Protein 1WH6 (pdb70)

Sequence (101 aa):
GSSGSSGQYELYMYREVDTLELTRQVKEKLAKNGICQRIFGEKVLGLSQGSVSDMLSRPKPWSKLTQKGREPFIRMQLWLSDQLGQAVGQQPGASSGPSSGGSSGSSGQYELYMYREVDTLELTRQVKEKLAKNGICQRIFGEKVLGLSQGSVSDMLSRPKPWSKLTQKGREPFIRMQLWLSDQLGQAVGQQPGASSGPSSGGSSGSSGQYELYMYREVDTLELTRQVKEKLAKNGICQRIFGEKVLGLSQGSVSDMLSRPKPWSKLTQKGREPFIRMQLWLSDQLGQAVGQQPGASSGPSSGGSSGSSGQYELYMYREVDTLELTRQVKEKLAKNGICQRIFGEKVLGLSQGSVSDMLSRPKPWSKLTQKGREPFIRMQLWLSDQLGQAVGQQPGASSGPSSGGSSGSSGQYELYMYREVDTLELTRQVKEKLAKNGICQRIFGEKVLGLSQGSVSDMLSRPKPWSKLTQKGREPFIRMQLWLSDQLGQAVGQQPGASSGPSSGGSSGSSGQYELYMYREVDTLELTRQVKEKLAKNGICQRIFGEKVLGLSQGSVSDMLSRPKPWSKLTQKGREPFIRMQLWLSDQLGQAVGQQPGASSGPSSGGSSGSSGQYELYMYREVDTLELTRQVKEKLAKNGICQRIFGEKVLGLSQGSVSDMLSRPKPWSKLTQKGREPFIRMQLWLSDQLGQAVGQQPGASSGPSSGGSSGSSGQYELYMYREVDTLELTRQVKEKLAKNGICQRIFGEKVLGLSQGSVSDMLSRPKPWSKLTQKGREPFIRMQLWLSDQLGQAVGQQPGASSGPSSGGSSGSSGQYELYMYREVDTLELTRQVKEKLAKNGICQRIFGEKVLGLSQGSVSDMLSRPKPWSKLTQKGREPFIRMQLWLSDQLGQAVGQQPGASSGPSSGGSSGSSGQYELYMYREVDTLELTRQVKEKLAKNGICQRIFGEKVLGLSQGSVSDMLSRPKPWSKLTQKGREPFIRMQLWLSDQLGQAVGQQPGASSGPSSGGSSGSSGQYELYMYREVDTLELTRQVKEKLAKNGICQRIFGEKVLGLSQGSVSDMLSRPKPWSKLTQKGREPFIRMQLWLSDQLGQAVGQQPGASSGPSSGGSSGSSGQYELYMYREVDTLELTRQVKEKLAKNGICQRIFGEKVLGLSQGSVSDMLSRPKPWSKLTQKGREPFIRMQLWLSDQLGQAVGQQPGASSGPSSGGSSGSSGQYELYMYREVDTLELTRQVKEKLAKNGICQRIFGEKVLGLSQGSVSDMLSRPKPWSKLTQKGREPFIRMQLWLSDQLGQAVGQQPGASSGPSSGGSSGSSGQYELYMYREVDTLELTRQVKEKLAKNGICQRIFGEKVLGLSQGSVSDMLSRPKPWSKLTQKGREPFIRMQLWLSDQLGQAVGQQPGASSGPSSGGSSGSSGQYELYMYREVDTLELTRQVKEKLAKNGICQRIFGEKVLGLSQGSVSDMLSRPKPWSKLTQKGREPFIRMQLWLSDQLGQAVGQQPGASSGPSSGGSSGSSGQYELYMYREVDTLELTRQVKEKLAKNGICQRIFGEKVLGLSQGSVSDMLSRPKPWSKLTQKGREPFIRMQLWLSDQLGQAVGQQPGASSGPSSGGSSGSSGQYELYMYREVDTLELTRQVKEKLAKNGICQRIFGEKVLGLSQGSVSDMLSRPKPWSKLTQKGREPFIRMQLWLSDQLGQAVGQQPGASSGPSSGGSSGSSGQYELYMYREVDTLELTRQVKEKLAKNGICQRIFGEKVLGLSQGSVSDMLSRPKPWSKLTQKGREPFIRMQLWLSDQLGQAVGQQPGASSGPSSGGSSGSSGQYELYMYREVDTLELTRQVKEKLAKNGICQRIFGEKVLGLSQGSVSDMLSRPKPWSKLTQKGREPFIRMQLWLSDQLGQAVGQQPGASSGPSSGGSSGSSGQYELYMYREVDTLELTRQVKEKLAKNGICQRIFGEKVLGLSQGSVSDMLSRPKPWSKLTQKGREPFIRMQLWLSDQLGQAVGQQPGASSGPSSG

Secondary structure (DSSP, 8-state):
----SS--THHHHHS---HHHHHHHHHHHHHTTT--HHHHIIIII---HHHHHHHHHSPPPTTT--HHHHHHHHHHHHHHHHTT-S---------------

Foldseek 3Di:
DPVDDDPQVVVVVPPFDPQLVLLVLLVVVCVVVPHDVQVCCVPQLVDHSVVVVVCSVDNDGPVPQDPVSCSSVSSSNQCSAQVDDDDPDHGDPVDDDDPDD

Structure (mmCIF, N/CA/C/O backbone):
data_1WH6
#
_entry.id   1WH6
#
loop_
_atom_site.group_PDB
_atom_site.id
_atom_site.type_symbol
_atom_site.label_atom_id
_atom_site.label_alt_id
_atom_site.label_comp_id
_atom_site.label_asym_id
_atom_site.label_entity_id
_atom_site.label_seq_id
_atom_site.pdbx_PDB_ins_code
_atom_site.Cartn_x
_atom_site.Cartn_y
_atom_site.Cartn_z
_atom_site.occupancy
_atom_site.B_iso_or_equiv
_atom_site.auth_seq_id
_atom_site.auth_comp_id
_atom_site.auth_asym_id
_atom_site.auth_atom_id
_atom_site.pdbx_PDB_model_num
ATOM 1 N N . GLY A 1 1 ? 0.758 -18.078 -24.414 1.00 0.00 1 GLY A N 1
ATOM 2 C CA . GLY A 1 1 ? 2.106 -17.687 -23.990 1.00 0.00 1 GLY A CA 1
ATOM 3 C C . GLY A 1 1 ? 2.054 -16.547 -22.994 1.00 0.00 1 GLY A C 1
ATOM 4 O O . GLY A 1 1 ? 1.596 -16.745 -21.871 1.00 0.00 1 GLY A O 1
ATOM 8 N N . SER A 1 2 ? 2.546 -15.363 -23.357 1.00 0.00 2 SER A N 1
ATOM 9 C CA . SER A 1 2 ? 2.473 -14.168 -22.522 1.00 0.00 2 SER A CA 1
ATOM 10 C C . SER A 1 2 ? 1.006 -13.770 -22.307 1.00 0.00 2 SER A C 1
ATOM 11 O O . SER A 1 2 ? 0.295 -13.505 -23.279 1.00 0.00 2 SER A O 1
ATOM 19 N N . SER A 1 3 ? 0.553 -13.783 -21.052 1.00 0.00 3 SER A N 1
ATOM 20 C CA . SER A 1 3 ? -0.849 -13.760 -20.667 1.00 0.00 3 SER A CA 1
ATOM 21 C C . SER A 1 3 ? -1.002 -13.140 -19.271 1.00 0.00 3 SER A C 1
ATOM 22 O O . SER A 1 3 ? -1.105 -13.863 -18.277 1.00 0.00 3 SER A O 1
ATOM 30 N N . GLY A 1 4 ? -1.052 -11.811 -19.176 1.00 0.00 4 GLY A N 1
ATOM 31 C CA . GLY A 1 4 ? -1.372 -11.114 -17.934 1.00 0.00 4 GLY A CA 1
ATOM 32 C C . GLY A 1 4 ? -0.929 -9.664 -18.043 1.00 0.00 4 GLY A C 1
ATOM 33 O O . GLY A 1 4 ? -1.754 -8.763 -18.194 1.00 0.00 4 GLY A O 1
ATOM 37 N N . SER A 1 5 ? 0.388 -9.458 -18.025 1.00 0.00 5 SER A N 1
ATOM 38 C CA . SER A 1 5 ? 1.087 -8.255 -18.468 1.00 0.00 5 SER A CA 1
ATOM 39 C C . SER A 1 5 ? 0.977 -7.087 -17.483 1.00 0.00 5 SER A C 1
ATOM 40 O O . SER A 1 5 ? 2.003 -6.644 -16.953 1.00 0.00 5 SER A O 1
ATOM 48 N N . SER A 1 6 ? -0.236 -6.624 -17.170 1.00 0.00 6 SER A N 1
ATOM 49 C CA . SER A 1 6 ? -0.459 -5.655 -16.101 1.00 0.00 6 SER A CA 1
ATOM 50 C C . SER A 1 6 ? -0.006 -6.206 -14.739 1.00 0.00 6 SER A C 1
ATOM 51 O O . SER A 1 6 ? 0.285 -5.424 -13.829 1.00 0.00 6 SER A O 1
ATOM 59 N N . GLY A 1 7 ? 0.108 -7.536 -14.614 1.00 0.00 7 GLY A N 1
ATOM 60 C CA . GLY A 1 7 ? 0.655 -8.218 -13.454 1.00 0.00 7 GLY A CA 1
ATOM 61 C C . GLY A 1 7 ? -0.208 -7.943 -12.234 1.00 0.00 7 GLY A C 1
ATOM 62 O O . GLY A 1 7 ? 0.235 -7.250 -11.315 1.00 0.00 7 GLY A O 1
ATOM 66 N N . GLN A 1 8 ? -1.433 -8.479 -12.244 1.00 0.00 8 GLN A N 1
ATOM 67 C CA . GLN A 1 8 ? -2.337 -8.444 -11.101 1.00 0.00 8 GLN A CA 1
ATOM 68 C C . GLN A 1 8 ? -1.652 -9.061 -9.879 1.00 0.00 8 GLN A C 1
ATOM 69 O O . GLN A 1 8 ? -0.739 -9.885 -10.008 1.00 0.00 8 GLN A O 1
ATOM 83 N N . TYR A 1 9 ? -2.167 -8.722 -8.695 1.00 0.00 9 TYR A N 1
ATOM 84 C CA . TYR A 1 9 ? -1.562 -9.056 -7.410 1.00 0.00 9 TYR A CA 1
ATOM 85 C C . TYR A 1 9 ? -1.325 -10.540 -7.182 1.00 0.00 9 TYR A C 1
ATOM 86 O O . TYR A 1 9 ? -0.532 -10.888 -6.314 1.00 0.00 9 TYR A O 1
ATOM 104 N N . GLU A 1 10 ? -1.993 -11.417 -7.922 1.00 0.00 10 GLU A N 1
ATOM 105 C CA . GLU A 1 10 ? -1.821 -12.840 -7.870 1.00 0.00 10 GLU A CA 1
ATOM 106 C C . GLU A 1 10 ? -0.361 -13.255 -8.066 1.00 0.00 10 GLU A C 1
ATOM 107 O O . GLU A 1 10 ? 0.048 -14.258 -7.500 1.00 0.00 10 GLU A O 1
ATOM 119 N N . LEU A 1 11 ? 0.448 -12.494 -8.810 1.00 0.00 11 LEU A N 1
ATOM 120 C CA . LEU A 1 11 ? 1.892 -12.723 -8.901 1.00 0.00 11 LEU A CA 1
ATOM 121 C C . LEU A 1 11 ? 2.514 -12.612 -7.494 1.00 0.00 11 LEU A C 1
ATOM 122 O O . LEU A 1 11 ? 3.190 -13.527 -7.008 1.00 0.00 11 LEU A O 1
ATOM 138 N N . TYR A 1 12 ? 2.222 -11.490 -6.834 1.00 0.00 12 TYR A N 1
ATOM 139 C CA . TYR A 1 12 ? 2.732 -11.043 -5.539 1.00 0.00 12 TYR A CA 1
ATOM 140 C C . TYR A 1 12 ? 2.114 -11.821 -4.370 1.00 0.00 12 TYR A C 1
ATOM 141 O O . TYR A 1 12 ? 2.635 -11.784 -3.258 1.00 0.00 12 TYR A O 1
ATOM 159 N N . MET A 1 13 ? 1.026 -12.571 -4.584 1.00 0.00 13 MET A N 1
ATOM 160 C CA . MET A 1 13 ? 0.511 -13.469 -3.551 1.00 0.00 13 MET A CA 1
ATOM 161 C C . MET A 1 13 ? 1.595 -14.481 -3.166 1.00 0.00 13 MET A C 1
ATOM 162 O O . MET A 1 13 ? 1.692 -14.874 -2.001 1.00 0.00 13 MET A O 1
ATOM 176 N N . TYR A 1 14 ? 2.426 -14.894 -4.124 1.00 0.00 14 TYR A N 1
ATOM 177 C CA . TYR A 1 14 ? 3.462 -15.898 -3.928 1.00 0.00 14 TYR A CA 1
ATOM 178 C C . TYR A 1 14 ? 4.807 -15.221 -3.686 1.00 0.00 14 TYR A C 1
ATOM 179 O O . TYR A 1 14 ? 5.431 -15.469 -2.651 1.00 0.00 14 TYR A O 1
ATOM 197 N N . ARG A 1 15 ? 5.245 -14.395 -4.638 1.00 0.00 15 ARG A N 1
ATOM 198 C CA . ARG A 1 15 ? 6.615 -13.906 -4.773 1.00 0.00 15 ARG A CA 1
ATOM 199 C C . ARG A 1 15 ? 6.866 -12.717 -3.831 1.00 0.00 15 ARG A C 1
ATOM 200 O O . ARG A 1 15 ? 5.928 -12.030 -3.424 1.00 0.00 15 ARG A O 1
ATOM 221 N N . GLU A 1 16 ? 8.133 -12.433 -3.520 1.00 0.00 16 GLU A N 1
ATOM 222 C CA . GLU A 1 16 ? 8.562 -11.323 -2.665 1.00 0.00 16 GLU A CA 1
ATOM 223 C C . GLU A 1 16 ? 9.017 -10.112 -3.491 1.00 0.00 16 GLU A C 1
ATOM 224 O O . GLU A 1 16 ? 9.320 -10.205 -4.683 1.00 0.00 16 GLU A O 1
ATOM 236 N N . VAL A 1 17 ? 9.106 -8.964 -2.820 1.00 0.00 17 VAL A N 1
ATOM 237 C CA . VAL A 1 17 ? 9.461 -7.652 -3.352 1.00 0.00 17 VAL A CA 1
ATOM 238 C C . VAL A 1 17 ? 10.344 -6.956 -2.307 1.00 0.00 17 VAL A C 1
ATOM 239 O O . VAL A 1 17 ? 10.328 -7.353 -1.136 1.00 0.00 17 VAL A O 1
ATOM 252 N N . ASP A 1 18 ? 11.129 -5.951 -2.702 1.00 0.00 18 ASP A N 1
ATOM 253 C CA . ASP A 1 18 ? 11.877 -5.119 -1.770 1.00 0.00 18 ASP A CA 1
ATOM 254 C C . ASP A 1 18 ? 10.977 -3.964 -1.362 1.00 0.00 18 ASP A C 1
ATOM 255 O O . ASP A 1 18 ? 10.846 -2.996 -2.108 1.00 0.00 18 ASP A O 1
ATOM 264 N N . THR A 1 19 ? 10.323 -4.029 -0.198 1.00 0.00 19 THR A N 1
ATOM 265 C CA . THR A 1 19 ? 9.373 -2.988 0.201 1.00 0.00 19 THR A CA 1
ATOM 266 C C . THR A 1 19 ? 10.048 -1.611 0.351 1.00 0.00 19 THR A C 1
ATOM 267 O O . THR A 1 19 ? 9.395 -0.573 0.205 1.00 0.00 19 THR A O 1
ATOM 278 N N . LEU A 1 20 ? 11.361 -1.568 0.597 1.00 0.00 20 LEU A N 1
ATOM 279 C CA . LEU A 1 20 ? 12.093 -0.322 0.720 1.00 0.00 20 LEU A CA 1
ATOM 280 C C . LEU A 1 20 ? 12.324 0.313 -0.653 1.00 0.00 20 LEU A C 1
ATOM 281 O O . LEU A 1 20 ? 12.179 1.531 -0.752 1.00 0.00 20 LEU A O 1
ATOM 297 N N . GLU A 1 21 ? 12.653 -0.463 -1.693 1.00 0.00 21 GLU A N 1
ATOM 298 C CA . GLU A 1 21 ? 12.813 0.066 -3.051 1.00 0.00 21 GLU A CA 1
ATOM 299 C C . GLU A 1 21 ? 11.443 0.355 -3.666 1.00 0.00 21 GLU A C 1
ATOM 300 O O . GLU A 1 21 ? 11.283 1.331 -4.387 1.00 0.00 21 GLU A O 1
ATOM 312 N N . LEU A 1 22 ? 10.428 -0.452 -3.344 1.00 0.00 22 LEU A N 1
ATOM 313 C CA . LEU A 1 22 ? 9.053 -0.239 -3.783 1.00 0.00 22 LEU A CA 1
ATOM 314 C C . LEU A 1 22 ? 8.581 1.150 -3.364 1.00 0.00 22 LEU A C 1
ATOM 315 O O . LEU A 1 22 ? 8.147 1.944 -4.193 1.00 0.00 22 LEU A O 1
ATOM 331 N N . THR A 1 23 ? 8.633 1.439 -2.063 1.00 0.00 23 THR A N 1
ATOM 332 C CA . THR A 1 23 ? 8.199 2.728 -1.537 1.00 0.00 23 THR A CA 1
ATOM 333 C C . THR A 1 23 ? 9.009 3.846 -2.185 1.00 0.00 23 THR A C 1
ATOM 334 O O . THR A 1 23 ? 8.465 4.899 -2.493 1.00 0.00 23 THR A O 1
ATOM 345 N N . ARG A 1 24 ? 10.302 3.617 -2.402 1.00 0.00 24 ARG A N 1
ATOM 346 C CA . ARG A 1 24 ? 11.184 4.514 -3.164 1.00 0.00 24 ARG A CA 1
ATOM 347 C C . ARG A 1 24 ? 10.641 4.825 -4.557 1.00 0.00 24 ARG A C 1
ATOM 348 O O . ARG A 1 24 ? 10.359 5.995 -4.827 1.00 0.00 24 ARG A O 1
ATOM 369 N N . GLN A 1 25 ? 10.476 3.811 -5.408 1.00 0.00 25 GLN A N 1
ATOM 370 C CA . GLN A 1 25 ? 9.938 3.917 -6.762 1.00 0.00 25 GLN A CA 1
ATOM 371 C C . GLN A 1 25 ? 8.635 4.722 -6.739 1.00 0.00 25 GLN A C 1
ATOM 372 O O . GLN A 1 25 ? 8.478 5.667 -7.512 1.00 0.00 25 GLN A O 1
ATOM 386 N N . VAL A 1 26 ? 7.731 4.374 -5.819 1.00 0.00 26 VAL A N 1
ATOM 387 C CA . VAL A 1 26 ? 6.457 5.037 -5.628 1.00 0.00 26 VAL A CA 1
ATOM 388 C C . VAL A 1 26 ? 6.705 6.524 -5.319 1.00 0.00 26 VAL A C 1
ATOM 389 O O . VAL A 1 26 ? 6.184 7.383 -6.026 1.00 0.00 26 VAL A O 1
ATOM 402 N N . LYS A 1 27 ? 7.442 6.850 -4.248 1.00 0.00 27 LYS A N 1
ATOM 403 C CA . LYS A 1 27 ? 7.742 8.221 -3.837 1.00 0.00 27 LYS A CA 1
ATOM 404 C C . LYS A 1 27 ? 8.304 9.042 -4.999 1.00 0.00 27 LYS A C 1
ATOM 405 O O . LYS A 1 27 ? 7.875 10.180 -5.177 1.00 0.00 27 LYS A O 1
ATOM 424 N N . GLU A 1 28 ? 9.214 8.479 -5.792 1.00 0.00 28 GLU A N 1
ATOM 425 C CA . GLU A 1 28 ? 9.780 9.146 -6.958 1.00 0.00 28 GLU A CA 1
ATOM 426 C C . GLU A 1 28 ? 8.711 9.396 -8.018 1.00 0.00 28 GLU A C 1
ATOM 427 O O . GLU A 1 28 ? 8.554 10.538 -8.442 1.00 0.00 28 GLU A O 1
ATOM 439 N N . LYS A 1 29 ? 7.973 8.370 -8.455 1.00 0.00 29 LYS A N 1
ATOM 440 C CA . LYS A 1 29 ? 6.952 8.517 -9.496 1.00 0.00 29 LYS A CA 1
ATOM 441 C C . LYS A 1 29 ? 5.888 9.543 -9.102 1.00 0.00 29 LYS A C 1
ATOM 442 O O . LYS A 1 29 ? 5.390 10.280 -9.955 1.00 0.00 29 LYS A O 1
ATOM 461 N N . LEU A 1 30 ? 5.533 9.594 -7.815 1.00 0.00 30 LEU A N 1
ATOM 462 C CA . LEU A 1 30 ? 4.619 10.583 -7.260 1.00 0.00 30 LEU A CA 1
ATOM 463 C C . LEU A 1 30 ? 5.253 11.973 -7.334 1.00 0.00 30 LEU A C 1
ATOM 464 O O . LEU A 1 30 ? 4.622 12.901 -7.843 1.00 0.00 30 LEU A O 1
ATOM 480 N N . ALA A 1 31 ? 6.484 12.132 -6.835 1.00 0.00 31 ALA A N 1
ATOM 481 C CA . ALA A 1 31 ? 7.188 13.412 -6.802 1.00 0.00 31 ALA A CA 1
ATOM 482 C C . ALA A 1 31 ? 7.397 13.981 -8.208 1.00 0.00 31 ALA A C 1
ATOM 483 O O . ALA A 1 31 ? 7.173 15.170 -8.418 1.00 0.00 31 ALA A O 1
ATOM 490 N N . LYS A 1 32 ? 7.743 13.140 -9.189 1.00 0.00 32 LYS A N 1
ATOM 491 C CA . LYS A 1 32 ? 7.916 13.465 -10.605 1.00 0.00 32 LYS A CA 1
ATOM 492 C C . LYS A 1 32 ? 6.659 13.987 -11.287 1.00 0.00 32 LYS A C 1
ATOM 493 O O . LYS A 1 32 ? 6.689 14.392 -12.449 1.00 0.00 32 LYS A O 1
ATOM 512 N N . ASN A 1 33 ? 5.538 13.910 -10.594 1.00 0.00 33 ASN A N 1
ATOM 513 C CA . ASN A 1 33 ? 4.214 14.308 -11.056 1.00 0.00 33 ASN A CA 1
ATOM 514 C C . ASN A 1 33 ? 3.558 15.302 -10.095 1.00 0.00 33 ASN A C 1
ATOM 515 O O . ASN A 1 33 ? 2.424 15.707 -10.338 1.00 0.00 33 ASN A O 1
ATOM 526 N N . GLY A 1 34 ? 4.238 15.717 -9.021 1.00 0.00 34 GLY A N 1
ATOM 527 C CA . GLY A 1 34 ? 3.685 16.617 -8.017 1.00 0.00 34 GLY A CA 1
ATOM 528 C C . GLY A 1 34 ? 2.444 16.038 -7.343 1.00 0.00 34 GLY A C 1
ATOM 529 O O . GLY A 1 34 ? 1.495 16.773 -7.067 1.00 0.00 34 GLY A O 1
ATOM 533 N N . ILE A 1 35 ? 2.402 14.724 -7.123 1.00 0.00 35 ILE A N 1
ATOM 534 C CA . ILE A 1 35 ? 1.309 14.079 -6.415 1.00 0.00 35 ILE A CA 1
ATOM 535 C C . ILE A 1 35 ? 1.690 14.088 -4.938 1.00 0.00 35 ILE A C 1
ATOM 536 O O . ILE A 1 35 ? 2.731 13.546 -4.564 1.00 0.00 35 ILE A O 1
ATOM 552 N N . CYS A 1 36 ? 0.830 14.653 -4.089 1.00 0.00 36 CYS A N 1
ATOM 553 C CA . CYS A 1 36 ? 0.925 14.526 -2.639 1.00 0.00 36 CYS A CA 1
ATOM 554 C C . CYS A 1 36 ? 0.769 13.048 -2.286 1.00 0.00 36 CYS A C 1
ATOM 555 O O . CYS A 1 36 ? -0.305 12.474 -2.516 1.00 0.00 36 CYS A O 1
ATOM 563 N N . GLN A 1 37 ? 1.811 12.427 -1.733 1.00 0.00 37 GLN A N 1
ATOM 564 C CA . GLN A 1 37 ? 1.763 11.026 -1.338 1.00 0.00 37 GLN A CA 1
ATOM 565 C C . GLN A 1 37 ? 0.638 10.773 -0.326 1.00 0.00 37 GLN A C 1
ATOM 566 O O . GLN A 1 37 ? 0.112 9.664 -0.276 1.00 0.00 37 GLN A O 1
ATOM 580 N N . ARG A 1 38 ? 0.222 11.791 0.437 1.00 0.00 38 ARG A N 1
ATOM 581 C CA . ARG A 1 38 ? -0.919 11.708 1.341 1.00 0.00 38 ARG A CA 1
ATOM 582 C C . ARG A 1 38 ? -2.196 11.348 0.592 1.00 0.00 38 ARG A C 1
ATOM 583 O O . ARG A 1 38 ? -2.837 10.363 0.932 1.00 0.00 38 ARG A O 1
ATOM 604 N N . ILE A 1 39 ? -2.599 12.160 -0.387 1.00 0.00 39 ILE A N 1
ATOM 605 C CA . ILE A 1 39 ? -3.846 11.972 -1.134 1.00 0.00 39 ILE A CA 1
ATOM 606 C C . ILE A 1 39 ? -3.750 10.673 -1.946 1.00 0.00 39 ILE A C 1
ATOM 607 O O . ILE A 1 39 ? -4.740 9.950 -2.056 1.00 0.00 39 ILE A O 1
ATOM 623 N N . PHE A 1 40 ? -2.570 10.355 -2.492 1.00 0.00 40 PHE A N 1
ATOM 624 C CA . PHE A 1 40 ? -2.335 9.050 -3.098 1.00 0.00 40 PHE A CA 1
ATOM 625 C C . PHE A 1 40 ? -2.694 7.950 -2.094 1.00 0.00 40 PHE A C 1
ATOM 626 O O . PHE A 1 40 ? -3.465 7.052 -2.416 1.00 0.00 40 PHE A O 1
ATOM 643 N N . GLY A 1 41 ? -2.172 8.017 -0.871 1.00 0.00 41 GLY A N 1
ATOM 644 C CA . GLY A 1 41 ? -2.458 7.037 0.154 1.00 0.00 41 GLY A CA 1
ATOM 645 C C . GLY A 1 41 ? -3.936 6.958 0.493 1.00 0.00 41 GLY A C 1
ATOM 646 O O . GLY A 1 41 ? -4.479 5.868 0.597 1.00 0.00 41 GLY A O 1
ATOM 650 N N . GLU A 1 42 ? -4.598 8.096 0.634 1.00 0.00 42 GLU A N 1
ATOM 651 C CA . GLU A 1 42 ? -5.977 8.245 0.987 1.00 0.00 42 GLU A CA 1
ATOM 652 C C . GLU A 1 42 ? -6.916 7.623 -0.052 1.00 0.00 42 GLU A C 1
ATOM 653 O O . GLU A 1 42 ? -7.816 6.852 0.288 1.00 0.00 42 GLU A O 1
ATOM 665 N N . LYS A 1 43 ? -6.709 7.946 -1.329 1.00 0.00 43 LYS A N 1
ATOM 666 C CA . LYS A 1 43 ? -7.581 7.543 -2.423 1.00 0.00 43 LYS A CA 1
ATOM 667 C C . LYS A 1 43 ? -7.121 6.211 -3.007 1.00 0.00 43 LYS A C 1
ATOM 668 O O . LYS A 1 43 ? -7.868 5.231 -2.965 1.00 0.00 43 LYS A O 1
ATOM 687 N N . VAL A 1 44 ? -5.900 6.167 -3.545 1.00 0.00 44 VAL A N 1
ATOM 688 C CA . VAL A 1 44 ? -5.351 4.990 -4.213 1.00 0.00 44 VAL A CA 1
ATOM 689 C C . VAL A 1 44 ? -5.205 3.857 -3.201 1.00 0.00 44 VAL A C 1
ATOM 690 O O . VAL A 1 44 ? -5.801 2.800 -3.400 1.00 0.00 44 VAL A O 1
ATOM 703 N N . LEU A 1 45 ? -4.383 4.033 -2.159 1.00 0.00 45 LEU A N 1
ATOM 704 C CA . LEU A 1 45 ? -4.097 2.925 -1.243 1.00 0.00 45 LEU A CA 1
ATOM 705 C C . LEU A 1 45 ? -5.316 2.639 -0.371 1.00 0.00 45 LEU A C 1
ATOM 706 O O . LEU A 1 45 ? -5.625 1.476 -0.123 1.00 0.00 45 LEU A O 1
ATOM 722 N N . GLY A 1 46 ? -6.030 3.686 0.035 1.00 0.00 46 GLY A N 1
ATOM 723 C CA . GLY A 1 46 ? -7.209 3.636 0.878 1.00 0.00 46 GLY A CA 1
ATOM 724 C C . GLY A 1 46 ? -6.892 3.866 2.355 1.00 0.00 46 GLY A C 1
ATOM 725 O O . GLY A 1 46 ? -7.760 3.632 3.196 1.00 0.00 46 GLY A O 1
ATOM 729 N N . LEU A 1 47 ? -5.679 4.284 2.725 1.00 0.00 47 LEU A N 1
ATOM 730 C CA . LEU A 1 47 ? -5.217 4.322 4.113 1.00 0.00 47 LEU A CA 1
ATOM 731 C C . LEU A 1 47 ? -5.298 5.721 4.714 1.00 0.00 47 LEU A C 1
ATOM 732 O O . LEU A 1 47 ? -5.369 6.720 4.004 1.00 0.00 47 LEU A O 1
ATOM 748 N N . SER A 1 48 ? -5.235 5.780 6.046 1.00 0.00 48 SER A N 1
ATOM 749 C CA . SER A 1 48 ? -5.172 7.012 6.802 1.00 0.00 48 SER A CA 1
ATOM 750 C C . SER A 1 48 ? -3.901 7.780 6.441 1.00 0.00 48 SER A C 1
ATOM 751 O O . SER A 1 48 ? -2.853 7.200 6.134 1.00 0.00 48 SER A O 1
ATOM 759 N N . GLN A 1 49 ? -3.999 9.103 6.531 1.00 0.00 49 GLN A N 1
ATOM 760 C CA . GLN A 1 49 ? -2.961 10.042 6.125 1.00 0.00 49 GLN A CA 1
ATOM 761 C C . GLN A 1 49 ? -1.662 9.884 6.926 1.00 0.00 49 GLN A C 1
ATOM 762 O O . GLN A 1 49 ? -0.586 10.105 6.363 1.00 0.00 49 GLN A O 1
ATOM 776 N N . GLY A 1 50 ? -1.743 9.488 8.200 1.00 0.00 50 GLY A N 1
ATOM 777 C CA . GLY A 1 50 ? -0.581 9.219 9.028 1.00 0.00 50 GLY A CA 1
ATOM 778 C C . GLY A 1 50 ? -0.078 7.796 8.816 1.00 0.00 50 GLY A C 1
ATOM 779 O O . GLY A 1 50 ? 1.127 7.616 8.665 1.00 0.00 50 GLY A O 1
ATOM 783 N N . SER A 1 51 ? -0.970 6.805 8.713 1.00 0.00 51 SER A N 1
ATOM 784 C CA . SER A 1 51 ? -0.572 5.420 8.485 1.00 0.00 51 SER A CA 1
ATOM 785 C C . SER A 1 51 ? 0.292 5.292 7.229 1.00 0.00 51 SER A C 1
ATOM 786 O O . SER A 1 51 ? 1.342 4.653 7.277 1.00 0.00 51 SER A O 1
ATOM 794 N N . VAL A 1 52 ? -0.129 5.888 6.109 1.00 0.00 52 VAL A N 1
ATOM 795 C CA . VAL A 1 52 ? 0.622 5.857 4.868 1.00 0.00 52 VAL A CA 1
ATOM 796 C C . VAL A 1 52 ? 1.945 6.629 4.977 1.00 0.00 52 VAL A C 1
ATOM 797 O O . VAL A 1 52 ? 2.921 6.243 4.334 1.00 0.00 52 VAL A O 1
ATOM 810 N N . SER A 1 53 ? 1.992 7.696 5.784 1.00 0.00 53 SER A N 1
ATOM 811 C CA . SER A 1 53 ? 3.202 8.471 6.027 1.00 0.00 53 SER A CA 1
ATOM 812 C C . SER A 1 53 ? 4.224 7.553 6.691 1.00 0.00 53 SER A C 1
ATOM 813 O O . SER A 1 53 ? 5.331 7.392 6.176 1.00 0.00 53 SER A O 1
ATOM 821 N N . ASP A 1 54 ? 3.843 6.906 7.799 1.00 0.00 54 ASP A N 1
ATOM 822 C CA . ASP A 1 54 ? 4.704 5.948 8.486 1.00 0.00 54 ASP A CA 1
ATOM 823 C C . ASP A 1 54 ? 5.133 4.846 7.519 1.00 0.00 54 ASP A C 1
ATOM 824 O O . ASP A 1 54 ? 6.262 4.370 7.600 1.00 0.00 54 ASP A O 1
ATOM 833 N N . MET A 1 55 ? 4.251 4.418 6.613 1.00 0.00 55 MET A N 1
ATOM 834 C CA . MET A 1 55 ? 4.514 3.363 5.636 1.00 0.00 55 MET A CA 1
ATOM 835 C C . MET A 1 55 ? 5.664 3.756 4.722 1.00 0.00 55 MET A C 1
ATOM 836 O O . MET A 1 55 ? 6.689 3.081 4.683 1.00 0.00 55 MET A O 1
ATOM 850 N N . LEU A 1 56 ? 5.468 4.838 3.974 1.00 0.00 56 LEU A N 1
ATOM 851 C CA . LEU A 1 56 ? 6.438 5.326 2.995 1.00 0.00 56 LEU A CA 1
ATOM 852 C C . LEU A 1 56 ? 7.755 5.784 3.632 1.00 0.00 56 LEU A C 1
ATOM 853 O O . LEU A 1 56 ? 8.794 5.709 2.969 1.00 0.00 56 LEU A O 1
ATOM 869 N N . SER A 1 57 ? 7.740 6.266 4.879 1.00 0.00 57 SER A N 1
ATOM 870 C CA . SER A 1 57 ? 8.952 6.681 5.577 1.00 0.00 57 SER A CA 1
ATOM 871 C C . SER A 1 57 ? 9.723 5.471 6.120 1.00 0.00 57 SER A C 1
ATOM 872 O O . SER A 1 57 ? 10.932 5.362 5.907 1.00 0.00 57 SER A O 1
ATOM 880 N N . ARG A 1 58 ? 9.049 4.550 6.815 1.00 0.00 58 ARG A N 1
ATOM 881 C CA . ARG A 1 58 ? 9.679 3.442 7.534 1.00 0.00 58 ARG A CA 1
ATOM 882 C C . ARG A 1 58 ? 8.848 2.166 7.364 1.00 0.00 58 ARG A C 1
ATOM 883 O O . ARG A 1 58 ? 8.161 1.746 8.299 1.00 0.00 58 ARG A O 1
ATOM 904 N N . PRO A 1 59 ? 8.846 1.554 6.170 1.00 0.00 59 PRO A N 1
ATOM 905 C CA . PRO A 1 59 ? 8.060 0.355 5.913 1.00 0.00 59 PRO A CA 1
ATOM 906 C C . PRO A 1 59 ? 8.550 -0.826 6.766 1.00 0.00 59 PRO A C 1
ATOM 907 O O . PRO A 1 59 ? 9.592 -0.757 7.420 1.00 0.00 59 PRO A O 1
ATOM 918 N N . LYS A 1 60 ? 7.806 -1.937 6.754 1.00 0.00 60 LYS A N 1
ATOM 919 C CA . LYS A 1 60 ? 8.288 -3.222 7.268 1.00 0.00 60 LYS A CA 1
ATOM 920 C C . LYS A 1 60 ? 8.682 -4.102 6.069 1.00 0.00 60 LYS A C 1
ATOM 921 O O . LYS A 1 60 ? 8.196 -3.842 4.960 1.00 0.00 60 LYS A O 1
ATOM 940 N N . PRO A 1 61 ? 9.532 -5.129 6.249 1.00 0.00 61 PRO A N 1
ATOM 941 C CA . PRO A 1 61 ? 9.887 -6.051 5.172 1.00 0.00 61 PRO A CA 1
ATOM 942 C C . PRO A 1 61 ? 8.680 -6.908 4.779 1.00 0.00 61 PRO A C 1
ATOM 943 O O . PRO A 1 61 ? 7.790 -7.142 5.603 1.00 0.00 61 PRO A O 1
ATOM 954 N N . TRP A 1 62 ? 8.677 -7.467 3.565 1.00 0.00 62 TRP A N 1
ATOM 955 C CA . TRP A 1 62 ? 7.569 -8.295 3.072 1.00 0.00 62 TRP A CA 1
ATOM 956 C C . TRP A 1 62 ? 7.289 -9.482 3.999 1.00 0.00 62 TRP A C 1
ATOM 957 O O . TRP A 1 62 ? 6.140 -9.842 4.255 1.00 0.00 62 TRP A O 1
ATOM 978 N N . SER A 1 63 ? 8.350 -10.044 4.571 1.00 0.00 63 SER A N 1
ATOM 979 C CA . SER A 1 63 ? 8.337 -11.156 5.506 1.00 0.00 63 SER A CA 1
ATOM 980 C C . SER A 1 63 ? 7.580 -10.856 6.815 1.00 0.00 63 SER A C 1
ATOM 981 O O . SER A 1 63 ? 7.092 -11.770 7.488 1.00 0.00 63 SER A O 1
ATOM 989 N N . LYS A 1 64 ? 7.487 -9.586 7.206 1.00 0.00 64 LYS A N 1
ATOM 990 C CA . LYS A 1 64 ? 6.693 -9.165 8.361 1.00 0.00 64 LYS A CA 1
ATOM 991 C C . LYS A 1 64 ? 5.223 -8.999 8.009 1.00 0.00 64 LYS A C 1
ATOM 992 O O . LYS A 1 64 ? 4.372 -9.206 8.880 1.00 0.00 64 LYS A O 1
ATOM 1011 N N . LEU A 1 65 ? 4.935 -8.557 6.785 1.00 0.00 65 LEU A N 1
ATOM 1012 C CA . LEU A 1 65 ? 3.600 -8.161 6.386 1.00 0.00 65 LEU A CA 1
ATOM 1013 C C . LEU A 1 65 ? 2.768 -9.422 6.171 1.00 0.00 65 LEU A C 1
ATOM 1014 O O . LEU A 1 65 ? 3.150 -10.261 5.357 1.00 0.00 65 LEU A O 1
ATOM 1030 N N . THR A 1 66 ? 1.638 -9.568 6.860 1.00 0.00 66 THR A N 1
ATOM 1031 C CA . THR A 1 66 ? 0.665 -10.621 6.559 1.00 0.00 66 THR A CA 1
ATOM 1032 C C . THR A 1 66 ? -0.154 -10.215 5.328 1.00 0.00 66 THR A C 1
ATOM 1033 O O . THR A 1 66 ? -0.001 -9.098 4.836 1.00 0.00 66 THR A O 1
ATOM 1044 N N . GLN A 1 67 ? -1.077 -11.049 4.836 1.00 0.00 67 GLN A N 1
ATOM 1045 C CA . GLN A 1 67 ? -1.910 -10.703 3.683 1.00 0.00 67 GLN A CA 1
ATOM 1046 C C . GLN A 1 67 ? -2.625 -9.356 3.861 1.00 0.00 67 GLN A C 1
ATOM 1047 O O . GLN A 1 67 ? -2.591 -8.541 2.936 1.00 0.00 67 GLN A O 1
ATOM 1061 N N . LYS A 1 68 ? -3.218 -9.074 5.034 1.00 0.00 68 LYS A N 1
ATOM 1062 C CA . LYS A 1 68 ? -3.897 -7.781 5.238 1.00 0.00 68 LYS A CA 1
ATOM 1063 C C . LYS A 1 68 ? -2.894 -6.631 5.392 1.00 0.00 68 LYS A C 1
ATOM 1064 O O . LYS A 1 68 ? -3.245 -5.479 5.156 1.00 0.00 68 LYS A O 1
ATOM 1083 N N . GLY A 1 69 ? -1.643 -6.923 5.757 1.00 0.00 69 GLY A N 1
ATOM 1084 C CA . GLY A 1 69 ? -0.578 -5.932 5.824 1.00 0.00 69 GLY A CA 1
ATOM 1085 C C . GLY A 1 69 ? 0.048 -5.669 4.454 1.00 0.00 69 GLY A C 1
ATOM 1086 O O . GLY A 1 69 ? 0.564 -4.578 4.225 1.00 0.00 69 GLY A O 1
ATOM 1090 N N . ARG A 1 70 ? 0.029 -6.648 3.543 1.00 0.00 70 ARG A N 1
ATOM 1091 C CA . ARG A 1 70 ? 0.569 -6.532 2.190 1.00 0.00 70 ARG A CA 1
ATOM 1092 C C . ARG A 1 70 ? -0.382 -5.781 1.273 1.00 0.00 70 ARG A C 1
ATOM 1093 O O . ARG A 1 70 ? 0.093 -5.191 0.316 1.00 0.00 70 ARG A O 1
ATOM 1114 N N . GLU A 1 71 ? -1.689 -5.770 1.543 1.00 0.00 71 GLU A N 1
ATOM 1115 C CA . GLU A 1 71 ? -2.694 -5.096 0.724 1.00 0.00 71 GLU A CA 1
ATOM 1116 C C . GLU A 1 71 ? -2.285 -3.697 0.226 1.00 0.00 71 GLU A C 1
ATOM 1117 O O . GLU A 1 71 ? -2.356 -3.467 -0.982 1.00 0.00 71 GLU A O 1
ATOM 1129 N N . PRO A 1 72 ? -1.856 -2.752 1.080 1.00 0.00 72 PRO A N 1
ATOM 1130 C CA . PRO A 1 72 ? -1.458 -1.432 0.608 1.00 0.00 72 PRO A CA 1
ATOM 1131 C C . PRO A 1 72 ? -0.184 -1.507 -0.241 1.00 0.00 72 PRO A C 1
ATOM 1132 O O . PRO A 1 72 ? -0.094 -0.853 -1.275 1.00 0.00 72 PRO A O 1
ATOM 1143 N N . PHE A 1 73 ? 0.795 -2.327 0.146 1.00 0.00 73 PHE A N 1
ATOM 1144 C CA . PHE A 1 73 ? 2.029 -2.501 -0.619 1.00 0.00 73 PHE A CA 1
ATOM 1145 C C . PHE A 1 73 ? 1.754 -3.072 -2.013 1.00 0.00 73 PHE A C 1
ATOM 1146 O O . PHE A 1 73 ? 2.292 -2.559 -2.988 1.00 0.00 73 PHE A O 1
ATOM 1163 N N . ILE A 1 74 ? 0.852 -4.045 -2.124 1.00 0.00 74 ILE A N 1
ATOM 1164 C CA . ILE A 1 74 ? 0.376 -4.615 -3.373 1.00 0.00 74 ILE A CA 1
ATOM 1165 C C . ILE A 1 74 ? -0.184 -3.498 -4.248 1.00 0.00 74 ILE A C 1
ATOM 1166 O O . ILE A 1 74 ? 0.158 -3.409 -5.425 1.00 0.00 74 ILE A O 1
ATOM 1182 N N . ARG A 1 75 ? -1.081 -2.657 -3.723 1.00 0.00 75 ARG A N 1
ATOM 1183 C CA . ARG A 1 75 ? -1.656 -1.572 -4.488 1.00 0.00 75 ARG A CA 1
ATOM 1184 C C . ARG A 1 75 ? -0.580 -0.581 -4.922 1.00 0.00 75 ARG A C 1
ATOM 1185 O O . ARG A 1 75 ? -0.646 -0.078 -6.039 1.00 0.00 75 ARG A O 1
ATOM 1206 N N . MET A 1 76 ? 0.435 -0.350 -4.088 1.00 0.00 76 MET A N 1
ATOM 1207 C CA . MET A 1 76 ? 1.634 0.400 -4.434 1.00 0.00 76 MET A CA 1
ATOM 1208 C C . MET A 1 76 ? 2.346 -0.225 -5.648 1.00 0.00 76 MET A C 1
ATOM 1209 O O . MET A 1 76 ? 2.660 0.485 -6.602 1.00 0.00 76 MET A O 1
ATOM 1223 N N . GLN A 1 77 ? 2.605 -1.537 -5.613 1.00 0.00 77 GLN A N 1
ATOM 1224 C CA . GLN A 1 77 ? 3.303 -2.294 -6.655 1.00 0.00 77 GLN A CA 1
ATOM 1225 C C . GLN A 1 77 ? 2.552 -2.229 -7.974 1.00 0.00 77 GLN A C 1
ATOM 1226 O O . GLN A 1 77 ? 3.162 -2.089 -9.034 1.00 0.00 77 GLN A O 1
ATOM 1240 N N . LEU A 1 78 ? 1.232 -2.372 -7.912 1.00 0.00 78 LEU A N 1
ATOM 1241 C CA . LEU A 1 78 ? 0.383 -2.294 -9.080 1.00 0.00 78 LEU A CA 1
ATOM 1242 C C . LEU A 1 78 ? 0.452 -0.896 -9.628 1.00 0.00 78 LEU A C 1
ATOM 1243 O O . LEU A 1 78 ? 0.832 -0.739 -10.779 1.00 0.00 78 LEU A O 1
ATOM 1259 N N . TRP A 1 79 ? 0.155 0.113 -8.816 1.00 0.00 79 TRP A N 1
ATOM 1260 C CA . TRP A 1 79 ? 0.065 1.495 -9.247 1.00 0.00 79 TRP A CA 1
ATOM 1261 C C . TRP A 1 79 ? 1.283 1.962 -10.042 1.00 0.00 79 TRP A C 1
ATOM 1262 O O . TRP A 1 79 ? 1.125 2.759 -10.965 1.00 0.00 79 TRP A O 1
ATOM 1283 N N . LEU A 1 80 ? 2.466 1.433 -9.732 1.00 0.00 80 LEU A N 1
ATOM 1284 C CA . LEU A 1 80 ? 3.704 1.724 -10.440 1.00 0.00 80 LEU A CA 1
ATOM 1285 C C . LEU A 1 80 ? 3.553 1.491 -11.941 1.00 0.00 80 LEU A C 1
ATOM 1286 O O . LEU A 1 80 ? 3.877 2.376 -12.737 1.00 0.00 80 LEU A O 1
ATOM 1302 N N . SER A 1 81 ? 3.085 0.303 -12.319 1.00 0.00 81 SER A N 1
ATOM 1303 C CA . SER A 1 81 ? 2.943 -0.117 -13.702 1.00 0.00 81 SER A CA 1
ATOM 1304 C C . SER A 1 81 ? 1.509 0.131 -14.186 1.00 0.00 81 SER A C 1
ATOM 1305 O O . SER A 1 81 ? 1.284 0.780 -15.220 1.00 0.00 81 SER A O 1
ATOM 1313 N N . ASP A 1 82 ? 0.537 -0.392 -13.448 1.00 0.00 82 ASP A N 1
ATOM 1314 C CA . ASP A 1 82 ? -0.900 -0.445 -13.722 1.00 0.00 82 ASP A CA 1
ATOM 1315 C C . ASP A 1 82 ? -1.494 0.952 -13.838 1.00 0.00 82 ASP A C 1
ATOM 1316 O O . ASP A 1 82 ? -2.362 1.179 -14.679 1.00 0.00 82 ASP A O 1
ATOM 1325 N N . GLN A 1 83 ? -0.992 1.892 -13.030 1.00 0.00 83 GLN A N 1
ATOM 1326 C CA . GLN A 1 83 ? -1.493 3.247 -12.808 1.00 0.00 83 GLN A CA 1
ATOM 1327 C C . GLN A 1 83 ? -2.927 3.331 -12.268 1.00 0.00 83 GLN A C 1
ATOM 1328 O O . GLN A 1 83 ? -3.364 4.441 -11.949 1.00 0.00 83 GLN A O 1
ATOM 1342 N N . LEU A 1 84 ? -3.623 2.199 -12.113 1.00 0.00 84 LEU A N 1
ATOM 1343 C CA . LEU A 1 84 ? -5.034 2.052 -11.768 1.00 0.00 84 LEU A CA 1
ATOM 1344 C C . LEU A 1 84 ? -5.903 3.085 -12.471 1.00 0.00 84 LEU A C 1
ATOM 1345 O O . LEU A 1 84 ? -6.420 4.021 -11.846 1.00 0.00 84 LEU A O 1
ATOM 1361 N N . GLY A 1 85 ? -6.060 2.927 -13.778 1.00 0.00 85 GLY A N 1
ATOM 1362 C CA . GLY A 1 85 ? -6.756 3.893 -14.596 1.00 0.00 85 GLY A CA 1
ATOM 1363 C C . GLY A 1 85 ? -8.260 3.680 -14.562 1.00 0.00 85 GLY A C 1
ATOM 1364 O O . GLY A 1 85 ? -8.870 3.421 -15.601 1.00 0.00 85 GLY A O 1
ATOM 1368 N N . GLN A 1 86 ? -8.858 3.784 -13.371 1.00 0.00 86 GLN A N 1
ATOM 1369 C CA . GLN A 1 86 ? -10.274 4.036 -13.203 1.00 0.00 86 GLN A CA 1
ATOM 1370 C C . GLN A 1 86 ? -10.554 5.435 -13.749 1.00 0.00 86 GLN A C 1
ATOM 1371 O O . GLN A 1 86 ? -11.111 5.601 -14.830 1.00 0.00 86 GLN A O 1
ATOM 1385 N N . ALA A 1 87 ? -10.175 6.450 -12.975 1.00 0.00 87 ALA A N 1
ATOM 1386 C CA . ALA A 1 87 ? -10.711 7.786 -13.059 1.00 0.00 87 ALA A CA 1
ATOM 1387 C C . ALA A 1 87 ? -9.700 8.727 -12.422 1.00 0.00 87 ALA A C 1
ATOM 1388 O O . ALA A 1 87 ? -9.196 8.437 -11.331 1.00 0.00 87 ALA A O 1
ATOM 1395 N N . VAL A 1 88 ? -9.441 9.850 -13.079 1.00 0.00 88 VAL A N 1
ATOM 1396 C CA . VAL A 1 88 ? -8.689 10.975 -12.543 1.00 0.00 88 VAL A CA 1
ATOM 1397 C C . VAL A 1 88 ? -9.488 12.232 -12.896 1.00 0.00 88 VAL A C 1
ATOM 1398 O O . VAL A 1 88 ? -10.160 12.266 -13.929 1.00 0.00 88 VAL A O 1
ATOM 1411 N N . GLY A 1 89 ? -9.411 13.270 -12.065 1.00 0.00 89 GLY A N 1
ATOM 1412 C CA . GLY A 1 89 ? -9.938 14.584 -12.397 1.00 0.00 89 GLY A CA 1
ATOM 1413 C C . GLY A 1 89 ? -10.639 15.291 -11.247 1.00 0.00 89 GLY A C 1
ATOM 1414 O O . GLY A 1 89 ? -11.435 16.185 -11.528 1.00 0.00 89 GLY A O 1
ATOM 1418 N N . GLN A 1 90 ? -10.397 14.936 -9.982 1.00 0.00 90 GLN A N 1
ATOM 1419 C CA . GLN A 1 90 ? -11.076 15.573 -8.863 1.00 0.00 90 GLN A CA 1
ATOM 1420 C C . GLN A 1 90 ? -10.142 15.748 -7.669 1.00 0.00 90 GLN A C 1
ATOM 1421 O O . GLN A 1 90 ? -9.836 14.786 -6.962 1.00 0.00 90 GLN A O 1
ATOM 1435 N N . GLN A 1 91 ? -9.717 16.987 -7.419 1.00 0.00 91 GLN A N 1
ATOM 1436 C CA . GLN A 1 91 ? -9.086 17.372 -6.162 1.00 0.00 91 GLN A CA 1
ATOM 1437 C C . GLN A 1 91 ? -10.112 17.421 -5.019 1.00 0.00 91 GLN A C 1
ATOM 1438 O O . GLN A 1 91 ? -11.301 17.654 -5.283 1.00 0.00 91 GLN A O 1
ATOM 1452 N N . PRO A 1 92 ? -9.662 17.322 -3.754 1.00 0.00 92 PRO A N 1
ATOM 1453 C CA . PRO A 1 92 ? -10.470 17.615 -2.579 1.00 0.00 92 PRO A CA 1
ATOM 1454 C C . PRO A 1 92 ? -10.673 19.131 -2.418 1.00 0.00 92 PRO A C 1
ATOM 1455 O O . PRO A 1 92 ? -9.942 19.804 -1.681 1.00 0.00 92 PRO A O 1
ATOM 1466 N N . GLY A 1 93 ? -11.690 19.673 -3.091 1.00 0.00 93 GLY A N 1
ATOM 1467 C CA . GLY A 1 93 ? -12.249 20.976 -2.760 1.00 0.00 93 GLY A CA 1
ATOM 1468 C C . GLY A 1 93 ? -12.672 20.948 -1.293 1.00 0.00 93 GLY A C 1
ATOM 1469 O O . GLY A 1 93 ? -13.399 20.032 -0.893 1.00 0.00 93 GLY A O 1
ATOM 1473 N N . ALA A 1 94 ? -12.181 21.917 -0.523 1.00 0.00 94 ALA A N 1
ATOM 1474 C CA . ALA A 1 94 ? -12.149 22.085 0.930 1.00 0.00 94 ALA A CA 1
ATOM 1475 C C . ALA A 1 94 ? -10.789 22.677 1.301 1.00 0.00 94 ALA A C 1
ATOM 1476 O O . ALA A 1 94 ? -9.830 22.563 0.530 1.00 0.00 94 ALA A O 1
ATOM 1483 N N . SER A 1 95 ? -10.698 23.276 2.489 1.00 0.00 95 SER A N 1
ATOM 1484 C CA . SER A 1 95 ? -9.495 23.703 3.205 1.00 0.00 95 SER A CA 1
ATOM 1485 C C . SER A 1 95 ? -9.919 24.189 4.603 1.00 0.00 95 SER A C 1
ATOM 1486 O O . SER A 1 95 ? -11.110 24.299 4.895 1.00 0.00 95 SER A O 1
ATOM 1494 N N . SER A 1 96 ? -8.947 24.502 5.458 1.00 0.00 96 SER A N 1
ATOM 1495 C CA . SER A 1 96 ? -9.110 25.272 6.683 1.00 0.00 96 SER A CA 1
ATOM 1496 C C . SER A 1 96 ? -7.783 25.958 6.999 1.00 0.00 96 SER A C 1
ATOM 1497 O O . SER A 1 96 ? -6.710 25.436 6.668 1.00 0.00 96 SER A O 1
ATOM 1505 N N . GLY A 1 97 ? -7.856 27.088 7.695 1.00 0.00 97 GLY A N 1
ATOM 1506 C CA . GLY A 1 97 ? -6.750 27.703 8.406 1.00 0.00 97 GLY A CA 1
ATOM 1507 C C . GLY A 1 97 ? -7.107 27.748 9.894 1.00 0.00 97 GLY A C 1
ATOM 1508 O O . GLY A 1 97 ? -8.283 27.571 10.238 1.00 0.00 97 GLY A O 1
ATOM 1512 N N . PRO A 1 98 ? -6.118 27.972 10.774 1.00 0.00 98 PRO A N 1
ATOM 1513 C CA . PRO A 1 98 ? -6.362 28.125 12.199 1.00 0.00 98 PRO A CA 1
ATOM 1514 C C . PRO A 1 98 ? -7.092 29.446 12.466 1.00 0.00 98 PRO A C 1
ATOM 1515 O O . PRO A 1 98 ? -7.042 30.370 11.654 1.00 0.00 98 PRO A O 1
ATOM 1526 N N . SER A 1 99 ? -7.726 29.537 13.628 1.00 0.00 99 SER A N 1
ATOM 1527 C CA . SER A 1 99 ? -8.344 30.734 14.166 1.00 0.00 99 SER A CA 1
ATOM 1528 C C . SER A 1 99 ? -8.278 30.589 15.688 1.00 0.00 99 SER A C 1
ATOM 1529 O O . SER A 1 99 ? -8.206 29.470 16.214 1.00 0.00 99 SER A O 1
ATOM 1537 N N . SER A 1 100 ? -8.318 31.731 16.363 1.00 0.00 100 SER A N 1
ATOM 1538 C CA . SER A 1 100 ? -8.315 31.916 17.808 1.00 0.00 100 SER A CA 1
ATOM 1539 C C . SER A 1 100 ? -9.385 32.950 18.198 1.00 0.00 100 SER A C 1
ATOM 1540 O O . SER A 1 100 ? -9.331 33.521 19.289 1.00 0.00 100 SER A O 1
ATOM 1548 N N . GLY A 1 101 ? -10.310 33.254 17.281 1.00 0.00 101 GLY A N 1
ATOM 1549 C CA . GLY A 1 101 ? -10.599 34.628 16.914 1.00 0.00 101 GLY A CA 1
ATOM 1550 C C . GLY A 1 101 ? -9.812 34.935 15.641 1.00 0.00 101 GLY A C 1
ATOM 1551 O O . GLY A 1 101 ? -9.361 33.955 14.991 1.00 0.00 101 GLY A O 1
ATOM 1555 N N . GLY A 1 1 ? 15.799 -22.444 -13.789 1.00 0.00 1 GLY A N 2
ATOM 1556 C CA . GLY A 1 1 ? 14.996 -21.357 -13.223 1.00 0.00 1 GLY A CA 2
ATOM 1557 C C . GLY A 1 1 ? 14.588 -20.399 -14.321 1.00 0.00 1 GLY A C 2
ATOM 1558 O O . GLY A 1 1 ? 15.448 -19.770 -14.935 1.00 0.00 1 GLY A O 2
ATOM 1562 N N . SER A 1 2 ? 13.291 -20.305 -14.597 1.00 0.00 2 SER A N 2
ATOM 1563 C CA . SER A 1 2 ? 12.686 -19.334 -15.499 1.00 0.00 2 SER A CA 2
ATOM 1564 C C . SER A 1 2 ? 11.176 -19.448 -15.308 1.00 0.00 2 SER A C 2
ATOM 1565 O O . SER A 1 2 ? 10.677 -20.533 -14.992 1.00 0.00 2 SER A O 2
ATOM 1573 N N . SER A 1 3 ? 10.438 -18.357 -15.489 1.00 0.00 3 SER A N 2
ATOM 1574 C CA . SER A 1 3 ? 8.978 -18.335 -15.512 1.00 0.00 3 SER A CA 2
ATOM 1575 C C . SER A 1 3 ? 8.519 -16.956 -15.989 1.00 0.00 3 SER A C 2
ATOM 1576 O O . SER A 1 3 ? 9.311 -16.012 -16.035 1.00 0.00 3 SER A O 2
ATOM 1584 N N . GLY A 1 4 ? 7.238 -16.801 -16.301 1.00 0.00 4 GLY A N 2
ATOM 1585 C CA . GLY A 1 4 ? 6.637 -15.517 -16.604 1.00 0.00 4 GLY A CA 2
ATOM 1586 C C . GLY A 1 4 ? 5.195 -15.747 -17.028 1.00 0.00 4 GLY A C 2
ATOM 1587 O O . GLY A 1 4 ? 4.844 -16.858 -17.426 1.00 0.00 4 GLY A O 2
ATOM 1591 N N . SER A 1 5 ? 4.370 -14.708 -16.935 1.00 0.00 5 SER A N 2
ATOM 1592 C CA . SER A 1 5 ? 3.030 -14.687 -17.489 1.00 0.00 5 SER A CA 2
ATOM 1593 C C . SER A 1 5 ? 2.601 -13.222 -17.547 1.00 0.00 5 SER A C 2
ATOM 1594 O O . SER A 1 5 ? 2.628 -12.621 -18.624 1.00 0.00 5 SER A O 2
ATOM 1602 N N . SER A 1 6 ? 2.311 -12.629 -16.387 1.00 0.00 6 SER A N 2
ATOM 1603 C CA . SER A 1 6 ? 1.910 -11.241 -16.232 1.00 0.00 6 SER A CA 2
ATOM 1604 C C . SER A 1 6 ? 2.531 -10.703 -14.936 1.00 0.00 6 SER A C 2
ATOM 1605 O O . SER A 1 6 ? 3.643 -10.179 -14.953 1.00 0.00 6 SER A O 2
ATOM 1613 N N . GLY A 1 7 ? 1.867 -10.872 -13.791 1.00 0.00 7 GLY A N 2
ATOM 1614 C CA . GLY A 1 7 ? 2.293 -10.364 -12.497 1.00 0.00 7 GLY A CA 2
ATOM 1615 C C . GLY A 1 7 ? 1.050 -10.247 -11.632 1.00 0.00 7 GLY A C 2
ATOM 1616 O O . GLY A 1 7 ? 0.420 -11.266 -11.338 1.00 0.00 7 GLY A O 2
ATOM 1620 N N . GLN A 1 8 ? 0.638 -9.013 -11.338 1.00 0.00 8 GLN A N 2
ATOM 1621 C CA . GLN A 1 8 ? -0.492 -8.675 -10.477 1.00 0.00 8 GLN A CA 2
ATOM 1622 C C . GLN A 1 8 ? -0.320 -9.243 -9.062 1.00 0.00 8 GLN A C 2
ATOM 1623 O O . GLN A 1 8 ? 0.617 -9.975 -8.747 1.00 0.00 8 GLN A O 2
ATOM 1637 N N . TYR A 1 9 ? -1.267 -8.885 -8.194 1.00 0.00 9 TYR A N 2
ATOM 1638 C CA . TYR A 1 9 ? -1.316 -9.308 -6.805 1.00 0.00 9 TYR A CA 2
ATOM 1639 C C . TYR A 1 9 ? -1.255 -10.827 -6.660 1.00 0.00 9 TYR A C 2
ATOM 1640 O O . TYR A 1 9 ? -0.753 -11.297 -5.645 1.00 0.00 9 TYR A O 2
ATOM 1658 N N . GLU A 1 10 ? -1.730 -11.578 -7.655 1.00 0.00 10 GLU A N 2
ATOM 1659 C CA . GLU A 1 10 ? -1.697 -13.033 -7.701 1.00 0.00 10 GLU A CA 2
ATOM 1660 C C . GLU A 1 10 ? -0.252 -13.532 -7.621 1.00 0.00 10 GLU A C 2
ATOM 1661 O O . GLU A 1 10 ? 0.079 -14.269 -6.697 1.00 0.00 10 GLU A O 2
ATOM 1673 N N . LEU A 1 11 ? 0.632 -13.088 -8.524 1.00 0.00 11 LEU A N 2
ATOM 1674 C CA . LEU A 1 11 ? 2.047 -13.476 -8.522 1.00 0.00 11 LEU A CA 2
ATOM 1675 C C . LEU A 1 11 ? 2.662 -13.143 -7.165 1.00 0.00 11 LEU A C 2
ATOM 1676 O O . LEU A 1 11 ? 3.299 -13.980 -6.518 1.00 0.00 11 LEU A O 2
ATOM 1692 N N . TYR A 1 12 ? 2.428 -11.908 -6.724 1.00 0.00 12 TYR A N 2
ATOM 1693 C CA . TYR A 1 12 ? 2.997 -11.359 -5.503 1.00 0.00 12 TYR A CA 2
ATOM 1694 C C . TYR A 1 12 ? 2.363 -11.993 -4.265 1.00 0.00 12 TYR A C 2
ATOM 1695 O O . TYR A 1 12 ? 2.764 -11.677 -3.151 1.00 0.00 12 TYR A O 2
ATOM 1713 N N . MET A 1 13 ? 1.330 -12.831 -4.391 1.00 0.00 13 MET A N 2
ATOM 1714 C CA . MET A 1 13 ? 0.651 -13.392 -3.246 1.00 0.00 13 MET A CA 2
ATOM 1715 C C . MET A 1 13 ? 1.595 -14.328 -2.497 1.00 0.00 13 MET A C 2
ATOM 1716 O O . MET A 1 13 ? 1.625 -14.280 -1.267 1.00 0.00 13 MET A O 2
ATOM 1730 N N . TYR A 1 14 ? 2.412 -15.089 -3.231 1.00 0.00 14 TYR A N 2
ATOM 1731 C CA . TYR A 1 14 ? 3.274 -16.142 -2.699 1.00 0.00 14 TYR A CA 2
ATOM 1732 C C . TYR A 1 14 ? 4.721 -15.676 -2.580 1.00 0.00 14 TYR A C 2
ATOM 1733 O O . TYR A 1 14 ? 5.390 -16.020 -1.604 1.00 0.00 14 TYR A O 2
ATOM 1751 N N . ARG A 1 15 ? 5.217 -14.926 -3.572 1.00 0.00 15 ARG A N 2
ATOM 1752 C CA . ARG A 1 15 ? 6.613 -14.496 -3.636 1.00 0.00 15 ARG A CA 2
ATOM 1753 C C . ARG A 1 15 ? 6.759 -13.071 -3.108 1.00 0.00 15 ARG A C 2
ATOM 1754 O O . ARG A 1 15 ? 5.784 -12.321 -3.077 1.00 0.00 15 ARG A O 2
ATOM 1775 N N . GLU A 1 16 ? 7.974 -12.706 -2.701 1.00 0.00 16 GLU A N 2
ATOM 1776 C CA . GLU A 1 16 ? 8.269 -11.424 -2.078 1.00 0.00 16 GLU A CA 2
ATOM 1777 C C . GLU A 1 16 ? 8.582 -10.329 -3.088 1.00 0.00 16 GLU A C 2
ATOM 1778 O O . GLU A 1 16 ? 8.670 -10.563 -4.294 1.00 0.00 16 GLU A O 2
ATOM 1790 N N . VAL A 1 17 ? 8.752 -9.129 -2.542 1.00 0.00 17 VAL A N 2
ATOM 1791 C CA . VAL A 1 17 ? 9.228 -7.918 -3.174 1.00 0.00 17 VAL A CA 2
ATOM 1792 C C . VAL A 1 17 ? 10.030 -7.155 -2.104 1.00 0.00 17 VAL A C 2
ATOM 1793 O O . VAL A 1 17 ? 9.875 -7.414 -0.902 1.00 0.00 17 VAL A O 2
ATOM 1806 N N . ASP A 1 18 ? 10.874 -6.210 -2.513 1.00 0.00 18 ASP A N 2
ATOM 1807 C CA . ASP A 1 18 ? 11.652 -5.348 -1.629 1.00 0.00 18 ASP A CA 2
ATOM 1808 C C . ASP A 1 18 ? 10.832 -4.106 -1.309 1.00 0.00 18 ASP A C 2
ATOM 1809 O O . ASP A 1 18 ? 10.764 -3.173 -2.107 1.00 0.00 18 ASP A O 2
ATOM 1818 N N . THR A 1 19 ? 10.178 -4.078 -0.150 1.00 0.00 19 THR A N 2
ATOM 1819 C CA . THR A 1 19 ? 9.343 -2.961 0.277 1.00 0.00 19 THR A CA 2
ATOM 1820 C C . THR A 1 19 ? 10.120 -1.634 0.332 1.00 0.00 19 THR A C 2
ATOM 1821 O O . THR A 1 19 ? 9.527 -0.576 0.102 1.00 0.00 19 THR A O 2
ATOM 1832 N N . LEU A 1 20 ? 11.429 -1.647 0.612 1.00 0.00 20 LEU A N 2
ATOM 1833 C CA . LEU A 1 20 ? 12.227 -0.427 0.659 1.00 0.00 20 LEU A CA 2
ATOM 1834 C C . LEU A 1 20 ? 12.404 0.176 -0.731 1.00 0.00 20 LEU A C 2
ATOM 1835 O O . LEU A 1 20 ? 12.387 1.401 -0.853 1.00 0.00 20 LEU A O 2
ATOM 1851 N N . GLU A 1 21 ? 12.581 -0.661 -1.754 1.00 0.00 21 GLU A N 2
ATOM 1852 C CA . GLU A 1 21 ? 12.785 -0.228 -3.124 1.00 0.00 21 GLU A CA 2
ATOM 1853 C C . GLU A 1 21 ? 11.448 0.116 -3.779 1.00 0.00 21 GLU A C 2
ATOM 1854 O O . GLU A 1 21 ? 11.331 1.113 -4.489 1.00 0.00 21 GLU A O 2
ATOM 1866 N N . LEU A 1 22 ? 10.403 -0.650 -3.459 1.00 0.00 22 LEU A N 2
ATOM 1867 C CA . LEU A 1 22 ? 9.040 -0.332 -3.856 1.00 0.00 22 LEU A CA 2
ATOM 1868 C C . LEU A 1 22 ? 8.671 1.082 -3.402 1.00 0.00 22 LEU A C 2
ATOM 1869 O O . LEU A 1 22 ? 8.241 1.904 -4.205 1.00 0.00 22 LEU A O 2
ATOM 1885 N N . THR A 1 23 ? 8.791 1.366 -2.103 1.00 0.00 23 THR A N 2
ATOM 1886 C CA . THR A 1 23 ? 8.425 2.674 -1.567 1.00 0.00 23 THR A CA 2
ATOM 1887 C C . THR A 1 23 ? 9.264 3.761 -2.238 1.00 0.00 23 THR A C 2
ATOM 1888 O O . THR A 1 23 ? 8.717 4.778 -2.662 1.00 0.00 23 THR A O 2
ATOM 1899 N N . ARG A 1 24 ? 10.571 3.516 -2.367 1.00 0.00 24 ARG A N 2
ATOM 1900 C CA . ARG A 1 24 ? 11.519 4.362 -3.104 1.00 0.00 24 ARG A CA 2
ATOM 1901 C C . ARG A 1 24 ? 10.947 4.791 -4.457 1.00 0.00 24 ARG A C 2
ATOM 1902 O O . ARG A 1 24 ? 10.801 5.994 -4.690 1.00 0.00 24 ARG A O 2
ATOM 1923 N N . GLN A 1 25 ? 10.638 3.825 -5.325 1.00 0.00 25 GLN A N 2
ATOM 1924 C CA . GLN A 1 25 ? 10.034 4.014 -6.642 1.00 0.00 25 GLN A CA 2
ATOM 1925 C C . GLN A 1 25 ? 8.753 4.834 -6.550 1.00 0.00 25 GLN A C 2
ATOM 1926 O O . GLN A 1 25 ? 8.613 5.836 -7.248 1.00 0.00 25 GLN A O 2
ATOM 1940 N N . VAL A 1 26 ? 7.816 4.430 -5.695 1.00 0.00 26 VAL A N 2
ATOM 1941 C CA . VAL A 1 26 ? 6.521 5.086 -5.554 1.00 0.00 26 VAL A CA 2
ATOM 1942 C C . VAL A 1 26 ? 6.722 6.572 -5.244 1.00 0.00 26 VAL A C 2
ATOM 1943 O O . VAL A 1 26 ? 6.143 7.422 -5.916 1.00 0.00 26 VAL A O 2
ATOM 1956 N N . LYS A 1 27 ? 7.547 6.898 -4.244 1.00 0.00 27 LYS A N 2
ATOM 1957 C CA . LYS A 1 27 ? 7.795 8.275 -3.820 1.00 0.00 27 LYS A CA 2
ATOM 1958 C C . LYS A 1 27 ? 8.312 9.123 -4.988 1.00 0.00 27 LYS A C 2
ATOM 1959 O O . LYS A 1 27 ? 7.900 10.280 -5.110 1.00 0.00 27 LYS A O 2
ATOM 1978 N N . GLU A 1 28 ? 9.144 8.556 -5.864 1.00 0.00 28 GLU A N 2
ATOM 1979 C CA . GLU A 1 28 ? 9.673 9.253 -7.033 1.00 0.00 28 GLU A CA 2
ATOM 1980 C C . GLU A 1 28 ? 8.590 9.413 -8.096 1.00 0.00 28 GLU A C 2
ATOM 1981 O O . GLU A 1 28 ? 8.344 10.532 -8.525 1.00 0.00 28 GLU A O 2
ATOM 1993 N N . LYS A 1 29 ? 7.888 8.351 -8.511 1.00 0.00 29 LYS A N 2
ATOM 1994 C CA . LYS A 1 29 ? 6.844 8.472 -9.538 1.00 0.00 29 LYS A CA 2
ATOM 1995 C C . LYS A 1 29 ? 5.748 9.448 -9.104 1.00 0.00 29 LYS A C 2
ATOM 1996 O O . LYS A 1 29 ? 5.167 10.150 -9.936 1.00 0.00 29 LYS A O 2
ATOM 2015 N N . LEU A 1 30 ? 5.447 9.506 -7.806 1.00 0.00 30 LEU A N 2
ATOM 2016 C CA . LEU A 1 30 ? 4.559 10.507 -7.234 1.00 0.00 30 LEU A CA 2
ATOM 2017 C C . LEU A 1 30 ? 5.165 11.893 -7.421 1.00 0.00 30 LEU A C 2
ATOM 2018 O O . LEU A 1 30 ? 4.523 12.744 -8.038 1.00 0.00 30 LEU A O 2
ATOM 2034 N N . ALA A 1 31 ? 6.394 12.109 -6.936 1.00 0.00 31 ALA A N 2
ATOM 2035 C CA . ALA A 1 31 ? 7.108 13.378 -7.042 1.00 0.00 31 ALA A CA 2
ATOM 2036 C C . ALA A 1 31 ? 7.169 13.864 -8.493 1.00 0.00 31 ALA A C 2
ATOM 2037 O O . ALA A 1 31 ? 6.956 15.048 -8.747 1.00 0.00 31 ALA A O 2
ATOM 2044 N N . LYS A 1 32 ? 7.394 12.959 -9.447 1.00 0.00 32 LYS A N 2
ATOM 2045 C CA . LYS A 1 32 ? 7.492 13.247 -10.870 1.00 0.00 32 LYS A CA 2
ATOM 2046 C C . LYS A 1 32 ? 6.230 13.938 -11.393 1.00 0.00 32 LYS A C 2
ATOM 2047 O O . LYS A 1 32 ? 6.337 14.864 -12.188 1.00 0.00 32 LYS A O 2
ATOM 2066 N N . ASN A 1 33 ? 5.039 13.551 -10.922 1.00 0.00 33 ASN A N 2
ATOM 2067 C CA . ASN A 1 33 ? 3.784 14.235 -11.267 1.00 0.00 33 ASN A CA 2
ATOM 2068 C C . ASN A 1 33 ? 3.370 15.276 -10.213 1.00 0.00 33 ASN A C 2
ATOM 2069 O O . ASN A 1 33 ? 2.291 15.858 -10.320 1.00 0.00 33 ASN A O 2
ATOM 2080 N N . GLY A 1 34 ? 4.192 15.520 -9.190 1.00 0.00 34 GLY A N 2
ATOM 2081 C CA . GLY A 1 34 ? 3.883 16.422 -8.089 1.00 0.00 34 GLY A CA 2
ATOM 2082 C C . GLY A 1 34 ? 2.750 15.899 -7.201 1.00 0.00 34 GLY A C 2
ATOM 2083 O O . GLY A 1 34 ? 2.081 16.689 -6.534 1.00 0.00 34 GLY A O 2
ATOM 2087 N N . ILE A 1 35 ? 2.480 14.595 -7.215 1.00 0.00 35 ILE A N 2
ATOM 2088 C CA . ILE A 1 35 ? 1.361 14.002 -6.496 1.00 0.00 35 ILE A CA 2
ATOM 2089 C C . ILE A 1 35 ? 1.706 14.018 -5.011 1.00 0.00 35 ILE A C 2
ATOM 2090 O O . ILE A 1 35 ? 2.722 13.459 -4.592 1.00 0.00 35 ILE A O 2
ATOM 2106 N N . CYS A 1 36 ? 0.851 14.649 -4.210 1.00 0.00 36 CYS A N 2
ATOM 2107 C CA . CYS A 1 36 ? 0.972 14.630 -2.767 1.00 0.00 36 CYS A CA 2
ATOM 2108 C C . CYS A 1 36 ? 0.797 13.193 -2.268 1.00 0.00 36 CYS A C 2
ATOM 2109 O O . CYS A 1 36 ? -0.252 12.586 -2.497 1.00 0.00 36 CYS A O 2
ATOM 2117 N N . GLN A 1 37 ? 1.778 12.672 -1.532 1.00 0.00 37 GLN A N 2
ATOM 2118 C CA . GLN A 1 37 ? 1.734 11.350 -0.917 1.00 0.00 37 GLN A CA 2
ATOM 2119 C C . GLN A 1 37 ? 0.520 11.184 0.003 1.00 0.00 37 GLN A C 2
ATOM 2120 O O . GLN A 1 37 ? -0.054 10.095 0.045 1.00 0.00 37 GLN A O 2
ATOM 2134 N N . ARG A 1 38 ? 0.098 12.249 0.699 1.00 0.00 38 ARG A N 2
ATOM 2135 C CA . ARG A 1 38 ? -1.142 12.245 1.482 1.00 0.00 38 ARG A CA 2
ATOM 2136 C C . ARG A 1 38 ? -2.331 11.771 0.641 1.00 0.00 38 ARG A C 2
ATOM 2137 O O . ARG A 1 38 ? -3.047 10.857 1.038 1.00 0.00 38 ARG A O 2
ATOM 2158 N N . ILE A 1 39 ? -2.528 12.399 -0.514 1.00 0.00 39 ILE A N 2
ATOM 2159 C CA . ILE A 1 39 ? -3.661 12.183 -1.395 1.00 0.00 39 ILE A CA 2
ATOM 2160 C C . ILE A 1 39 ? -3.508 10.813 -2.043 1.00 0.00 39 ILE A C 2
ATOM 2161 O O . ILE A 1 39 ? -4.480 10.072 -2.080 1.00 0.00 39 ILE A O 2
ATOM 2177 N N . PHE A 1 40 ? -2.311 10.441 -2.506 1.00 0.00 40 PHE A N 2
ATOM 2178 C CA . PHE A 1 40 ? -2.066 9.092 -3.021 1.00 0.00 40 PHE A CA 2
ATOM 2179 C C . PHE A 1 40 ? -2.536 8.027 -2.030 1.00 0.00 40 PHE A C 2
ATOM 2180 O O . PHE A 1 40 ? -3.237 7.088 -2.401 1.00 0.00 40 PHE A O 2
ATOM 2197 N N . GLY A 1 41 ? -2.148 8.176 -0.765 1.00 0.00 41 GLY A N 2
ATOM 2198 C CA . GLY A 1 41 ? -2.551 7.263 0.291 1.00 0.00 41 GLY A CA 2
ATOM 2199 C C . GLY A 1 41 ? -4.063 7.164 0.388 1.00 0.00 41 GLY A C 2
ATOM 2200 O O . GLY A 1 41 ? -4.621 6.072 0.280 1.00 0.00 41 GLY A O 2
ATOM 2204 N N . GLU A 1 42 ? -4.715 8.309 0.539 1.00 0.00 42 GLU A N 2
ATOM 2205 C CA . GLU A 1 42 ? -6.158 8.421 0.661 1.00 0.00 42 GLU A CA 2
ATOM 2206 C C . GLU A 1 42 ? -6.880 7.818 -0.557 1.00 0.00 42 GLU A C 2
ATOM 2207 O O . GLU A 1 42 ? -7.834 7.050 -0.405 1.00 0.00 42 GLU A O 2
ATOM 2219 N N . LYS A 1 43 ? -6.449 8.163 -1.771 1.00 0.00 43 LYS A N 2
ATOM 2220 C CA . LYS A 1 43 ? -7.167 7.902 -3.017 1.00 0.00 43 LYS A CA 2
ATOM 2221 C C . LYS A 1 43 ? -6.867 6.520 -3.580 1.00 0.00 43 LYS A C 2
ATOM 2222 O O . LYS A 1 43 ? -7.786 5.915 -4.132 1.00 0.00 43 LYS A O 2
ATOM 2241 N N . VAL A 1 44 ? -5.625 6.043 -3.503 1.00 0.00 44 VAL A N 2
ATOM 2242 C CA . VAL A 1 44 ? -5.199 4.792 -4.137 1.00 0.00 44 VAL A CA 2
ATOM 2243 C C . VAL A 1 44 ? -5.115 3.671 -3.108 1.00 0.00 44 VAL A C 2
ATOM 2244 O O . VAL A 1 44 ? -5.661 2.585 -3.318 1.00 0.00 44 VAL A O 2
ATOM 2257 N N . LEU A 1 45 ? -4.371 3.907 -2.026 1.00 0.00 45 LEU A N 2
ATOM 2258 C CA . LEU A 1 45 ? -4.075 2.859 -1.057 1.00 0.00 45 LEU A CA 2
ATOM 2259 C C . LEU A 1 45 ? -5.277 2.626 -0.148 1.00 0.00 45 LEU A C 2
ATOM 2260 O O . LEU A 1 45 ? -5.495 1.496 0.289 1.00 0.00 45 LEU A O 2
ATOM 2276 N N . GLY A 1 46 ? -6.070 3.671 0.096 1.00 0.00 46 GLY A N 2
ATOM 2277 C CA . GLY A 1 46 ? -7.131 3.674 1.082 1.00 0.00 46 GLY A CA 2
ATOM 2278 C C . GLY A 1 46 ? -6.555 3.767 2.493 1.00 0.00 46 GLY A C 2
ATOM 2279 O O . GLY A 1 46 ? -7.105 3.149 3.408 1.00 0.00 46 GLY A O 2
ATOM 2283 N N . LEU A 1 47 ? -5.445 4.490 2.679 1.00 0.00 47 LEU A N 2
ATOM 2284 C CA . LEU A 1 47 ? -4.783 4.660 3.967 1.00 0.00 47 LEU A CA 2
ATOM 2285 C C . LEU A 1 47 ? -4.804 6.130 4.359 1.00 0.00 47 LEU A C 2
ATOM 2286 O O . LEU A 1 47 ? -4.611 7.003 3.513 1.00 0.00 47 LEU A O 2
ATOM 2302 N N . SER A 1 48 ? -4.952 6.375 5.658 1.00 0.00 48 SER A N 2
ATOM 2303 C CA . SER A 1 48 ? -4.907 7.680 6.278 1.00 0.00 48 SER A CA 2
ATOM 2304 C C . SER A 1 48 ? -3.572 8.375 6.026 1.00 0.00 48 SER A C 2
ATOM 2305 O O . SER A 1 48 ? -2.543 7.724 5.831 1.00 0.00 48 SER A O 2
ATOM 2313 N N . GLN A 1 49 ? -3.589 9.704 6.138 1.00 0.00 49 GLN A N 2
ATOM 2314 C CA . GLN A 1 49 ? -2.434 10.578 5.970 1.00 0.00 49 GLN A CA 2
ATOM 2315 C C . GLN A 1 49 ? -1.260 10.100 6.812 1.00 0.00 49 GLN A C 2
ATOM 2316 O O . GLN A 1 49 ? -0.152 9.977 6.293 1.00 0.00 49 GLN A O 2
ATOM 2330 N N . GLY A 1 50 ? -1.497 9.877 8.104 1.00 0.00 50 GLY A N 2
ATOM 2331 C CA . GLY A 1 50 ? -0.467 9.470 9.036 1.00 0.00 50 GLY A CA 2
ATOM 2332 C C . GLY A 1 50 ? 0.005 8.052 8.748 1.00 0.00 50 GLY A C 2
ATOM 2333 O O . GLY A 1 50 ? 1.208 7.835 8.624 1.00 0.00 50 GLY A O 2
ATOM 2337 N N . SER A 1 51 ? -0.924 7.104 8.586 1.00 0.00 51 SER A N 2
ATOM 2338 C CA . SER A 1 51 ? -0.589 5.708 8.339 1.00 0.00 51 SER A CA 2
ATOM 2339 C C . SER A 1 51 ? 0.274 5.572 7.084 1.00 0.00 51 SER A C 2
ATOM 2340 O O . SER A 1 51 ? 1.318 4.929 7.147 1.00 0.00 51 SER A O 2
ATOM 2348 N N . VAL A 1 52 ? -0.098 6.188 5.954 1.00 0.00 52 VAL A N 2
ATOM 2349 C CA . VAL A 1 52 ? 0.711 6.148 4.750 1.00 0.00 52 VAL A CA 2
ATOM 2350 C C . VAL A 1 52 ? 2.088 6.787 4.949 1.00 0.00 52 VAL A C 2
ATOM 2351 O O . VAL A 1 52 ? 3.050 6.358 4.309 1.00 0.00 52 VAL A O 2
ATOM 2364 N N . SER A 1 53 ? 2.177 7.811 5.797 1.00 0.00 53 SER A N 2
ATOM 2365 C CA . SER A 1 53 ? 3.419 8.474 6.142 1.00 0.00 53 SER A CA 2
ATOM 2366 C C . SER A 1 53 ? 4.318 7.451 6.808 1.00 0.00 53 SER A C 2
ATOM 2367 O O . SER A 1 53 ? 5.429 7.218 6.346 1.00 0.00 53 SER A O 2
ATOM 2375 N N . ASP A 1 54 ? 3.830 6.792 7.856 1.00 0.00 54 ASP A N 2
ATOM 2376 C CA . ASP A 1 54 ? 4.588 5.782 8.573 1.00 0.00 54 ASP A CA 2
ATOM 2377 C C . ASP A 1 54 ? 4.905 4.590 7.672 1.00 0.00 54 ASP A C 2
ATOM 2378 O O . ASP A 1 54 ? 5.952 3.972 7.846 1.00 0.00 54 ASP A O 2
ATOM 2387 N N . MET A 1 55 ? 4.061 4.260 6.694 1.00 0.00 55 MET A N 2
ATOM 2388 C CA . MET A 1 55 ? 4.331 3.255 5.686 1.00 0.00 55 MET A CA 2
ATOM 2389 C C . MET A 1 55 ? 5.542 3.642 4.839 1.00 0.00 55 MET A C 2
ATOM 2390 O O . MET A 1 55 ? 6.524 2.909 4.791 1.00 0.00 55 MET A O 2
ATOM 2404 N N . LEU A 1 56 ? 5.468 4.774 4.139 1.00 0.00 56 LEU A N 2
ATOM 2405 C CA . LEU A 1 56 ? 6.523 5.253 3.258 1.00 0.00 56 LEU A CA 2
ATOM 2406 C C . LEU A 1 56 ? 7.811 5.602 4.002 1.00 0.00 56 LEU A C 2
ATOM 2407 O O . LEU A 1 56 ? 8.888 5.360 3.462 1.00 0.00 56 LEU A O 2
ATOM 2423 N N . SER A 1 57 ? 7.728 6.170 5.203 1.00 0.00 57 SER A N 2
ATOM 2424 C CA . SER A 1 57 ? 8.879 6.564 6.009 1.00 0.00 57 SER A CA 2
ATOM 2425 C C . SER A 1 57 ? 9.502 5.368 6.737 1.00 0.00 57 SER A C 2
ATOM 2426 O O . SER A 1 57 ? 10.725 5.310 6.882 1.00 0.00 57 SER A O 2
ATOM 2434 N N . ARG A 1 58 ? 8.697 4.400 7.188 1.00 0.00 58 ARG A N 2
ATOM 2435 C CA . ARG A 1 58 ? 9.159 3.214 7.908 1.00 0.00 58 ARG A CA 2
ATOM 2436 C C . ARG A 1 58 ? 8.500 1.965 7.312 1.00 0.00 58 ARG A C 2
ATOM 2437 O O . ARG A 1 58 ? 7.671 1.340 7.985 1.00 0.00 58 ARG A O 2
ATOM 2458 N N . PRO A 1 59 ? 8.846 1.571 6.068 1.00 0.00 59 PRO A N 2
ATOM 2459 C CA . PRO A 1 59 ? 8.286 0.372 5.470 1.00 0.00 59 PRO A CA 2
ATOM 2460 C C . PRO A 1 59 ? 8.684 -0.848 6.288 1.00 0.00 59 PRO A C 2
ATOM 2461 O O . PRO A 1 59 ? 9.859 -1.025 6.629 1.00 0.00 59 PRO A O 2
ATOM 2472 N N . LYS A 1 60 ? 7.707 -1.704 6.575 1.00 0.00 60 LYS A N 2
ATOM 2473 C CA . LYS A 1 60 ? 7.945 -3.004 7.171 1.00 0.00 60 LYS A CA 2
ATOM 2474 C C . LYS A 1 60 ? 8.447 -3.970 6.095 1.00 0.00 60 LYS A C 2
ATOM 2475 O O . LYS A 1 60 ? 8.150 -3.778 4.911 1.00 0.00 60 LYS A O 2
ATOM 2494 N N . PRO A 1 61 ? 9.175 -5.023 6.486 1.00 0.00 61 PRO A N 2
ATOM 2495 C CA . PRO A 1 61 ? 9.636 -6.026 5.546 1.00 0.00 61 PRO A CA 2
ATOM 2496 C C . PRO A 1 61 ? 8.459 -6.893 5.100 1.00 0.00 61 PRO A C 2
ATOM 2497 O O . PRO A 1 61 ? 7.472 -7.076 5.820 1.00 0.00 61 PRO A O 2
ATOM 2508 N N . TRP A 1 62 ? 8.575 -7.497 3.924 1.00 0.00 62 TRP A N 2
ATOM 2509 C CA . TRP A 1 62 ? 7.578 -8.415 3.394 1.00 0.00 62 TRP A CA 2
ATOM 2510 C C . TRP A 1 62 ? 7.466 -9.679 4.262 1.00 0.00 62 TRP A C 2
ATOM 2511 O O . TRP A 1 62 ? 6.400 -10.293 4.350 1.00 0.00 62 TRP A O 2
ATOM 2532 N N . SER A 1 63 ? 8.540 -10.026 4.972 1.00 0.00 63 SER A N 2
ATOM 2533 C CA . SER A 1 63 ? 8.574 -11.068 5.991 1.00 0.00 63 SER A CA 2
ATOM 2534 C C . SER A 1 63 ? 7.831 -10.712 7.294 1.00 0.00 63 SER A C 2
ATOM 2535 O O . SER A 1 63 ? 7.649 -11.578 8.153 1.00 0.00 63 SER A O 2
ATOM 2543 N N . LYS A 1 64 ? 7.415 -9.459 7.487 1.00 0.00 64 LYS A N 2
ATOM 2544 C CA . LYS A 1 64 ? 6.541 -9.014 8.587 1.00 0.00 64 LYS A CA 2
ATOM 2545 C C . LYS A 1 64 ? 5.101 -8.886 8.128 1.00 0.00 64 LYS A C 2
ATOM 2546 O O . LYS A 1 64 ? 4.183 -9.182 8.884 1.00 0.00 64 LYS A O 2
ATOM 2565 N N . LEU A 1 65 ? 4.898 -8.373 6.917 1.00 0.00 65 LEU A N 2
ATOM 2566 C CA . LEU A 1 65 ? 3.568 -8.050 6.439 1.00 0.00 65 LEU A CA 2
ATOM 2567 C C . LEU A 1 65 ? 2.900 -9.376 6.100 1.00 0.00 65 LEU A C 2
ATOM 2568 O O . LEU A 1 65 ? 3.436 -10.147 5.306 1.00 0.00 65 LEU A O 2
ATOM 2584 N N . THR A 1 66 ? 1.749 -9.660 6.699 1.00 0.00 66 THR A N 2
ATOM 2585 C CA . THR A 1 66 ? 0.918 -10.825 6.396 1.00 0.00 66 THR A CA 2
ATOM 2586 C C . THR A 1 66 ? 0.005 -10.501 5.213 1.00 0.00 66 THR A C 2
ATOM 2587 O O . THR A 1 66 ? 0.135 -9.427 4.629 1.00 0.00 66 THR A O 2
ATOM 2598 N N . GLN A 1 67 ? -0.957 -11.365 4.863 1.00 0.00 67 GLN A N 2
ATOM 2599 C CA . GLN A 1 67 ? -1.940 -11.054 3.825 1.00 0.00 67 GLN A CA 2
ATOM 2600 C C . GLN A 1 67 ? -2.577 -9.673 4.030 1.00 0.00 67 GLN A C 2
ATOM 2601 O O . GLN A 1 67 ? -2.566 -8.848 3.111 1.00 0.00 67 GLN A O 2
ATOM 2615 N N . LYS A 1 68 ? -3.117 -9.395 5.225 1.00 0.00 68 LYS A N 2
ATOM 2616 C CA . LYS A 1 68 ? -3.792 -8.115 5.455 1.00 0.00 68 LYS A CA 2
ATOM 2617 C C . LYS A 1 68 ? -2.768 -6.977 5.490 1.00 0.00 68 LYS A C 2
ATOM 2618 O O . LYS A 1 68 ? -3.083 -5.853 5.103 1.00 0.00 68 LYS A O 2
ATOM 2637 N N . GLY A 1 69 ? -1.532 -7.257 5.912 1.00 0.00 69 GLY A N 2
ATOM 2638 C CA . GLY A 1 69 ? -0.444 -6.292 5.932 1.00 0.00 69 GLY A CA 2
ATOM 2639 C C . GLY A 1 69 ? 0.009 -5.896 4.531 1.00 0.00 69 GLY A C 2
ATOM 2640 O O . GLY A 1 69 ? 0.327 -4.732 4.295 1.00 0.00 69 GLY A O 2
ATOM 2644 N N . ARG A 1 70 ? 0.080 -6.851 3.604 1.00 0.00 70 ARG A N 2
ATOM 2645 C CA . ARG A 1 70 ? 0.613 -6.657 2.260 1.00 0.00 70 ARG A CA 2
ATOM 2646 C C . ARG A 1 70 ? -0.338 -5.844 1.389 1.00 0.00 70 ARG A C 2
ATOM 2647 O O . ARG A 1 70 ? 0.132 -5.189 0.467 1.00 0.00 70 ARG A O 2
ATOM 2668 N N . GLU A 1 71 ? -1.641 -5.837 1.681 1.00 0.00 71 GLU A N 2
ATOM 2669 C CA . GLU A 1 71 ? -2.683 -5.208 0.871 1.00 0.00 71 GLU A CA 2
ATOM 2670 C C . GLU A 1 71 ? -2.324 -3.837 0.263 1.00 0.00 71 GLU A C 2
ATOM 2671 O O . GLU A 1 71 ? -2.409 -3.708 -0.963 1.00 0.00 71 GLU A O 2
ATOM 2683 N N . PRO A 1 72 ? -1.947 -2.809 1.048 1.00 0.00 72 PRO A N 2
ATOM 2684 C CA . PRO A 1 72 ? -1.643 -1.492 0.502 1.00 0.00 72 PRO A CA 2
ATOM 2685 C C . PRO A 1 72 ? -0.348 -1.537 -0.310 1.00 0.00 72 PRO A C 2
ATOM 2686 O O . PRO A 1 72 ? -0.305 -1.024 -1.425 1.00 0.00 72 PRO A O 2
ATOM 2697 N N . PHE A 1 73 ? 0.687 -2.216 0.189 1.00 0.00 73 PHE A N 2
ATOM 2698 C CA . PHE A 1 73 ? 1.952 -2.372 -0.516 1.00 0.00 73 PHE A CA 2
ATOM 2699 C C . PHE A 1 73 ? 1.749 -3.023 -1.889 1.00 0.00 73 PHE A C 2
ATOM 2700 O O . PHE A 1 73 ? 2.422 -2.661 -2.847 1.00 0.00 73 PHE A O 2
ATOM 2717 N N . ILE A 1 74 ? 0.816 -3.962 -2.019 1.00 0.00 74 ILE A N 2
ATOM 2718 C CA . ILE A 1 74 ? 0.442 -4.571 -3.290 1.00 0.00 74 ILE A CA 2
ATOM 2719 C C . ILE A 1 74 ? -0.122 -3.516 -4.243 1.00 0.00 74 ILE A C 2
ATOM 2720 O O . ILE A 1 74 ? 0.313 -3.451 -5.392 1.00 0.00 74 ILE A O 2
ATOM 2736 N N . ARG A 1 75 ? -1.075 -2.686 -3.802 1.00 0.00 75 ARG A N 2
ATOM 2737 C CA . ARG A 1 75 ? -1.617 -1.636 -4.641 1.00 0.00 75 ARG A CA 2
ATOM 2738 C C . ARG A 1 75 ? -0.514 -0.662 -5.034 1.00 0.00 75 ARG A C 2
ATOM 2739 O O . ARG A 1 75 ? -0.496 -0.232 -6.183 1.00 0.00 75 ARG A O 2
ATOM 2760 N N . MET A 1 76 ? 0.432 -0.368 -4.136 1.00 0.00 76 MET A N 2
ATOM 2761 C CA . MET A 1 76 ? 1.628 0.401 -4.441 1.00 0.00 76 MET A CA 2
ATOM 2762 C C . MET A 1 76 ? 2.421 -0.209 -5.610 1.00 0.00 76 MET A C 2
ATOM 2763 O O . MET A 1 76 ? 2.843 0.537 -6.491 1.00 0.00 76 MET A O 2
ATOM 2777 N N . GLN A 1 77 ? 2.627 -1.536 -5.633 1.00 0.00 77 GLN A N 2
ATOM 2778 C CA . GLN A 1 77 ? 3.395 -2.201 -6.692 1.00 0.00 77 GLN A CA 2
ATOM 2779 C C . GLN A 1 77 ? 2.663 -2.065 -8.012 1.00 0.00 77 GLN A C 2
ATOM 2780 O O . GLN A 1 77 ? 3.265 -1.734 -9.031 1.00 0.00 77 GLN A O 2
ATOM 2794 N N . LEU A 1 78 ? 1.366 -2.366 -8.004 1.00 0.00 78 LEU A N 2
ATOM 2795 C CA . LEU A 1 78 ? 0.582 -2.339 -9.218 1.00 0.00 78 LEU A CA 2
ATOM 2796 C C . LEU A 1 78 ? 0.515 -0.934 -9.757 1.00 0.00 78 LEU A C 2
ATOM 2797 O O . LEU A 1 78 ? 0.862 -0.753 -10.915 1.00 0.00 78 LEU A O 2
ATOM 2813 N N . TRP A 1 79 ? 0.147 0.050 -8.937 1.00 0.00 79 TRP A N 2
ATOM 2814 C CA . TRP A 1 79 ? -0.011 1.438 -9.346 1.00 0.00 79 TRP A CA 2
ATOM 2815 C C . TRP A 1 79 ? 1.179 1.954 -10.157 1.00 0.00 79 TRP A C 2
ATOM 2816 O O . TRP A 1 79 ? 0.974 2.672 -11.135 1.00 0.00 79 TRP A O 2
ATOM 2837 N N . LEU A 1 80 ? 2.401 1.550 -9.791 1.00 0.00 80 LEU A N 2
ATOM 2838 C CA . LEU A 1 80 ? 3.629 1.988 -10.450 1.00 0.00 80 LEU A CA 2
ATOM 2839 C C . LEU A 1 80 ? 3.565 1.726 -11.957 1.00 0.00 80 LEU A C 2
ATOM 2840 O O . LEU A 1 80 ? 3.999 2.559 -12.754 1.00 0.00 80 LEU A O 2
ATOM 2856 N N . SER A 1 81 ? 3.013 0.583 -12.354 1.00 0.00 81 SER A N 2
ATOM 2857 C CA . SER A 1 81 ? 2.814 0.214 -13.745 1.00 0.00 81 SER A CA 2
ATOM 2858 C C . SER A 1 81 ? 1.387 0.603 -14.172 1.00 0.00 81 SER A C 2
ATOM 2859 O O . SER A 1 81 ? 1.182 1.402 -15.084 1.00 0.00 81 SER A O 2
ATOM 2867 N N . ASP A 1 82 ? 0.402 0.052 -13.469 1.00 0.00 82 ASP A N 2
ATOM 2868 C CA . ASP A 1 82 ? -1.001 -0.124 -13.821 1.00 0.00 82 ASP A CA 2
ATOM 2869 C C . ASP A 1 82 ? -1.851 1.136 -13.651 1.00 0.00 82 ASP A C 2
ATOM 2870 O O . ASP A 1 82 ? -2.933 1.219 -14.228 1.00 0.00 82 ASP A O 2
ATOM 2879 N N . GLN A 1 83 ? -1.378 2.112 -12.868 1.00 0.00 83 GLN A N 2
ATOM 2880 C CA . GLN A 1 83 ? -2.034 3.376 -12.517 1.00 0.00 83 GLN A CA 2
ATOM 2881 C C . GLN A 1 83 ? -3.447 3.295 -11.897 1.00 0.00 83 GLN A C 2
ATOM 2882 O O . GLN A 1 83 ? -3.929 4.334 -11.440 1.00 0.00 83 GLN A O 2
ATOM 2896 N N . LEU A 1 84 ? -4.065 2.112 -11.761 1.00 0.00 84 LEU A N 2
ATOM 2897 C CA . LEU A 1 84 ? -5.449 1.874 -11.364 1.00 0.00 84 LEU A CA 2
ATOM 2898 C C . LEU A 1 84 ? -6.457 2.619 -12.246 1.00 0.00 84 LEU A C 2
ATOM 2899 O O . LEU A 1 84 ? -6.797 3.769 -11.968 1.00 0.00 84 LEU A O 2
ATOM 2915 N N . GLY A 1 85 ? -6.969 1.913 -13.260 1.00 0.00 85 GLY A N 2
ATOM 2916 C CA . GLY A 1 85 ? -7.996 2.279 -14.237 1.00 0.00 85 GLY A CA 2
ATOM 2917 C C . GLY A 1 85 ? -8.630 3.656 -14.055 1.00 0.00 85 GLY A C 2
ATOM 2918 O O . GLY A 1 85 ? -8.298 4.591 -14.785 1.00 0.00 85 GLY A O 2
ATOM 2922 N N . GLN A 1 86 ? -9.580 3.790 -13.127 1.00 0.00 86 GLN A N 2
ATOM 2923 C CA . GLN A 1 86 ? -10.011 5.072 -12.604 1.00 0.00 86 GLN A CA 2
ATOM 2924 C C . GLN A 1 86 ? -10.445 4.927 -11.153 1.00 0.00 86 GLN A C 2
ATOM 2925 O O . GLN A 1 86 ? -9.933 5.635 -10.284 1.00 0.00 86 GLN A O 2
ATOM 2939 N N . ALA A 1 87 ? -11.382 4.020 -10.890 1.00 0.00 87 ALA A N 2
ATOM 2940 C CA . ALA A 1 87 ? -11.966 3.749 -9.592 1.00 0.00 87 ALA A CA 2
ATOM 2941 C C . ALA A 1 87 ? -12.782 2.468 -9.737 1.00 0.00 87 ALA A C 2
ATOM 2942 O O . ALA A 1 87 ? -13.373 2.235 -10.795 1.00 0.00 87 ALA A O 2
ATOM 2949 N N . VAL A 1 88 ? -12.836 1.640 -8.703 1.00 0.00 88 VAL A N 2
ATOM 2950 C CA . VAL A 1 88 ? -13.597 0.397 -8.719 1.00 0.00 88 VAL A CA 2
ATOM 2951 C C . VAL A 1 88 ? -13.931 0.025 -7.274 1.00 0.00 88 VAL A C 2
ATOM 2952 O O . VAL A 1 88 ? -13.306 0.534 -6.336 1.00 0.00 88 VAL A O 2
ATOM 2965 N N . GLY A 1 89 ? -14.895 -0.871 -7.081 1.00 0.00 89 GLY A N 2
ATOM 2966 C CA . GLY A 1 89 ? -15.361 -1.299 -5.777 1.00 0.00 89 GLY A CA 2
ATOM 2967 C C . GLY A 1 89 ? -16.599 -0.492 -5.442 1.00 0.00 89 GLY A C 2
ATOM 2968 O O . GLY A 1 89 ? -17.692 -0.866 -5.867 1.00 0.00 89 GLY A O 2
ATOM 2972 N N . GLN A 1 90 ? -16.445 0.611 -4.714 1.00 0.00 90 GLN A N 2
ATOM 2973 C CA . GLN A 1 90 ? -17.532 1.468 -4.268 1.00 0.00 90 GLN A CA 2
ATOM 2974 C C . GLN A 1 90 ? -17.151 2.920 -4.564 1.00 0.00 90 GLN A C 2
ATOM 2975 O O . GLN A 1 90 ? -16.102 3.394 -4.121 1.00 0.00 90 GLN A O 2
ATOM 2989 N N . GLN A 1 91 ? -18.000 3.634 -5.299 1.00 0.00 91 GLN A N 2
ATOM 2990 C CA . GLN A 1 91 ? -17.949 5.082 -5.468 1.00 0.00 91 GLN A CA 2
ATOM 2991 C C . GLN A 1 91 ? -19.398 5.586 -5.411 1.00 0.00 91 GLN A C 2
ATOM 2992 O O . GLN A 1 91 ? -20.292 4.855 -5.850 1.00 0.00 91 GLN A O 2
ATOM 3006 N N . PRO A 1 92 ? -19.689 6.782 -4.871 1.00 0.00 92 PRO A N 2
ATOM 3007 C CA . PRO A 1 92 ? -21.057 7.283 -4.791 1.00 0.00 92 PRO A CA 2
ATOM 3008 C C . PRO A 1 92 ? -21.522 8.039 -6.043 1.00 0.00 92 PRO A C 2
ATOM 3009 O O . PRO A 1 92 ? -22.724 8.269 -6.172 1.00 0.00 92 PRO A O 2
ATOM 3020 N N . GLY A 1 93 ? -20.615 8.447 -6.939 1.00 0.00 93 GLY A N 2
ATOM 3021 C CA . GLY A 1 93 ? -20.951 9.203 -8.149 1.00 0.00 93 GLY A CA 2
ATOM 3022 C C . GLY A 1 93 ? -21.660 10.526 -7.835 1.00 0.00 93 GLY A C 2
ATOM 3023 O O . GLY A 1 93 ? -22.413 11.044 -8.666 1.00 0.00 93 GLY A O 2
ATOM 3027 N N . ALA A 1 94 ? -21.491 11.035 -6.613 1.00 0.00 94 ALA A N 2
ATOM 3028 C CA . ALA A 1 94 ? -22.287 12.108 -6.049 1.00 0.00 94 ALA A CA 2
ATOM 3029 C C . ALA A 1 94 ? -21.767 13.460 -6.526 1.00 0.00 94 ALA A C 2
ATOM 3030 O O . ALA A 1 94 ? -20.562 13.626 -6.740 1.00 0.00 94 ALA A O 2
ATOM 3037 N N . SER A 1 95 ? -22.646 14.455 -6.627 1.00 0.00 95 SER A N 2
ATOM 3038 C CA . SER A 1 95 ? -22.252 15.838 -6.863 1.00 0.00 95 SER A CA 2
ATOM 3039 C C . SER A 1 95 ? -21.319 16.315 -5.735 1.00 0.00 95 SER A C 2
ATOM 3040 O O . SER A 1 95 ? -21.504 15.939 -4.569 1.00 0.00 95 SER A O 2
ATOM 3048 N N . SER A 1 96 ? -20.325 17.134 -6.075 1.00 0.00 96 SER A N 2
ATOM 3049 C CA . SER A 1 96 ? -19.414 17.810 -5.164 1.00 0.00 96 SER A CA 2
ATOM 3050 C C . SER A 1 96 ? -18.938 19.079 -5.866 1.00 0.00 96 SER A C 2
ATOM 3051 O O . SER A 1 96 ? -18.504 19.005 -7.015 1.00 0.00 96 SER A O 2
ATOM 3059 N N . GLY A 1 97 ? -19.002 20.222 -5.178 1.00 0.00 97 GLY A N 2
ATOM 3060 C CA . GLY A 1 97 ? -18.515 21.507 -5.665 1.00 0.00 97 GLY A CA 2
ATOM 3061 C C . GLY A 1 97 ? -19.435 22.137 -6.718 1.00 0.00 97 GLY A C 2
ATOM 3062 O O . GLY A 1 97 ? -20.350 21.477 -7.223 1.00 0.00 97 GLY A O 2
ATOM 3066 N N . PRO A 1 98 ? -19.225 23.425 -7.042 1.00 0.00 98 PRO A N 2
ATOM 3067 C CA . PRO A 1 98 ? -19.687 24.024 -8.287 1.00 0.00 98 PRO A CA 2
ATOM 3068 C C . PRO A 1 98 ? -18.637 23.907 -9.408 1.00 0.00 98 PRO A C 2
ATOM 3069 O O . PRO A 1 98 ? -19.003 23.984 -10.581 1.00 0.00 98 PRO A O 2
ATOM 3080 N N . SER A 1 99 ? -17.351 23.762 -9.054 1.00 0.00 99 SER A N 2
ATOM 3081 C CA . SER A 1 99 ? -16.188 23.892 -9.921 1.00 0.00 99 SER A CA 2
ATOM 3082 C C . SER A 1 99 ? -16.353 25.113 -10.837 1.00 0.00 99 SER A C 2
ATOM 3083 O O . SER A 1 99 ? -16.638 25.016 -12.033 1.00 0.00 99 SER A O 2
ATOM 3091 N N . SER A 1 100 ? -16.222 26.298 -10.248 1.00 0.00 100 SER A N 2
ATOM 3092 C CA . SER A 1 100 ? -16.066 27.561 -10.951 1.00 0.00 100 SER A CA 2
ATOM 3093 C C . SER A 1 100 ? -15.203 28.470 -10.078 1.00 0.00 100 SER A C 2
ATOM 3094 O O . SER A 1 100 ? -15.180 28.307 -8.850 1.00 0.00 100 SER A O 2
ATOM 3102 N N . GLY A 1 101 ? -14.521 29.423 -10.710 1.00 0.00 101 GLY A N 2
ATOM 3103 C CA . GLY A 1 101 ? -13.327 30.046 -10.165 1.00 0.00 101 GLY A CA 2
ATOM 3104 C C . GLY A 1 101 ? -12.115 29.299 -10.704 1.00 0.00 101 GLY A C 2
ATOM 3105 O O . GLY A 1 101 ? -11.032 29.488 -10.124 1.00 0.00 101 GLY A O 2
ATOM 3109 N N . GLY A 1 1 ? 6.537 -15.926 -27.566 1.00 0.00 1 GLY A N 3
ATOM 3110 C CA . GLY A 1 1 ? 6.723 -15.033 -26.420 1.00 0.00 1 GLY A CA 3
ATOM 3111 C C . GLY A 1 1 ? 6.192 -13.656 -26.758 1.00 0.00 1 GLY A C 3
ATOM 3112 O O . GLY A 1 1 ? 6.948 -12.760 -27.126 1.00 0.00 1 GLY A O 3
ATOM 3116 N N . SER A 1 2 ? 4.878 -13.488 -26.680 1.00 0.00 2 SER A N 3
ATOM 3117 C CA . SER A 1 2 ? 4.192 -12.216 -26.796 1.00 0.00 2 SER A CA 3
ATOM 3118 C C . SER A 1 2 ? 4.217 -11.581 -25.406 1.00 0.00 2 SER A C 3
ATOM 3119 O O . SER A 1 2 ? 3.940 -12.265 -24.417 1.00 0.00 2 SER A O 3
ATOM 3127 N N . SER A 1 3 ? 4.572 -10.303 -25.337 1.00 0.00 3 SER A N 3
ATOM 3128 C CA . SER A 1 3 ? 4.454 -9.488 -24.140 1.00 0.00 3 SER A CA 3
ATOM 3129 C C . SER A 1 3 ? 2.980 -9.071 -24.004 1.00 0.00 3 SER A C 3
ATOM 3130 O O . SER A 1 3 ? 2.217 -9.137 -24.972 1.00 0.00 3 SER A O 3
ATOM 3138 N N . GLY A 1 4 ? 2.561 -8.620 -22.825 1.00 0.00 4 GLY A N 3
ATOM 3139 C CA . GLY A 1 4 ? 1.201 -8.166 -22.565 1.00 0.00 4 GLY A CA 3
ATOM 3140 C C . GLY A 1 4 ? 0.956 -7.942 -21.077 1.00 0.00 4 GLY A C 3
ATOM 3141 O O . GLY A 1 4 ? 1.857 -8.140 -20.258 1.00 0.00 4 GLY A O 3
ATOM 3145 N N . SER A 1 5 ? -0.249 -7.502 -20.728 1.00 0.00 5 SER A N 3
ATOM 3146 C CA . SER A 1 5 ? -0.641 -7.218 -19.359 1.00 0.00 5 SER A CA 3
ATOM 3147 C C . SER A 1 5 ? -0.738 -8.529 -18.577 1.00 0.00 5 SER A C 3
ATOM 3148 O O . SER A 1 5 ? -1.639 -9.332 -18.829 1.00 0.00 5 SER A O 3
ATOM 3156 N N . SER A 1 6 ? 0.197 -8.770 -17.658 1.00 0.00 6 SER A N 3
ATOM 3157 C CA . SER A 1 6 ? 0.203 -9.930 -16.786 1.00 0.00 6 SER A CA 3
ATOM 3158 C C . SER A 1 6 ? 0.996 -9.556 -15.533 1.00 0.00 6 SER A C 3
ATOM 3159 O O . SER A 1 6 ? 2.231 -9.518 -15.573 1.00 0.00 6 SER A O 3
ATOM 3167 N N . GLY A 1 7 ? 0.315 -9.246 -14.430 1.00 0.00 7 GLY A N 3
ATOM 3168 C CA . GLY A 1 7 ? 0.971 -8.889 -13.180 1.00 0.00 7 GLY A CA 3
ATOM 3169 C C . GLY A 1 7 ? -0.017 -8.330 -12.169 1.00 0.00 7 GLY A C 3
ATOM 3170 O O . GLY A 1 7 ? 0.108 -7.174 -11.772 1.00 0.00 7 GLY A O 3
ATOM 3174 N N . GLN A 1 8 ? -1.018 -9.116 -11.776 1.00 0.00 8 GLN A N 3
ATOM 3175 C CA . GLN A 1 8 ? -2.040 -8.719 -10.812 1.00 0.00 8 GLN A CA 3
ATOM 3176 C C . GLN A 1 8 ? -1.673 -9.206 -9.406 1.00 0.00 8 GLN A C 3
ATOM 3177 O O . GLN A 1 8 ? -0.727 -9.973 -9.214 1.00 0.00 8 GLN A O 3
ATOM 3191 N N . TYR A 1 9 ? -2.442 -8.757 -8.409 1.00 0.00 9 TYR A N 3
ATOM 3192 C CA . TYR A 1 9 ? -2.176 -8.979 -6.990 1.00 0.00 9 TYR A CA 3
ATOM 3193 C C . TYR A 1 9 ? -2.002 -10.451 -6.642 1.00 0.00 9 TYR A C 3
ATOM 3194 O O . TYR A 1 9 ? -1.141 -10.782 -5.830 1.00 0.00 9 TYR A O 3
ATOM 3212 N N . GLU A 1 10 ? -2.809 -11.315 -7.257 1.00 0.00 10 GLU A N 3
ATOM 3213 C CA . GLU A 1 10 ? -2.784 -12.760 -7.081 1.00 0.00 10 GLU A CA 3
ATOM 3214 C C . GLU A 1 10 ? -1.370 -13.318 -7.236 1.00 0.00 10 GLU A C 3
ATOM 3215 O O . GLU A 1 10 ? -0.931 -14.086 -6.385 1.00 0.00 10 GLU A O 3
ATOM 3227 N N . LEU A 1 11 ? -0.681 -12.930 -8.312 1.00 0.00 11 LEU A N 3
ATOM 3228 C CA . LEU A 1 11 ? 0.628 -13.441 -8.708 1.00 0.00 11 LEU A CA 3
ATOM 3229 C C . LEU A 1 11 ? 1.693 -13.022 -7.692 1.00 0.00 11 LEU A C 3
ATOM 3230 O O . LEU A 1 11 ? 2.476 -13.851 -7.215 1.00 0.00 11 LEU A O 3
ATOM 3246 N N . TYR A 1 12 ? 1.709 -11.745 -7.309 1.00 0.00 12 TYR A N 3
ATOM 3247 C CA . TYR A 1 12 ? 2.676 -11.252 -6.327 1.00 0.00 12 TYR A CA 3
ATOM 3248 C C . TYR A 1 12 ? 2.384 -11.781 -4.920 1.00 0.00 12 TYR A C 3
ATOM 3249 O O . TYR A 1 12 ? 3.290 -11.833 -4.087 1.00 0.00 12 TYR A O 3
ATOM 3267 N N . MET A 1 13 ? 1.155 -12.231 -4.644 1.00 0.00 13 MET A N 3
ATOM 3268 C CA . MET A 1 13 ? 0.754 -12.751 -3.342 1.00 0.00 13 MET A CA 3
ATOM 3269 C C . MET A 1 13 ? 1.616 -13.935 -2.903 1.00 0.00 13 MET A C 3
ATOM 3270 O O . MET A 1 13 ? 1.761 -14.168 -1.699 1.00 0.00 13 MET A O 3
ATOM 3284 N N . TYR A 1 14 ? 2.152 -14.701 -3.854 1.00 0.00 14 TYR A N 3
ATOM 3285 C CA . TYR A 1 14 ? 2.932 -15.898 -3.573 1.00 0.00 14 TYR A CA 3
ATOM 3286 C C . TYR A 1 14 ? 4.404 -15.602 -3.325 1.00 0.00 14 TYR A C 3
ATOM 3287 O O . TYR A 1 14 ? 5.142 -16.509 -2.936 1.00 0.00 14 TYR A O 3
ATOM 3305 N N . ARG A 1 15 ? 4.863 -14.391 -3.624 1.00 0.00 15 ARG A N 3
ATOM 3306 C CA . ARG A 1 15 ? 6.265 -14.061 -3.757 1.00 0.00 15 ARG A CA 3
ATOM 3307 C C . ARG A 1 15 ? 6.637 -13.111 -2.626 1.00 0.00 15 ARG A C 3
ATOM 3308 O O . ARG A 1 15 ? 6.015 -13.145 -1.562 1.00 0.00 15 ARG A O 3
ATOM 3329 N N . GLU A 1 16 ? 7.684 -12.321 -2.814 1.00 0.00 16 GLU A N 3
ATOM 3330 C CA . GLU A 1 16 ? 8.001 -11.172 -1.995 1.00 0.00 16 GLU A CA 3
ATOM 3331 C C . GLU A 1 16 ? 8.381 -10.036 -2.936 1.00 0.00 16 GLU A C 3
ATOM 3332 O O . GLU A 1 16 ? 8.485 -10.229 -4.151 1.00 0.00 16 GLU A O 3
ATOM 3344 N N . VAL A 1 17 ? 8.539 -8.844 -2.386 1.00 0.00 17 VAL A N 3
ATOM 3345 C CA . VAL A 1 17 ? 8.850 -7.636 -3.120 1.00 0.00 17 VAL A CA 3
ATOM 3346 C C . VAL A 1 17 ? 9.750 -6.810 -2.213 1.00 0.00 17 VAL A C 3
ATOM 3347 O O . VAL A 1 17 ? 9.788 -7.016 -0.992 1.00 0.00 17 VAL A O 3
ATOM 3360 N N . ASP A 1 18 ? 10.480 -5.873 -2.797 1.00 0.00 18 ASP A N 3
ATOM 3361 C CA . ASP A 1 18 ? 11.432 -5.059 -2.080 1.00 0.00 18 ASP A CA 3
ATOM 3362 C C . ASP A 1 18 ? 10.693 -3.869 -1.504 1.00 0.00 18 ASP A C 3
ATOM 3363 O O . ASP A 1 18 ? 10.631 -2.820 -2.134 1.00 0.00 18 ASP A O 3
ATOM 3372 N N . THR A 1 19 ? 10.132 -3.986 -0.301 1.00 0.00 19 THR A N 3
ATOM 3373 C CA . THR A 1 19 ? 9.269 -2.943 0.252 1.00 0.00 19 THR A CA 3
ATOM 3374 C C . THR A 1 19 ? 10.020 -1.633 0.550 1.00 0.00 19 THR A C 3
ATOM 3375 O O . THR A 1 19 ? 9.379 -0.642 0.894 1.00 0.00 19 THR A O 3
ATOM 3386 N N . LEU A 1 20 ? 11.355 -1.613 0.438 1.00 0.00 20 LEU A N 3
ATOM 3387 C CA . LEU A 1 20 ? 12.206 -0.437 0.540 1.00 0.00 20 LEU A CA 3
ATOM 3388 C C . LEU A 1 20 ? 12.490 0.217 -0.818 1.00 0.00 20 LEU A C 3
ATOM 3389 O O . LEU A 1 20 ? 12.836 1.396 -0.847 1.00 0.00 20 LEU A O 3
ATOM 3405 N N . GLU A 1 21 ? 12.412 -0.521 -1.927 1.00 0.00 21 GLU A N 3
ATOM 3406 C CA . GLU A 1 21 ? 12.616 -0.026 -3.278 1.00 0.00 21 GLU A CA 3
ATOM 3407 C C . GLU A 1 21 ? 11.275 0.330 -3.901 1.00 0.00 21 GLU A C 3
ATOM 3408 O O . GLU A 1 21 ? 11.154 1.349 -4.572 1.00 0.00 21 GLU A O 3
ATOM 3420 N N . LEU A 1 22 ? 10.256 -0.485 -3.632 1.00 0.00 22 LEU A N 3
ATOM 3421 C CA . LEU A 1 22 ? 8.874 -0.259 -3.997 1.00 0.00 22 LEU A CA 3
ATOM 3422 C C . LEU A 1 22 ? 8.459 1.138 -3.566 1.00 0.00 22 LEU A C 3
ATOM 3423 O O . LEU A 1 22 ? 8.045 1.939 -4.396 1.00 0.00 22 LEU A O 3
ATOM 3439 N N . THR A 1 23 ? 8.576 1.444 -2.274 1.00 0.00 23 THR A N 3
ATOM 3440 C CA . THR A 1 23 ? 8.244 2.752 -1.743 1.00 0.00 23 THR A CA 3
ATOM 3441 C C . THR A 1 23 ? 9.079 3.794 -2.472 1.00 0.00 23 THR A C 3
ATOM 3442 O O . THR A 1 23 ? 8.519 4.793 -2.891 1.00 0.00 23 THR A O 3
ATOM 3453 N N . ARG A 1 24 ? 10.386 3.572 -2.643 1.00 0.00 24 ARG A N 3
ATOM 3454 C CA . ARG A 1 24 ? 11.284 4.481 -3.362 1.00 0.00 24 ARG A CA 3
ATOM 3455 C C . ARG A 1 24 ? 10.728 4.850 -4.729 1.00 0.00 24 ARG A C 3
ATOM 3456 O O . ARG A 1 24 ? 10.481 6.031 -4.954 1.00 0.00 24 ARG A O 3
ATOM 3477 N N . GLN A 1 25 ? 10.499 3.876 -5.609 1.00 0.00 25 GLN A N 3
ATOM 3478 C CA . GLN A 1 25 ? 9.942 4.124 -6.930 1.00 0.00 25 GLN A CA 3
ATOM 3479 C C . GLN A 1 25 ? 8.606 4.845 -6.809 1.00 0.00 25 GLN A C 3
ATOM 3480 O O . GLN A 1 25 ? 8.381 5.819 -7.517 1.00 0.00 25 GLN A O 3
ATOM 3494 N N . VAL A 1 26 ? 7.733 4.421 -5.895 1.00 0.00 26 VAL A N 3
ATOM 3495 C CA . VAL A 1 26 ? 6.452 5.073 -5.682 1.00 0.00 26 VAL A CA 3
ATOM 3496 C C . VAL A 1 26 ? 6.676 6.559 -5.333 1.00 0.00 26 VAL A C 3
ATOM 3497 O O . VAL A 1 26 ? 6.177 7.436 -6.029 1.00 0.00 26 VAL A O 3
ATOM 3510 N N . LYS A 1 27 ? 7.425 6.863 -4.272 1.00 0.00 27 LYS A N 3
ATOM 3511 C CA . LYS A 1 27 ? 7.705 8.200 -3.743 1.00 0.00 27 LYS A CA 3
ATOM 3512 C C . LYS A 1 27 ? 8.311 9.070 -4.836 1.00 0.00 27 LYS A C 3
ATOM 3513 O O . LYS A 1 27 ? 7.794 10.153 -5.109 1.00 0.00 27 LYS A O 3
ATOM 3532 N N . GLU A 1 28 ? 9.385 8.600 -5.464 1.00 0.00 28 GLU A N 3
ATOM 3533 C CA . GLU A 1 28 ? 10.133 9.339 -6.468 1.00 0.00 28 GLU A CA 3
ATOM 3534 C C . GLU A 1 28 ? 9.267 9.593 -7.703 1.00 0.00 28 GLU A C 3
ATOM 3535 O O . GLU A 1 28 ? 9.323 10.686 -8.266 1.00 0.00 28 GLU A O 3
ATOM 3547 N N . LYS A 1 29 ? 8.442 8.632 -8.131 1.00 0.00 29 LYS A N 3
ATOM 3548 C CA . LYS A 1 29 ? 7.575 8.795 -9.298 1.00 0.00 29 LYS A CA 3
ATOM 3549 C C . LYS A 1 29 ? 6.384 9.697 -8.984 1.00 0.00 29 LYS A C 3
ATOM 3550 O O . LYS A 1 29 ? 6.005 10.530 -9.804 1.00 0.00 29 LYS A O 3
ATOM 3569 N N . LEU A 1 30 ? 5.818 9.600 -7.780 1.00 0.00 30 LEU A N 3
ATOM 3570 C CA . LEU A 1 30 ? 4.792 10.525 -7.311 1.00 0.00 30 LEU A CA 3
ATOM 3571 C C . LEU A 1 30 ? 5.367 11.936 -7.310 1.00 0.00 30 LEU A C 3
ATOM 3572 O O . LEU A 1 30 ? 4.692 12.859 -7.753 1.00 0.00 30 LEU A O 3
ATOM 3588 N N . ALA A 1 31 ? 6.597 12.127 -6.820 1.00 0.00 31 ALA A N 3
ATOM 3589 C CA . ALA A 1 31 ? 7.284 13.413 -6.872 1.00 0.00 31 ALA A CA 3
ATOM 3590 C C . ALA A 1 31 ? 7.474 13.883 -8.315 1.00 0.00 31 ALA A C 3
ATOM 3591 O O . ALA A 1 31 ? 7.139 15.024 -8.627 1.00 0.00 31 ALA A O 3
ATOM 3598 N N . LYS A 1 32 ? 7.953 13.000 -9.197 1.00 0.00 32 LYS A N 3
ATOM 3599 C CA . LYS A 1 32 ? 8.146 13.260 -10.622 1.00 0.00 32 LYS A CA 3
ATOM 3600 C C . LYS A 1 32 ? 6.868 13.797 -11.272 1.00 0.00 32 LYS A C 3
ATOM 3601 O O . LYS A 1 32 ? 6.949 14.695 -12.107 1.00 0.00 32 LYS A O 3
ATOM 3620 N N . ASN A 1 33 ? 5.706 13.248 -10.905 1.00 0.00 33 ASN A N 3
ATOM 3621 C CA . ASN A 1 33 ? 4.421 13.626 -11.494 1.00 0.00 33 ASN A CA 3
ATOM 3622 C C . ASN A 1 33 ? 3.780 14.812 -10.763 1.00 0.00 33 ASN A C 3
ATOM 3623 O O . ASN A 1 33 ? 2.951 15.500 -11.354 1.00 0.00 33 ASN A O 3
ATOM 3634 N N . GLY A 1 34 ? 4.148 15.078 -9.505 1.00 0.00 34 GLY A N 3
ATOM 3635 C CA . GLY A 1 34 ? 3.626 16.185 -8.703 1.00 0.00 34 GLY A CA 3
ATOM 3636 C C . GLY A 1 34 ? 2.529 15.768 -7.716 1.00 0.00 34 GLY A C 3
ATOM 3637 O O . GLY A 1 34 ? 1.740 16.608 -7.282 1.00 0.00 34 GLY A O 3
ATOM 3641 N N . ILE A 1 35 ? 2.412 14.479 -7.384 1.00 0.00 35 ILE A N 3
ATOM 3642 C CA . ILE A 1 35 ? 1.303 13.948 -6.596 1.00 0.00 35 ILE A CA 3
ATOM 3643 C C . ILE A 1 35 ? 1.614 14.076 -5.103 1.00 0.00 35 ILE A C 3
ATOM 3644 O O . ILE A 1 35 ? 2.715 13.747 -4.638 1.00 0.00 35 ILE A O 3
ATOM 3660 N N . CYS A 1 36 ? 0.603 14.530 -4.362 1.00 0.00 36 CYS A N 3
ATOM 3661 C CA . CYS A 1 36 ? 0.534 14.622 -2.912 1.00 0.00 36 CYS A CA 3
ATOM 3662 C C . CYS A 1 36 ? 0.472 13.203 -2.334 1.00 0.00 36 CYS A C 3
ATOM 3663 O O . CYS A 1 36 ? -0.514 12.491 -2.546 1.00 0.00 36 CYS A O 3
ATOM 3671 N N . GLN A 1 37 ? 1.509 12.773 -1.619 1.00 0.00 37 GLN A N 3
ATOM 3672 C CA . GLN A 1 37 ? 1.634 11.395 -1.154 1.00 0.00 37 GLN A CA 3
ATOM 3673 C C . GLN A 1 37 ? 0.510 10.996 -0.183 1.00 0.00 37 GLN A C 3
ATOM 3674 O O . GLN A 1 37 ? 0.075 9.843 -0.220 1.00 0.00 37 GLN A O 3
ATOM 3688 N N . ARG A 1 38 ? -0.010 11.925 0.628 1.00 0.00 38 ARG A N 3
ATOM 3689 C CA . ARG A 1 38 ? -1.187 11.688 1.470 1.00 0.00 38 ARG A CA 3
ATOM 3690 C C . ARG A 1 38 ? -2.395 11.222 0.655 1.00 0.00 38 ARG A C 3
ATOM 3691 O O . ARG A 1 38 ? -3.033 10.229 0.996 1.00 0.00 38 ARG A O 3
ATOM 3712 N N . ILE A 1 39 ? -2.710 11.940 -0.421 1.00 0.00 39 ILE A N 3
ATOM 3713 C CA . ILE A 1 39 ? -3.927 11.743 -1.194 1.00 0.00 39 ILE A CA 3
ATOM 3714 C C . ILE A 1 39 ? -3.818 10.386 -1.879 1.00 0.00 39 ILE A C 3
ATOM 3715 O O . ILE A 1 39 ? -4.764 9.602 -1.852 1.00 0.00 39 ILE A O 3
ATOM 3731 N N . PHE A 1 40 ? -2.638 10.085 -2.428 1.00 0.00 40 PHE A N 3
ATOM 3732 C CA . PHE A 1 40 ? -2.338 8.765 -2.962 1.00 0.00 40 PHE A CA 3
ATOM 3733 C C . PHE A 1 40 ? -2.679 7.665 -1.942 1.00 0.00 40 PHE A C 3
ATOM 3734 O O . PHE A 1 40 ? -3.298 6.667 -2.299 1.00 0.00 40 PHE A O 3
ATOM 3751 N N . GLY A 1 41 ? -2.292 7.833 -0.673 1.00 0.00 41 GLY A N 3
ATOM 3752 C CA . GLY A 1 41 ? -2.646 6.886 0.375 1.00 0.00 41 GLY A CA 3
ATOM 3753 C C . GLY A 1 41 ? -4.157 6.754 0.510 1.00 0.00 41 GLY A C 3
ATOM 3754 O O . GLY A 1 41 ? -4.694 5.650 0.459 1.00 0.00 41 GLY A O 3
ATOM 3758 N N . GLU A 1 42 ? -4.833 7.886 0.659 1.00 0.00 42 GLU A N 3
ATOM 3759 C CA . GLU A 1 42 ? -6.256 7.974 0.944 1.00 0.00 42 GLU A CA 3
ATOM 3760 C C . GLU A 1 42 ? -7.140 7.511 -0.226 1.00 0.00 42 GLU A C 3
ATOM 3761 O O . GLU A 1 42 ? -8.302 7.173 0.016 1.00 0.00 42 GLU A O 3
ATOM 3773 N N . LYS A 1 43 ? -6.651 7.466 -1.474 1.00 0.00 43 LYS A N 3
ATOM 3774 C CA . LYS A 1 43 ? -7.451 7.069 -2.633 1.00 0.00 43 LYS A CA 3
ATOM 3775 C C . LYS A 1 43 ? -6.929 5.832 -3.363 1.00 0.00 43 LYS A C 3
ATOM 3776 O O . LYS A 1 43 ? -7.757 5.028 -3.792 1.00 0.00 43 LYS A O 3
ATOM 3795 N N . VAL A 1 44 ? -5.617 5.627 -3.494 1.00 0.00 44 VAL A N 3
ATOM 3796 C CA . VAL A 1 44 ? -5.098 4.377 -4.050 1.00 0.00 44 VAL A CA 3
ATOM 3797 C C . VAL A 1 44 ? -5.111 3.321 -2.949 1.00 0.00 44 VAL A C 3
ATOM 3798 O O . VAL A 1 44 ? -5.698 2.254 -3.137 1.00 0.00 44 VAL A O 3
ATOM 3811 N N . LEU A 1 45 ? -4.413 3.570 -1.832 1.00 0.00 45 LEU A N 3
ATOM 3812 C CA . LEU A 1 45 ? -4.067 2.491 -0.908 1.00 0.00 45 LEU A CA 3
ATOM 3813 C C . LEU A 1 45 ? -5.198 2.169 0.061 1.00 0.00 45 LEU A C 3
ATOM 3814 O O . LEU A 1 45 ? -5.282 1.020 0.486 1.00 0.00 45 LEU A O 3
ATOM 3830 N N . GLY A 1 46 ? -6.034 3.144 0.424 1.00 0.00 46 GLY A N 3
ATOM 3831 C CA . GLY A 1 46 ? -6.957 3.023 1.548 1.00 0.00 46 GLY A CA 3
ATOM 3832 C C . GLY A 1 46 ? -6.282 3.336 2.884 1.00 0.00 46 GLY A C 3
ATOM 3833 O O . GLY A 1 46 ? -6.759 2.895 3.930 1.00 0.00 46 GLY A O 3
ATOM 3837 N N . LEU A 1 47 ? -5.157 4.062 2.882 1.00 0.00 47 LEU A N 3
ATOM 3838 C CA . LEU A 1 47 ? -4.395 4.369 4.083 1.00 0.00 47 LEU A CA 3
ATOM 3839 C C . LEU A 1 47 ? -4.493 5.851 4.414 1.00 0.00 47 LEU A C 3
ATOM 3840 O O . LEU A 1 47 ? -4.104 6.698 3.607 1.00 0.00 47 LEU A O 3
ATOM 3856 N N . SER A 1 48 ? -4.936 6.127 5.641 1.00 0.00 48 SER A N 3
ATOM 3857 C CA . SER A 1 48 ? -4.946 7.417 6.307 1.00 0.00 48 SER A CA 3
ATOM 3858 C C . SER A 1 48 ? -3.583 8.099 6.255 1.00 0.00 48 SER A C 3
ATOM 3859 O O . SER A 1 48 ? -2.557 7.444 6.058 1.00 0.00 48 SER A O 3
ATOM 3867 N N . GLN A 1 49 ? -3.572 9.394 6.556 1.00 0.00 49 GLN A N 3
ATOM 3868 C CA . GLN A 1 49 ? -2.373 10.220 6.516 1.00 0.00 49 GLN A CA 3
ATOM 3869 C C . GLN A 1 49 ? -1.284 9.687 7.438 1.00 0.00 49 GLN A C 3
ATOM 3870 O O . GLN A 1 49 ? -0.144 9.525 6.995 1.00 0.00 49 GLN A O 3
ATOM 3884 N N . GLY A 1 50 ? -1.631 9.376 8.689 1.00 0.00 50 GLY A N 3
ATOM 3885 C CA . GLY A 1 50 ? -0.685 8.813 9.637 1.00 0.00 50 GLY A CA 3
ATOM 3886 C C . GLY A 1 50 ? -0.274 7.393 9.264 1.00 0.00 50 GLY A C 3
ATOM 3887 O O . GLY A 1 50 ? 0.808 6.962 9.655 1.00 0.00 50 GLY A O 3
ATOM 3891 N N . SER A 1 51 ? -1.099 6.662 8.511 1.00 0.00 51 SER A N 3
ATOM 3892 C CA . SER A 1 51 ? -0.744 5.353 7.996 1.00 0.00 51 SER A CA 3
ATOM 3893 C C . SER A 1 51 ? 0.295 5.521 6.891 1.00 0.00 51 SER A C 3
ATOM 3894 O O . SER A 1 51 ? 1.442 5.135 7.103 1.00 0.00 51 SER A O 3
ATOM 3902 N N . VAL A 1 52 ? -0.067 6.096 5.738 1.00 0.00 52 VAL A N 3
ATOM 3903 C CA . VAL A 1 52 ? 0.798 6.119 4.570 1.00 0.00 52 VAL A CA 3
ATOM 3904 C C . VAL A 1 52 ? 2.123 6.830 4.858 1.00 0.00 52 VAL A C 3
ATOM 3905 O O . VAL A 1 52 ? 3.162 6.354 4.408 1.00 0.00 52 VAL A O 3
ATOM 3918 N N . SER A 1 53 ? 2.115 7.914 5.638 1.00 0.00 53 SER A N 3
ATOM 3919 C CA . SER A 1 53 ? 3.324 8.664 5.936 1.00 0.00 53 SER A CA 3
ATOM 3920 C C . SER A 1 53 ? 4.317 7.804 6.718 1.00 0.00 53 SER A C 3
ATOM 3921 O O . SER A 1 53 ? 5.505 7.790 6.391 1.00 0.00 53 SER A O 3
ATOM 3929 N N . ASP A 1 54 ? 3.844 7.102 7.752 1.00 0.00 54 ASP A N 3
ATOM 3930 C CA . ASP A 1 54 ? 4.690 6.256 8.586 1.00 0.00 54 ASP A CA 3
ATOM 3931 C C . ASP A 1 54 ? 5.221 5.094 7.753 1.00 0.00 54 ASP A C 3
ATOM 3932 O O . ASP A 1 54 ? 6.390 4.733 7.883 1.00 0.00 54 ASP A O 3
ATOM 3941 N N . MET A 1 55 ? 4.385 4.575 6.845 1.00 0.00 55 MET A N 3
ATOM 3942 C CA . MET A 1 55 ? 4.708 3.539 5.883 1.00 0.00 55 MET A CA 3
ATOM 3943 C C . MET A 1 55 ? 5.868 3.964 4.989 1.00 0.00 55 MET A C 3
ATOM 3944 O O . MET A 1 55 ? 6.891 3.286 4.943 1.00 0.00 55 MET A O 3
ATOM 3958 N N . LEU A 1 56 ? 5.706 5.042 4.222 1.00 0.00 56 LEU A N 3
ATOM 3959 C CA . LEU A 1 56 ? 6.741 5.560 3.335 1.00 0.00 56 LEU A CA 3
ATOM 3960 C C . LEU A 1 56 ? 7.982 6.054 4.075 1.00 0.00 56 LEU A C 3
ATOM 3961 O O . LEU A 1 56 ? 9.047 6.116 3.447 1.00 0.00 56 LEU A O 3
ATOM 3977 N N . SER A 1 57 ? 7.883 6.426 5.351 1.00 0.00 57 SER A N 3
ATOM 3978 C CA . SER A 1 57 ? 9.043 6.824 6.138 1.00 0.00 57 SER A CA 3
ATOM 3979 C C . SER A 1 57 ? 9.828 5.574 6.551 1.00 0.00 57 SER A C 3
ATOM 3980 O O . SER A 1 57 ? 11.014 5.465 6.238 1.00 0.00 57 SER A O 3
ATOM 3988 N N . ARG A 1 58 ? 9.167 4.597 7.189 1.00 0.00 58 ARG A N 3
ATOM 3989 C CA . ARG A 1 58 ? 9.791 3.411 7.770 1.00 0.00 58 ARG A CA 3
ATOM 3990 C C . ARG A 1 58 ? 8.987 2.158 7.385 1.00 0.00 58 ARG A C 3
ATOM 3991 O O . ARG A 1 58 ? 8.288 1.593 8.236 1.00 0.00 58 ARG A O 3
ATOM 4012 N N . PRO A 1 59 ? 9.070 1.694 6.127 1.00 0.00 59 PRO A N 3
ATOM 4013 C CA . PRO A 1 59 ? 8.378 0.480 5.721 1.00 0.00 59 PRO A CA 3
ATOM 4014 C C . PRO A 1 59 ? 8.982 -0.724 6.441 1.00 0.00 59 PRO A C 3
ATOM 4015 O O . PRO A 1 59 ? 10.099 -0.663 6.967 1.00 0.00 59 PRO A O 3
ATOM 4026 N N . LYS A 1 60 ? 8.237 -1.827 6.468 1.00 0.00 60 LYS A N 3
ATOM 4027 C CA . LYS A 1 60 ? 8.658 -3.100 7.044 1.00 0.00 60 LYS A CA 3
ATOM 4028 C C . LYS A 1 60 ? 8.815 -4.131 5.927 1.00 0.00 60 LYS A C 3
ATOM 4029 O O . LYS A 1 60 ? 8.234 -3.931 4.853 1.00 0.00 60 LYS A O 3
ATOM 4048 N N . PRO A 1 61 ? 9.588 -5.208 6.139 1.00 0.00 61 PRO A N 3
ATOM 4049 C CA . PRO A 1 61 ? 9.826 -6.200 5.102 1.00 0.00 61 PRO A CA 3
ATOM 4050 C C . PRO A 1 61 ? 8.526 -6.959 4.839 1.00 0.00 61 PRO A C 3
ATOM 4051 O O . PRO A 1 61 ? 7.745 -7.196 5.764 1.00 0.00 61 PRO A O 3
ATOM 4062 N N . TRP A 1 62 ? 8.321 -7.393 3.598 1.00 0.00 62 TRP A N 3
ATOM 4063 C CA . TRP A 1 62 ? 7.181 -8.184 3.155 1.00 0.00 62 TRP A CA 3
ATOM 4064 C C . TRP A 1 62 ? 6.990 -9.413 4.045 1.00 0.00 62 TRP A C 3
ATOM 4065 O O . TRP A 1 62 ? 5.858 -9.765 4.386 1.00 0.00 62 TRP A O 3
ATOM 4086 N N . SER A 1 63 ? 8.087 -10.033 4.476 1.00 0.00 63 SER A N 3
ATOM 4087 C CA . SER A 1 63 ? 8.110 -11.190 5.355 1.00 0.00 63 SER A CA 3
ATOM 4088 C C . SER A 1 63 ? 7.418 -10.913 6.698 1.00 0.00 63 SER A C 3
ATOM 4089 O O . SER A 1 63 ? 6.694 -11.767 7.207 1.00 0.00 63 SER A O 3
ATOM 4097 N N . LYS A 1 64 ? 7.587 -9.713 7.267 1.00 0.00 64 LYS A N 3
ATOM 4098 C CA . LYS A 1 64 ? 6.929 -9.285 8.510 1.00 0.00 64 LYS A CA 3
ATOM 4099 C C . LYS A 1 64 ? 5.456 -8.932 8.302 1.00 0.00 64 LYS A C 3
ATOM 4100 O O . LYS A 1 64 ? 4.759 -8.718 9.296 1.00 0.00 64 LYS A O 3
ATOM 4119 N N . LEU A 1 65 ? 4.975 -8.785 7.067 1.00 0.00 65 LEU A N 3
ATOM 4120 C CA . LEU A 1 65 ? 3.587 -8.427 6.792 1.00 0.00 65 LEU A CA 3
ATOM 4121 C C . LEU A 1 65 ? 2.769 -9.710 6.655 1.00 0.00 65 LEU A C 3
ATOM 4122 O O . LEU A 1 65 ? 3.282 -10.720 6.178 1.00 0.00 65 LEU A O 3
ATOM 4138 N N . THR A 1 66 ? 1.491 -9.664 7.020 1.00 0.00 66 THR A N 3
ATOM 4139 C CA . THR A 1 66 ? 0.502 -10.687 6.670 1.00 0.00 66 THR A CA 3
ATOM 4140 C C . THR A 1 66 ? -0.105 -10.336 5.304 1.00 0.00 66 THR A C 3
ATOM 4141 O O . THR A 1 66 ? 0.179 -9.256 4.790 1.00 0.00 66 THR A O 3
ATOM 4152 N N . GLN A 1 67 ? -0.983 -11.160 4.720 1.00 0.00 67 GLN A N 3
ATOM 4153 C CA . GLN A 1 67 ? -1.733 -10.757 3.523 1.00 0.00 67 GLN A CA 3
ATOM 4154 C C . GLN A 1 67 ? -2.487 -9.441 3.784 1.00 0.00 67 GLN A C 3
ATOM 4155 O O . GLN A 1 67 ? -2.422 -8.524 2.963 1.00 0.00 67 GLN A O 3
ATOM 4169 N N . LYS A 1 68 ? -3.114 -9.298 4.959 1.00 0.00 68 LYS A N 3
ATOM 4170 C CA . LYS A 1 68 ? -3.781 -8.069 5.404 1.00 0.00 68 LYS A CA 3
ATOM 4171 C C . LYS A 1 68 ? -2.817 -6.881 5.416 1.00 0.00 68 LYS A C 3
ATOM 4172 O O . LYS A 1 68 ? -3.227 -5.767 5.098 1.00 0.00 68 LYS A O 3
ATOM 4191 N N . GLY A 1 69 ? -1.558 -7.096 5.801 1.00 0.00 69 GLY A N 3
ATOM 4192 C CA . GLY A 1 69 ? -0.543 -6.050 5.853 1.00 0.00 69 GLY A CA 3
ATOM 4193 C C . GLY A 1 69 ? 0.070 -5.752 4.483 1.00 0.00 69 GLY A C 3
ATOM 4194 O O . GLY A 1 69 ? 0.546 -4.643 4.254 1.00 0.00 69 GLY A O 3
ATOM 4198 N N . ARG A 1 70 ? 0.088 -6.731 3.572 1.00 0.00 70 ARG A N 3
ATOM 4199 C CA . ARG A 1 70 ? 0.622 -6.615 2.212 1.00 0.00 70 ARG A CA 3
ATOM 4200 C C . ARG A 1 70 ? -0.352 -5.880 1.304 1.00 0.00 70 ARG A C 3
ATOM 4201 O O . ARG A 1 70 ? 0.079 -5.228 0.361 1.00 0.00 70 ARG A O 3
ATOM 4222 N N . GLU A 1 71 ? -1.644 -5.950 1.601 1.00 0.00 71 GLU A N 3
ATOM 4223 C CA . GLU A 1 71 ? -2.750 -5.397 0.837 1.00 0.00 71 GLU A CA 3
ATOM 4224 C C . GLU A 1 71 ? -2.505 -3.961 0.309 1.00 0.00 71 GLU A C 3
ATOM 4225 O O . GLU A 1 71 ? -2.659 -3.744 -0.899 1.00 0.00 71 GLU A O 3
ATOM 4237 N N . PRO A 1 72 ? -2.067 -2.983 1.131 1.00 0.00 72 PRO A N 3
ATOM 4238 C CA . PRO A 1 72 ? -1.753 -1.634 0.651 1.00 0.00 72 PRO A CA 3
ATOM 4239 C C . PRO A 1 72 ? -0.457 -1.596 -0.172 1.00 0.00 72 PRO A C 3
ATOM 4240 O O . PRO A 1 72 ? -0.415 -0.941 -1.211 1.00 0.00 72 PRO A O 3
ATOM 4251 N N . PHE A 1 73 ? 0.602 -2.304 0.235 1.00 0.00 73 PHE A N 3
ATOM 4252 C CA . PHE A 1 73 ? 1.825 -2.446 -0.558 1.00 0.00 73 PHE A CA 3
ATOM 4253 C C . PHE A 1 73 ? 1.547 -3.030 -1.945 1.00 0.00 73 PHE A C 3
ATOM 4254 O O . PHE A 1 73 ? 2.229 -2.675 -2.896 1.00 0.00 73 PHE A O 3
ATOM 4271 N N . ILE A 1 74 ? 0.578 -3.929 -2.090 1.00 0.00 74 ILE A N 3
ATOM 4272 C CA . ILE A 1 74 ? 0.170 -4.481 -3.378 1.00 0.00 74 ILE A CA 3
ATOM 4273 C C . ILE A 1 74 ? -0.397 -3.361 -4.251 1.00 0.00 74 ILE A C 3
ATOM 4274 O O . ILE A 1 74 ? -0.004 -3.244 -5.408 1.00 0.00 74 ILE A O 3
ATOM 4290 N N . ARG A 1 75 ? -1.285 -2.518 -3.714 1.00 0.00 75 ARG A N 3
ATOM 4291 C CA . ARG A 1 75 ? -1.832 -1.385 -4.440 1.00 0.00 75 ARG A CA 3
ATOM 4292 C C . ARG A 1 75 ? -0.712 -0.419 -4.840 1.00 0.00 75 ARG A C 3
ATOM 4293 O O . ARG A 1 75 ? -0.714 0.094 -5.956 1.00 0.00 75 ARG A O 3
ATOM 4314 N N . MET A 1 76 ? 0.287 -0.233 -3.971 1.00 0.00 76 MET A N 3
ATOM 4315 C CA . MET A 1 76 ? 1.525 0.466 -4.284 1.00 0.00 76 MET A CA 3
ATOM 4316 C C . MET A 1 76 ? 2.248 -0.138 -5.496 1.00 0.00 76 MET A C 3
ATOM 4317 O O . MET A 1 76 ? 2.656 0.617 -6.376 1.00 0.00 76 MET A O 3
ATOM 4331 N N . GLN A 1 77 ? 2.429 -1.466 -5.542 1.00 0.00 77 GLN A N 3
ATOM 4332 C CA . GLN A 1 77 ? 3.119 -2.137 -6.647 1.00 0.00 77 GLN A CA 3
ATOM 4333 C C . GLN A 1 77 ? 2.362 -1.917 -7.941 1.00 0.00 77 GLN A C 3
ATOM 4334 O O . GLN A 1 77 ? 2.983 -1.599 -8.953 1.00 0.00 77 GLN A O 3
ATOM 4348 N N . LEU A 1 78 ? 1.045 -2.118 -7.911 1.00 0.00 78 LEU A N 3
ATOM 4349 C CA . LEU A 1 78 ? 0.227 -2.015 -9.102 1.00 0.00 78 LEU A CA 3
ATOM 4350 C C . LEU A 1 78 ? 0.321 -0.612 -9.655 1.00 0.00 78 LEU A C 3
ATOM 4351 O O . LEU A 1 78 ? 0.692 -0.480 -10.812 1.00 0.00 78 LEU A O 3
ATOM 4367 N N . TRP A 1 79 ? 0.086 0.429 -8.854 1.00 0.00 79 TRP A N 3
ATOM 4368 C CA . TRP A 1 79 ? 0.030 1.800 -9.360 1.00 0.00 79 TRP A CA 3
ATOM 4369 C C . TRP A 1 79 ? 1.244 2.218 -10.192 1.00 0.00 79 TRP A C 3
ATOM 4370 O O . TRP A 1 79 ? 1.105 3.037 -11.102 1.00 0.00 79 TRP A O 3
ATOM 4391 N N . LEU A 1 80 ? 2.420 1.672 -9.885 1.00 0.00 80 LEU A N 3
ATOM 4392 C CA . LEU A 1 80 ? 3.632 1.911 -10.666 1.00 0.00 80 LEU A CA 3
ATOM 4393 C C . LEU A 1 80 ? 3.373 1.556 -12.139 1.00 0.00 80 LEU A C 3
ATOM 4394 O O . LEU A 1 80 ? 3.477 2.435 -12.998 1.00 0.00 80 LEU A O 3
ATOM 4410 N N . SER A 1 81 ? 3.001 0.303 -12.424 1.00 0.00 81 SER A N 3
ATOM 4411 C CA . SER A 1 81 ? 2.858 -0.216 -13.781 1.00 0.00 81 SER A CA 3
ATOM 4412 C C . SER A 1 81 ? 1.429 -0.132 -14.327 1.00 0.00 81 SER A C 3
ATOM 4413 O O . SER A 1 81 ? 1.252 0.227 -15.492 1.00 0.00 81 SER A O 3
ATOM 4421 N N . ASP A 1 82 ? 0.421 -0.478 -13.523 1.00 0.00 82 ASP A N 3
ATOM 4422 C CA . ASP A 1 82 ? -1.012 -0.409 -13.837 1.00 0.00 82 ASP A CA 3
ATOM 4423 C C . ASP A 1 82 ? -1.347 1.001 -14.309 1.00 0.00 82 ASP A C 3
ATOM 4424 O O . ASP A 1 82 ? -1.985 1.169 -15.348 1.00 0.00 82 ASP A O 3
ATOM 4433 N N . GLN A 1 83 ? -0.853 1.974 -13.536 1.00 0.00 83 GLN A N 3
ATOM 4434 C CA . GLN A 1 83 ? -0.918 3.417 -13.536 1.00 0.00 83 GLN A CA 3
ATOM 4435 C C . GLN A 1 83 ? -1.947 3.937 -12.529 1.00 0.00 83 GLN A C 3
ATOM 4436 O O . GLN A 1 83 ? -1.696 5.007 -11.975 1.00 0.00 83 GLN A O 3
ATOM 4450 N N . LEU A 1 84 ? -3.007 3.171 -12.220 1.00 0.00 84 LEU A N 3
ATOM 4451 C CA . LEU A 1 84 ? -4.121 3.395 -11.279 1.00 0.00 84 LEU A CA 3
ATOM 4452 C C . LEU A 1 84 ? -4.764 4.784 -11.306 1.00 0.00 84 LEU A C 3
ATOM 4453 O O . LEU A 1 84 ? -5.921 4.928 -11.700 1.00 0.00 84 LEU A O 3
ATOM 4469 N N . GLY A 1 85 ? -4.004 5.774 -10.864 1.00 0.00 85 GLY A N 3
ATOM 4470 C CA . GLY A 1 85 ? -4.161 7.211 -11.044 1.00 0.00 85 GLY A CA 3
ATOM 4471 C C . GLY A 1 85 ? -5.605 7.687 -11.046 1.00 0.00 85 GLY A C 3
ATOM 4472 O O . GLY A 1 85 ? -6.186 7.877 -12.112 1.00 0.00 85 GLY A O 3
ATOM 4476 N N . GLN A 1 86 ? -6.184 7.931 -9.866 1.00 0.00 86 GLN A N 3
ATOM 4477 C CA . GLN A 1 86 ? -7.472 8.595 -9.774 1.00 0.00 86 GLN A CA 3
ATOM 4478 C C . GLN A 1 86 ? -7.444 9.931 -10.519 1.00 0.00 86 GLN A C 3
ATOM 4479 O O . GLN A 1 86 ? -8.403 10.242 -11.226 1.00 0.00 86 GLN A O 3
ATOM 4493 N N . ALA A 1 87 ? -6.414 10.744 -10.265 1.00 0.00 87 ALA A N 3
ATOM 4494 C CA . ALA A 1 87 ? -6.315 12.145 -10.630 1.00 0.00 87 ALA A CA 3
ATOM 4495 C C . ALA A 1 87 ? -4.907 12.641 -10.248 1.00 0.00 87 ALA A C 3
ATOM 4496 O O . ALA A 1 87 ? -4.031 11.832 -9.933 1.00 0.00 87 ALA A O 3
ATOM 4503 N N . VAL A 1 88 ? -4.736 13.967 -10.207 1.00 0.00 88 VAL A N 3
ATOM 4504 C CA . VAL A 1 88 ? -3.592 14.730 -9.702 1.00 0.00 88 VAL A CA 3
ATOM 4505 C C . VAL A 1 88 ? -2.413 14.699 -10.695 1.00 0.00 88 VAL A C 3
ATOM 4506 O O . VAL A 1 88 ? -2.179 13.718 -11.409 1.00 0.00 88 VAL A O 3
ATOM 4519 N N . GLY A 1 89 ? -1.674 15.811 -10.746 1.00 0.00 89 GLY A N 3
ATOM 4520 C CA . GLY A 1 89 ? -0.576 16.057 -11.665 1.00 0.00 89 GLY A CA 3
ATOM 4521 C C . GLY A 1 89 ? -0.214 17.540 -11.625 1.00 0.00 89 GLY A C 3
ATOM 4522 O O . GLY A 1 89 ? 0.579 17.964 -10.781 1.00 0.00 89 GLY A O 3
ATOM 4526 N N . GLN A 1 90 ? -0.835 18.352 -12.481 1.00 0.00 90 GLN A N 3
ATOM 4527 C CA . GLN A 1 90 ? -0.549 19.777 -12.614 1.00 0.00 90 GLN A CA 3
ATOM 4528 C C . GLN A 1 90 ? -1.091 20.578 -11.419 1.00 0.00 90 GLN A C 3
ATOM 4529 O O . GLN A 1 90 ? -2.227 21.052 -11.437 1.00 0.00 90 GLN A O 3
ATOM 4543 N N . GLN A 1 91 ? -0.283 20.758 -10.380 1.00 0.00 91 GLN A N 3
ATOM 4544 C CA . GLN A 1 91 ? -0.345 21.881 -9.447 1.00 0.00 91 GLN A CA 3
ATOM 4545 C C . GLN A 1 91 ? 1.111 22.222 -9.085 1.00 0.00 91 GLN A C 3
ATOM 4546 O O . GLN A 1 91 ? 1.961 21.323 -9.126 1.00 0.00 91 GLN A O 3
ATOM 4560 N N . PRO A 1 92 ? 1.434 23.479 -8.736 1.00 0.00 92 PRO A N 3
ATOM 4561 C CA . PRO A 1 92 ? 2.806 23.890 -8.466 1.00 0.00 92 PRO A CA 3
ATOM 4562 C C . PRO A 1 92 ? 3.262 23.385 -7.091 1.00 0.00 92 PRO A C 3
ATOM 4563 O O . PRO A 1 92 ? 2.679 23.745 -6.058 1.00 0.00 92 PRO A O 3
ATOM 4574 N N . GLY A 1 93 ? 4.301 22.548 -7.065 1.00 0.00 93 GLY A N 3
ATOM 4575 C CA . GLY A 1 93 ? 4.831 21.943 -5.853 1.00 0.00 93 GLY A CA 3
ATOM 4576 C C . GLY A 1 93 ? 6.225 21.396 -6.095 1.00 0.00 93 GLY A C 3
ATOM 4577 O O . GLY A 1 93 ? 6.389 20.179 -6.193 1.00 0.00 93 GLY A O 3
ATOM 4581 N N . ALA A 1 94 ? 7.214 22.279 -6.242 1.00 0.00 94 ALA A N 3
ATOM 4582 C CA . ALA A 1 94 ? 8.596 21.886 -6.474 1.00 0.00 94 ALA A CA 3
ATOM 4583 C C . ALA A 1 94 ? 9.093 21.016 -5.312 1.00 0.00 94 ALA A C 3
ATOM 4584 O O . ALA A 1 94 ? 8.886 21.358 -4.146 1.00 0.00 94 ALA A O 3
ATOM 4591 N N . SER A 1 95 ? 9.724 19.887 -5.636 1.00 0.00 95 SER A N 3
ATOM 4592 C CA . SER A 1 95 ? 10.063 18.827 -4.691 1.00 0.00 95 SER A CA 3
ATOM 4593 C C . SER A 1 95 ? 11.367 19.101 -3.921 1.00 0.00 95 SER A C 3
ATOM 4594 O O . SER A 1 95 ? 11.616 18.417 -2.928 1.00 0.00 95 SER A O 3
ATOM 4602 N N . SER A 1 96 ? 12.161 20.087 -4.365 1.00 0.00 96 SER A N 3
ATOM 4603 C CA . SER A 1 96 ? 13.324 20.690 -3.717 1.00 0.00 96 SER A CA 3
ATOM 4604 C C . SER A 1 96 ? 14.204 19.753 -2.880 1.00 0.00 96 SER A C 3
ATOM 4605 O O . SER A 1 96 ? 13.935 19.508 -1.703 1.00 0.00 96 SER A O 3
ATOM 4613 N N . GLY A 1 97 ? 15.335 19.310 -3.433 1.00 0.00 97 GLY A N 3
ATOM 4614 C CA . GLY A 1 97 ? 16.376 18.665 -2.646 1.00 0.00 97 GLY A CA 3
ATOM 4615 C C . GLY A 1 97 ? 17.715 18.560 -3.378 1.00 0.00 97 GLY A C 3
ATOM 4616 O O . GLY A 1 97 ? 17.810 19.005 -4.527 1.00 0.00 97 GLY A O 3
ATOM 4620 N N . PRO A 1 98 ? 18.738 17.996 -2.708 1.00 0.00 98 PRO A N 3
ATOM 4621 C CA . PRO A 1 98 ? 20.006 17.579 -3.305 1.00 0.00 98 PRO A CA 3
ATOM 4622 C C . PRO A 1 98 ? 19.847 16.270 -4.088 1.00 0.00 98 PRO A C 3
ATOM 4623 O O . PRO A 1 98 ? 18.807 15.608 -4.000 1.00 0.00 98 PRO A O 3
ATOM 4634 N N . SER A 1 99 ? 20.896 15.866 -4.810 1.00 0.00 99 SER A N 3
ATOM 4635 C CA . SER A 1 99 ? 20.908 14.713 -5.697 1.00 0.00 99 SER A CA 3
ATOM 4636 C C . SER A 1 99 ? 22.321 14.122 -5.694 1.00 0.00 99 SER A C 3
ATOM 4637 O O . SER A 1 99 ? 23.223 14.675 -6.327 1.00 0.00 99 SER A O 3
ATOM 4645 N N . SER A 1 100 ? 22.525 13.042 -4.944 1.00 0.00 100 SER A N 3
ATOM 4646 C CA . SER A 1 100 ? 23.816 12.384 -4.786 1.00 0.00 100 SER A CA 3
ATOM 4647 C C . SER A 1 100 ? 24.216 11.555 -6.015 1.00 0.00 100 SER A C 3
ATOM 4648 O O . SER A 1 100 ? 23.461 11.449 -6.984 1.00 0.00 100 SER A O 3
ATOM 4656 N N . GLY A 1 101 ? 25.411 10.963 -5.974 1.00 0.00 101 GLY A N 3
ATOM 4657 C CA . GLY A 1 101 ? 25.939 10.036 -6.961 1.00 0.00 101 GLY A CA 3
ATOM 4658 C C . GLY A 1 101 ? 26.302 8.752 -6.257 1.00 0.00 101 GLY A C 3
ATOM 4659 O O . GLY A 1 101 ? 25.920 7.673 -6.755 1.00 0.00 101 GLY A O 3
ATOM 4663 N N . GLY A 1 1 ? 0.977 -24.229 -16.614 1.00 0.00 1 GLY A N 4
ATOM 4664 C CA . GLY A 1 1 ? -0.369 -24.262 -16.025 1.00 0.00 1 GLY A CA 4
ATOM 4665 C C . GLY A 1 1 ? -1.418 -23.890 -17.054 1.00 0.00 1 GLY A C 4
ATOM 4666 O O . GLY A 1 1 ? -1.105 -23.694 -18.225 1.00 0.00 1 GLY A O 4
ATOM 4670 N N . SER A 1 2 ? -2.670 -23.734 -16.627 1.00 0.00 2 SER A N 4
ATOM 4671 C CA . SER A 1 2 ? -3.473 -22.662 -17.199 1.00 0.00 2 SER A CA 4
ATOM 4672 C C . SER A 1 2 ? -2.919 -21.345 -16.641 1.00 0.00 2 SER A C 4
ATOM 4673 O O . SER A 1 2 ? -2.360 -21.344 -15.542 1.00 0.00 2 SER A O 4
ATOM 4681 N N . SER A 1 3 ? -3.128 -20.240 -17.354 1.00 0.00 3 SER A N 4
ATOM 4682 C CA . SER A 1 3 ? -2.904 -18.888 -16.859 1.00 0.00 3 SER A CA 4
ATOM 4683 C C . SER A 1 3 ? -1.464 -18.638 -16.410 1.00 0.00 3 SER A C 4
ATOM 4684 O O . SER A 1 3 ? -1.144 -18.544 -15.222 1.00 0.00 3 SER A O 4
ATOM 4692 N N . GLY A 1 4 ? -0.605 -18.451 -17.405 1.00 0.00 4 GLY A N 4
ATOM 4693 C CA . GLY A 1 4 ? 0.743 -17.939 -17.247 1.00 0.00 4 GLY A CA 4
ATOM 4694 C C . GLY A 1 4 ? 0.831 -16.445 -17.547 1.00 0.00 4 GLY A C 4
ATOM 4695 O O . GLY A 1 4 ? 1.901 -15.978 -17.939 1.00 0.00 4 GLY A O 4
ATOM 4699 N N . SER A 1 5 ? -0.263 -15.685 -17.411 1.00 0.00 5 SER A N 4
ATOM 4700 C CA . SER A 1 5 ? -0.194 -14.232 -17.428 1.00 0.00 5 SER A CA 4
ATOM 4701 C C . SER A 1 5 ? 0.390 -13.821 -16.075 1.00 0.00 5 SER A C 4
ATOM 4702 O O . SER A 1 5 ? -0.348 -13.670 -15.101 1.00 0.00 5 SER A O 4
ATOM 4710 N N . SER A 1 6 ? 1.715 -13.705 -16.007 1.00 0.00 6 SER A N 4
ATOM 4711 C CA . SER A 1 6 ? 2.432 -13.233 -14.838 1.00 0.00 6 SER A CA 4
ATOM 4712 C C . SER A 1 6 ? 2.043 -11.775 -14.591 1.00 0.00 6 SER A C 4
ATOM 4713 O O . SER A 1 6 ? 2.553 -10.874 -15.266 1.00 0.00 6 SER A O 4
ATOM 4721 N N . GLY A 1 7 ? 1.095 -11.536 -13.689 1.00 0.00 7 GLY A N 4
ATOM 4722 C CA . GLY A 1 7 ? 0.451 -10.242 -13.549 1.00 0.00 7 GLY A CA 4
ATOM 4723 C C . GLY A 1 7 ? -0.641 -10.256 -12.482 1.00 0.00 7 GLY A C 4
ATOM 4724 O O . GLY A 1 7 ? -0.815 -11.246 -11.758 1.00 0.00 7 GLY A O 4
ATOM 4728 N N . GLN A 1 8 ? -1.337 -9.121 -12.381 1.00 0.00 8 GLN A N 4
ATOM 4729 C CA . GLN A 1 8 ? -2.136 -8.670 -11.250 1.00 0.00 8 GLN A CA 4
ATOM 4730 C C . GLN A 1 8 ? -1.418 -8.893 -9.909 1.00 0.00 8 GLN A C 4
ATOM 4731 O O . GLN A 1 8 ? -0.235 -9.235 -9.826 1.00 0.00 8 GLN A O 4
ATOM 4745 N N . TYR A 1 9 ? -2.141 -8.632 -8.823 1.00 0.00 9 TYR A N 4
ATOM 4746 C CA . TYR A 1 9 ? -1.704 -8.917 -7.467 1.00 0.00 9 TYR A CA 4
ATOM 4747 C C . TYR A 1 9 ? -1.348 -10.387 -7.278 1.00 0.00 9 TYR A C 4
ATOM 4748 O O . TYR A 1 9 ? -0.566 -10.702 -6.386 1.00 0.00 9 TYR A O 4
ATOM 4766 N N . GLU A 1 10 ? -1.897 -11.285 -8.100 1.00 0.00 10 GLU A N 4
ATOM 4767 C CA . GLU A 1 10 ? -1.701 -12.718 -7.976 1.00 0.00 10 GLU A CA 4
ATOM 4768 C C . GLU A 1 10 ? -0.224 -13.089 -8.114 1.00 0.00 10 GLU A C 4
ATOM 4769 O O . GLU A 1 10 ? 0.225 -14.002 -7.431 1.00 0.00 10 GLU A O 4
ATOM 4781 N N . LEU A 1 11 ? 0.562 -12.366 -8.921 1.00 0.00 11 LEU A N 4
ATOM 4782 C CA . LEU A 1 11 ? 2.007 -12.592 -9.029 1.00 0.00 11 LEU A CA 4
ATOM 4783 C C . LEU A 1 11 ? 2.643 -12.402 -7.647 1.00 0.00 11 LEU A C 4
ATOM 4784 O O . LEU A 1 11 ? 3.304 -13.298 -7.112 1.00 0.00 11 LEU A O 4
ATOM 4800 N N . TYR A 1 12 ? 2.377 -11.244 -7.044 1.00 0.00 12 TYR A N 4
ATOM 4801 C CA . TYR A 1 12 ? 2.908 -10.794 -5.760 1.00 0.00 12 TYR A CA 4
ATOM 4802 C C . TYR A 1 12 ? 2.234 -11.522 -4.592 1.00 0.00 12 TYR A C 4
ATOM 4803 O O . TYR A 1 12 ? 2.617 -11.340 -3.435 1.00 0.00 12 TYR A O 4
ATOM 4821 N N . MET A 1 13 ? 1.226 -12.358 -4.855 1.00 0.00 13 MET A N 4
ATOM 4822 C CA . MET A 1 13 ? 0.560 -13.147 -3.841 1.00 0.00 13 MET A CA 4
ATOM 4823 C C . MET A 1 13 ? 1.445 -14.298 -3.356 1.00 0.00 13 MET A C 4
ATOM 4824 O O . MET A 1 13 ? 1.128 -14.899 -2.325 1.00 0.00 13 MET A O 4
ATOM 4838 N N . TYR A 1 14 ? 2.567 -14.563 -4.034 1.00 0.00 14 TYR A N 4
ATOM 4839 C CA . TYR A 1 14 ? 3.558 -15.556 -3.635 1.00 0.00 14 TYR A CA 4
ATOM 4840 C C . TYR A 1 14 ? 4.921 -14.894 -3.518 1.00 0.00 14 TYR A C 4
ATOM 4841 O O . TYR A 1 14 ? 5.483 -14.859 -2.420 1.00 0.00 14 TYR A O 4
ATOM 4859 N N . ARG A 1 15 ? 5.409 -14.325 -4.626 1.00 0.00 15 ARG A N 4
ATOM 4860 C CA . ARG A 1 15 ? 6.690 -13.633 -4.714 1.00 0.00 15 ARG A CA 4
ATOM 4861 C C . ARG A 1 15 ? 6.801 -12.549 -3.647 1.00 0.00 15 ARG A C 4
ATOM 4862 O O . ARG A 1 15 ? 5.797 -11.949 -3.253 1.00 0.00 15 ARG A O 4
ATOM 4883 N N . GLU A 1 16 ? 8.026 -12.320 -3.188 1.00 0.00 16 GLU A N 4
ATOM 4884 C CA . GLU A 1 16 ? 8.377 -11.230 -2.297 1.00 0.00 16 GLU A CA 4
ATOM 4885 C C . GLU A 1 16 ? 8.533 -9.943 -3.105 1.00 0.00 16 GLU A C 4
ATOM 4886 O O . GLU A 1 16 ? 8.311 -9.901 -4.318 1.00 0.00 16 GLU A O 4
ATOM 4898 N N . VAL A 1 17 ? 8.886 -8.865 -2.414 1.00 0.00 17 VAL A N 4
ATOM 4899 C CA . VAL A 1 17 ? 9.346 -7.635 -3.021 1.00 0.00 17 VAL A CA 4
ATOM 4900 C C . VAL A 1 17 ? 10.302 -6.979 -2.022 1.00 0.00 17 VAL A C 4
ATOM 4901 O O . VAL A 1 17 ? 10.210 -7.205 -0.808 1.00 0.00 17 VAL A O 4
ATOM 4914 N N . ASP A 1 18 ? 11.235 -6.174 -2.520 1.00 0.00 18 ASP A N 4
ATOM 4915 C CA . ASP A 1 18 ? 12.107 -5.341 -1.708 1.00 0.00 18 ASP A CA 4
ATOM 4916 C C . ASP A 1 18 ? 11.313 -4.105 -1.328 1.00 0.00 18 ASP A C 4
ATOM 4917 O O . ASP A 1 18 ? 11.224 -3.149 -2.099 1.00 0.00 18 ASP A O 4
ATOM 4926 N N . THR A 1 19 ? 10.666 -4.134 -0.164 1.00 0.00 19 THR A N 4
ATOM 4927 C CA . THR A 1 19 ? 9.728 -3.095 0.220 1.00 0.00 19 THR A CA 4
ATOM 4928 C C . THR A 1 19 ? 10.402 -1.718 0.319 1.00 0.00 19 THR A C 4
ATOM 4929 O O . THR A 1 19 ? 9.748 -0.725 -0.011 1.00 0.00 19 THR A O 4
ATOM 4940 N N . LEU A 1 20 ? 11.684 -1.617 0.699 1.00 0.00 20 LEU A N 4
ATOM 4941 C CA . LEU A 1 20 ? 12.405 -0.357 0.613 1.00 0.00 20 LEU A CA 4
ATOM 4942 C C . LEU A 1 20 ? 12.299 0.227 -0.791 1.00 0.00 20 LEU A C 4
ATOM 4943 O O . LEU A 1 20 ? 11.796 1.340 -0.948 1.00 0.00 20 LEU A O 4
ATOM 4959 N N . GLU A 1 21 ? 12.752 -0.531 -1.787 1.00 0.00 21 GLU A N 4
ATOM 4960 C CA . GLU A 1 21 ? 12.838 -0.111 -3.177 1.00 0.00 21 GLU A CA 4
ATOM 4961 C C . GLU A 1 21 ? 11.451 0.104 -3.787 1.00 0.00 21 GLU A C 4
ATOM 4962 O O . GLU A 1 21 ? 11.267 1.035 -4.570 1.00 0.00 21 GLU A O 4
ATOM 4974 N N . LEU A 1 22 ? 10.450 -0.674 -3.363 1.00 0.00 22 LEU A N 4
ATOM 4975 C CA . LEU A 1 22 ? 9.053 -0.425 -3.700 1.00 0.00 22 LEU A CA 4
ATOM 4976 C C . LEU A 1 22 ? 8.661 0.982 -3.255 1.00 0.00 22 LEU A C 4
ATOM 4977 O O . LEU A 1 22 ? 8.268 1.785 -4.096 1.00 0.00 22 LEU A O 4
ATOM 4993 N N . THR A 1 23 ? 8.783 1.317 -1.962 1.00 0.00 23 THR A N 4
ATOM 4994 C CA . THR A 1 23 ? 8.417 2.669 -1.529 1.00 0.00 23 THR A CA 4
ATOM 4995 C C . THR A 1 23 ? 9.256 3.693 -2.301 1.00 0.00 23 THR A C 4
ATOM 4996 O O . THR A 1 23 ? 8.765 4.776 -2.593 1.00 0.00 23 THR A O 4
ATOM 5007 N N . ARG A 1 24 ? 10.521 3.377 -2.602 1.00 0.00 24 ARG A N 4
ATOM 5008 C CA . ARG A 1 24 ? 11.436 4.263 -3.322 1.00 0.00 24 ARG A CA 4
ATOM 5009 C C . ARG A 1 24 ? 10.867 4.676 -4.668 1.00 0.00 24 ARG A C 4
ATOM 5010 O O . ARG A 1 24 ? 10.667 5.875 -4.864 1.00 0.00 24 ARG A O 4
ATOM 5031 N N . GLN A 1 25 ? 10.582 3.711 -5.541 1.00 0.00 25 GLN A N 4
ATOM 5032 C CA . GLN A 1 25 ? 9.983 3.935 -6.849 1.00 0.00 25 GLN A CA 4
ATOM 5033 C C . GLN A 1 25 ? 8.666 4.685 -6.717 1.00 0.00 25 GLN A C 4
ATOM 5034 O O . GLN A 1 25 ? 8.419 5.624 -7.473 1.00 0.00 25 GLN A O 4
ATOM 5048 N N . VAL A 1 26 ? 7.839 4.292 -5.747 1.00 0.00 26 VAL A N 4
ATOM 5049 C CA . VAL A 1 26 ? 6.566 4.937 -5.478 1.00 0.00 26 VAL A CA 4
ATOM 5050 C C . VAL A 1 26 ? 6.807 6.427 -5.202 1.00 0.00 26 VAL A C 4
ATOM 5051 O O . VAL A 1 26 ? 6.274 7.277 -5.914 1.00 0.00 26 VAL A O 4
ATOM 5064 N N . LYS A 1 27 ? 7.622 6.758 -4.195 1.00 0.00 27 LYS A N 4
ATOM 5065 C CA . LYS A 1 27 ? 7.989 8.116 -3.826 1.00 0.00 27 LYS A CA 4
ATOM 5066 C C . LYS A 1 27 ? 8.506 8.884 -5.037 1.00 0.00 27 LYS A C 4
ATOM 5067 O O . LYS A 1 27 ? 8.005 9.974 -5.300 1.00 0.00 27 LYS A O 4
ATOM 5086 N N . GLU A 1 28 ? 9.461 8.333 -5.789 1.00 0.00 28 GLU A N 4
ATOM 5087 C CA . GLU A 1 28 ? 10.043 8.951 -6.950 1.00 0.00 28 GLU A CA 4
ATOM 5088 C C . GLU A 1 28 ? 8.980 9.359 -7.966 1.00 0.00 28 GLU A C 4
ATOM 5089 O O . GLU A 1 28 ? 8.914 10.528 -8.341 1.00 0.00 28 GLU A O 4
ATOM 5101 N N . LYS A 1 29 ? 8.149 8.409 -8.407 1.00 0.00 29 LYS A N 4
ATOM 5102 C CA . LYS A 1 29 ? 7.137 8.629 -9.436 1.00 0.00 29 LYS A CA 4
ATOM 5103 C C . LYS A 1 29 ? 6.055 9.588 -8.944 1.00 0.00 29 LYS A C 4
ATOM 5104 O O . LYS A 1 29 ? 5.581 10.436 -9.696 1.00 0.00 29 LYS A O 4
ATOM 5123 N N . LEU A 1 30 ? 5.670 9.489 -7.671 1.00 0.00 30 LEU A N 4
ATOM 5124 C CA . LEU A 1 30 ? 4.714 10.408 -7.074 1.00 0.00 30 LEU A CA 4
ATOM 5125 C C . LEU A 1 30 ? 5.268 11.831 -7.121 1.00 0.00 30 LEU A C 4
ATOM 5126 O O . LEU A 1 30 ? 4.570 12.730 -7.587 1.00 0.00 30 LEU A O 4
ATOM 5142 N N . ALA A 1 31 ? 6.503 12.037 -6.657 1.00 0.00 31 ALA A N 4
ATOM 5143 C CA . ALA A 1 31 ? 7.157 13.340 -6.642 1.00 0.00 31 ALA A CA 4
ATOM 5144 C C . ALA A 1 31 ? 7.453 13.849 -8.059 1.00 0.00 31 ALA A C 4
ATOM 5145 O O . ALA A 1 31 ? 7.417 15.056 -8.279 1.00 0.00 31 ALA A O 4
ATOM 5152 N N . LYS A 1 32 ? 7.712 12.955 -9.022 1.00 0.00 32 LYS A N 4
ATOM 5153 C CA . LYS A 1 32 ? 7.869 13.273 -10.442 1.00 0.00 32 LYS A CA 4
ATOM 5154 C C . LYS A 1 32 ? 6.618 13.979 -10.938 1.00 0.00 32 LYS A C 4
ATOM 5155 O O . LYS A 1 32 ? 6.702 15.058 -11.523 1.00 0.00 32 LYS A O 4
ATOM 5174 N N . ASN A 1 33 ? 5.457 13.374 -10.688 1.00 0.00 33 ASN A N 4
ATOM 5175 C CA . ASN A 1 33 ? 4.192 13.932 -11.144 1.00 0.00 33 ASN A CA 4
ATOM 5176 C C . ASN A 1 33 ? 3.811 15.133 -10.268 1.00 0.00 33 ASN A C 4
ATOM 5177 O O . ASN A 1 33 ? 3.229 16.093 -10.768 1.00 0.00 33 ASN A O 4
ATOM 5188 N N . GLY A 1 34 ? 4.265 15.163 -9.011 1.00 0.00 34 GLY A N 4
ATOM 5189 C CA . GLY A 1 34 ? 4.022 16.228 -8.043 1.00 0.00 34 GLY A CA 4
ATOM 5190 C C . GLY A 1 34 ? 2.890 15.901 -7.063 1.00 0.00 34 GLY A C 4
ATOM 5191 O O . GLY A 1 34 ? 2.436 16.795 -6.345 1.00 0.00 34 GLY A O 4
ATOM 5195 N N . ILE A 1 35 ? 2.423 14.649 -7.024 1.00 0.00 35 ILE A N 4
ATOM 5196 C CA . ILE A 1 35 ? 1.274 14.183 -6.251 1.00 0.00 35 ILE A CA 4
ATOM 5197 C C . ILE A 1 35 ? 1.622 14.201 -4.757 1.00 0.00 35 ILE A C 4
ATOM 5198 O O . ILE A 1 35 ? 2.635 13.615 -4.364 1.00 0.00 35 ILE A O 4
ATOM 5214 N N . CYS A 1 36 ? 0.764 14.791 -3.919 1.00 0.00 36 CYS A N 4
ATOM 5215 C CA . CYS A 1 36 ? 0.870 14.813 -2.457 1.00 0.00 36 CYS A CA 4
ATOM 5216 C C . CYS A 1 36 ? 0.605 13.418 -1.838 1.00 0.00 36 CYS A C 4
ATOM 5217 O O . CYS A 1 36 ? -0.483 12.865 -2.023 1.00 0.00 36 CYS A O 4
ATOM 5225 N N . GLN A 1 37 ? 1.558 12.864 -1.073 1.00 0.00 37 GLN A N 4
ATOM 5226 C CA . GLN A 1 37 ? 1.548 11.476 -0.570 1.00 0.00 37 GLN A CA 4
ATOM 5227 C C . GLN A 1 37 ? 0.322 11.138 0.274 1.00 0.00 37 GLN A C 4
ATOM 5228 O O . GLN A 1 37 ? -0.208 10.032 0.158 1.00 0.00 37 GLN A O 4
ATOM 5242 N N . ARG A 1 38 ? -0.148 12.079 1.091 1.00 0.00 38 ARG A N 4
ATOM 5243 C CA . ARG A 1 38 ? -1.377 11.928 1.863 1.00 0.00 38 ARG A CA 4
ATOM 5244 C C . ARG A 1 38 ? -2.544 11.527 0.973 1.00 0.00 38 ARG A C 4
ATOM 5245 O O . ARG A 1 38 ? -3.247 10.567 1.269 1.00 0.00 38 ARG A O 4
ATOM 5266 N N . ILE A 1 39 ? -2.730 12.260 -0.121 1.00 0.00 39 ILE A N 4
ATOM 5267 C CA . ILE A 1 39 ? -3.854 12.082 -1.016 1.00 0.00 39 ILE A CA 4
ATOM 5268 C C . ILE A 1 39 ? -3.706 10.751 -1.738 1.00 0.00 39 ILE A C 4
ATOM 5269 O O . ILE A 1 39 ? -4.692 10.037 -1.879 1.00 0.00 39 ILE A O 4
ATOM 5285 N N . PHE A 1 40 ? -2.498 10.423 -2.204 1.00 0.00 40 PHE A N 4
ATOM 5286 C CA . PHE A 1 40 ? -2.254 9.155 -2.871 1.00 0.00 40 PHE A CA 4
ATOM 5287 C C . PHE A 1 40 ? -2.752 8.004 -1.998 1.00 0.00 40 PHE A C 4
ATOM 5288 O O . PHE A 1 40 ? -3.501 7.147 -2.463 1.00 0.00 40 PHE A O 4
ATOM 5305 N N . GLY A 1 41 ? -2.362 8.017 -0.726 1.00 0.00 41 GLY A N 4
ATOM 5306 C CA . GLY A 1 41 ? -2.861 7.070 0.261 1.00 0.00 41 GLY A CA 4
ATOM 5307 C C . GLY A 1 41 ? -4.388 7.063 0.317 1.00 0.00 41 GLY A C 4
ATOM 5308 O O . GLY A 1 41 ? -5.008 6.025 0.097 1.00 0.00 41 GLY A O 4
ATOM 5312 N N . GLU A 1 42 ? -4.984 8.224 0.571 1.00 0.00 42 GLU A N 4
ATOM 5313 C CA . GLU A 1 42 ? -6.416 8.412 0.782 1.00 0.00 42 GLU A CA 4
ATOM 5314 C C . GLU A 1 42 ? -7.275 8.097 -0.457 1.00 0.00 42 GLU A C 4
ATOM 5315 O O . GLU A 1 42 ? -8.479 7.855 -0.328 1.00 0.00 42 GLU A O 4
ATOM 5327 N N . LYS A 1 43 ? -6.707 8.113 -1.666 1.00 0.00 43 LYS A N 4
ATOM 5328 C CA . LYS A 1 43 ? -7.424 7.898 -2.928 1.00 0.00 43 LYS A CA 4
ATOM 5329 C C . LYS A 1 43 ? -7.151 6.521 -3.524 1.00 0.00 43 LYS A C 4
ATOM 5330 O O . LYS A 1 43 ? -8.059 5.951 -4.127 1.00 0.00 43 LYS A O 4
ATOM 5349 N N . VAL A 1 44 ? -5.930 6.001 -3.394 1.00 0.00 44 VAL A N 4
ATOM 5350 C CA . VAL A 1 44 ? -5.503 4.790 -4.103 1.00 0.00 44 VAL A CA 4
ATOM 5351 C C . VAL A 1 44 ? -5.277 3.639 -3.125 1.00 0.00 44 VAL A C 4
ATOM 5352 O O . VAL A 1 44 ? -5.688 2.509 -3.397 1.00 0.00 44 VAL A O 4
ATOM 5365 N N . LEU A 1 45 ? -4.583 3.888 -2.010 1.00 0.00 45 LEU A N 4
ATOM 5366 C CA . LEU A 1 45 ? -4.261 2.829 -1.056 1.00 0.00 45 LEU A CA 4
ATOM 5367 C C . LEU A 1 45 ? -5.416 2.592 -0.079 1.00 0.00 45 LEU A C 4
ATOM 5368 O O . LEU A 1 45 ? -5.454 1.538 0.555 1.00 0.00 45 LEU A O 4
ATOM 5384 N N . GLY A 1 46 ? -6.350 3.540 0.045 1.00 0.00 46 GLY A N 4
ATOM 5385 C CA . GLY A 1 46 ? -7.421 3.508 1.028 1.00 0.00 46 GLY A CA 4
ATOM 5386 C C . GLY A 1 46 ? -6.855 3.491 2.446 1.00 0.00 46 GLY A C 4
ATOM 5387 O O . GLY A 1 46 ? -7.326 2.718 3.280 1.00 0.00 46 GLY A O 4
ATOM 5391 N N . LEU A 1 47 ? -5.824 4.300 2.719 1.00 0.00 47 LEU A N 4
ATOM 5392 C CA . LEU A 1 47 ? -5.182 4.398 4.027 1.00 0.00 47 LEU A CA 4
ATOM 5393 C C . LEU A 1 47 ? -5.204 5.846 4.498 1.00 0.00 47 LEU A C 4
ATOM 5394 O O . LEU A 1 47 ? -5.114 6.761 3.678 1.00 0.00 47 LEU A O 4
ATOM 5410 N N . SER A 1 48 ? -5.243 6.034 5.818 1.00 0.00 48 SER A N 4
ATOM 5411 C CA . SER A 1 48 ? -5.144 7.320 6.474 1.00 0.00 48 SER A CA 4
ATOM 5412 C C . SER A 1 48 ? -3.804 7.985 6.157 1.00 0.00 48 SER A C 4
ATOM 5413 O O . SER A 1 48 ? -2.779 7.317 5.997 1.00 0.00 48 SER A O 4
ATOM 5421 N N . GLN A 1 49 ? -3.812 9.315 6.138 1.00 0.00 49 GLN A N 4
ATOM 5422 C CA . GLN A 1 49 ? -2.671 10.160 5.827 1.00 0.00 49 GLN A CA 4
ATOM 5423 C C . GLN A 1 49 ? -1.462 9.799 6.685 1.00 0.00 49 GLN A C 4
ATOM 5424 O O . GLN A 1 49 ? -0.377 9.589 6.141 1.00 0.00 49 GLN A O 4
ATOM 5438 N N . GLY A 1 50 ? -1.625 9.802 8.009 1.00 0.00 50 GLY A N 4
ATOM 5439 C CA . GLY A 1 50 ? -0.554 9.608 8.975 1.00 0.00 50 GLY A CA 4
ATOM 5440 C C . GLY A 1 50 ? 0.011 8.198 8.877 1.00 0.00 50 GLY A C 4
ATOM 5441 O O . GLY A 1 50 ? 1.232 8.031 8.911 1.00 0.00 50 GLY A O 4
ATOM 5445 N N . SER A 1 51 ? -0.873 7.215 8.684 1.00 0.00 51 SER A N 4
ATOM 5446 C CA . SER A 1 51 ? -0.509 5.833 8.447 1.00 0.00 51 SER A CA 4
ATOM 5447 C C . SER A 1 51 ? 0.398 5.745 7.221 1.00 0.00 51 SER A C 4
ATOM 5448 O O . SER A 1 51 ? 1.554 5.351 7.353 1.00 0.00 51 SER A O 4
ATOM 5456 N N . VAL A 1 52 ? -0.082 6.146 6.039 1.00 0.00 52 VAL A N 4
ATOM 5457 C CA . VAL A 1 52 ? 0.686 6.072 4.803 1.00 0.00 52 VAL A CA 4
ATOM 5458 C C . VAL A 1 52 ? 1.979 6.907 4.882 1.00 0.00 52 VAL A C 4
ATOM 5459 O O . VAL A 1 52 ? 2.968 6.560 4.236 1.00 0.00 52 VAL A O 4
ATOM 5472 N N . SER A 1 53 ? 1.983 7.987 5.672 1.00 0.00 53 SER A N 4
ATOM 5473 C CA . SER A 1 53 ? 3.123 8.863 5.902 1.00 0.00 53 SER A CA 4
ATOM 5474 C C . SER A 1 53 ? 4.235 8.088 6.613 1.00 0.00 53 SER A C 4
ATOM 5475 O O . SER A 1 53 ? 5.370 8.079 6.127 1.00 0.00 53 SER A O 4
ATOM 5483 N N . ASP A 1 54 ? 3.901 7.433 7.736 1.00 0.00 54 ASP A N 4
ATOM 5484 C CA . ASP A 1 54 ? 4.807 6.532 8.454 1.00 0.00 54 ASP A CA 4
ATOM 5485 C C . ASP A 1 54 ? 5.285 5.429 7.523 1.00 0.00 54 ASP A C 4
ATOM 5486 O O . ASP A 1 54 ? 6.478 5.166 7.464 1.00 0.00 54 ASP A O 4
ATOM 5495 N N . MET A 1 55 ? 4.350 4.839 6.774 1.00 0.00 55 MET A N 4
ATOM 5496 C CA . MET A 1 55 ? 4.573 3.702 5.895 1.00 0.00 55 MET A CA 4
ATOM 5497 C C . MET A 1 55 ? 5.652 4.019 4.868 1.00 0.00 55 MET A C 4
ATOM 5498 O O . MET A 1 55 ? 6.745 3.459 4.930 1.00 0.00 55 MET A O 4
ATOM 5512 N N . LEU A 1 56 ? 5.362 4.952 3.955 1.00 0.00 56 LEU A N 4
ATOM 5513 C CA . LEU A 1 56 ? 6.306 5.368 2.919 1.00 0.00 56 LEU A CA 4
ATOM 5514 C C . LEU A 1 56 ? 7.612 5.919 3.495 1.00 0.00 56 LEU A C 4
ATOM 5515 O O . LEU A 1 56 ? 8.621 5.908 2.785 1.00 0.00 56 LEU A O 4
ATOM 5531 N N . SER A 1 57 ? 7.627 6.423 4.732 1.00 0.00 57 SER A N 4
ATOM 5532 C CA . SER A 1 57 ? 8.853 6.895 5.352 1.00 0.00 57 SER A CA 4
ATOM 5533 C C . SER A 1 57 ? 9.695 5.712 5.834 1.00 0.00 57 SER A C 4
ATOM 5534 O O . SER A 1 57 ? 10.885 5.644 5.519 1.00 0.00 57 SER A O 4
ATOM 5542 N N . ARG A 1 58 ? 9.105 4.799 6.605 1.00 0.00 58 ARG A N 4
ATOM 5543 C CA . ARG A 1 58 ? 9.785 3.750 7.354 1.00 0.00 58 ARG A CA 4
ATOM 5544 C C . ARG A 1 58 ? 9.037 2.431 7.137 1.00 0.00 58 ARG A C 4
ATOM 5545 O O . ARG A 1 58 ? 8.394 1.941 8.074 1.00 0.00 58 ARG A O 4
ATOM 5566 N N . PRO A 1 59 ? 9.101 1.833 5.934 1.00 0.00 59 PRO A N 4
ATOM 5567 C CA . PRO A 1 59 ? 8.396 0.590 5.651 1.00 0.00 59 PRO A CA 4
ATOM 5568 C C . PRO A 1 59 ? 9.007 -0.572 6.448 1.00 0.00 59 PRO A C 4
ATOM 5569 O O . PRO A 1 59 ? 10.104 -0.468 7.002 1.00 0.00 59 PRO A O 4
ATOM 5580 N N . LYS A 1 60 ? 8.291 -1.695 6.497 1.00 0.00 60 LYS A N 4
ATOM 5581 C CA . LYS A 1 60 ? 8.709 -2.976 7.068 1.00 0.00 60 LYS A CA 4
ATOM 5582 C C . LYS A 1 60 ? 9.112 -3.926 5.929 1.00 0.00 60 LYS A C 4
ATOM 5583 O O . LYS A 1 60 ? 8.690 -3.699 4.786 1.00 0.00 60 LYS A O 4
ATOM 5602 N N . PRO A 1 61 ? 9.861 -5.008 6.201 1.00 0.00 61 PRO A N 4
ATOM 5603 C CA . PRO A 1 61 ? 10.170 -6.004 5.180 1.00 0.00 61 PRO A CA 4
ATOM 5604 C C . PRO A 1 61 ? 8.889 -6.717 4.746 1.00 0.00 61 PRO A C 4
ATOM 5605 O O . PRO A 1 61 ? 7.951 -6.831 5.541 1.00 0.00 61 PRO A O 4
ATOM 5616 N N . TRP A 1 62 ? 8.866 -7.285 3.538 1.00 0.00 62 TRP A N 4
ATOM 5617 C CA . TRP A 1 62 ? 7.750 -8.120 3.090 1.00 0.00 62 TRP A CA 4
ATOM 5618 C C . TRP A 1 62 ? 7.537 -9.304 4.040 1.00 0.00 62 TRP A C 4
ATOM 5619 O O . TRP A 1 62 ? 6.406 -9.728 4.289 1.00 0.00 62 TRP A O 4
ATOM 5640 N N . SER A 1 63 ? 8.626 -9.772 4.650 1.00 0.00 63 SER A N 4
ATOM 5641 C CA . SER A 1 63 ? 8.665 -10.806 5.668 1.00 0.00 63 SER A CA 4
ATOM 5642 C C . SER A 1 63 ? 7.694 -10.498 6.814 1.00 0.00 63 SER A C 4
ATOM 5643 O O . SER A 1 63 ? 7.028 -11.393 7.335 1.00 0.00 63 SER A O 4
ATOM 5651 N N . LYS A 1 64 ? 7.609 -9.226 7.217 1.00 0.00 64 LYS A N 4
ATOM 5652 C CA . LYS A 1 64 ? 6.797 -8.794 8.349 1.00 0.00 64 LYS A CA 4
ATOM 5653 C C . LYS A 1 64 ? 5.329 -8.651 7.999 1.00 0.00 64 LYS A C 4
ATOM 5654 O O . LYS A 1 64 ? 4.487 -8.752 8.893 1.00 0.00 64 LYS A O 4
ATOM 5673 N N . LEU A 1 65 ? 5.018 -8.388 6.735 1.00 0.00 65 LEU A N 4
ATOM 5674 C CA . LEU A 1 65 ? 3.660 -8.122 6.306 1.00 0.00 65 LEU A CA 4
ATOM 5675 C C . LEU A 1 65 ? 2.932 -9.461 6.180 1.00 0.00 65 LEU A C 4
ATOM 5676 O O . LEU A 1 65 ? 3.424 -10.374 5.512 1.00 0.00 65 LEU A O 4
ATOM 5692 N N . THR A 1 66 ? 1.760 -9.580 6.799 1.00 0.00 66 THR A N 4
ATOM 5693 C CA . THR A 1 66 ? 0.773 -10.635 6.535 1.00 0.00 66 THR A CA 4
ATOM 5694 C C . THR A 1 66 ? 0.094 -10.353 5.183 1.00 0.00 66 THR A C 4
ATOM 5695 O O . THR A 1 66 ? 0.394 -9.321 4.589 1.00 0.00 66 THR A O 4
ATOM 5706 N N . GLN A 1 67 ? -0.872 -11.149 4.695 1.00 0.00 67 GLN A N 4
ATOM 5707 C CA . GLN A 1 67 ? -1.675 -10.695 3.549 1.00 0.00 67 GLN A CA 4
ATOM 5708 C C . GLN A 1 67 ? -2.344 -9.351 3.854 1.00 0.00 67 GLN A C 4
ATOM 5709 O O . GLN A 1 67 ? -2.278 -8.441 3.033 1.00 0.00 67 GLN A O 4
ATOM 5723 N N . LYS A 1 68 ? -2.959 -9.197 5.033 1.00 0.00 68 LYS A N 4
ATOM 5724 C CA . LYS A 1 68 ? -3.595 -7.943 5.432 1.00 0.00 68 LYS A CA 4
ATOM 5725 C C . LYS A 1 68 ? -2.596 -6.788 5.406 1.00 0.00 68 LYS A C 4
ATOM 5726 O O . LYS A 1 68 ? -2.967 -5.676 5.022 1.00 0.00 68 LYS A O 4
ATOM 5745 N N . GLY A 1 69 ? -1.343 -7.050 5.785 1.00 0.00 69 GLY A N 4
ATOM 5746 C CA . GLY A 1 69 ? -0.269 -6.075 5.742 1.00 0.00 69 GLY A CA 4
ATOM 5747 C C . GLY A 1 69 ? 0.261 -5.837 4.329 1.00 0.00 69 GLY A C 4
ATOM 5748 O O . GLY A 1 69 ? 0.701 -4.733 4.041 1.00 0.00 69 GLY A O 4
ATOM 5752 N N . ARG A 1 70 ? 0.257 -6.841 3.445 1.00 0.00 70 ARG A N 4
ATOM 5753 C CA . ARG A 1 70 ? 0.707 -6.740 2.054 1.00 0.00 70 ARG A CA 4
ATOM 5754 C C . ARG A 1 70 ? -0.326 -5.994 1.215 1.00 0.00 70 ARG A C 4
ATOM 5755 O O . ARG A 1 70 ? 0.049 -5.355 0.241 1.00 0.00 70 ARG A O 4
ATOM 5776 N N . GLU A 1 71 ? -1.597 -6.022 1.606 1.00 0.00 71 GLU A N 4
ATOM 5777 C CA . GLU A 1 71 ? -2.742 -5.478 0.890 1.00 0.00 71 GLU A CA 4
ATOM 5778 C C . GLU A 1 71 ? -2.529 -4.059 0.313 1.00 0.00 71 GLU A C 4
ATOM 5779 O O . GLU A 1 71 ? -2.750 -3.872 -0.885 1.00 0.00 71 GLU A O 4
ATOM 5791 N N . PRO A 1 72 ? -2.095 -3.040 1.085 1.00 0.00 72 PRO A N 4
ATOM 5792 C CA . PRO A 1 72 ? -1.853 -1.714 0.524 1.00 0.00 72 PRO A CA 4
ATOM 5793 C C . PRO A 1 72 ? -0.602 -1.721 -0.360 1.00 0.00 72 PRO A C 4
ATOM 5794 O O . PRO A 1 72 ? -0.599 -1.145 -1.445 1.00 0.00 72 PRO A O 4
ATOM 5805 N N . PHE A 1 73 ? 0.459 -2.411 0.058 1.00 0.00 73 PHE A N 4
ATOM 5806 C CA . PHE A 1 73 ? 1.704 -2.505 -0.692 1.00 0.00 73 PHE A CA 4
ATOM 5807 C C . PHE A 1 73 ? 1.505 -3.136 -2.066 1.00 0.00 73 PHE A C 4
ATOM 5808 O O . PHE A 1 73 ? 2.203 -2.778 -3.002 1.00 0.00 73 PHE A O 4
ATOM 5825 N N . ILE A 1 74 ? 0.564 -4.058 -2.213 1.00 0.00 74 ILE A N 4
ATOM 5826 C CA . ILE A 1 74 ? 0.184 -4.644 -3.488 1.00 0.00 74 ILE A CA 4
ATOM 5827 C C . ILE A 1 74 ? -0.374 -3.562 -4.404 1.00 0.00 74 ILE A C 4
ATOM 5828 O O . ILE A 1 74 ? 0.054 -3.476 -5.552 1.00 0.00 74 ILE A O 4
ATOM 5844 N N . ARG A 1 75 ? -1.312 -2.735 -3.931 1.00 0.00 75 ARG A N 4
ATOM 5845 C CA . ARG A 1 75 ? -1.826 -1.645 -4.729 1.00 0.00 75 ARG A CA 4
ATOM 5846 C C . ARG A 1 75 ? -0.700 -0.685 -5.096 1.00 0.00 75 ARG A C 4
ATOM 5847 O O . ARG A 1 75 ? -0.671 -0.212 -6.224 1.00 0.00 75 ARG A O 4
ATOM 5868 N N . MET A 1 76 ? 0.247 -0.448 -4.186 1.00 0.00 76 MET A N 4
ATOM 5869 C CA . MET A 1 76 ? 1.461 0.311 -4.448 1.00 0.00 76 MET A CA 4
ATOM 5870 C C . MET A 1 76 ? 2.262 -0.293 -5.621 1.00 0.00 76 MET A C 4
ATOM 5871 O O . MET A 1 76 ? 2.647 0.441 -6.530 1.00 0.00 76 MET A O 4
ATOM 5885 N N . GLN A 1 77 ? 2.502 -1.616 -5.615 1.00 0.00 77 GLN A N 4
ATOM 5886 C CA . GLN A 1 77 ? 3.222 -2.325 -6.677 1.00 0.00 77 GLN A CA 4
ATOM 5887 C C . GLN A 1 77 ? 2.494 -2.165 -8.002 1.00 0.00 77 GLN A C 4
ATOM 5888 O O . GLN A 1 77 ? 3.113 -1.827 -9.003 1.00 0.00 77 GLN A O 4
ATOM 5902 N N . LEU A 1 78 ? 1.187 -2.431 -8.012 1.00 0.00 78 LEU A N 4
ATOM 5903 C CA . LEU A 1 78 ? 0.394 -2.357 -9.226 1.00 0.00 78 LEU A CA 4
ATOM 5904 C C . LEU A 1 78 ? 0.427 -0.947 -9.762 1.00 0.00 78 LEU A C 4
ATOM 5905 O O . LEU A 1 78 ? 0.807 -0.771 -10.910 1.00 0.00 78 LEU A O 4
ATOM 5921 N N . TRP A 1 79 ? 0.105 0.055 -8.945 1.00 0.00 79 TRP A N 4
ATOM 5922 C CA . TRP A 1 79 ? 0.026 1.449 -9.351 1.00 0.00 79 TRP A CA 4
ATOM 5923 C C . TRP A 1 79 ? 1.253 1.914 -10.131 1.00 0.00 79 TRP A C 4
ATOM 5924 O O . TRP A 1 79 ? 1.106 2.734 -11.037 1.00 0.00 79 TRP A O 4
ATOM 5945 N N . LEU A 1 80 ? 2.438 1.391 -9.799 1.00 0.00 80 LEU A N 4
ATOM 5946 C CA . LEU A 1 80 ? 3.674 1.742 -10.483 1.00 0.00 80 LEU A CA 4
ATOM 5947 C C . LEU A 1 80 ? 3.561 1.499 -11.988 1.00 0.00 80 LEU A C 4
ATOM 5948 O O . LEU A 1 80 ? 4.037 2.349 -12.747 1.00 0.00 80 LEU A O 4
ATOM 5964 N N . SER A 1 81 ? 3.058 0.345 -12.433 1.00 0.00 81 SER A N 4
ATOM 5965 C CA . SER A 1 81 ? 2.788 0.067 -13.848 1.00 0.00 81 SER A CA 4
ATOM 5966 C C . SER A 1 81 ? 1.324 0.302 -14.250 1.00 0.00 81 SER A C 4
ATOM 5967 O O . SER A 1 81 ? 1.036 0.988 -15.226 1.00 0.00 81 SER A O 4
ATOM 5975 N N . ASP A 1 82 ? 0.403 -0.337 -13.528 1.00 0.00 82 ASP A N 4
ATOM 5976 C CA . ASP A 1 82 ? -1.025 -0.498 -13.817 1.00 0.00 82 ASP A CA 4
ATOM 5977 C C . ASP A 1 82 ? -1.772 0.830 -13.821 1.00 0.00 82 ASP A C 4
ATOM 5978 O O . ASP A 1 82 ? -2.829 0.945 -14.445 1.00 0.00 82 ASP A O 4
ATOM 5987 N N . GLN A 1 83 ? -1.237 1.821 -13.101 1.00 0.00 83 GLN A N 4
ATOM 5988 C CA . GLN A 1 83 ? -1.728 3.185 -12.974 1.00 0.00 83 GLN A CA 4
ATOM 5989 C C . GLN A 1 83 ? -3.212 3.313 -12.580 1.00 0.00 83 GLN A C 4
ATOM 5990 O O . GLN A 1 83 ? -3.748 4.423 -12.640 1.00 0.00 83 GLN A O 4
ATOM 6004 N N . LEU A 1 84 ? -3.863 2.217 -12.163 1.00 0.00 84 LEU A N 4
ATOM 6005 C CA . LEU A 1 84 ? -5.279 2.070 -11.825 1.00 0.00 84 LEU A CA 4
ATOM 6006 C C . LEU A 1 84 ? -6.159 2.924 -12.737 1.00 0.00 84 LEU A C 4
ATOM 6007 O O . LEU A 1 84 ? -6.711 3.957 -12.350 1.00 0.00 84 LEU A O 4
ATOM 6023 N N . GLY A 1 85 ? -6.242 2.481 -13.989 1.00 0.00 85 GLY A N 4
ATOM 6024 C CA . GLY A 1 85 ? -7.083 3.034 -15.030 1.00 0.00 85 GLY A CA 4
ATOM 6025 C C . GLY A 1 85 ? -8.090 1.958 -15.383 1.00 0.00 85 GLY A C 4
ATOM 6026 O O . GLY A 1 85 ? -7.740 0.989 -16.060 1.00 0.00 85 GLY A O 4
ATOM 6030 N N . GLN A 1 86 ? -9.296 2.057 -14.837 1.00 0.00 86 GLN A N 4
ATOM 6031 C CA . GLN A 1 86 ? -10.314 1.026 -14.906 1.00 0.00 86 GLN A CA 4
ATOM 6032 C C . GLN A 1 86 ? -11.677 1.670 -15.139 1.00 0.00 86 GLN A C 4
ATOM 6033 O O . GLN A 1 86 ? -12.218 1.621 -16.244 1.00 0.00 86 GLN A O 4
ATOM 6047 N N . ALA A 1 87 ? -12.239 2.273 -14.097 1.00 0.00 87 ALA A N 4
ATOM 6048 C CA . ALA A 1 87 ? -13.523 2.924 -14.058 1.00 0.00 87 ALA A CA 4
ATOM 6049 C C . ALA A 1 87 ? -13.496 3.824 -12.819 1.00 0.00 87 ALA A C 4
ATOM 6050 O O . ALA A 1 87 ? -12.518 3.860 -12.069 1.00 0.00 87 ALA A O 4
ATOM 6057 N N . VAL A 1 88 ? -14.569 4.564 -12.613 1.00 0.00 88 VAL A N 4
ATOM 6058 C CA . VAL A 1 88 ? -14.665 5.696 -11.711 1.00 0.00 88 VAL A CA 4
ATOM 6059 C C . VAL A 1 88 ? -15.994 5.559 -10.963 1.00 0.00 88 VAL A C 4
ATOM 6060 O O . VAL A 1 88 ? -16.916 4.885 -11.425 1.00 0.00 88 VAL A O 4
ATOM 6073 N N . GLY A 1 89 ? -16.089 6.166 -9.786 1.00 0.00 89 GLY A N 4
ATOM 6074 C CA . GLY A 1 89 ? -17.263 6.148 -8.928 1.00 0.00 89 GLY A CA 4
ATOM 6075 C C . GLY A 1 89 ? -17.086 5.141 -7.797 1.00 0.00 89 GLY A C 4
ATOM 6076 O O . GLY A 1 89 ? -16.568 5.506 -6.737 1.00 0.00 89 GLY A O 4
ATOM 6080 N N . GLN A 1 90 ? -17.527 3.893 -7.989 1.00 0.00 90 GLN A N 4
ATOM 6081 C CA . GLN A 1 90 ? -17.626 2.909 -6.912 1.00 0.00 90 GLN A CA 4
ATOM 6082 C C . GLN A 1 90 ? -17.521 1.470 -7.428 1.00 0.00 90 GLN A C 4
ATOM 6083 O O . GLN A 1 90 ? -17.363 1.235 -8.630 1.00 0.00 90 GLN A O 4
ATOM 6097 N N . GLN A 1 91 ? -17.558 0.505 -6.502 1.00 0.00 91 GLN A N 4
ATOM 6098 C CA . GLN A 1 91 ? -17.595 -0.931 -6.763 1.00 0.00 91 GLN A CA 4
ATOM 6099 C C . GLN A 1 91 ? -18.725 -1.523 -5.904 1.00 0.00 91 GLN A C 4
ATOM 6100 O O . GLN A 1 91 ? -18.490 -1.810 -4.727 1.00 0.00 91 GLN A O 4
ATOM 6114 N N . PRO A 1 92 ? -19.968 -1.624 -6.405 1.00 0.00 92 PRO A N 4
ATOM 6115 C CA . PRO A 1 92 ? -21.080 -2.182 -5.644 1.00 0.00 92 PRO A CA 4
ATOM 6116 C C . PRO A 1 92 ? -20.949 -3.711 -5.538 1.00 0.00 92 PRO A C 4
ATOM 6117 O O . PRO A 1 92 ? -21.527 -4.459 -6.331 1.00 0.00 92 PRO A O 4
ATOM 6128 N N . GLY A 1 93 ? -20.203 -4.183 -4.535 1.00 0.00 93 GLY A N 4
ATOM 6129 C CA . GLY A 1 93 ? -19.980 -5.605 -4.305 1.00 0.00 93 GLY A CA 4
ATOM 6130 C C . GLY A 1 93 ? -19.210 -6.223 -5.470 1.00 0.00 93 GLY A C 4
ATOM 6131 O O . GLY A 1 93 ? -18.347 -5.565 -6.061 1.00 0.00 93 GLY A O 4
ATOM 6135 N N . ALA A 1 94 ? -19.475 -7.499 -5.764 1.00 0.00 94 ALA A N 4
ATOM 6136 C CA . ALA A 1 94 ? -18.934 -8.213 -6.915 1.00 0.00 94 ALA A CA 4
ATOM 6137 C C . ALA A 1 94 ? -20.088 -8.987 -7.548 1.00 0.00 94 ALA A C 4
ATOM 6138 O O . ALA A 1 94 ? -20.451 -10.068 -7.074 1.00 0.00 94 ALA A O 4
ATOM 6145 N N . SER A 1 95 ? -20.754 -8.399 -8.535 1.00 0.00 95 SER A N 4
ATOM 6146 C CA . SER A 1 95 ? -21.865 -8.966 -9.290 1.00 0.00 95 SER A CA 4
ATOM 6147 C C . SER A 1 95 ? -22.059 -8.080 -10.519 1.00 0.00 95 SER A C 4
ATOM 6148 O O . SER A 1 95 ? -22.402 -6.908 -10.338 1.00 0.00 95 SER A O 4
ATOM 6156 N N . SER A 1 96 ? -21.818 -8.614 -11.725 1.00 0.00 96 SER A N 4
ATOM 6157 C CA . SER A 1 96 ? -21.874 -7.893 -12.996 1.00 0.00 96 SER A CA 4
ATOM 6158 C C . SER A 1 96 ? -21.260 -6.491 -12.883 1.00 0.00 96 SER A C 4
ATOM 6159 O O . SER A 1 96 ? -21.961 -5.474 -12.802 1.00 0.00 96 SER A O 4
ATOM 6167 N N . GLY A 1 97 ? -19.932 -6.449 -12.845 1.00 0.00 97 GLY A N 4
ATOM 6168 C CA . GLY A 1 97 ? -19.153 -5.226 -12.845 1.00 0.00 97 GLY A CA 4
ATOM 6169 C C . GLY A 1 97 ? -19.359 -4.432 -14.139 1.00 0.00 97 GLY A C 4
ATOM 6170 O O . GLY A 1 97 ? -19.945 -4.933 -15.107 1.00 0.00 97 GLY A O 4
ATOM 6174 N N . PRO A 1 98 ? -18.876 -3.183 -14.178 1.00 0.00 98 PRO A N 4
ATOM 6175 C CA . PRO A 1 98 ? -19.025 -2.312 -15.327 1.00 0.00 98 PRO A CA 4
ATOM 6176 C C . PRO A 1 98 ? -18.272 -2.896 -16.518 1.00 0.00 98 PRO A C 4
ATOM 6177 O O . PRO A 1 98 ? -17.050 -3.048 -16.466 1.00 0.00 98 PRO A O 4
ATOM 6188 N N . SER A 1 99 ? -19.002 -3.208 -17.590 1.00 0.00 99 SER A N 4
ATOM 6189 C CA . SER A 1 99 ? -18.494 -3.536 -18.920 1.00 0.00 99 SER A CA 4
ATOM 6190 C C . SER A 1 99 ? -17.850 -4.924 -19.030 1.00 0.00 99 SER A C 4
ATOM 6191 O O . SER A 1 99 ? -17.869 -5.510 -20.119 1.00 0.00 99 SER A O 4
ATOM 6199 N N . SER A 1 100 ? -17.294 -5.478 -17.955 1.00 0.00 100 SER A N 4
ATOM 6200 C CA . SER A 1 100 ? -16.584 -6.744 -17.946 1.00 0.00 100 SER A CA 4
ATOM 6201 C C . SER A 1 100 ? -17.256 -7.693 -16.963 1.00 0.00 100 SER A C 4
ATOM 6202 O O . SER A 1 100 ? -17.238 -7.458 -15.750 1.00 0.00 100 SER A O 4
ATOM 6210 N N . GLY A 1 101 ? -17.864 -8.754 -17.494 1.00 0.00 101 GLY A N 4
ATOM 6211 C CA . GLY A 1 101 ? -18.092 -9.972 -16.737 1.00 0.00 101 GLY A CA 4
ATOM 6212 C C . GLY A 1 101 ? -16.760 -10.519 -16.267 1.00 0.00 101 GLY A C 4
ATOM 6213 O O . GLY A 1 101 ? -16.742 -11.216 -15.236 1.00 0.00 101 GLY A O 4
ATOM 6217 N N . GLY A 1 1 ? -0.403 -19.746 -27.030 1.00 0.00 1 GLY A N 5
ATOM 6218 C CA . GLY A 1 1 ? -0.101 -20.392 -25.752 1.00 0.00 1 GLY A CA 5
ATOM 6219 C C . GLY A 1 1 ? 1.342 -20.098 -25.412 1.00 0.00 1 GLY A C 5
ATOM 6220 O O . GLY A 1 1 ? 2.237 -20.850 -25.799 1.00 0.00 1 GLY A O 5
ATOM 6224 N N . SER A 1 2 ? 1.589 -18.966 -24.759 1.00 0.00 2 SER A N 5
ATOM 6225 C CA . SER A 1 2 ? 2.934 -18.487 -24.496 1.00 0.00 2 SER A CA 5
ATOM 6226 C C . SER A 1 2 ? 3.542 -19.129 -23.249 1.00 0.00 2 SER A C 5
ATOM 6227 O O . SER A 1 2 ? 2.938 -19.989 -22.597 1.00 0.00 2 SER A O 5
ATOM 6235 N N . SER A 1 3 ? 4.764 -18.696 -22.931 1.00 0.00 3 SER A N 5
ATOM 6236 C CA . SER A 1 3 ? 5.509 -18.981 -21.717 1.00 0.00 3 SER A CA 5
ATOM 6237 C C . SER A 1 3 ? 4.856 -18.260 -20.524 1.00 0.00 3 SER A C 5
ATOM 6238 O O . SER A 1 3 ? 5.448 -17.381 -19.887 1.00 0.00 3 SER A O 5
ATOM 6246 N N . GLY A 1 4 ? 3.607 -18.629 -20.240 1.00 0.00 4 GLY A N 5
ATOM 6247 C CA . GLY A 1 4 ? 2.749 -18.057 -19.222 1.00 0.00 4 GLY A CA 5
ATOM 6248 C C . GLY A 1 4 ? 2.081 -16.768 -19.696 1.00 0.00 4 GLY A C 5
ATOM 6249 O O . GLY A 1 4 ? 2.639 -16.008 -20.495 1.00 0.00 4 GLY A O 5
ATOM 6253 N N . SER A 1 5 ? 0.913 -16.505 -19.116 1.00 0.00 5 SER A N 5
ATOM 6254 C CA . SER A 1 5 ? 0.306 -15.200 -18.949 1.00 0.00 5 SER A CA 5
ATOM 6255 C C . SER A 1 5 ? -0.614 -15.306 -17.739 1.00 0.00 5 SER A C 5
ATOM 6256 O O . SER A 1 5 ? -1.757 -15.772 -17.834 1.00 0.00 5 SER A O 5
ATOM 6264 N N . SER A 1 6 ? -0.094 -14.920 -16.582 1.00 0.00 6 SER A N 5
ATOM 6265 C CA . SER A 1 6 ? -0.892 -14.412 -15.486 1.00 0.00 6 SER A CA 5
ATOM 6266 C C . SER A 1 6 ? -0.042 -13.349 -14.791 1.00 0.00 6 SER A C 5
ATOM 6267 O O . SER A 1 6 ? 1.197 -13.351 -14.884 1.00 0.00 6 SER A O 5
ATOM 6275 N N . GLY A 1 7 ? -0.721 -12.433 -14.116 1.00 0.00 7 GLY A N 5
ATOM 6276 C CA . GLY A 1 7 ? -0.175 -11.229 -13.525 1.00 0.00 7 GLY A CA 5
ATOM 6277 C C . GLY A 1 7 ? -1.081 -10.866 -12.361 1.00 0.00 7 GLY A C 5
ATOM 6278 O O . GLY A 1 7 ? -1.418 -11.745 -11.565 1.00 0.00 7 GLY A O 5
ATOM 6282 N N . GLN A 1 8 ? -1.525 -9.605 -12.312 1.00 0.00 8 GLN A N 5
ATOM 6283 C CA . GLN A 1 8 ? -2.318 -9.060 -11.214 1.00 0.00 8 GLN A CA 5
ATOM 6284 C C . GLN A 1 8 ? -1.574 -9.315 -9.895 1.00 0.00 8 GLN A C 5
ATOM 6285 O O . GLN A 1 8 ? -0.370 -9.583 -9.887 1.00 0.00 8 GLN A O 5
ATOM 6299 N N . TYR A 1 9 ? -2.262 -9.169 -8.766 1.00 0.00 9 TYR A N 5
ATOM 6300 C CA . TYR A 1 9 ? -1.685 -9.428 -7.464 1.00 0.00 9 TYR A CA 5
ATOM 6301 C C . TYR A 1 9 ? -1.244 -10.879 -7.304 1.00 0.00 9 TYR A C 5
ATOM 6302 O O . TYR A 1 9 ? -0.314 -11.128 -6.543 1.00 0.00 9 TYR A O 5
ATOM 6320 N N . GLU A 1 10 ? -1.868 -11.828 -8.010 1.00 0.00 10 GLU A N 5
ATOM 6321 C CA . GLU A 1 10 ? -1.559 -13.249 -7.874 1.00 0.00 10 GLU A CA 5
ATOM 6322 C C . GLU A 1 10 ? -0.112 -13.572 -8.235 1.00 0.00 10 GLU A C 5
ATOM 6323 O O . GLU A 1 10 ? 0.473 -14.433 -7.585 1.00 0.00 10 GLU A O 5
ATOM 6335 N N . LEU A 1 11 ? 0.502 -12.848 -9.176 1.00 0.00 11 LEU A N 5
ATOM 6336 C CA . LEU A 1 11 ? 1.937 -12.944 -9.449 1.00 0.00 11 LEU A CA 5
ATOM 6337 C C . LEU A 1 11 ? 2.709 -12.823 -8.133 1.00 0.00 11 LEU A C 5
ATOM 6338 O O . LEU A 1 11 ? 3.528 -13.676 -7.775 1.00 0.00 11 LEU A O 5
ATOM 6354 N N . TYR A 1 12 ? 2.439 -11.737 -7.417 1.00 0.00 12 TYR A N 5
ATOM 6355 C CA . TYR A 1 12 ? 3.184 -11.334 -6.245 1.00 0.00 12 TYR A CA 5
ATOM 6356 C C . TYR A 1 12 ? 2.692 -12.044 -4.984 1.00 0.00 12 TYR A C 5
ATOM 6357 O O . TYR A 1 12 ? 3.392 -11.974 -3.975 1.00 0.00 12 TYR A O 5
ATOM 6375 N N . MET A 1 13 ? 1.520 -12.701 -4.988 1.00 0.00 13 MET A N 5
ATOM 6376 C CA . MET A 1 13 ? 0.938 -13.350 -3.805 1.00 0.00 13 MET A CA 5
ATOM 6377 C C . MET A 1 13 ? 1.967 -14.268 -3.158 1.00 0.00 13 MET A C 5
ATOM 6378 O O . MET A 1 13 ? 2.156 -14.238 -1.943 1.00 0.00 13 MET A O 5
ATOM 6392 N N . TYR A 1 14 ? 2.654 -15.049 -3.988 1.00 0.00 14 TYR A N 5
ATOM 6393 C CA . TYR A 1 14 ? 3.576 -16.079 -3.544 1.00 0.00 14 TYR A CA 5
ATOM 6394 C C . TYR A 1 14 ? 5.009 -15.543 -3.405 1.00 0.00 14 TYR A C 5
ATOM 6395 O O . TYR A 1 14 ? 5.865 -16.254 -2.879 1.00 0.00 14 TYR A O 5
ATOM 6413 N N . ARG A 1 15 ? 5.316 -14.351 -3.930 1.00 0.00 15 ARG A N 5
ATOM 6414 C CA . ARG A 1 15 ? 6.663 -13.848 -4.210 1.00 0.00 15 ARG A CA 5
ATOM 6415 C C . ARG A 1 15 ? 7.079 -12.855 -3.109 1.00 0.00 15 ARG A C 5
ATOM 6416 O O . ARG A 1 15 ? 6.311 -12.576 -2.185 1.00 0.00 15 ARG A O 5
ATOM 6437 N N . GLU A 1 16 ? 8.292 -12.310 -3.197 1.00 0.00 16 GLU A N 5
ATOM 6438 C CA . GLU A 1 16 ? 8.753 -11.186 -2.388 1.00 0.00 16 GLU A CA 5
ATOM 6439 C C . GLU A 1 16 ? 8.922 -9.938 -3.246 1.00 0.00 16 GLU A C 5
ATOM 6440 O O . GLU A 1 16 ? 8.862 -9.997 -4.476 1.00 0.00 16 GLU A O 5
ATOM 6452 N N . VAL A 1 17 ? 9.087 -8.795 -2.583 1.00 0.00 17 VAL A N 5
ATOM 6453 C CA . VAL A 1 17 ? 9.231 -7.491 -3.195 1.00 0.00 17 VAL A CA 5
ATOM 6454 C C . VAL A 1 17 ? 9.923 -6.606 -2.163 1.00 0.00 17 VAL A C 5
ATOM 6455 O O . VAL A 1 17 ? 9.619 -6.682 -0.966 1.00 0.00 17 VAL A O 5
ATOM 6468 N N . ASP A 1 18 ? 10.869 -5.782 -2.607 1.00 0.00 18 ASP A N 5
ATOM 6469 C CA . ASP A 1 18 ? 11.713 -5.018 -1.704 1.00 0.00 18 ASP A CA 5
ATOM 6470 C C . ASP A 1 18 ? 10.984 -3.771 -1.261 1.00 0.00 18 ASP A C 5
ATOM 6471 O O . ASP A 1 18 ? 10.963 -2.769 -1.968 1.00 0.00 18 ASP A O 5
ATOM 6480 N N . THR A 1 19 ? 10.373 -3.818 -0.081 1.00 0.00 19 THR A N 5
ATOM 6481 C CA . THR A 1 19 ? 9.531 -2.743 0.412 1.00 0.00 19 THR A CA 5
ATOM 6482 C C . THR A 1 19 ? 10.266 -1.392 0.474 1.00 0.00 19 THR A C 5
ATOM 6483 O O . THR A 1 19 ? 9.638 -0.345 0.286 1.00 0.00 19 THR A O 5
ATOM 6494 N N . LEU A 1 20 ? 11.585 -1.386 0.711 1.00 0.00 20 LEU A N 5
ATOM 6495 C CA . LEU A 1 20 ? 12.383 -0.170 0.710 1.00 0.00 20 LEU A CA 5
ATOM 6496 C C . LEU A 1 20 ? 12.353 0.460 -0.679 1.00 0.00 20 LEU A C 5
ATOM 6497 O O . LEU A 1 20 ? 11.960 1.622 -0.807 1.00 0.00 20 LEU A O 5
ATOM 6513 N N . GLU A 1 21 ? 12.744 -0.306 -1.698 1.00 0.00 21 GLU A N 5
ATOM 6514 C CA . GLU A 1 21 ? 12.754 0.119 -3.091 1.00 0.00 21 GLU A CA 5
ATOM 6515 C C . GLU A 1 21 ? 11.337 0.475 -3.549 1.00 0.00 21 GLU A C 5
ATOM 6516 O O . GLU A 1 21 ? 11.135 1.487 -4.214 1.00 0.00 21 GLU A O 5
ATOM 6528 N N . LEU A 1 22 ? 10.340 -0.316 -3.160 1.00 0.00 22 LEU A N 5
ATOM 6529 C CA . LEU A 1 22 ? 8.953 -0.085 -3.519 1.00 0.00 22 LEU A CA 5
ATOM 6530 C C . LEU A 1 22 ? 8.516 1.305 -3.058 1.00 0.00 22 LEU A C 5
ATOM 6531 O O . LEU A 1 22 ? 8.081 2.098 -3.884 1.00 0.00 22 LEU A O 5
ATOM 6547 N N . THR A 1 23 ? 8.653 1.642 -1.768 1.00 0.00 23 THR A N 5
ATOM 6548 C CA . THR A 1 23 ? 8.296 2.993 -1.309 1.00 0.00 23 THR A CA 5
ATOM 6549 C C . THR A 1 23 ? 9.103 4.047 -2.068 1.00 0.00 23 THR A C 5
ATOM 6550 O O . THR A 1 23 ? 8.574 5.105 -2.400 1.00 0.00 23 THR A O 5
ATOM 6561 N N . ARG A 1 24 ? 10.380 3.756 -2.331 1.00 0.00 24 ARG A N 5
ATOM 6562 C CA . ARG A 1 24 ? 11.292 4.633 -3.067 1.00 0.00 24 ARG A CA 5
ATOM 6563 C C . ARG A 1 24 ? 10.704 4.996 -4.430 1.00 0.00 24 ARG A C 5
ATOM 6564 O O . ARG A 1 24 ? 10.369 6.155 -4.649 1.00 0.00 24 ARG A O 5
ATOM 6585 N N . GLN A 1 25 ? 10.541 4.027 -5.329 1.00 0.00 25 GLN A N 5
ATOM 6586 C CA . GLN A 1 25 ? 10.042 4.284 -6.674 1.00 0.00 25 GLN A CA 5
ATOM 6587 C C . GLN A 1 25 ? 8.613 4.814 -6.651 1.00 0.00 25 GLN A C 5
ATOM 6588 O O . GLN A 1 25 ? 8.262 5.599 -7.528 1.00 0.00 25 GLN A O 5
ATOM 6602 N N . VAL A 1 26 ? 7.796 4.447 -5.656 1.00 0.00 26 VAL A N 5
ATOM 6603 C CA . VAL A 1 26 ? 6.477 5.047 -5.492 1.00 0.00 26 VAL A CA 5
ATOM 6604 C C . VAL A 1 26 ? 6.638 6.562 -5.317 1.00 0.00 26 VAL A C 5
ATOM 6605 O O . VAL A 1 26 ? 6.056 7.334 -6.083 1.00 0.00 26 VAL A O 5
ATOM 6618 N N . LYS A 1 27 ? 7.441 6.999 -4.337 1.00 0.00 27 LYS A N 5
ATOM 6619 C CA . LYS A 1 27 ? 7.692 8.418 -4.102 1.00 0.00 27 LYS A CA 5
ATOM 6620 C C . LYS A 1 27 ? 8.255 9.085 -5.351 1.00 0.00 27 LYS A C 5
ATOM 6621 O O . LYS A 1 27 ? 7.747 10.142 -5.705 1.00 0.00 27 LYS A O 5
ATOM 6640 N N . GLU A 1 28 ? 9.238 8.489 -6.027 1.00 0.00 28 GLU A N 5
ATOM 6641 C CA . GLU A 1 28 ? 9.811 9.043 -7.245 1.00 0.00 28 GLU A CA 5
ATOM 6642 C C . GLU A 1 28 ? 8.737 9.239 -8.324 1.00 0.00 28 GLU A C 5
ATOM 6643 O O . GLU A 1 28 ? 8.586 10.347 -8.829 1.00 0.00 28 GLU A O 5
ATOM 6655 N N . LYS A 1 29 ? 7.937 8.214 -8.650 1.00 0.00 29 LYS A N 5
ATOM 6656 C CA . LYS A 1 29 ? 6.858 8.332 -9.641 1.00 0.00 29 LYS A CA 5
ATOM 6657 C C . LYS A 1 29 ? 5.884 9.451 -9.274 1.00 0.00 29 LYS A C 5
ATOM 6658 O O . LYS A 1 29 ? 5.548 10.273 -10.129 1.00 0.00 29 LYS A O 5
ATOM 6677 N N . LEU A 1 30 ? 5.473 9.519 -8.003 1.00 0.00 30 LEU A N 5
ATOM 6678 C CA . LEU A 1 30 ? 4.596 10.566 -7.493 1.00 0.00 30 LEU A CA 5
ATOM 6679 C C . LEU A 1 30 ? 5.258 11.924 -7.705 1.00 0.00 30 LEU A C 5
ATOM 6680 O O . LEU A 1 30 ? 4.632 12.833 -8.235 1.00 0.00 30 LEU A O 5
ATOM 6696 N N . ALA A 1 31 ? 6.505 12.089 -7.266 1.00 0.00 31 ALA A N 5
ATOM 6697 C CA . ALA A 1 31 ? 7.276 13.323 -7.328 1.00 0.00 31 ALA A CA 5
ATOM 6698 C C . ALA A 1 31 ? 7.503 13.785 -8.766 1.00 0.00 31 ALA A C 5
ATOM 6699 O O . ALA A 1 31 ? 7.438 14.985 -9.036 1.00 0.00 31 ALA A O 5
ATOM 6706 N N . LYS A 1 32 ? 7.751 12.859 -9.694 1.00 0.00 32 LYS A N 5
ATOM 6707 C CA . LYS A 1 32 ? 7.889 13.128 -11.117 1.00 0.00 32 LYS A CA 5
ATOM 6708 C C . LYS A 1 32 ? 6.596 13.726 -11.665 1.00 0.00 32 LYS A C 5
ATOM 6709 O O . LYS A 1 32 ? 6.647 14.612 -12.515 1.00 0.00 32 LYS A O 5
ATOM 6728 N N . ASN A 1 33 ? 5.447 13.231 -11.201 1.00 0.00 33 ASN A N 5
ATOM 6729 C CA . ASN A 1 33 ? 4.139 13.683 -11.653 1.00 0.00 33 ASN A CA 5
ATOM 6730 C C . ASN A 1 33 ? 3.590 14.862 -10.852 1.00 0.00 33 ASN A C 5
ATOM 6731 O O . ASN A 1 33 ? 2.632 15.479 -11.314 1.00 0.00 33 ASN A O 5
ATOM 6742 N N . GLY A 1 34 ? 4.196 15.209 -9.713 1.00 0.00 34 GLY A N 5
ATOM 6743 C CA . GLY A 1 34 ? 3.773 16.295 -8.836 1.00 0.00 34 GLY A CA 5
ATOM 6744 C C . GLY A 1 34 ? 2.692 15.883 -7.830 1.00 0.00 34 GLY A C 5
ATOM 6745 O O . GLY A 1 34 ? 2.110 16.742 -7.170 1.00 0.00 34 GLY A O 5
ATOM 6749 N N . ILE A 1 35 ? 2.389 14.590 -7.713 1.00 0.00 35 ILE A N 5
ATOM 6750 C CA . ILE A 1 35 ? 1.278 14.069 -6.922 1.00 0.00 35 ILE A CA 5
ATOM 6751 C C . ILE A 1 35 ? 1.670 14.082 -5.440 1.00 0.00 35 ILE A C 5
ATOM 6752 O O . ILE A 1 35 ? 2.770 13.653 -5.078 1.00 0.00 35 ILE A O 5
ATOM 6768 N N . CYS A 1 36 ? 0.752 14.516 -4.576 1.00 0.00 36 CYS A N 5
ATOM 6769 C CA . CYS A 1 36 ? 0.913 14.475 -3.131 1.00 0.00 36 CYS A CA 5
ATOM 6770 C C . CYS A 1 36 ? 0.868 13.024 -2.655 1.00 0.00 36 CYS A C 5
ATOM 6771 O O . CYS A 1 36 ? -0.150 12.356 -2.866 1.00 0.00 36 CYS A O 5
ATOM 6779 N N . GLN A 1 37 ? 1.902 12.551 -1.948 1.00 0.00 37 GLN A N 5
ATOM 6780 C CA . GLN A 1 37 ? 1.868 11.239 -1.306 1.00 0.00 37 GLN A CA 5
ATOM 6781 C C . GLN A 1 37 ? 0.709 11.146 -0.309 1.00 0.00 37 GLN A C 5
ATOM 6782 O O . GLN A 1 37 ? 0.147 10.067 -0.140 1.00 0.00 37 GLN A O 5
ATOM 6796 N N . ARG A 1 38 ? 0.339 12.259 0.340 1.00 0.00 38 ARG A N 5
ATOM 6797 C CA . ARG A 1 38 ? -0.755 12.300 1.312 1.00 0.00 38 ARG A CA 5
ATOM 6798 C C . ARG A 1 38 ? -2.061 11.851 0.651 1.00 0.00 38 ARG A C 5
ATOM 6799 O O . ARG A 1 38 ? -2.694 10.887 1.078 1.00 0.00 38 ARG A O 5
ATOM 6820 N N . ILE A 1 39 ? -2.466 12.550 -0.408 1.00 0.00 39 ILE A N 5
ATOM 6821 C CA . ILE A 1 39 ? -3.709 12.294 -1.134 1.00 0.00 39 ILE A CA 5
ATOM 6822 C C . ILE A 1 39 ? -3.587 10.944 -1.837 1.00 0.00 39 ILE A C 5
ATOM 6823 O O . ILE A 1 39 ? -4.564 10.204 -1.876 1.00 0.00 39 ILE A O 5
ATOM 6839 N N . PHE A 1 40 ? -2.420 10.597 -2.385 1.00 0.00 40 PHE A N 5
ATOM 6840 C CA . PHE A 1 40 ? -2.189 9.272 -2.946 1.00 0.00 40 PHE A CA 5
ATOM 6841 C C . PHE A 1 40 ? -2.527 8.201 -1.903 1.00 0.00 40 PHE A C 5
ATOM 6842 O O . PHE A 1 40 ? -3.281 7.284 -2.201 1.00 0.00 40 PHE A O 5
ATOM 6859 N N . GLY A 1 41 ? -2.024 8.308 -0.674 1.00 0.00 41 GLY A N 5
ATOM 6860 C CA . GLY A 1 41 ? -2.298 7.323 0.354 1.00 0.00 41 GLY A CA 5
ATOM 6861 C C . GLY A 1 41 ? -3.788 7.205 0.649 1.00 0.00 41 GLY A C 5
ATOM 6862 O O . GLY A 1 41 ? -4.340 6.108 0.692 1.00 0.00 41 GLY A O 5
ATOM 6866 N N . GLU A 1 42 ? -4.430 8.350 0.830 1.00 0.00 42 GLU A N 5
ATOM 6867 C CA . GLU A 1 42 ? -5.822 8.463 1.227 1.00 0.00 42 GLU A CA 5
ATOM 6868 C C . GLU A 1 42 ? -6.743 7.962 0.103 1.00 0.00 42 GLU A C 5
ATOM 6869 O O . GLU A 1 42 ? -7.646 7.167 0.355 1.00 0.00 42 GLU A O 5
ATOM 6881 N N . LYS A 1 43 ? -6.541 8.388 -1.148 1.00 0.00 43 LYS A N 5
ATOM 6882 C CA . LYS A 1 43 ? -7.385 8.039 -2.289 1.00 0.00 43 LYS A CA 5
ATOM 6883 C C . LYS A 1 43 ? -6.975 6.736 -2.961 1.00 0.00 43 LYS A C 5
ATOM 6884 O O . LYS A 1 43 ? -7.835 5.917 -3.278 1.00 0.00 43 LYS A O 5
ATOM 6903 N N . VAL A 1 44 ? -5.698 6.581 -3.312 1.00 0.00 44 VAL A N 5
ATOM 6904 C CA . VAL A 1 44 ? -5.195 5.394 -4.001 1.00 0.00 44 VAL A CA 5
ATOM 6905 C C . VAL A 1 44 ? -5.125 4.272 -2.969 1.00 0.00 44 VAL A C 5
ATOM 6906 O O . VAL A 1 44 ? -5.898 3.319 -3.062 1.00 0.00 44 VAL A O 5
ATOM 6919 N N . LEU A 1 45 ? -4.195 4.340 -2.011 1.00 0.00 45 LEU A N 5
ATOM 6920 C CA . LEU A 1 45 ? -3.923 3.188 -1.145 1.00 0.00 45 LEU A CA 5
ATOM 6921 C C . LEU A 1 45 ? -5.103 2.868 -0.228 1.00 0.00 45 LEU A C 5
ATOM 6922 O O . LEU A 1 45 ? -5.190 1.730 0.236 1.00 0.00 45 LEU A O 5
ATOM 6938 N N . GLY A 1 46 ? -6.002 3.825 0.019 1.00 0.00 46 GLY A N 5
ATOM 6939 C CA . GLY A 1 46 ? -7.133 3.630 0.910 1.00 0.00 46 GLY A CA 5
ATOM 6940 C C . GLY A 1 46 ? -6.668 3.487 2.357 1.00 0.00 46 GLY A C 5
ATOM 6941 O O . GLY A 1 46 ? -7.283 2.754 3.132 1.00 0.00 46 GLY A O 5
ATOM 6945 N N . LEU A 1 47 ? -5.550 4.124 2.716 1.00 0.00 47 LEU A N 5
ATOM 6946 C CA . LEU A 1 47 ? -4.986 4.110 4.054 1.00 0.00 47 LEU A CA 5
ATOM 6947 C C . LEU A 1 47 ? -5.148 5.498 4.651 1.00 0.00 47 LEU A C 5
ATOM 6948 O O . LEU A 1 47 ? -4.882 6.496 3.977 1.00 0.00 47 LEU A O 5
ATOM 6964 N N . SER A 1 48 ? -5.523 5.545 5.931 1.00 0.00 48 SER A N 5
ATOM 6965 C CA . SER A 1 48 ? -5.524 6.772 6.695 1.00 0.00 48 SER A CA 5
ATOM 6966 C C . SER A 1 48 ? -4.116 7.355 6.752 1.00 0.00 48 SER A C 5
ATOM 6967 O O . SER A 1 48 ? -3.106 6.663 6.576 1.00 0.00 48 SER A O 5
ATOM 6975 N N . GLN A 1 49 ? -4.072 8.658 7.013 1.00 0.00 49 GLN A N 5
ATOM 6976 C CA . GLN A 1 49 ? -2.865 9.454 6.912 1.00 0.00 49 GLN A CA 5
ATOM 6977 C C . GLN A 1 49 ? -1.738 8.919 7.794 1.00 0.00 49 GLN A C 5
ATOM 6978 O O . GLN A 1 49 ? -0.630 8.719 7.297 1.00 0.00 49 GLN A O 5
ATOM 6992 N N . GLY A 1 50 ? -2.002 8.677 9.082 1.00 0.00 50 GLY A N 5
ATOM 6993 C CA . GLY A 1 50 ? -0.989 8.166 9.999 1.00 0.00 50 GLY A CA 5
ATOM 6994 C C . GLY A 1 50 ? -0.467 6.800 9.565 1.00 0.00 50 GLY A C 5
ATOM 6995 O O . GLY A 1 50 ? 0.711 6.504 9.772 1.00 0.00 50 GLY A O 5
ATOM 6999 N N . SER A 1 51 ? -1.315 5.985 8.940 1.00 0.00 51 SER A N 5
ATOM 7000 C CA . SER A 1 51 ? -0.958 4.675 8.440 1.00 0.00 51 SER A CA 5
ATOM 7001 C C . SER A 1 51 ? 0.045 4.852 7.301 1.00 0.00 51 SER A C 5
ATOM 7002 O O . SER A 1 51 ? 1.157 4.333 7.384 1.00 0.00 51 SER A O 5
ATOM 7010 N N . VAL A 1 52 ? -0.327 5.607 6.257 1.00 0.00 52 VAL A N 5
ATOM 7011 C CA . VAL A 1 52 ? 0.497 5.786 5.067 1.00 0.00 52 VAL A CA 5
ATOM 7012 C C . VAL A 1 52 ? 1.815 6.496 5.381 1.00 0.00 52 VAL A C 5
ATOM 7013 O O . VAL A 1 52 ? 2.822 6.237 4.712 1.00 0.00 52 VAL A O 5
ATOM 7026 N N . SER A 1 53 ? 1.809 7.393 6.368 1.00 0.00 53 SER A N 5
ATOM 7027 C CA . SER A 1 53 ? 2.959 8.210 6.682 1.00 0.00 53 SER A CA 5
ATOM 7028 C C . SER A 1 53 ? 4.103 7.308 7.133 1.00 0.00 53 SER A C 5
ATOM 7029 O O . SER A 1 53 ? 5.153 7.345 6.487 1.00 0.00 53 SER A O 5
ATOM 7037 N N . ASP A 1 54 ? 3.899 6.490 8.173 1.00 0.00 54 ASP A N 5
ATOM 7038 C CA . ASP A 1 54 ? 4.877 5.509 8.649 1.00 0.00 54 ASP A CA 5
ATOM 7039 C C . ASP A 1 54 ? 5.191 4.480 7.564 1.00 0.00 54 ASP A C 5
ATOM 7040 O O . ASP A 1 54 ? 6.355 4.110 7.423 1.00 0.00 54 ASP A O 5
ATOM 7049 N N . MET A 1 55 ? 4.211 4.099 6.737 1.00 0.00 55 MET A N 5
ATOM 7050 C CA . MET A 1 55 ? 4.391 3.188 5.606 1.00 0.00 55 MET A CA 5
ATOM 7051 C C . MET A 1 55 ? 5.499 3.672 4.660 1.00 0.00 55 MET A C 5
ATOM 7052 O O . MET A 1 55 ? 6.518 3.003 4.521 1.00 0.00 55 MET A O 5
ATOM 7066 N N . LEU A 1 56 ? 5.304 4.809 3.985 1.00 0.00 56 LEU A N 5
ATOM 7067 C CA . LEU A 1 56 ? 6.297 5.346 3.061 1.00 0.00 56 LEU A CA 5
ATOM 7068 C C . LEU A 1 56 ? 7.556 5.833 3.778 1.00 0.00 56 LEU A C 5
ATOM 7069 O O . LEU A 1 56 ? 8.620 5.869 3.161 1.00 0.00 56 LEU A O 5
ATOM 7085 N N . SER A 1 57 ? 7.465 6.259 5.038 1.00 0.00 57 SER A N 5
ATOM 7086 C CA . SER A 1 57 ? 8.604 6.766 5.784 1.00 0.00 57 SER A CA 5
ATOM 7087 C C . SER A 1 57 ? 9.553 5.625 6.157 1.00 0.00 57 SER A C 5
ATOM 7088 O O . SER A 1 57 ? 10.752 5.726 5.888 1.00 0.00 57 SER A O 5
ATOM 7096 N N . ARG A 1 58 ? 9.046 4.554 6.774 1.00 0.00 58 ARG A N 5
ATOM 7097 C CA . ARG A 1 58 ? 9.814 3.431 7.301 1.00 0.00 58 ARG A CA 5
ATOM 7098 C C . ARG A 1 58 ? 9.007 2.137 7.108 1.00 0.00 58 ARG A C 5
ATOM 7099 O O . ARG A 1 58 ? 8.484 1.606 8.096 1.00 0.00 58 ARG A O 5
ATOM 7120 N N . PRO A 1 59 ? 8.904 1.589 5.886 1.00 0.00 59 PRO A N 5
ATOM 7121 C CA . PRO A 1 59 ? 8.094 0.399 5.653 1.00 0.00 59 PRO A CA 5
ATOM 7122 C C . PRO A 1 59 ? 8.668 -0.791 6.414 1.00 0.00 59 PRO A C 5
ATOM 7123 O O . PRO A 1 59 ? 9.881 -0.852 6.644 1.00 0.00 59 PRO A O 5
ATOM 7134 N N . LYS A 1 60 ? 7.820 -1.760 6.761 1.00 0.00 60 LYS A N 5
ATOM 7135 C CA . LYS A 1 60 ? 8.281 -3.044 7.283 1.00 0.00 60 LYS A CA 5
ATOM 7136 C C . LYS A 1 60 ? 8.941 -3.872 6.174 1.00 0.00 60 LYS A C 5
ATOM 7137 O O . LYS A 1 60 ? 8.639 -3.642 5.002 1.00 0.00 60 LYS A O 5
ATOM 7156 N N . PRO A 1 61 ? 9.778 -4.869 6.510 1.00 0.00 61 PRO A N 5
ATOM 7157 C CA . PRO A 1 61 ? 10.260 -5.833 5.531 1.00 0.00 61 PRO A CA 5
ATOM 7158 C C . PRO A 1 61 ? 9.087 -6.709 5.089 1.00 0.00 61 PRO A C 5
ATOM 7159 O O . PRO A 1 61 ? 8.142 -6.926 5.855 1.00 0.00 61 PRO A O 5
ATOM 7170 N N . TRP A 1 62 ? 9.163 -7.255 3.874 1.00 0.00 62 TRP A N 5
ATOM 7171 C CA . TRP A 1 62 ? 8.088 -8.041 3.276 1.00 0.00 62 TRP A CA 5
ATOM 7172 C C . TRP A 1 62 ? 7.631 -9.167 4.199 1.00 0.00 62 TRP A C 5
ATOM 7173 O O . TRP A 1 62 ? 6.438 -9.347 4.451 1.00 0.00 62 TRP A O 5
ATOM 7194 N N . SER A 1 63 ? 8.588 -9.900 4.759 1.00 0.00 63 SER A N 5
ATOM 7195 C CA . SER A 1 63 ? 8.340 -11.050 5.612 1.00 0.00 63 SER A CA 5
ATOM 7196 C C . SER A 1 63 ? 7.640 -10.681 6.921 1.00 0.00 63 SER A C 5
ATOM 7197 O O . SER A 1 63 ? 6.928 -11.511 7.489 1.00 0.00 63 SER A O 5
ATOM 7205 N N . LYS A 1 64 ? 7.801 -9.450 7.413 1.00 0.00 64 LYS A N 5
ATOM 7206 C CA . LYS A 1 64 ? 7.064 -9.011 8.593 1.00 0.00 64 LYS A CA 5
ATOM 7207 C C . LYS A 1 64 ? 5.609 -8.723 8.266 1.00 0.00 64 LYS A C 5
ATOM 7208 O O . LYS A 1 64 ? 4.764 -8.946 9.134 1.00 0.00 64 LYS A O 5
ATOM 7227 N N . LEU A 1 65 ? 5.297 -8.285 7.049 1.00 0.00 65 LEU A N 5
ATOM 7228 C CA . LEU A 1 65 ? 3.923 -8.030 6.656 1.00 0.00 65 LEU A CA 5
ATOM 7229 C C . LEU A 1 65 ? 3.241 -9.379 6.433 1.00 0.00 65 LEU A C 5
ATOM 7230 O O . LEU A 1 65 ? 3.862 -10.348 5.981 1.00 0.00 65 LEU A O 5
ATOM 7246 N N . THR A 1 66 ? 1.952 -9.446 6.742 1.00 0.00 66 THR A N 5
ATOM 7247 C CA . THR A 1 66 ? 1.104 -10.599 6.451 1.00 0.00 66 THR A CA 5
ATOM 7248 C C . THR A 1 66 ? 0.332 -10.327 5.167 1.00 0.00 66 THR A C 5
ATOM 7249 O O . THR A 1 66 ? 0.361 -9.191 4.711 1.00 0.00 66 THR A O 5
ATOM 7260 N N . GLN A 1 67 ? -0.401 -11.287 4.594 1.00 0.00 67 GLN A N 5
ATOM 7261 C CA . GLN A 1 67 ? -1.257 -10.994 3.440 1.00 0.00 67 GLN A CA 5
ATOM 7262 C C . GLN A 1 67 ? -2.148 -9.775 3.707 1.00 0.00 67 GLN A C 5
ATOM 7263 O O . GLN A 1 67 ? -2.135 -8.823 2.927 1.00 0.00 67 GLN A O 5
ATOM 7277 N N . LYS A 1 68 ? -2.832 -9.738 4.853 1.00 0.00 68 LYS A N 5
ATOM 7278 C CA . LYS A 1 68 ? -3.638 -8.592 5.268 1.00 0.00 68 LYS A CA 5
ATOM 7279 C C . LYS A 1 68 ? -2.820 -7.299 5.309 1.00 0.00 68 LYS A C 5
ATOM 7280 O O . LYS A 1 68 ? -3.290 -6.270 4.836 1.00 0.00 68 LYS A O 5
ATOM 7299 N N . GLY A 1 69 ? -1.590 -7.331 5.830 1.00 0.00 69 GLY A N 5
ATOM 7300 C CA . GLY A 1 69 ? -0.702 -6.169 5.836 1.00 0.00 69 GLY A CA 5
ATOM 7301 C C . GLY A 1 69 ? -0.119 -5.813 4.468 1.00 0.00 69 GLY A C 5
ATOM 7302 O O . GLY A 1 69 ? 0.339 -4.693 4.270 1.00 0.00 69 GLY A O 5
ATOM 7306 N N . ARG A 1 70 ? -0.090 -6.751 3.521 1.00 0.00 70 ARG A N 5
ATOM 7307 C CA . ARG A 1 70 ? 0.484 -6.564 2.194 1.00 0.00 70 ARG A CA 5
ATOM 7308 C C . ARG A 1 70 ? -0.523 -5.938 1.247 1.00 0.00 70 ARG A C 5
ATOM 7309 O O . ARG A 1 70 ? -0.090 -5.292 0.303 1.00 0.00 70 ARG A O 5
ATOM 7330 N N . GLU A 1 71 ? -1.828 -6.073 1.493 1.00 0.00 71 GLU A N 5
ATOM 7331 C CA . GLU A 1 71 ? -2.875 -5.546 0.618 1.00 0.00 71 GLU A CA 5
ATOM 7332 C C . GLU A 1 71 ? -2.648 -4.093 0.156 1.00 0.00 71 GLU A C 5
ATOM 7333 O O . GLU A 1 71 ? -2.752 -3.869 -1.053 1.00 0.00 71 GLU A O 5
ATOM 7345 N N . PRO A 1 72 ? -2.328 -3.109 1.023 1.00 0.00 72 PRO A N 5
ATOM 7346 C CA . PRO A 1 72 ? -2.046 -1.756 0.555 1.00 0.00 72 PRO A CA 5
ATOM 7347 C C . PRO A 1 72 ? -0.746 -1.712 -0.262 1.00 0.00 72 PRO A C 5
ATOM 7348 O O . PRO A 1 72 ? -0.715 -1.119 -1.340 1.00 0.00 72 PRO A O 5
ATOM 7359 N N . PHE A 1 73 ? 0.319 -2.378 0.193 1.00 0.00 73 PHE A N 5
ATOM 7360 C CA . PHE A 1 73 ? 1.585 -2.435 -0.529 1.00 0.00 73 PHE A CA 5
ATOM 7361 C C . PHE A 1 73 ? 1.425 -3.061 -1.916 1.00 0.00 73 PHE A C 5
ATOM 7362 O O . PHE A 1 73 ? 2.157 -2.682 -2.820 1.00 0.00 73 PHE A O 5
ATOM 7379 N N . ILE A 1 74 ? 0.511 -4.011 -2.105 1.00 0.00 74 ILE A N 5
ATOM 7380 C CA . ILE A 1 74 ? 0.193 -4.626 -3.391 1.00 0.00 74 ILE A CA 5
ATOM 7381 C C . ILE A 1 74 ? -0.358 -3.562 -4.337 1.00 0.00 74 ILE A C 5
ATOM 7382 O O . ILE A 1 74 ? 0.077 -3.469 -5.483 1.00 0.00 74 ILE A O 5
ATOM 7398 N N . ARG A 1 75 ? -1.294 -2.727 -3.879 1.00 0.00 75 ARG A N 5
ATOM 7399 C CA . ARG A 1 75 ? -1.787 -1.639 -4.688 1.00 0.00 75 ARG A CA 5
ATOM 7400 C C . ARG A 1 75 ? -0.644 -0.676 -4.999 1.00 0.00 75 ARG A C 5
ATOM 7401 O O . ARG A 1 75 ? -0.543 -0.230 -6.135 1.00 0.00 75 ARG A O 5
ATOM 7422 N N . MET A 1 76 ? 0.254 -0.399 -4.042 1.00 0.00 76 MET A N 5
ATOM 7423 C CA . MET A 1 76 ? 1.457 0.394 -4.274 1.00 0.00 76 MET A CA 5
ATOM 7424 C C . MET A 1 76 ? 2.286 -0.171 -5.441 1.00 0.00 76 MET A C 5
ATOM 7425 O O . MET A 1 76 ? 2.796 0.603 -6.250 1.00 0.00 76 MET A O 5
ATOM 7439 N N . GLN A 1 77 ? 2.437 -1.500 -5.511 1.00 0.00 77 GLN A N 5
ATOM 7440 C CA . GLN A 1 77 ? 3.220 -2.197 -6.533 1.00 0.00 77 GLN A CA 5
ATOM 7441 C C . GLN A 1 77 ? 2.559 -2.102 -7.893 1.00 0.00 77 GLN A C 5
ATOM 7442 O O . GLN A 1 77 ? 3.250 -1.875 -8.884 1.00 0.00 77 GLN A O 5
ATOM 7456 N N . LEU A 1 78 ? 1.247 -2.323 -7.951 1.00 0.00 78 LEU A N 5
ATOM 7457 C CA . LEU A 1 78 ? 0.514 -2.269 -9.203 1.00 0.00 78 LEU A CA 5
ATOM 7458 C C . LEU A 1 78 ? 0.540 -0.848 -9.717 1.00 0.00 78 LEU A C 5
ATOM 7459 O O . LEU A 1 78 ? 0.924 -0.644 -10.863 1.00 0.00 78 LEU A O 5
ATOM 7475 N N . TRP A 1 79 ? 0.247 0.133 -8.861 1.00 0.00 79 TRP A N 5
ATOM 7476 C CA . TRP A 1 79 ? 0.194 1.541 -9.223 1.00 0.00 79 TRP A CA 5
ATOM 7477 C C . TRP A 1 79 ? 1.435 2.026 -9.969 1.00 0.00 79 TRP A C 5
ATOM 7478 O O . TRP A 1 79 ? 1.307 2.854 -10.870 1.00 0.00 79 TRP A O 5
ATOM 7499 N N . LEU A 1 80 ? 2.611 1.491 -9.634 1.00 0.00 80 LEU A N 5
ATOM 7500 C CA . LEU A 1 80 ? 3.855 1.834 -10.302 1.00 0.00 80 LEU A CA 5
ATOM 7501 C C . LEU A 1 80 ? 3.750 1.636 -11.817 1.00 0.00 80 LEU A C 5
ATOM 7502 O O . LEU A 1 80 ? 4.145 2.531 -12.558 1.00 0.00 80 LEU A O 5
ATOM 7518 N N . SER A 1 81 ? 3.240 0.496 -12.285 1.00 0.00 81 SER A N 5
ATOM 7519 C CA . SER A 1 81 ? 3.122 0.205 -13.711 1.00 0.00 81 SER A CA 5
ATOM 7520 C C . SER A 1 81 ? 1.720 0.563 -14.241 1.00 0.00 81 SER A C 5
ATOM 7521 O O . SER A 1 81 ? 1.580 0.962 -15.401 1.00 0.00 81 SER A O 5
ATOM 7529 N N . ASP A 1 82 ? 0.693 0.471 -13.394 1.00 0.00 82 ASP A N 5
ATOM 7530 C CA . ASP A 1 82 ? -0.729 0.495 -13.745 1.00 0.00 82 ASP A CA 5
ATOM 7531 C C . ASP A 1 82 ? -1.376 1.881 -13.634 1.00 0.00 82 ASP A C 5
ATOM 7532 O O . ASP A 1 82 ? -2.322 2.199 -14.351 1.00 0.00 82 ASP A O 5
ATOM 7541 N N . GLN A 1 83 ? -0.896 2.715 -12.707 1.00 0.00 83 GLN A N 5
ATOM 7542 C CA . GLN A 1 83 ? -1.455 4.006 -12.287 1.00 0.00 83 GLN A CA 5
ATOM 7543 C C . GLN A 1 83 ? -2.919 3.955 -11.782 1.00 0.00 83 GLN A C 5
ATOM 7544 O O . GLN A 1 83 ? -3.442 4.982 -11.335 1.00 0.00 83 GLN A O 5
ATOM 7558 N N . LEU A 1 84 ? -3.556 2.776 -11.751 1.00 0.00 84 LEU A N 5
ATOM 7559 C CA . LEU A 1 84 ? -4.942 2.504 -11.372 1.00 0.00 84 LEU A CA 5
ATOM 7560 C C . LEU A 1 84 ? -5.921 3.441 -12.050 1.00 0.00 84 LEU A C 5
ATOM 7561 O O . LEU A 1 84 ? -6.426 4.400 -11.459 1.00 0.00 84 LEU A O 5
ATOM 7577 N N . GLY A 1 85 ? -6.212 3.141 -13.308 1.00 0.00 85 GLY A N 5
ATOM 7578 C CA . GLY A 1 85 ? -7.086 3.898 -14.139 1.00 0.00 85 GLY A CA 5
ATOM 7579 C C . GLY A 1 85 ? -6.951 3.374 -15.556 1.00 0.00 85 GLY A C 5
ATOM 7580 O O . GLY A 1 85 ? -6.034 2.619 -15.877 1.00 0.00 85 GLY A O 5
ATOM 7584 N N . GLN A 1 86 ? -7.873 3.798 -16.395 1.00 0.00 86 GLN A N 5
ATOM 7585 C CA . GLN A 1 86 ? -7.940 3.440 -17.803 1.00 0.00 86 GLN A CA 5
ATOM 7586 C C . GLN A 1 86 ? -6.953 4.246 -18.649 1.00 0.00 86 GLN A C 5
ATOM 7587 O O . GLN A 1 86 ? -6.112 3.644 -19.318 1.00 0.00 86 GLN A O 5
ATOM 7601 N N . ALA A 1 87 ? -7.112 5.575 -18.726 1.00 0.00 87 ALA A N 5
ATOM 7602 C CA . ALA A 1 87 ? -6.317 6.438 -19.599 1.00 0.00 87 ALA A CA 5
ATOM 7603 C C . ALA A 1 87 ? -6.494 7.927 -19.256 1.00 0.00 87 ALA A C 5
ATOM 7604 O O . ALA A 1 87 ? -6.909 8.731 -20.099 1.00 0.00 87 ALA A O 5
ATOM 7611 N N . VAL A 1 88 ? -6.171 8.310 -18.025 1.00 0.00 88 VAL A N 5
ATOM 7612 C CA . VAL A 1 88 ? -5.931 9.704 -17.657 1.00 0.00 88 VAL A CA 5
ATOM 7613 C C . VAL A 1 88 ? -4.940 9.719 -16.489 1.00 0.00 88 VAL A C 5
ATOM 7614 O O . VAL A 1 88 ? -4.856 8.750 -15.727 1.00 0.00 88 VAL A O 5
ATOM 7627 N N . GLY A 1 89 ? -4.180 10.806 -16.345 1.00 0.00 89 GLY A N 5
ATOM 7628 C CA . GLY A 1 89 ? -3.204 10.977 -15.278 1.00 0.00 89 GLY A CA 5
ATOM 7629 C C . GLY A 1 89 ? -1.815 11.326 -15.798 1.00 0.00 89 GLY A C 5
ATOM 7630 O O . GLY A 1 89 ? -0.835 10.874 -15.201 1.00 0.00 89 GLY A O 5
ATOM 7634 N N . GLN A 1 90 ? -1.742 12.113 -16.877 1.00 0.00 90 GLN A N 5
ATOM 7635 C CA . GLN A 1 90 ? -0.574 12.759 -17.464 1.00 0.00 90 GLN A CA 5
ATOM 7636 C C . GLN A 1 90 ? 0.137 11.790 -18.415 1.00 0.00 90 GLN A C 5
ATOM 7637 O O . GLN A 1 90 ? 0.695 10.785 -17.968 1.00 0.00 90 GLN A O 5
ATOM 7651 N N . GLN A 1 91 ? 0.123 12.103 -19.717 1.00 0.00 91 GLN A N 5
ATOM 7652 C CA . GLN A 1 91 ? 0.536 11.267 -20.849 1.00 0.00 91 GLN A CA 5
ATOM 7653 C C . GLN A 1 91 ? -0.362 10.028 -21.037 1.00 0.00 91 GLN A C 5
ATOM 7654 O O . GLN A 1 91 ? -1.099 9.632 -20.133 1.00 0.00 91 GLN A O 5
ATOM 7668 N N . PRO A 1 92 ? -0.312 9.379 -22.218 1.00 0.00 92 PRO A N 5
ATOM 7669 C CA . PRO A 1 92 ? -0.987 8.105 -22.484 1.00 0.00 92 PRO A CA 5
ATOM 7670 C C . PRO A 1 92 ? -0.275 6.886 -21.852 1.00 0.00 92 PRO A C 5
ATOM 7671 O O . PRO A 1 92 ? -0.533 5.749 -22.262 1.00 0.00 92 PRO A O 5
ATOM 7682 N N . GLY A 1 93 ? 0.618 7.097 -20.879 1.00 0.00 93 GLY A N 5
ATOM 7683 C CA . GLY A 1 93 ? 1.356 6.038 -20.211 1.00 0.00 93 GLY A CA 5
ATOM 7684 C C . GLY A 1 93 ? 2.610 5.666 -20.989 1.00 0.00 93 GLY A C 5
ATOM 7685 O O . GLY A 1 93 ? 2.505 5.117 -22.089 1.00 0.00 93 GLY A O 5
ATOM 7689 N N . ALA A 1 94 ? 3.793 5.897 -20.410 1.00 0.00 94 ALA A N 5
ATOM 7690 C CA . ALA A 1 94 ? 5.058 5.368 -20.912 1.00 0.00 94 ALA A CA 5
ATOM 7691 C C . ALA A 1 94 ? 5.821 4.714 -19.759 1.00 0.00 94 ALA A C 5
ATOM 7692 O O . ALA A 1 94 ? 6.258 5.400 -18.831 1.00 0.00 94 ALA A O 5
ATOM 7699 N N . SER A 1 95 ? 5.992 3.392 -19.812 1.00 0.00 95 SER A N 5
ATOM 7700 C CA . SER A 1 95 ? 6.671 2.598 -18.793 1.00 0.00 95 SER A CA 5
ATOM 7701 C C . SER A 1 95 ? 7.498 1.510 -19.482 1.00 0.00 95 SER A C 5
ATOM 7702 O O . SER A 1 95 ? 7.350 0.322 -19.190 1.00 0.00 95 SER A O 5
ATOM 7710 N N . SER A 1 96 ? 8.373 1.899 -20.408 1.00 0.00 96 SER A N 5
ATOM 7711 C CA . SER A 1 96 ? 9.439 1.023 -20.879 1.00 0.00 96 SER A CA 5
ATOM 7712 C C . SER A 1 96 ? 10.517 0.899 -19.786 1.00 0.00 96 SER A C 5
ATOM 7713 O O . SER A 1 96 ? 10.541 1.683 -18.828 1.00 0.00 96 SER A O 5
ATOM 7721 N N . GLY A 1 97 ? 11.433 -0.053 -19.952 1.00 0.00 97 GLY A N 5
ATOM 7722 C CA . GLY A 1 97 ? 12.646 -0.208 -19.168 1.00 0.00 97 GLY A CA 5
ATOM 7723 C C . GLY A 1 97 ? 13.113 -1.668 -19.234 1.00 0.00 97 GLY A C 5
ATOM 7724 O O . GLY A 1 97 ? 12.266 -2.567 -19.245 1.00 0.00 97 GLY A O 5
ATOM 7728 N N . PRO A 1 98 ? 14.428 -1.942 -19.280 1.00 0.00 98 PRO A N 5
ATOM 7729 C CA . PRO A 1 98 ? 14.956 -3.294 -19.157 1.00 0.00 98 PRO A CA 5
ATOM 7730 C C . PRO A 1 98 ? 14.900 -3.740 -17.685 1.00 0.00 98 PRO A C 5
ATOM 7731 O O . PRO A 1 98 ? 15.492 -3.082 -16.819 1.00 0.00 98 PRO A O 5
ATOM 7742 N N . SER A 1 99 ? 14.226 -4.849 -17.384 1.00 0.00 99 SER A N 5
ATOM 7743 C CA . SER A 1 99 ? 14.064 -5.392 -16.037 1.00 0.00 99 SER A CA 5
ATOM 7744 C C . SER A 1 99 ? 14.504 -6.863 -15.970 1.00 0.00 99 SER A C 5
ATOM 7745 O O . SER A 1 99 ? 14.533 -7.559 -16.994 1.00 0.00 99 SER A O 5
ATOM 7753 N N . SER A 1 100 ? 14.826 -7.322 -14.760 1.00 0.00 100 SER A N 5
ATOM 7754 C CA . SER A 1 100 ? 15.319 -8.648 -14.397 1.00 0.00 100 SER A CA 5
ATOM 7755 C C . SER A 1 100 ? 14.153 -9.546 -13.936 1.00 0.00 100 SER A C 5
ATOM 7756 O O . SER A 1 100 ? 12.991 -9.255 -14.236 1.00 0.00 100 SER A O 5
ATOM 7764 N N . GLY A 1 101 ? 14.441 -10.656 -13.253 1.00 0.00 101 GLY A N 5
ATOM 7765 C CA . GLY A 1 101 ? 13.470 -11.410 -12.469 1.00 0.00 101 GLY A CA 5
ATOM 7766 C C . GLY A 1 101 ? 13.730 -11.116 -11.001 1.00 0.00 101 GLY A C 5
ATOM 7767 O O . GLY A 1 101 ? 12.751 -11.124 -10.222 1.00 0.00 101 GLY A O 5
ATOM 7771 N N . GLY A 1 1 ? 11.312 -17.685 -25.929 1.00 0.00 1 GLY A N 6
ATOM 7772 C CA . GLY A 1 1 ? 10.210 -18.651 -25.991 1.00 0.00 1 GLY A CA 6
ATOM 7773 C C . GLY A 1 1 ? 8.964 -18.038 -25.399 1.00 0.00 1 GLY A C 6
ATOM 7774 O O . GLY A 1 1 ? 8.178 -17.426 -26.126 1.00 0.00 1 GLY A O 6
ATOM 7778 N N . SER A 1 2 ? 8.804 -18.188 -24.082 1.00 0.00 2 SER A N 6
ATOM 7779 C CA . SER A 1 2 ? 7.754 -17.562 -23.284 1.00 0.00 2 SER A CA 6
ATOM 7780 C C . SER A 1 2 ? 6.349 -18.036 -23.689 1.00 0.00 2 SER A C 6
ATOM 7781 O O . SER A 1 2 ? 6.182 -18.800 -24.643 1.00 0.00 2 SER A O 6
ATOM 7789 N N . SER A 1 3 ? 5.324 -17.624 -22.943 1.00 0.00 3 SER A N 6
ATOM 7790 C CA . SER A 1 3 ? 3.941 -17.853 -23.326 1.00 0.00 3 SER A CA 6
ATOM 7791 C C . SER A 1 3 ? 3.083 -16.713 -22.786 1.00 0.00 3 SER A C 6
ATOM 7792 O O . SER A 1 3 ? 2.648 -15.887 -23.591 1.00 0.00 3 SER A O 6
ATOM 7800 N N . GLY A 1 4 ? 2.886 -16.617 -21.466 1.00 0.00 4 GLY A N 6
ATOM 7801 C CA . GLY A 1 4 ? 2.033 -15.607 -20.842 1.00 0.00 4 GLY A CA 6
ATOM 7802 C C . GLY A 1 4 ? 2.819 -14.630 -19.966 1.00 0.00 4 GLY A C 6
ATOM 7803 O O . GLY A 1 4 ? 4.024 -14.807 -19.728 1.00 0.00 4 GLY A O 6
ATOM 7807 N N . SER A 1 5 ? 2.122 -13.600 -19.478 1.00 0.00 5 SER A N 6
ATOM 7808 C CA . SER A 1 5 ? 2.619 -12.601 -18.537 1.00 0.00 5 SER A CA 6
ATOM 7809 C C . SER A 1 5 ? 1.430 -11.926 -17.843 1.00 0.00 5 SER A C 6
ATOM 7810 O O . SER A 1 5 ? 0.940 -10.897 -18.320 1.00 0.00 5 SER A O 6
ATOM 7818 N N . SER A 1 6 ? 0.930 -12.521 -16.760 1.00 0.00 6 SER A N 6
ATOM 7819 C CA . SER A 1 6 ? -0.143 -11.957 -15.948 1.00 0.00 6 SER A CA 6
ATOM 7820 C C . SER A 1 6 ? 0.368 -10.714 -15.206 1.00 0.00 6 SER A C 6
ATOM 7821 O O . SER A 1 6 ? 1.335 -10.797 -14.444 1.00 0.00 6 SER A O 6
ATOM 7829 N N . GLY A 1 7 ? -0.277 -9.568 -15.419 1.00 0.00 7 GLY A N 6
ATOM 7830 C CA . GLY A 1 7 ? 0.074 -8.276 -14.848 1.00 0.00 7 GLY A CA 6
ATOM 7831 C C . GLY A 1 7 ? -0.975 -7.883 -13.816 1.00 0.00 7 GLY A C 6
ATOM 7832 O O . GLY A 1 7 ? -1.657 -6.867 -13.984 1.00 0.00 7 GLY A O 6
ATOM 7836 N N . GLN A 1 8 ? -1.127 -8.716 -12.781 1.00 0.00 8 GLN A N 6
ATOM 7837 C CA . GLN A 1 8 ? -2.028 -8.552 -11.642 1.00 0.00 8 GLN A CA 6
ATOM 7838 C C . GLN A 1 8 ? -1.334 -9.025 -10.360 1.00 0.00 8 GLN A C 6
ATOM 7839 O O . GLN A 1 8 ? -0.282 -9.674 -10.431 1.00 0.00 8 GLN A O 6
ATOM 7853 N N . TYR A 1 9 ? -1.947 -8.740 -9.203 1.00 0.00 9 TYR A N 6
ATOM 7854 C CA . TYR A 1 9 ? -1.432 -9.033 -7.859 1.00 0.00 9 TYR A CA 6
ATOM 7855 C C . TYR A 1 9 ? -1.037 -10.496 -7.672 1.00 0.00 9 TYR A C 6
ATOM 7856 O O . TYR A 1 9 ? -0.201 -10.804 -6.824 1.00 0.00 9 TYR A O 6
ATOM 7874 N N . GLU A 1 10 ? -1.624 -11.405 -8.450 1.00 0.00 10 GLU A N 6
ATOM 7875 C CA . GLU A 1 10 ? -1.373 -12.838 -8.406 1.00 0.00 10 GLU A CA 6
ATOM 7876 C C . GLU A 1 10 ? 0.088 -13.180 -8.722 1.00 0.00 10 GLU A C 6
ATOM 7877 O O . GLU A 1 10 ? 0.526 -14.303 -8.479 1.00 0.00 10 GLU A O 6
ATOM 7889 N N . LEU A 1 11 ? 0.860 -12.242 -9.274 1.00 0.00 11 LEU A N 6
ATOM 7890 C CA . LEU A 1 11 ? 2.310 -12.368 -9.390 1.00 0.00 11 LEU A CA 6
ATOM 7891 C C . LEU A 1 11 ? 2.944 -12.308 -7.994 1.00 0.00 11 LEU A C 6
ATOM 7892 O O . LEU A 1 11 ? 3.733 -13.176 -7.617 1.00 0.00 11 LEU A O 6
ATOM 7908 N N . TYR A 1 12 ? 2.607 -11.275 -7.223 1.00 0.00 12 TYR A N 6
ATOM 7909 C CA . TYR A 1 12 ? 3.254 -10.926 -5.960 1.00 0.00 12 TYR A CA 6
ATOM 7910 C C . TYR A 1 12 ? 2.638 -11.652 -4.765 1.00 0.00 12 TYR A C 6
ATOM 7911 O O . TYR A 1 12 ? 3.155 -11.527 -3.663 1.00 0.00 12 TYR A O 6
ATOM 7929 N N . MET A 1 13 ? 1.569 -12.434 -4.951 1.00 0.00 13 MET A N 6
ATOM 7930 C CA . MET A 1 13 ? 0.959 -13.200 -3.865 1.00 0.00 13 MET A CA 6
ATOM 7931 C C . MET A 1 13 ? 1.970 -14.113 -3.166 1.00 0.00 13 MET A C 6
ATOM 7932 O O . MET A 1 13 ? 1.935 -14.230 -1.939 1.00 0.00 13 MET A O 6
ATOM 7946 N N . TYR A 1 14 ? 2.881 -14.721 -3.927 1.00 0.00 14 TYR A N 6
ATOM 7947 C CA . TYR A 1 14 ? 3.772 -15.781 -3.455 1.00 0.00 14 TYR A CA 6
ATOM 7948 C C . TYR A 1 14 ? 5.228 -15.300 -3.345 1.00 0.00 14 TYR A C 6
ATOM 7949 O O . TYR A 1 14 ? 5.968 -15.673 -2.430 1.00 0.00 14 TYR A O 6
ATOM 7967 N N . ARG A 1 15 ? 5.622 -14.442 -4.290 1.00 0.00 15 ARG A N 6
ATOM 7968 C CA . ARG A 1 15 ? 6.908 -13.756 -4.330 1.00 0.00 15 ARG A CA 6
ATOM 7969 C C . ARG A 1 15 ? 7.004 -12.778 -3.161 1.00 0.00 15 ARG A C 6
ATOM 7970 O O . ARG A 1 15 ? 5.978 -12.308 -2.667 1.00 0.00 15 ARG A O 6
ATOM 7991 N N . GLU A 1 16 ? 8.221 -12.404 -2.780 1.00 0.00 16 GLU A N 6
ATOM 7992 C CA . GLU A 1 16 ? 8.463 -11.170 -2.042 1.00 0.00 16 GLU A CA 6
ATOM 7993 C C . GLU A 1 16 ? 8.573 -9.985 -3.001 1.00 0.00 16 GLU A C 6
ATOM 7994 O O . GLU A 1 16 ? 8.582 -10.145 -4.222 1.00 0.00 16 GLU A O 6
ATOM 8006 N N . VAL A 1 17 ? 8.719 -8.791 -2.434 1.00 0.00 17 VAL A N 6
ATOM 8007 C CA . VAL A 1 17 ? 9.222 -7.604 -3.101 1.00 0.00 17 VAL A CA 6
ATOM 8008 C C . VAL A 1 17 ? 10.190 -6.941 -2.120 1.00 0.00 17 VAL A C 6
ATOM 8009 O O . VAL A 1 17 ? 10.072 -7.125 -0.903 1.00 0.00 17 VAL A O 6
ATOM 8022 N N . ASP A 1 18 ? 11.139 -6.157 -2.615 1.00 0.00 18 ASP A N 6
ATOM 8023 C CA . ASP A 1 18 ? 11.948 -5.270 -1.796 1.00 0.00 18 ASP A CA 6
ATOM 8024 C C . ASP A 1 18 ? 11.074 -4.102 -1.347 1.00 0.00 18 ASP A C 6
ATOM 8025 O O . ASP A 1 18 ? 10.913 -3.135 -2.084 1.00 0.00 18 ASP A O 6
ATOM 8034 N N . THR A 1 19 ? 10.442 -4.188 -0.171 1.00 0.00 19 THR A N 6
ATOM 8035 C CA . THR A 1 19 ? 9.459 -3.183 0.240 1.00 0.00 19 THR A CA 6
ATOM 8036 C C . THR A 1 19 ? 10.083 -1.793 0.442 1.00 0.00 19 THR A C 6
ATOM 8037 O O . THR A 1 19 ? 9.405 -0.779 0.269 1.00 0.00 19 THR A O 6
ATOM 8048 N N . LEU A 1 20 ? 11.368 -1.710 0.788 1.00 0.00 20 LEU A N 6
ATOM 8049 C CA . LEU A 1 20 ? 12.090 -0.467 0.943 1.00 0.00 20 LEU A CA 6
ATOM 8050 C C . LEU A 1 20 ? 12.168 0.228 -0.415 1.00 0.00 20 LEU A C 6
ATOM 8051 O O . LEU A 1 20 ? 11.831 1.411 -0.517 1.00 0.00 20 LEU A O 6
ATOM 8067 N N . GLU A 1 21 ? 12.563 -0.523 -1.440 1.00 0.00 21 GLU A N 6
ATOM 8068 C CA . GLU A 1 21 ? 12.688 -0.094 -2.824 1.00 0.00 21 GLU A CA 6
ATOM 8069 C C . GLU A 1 21 ? 11.323 0.263 -3.397 1.00 0.00 21 GLU A C 6
ATOM 8070 O O . GLU A 1 21 ? 11.173 1.290 -4.047 1.00 0.00 21 GLU A O 6
ATOM 8082 N N . LEU A 1 22 ? 10.300 -0.533 -3.089 1.00 0.00 22 LEU A N 6
ATOM 8083 C CA . LEU A 1 22 ? 8.929 -0.248 -3.477 1.00 0.00 22 LEU A CA 6
ATOM 8084 C C . LEU A 1 22 ? 8.552 1.169 -3.051 1.00 0.00 22 LEU A C 6
ATOM 8085 O O . LEU A 1 22 ? 8.182 1.979 -3.893 1.00 0.00 22 LEU A O 6
ATOM 8101 N N . THR A 1 23 ? 8.675 1.506 -1.764 1.00 0.00 23 THR A N 6
ATOM 8102 C CA . THR A 1 23 ? 8.324 2.858 -1.320 1.00 0.00 23 THR A CA 6
ATOM 8103 C C . THR A 1 23 ? 9.175 3.921 -2.029 1.00 0.00 23 THR A C 6
ATOM 8104 O O . THR A 1 23 ? 8.682 5.011 -2.301 1.00 0.00 23 THR A O 6
ATOM 8115 N N . ARG A 1 24 ? 10.448 3.616 -2.303 1.00 0.00 24 ARG A N 6
ATOM 8116 C CA . ARG A 1 24 ? 11.365 4.497 -3.039 1.00 0.00 24 ARG A CA 6
ATOM 8117 C C . ARG A 1 24 ? 10.812 4.845 -4.415 1.00 0.00 24 ARG A C 6
ATOM 8118 O O . ARG A 1 24 ? 10.568 6.025 -4.678 1.00 0.00 24 ARG A O 6
ATOM 8139 N N . GLN A 1 25 ? 10.562 3.839 -5.246 1.00 0.00 25 GLN A N 6
ATOM 8140 C CA . GLN A 1 25 ? 10.022 3.980 -6.593 1.00 0.00 25 GLN A CA 6
ATOM 8141 C C . GLN A 1 25 ? 8.699 4.743 -6.560 1.00 0.00 25 GLN A C 6
ATOM 8142 O O . GLN A 1 25 ? 8.451 5.620 -7.387 1.00 0.00 25 GLN A O 6
ATOM 8156 N N . VAL A 1 26 ? 7.842 4.412 -5.590 1.00 0.00 26 VAL A N 6
ATOM 8157 C CA . VAL A 1 26 ? 6.548 5.048 -5.388 1.00 0.00 26 VAL A CA 6
ATOM 8158 C C . VAL A 1 26 ? 6.761 6.542 -5.127 1.00 0.00 26 VAL A C 6
ATOM 8159 O O . VAL A 1 26 ? 6.233 7.361 -5.876 1.00 0.00 26 VAL A O 6
ATOM 8172 N N . LYS A 1 27 ? 7.531 6.924 -4.098 1.00 0.00 27 LYS A N 6
ATOM 8173 C CA . LYS A 1 27 ? 7.814 8.321 -3.793 1.00 0.00 27 LYS A CA 6
ATOM 8174 C C . LYS A 1 27 ? 8.389 9.053 -5.004 1.00 0.00 27 LYS A C 6
ATOM 8175 O O . LYS A 1 27 ? 7.959 10.179 -5.258 1.00 0.00 27 LYS A O 6
ATOM 8194 N N . GLU A 1 28 ? 9.307 8.439 -5.753 1.00 0.00 28 GLU A N 6
ATOM 8195 C CA . GLU A 1 28 ? 9.864 9.033 -6.964 1.00 0.00 28 GLU A CA 6
ATOM 8196 C C . GLU A 1 28 ? 8.754 9.328 -7.971 1.00 0.00 28 GLU A C 6
ATOM 8197 O O . GLU A 1 28 ? 8.577 10.478 -8.358 1.00 0.00 28 GLU A O 6
ATOM 8209 N N . LYS A 1 29 ? 7.982 8.322 -8.395 1.00 0.00 29 LYS A N 6
ATOM 8210 C CA . LYS A 1 29 ? 6.938 8.526 -9.397 1.00 0.00 29 LYS A CA 6
ATOM 8211 C C . LYS A 1 29 ? 5.868 9.518 -8.917 1.00 0.00 29 LYS A C 6
ATOM 8212 O O . LYS A 1 29 ? 5.345 10.296 -9.712 1.00 0.00 29 LYS A O 6
ATOM 8231 N N . LEU A 1 30 ? 5.548 9.523 -7.623 1.00 0.00 30 LEU A N 6
ATOM 8232 C CA . LEU A 1 30 ? 4.618 10.488 -7.046 1.00 0.00 30 LEU A CA 6
ATOM 8233 C C . LEU A 1 30 ? 5.191 11.896 -7.181 1.00 0.00 30 LEU A C 6
ATOM 8234 O O . LEU A 1 30 ? 4.460 12.800 -7.574 1.00 0.00 30 LEU A O 6
ATOM 8250 N N . ALA A 1 31 ? 6.472 12.091 -6.848 1.00 0.00 31 ALA A N 6
ATOM 8251 C CA . ALA A 1 31 ? 7.145 13.379 -6.983 1.00 0.00 31 ALA A CA 6
ATOM 8252 C C . ALA A 1 31 ? 7.134 13.824 -8.445 1.00 0.00 31 ALA A C 6
ATOM 8253 O O . ALA A 1 31 ? 6.723 14.947 -8.741 1.00 0.00 31 ALA A O 6
ATOM 8260 N N . LYS A 1 32 ? 7.540 12.920 -9.341 1.00 0.00 32 LYS A N 6
ATOM 8261 C CA . LYS A 1 32 ? 7.605 13.087 -10.790 1.00 0.00 32 LYS A CA 6
ATOM 8262 C C . LYS A 1 32 ? 6.298 13.668 -11.316 1.00 0.00 32 LYS A C 6
ATOM 8263 O O . LYS A 1 32 ? 6.309 14.682 -12.012 1.00 0.00 32 LYS A O 6
ATOM 8282 N N . ASN A 1 33 ? 5.168 13.045 -10.967 1.00 0.00 33 ASN A N 6
ATOM 8283 C CA . ASN A 1 33 ? 3.859 13.435 -11.483 1.00 0.00 33 ASN A CA 6
ATOM 8284 C C . ASN A 1 33 ? 3.165 14.487 -10.608 1.00 0.00 33 ASN A C 6
ATOM 8285 O O . ASN A 1 33 ? 1.989 14.788 -10.833 1.00 0.00 33 ASN A O 6
ATOM 8296 N N . GLY A 1 34 ? 3.859 15.064 -9.621 1.00 0.00 34 GLY A N 6
ATOM 8297 C CA . GLY A 1 34 ? 3.374 16.168 -8.800 1.00 0.00 34 GLY A CA 6
ATOM 8298 C C . GLY A 1 34 ? 2.231 15.783 -7.862 1.00 0.00 34 GLY A C 6
ATOM 8299 O O . GLY A 1 34 ? 1.339 16.601 -7.615 1.00 0.00 34 GLY A O 6
ATOM 8303 N N . ILE A 1 35 ? 2.239 14.547 -7.363 1.00 0.00 35 ILE A N 6
ATOM 8304 C CA . ILE A 1 35 ? 1.178 13.926 -6.585 1.00 0.00 35 ILE A CA 6
ATOM 8305 C C . ILE A 1 35 ? 1.578 14.002 -5.111 1.00 0.00 35 ILE A C 6
ATOM 8306 O O . ILE A 1 35 ? 2.583 13.412 -4.701 1.00 0.00 35 ILE A O 6
ATOM 8322 N N . CYS A 1 36 ? 0.793 14.716 -4.306 1.00 0.00 36 CYS A N 6
ATOM 8323 C CA . CYS A 1 36 ? 0.924 14.733 -2.857 1.00 0.00 36 CYS A CA 6
ATOM 8324 C C . CYS A 1 36 ? 0.679 13.328 -2.302 1.00 0.00 36 CYS A C 6
ATOM 8325 O O . CYS A 1 36 ? -0.447 12.827 -2.364 1.00 0.00 36 CYS A O 6
ATOM 8333 N N . GLN A 1 37 ? 1.714 12.703 -1.733 1.00 0.00 37 GLN A N 6
ATOM 8334 C CA . GLN A 1 37 ? 1.664 11.324 -1.248 1.00 0.00 37 GLN A CA 6
ATOM 8335 C C . GLN A 1 37 ? 0.544 11.103 -0.225 1.00 0.00 37 GLN A C 6
ATOM 8336 O O . GLN A 1 37 ? -0.022 10.021 -0.172 1.00 0.00 37 GLN A O 6
ATOM 8350 N N . ARG A 1 38 ? 0.203 12.103 0.594 1.00 0.00 38 ARG A N 6
ATOM 8351 C CA . ARG A 1 38 ? -0.927 12.047 1.526 1.00 0.00 38 ARG A CA 6
ATOM 8352 C C . ARG A 1 38 ? -2.222 11.670 0.799 1.00 0.00 38 ARG A C 6
ATOM 8353 O O . ARG A 1 38 ? -2.917 10.756 1.232 1.00 0.00 38 ARG A O 6
ATOM 8374 N N . ILE A 1 39 ? -2.537 12.333 -0.311 1.00 0.00 39 ILE A N 6
ATOM 8375 C CA . ILE A 1 39 ? -3.798 12.144 -1.011 1.00 0.00 39 ILE A CA 6
ATOM 8376 C C . ILE A 1 39 ? -3.730 10.810 -1.728 1.00 0.00 39 ILE A C 6
ATOM 8377 O O . ILE A 1 39 ? -4.651 10.009 -1.605 1.00 0.00 39 ILE A O 6
ATOM 8393 N N . PHE A 1 40 ? -2.633 10.546 -2.439 1.00 0.00 40 PHE A N 6
ATOM 8394 C CA . PHE A 1 40 ? -2.384 9.237 -3.027 1.00 0.00 40 PHE A CA 6
ATOM 8395 C C . PHE A 1 40 ? -2.647 8.139 -1.991 1.00 0.00 40 PHE A C 6
ATOM 8396 O O . PHE A 1 40 ? -3.378 7.189 -2.264 1.00 0.00 40 PHE A O 6
ATOM 8413 N N . GLY A 1 41 ? -2.109 8.298 -0.781 1.00 0.00 41 GLY A N 6
ATOM 8414 C CA . GLY A 1 41 ? -2.177 7.325 0.271 1.00 0.00 41 GLY A CA 6
ATOM 8415 C C . GLY A 1 41 ? -3.490 7.335 1.038 1.00 0.00 41 GLY A C 6
ATOM 8416 O O . GLY A 1 41 ? -3.740 6.395 1.782 1.00 0.00 41 GLY A O 6
ATOM 8420 N N . GLU A 1 42 ? -4.405 8.258 0.742 1.00 0.00 42 GLU A N 6
ATOM 8421 C CA . GLU A 1 42 ? -5.819 8.207 1.119 1.00 0.00 42 GLU A CA 6
ATOM 8422 C C . GLU A 1 42 ? -6.693 7.523 0.064 1.00 0.00 42 GLU A C 6
ATOM 8423 O O . GLU A 1 42 ? -7.636 6.816 0.417 1.00 0.00 42 GLU A O 6
ATOM 8435 N N . LYS A 1 43 ? -6.408 7.749 -1.220 1.00 0.00 43 LYS A N 6
ATOM 8436 C CA . LYS A 1 43 ? -7.251 7.332 -2.329 1.00 0.00 43 LYS A CA 6
ATOM 8437 C C . LYS A 1 43 ? -6.852 5.927 -2.793 1.00 0.00 43 LYS A C 6
ATOM 8438 O O . LYS A 1 43 ? -7.629 4.995 -2.593 1.00 0.00 43 LYS A O 6
ATOM 8457 N N . VAL A 1 44 ? -5.676 5.771 -3.402 1.00 0.00 44 VAL A N 6
ATOM 8458 C CA . VAL A 1 44 ? -5.220 4.554 -4.077 1.00 0.00 44 VAL A CA 6
ATOM 8459 C C . VAL A 1 44 ? -5.201 3.314 -3.158 1.00 0.00 44 VAL A C 6
ATOM 8460 O O . VAL A 1 44 ? -5.868 2.324 -3.436 1.00 0.00 44 VAL A O 6
ATOM 8473 N N . LEU A 1 45 ? -4.382 3.353 -2.109 1.00 0.00 45 LEU A N 6
ATOM 8474 C CA . LEU A 1 45 ? -4.180 2.366 -1.047 1.00 0.00 45 LEU A CA 6
ATOM 8475 C C . LEU A 1 45 ? -5.353 2.326 -0.048 1.00 0.00 45 LEU A C 6
ATOM 8476 O O . LEU A 1 45 ? -5.443 1.391 0.745 1.00 0.00 45 LEU A O 6
ATOM 8492 N N . GLY A 1 46 ? -6.196 3.361 -0.003 1.00 0.00 46 GLY A N 6
ATOM 8493 C CA . GLY A 1 46 ? -7.346 3.514 0.877 1.00 0.00 46 GLY A CA 6
ATOM 8494 C C . GLY A 1 46 ? -7.020 3.738 2.354 1.00 0.00 46 GLY A C 6
ATOM 8495 O O . GLY A 1 46 ? -7.917 3.621 3.187 1.00 0.00 46 GLY A O 6
ATOM 8499 N N . LEU A 1 47 ? -5.763 4.010 2.711 1.00 0.00 47 LEU A N 6
ATOM 8500 C CA . LEU A 1 47 ? -5.335 4.096 4.107 1.00 0.00 47 LEU A CA 6
ATOM 8501 C C . LEU A 1 47 ? -5.623 5.475 4.705 1.00 0.00 47 LEU A C 6
ATOM 8502 O O . LEU A 1 47 ? -5.845 6.446 3.982 1.00 0.00 47 LEU A O 6
ATOM 8518 N N . SER A 1 48 ? -5.570 5.596 6.030 1.00 0.00 48 SER A N 6
ATOM 8519 C CA . SER A 1 48 ? -5.437 6.886 6.686 1.00 0.00 48 SER A CA 6
ATOM 8520 C C . SER A 1 48 ? -4.007 7.403 6.509 1.00 0.00 48 SER A C 6
ATOM 8521 O O . SER A 1 48 ? -3.035 6.641 6.479 1.00 0.00 48 SER A O 6
ATOM 8529 N N . GLN A 1 49 ? -3.882 8.728 6.462 1.00 0.00 49 GLN A N 6
ATOM 8530 C CA . GLN A 1 49 ? -2.622 9.452 6.301 1.00 0.00 49 GLN A CA 6
ATOM 8531 C C . GLN A 1 49 ? -1.669 9.168 7.448 1.00 0.00 49 GLN A C 6
ATOM 8532 O O . GLN A 1 49 ? -0.454 9.204 7.245 1.00 0.00 49 GLN A O 6
ATOM 8546 N N . GLY A 1 50 ? -2.211 8.890 8.632 1.00 0.00 50 GLY A N 6
ATOM 8547 C CA . GLY A 1 50 ? -1.438 8.510 9.792 1.00 0.00 50 GLY A CA 6
ATOM 8548 C C . GLY A 1 50 ? -0.670 7.216 9.532 1.00 0.00 50 GLY A C 6
ATOM 8549 O O . GLY A 1 50 ? 0.483 7.114 9.948 1.00 0.00 50 GLY A O 6
ATOM 8553 N N . SER A 1 51 ? -1.267 6.250 8.830 1.00 0.00 51 SER A N 6
ATOM 8554 C CA . SER A 1 51 ? -0.584 5.026 8.444 1.00 0.00 51 SER A CA 6
ATOM 8555 C C . SER A 1 51 ? 0.387 5.342 7.308 1.00 0.00 51 SER A C 6
ATOM 8556 O O . SER A 1 51 ? 1.575 5.038 7.397 1.00 0.00 51 SER A O 6
ATOM 8564 N N . VAL A 1 52 ? -0.111 5.937 6.216 1.00 0.00 52 VAL A N 6
ATOM 8565 C CA . VAL A 1 52 ? 0.640 5.996 4.968 1.00 0.00 52 VAL A CA 6
ATOM 8566 C C . VAL A 1 52 ? 1.948 6.789 5.092 1.00 0.00 52 VAL A C 6
ATOM 8567 O O . VAL A 1 52 ? 2.889 6.533 4.334 1.00 0.00 52 VAL A O 6
ATOM 8580 N N . SER A 1 53 ? 1.982 7.782 5.987 1.00 0.00 53 SER A N 6
ATOM 8581 C CA . SER A 1 53 ? 3.139 8.643 6.161 1.00 0.00 53 SER A CA 6
ATOM 8582 C C . SER A 1 53 ? 4.310 7.808 6.683 1.00 0.00 53 SER A C 6
ATOM 8583 O O . SER A 1 53 ? 5.365 7.788 6.043 1.00 0.00 53 SER A O 6
ATOM 8591 N N . ASP A 1 54 ? 4.114 7.074 7.788 1.00 0.00 54 ASP A N 6
ATOM 8592 C CA . ASP A 1 54 ? 5.115 6.146 8.324 1.00 0.00 54 ASP A CA 6
ATOM 8593 C C . ASP A 1 54 ? 5.498 5.116 7.272 1.00 0.00 54 ASP A C 6
ATOM 8594 O O . ASP A 1 54 ? 6.674 4.816 7.110 1.00 0.00 54 ASP A O 6
ATOM 8603 N N . MET A 1 55 ? 4.512 4.620 6.528 1.00 0.00 55 MET A N 6
ATOM 8604 C CA . MET A 1 55 ? 4.659 3.578 5.525 1.00 0.00 55 MET A CA 6
ATOM 8605 C C . MET A 1 55 ? 5.714 3.941 4.493 1.00 0.00 55 MET A C 6
ATOM 8606 O O . MET A 1 55 ? 6.715 3.247 4.344 1.00 0.00 55 MET A O 6
ATOM 8620 N N . LEU A 1 56 ? 5.458 5.016 3.749 1.00 0.00 56 LEU A N 6
ATOM 8621 C CA . LEU A 1 56 ? 6.397 5.514 2.752 1.00 0.00 56 LEU A CA 6
ATOM 8622 C C . LEU A 1 56 ? 7.712 5.969 3.383 1.00 0.00 56 LEU A C 6
ATOM 8623 O O . LEU A 1 56 ? 8.749 5.823 2.739 1.00 0.00 56 LEU A O 6
ATOM 8639 N N . SER A 1 57 ? 7.695 6.521 4.599 1.00 0.00 57 SER A N 6
ATOM 8640 C CA . SER A 1 57 ? 8.904 6.972 5.276 1.00 0.00 57 SER A CA 6
ATOM 8641 C C . SER A 1 57 ? 9.819 5.779 5.590 1.00 0.00 57 SER A C 6
ATOM 8642 O O . SER A 1 57 ? 11.012 5.803 5.277 1.00 0.00 57 SER A O 6
ATOM 8650 N N . ARG A 1 58 ? 9.267 4.736 6.212 1.00 0.00 58 ARG A N 6
ATOM 8651 C CA . ARG A 1 58 ? 9.953 3.559 6.723 1.00 0.00 58 ARG A CA 6
ATOM 8652 C C . ARG A 1 58 ? 8.995 2.367 6.571 1.00 0.00 58 ARG A C 6
ATOM 8653 O O . ARG A 1 58 ? 8.233 2.081 7.503 1.00 0.00 58 ARG A O 6
ATOM 8674 N N . PRO A 1 59 ? 8.990 1.638 5.447 1.00 0.00 59 PRO A N 6
ATOM 8675 C CA . PRO A 1 59 ? 8.215 0.408 5.336 1.00 0.00 59 PRO A CA 6
ATOM 8676 C C . PRO A 1 59 ? 8.806 -0.678 6.245 1.00 0.00 59 PRO A C 6
ATOM 8677 O O . PRO A 1 59 ? 9.816 -0.473 6.926 1.00 0.00 59 PRO A O 6
ATOM 8688 N N . LYS A 1 60 ? 8.134 -1.829 6.295 1.00 0.00 60 LYS A N 6
ATOM 8689 C CA . LYS A 1 60 ? 8.553 -3.026 7.017 1.00 0.00 60 LYS A CA 6
ATOM 8690 C C . LYS A 1 60 ? 8.923 -4.078 5.970 1.00 0.00 60 LYS A C 6
ATOM 8691 O O . LYS A 1 60 ? 8.404 -4.002 4.849 1.00 0.00 60 LYS A O 6
ATOM 8710 N N . PRO A 1 61 ? 9.779 -5.061 6.286 1.00 0.00 61 PRO A N 6
ATOM 8711 C CA . PRO A 1 61 ? 10.168 -6.080 5.316 1.00 0.00 61 PRO A CA 6
ATOM 8712 C C . PRO A 1 61 ? 8.960 -6.946 4.954 1.00 0.00 61 PRO A C 6
ATOM 8713 O O . PRO A 1 61 ? 8.088 -7.174 5.795 1.00 0.00 61 PRO A O 6
ATOM 8724 N N . TRP A 1 62 ? 8.922 -7.471 3.726 1.00 0.00 62 TRP A N 6
ATOM 8725 C CA . TRP A 1 62 ? 7.744 -8.153 3.194 1.00 0.00 62 TRP A CA 6
ATOM 8726 C C . TRP A 1 62 ? 7.286 -9.309 4.080 1.00 0.00 62 TRP A C 6
ATOM 8727 O O . TRP A 1 62 ? 6.086 -9.468 4.319 1.00 0.00 62 TRP A O 6
ATOM 8748 N N . SER A 1 63 ? 8.225 -10.089 4.625 1.00 0.00 63 SER A N 6
ATOM 8749 C CA . SER A 1 63 ? 7.858 -11.225 5.459 1.00 0.00 63 SER A CA 6
ATOM 8750 C C . SER A 1 63 ? 7.034 -10.785 6.667 1.00 0.00 63 SER A C 6
ATOM 8751 O O . SER A 1 63 ? 6.069 -11.447 7.037 1.00 0.00 63 SER A O 6
ATOM 8759 N N . LYS A 1 64 ? 7.401 -9.647 7.265 1.00 0.00 64 LYS A N 6
ATOM 8760 C CA . LYS A 1 64 ? 6.816 -9.173 8.520 1.00 0.00 64 LYS A CA 6
ATOM 8761 C C . LYS A 1 64 ? 5.375 -8.705 8.305 1.00 0.00 64 LYS A C 6
ATOM 8762 O O . LYS A 1 64 ? 4.616 -8.600 9.269 1.00 0.00 64 LYS A O 6
ATOM 8781 N N . LEU A 1 65 ? 4.985 -8.402 7.065 1.00 0.00 65 LEU A N 6
ATOM 8782 C CA . LEU A 1 65 ? 3.631 -8.023 6.689 1.00 0.00 65 LEU A CA 6
ATOM 8783 C C . LEU A 1 65 ? 2.839 -9.300 6.426 1.00 0.00 65 LEU A C 6
ATOM 8784 O O . LEU A 1 65 ? 3.296 -10.152 5.663 1.00 0.00 65 LEU A O 6
ATOM 8800 N N . THR A 1 66 ? 1.657 -9.456 7.010 1.00 0.00 66 THR A N 6
ATOM 8801 C CA . THR A 1 66 ? 0.713 -10.514 6.635 1.00 0.00 66 THR A CA 6
ATOM 8802 C C . THR A 1 66 ? 0.050 -10.172 5.293 1.00 0.00 66 THR A C 6
ATOM 8803 O O . THR A 1 66 ? 0.240 -9.067 4.791 1.00 0.00 66 THR A O 6
ATOM 8814 N N . GLN A 1 67 ? -0.783 -11.053 4.728 1.00 0.00 67 GLN A N 6
ATOM 8815 C CA . GLN A 1 67 ? -1.582 -10.748 3.535 1.00 0.00 67 GLN A CA 6
ATOM 8816 C C . GLN A 1 67 ? -2.394 -9.465 3.732 1.00 0.00 67 GLN A C 6
ATOM 8817 O O . GLN A 1 67 ? -2.416 -8.610 2.851 1.00 0.00 67 GLN A O 6
ATOM 8831 N N . LYS A 1 68 ? -3.021 -9.298 4.903 1.00 0.00 68 LYS A N 6
ATOM 8832 C CA . LYS A 1 68 ? -3.712 -8.063 5.272 1.00 0.00 68 LYS A CA 6
ATOM 8833 C C . LYS A 1 68 ? -2.746 -6.881 5.200 1.00 0.00 68 LYS A C 6
ATOM 8834 O O . LYS A 1 68 ? -3.027 -5.893 4.529 1.00 0.00 68 LYS A O 6
ATOM 8853 N N . GLY A 1 69 ? -1.583 -7.012 5.845 1.00 0.00 69 GLY A N 6
ATOM 8854 C CA . GLY A 1 69 ? -0.500 -6.043 5.762 1.00 0.00 69 GLY A CA 6
ATOM 8855 C C . GLY A 1 69 ? -0.159 -5.679 4.312 1.00 0.00 69 GLY A C 6
ATOM 8856 O O . GLY A 1 69 ? 0.085 -4.512 4.013 1.00 0.00 69 GLY A O 6
ATOM 8860 N N . ARG A 1 70 ? -0.100 -6.668 3.419 1.00 0.00 70 ARG A N 6
ATOM 8861 C CA . ARG A 1 70 ? 0.399 -6.552 2.051 1.00 0.00 70 ARG A CA 6
ATOM 8862 C C . ARG A 1 70 ? -0.625 -5.968 1.089 1.00 0.00 70 ARG A C 6
ATOM 8863 O O . ARG A 1 70 ? -0.197 -5.381 0.103 1.00 0.00 70 ARG A O 6
ATOM 8884 N N . GLU A 1 71 ? -1.932 -6.080 1.335 1.00 0.00 71 GLU A N 6
ATOM 8885 C CA . GLU A 1 71 ? -2.995 -5.592 0.468 1.00 0.00 71 GLU A CA 6
ATOM 8886 C C . GLU A 1 71 ? -2.759 -4.164 -0.069 1.00 0.00 71 GLU A C 6
ATOM 8887 O O . GLU A 1 71 ? -2.792 -3.988 -1.295 1.00 0.00 71 GLU A O 6
ATOM 8899 N N . PRO A 1 72 ? -2.459 -3.155 0.780 1.00 0.00 72 PRO A N 6
ATOM 8900 C CA . PRO A 1 72 ? -2.097 -1.825 0.303 1.00 0.00 72 PRO A CA 6
ATOM 8901 C C . PRO A 1 72 ? -0.747 -1.834 -0.435 1.00 0.00 72 PRO A C 6
ATOM 8902 O O . PRO A 1 72 ? -0.649 -1.258 -1.515 1.00 0.00 72 PRO A O 6
ATOM 8913 N N . PHE A 1 73 ? 0.297 -2.502 0.073 1.00 0.00 73 PHE A N 6
ATOM 8914 C CA . PHE A 1 73 ? 1.594 -2.560 -0.609 1.00 0.00 73 PHE A CA 6
ATOM 8915 C C . PHE A 1 73 ? 1.481 -3.151 -2.016 1.00 0.00 73 PHE A C 6
ATOM 8916 O O . PHE A 1 73 ? 2.265 -2.791 -2.885 1.00 0.00 73 PHE A O 6
ATOM 8933 N N . ILE A 1 74 ? 0.553 -4.067 -2.262 1.00 0.00 74 ILE A N 6
ATOM 8934 C CA . ILE A 1 74 ? 0.291 -4.638 -3.575 1.00 0.00 74 ILE A CA 6
ATOM 8935 C C . ILE A 1 74 ? -0.262 -3.547 -4.487 1.00 0.00 74 ILE A C 6
ATOM 8936 O O . ILE A 1 74 ? 0.262 -3.373 -5.584 1.00 0.00 74 ILE A O 6
ATOM 8952 N N . ARG A 1 75 ? -1.250 -2.764 -4.041 1.00 0.00 75 ARG A N 6
ATOM 8953 C CA . ARG A 1 75 ? -1.753 -1.633 -4.797 1.00 0.00 75 ARG A CA 6
ATOM 8954 C C . ARG A 1 75 ? -0.620 -0.638 -5.059 1.00 0.00 75 ARG A C 6
ATOM 8955 O O . ARG A 1 75 ? -0.534 -0.127 -6.172 1.00 0.00 75 ARG A O 6
ATOM 8976 N N . MET A 1 76 ? 0.302 -0.427 -4.107 1.00 0.00 76 MET A N 6
ATOM 8977 C CA . MET A 1 76 ? 1.515 0.347 -4.333 1.00 0.00 76 MET A CA 6
ATOM 8978 C C . MET A 1 76 ? 2.338 -0.194 -5.520 1.00 0.00 76 MET A C 6
ATOM 8979 O O . MET A 1 76 ? 2.716 0.589 -6.395 1.00 0.00 76 MET A O 6
ATOM 8993 N N . GLN A 1 77 ? 2.614 -1.507 -5.544 1.00 0.00 77 GLN A N 6
ATOM 8994 C CA . GLN A 1 77 ? 3.427 -2.179 -6.566 1.00 0.00 77 GLN A CA 6
ATOM 8995 C C . GLN A 1 77 ? 2.781 -2.081 -7.938 1.00 0.00 77 GLN A C 6
ATOM 8996 O O . GLN A 1 77 ? 3.478 -1.867 -8.931 1.00 0.00 77 GLN A O 6
ATOM 9010 N N . LEU A 1 78 ? 1.465 -2.280 -7.990 1.00 0.00 78 LEU A N 6
ATOM 9011 C CA . LEU A 1 78 ? 0.678 -2.200 -9.205 1.00 0.00 78 LEU A CA 6
ATOM 9012 C C . LEU A 1 78 ? 0.723 -0.800 -9.737 1.00 0.00 78 LEU A C 6
ATOM 9013 O O . LEU A 1 78 ? 1.196 -0.630 -10.853 1.00 0.00 78 LEU A O 6
ATOM 9029 N N . TRP A 1 79 ? 0.287 0.181 -8.948 1.00 0.00 79 TRP A N 6
ATOM 9030 C CA . TRP A 1 79 ? 0.149 1.571 -9.349 1.00 0.00 79 TRP A CA 6
ATOM 9031 C C . TRP A 1 79 ? 1.395 2.101 -10.077 1.00 0.00 79 TRP A C 6
ATOM 9032 O O . TRP A 1 79 ? 1.280 2.957 -10.954 1.00 0.00 79 TRP A O 6
ATOM 9053 N N . LEU A 1 80 ? 2.584 1.590 -9.743 1.00 0.00 80 LEU A N 6
ATOM 9054 C CA . LEU A 1 80 ? 3.833 1.921 -10.425 1.00 0.00 80 LEU A CA 6
ATOM 9055 C C . LEU A 1 80 ? 3.730 1.713 -11.939 1.00 0.00 80 LEU A C 6
ATOM 9056 O O . LEU A 1 80 ? 4.210 2.569 -12.681 1.00 0.00 80 LEU A O 6
ATOM 9072 N N . SER A 1 81 ? 3.214 0.572 -12.409 1.00 0.00 81 SER A N 6
ATOM 9073 C CA . SER A 1 81 ? 2.918 0.352 -13.826 1.00 0.00 81 SER A CA 6
ATOM 9074 C C . SER A 1 81 ? 1.446 0.614 -14.181 1.00 0.00 81 SER A C 6
ATOM 9075 O O . SER A 1 81 ? 1.146 1.274 -15.177 1.00 0.00 81 SER A O 6
ATOM 9083 N N . ASP A 1 82 ? 0.534 0.045 -13.398 1.00 0.00 82 ASP A N 6
ATOM 9084 C CA . ASP A 1 82 ? -0.905 -0.041 -13.644 1.00 0.00 82 ASP A CA 6
ATOM 9085 C C . ASP A 1 82 ? -1.594 1.312 -13.524 1.00 0.00 82 ASP A C 6
ATOM 9086 O O . ASP A 1 82 ? -2.650 1.510 -14.119 1.00 0.00 82 ASP A O 6
ATOM 9095 N N . GLN A 1 83 ? -1.006 2.241 -12.761 1.00 0.00 83 GLN A N 6
ATOM 9096 C CA . GLN A 1 83 ? -1.460 3.613 -12.512 1.00 0.00 83 GLN A CA 6
ATOM 9097 C C . GLN A 1 83 ? -2.833 3.721 -11.826 1.00 0.00 83 GLN A C 6
ATOM 9098 O O . GLN A 1 83 ? -3.155 4.800 -11.325 1.00 0.00 83 GLN A O 6
ATOM 9112 N N . LEU A 1 84 ? -3.584 2.618 -11.699 1.00 0.00 84 LEU A N 6
ATOM 9113 C CA . LEU A 1 84 ? -4.989 2.558 -11.331 1.00 0.00 84 LEU A CA 6
ATOM 9114 C C . LEU A 1 84 ? -5.788 3.596 -12.101 1.00 0.00 84 LEU A C 6
ATOM 9115 O O . LEU A 1 84 ? -6.195 4.631 -11.563 1.00 0.00 84 LEU A O 6
ATOM 9131 N N . GLY A 1 85 ? -6.010 3.310 -13.381 1.00 0.00 85 GLY A N 6
ATOM 9132 C CA . GLY A 1 85 ? -6.792 4.163 -14.250 1.00 0.00 85 GLY A CA 6
ATOM 9133 C C . GLY A 1 85 ? -8.275 3.927 -14.017 1.00 0.00 85 GLY A C 6
ATOM 9134 O O . GLY A 1 85 ? -8.951 3.345 -14.861 1.00 0.00 85 GLY A O 6
ATOM 9138 N N . GLN A 1 86 ? -8.764 4.368 -12.855 1.00 0.00 86 GLN A N 6
ATOM 9139 C CA . GLN A 1 86 ? -10.114 4.112 -12.370 1.00 0.00 86 GLN A CA 6
ATOM 9140 C C . GLN A 1 86 ? -11.172 4.474 -13.405 1.00 0.00 86 GLN A C 6
ATOM 9141 O O . GLN A 1 86 ? -12.176 3.766 -13.489 1.00 0.00 86 GLN A O 6
ATOM 9155 N N . ALA A 1 87 ? -10.983 5.554 -14.166 1.00 0.00 87 ALA A N 6
ATOM 9156 C CA . ALA A 1 87 ? -11.890 5.989 -15.217 1.00 0.00 87 ALA A CA 6
ATOM 9157 C C . ALA A 1 87 ? -11.200 7.101 -16.003 1.00 0.00 87 ALA A C 6
ATOM 9158 O O . ALA A 1 87 ? -11.034 8.204 -15.477 1.00 0.00 87 ALA A O 6
ATOM 9165 N N . VAL A 1 88 ? -10.717 6.824 -17.213 1.00 0.00 88 VAL A N 6
ATOM 9166 C CA . VAL A 1 88 ? -9.962 7.776 -18.021 1.00 0.00 88 VAL A CA 6
ATOM 9167 C C . VAL A 1 88 ? -10.091 7.362 -19.495 1.00 0.00 88 VAL A C 6
ATOM 9168 O O . VAL A 1 88 ? -10.363 6.197 -19.790 1.00 0.00 88 VAL A O 6
ATOM 9181 N N . GLY A 1 89 ? -9.878 8.287 -20.432 1.00 0.00 89 GLY A N 6
ATOM 9182 C CA . GLY A 1 89 ? -9.821 7.957 -21.852 1.00 0.00 89 GLY A CA 6
ATOM 9183 C C . GLY A 1 89 ? -8.452 7.379 -22.201 1.00 0.00 89 GLY A C 6
ATOM 9184 O O . GLY A 1 89 ? -8.351 6.341 -22.853 1.00 0.00 89 GLY A O 6
ATOM 9188 N N . GLN A 1 90 ? -7.382 8.042 -21.755 1.00 0.00 90 GLN A N 6
ATOM 9189 C CA . GLN A 1 90 ? -6.002 7.604 -21.928 1.00 0.00 90 GLN A CA 6
ATOM 9190 C C . GLN A 1 90 ? -5.682 6.497 -20.922 1.00 0.00 90 GLN A C 6
ATOM 9191 O O . GLN A 1 90 ? -5.319 6.761 -19.777 1.00 0.00 90 GLN A O 6
ATOM 9205 N N . GLN A 1 91 ? -5.831 5.255 -21.365 1.00 0.00 91 GLN A N 6
ATOM 9206 C CA . GLN A 1 91 ? -5.579 4.003 -20.655 1.00 0.00 91 GLN A CA 6
ATOM 9207 C C . GLN A 1 91 ? -5.157 2.957 -21.699 1.00 0.00 91 GLN A C 6
ATOM 9208 O O . GLN A 1 91 ? -5.219 3.252 -22.896 1.00 0.00 91 GLN A O 6
ATOM 9222 N N . PRO A 1 92 ? -4.721 1.751 -21.304 1.00 0.00 92 PRO A N 6
ATOM 9223 C CA . PRO A 1 92 ? -4.718 0.592 -22.192 1.00 0.00 92 PRO A CA 6
ATOM 9224 C C . PRO A 1 92 ? -6.151 0.138 -22.527 1.00 0.00 92 PRO A C 6
ATOM 9225 O O . PRO A 1 92 ? -7.144 0.672 -22.011 1.00 0.00 92 PRO A O 6
ATOM 9236 N N . GLY A 1 93 ? -6.278 -0.879 -23.378 1.00 0.00 93 GLY A N 6
ATOM 9237 C CA . GLY A 1 93 ? -7.538 -1.517 -23.705 1.00 0.00 93 GLY A CA 6
ATOM 9238 C C . GLY A 1 93 ? -7.318 -2.601 -24.745 1.00 0.00 93 GLY A C 6
ATOM 9239 O O . GLY A 1 93 ? -7.346 -2.288 -25.938 1.00 0.00 93 GLY A O 6
ATOM 9243 N N . ALA A 1 94 ? -7.102 -3.835 -24.293 1.00 0.00 94 ALA A N 6
ATOM 9244 C CA . ALA A 1 94 ? -6.847 -5.032 -25.076 1.00 0.00 94 ALA A CA 6
ATOM 9245 C C . ALA A 1 94 ? -8.048 -5.971 -24.940 1.00 0.00 94 ALA A C 6
ATOM 9246 O O . ALA A 1 94 ? -8.193 -6.678 -23.935 1.00 0.00 94 ALA A O 6
ATOM 9253 N N . SER A 1 95 ? -8.940 -5.973 -25.925 1.00 0.00 95 SER A N 6
ATOM 9254 C CA . SER A 1 95 ? -10.146 -6.801 -25.919 1.00 0.00 95 SER A CA 6
ATOM 9255 C C . SER A 1 95 ? -9.892 -8.125 -26.668 1.00 0.00 95 SER A C 6
ATOM 9256 O O . SER A 1 95 ? -9.037 -8.165 -27.557 1.00 0.00 95 SER A O 6
ATOM 9264 N N . SER A 1 96 ? -10.607 -9.201 -26.318 1.00 0.00 96 SER A N 6
ATOM 9265 C CA . SER A 1 96 ? -10.467 -10.533 -26.914 1.00 0.00 96 SER A CA 6
ATOM 9266 C C . SER A 1 96 ? -11.811 -11.271 -26.949 1.00 0.00 96 SER A C 6
ATOM 9267 O O . SER A 1 96 ? -12.760 -10.894 -26.256 1.00 0.00 96 SER A O 6
ATOM 9275 N N . GLY A 1 97 ? -11.907 -12.345 -27.738 1.00 0.00 97 GLY A N 6
ATOM 9276 C CA . GLY A 1 97 ? -13.030 -13.273 -27.698 1.00 0.00 97 GLY A CA 6
ATOM 9277 C C . GLY A 1 97 ? -12.887 -14.241 -26.523 1.00 0.00 97 GLY A C 6
ATOM 9278 O O . GLY A 1 97 ? -11.799 -14.340 -25.947 1.00 0.00 97 GLY A O 6
ATOM 9282 N N . PRO A 1 98 ? -13.946 -14.998 -26.190 1.00 0.00 98 PRO A N 6
ATOM 9283 C CA . PRO A 1 98 ? -13.848 -16.111 -25.256 1.00 0.00 98 PRO A CA 6
ATOM 9284 C C . PRO A 1 98 ? -13.026 -17.252 -25.873 1.00 0.00 98 PRO A C 6
ATOM 9285 O O . PRO A 1 98 ? -12.612 -17.189 -27.039 1.00 0.00 98 PRO A O 6
ATOM 9296 N N . SER A 1 99 ? -12.807 -18.317 -25.105 1.00 0.00 99 SER A N 6
ATOM 9297 C CA . SER A 1 99 ? -12.201 -19.550 -25.587 1.00 0.00 99 SER A CA 6
ATOM 9298 C C . SER A 1 99 ? -12.704 -20.716 -24.732 1.00 0.00 99 SER A C 6
ATOM 9299 O O . SER A 1 99 ? -13.276 -20.485 -23.663 1.00 0.00 99 SER A O 6
ATOM 9307 N N . SER A 1 100 ? -12.444 -21.952 -25.166 1.00 0.00 100 SER A N 6
ATOM 9308 C CA . SER A 1 100 ? -12.854 -23.174 -24.467 1.00 0.00 100 SER A CA 6
ATOM 9309 C C . SER A 1 100 ? -14.369 -23.201 -24.149 1.00 0.00 100 SER A C 6
ATOM 9310 O O . SER A 1 100 ? -15.151 -22.474 -24.765 1.00 0.00 100 SER A O 6
ATOM 9318 N N . GLY A 1 101 ? -14.803 -24.067 -23.231 1.00 0.00 101 GLY A N 6
ATOM 9319 C CA . GLY A 1 101 ? -16.153 -24.217 -22.707 1.00 0.00 101 GLY A CA 6
ATOM 9320 C C . GLY A 1 101 ? -16.029 -24.669 -21.259 1.00 0.00 101 GLY A C 6
ATOM 9321 O O . GLY A 1 101 ? -15.020 -25.341 -20.952 1.00 0.00 101 GLY A O 6
ATOM 9325 N N . GLY A 1 1 ? 16.196 -6.559 -13.537 1.00 0.00 1 GLY A N 7
ATOM 9326 C CA . GLY A 1 1 ? 15.407 -6.596 -12.298 1.00 0.00 1 GLY A CA 7
ATOM 9327 C C . GLY A 1 1 ? 14.090 -5.850 -12.430 1.00 0.00 1 GLY A C 7
ATOM 9328 O O . GLY A 1 1 ? 13.072 -6.448 -12.787 1.00 0.00 1 GLY A O 7
ATOM 9332 N N . SER A 1 2 ? 14.076 -4.565 -12.098 1.00 0.00 2 SER A N 7
ATOM 9333 C CA . SER A 1 2 ? 12.862 -3.800 -11.862 1.00 0.00 2 SER A CA 7
ATOM 9334 C C . SER A 1 2 ? 12.541 -2.984 -13.113 1.00 0.00 2 SER A C 7
ATOM 9335 O O . SER A 1 2 ? 13.005 -1.853 -13.269 1.00 0.00 2 SER A O 7
ATOM 9343 N N . SER A 1 3 ? 11.840 -3.605 -14.062 1.00 0.00 3 SER A N 7
ATOM 9344 C CA . SER A 1 3 ? 11.235 -2.987 -15.235 1.00 0.00 3 SER A CA 7
ATOM 9345 C C . SER A 1 3 ? 10.227 -3.977 -15.828 1.00 0.00 3 SER A C 7
ATOM 9346 O O . SER A 1 3 ? 10.305 -5.182 -15.562 1.00 0.00 3 SER A O 7
ATOM 9354 N N . GLY A 1 4 ? 9.297 -3.454 -16.634 1.00 0.00 4 GLY A N 7
ATOM 9355 C CA . GLY A 1 4 ? 8.185 -4.156 -17.256 1.00 0.00 4 GLY A CA 7
ATOM 9356 C C . GLY A 1 4 ? 7.480 -5.047 -16.247 1.00 0.00 4 GLY A C 7
ATOM 9357 O O . GLY A 1 4 ? 6.910 -4.535 -15.275 1.00 0.00 4 GLY A O 7
ATOM 9361 N N . SER A 1 5 ? 7.596 -6.360 -16.461 1.00 0.00 5 SER A N 7
ATOM 9362 C CA . SER A 1 5 ? 6.961 -7.421 -15.693 1.00 0.00 5 SER A CA 7
ATOM 9363 C C . SER A 1 5 ? 5.442 -7.438 -15.930 1.00 0.00 5 SER A C 7
ATOM 9364 O O . SER A 1 5 ? 4.834 -6.450 -16.349 1.00 0.00 5 SER A O 7
ATOM 9372 N N . SER A 1 6 ? 4.828 -8.578 -15.636 1.00 0.00 6 SER A N 7
ATOM 9373 C CA . SER A 1 6 ? 3.390 -8.775 -15.556 1.00 0.00 6 SER A CA 7
ATOM 9374 C C . SER A 1 6 ? 3.161 -9.748 -14.396 1.00 0.00 6 SER A C 7
ATOM 9375 O O . SER A 1 6 ? 4.053 -10.531 -14.059 1.00 0.00 6 SER A O 7
ATOM 9383 N N . GLY A 1 7 ? 1.981 -9.725 -13.793 1.00 0.00 7 GLY A N 7
ATOM 9384 C CA . GLY A 1 7 ? 1.653 -10.561 -12.650 1.00 0.00 7 GLY A CA 7
ATOM 9385 C C . GLY A 1 7 ? 0.226 -10.243 -12.245 1.00 0.00 7 GLY A C 7
ATOM 9386 O O . GLY A 1 7 ? -0.581 -9.861 -13.098 1.00 0.00 7 GLY A O 7
ATOM 9390 N N . GLN A 1 8 ? -0.088 -10.387 -10.960 1.00 0.00 8 GLN A N 7
ATOM 9391 C CA . GLN A 1 8 ? -1.180 -9.668 -10.330 1.00 0.00 8 GLN A CA 7
ATOM 9392 C C . GLN A 1 8 ? -0.988 -9.702 -8.818 1.00 0.00 8 GLN A C 7
ATOM 9393 O O . GLN A 1 8 ? -0.022 -10.281 -8.312 1.00 0.00 8 GLN A O 7
ATOM 9407 N N . TYR A 1 9 ? -1.951 -9.118 -8.104 1.00 0.00 9 TYR A N 7
ATOM 9408 C CA . TYR A 1 9 ? -2.100 -9.202 -6.658 1.00 0.00 9 TYR A CA 7
ATOM 9409 C C . TYR A 1 9 ? -1.893 -10.630 -6.148 1.00 0.00 9 TYR A C 7
ATOM 9410 O O . TYR A 1 9 ? -1.232 -10.810 -5.132 1.00 0.00 9 TYR A O 7
ATOM 9428 N N . GLU A 1 10 ? -2.422 -11.629 -6.861 1.00 0.00 10 GLU A N 7
ATOM 9429 C CA . GLU A 1 10 ? -2.292 -13.050 -6.546 1.00 0.00 10 GLU A CA 7
ATOM 9430 C C . GLU A 1 10 ? -0.836 -13.484 -6.576 1.00 0.00 10 GLU A C 7
ATOM 9431 O O . GLU A 1 10 ? -0.334 -13.999 -5.583 1.00 0.00 10 GLU A O 7
ATOM 9443 N N . LEU A 1 11 ? -0.152 -13.236 -7.693 1.00 0.00 11 LEU A N 7
ATOM 9444 C CA . LEU A 1 11 ? 1.260 -13.552 -7.852 1.00 0.00 11 LEU A CA 7
ATOM 9445 C C . LEU A 1 11 ? 2.064 -12.943 -6.697 1.00 0.00 11 LEU A C 7
ATOM 9446 O O . LEU A 1 11 ? 2.871 -13.632 -6.072 1.00 0.00 11 LEU A O 7
ATOM 9462 N N . TYR A 1 12 ? 1.809 -11.679 -6.352 1.00 0.00 12 TYR A N 7
ATOM 9463 C CA . TYR A 1 12 ? 2.468 -11.043 -5.214 1.00 0.00 12 TYR A CA 7
ATOM 9464 C C . TYR A 1 12 ? 2.115 -11.738 -3.895 1.00 0.00 12 TYR A C 7
ATOM 9465 O O . TYR A 1 12 ? 3.006 -11.932 -3.068 1.00 0.00 12 TYR A O 7
ATOM 9483 N N . MET A 1 13 ? 0.856 -12.147 -3.704 1.00 0.00 13 MET A N 7
ATOM 9484 C CA . MET A 1 13 ? 0.333 -12.829 -2.523 1.00 0.00 13 MET A CA 7
ATOM 9485 C C . MET A 1 13 ? 1.133 -14.079 -2.148 1.00 0.00 13 MET A C 7
ATOM 9486 O O . MET A 1 13 ? 1.079 -14.483 -0.984 1.00 0.00 13 MET A O 7
ATOM 9500 N N . TYR A 1 14 ? 1.801 -14.719 -3.112 1.00 0.00 14 TYR A N 7
ATOM 9501 C CA . TYR A 1 14 ? 2.523 -15.972 -2.910 1.00 0.00 14 TYR A CA 7
ATOM 9502 C C . TYR A 1 14 ? 3.999 -15.769 -2.590 1.00 0.00 14 TYR A C 7
ATOM 9503 O O . TYR A 1 14 ? 4.644 -16.695 -2.092 1.00 0.00 14 TYR A O 7
ATOM 9521 N N . ARG A 1 15 ? 4.553 -14.606 -2.931 1.00 0.00 15 ARG A N 7
ATOM 9522 C CA . ARG A 1 15 ? 5.991 -14.408 -3.065 1.00 0.00 15 ARG A CA 7
ATOM 9523 C C . ARG A 1 15 ? 6.415 -13.248 -2.178 1.00 0.00 15 ARG A C 7
ATOM 9524 O O . ARG A 1 15 ? 5.777 -13.022 -1.154 1.00 0.00 15 ARG A O 7
ATOM 9545 N N . GLU A 1 16 ? 7.523 -12.576 -2.476 1.00 0.00 16 GLU A N 7
ATOM 9546 C CA . GLU A 1 16 ? 8.017 -11.442 -1.707 1.00 0.00 16 GLU A CA 7
ATOM 9547 C C . GLU A 1 16 ? 8.361 -10.313 -2.661 1.00 0.00 16 GLU A C 7
ATOM 9548 O O . GLU A 1 16 ? 8.363 -10.496 -3.881 1.00 0.00 16 GLU A O 7
ATOM 9560 N N . VAL A 1 17 ? 8.643 -9.145 -2.104 1.00 0.00 17 VAL A N 7
ATOM 9561 C CA . VAL A 1 17 ? 9.080 -7.968 -2.836 1.00 0.00 17 VAL A CA 7
ATOM 9562 C C . VAL A 1 17 ? 10.063 -7.199 -1.946 1.00 0.00 17 VAL A C 7
ATOM 9563 O O . VAL A 1 17 ? 10.059 -7.370 -0.721 1.00 0.00 17 VAL A O 7
ATOM 9576 N N . ASP A 1 18 ? 10.894 -6.345 -2.542 1.00 0.00 18 ASP A N 7
ATOM 9577 C CA . ASP A 1 18 ? 11.687 -5.349 -1.830 1.00 0.00 18 ASP A CA 7
ATOM 9578 C C . ASP A 1 18 ? 10.740 -4.245 -1.402 1.00 0.00 18 ASP A C 7
ATOM 9579 O O . ASP A 1 18 ? 10.491 -3.326 -2.180 1.00 0.00 18 ASP A O 7
ATOM 9588 N N . THR A 1 19 ? 10.214 -4.286 -0.178 1.00 0.00 19 THR A N 7
ATOM 9589 C CA . THR A 1 19 ? 9.325 -3.222 0.277 1.00 0.00 19 THR A CA 7
ATOM 9590 C C . THR A 1 19 ? 10.045 -1.860 0.316 1.00 0.00 19 THR A C 7
ATOM 9591 O O . THR A 1 19 ? 9.378 -0.826 0.305 1.00 0.00 19 THR A O 7
ATOM 9602 N N . LEU A 1 20 ? 11.385 -1.832 0.321 1.00 0.00 20 LEU A N 7
ATOM 9603 C CA . LEU A 1 20 ? 12.188 -0.623 0.407 1.00 0.00 20 LEU A CA 7
ATOM 9604 C C . LEU A 1 20 ? 12.484 -0.023 -0.960 1.00 0.00 20 LEU A C 7
ATOM 9605 O O . LEU A 1 20 ? 12.365 1.190 -1.109 1.00 0.00 20 LEU A O 7
ATOM 9621 N N . GLU A 1 21 ? 12.858 -0.837 -1.952 1.00 0.00 21 GLU A N 7
ATOM 9622 C CA . GLU A 1 21 ? 12.948 -0.337 -3.321 1.00 0.00 21 GLU A CA 7
ATOM 9623 C C . GLU A 1 21 ? 11.552 0.107 -3.757 1.00 0.00 21 GLU A C 7
ATOM 9624 O O . GLU A 1 21 ? 11.406 1.130 -4.422 1.00 0.00 21 GLU A O 7
ATOM 9636 N N . LEU A 1 22 ? 10.519 -0.633 -3.346 1.00 0.00 22 LEU A N 7
ATOM 9637 C CA . LEU A 1 22 ? 9.141 -0.292 -3.620 1.00 0.00 22 LEU A CA 7
ATOM 9638 C C . LEU A 1 22 ? 8.809 1.106 -3.100 1.00 0.00 22 LEU A C 7
ATOM 9639 O O . LEU A 1 22 ? 8.350 1.918 -3.894 1.00 0.00 22 LEU A O 7
ATOM 9655 N N . THR A 1 23 ? 9.038 1.443 -1.820 1.00 0.00 23 THR A N 7
ATOM 9656 C CA . THR A 1 23 ? 8.766 2.810 -1.372 1.00 0.00 23 THR A CA 7
ATOM 9657 C C . THR A 1 23 ? 9.603 3.795 -2.190 1.00 0.00 23 THR A C 7
ATOM 9658 O O . THR A 1 23 ? 9.093 4.841 -2.575 1.00 0.00 23 THR A O 7
ATOM 9669 N N . ARG A 1 24 ? 10.872 3.475 -2.449 1.00 0.00 24 ARG A N 7
ATOM 9670 C CA . ARG A 1 24 ? 11.786 4.278 -3.280 1.00 0.00 24 ARG A CA 7
ATOM 9671 C C . ARG A 1 24 ? 11.128 4.678 -4.606 1.00 0.00 24 ARG A C 7
ATOM 9672 O O . ARG A 1 24 ? 10.958 5.873 -4.856 1.00 0.00 24 ARG A O 7
ATOM 9693 N N . GLN A 1 25 ? 10.743 3.693 -5.420 1.00 0.00 25 GLN A N 7
ATOM 9694 C CA . GLN A 1 25 ? 10.147 3.860 -6.743 1.00 0.00 25 GLN A CA 7
ATOM 9695 C C . GLN A 1 25 ? 8.860 4.681 -6.652 1.00 0.00 25 GLN A C 7
ATOM 9696 O O . GLN A 1 25 ? 8.597 5.523 -7.512 1.00 0.00 25 GLN A O 7
ATOM 9710 N N . VAL A 1 26 ? 8.057 4.431 -5.618 1.00 0.00 26 VAL A N 7
ATOM 9711 C CA . VAL A 1 26 ? 6.786 5.091 -5.356 1.00 0.00 26 VAL A CA 7
ATOM 9712 C C . VAL A 1 26 ? 7.039 6.577 -5.088 1.00 0.00 26 VAL A C 7
ATOM 9713 O O . VAL A 1 26 ? 6.466 7.425 -5.774 1.00 0.00 26 VAL A O 7
ATOM 9726 N N . LYS A 1 27 ? 7.919 6.901 -4.131 1.00 0.00 27 LYS A N 7
ATOM 9727 C CA . LYS A 1 27 ? 8.285 8.267 -3.775 1.00 0.00 27 LYS A CA 7
ATOM 9728 C C . LYS A 1 27 ? 8.746 9.044 -5.005 1.00 0.00 27 LYS A C 7
ATOM 9729 O O . LYS A 1 27 ? 8.347 10.203 -5.154 1.00 0.00 27 LYS A O 7
ATOM 9748 N N . GLU A 1 28 ? 9.522 8.410 -5.889 1.00 0.00 28 GLU A N 7
ATOM 9749 C CA . GLU A 1 28 ? 9.947 9.015 -7.148 1.00 0.00 28 GLU A CA 7
ATOM 9750 C C . GLU A 1 28 ? 8.745 9.281 -8.053 1.00 0.00 28 GLU A C 7
ATOM 9751 O O . GLU A 1 28 ? 8.533 10.427 -8.432 1.00 0.00 28 GLU A O 7
ATOM 9763 N N . LYS A 1 29 ? 7.927 8.273 -8.383 1.00 0.00 29 LYS A N 7
ATOM 9764 C CA . LYS A 1 29 ? 6.806 8.458 -9.313 1.00 0.00 29 LYS A CA 7
ATOM 9765 C C . LYS A 1 29 ? 5.807 9.507 -8.822 1.00 0.00 29 LYS A C 7
ATOM 9766 O O . LYS A 1 29 ? 5.156 10.162 -9.635 1.00 0.00 29 LYS A O 7
ATOM 9785 N N . LEU A 1 30 ? 5.647 9.652 -7.507 1.00 0.00 30 LEU A N 7
ATOM 9786 C CA . LEU A 1 30 ? 4.868 10.723 -6.908 1.00 0.00 30 LEU A CA 7
ATOM 9787 C C . LEU A 1 30 ? 5.549 12.056 -7.200 1.00 0.00 30 LEU A C 7
ATOM 9788 O O . LEU A 1 30 ? 4.928 12.920 -7.817 1.00 0.00 30 LEU A O 7
ATOM 9804 N N . ALA A 1 31 ? 6.817 12.214 -6.802 1.00 0.00 31 ALA A N 7
ATOM 9805 C CA . ALA A 1 31 ? 7.611 13.427 -6.998 1.00 0.00 31 ALA A CA 7
ATOM 9806 C C . ALA A 1 31 ? 7.748 13.824 -8.477 1.00 0.00 31 ALA A C 7
ATOM 9807 O O . ALA A 1 31 ? 7.859 15.008 -8.800 1.00 0.00 31 ALA A O 7
ATOM 9814 N N . LYS A 1 32 ? 7.661 12.856 -9.395 1.00 0.00 32 LYS A N 7
ATOM 9815 C CA . LYS A 1 32 ? 7.696 13.051 -10.841 1.00 0.00 32 LYS A CA 7
ATOM 9816 C C . LYS A 1 32 ? 6.697 14.117 -11.277 1.00 0.00 32 LYS A C 7
ATOM 9817 O O . LYS A 1 32 ? 6.988 14.857 -12.218 1.00 0.00 32 LYS A O 7
ATOM 9836 N N . ASN A 1 33 ? 5.535 14.168 -10.620 1.00 0.00 33 ASN A N 7
ATOM 9837 C CA . ASN A 1 33 ? 4.437 15.093 -10.875 1.00 0.00 33 ASN A CA 7
ATOM 9838 C C . ASN A 1 33 ? 4.029 15.837 -9.593 1.00 0.00 33 ASN A C 7
ATOM 9839 O O . ASN A 1 33 ? 2.959 16.441 -9.553 1.00 0.00 33 ASN A O 7
ATOM 9850 N N . GLY A 1 34 ? 4.836 15.748 -8.528 1.00 0.00 34 GLY A N 7
ATOM 9851 C CA . GLY A 1 34 ? 4.530 16.204 -7.176 1.00 0.00 34 GLY A CA 7
ATOM 9852 C C . GLY A 1 34 ? 3.101 15.864 -6.755 1.00 0.00 34 GLY A C 7
ATOM 9853 O O . GLY A 1 34 ? 2.323 16.770 -6.455 1.00 0.00 34 GLY A O 7
ATOM 9857 N N . ILE A 1 35 ? 2.714 14.589 -6.790 1.00 0.00 35 ILE A N 7
ATOM 9858 C CA . ILE A 1 35 ? 1.377 14.158 -6.379 1.00 0.00 35 ILE A CA 7
ATOM 9859 C C . ILE A 1 35 ? 1.285 14.233 -4.849 1.00 0.00 35 ILE A C 7
ATOM 9860 O O . ILE A 1 35 ? 2.225 13.857 -4.145 1.00 0.00 35 ILE A O 7
ATOM 9876 N N . CYS A 1 36 ? 0.128 14.674 -4.340 1.00 0.00 36 CYS A N 7
ATOM 9877 C CA . CYS A 1 36 ? -0.177 14.676 -2.915 1.00 0.00 36 CYS A CA 7
ATOM 9878 C C . CYS A 1 36 ? -0.187 13.243 -2.376 1.00 0.00 36 CYS A C 7
ATOM 9879 O O . CYS A 1 36 ? -1.155 12.509 -2.595 1.00 0.00 36 CYS A O 7
ATOM 9887 N N . GLN A 1 37 ? 0.846 12.879 -1.611 1.00 0.00 37 GLN A N 7
ATOM 9888 C CA . GLN A 1 37 ? 0.955 11.618 -0.882 1.00 0.00 37 GLN A CA 7
ATOM 9889 C C . GLN A 1 37 ? -0.323 11.333 -0.087 1.00 0.00 37 GLN A C 7
ATOM 9890 O O . GLN A 1 37 ? -0.791 10.199 -0.085 1.00 0.00 37 GLN A O 7
ATOM 9904 N N . ARG A 1 38 ? -0.911 12.347 0.563 1.00 0.00 38 ARG A N 7
ATOM 9905 C CA . ARG A 1 38 ? -2.128 12.176 1.355 1.00 0.00 38 ARG A CA 7
ATOM 9906 C C . ARG A 1 38 ? -3.294 11.667 0.513 1.00 0.00 38 ARG A C 7
ATOM 9907 O O . ARG A 1 38 ? -4.044 10.816 0.980 1.00 0.00 38 ARG 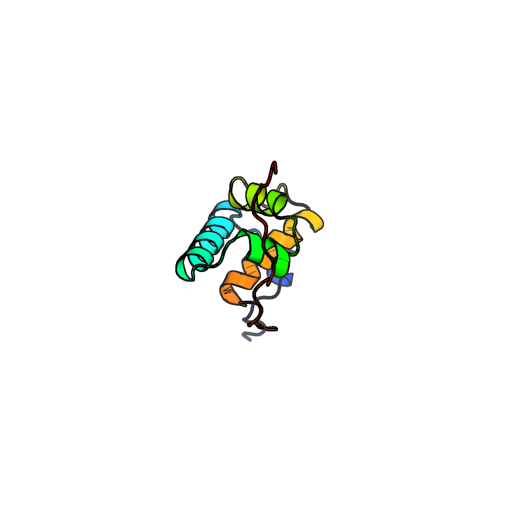A O 7
ATOM 9928 N N . ILE A 1 39 ? -3.516 12.231 -0.676 1.00 0.00 39 ILE A N 7
ATOM 9929 C CA . ILE A 1 39 ? -4.667 11.874 -1.501 1.00 0.00 39 ILE A CA 7
ATOM 9930 C C . ILE A 1 39 ? -4.414 10.504 -2.100 1.00 0.00 39 ILE A C 7
ATOM 9931 O O . ILE A 1 39 ? -5.314 9.667 -2.032 1.00 0.00 39 ILE A O 7
ATOM 9947 N N . PHE A 1 40 ? -3.205 10.280 -2.631 1.00 0.00 40 PHE A N 7
ATOM 9948 C CA . PHE A 1 40 ? -2.778 8.963 -3.069 1.00 0.00 40 PHE A CA 7
ATOM 9949 C C . PHE A 1 40 ? -3.147 7.971 -1.975 1.00 0.00 40 PHE A C 7
ATOM 9950 O O . PHE A 1 40 ? -3.925 7.053 -2.233 1.00 0.00 40 PHE A O 7
ATOM 9967 N N . GLY A 1 41 ? -2.611 8.153 -0.767 1.00 0.00 41 GLY A N 7
ATOM 9968 C CA . GLY A 1 41 ? -2.782 7.266 0.374 1.00 0.00 41 GLY A CA 7
ATOM 9969 C C . GLY A 1 41 ? -4.235 7.044 0.753 1.00 0.00 41 GLY A C 7
ATOM 9970 O O . GLY A 1 41 ? -4.629 5.907 1.004 1.00 0.00 41 GLY A O 7
ATOM 9974 N N . GLU A 1 42 ? -5.041 8.107 0.772 1.00 0.00 42 GLU A N 7
ATOM 9975 C CA . GLU A 1 42 ? -6.471 8.028 1.026 1.00 0.00 42 GLU A CA 7
ATOM 9976 C C . GLU A 1 42 ? -7.148 7.062 0.053 1.00 0.00 42 GLU A C 7
ATOM 9977 O O . GLU A 1 42 ? -8.029 6.301 0.451 1.00 0.00 42 GLU A O 7
ATOM 9989 N N . LYS A 1 43 ? -6.800 7.140 -1.231 1.00 0.00 43 LYS A N 7
ATOM 9990 C CA . LYS A 1 43 ? -7.644 6.631 -2.300 1.00 0.00 43 LYS A CA 7
ATOM 9991 C C . LYS A 1 43 ? -7.147 5.302 -2.833 1.00 0.00 43 LYS A C 7
ATOM 9992 O O . LYS A 1 43 ? -7.955 4.377 -2.944 1.00 0.00 43 LYS A O 7
ATOM 10011 N N . VAL A 1 44 ? -5.864 5.191 -3.160 1.00 0.00 44 VAL A N 7
ATOM 10012 C CA . VAL A 1 44 ? -5.294 3.943 -3.651 1.00 0.00 44 VAL A CA 7
ATOM 10013 C C . VAL A 1 44 ? -5.090 2.990 -2.463 1.00 0.00 44 VAL A C 7
ATOM 10014 O O . VAL A 1 44 ? -5.841 2.023 -2.335 1.00 0.00 44 VAL A O 7
ATOM 10027 N N . LEU A 1 45 ? -4.104 3.230 -1.589 1.00 0.00 45 LEU A N 7
ATOM 10028 C CA . LEU A 1 45 ? -3.752 2.314 -0.500 1.00 0.00 45 LEU A CA 7
ATOM 10029 C C . LEU A 1 45 ? -4.844 2.255 0.578 1.00 0.00 45 LEU A C 7
ATOM 10030 O O . LEU A 1 45 ? -4.906 1.266 1.309 1.00 0.00 45 LEU A O 7
ATOM 10046 N N . GLY A 1 46 ? -5.711 3.267 0.675 1.00 0.00 46 GLY A N 7
ATOM 10047 C CA . GLY A 1 46 ? -6.886 3.246 1.538 1.00 0.00 46 GLY A CA 7
ATOM 10048 C C . GLY A 1 46 ? -6.557 3.498 3.010 1.00 0.00 46 GLY A C 7
ATOM 10049 O O . GLY A 1 46 ? -7.115 2.824 3.882 1.00 0.00 46 GLY A O 7
ATOM 10053 N N . LEU A 1 47 ? -5.653 4.433 3.319 1.00 0.00 47 LEU A N 7
ATOM 10054 C CA . LEU A 1 47 ? -5.105 4.650 4.662 1.00 0.00 47 LEU A CA 7
ATOM 10055 C C . LEU A 1 47 ? -5.092 6.138 5.019 1.00 0.00 47 LEU A C 7
ATOM 10056 O O . LEU A 1 47 ? -5.033 6.984 4.125 1.00 0.00 47 LEU A O 7
ATOM 10072 N N . SER A 1 48 ? -5.057 6.463 6.316 1.00 0.00 48 SER A N 7
ATOM 10073 C CA . SER A 1 48 ? -4.848 7.814 6.827 1.00 0.00 48 SER A CA 7
ATOM 10074 C C . SER A 1 48 ? -3.466 8.364 6.452 1.00 0.00 48 SER A C 7
ATOM 10075 O O . SER A 1 48 ? -2.535 7.636 6.087 1.00 0.00 48 SER A O 7
ATOM 10083 N N . GLN A 1 49 ? -3.349 9.685 6.578 1.00 0.00 49 GLN A N 7
ATOM 10084 C CA . GLN A 1 49 ? -2.215 10.503 6.167 1.00 0.00 49 GLN A CA 7
ATOM 10085 C C . GLN A 1 49 ? -0.933 9.989 6.817 1.00 0.00 49 GLN A C 7
ATOM 10086 O O . GLN A 1 49 ? 0.014 9.635 6.115 1.00 0.00 49 GLN A O 7
ATOM 10100 N N . GLY A 1 50 ? -0.893 9.940 8.148 1.00 0.00 50 GLY A N 7
ATOM 10101 C CA . GLY A 1 50 ? 0.312 9.605 8.884 1.00 0.00 50 GLY A CA 7
ATOM 10102 C C . GLY A 1 50 ? 0.637 8.119 8.796 1.00 0.00 50 GLY A C 7
ATOM 10103 O O . GLY A 1 50 ? 1.814 7.771 8.800 1.00 0.00 50 GLY A O 7
ATOM 10107 N N . SER A 1 51 ? -0.375 7.254 8.655 1.00 0.00 51 SER A N 7
ATOM 10108 C CA . SER A 1 51 ? -0.190 5.832 8.402 1.00 0.00 51 SER A CA 7
ATOM 10109 C C . SER A 1 51 ? 0.659 5.637 7.151 1.00 0.00 51 SER A C 7
ATOM 10110 O O . SER A 1 51 ? 1.701 4.983 7.206 1.00 0.00 51 SER A O 7
ATOM 10118 N N . VAL A 1 52 ? 0.211 6.199 6.028 1.00 0.00 52 VAL A N 7
ATOM 10119 C CA . VAL A 1 52 ? 0.872 6.066 4.749 1.00 0.00 52 VAL A CA 7
ATOM 10120 C C . VAL A 1 52 ? 2.227 6.789 4.757 1.00 0.00 52 VAL A C 7
ATOM 10121 O O . VAL A 1 52 ? 3.173 6.308 4.128 1.00 0.00 52 VAL A O 7
ATOM 10134 N N . SER A 1 53 ? 2.334 7.905 5.491 1.00 0.00 53 SER A N 7
ATOM 10135 C CA . SER A 1 53 ? 3.565 8.660 5.642 1.00 0.00 53 SER A CA 7
ATOM 10136 C C . SER A 1 53 ? 4.621 7.769 6.282 1.00 0.00 53 SER A C 7
ATOM 10137 O O . SER A 1 53 ? 5.678 7.551 5.691 1.00 0.00 53 SER A O 7
ATOM 10145 N N . ASP A 1 54 ? 4.321 7.183 7.444 1.00 0.00 54 ASP A N 7
ATOM 10146 C CA . ASP A 1 54 ? 5.277 6.335 8.146 1.00 0.00 54 ASP A CA 7
ATOM 10147 C C . ASP A 1 54 ? 5.609 5.069 7.358 1.00 0.00 54 ASP A C 7
ATOM 10148 O O . ASP A 1 54 ? 6.676 4.492 7.543 1.00 0.00 54 ASP A O 7
ATOM 10157 N N . MET A 1 55 ? 4.724 4.654 6.449 1.00 0.00 55 MET A N 7
ATOM 10158 C CA . MET A 1 55 ? 4.972 3.575 5.508 1.00 0.00 55 MET A CA 7
ATOM 10159 C C . MET A 1 55 ? 6.079 3.951 4.535 1.00 0.00 55 MET A C 7
ATOM 10160 O O . MET A 1 55 ? 7.100 3.273 4.510 1.00 0.00 55 MET A O 7
ATOM 10174 N N . LEU A 1 56 ? 5.889 5.006 3.739 1.00 0.00 56 LEU A N 7
ATOM 10175 C CA . LEU A 1 56 ? 6.917 5.485 2.811 1.00 0.00 56 LEU A CA 7
ATOM 10176 C C . LEU A 1 56 ? 8.237 5.815 3.520 1.00 0.00 56 LEU A C 7
ATOM 10177 O O . LEU A 1 56 ? 9.306 5.511 2.979 1.00 0.00 56 LEU A O 7
ATOM 10193 N N . SER A 1 57 ? 8.178 6.415 4.711 1.00 0.00 57 SER A N 7
ATOM 10194 C CA . SER A 1 57 ? 9.354 6.741 5.506 1.00 0.00 57 SER A CA 7
ATOM 10195 C C . SER A 1 57 ? 10.103 5.480 5.949 1.00 0.00 57 SER A C 7
ATOM 10196 O O . SER A 1 57 ? 11.304 5.361 5.701 1.00 0.00 57 SER A O 7
ATOM 10204 N N . ARG A 1 58 ? 9.414 4.533 6.598 1.00 0.00 58 ARG A N 7
ATOM 10205 C CA . ARG A 1 58 ? 10.039 3.402 7.281 1.00 0.00 58 ARG A CA 7
ATOM 10206 C C . ARG A 1 58 ? 9.148 2.160 7.137 1.00 0.00 58 ARG A C 7
ATOM 10207 O O . ARG A 1 58 ? 8.485 1.761 8.095 1.00 0.00 58 ARG A O 7
ATOM 10228 N N . PRO A 1 59 ? 9.124 1.499 5.971 1.00 0.00 59 PRO A N 7
ATOM 10229 C CA . PRO A 1 59 ? 8.276 0.330 5.765 1.00 0.00 59 PRO A CA 7
ATOM 10230 C C . PRO A 1 59 ? 8.774 -0.864 6.587 1.00 0.00 59 PRO A C 7
ATOM 10231 O O . PRO A 1 59 ? 9.875 -0.834 7.148 1.00 0.00 59 PRO A O 7
ATOM 10242 N N . LYS A 1 60 ? 7.957 -1.920 6.648 1.00 0.00 60 LYS A N 7
ATOM 10243 C CA . LYS A 1 60 ? 8.275 -3.199 7.279 1.00 0.00 60 LYS A CA 7
ATOM 10244 C C . LYS A 1 60 ? 8.759 -4.179 6.205 1.00 0.00 60 LYS A C 7
ATOM 10245 O O . LYS A 1 60 ? 8.456 -3.955 5.025 1.00 0.00 60 LYS A O 7
ATOM 10264 N N . PRO A 1 61 ? 9.419 -5.289 6.581 1.00 0.00 61 PRO A N 7
ATOM 10265 C CA . PRO A 1 61 ? 9.704 -6.360 5.635 1.00 0.00 61 PRO A CA 7
ATOM 10266 C C . PRO A 1 61 ? 8.391 -7.037 5.239 1.00 0.00 61 PRO A C 7
ATOM 10267 O O . PRO A 1 61 ? 7.467 -7.106 6.055 1.00 0.00 61 PRO A O 7
ATOM 10278 N N . TRP A 1 62 ? 8.329 -7.618 4.037 1.00 0.00 62 TRP A N 7
ATOM 10279 C CA . TRP A 1 62 ? 7.147 -8.343 3.570 1.00 0.00 62 TRP A CA 7
ATOM 10280 C C . TRP A 1 62 ? 6.767 -9.476 4.533 1.00 0.00 62 TRP A C 7
ATOM 10281 O O . TRP A 1 62 ? 5.582 -9.748 4.747 1.00 0.00 62 TRP A O 7
ATOM 10302 N N . SER A 1 63 ? 7.766 -10.078 5.179 1.00 0.00 63 SER A N 7
ATOM 10303 C CA . SER A 1 63 ? 7.634 -11.058 6.240 1.00 0.00 63 SER A CA 7
ATOM 10304 C C . SER A 1 63 ? 6.713 -10.574 7.364 1.00 0.00 63 SER A C 7
ATOM 10305 O O . SER A 1 63 ? 5.858 -11.331 7.821 1.00 0.00 63 SER A O 7
ATOM 10313 N N . LYS A 1 64 ? 6.885 -9.332 7.830 1.00 0.00 64 LYS A N 7
ATOM 10314 C CA . LYS A 1 64 ? 6.135 -8.784 8.959 1.00 0.00 64 LYS A CA 7
ATOM 10315 C C . LYS A 1 64 ? 4.717 -8.381 8.567 1.00 0.00 64 LYS A C 7
ATOM 10316 O O . LYS A 1 64 ? 3.919 -8.050 9.448 1.00 0.00 64 LYS A O 7
ATOM 10335 N N . LEU A 1 65 ? 4.407 -8.363 7.271 1.00 0.00 65 LEU A N 7
ATOM 10336 C CA . LEU A 1 65 ? 3.088 -8.025 6.778 1.00 0.00 65 LEU A CA 7
ATOM 10337 C C . LEU A 1 65 ? 2.292 -9.324 6.666 1.00 0.00 65 LEU A C 7
ATOM 10338 O O . LEU A 1 65 ? 2.724 -10.291 6.035 1.00 0.00 65 LEU A O 7
ATOM 10354 N N . THR A 1 66 ? 1.100 -9.346 7.245 1.00 0.00 66 THR A N 7
ATOM 10355 C CA . THR A 1 66 ? 0.059 -10.320 6.936 1.00 0.00 66 THR A CA 7
ATOM 10356 C C . THR A 1 66 ? -0.413 -10.092 5.490 1.00 0.00 66 THR A C 7
ATOM 10357 O O . THR A 1 66 ? -0.096 -9.053 4.914 1.00 0.00 66 THR A O 7
ATOM 10368 N N . GLN A 1 67 ? -1.233 -10.972 4.897 1.00 0.00 67 GLN A N 7
ATOM 10369 C CA . GLN A 1 67 ? -1.913 -10.626 3.637 1.00 0.00 67 GLN A CA 7
ATOM 10370 C C . GLN A 1 67 ? -2.695 -9.312 3.795 1.00 0.00 67 GLN A C 7
ATOM 10371 O O . GLN A 1 67 ? -2.626 -8.433 2.939 1.00 0.00 67 GLN A O 7
ATOM 10385 N N . LYS A 1 68 ? -3.377 -9.139 4.929 1.00 0.00 68 LYS A N 7
ATOM 10386 C CA . LYS A 1 68 ? -4.127 -7.928 5.246 1.00 0.00 68 LYS A CA 7
ATOM 10387 C C . LYS A 1 68 ? -3.220 -6.693 5.284 1.00 0.00 68 LYS A C 7
ATOM 10388 O O . LYS A 1 68 ? -3.629 -5.621 4.846 1.00 0.00 68 LYS A O 7
ATOM 10407 N N . GLY A 1 69 ? -1.979 -6.831 5.755 1.00 0.00 69 GLY A N 7
ATOM 10408 C CA . GLY A 1 69 ? -0.984 -5.769 5.745 1.00 0.00 69 GLY A CA 7
ATOM 10409 C C . GLY A 1 69 ? -0.281 -5.628 4.392 1.00 0.00 69 GLY A C 7
ATOM 10410 O O . GLY A 1 69 ? 0.301 -4.576 4.132 1.00 0.00 69 GLY A O 7
ATOM 10414 N N . ARG A 1 70 ? -0.304 -6.648 3.528 1.00 0.00 70 ARG A N 7
ATOM 10415 C CA . ARG A 1 70 ? 0.235 -6.602 2.169 1.00 0.00 70 ARG A CA 7
ATOM 10416 C C . ARG A 1 70 ? -0.748 -5.932 1.220 1.00 0.00 70 ARG A C 7
ATOM 10417 O O . ARG A 1 70 ? -0.277 -5.352 0.250 1.00 0.00 70 ARG A O 7
ATOM 10438 N N . GLU A 1 71 ? -2.059 -5.954 1.493 1.00 0.00 71 GLU A N 7
ATOM 10439 C CA . GLU A 1 71 ? -3.081 -5.313 0.658 1.00 0.00 71 GLU A CA 7
ATOM 10440 C C . GLU A 1 71 ? -2.702 -3.899 0.205 1.00 0.00 71 GLU A C 7
ATOM 10441 O O . GLU A 1 71 ? -2.803 -3.624 -0.991 1.00 0.00 71 GLU A O 7
ATOM 10453 N N . PRO A 1 72 ? -2.287 -2.979 1.095 1.00 0.00 72 PRO A N 7
ATOM 10454 C CA . PRO A 1 72 ? -1.833 -1.678 0.647 1.00 0.00 72 PRO A CA 7
ATOM 10455 C C . PRO A 1 72 ? -0.552 -1.855 -0.189 1.00 0.00 72 PRO A C 7
ATOM 10456 O O . PRO A 1 72 ? -0.546 -1.495 -1.362 1.00 0.00 72 PRO A O 7
ATOM 10467 N N . PHE A 1 73 ? 0.507 -2.485 0.323 1.00 0.00 73 PHE A N 7
ATOM 10468 C CA . PHE A 1 73 ? 1.769 -2.630 -0.409 1.00 0.00 73 PHE A CA 7
ATOM 10469 C C . PHE A 1 73 ? 1.616 -3.223 -1.819 1.00 0.00 73 PHE A C 7
ATOM 10470 O O . PHE A 1 73 ? 2.393 -2.886 -2.705 1.00 0.00 73 PHE A O 7
ATOM 10487 N N . ILE A 1 74 ? 0.653 -4.109 -2.057 1.00 0.00 74 ILE A N 7
ATOM 10488 C CA . ILE A 1 74 ? 0.312 -4.659 -3.370 1.00 0.00 74 ILE A CA 7
ATOM 10489 C C . ILE A 1 74 ? -0.129 -3.536 -4.291 1.00 0.00 74 ILE A C 7
ATOM 10490 O O . ILE A 1 74 ? 0.366 -3.431 -5.406 1.00 0.00 74 ILE A O 7
ATOM 10506 N N . ARG A 1 75 ? -1.052 -2.692 -3.848 1.00 0.00 75 ARG A N 7
ATOM 10507 C CA . ARG A 1 75 ? -1.507 -1.557 -4.614 1.00 0.00 75 ARG A CA 7
ATOM 10508 C C . ARG A 1 75 ? -0.360 -0.596 -4.884 1.00 0.00 75 ARG A C 7
ATOM 10509 O O . ARG A 1 75 ? -0.303 -0.045 -5.980 1.00 0.00 75 ARG A O 7
ATOM 10530 N N . MET A 1 76 ? 0.589 -0.447 -3.947 1.00 0.00 76 MET A N 7
ATOM 10531 C CA . MET A 1 76 ? 1.809 0.303 -4.206 1.00 0.00 76 MET A CA 7
ATOM 10532 C C . MET A 1 76 ? 2.561 -0.262 -5.425 1.00 0.00 76 MET A C 7
ATOM 10533 O O . MET A 1 76 ? 2.963 0.505 -6.305 1.00 0.00 76 MET A O 7
ATOM 10547 N N . GLN A 1 77 ? 2.729 -1.594 -5.479 1.00 0.00 77 GLN A N 7
ATOM 10548 C CA . GLN A 1 77 ? 3.418 -2.302 -6.564 1.0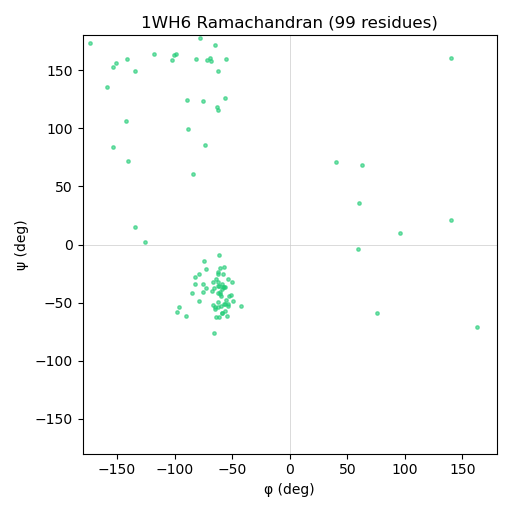0 0.00 77 GLN A CA 7
ATOM 10549 C C . GLN A 1 77 ? 2.665 -2.139 -7.875 1.00 0.00 77 GLN A C 7
ATOM 10550 O O . GLN A 1 77 ? 3.282 -1.918 -8.913 1.00 0.00 77 GLN A O 7
ATOM 10564 N N . LEU A 1 78 ? 1.343 -2.286 -7.848 1.00 0.00 78 LEU A N 7
ATOM 10565 C CA . LEU A 1 78 ? 0.520 -2.232 -9.041 1.00 0.00 78 LEU A CA 7
ATOM 10566 C C . LEU A 1 78 ? 0.539 -0.829 -9.595 1.00 0.00 78 LEU A C 7
ATOM 10567 O O . LEU A 1 78 ? 1.016 -0.672 -10.715 1.00 0.00 78 LEU A O 7
ATOM 10583 N N . TRP A 1 79 ? 0.106 0.171 -8.822 1.00 0.00 79 TRP A N 7
ATOM 10584 C CA . TRP A 1 79 ? 0.013 1.574 -9.216 1.00 0.00 79 TRP A CA 7
ATOM 10585 C C . TRP A 1 79 ? 1.256 2.061 -9.967 1.00 0.00 79 TRP A C 7
ATOM 10586 O O . TRP A 1 79 ? 1.115 2.856 -10.893 1.00 0.00 79 TRP A O 7
ATOM 10607 N N . LEU A 1 80 ? 2.446 1.558 -9.615 1.00 0.00 80 LEU A N 7
ATOM 10608 C CA . LEU A 1 80 ? 3.700 1.878 -10.289 1.00 0.00 80 LEU A CA 7
ATOM 10609 C C . LEU A 1 80 ? 3.604 1.667 -11.800 1.00 0.00 80 LEU A C 7
ATOM 10610 O O . LEU A 1 80 ? 3.987 2.576 -12.537 1.00 0.00 80 LEU A O 7
ATOM 10626 N N . SER A 1 81 ? 3.159 0.492 -12.270 1.00 0.00 81 SER A N 7
ATOM 10627 C CA . SER A 1 81 ? 2.940 0.280 -13.706 1.00 0.00 81 SER A CA 7
ATOM 10628 C C . SER A 1 81 ? 1.482 0.483 -14.150 1.00 0.00 81 SER A C 7
ATOM 10629 O O . SER A 1 81 ? 1.238 0.733 -15.329 1.00 0.00 81 SER A O 7
ATOM 10637 N N . ASP A 1 82 ? 0.520 0.337 -13.239 1.00 0.00 82 ASP A N 7
ATOM 10638 C CA . ASP A 1 82 ? -0.905 0.193 -13.542 1.00 0.00 82 ASP A CA 7
ATOM 10639 C C . ASP A 1 82 ? -1.585 1.560 -13.668 1.00 0.00 82 ASP A C 7
ATOM 10640 O O . ASP A 1 82 ? -2.374 1.781 -14.592 1.00 0.00 82 ASP A O 7
ATOM 10649 N N . GLN A 1 83 ? -1.246 2.475 -12.754 1.00 0.00 83 GLN A N 7
ATOM 10650 C CA . GLN A 1 83 ? -1.817 3.799 -12.503 1.00 0.00 83 GLN A CA 7
ATOM 10651 C C . GLN A 1 83 ? -3.312 3.831 -12.126 1.00 0.00 83 GLN A C 7
ATOM 10652 O O . GLN A 1 83 ? -3.804 4.914 -11.817 1.00 0.00 83 GLN A O 7
ATOM 10666 N N . LEU A 1 84 ? -4.009 2.688 -12.025 1.00 0.00 84 LEU A N 7
ATOM 10667 C CA . LEU A 1 84 ? -5.416 2.552 -11.627 1.00 0.00 84 LEU A CA 7
ATOM 10668 C C . LEU A 1 84 ? -6.342 3.508 -12.372 1.00 0.00 84 LEU A C 7
ATOM 10669 O O . LEU A 1 84 ? -6.684 4.581 -11.873 1.00 0.00 84 LEU A O 7
ATOM 10685 N N . GLY A 1 85 ? -6.778 3.114 -13.564 1.00 0.00 85 GLY A N 7
ATOM 10686 C CA . GLY A 1 85 ? -7.210 4.076 -14.560 1.00 0.00 85 GLY A CA 7
ATOM 10687 C C . GLY A 1 85 ? -8.470 4.898 -14.261 1.00 0.00 85 GLY A C 7
ATOM 10688 O O . GLY A 1 85 ? -8.699 5.908 -14.931 1.00 0.00 85 GLY A O 7
ATOM 10692 N N . GLN A 1 86 ? -9.278 4.523 -13.266 1.00 0.00 86 GLN A N 7
ATOM 10693 C CA . GLN A 1 86 ? -10.258 5.372 -12.631 1.00 0.00 86 GLN A CA 7
ATOM 10694 C C . GLN A 1 86 ? -10.072 5.167 -11.133 1.00 0.00 86 GLN A C 7
ATOM 10695 O O . GLN A 1 86 ? -9.341 5.918 -10.481 1.00 0.00 86 GLN A O 7
ATOM 10709 N N . ALA A 1 87 ? -10.683 4.095 -10.639 1.00 0.00 87 ALA A N 7
ATOM 10710 C CA . ALA A 1 87 ? -10.735 3.588 -9.291 1.00 0.00 87 ALA A CA 7
ATOM 10711 C C . ALA A 1 87 ? -11.121 2.116 -9.446 1.00 0.00 87 ALA A C 7
ATOM 10712 O O . ALA A 1 87 ? -11.767 1.749 -10.441 1.00 0.00 87 ALA A O 7
ATOM 10719 N N . VAL A 1 88 ? -10.736 1.275 -8.494 1.00 0.00 88 VAL A N 7
ATOM 10720 C CA . VAL A 1 88 ? -10.885 -0.178 -8.584 1.00 0.00 88 VAL A CA 7
ATOM 10721 C C . VAL A 1 88 ? -11.183 -0.674 -7.162 1.00 0.00 88 VAL A C 7
ATOM 10722 O O . VAL A 1 88 ? -10.399 -1.421 -6.579 1.00 0.00 88 VAL A O 7
ATOM 10735 N N . GLY A 1 89 ? -12.275 -0.188 -6.569 1.00 0.00 89 GLY A N 7
ATOM 10736 C CA . GLY A 1 89 ? -12.561 -0.393 -5.153 1.00 0.00 89 GLY A CA 7
ATOM 10737 C C . GLY A 1 89 ? -12.376 0.907 -4.391 1.00 0.00 89 GLY A C 7
ATOM 10738 O O . GLY A 1 89 ? -11.236 1.279 -4.103 1.00 0.00 89 GLY A O 7
ATOM 10742 N N . GLN A 1 90 ? -13.449 1.642 -4.103 1.00 0.00 90 GLN A N 7
ATOM 10743 C CA . GLN A 1 90 ? -13.373 2.937 -3.426 1.00 0.00 90 GLN A CA 7
ATOM 10744 C C . GLN A 1 90 ? -14.560 3.109 -2.483 1.00 0.00 90 GLN A C 7
ATOM 10745 O O . GLN A 1 90 ? -15.628 2.547 -2.738 1.00 0.00 90 GLN A O 7
ATOM 10759 N N . GLN A 1 91 ? -14.385 3.897 -1.419 1.00 0.00 91 GLN A N 7
ATOM 10760 C CA . GLN A 1 91 ? -15.426 4.272 -0.466 1.00 0.00 91 GLN A CA 7
ATOM 10761 C C . GLN A 1 91 ? -15.238 5.738 -0.036 1.00 0.00 91 GLN A C 7
ATOM 10762 O O . GLN A 1 91 ? -14.100 6.226 -0.004 1.00 0.00 91 GLN A O 7
ATOM 10776 N N . PRO A 1 92 ? -16.322 6.437 0.342 1.00 0.00 92 PRO A N 7
ATOM 10777 C CA . PRO A 1 92 ? -16.276 7.807 0.828 1.00 0.00 92 PRO A CA 7
ATOM 10778 C C . PRO A 1 92 ? -15.796 7.878 2.283 1.00 0.00 92 PRO A C 7
ATOM 10779 O O . PRO A 1 92 ? -15.931 6.917 3.049 1.00 0.00 92 PRO A O 7
ATOM 10790 N N . GLY A 1 93 ? -15.313 9.056 2.671 1.00 0.00 93 GLY A N 7
ATOM 10791 C CA . GLY A 1 93 ? -14.908 9.422 4.016 1.00 0.00 93 GLY A CA 7
ATOM 10792 C C . GLY A 1 93 ? -15.161 10.916 4.200 1.00 0.00 93 GLY A C 7
ATOM 10793 O O . GLY A 1 93 ? -16.260 11.388 3.891 1.00 0.00 93 GLY A O 7
ATOM 10797 N N . ALA A 1 94 ? -14.186 11.648 4.740 1.00 0.00 94 ALA A N 7
ATOM 10798 C CA . ALA A 1 94 ? -14.063 13.106 4.758 1.00 0.00 94 ALA A CA 7
ATOM 10799 C C . ALA A 1 94 ? -12.614 13.406 5.146 1.00 0.00 94 ALA A C 7
ATOM 10800 O O . ALA A 1 94 ? -12.163 12.883 6.170 1.00 0.00 94 ALA A O 7
ATOM 10807 N N . SER A 1 95 ? -11.870 14.175 4.343 1.00 0.00 95 SER A N 7
ATOM 10808 C CA . SER A 1 95 ? -10.425 14.267 4.541 1.00 0.00 95 SER A CA 7
ATOM 10809 C C . SER A 1 95 ? -10.052 15.031 5.817 1.00 0.00 95 SER A C 7
ATOM 10810 O O . SER A 1 95 ? -9.175 14.573 6.555 1.00 0.00 95 SER A O 7
ATOM 10818 N N . SER A 1 96 ? -10.713 16.161 6.086 1.00 0.00 96 SER A N 7
ATOM 10819 C CA . SER A 1 96 ? -10.407 17.088 7.173 1.00 0.00 96 SER A CA 7
ATOM 10820 C C . SER A 1 96 ? -8.925 17.522 7.174 1.00 0.00 96 SER A C 7
ATOM 10821 O O . SER A 1 96 ? -8.131 17.181 6.287 1.00 0.00 96 SER A O 7
ATOM 10829 N N . GLY A 1 97 ? -8.524 18.303 8.174 1.00 0.00 97 GLY A N 7
ATOM 10830 C CA . GLY A 1 97 ? -7.151 18.753 8.363 1.00 0.00 97 GLY A CA 7
ATOM 10831 C C . GLY A 1 97 ? -6.762 18.648 9.833 1.00 0.00 97 GLY A C 7
ATOM 10832 O O . GLY A 1 97 ? -7.648 18.610 10.690 1.00 0.00 97 GLY A O 7
ATOM 10836 N N . PRO A 1 98 ? -5.462 18.624 10.162 1.00 0.00 98 PRO A N 7
ATOM 10837 C CA . PRO A 1 98 ? -5.004 18.897 11.510 1.00 0.00 98 PRO A CA 7
ATOM 10838 C C . PRO A 1 98 ? -5.319 20.353 11.840 1.00 0.00 98 PRO A C 7
ATOM 10839 O O . PRO A 1 98 ? -4.682 21.265 11.302 1.00 0.00 98 PRO A O 7
ATOM 10850 N N . SER A 1 99 ? -6.286 20.568 12.724 1.00 0.00 99 SER A N 7
ATOM 10851 C CA . SER A 1 99 ? -6.628 21.867 13.272 1.00 0.00 99 SER A CA 7
ATOM 10852 C C . SER A 1 99 ? -6.671 21.675 14.786 1.00 0.00 99 SER A C 7
ATOM 10853 O O . SER A 1 99 ? -7.701 21.290 15.337 1.00 0.00 99 SER A O 7
ATOM 10861 N N . SER A 1 100 ? -5.517 21.856 15.432 1.00 0.00 100 SER A N 7
ATOM 10862 C CA . SER A 1 100 ? -5.221 21.452 16.800 1.00 0.00 100 SER A CA 7
ATOM 10863 C C . SER A 1 100 ? -5.255 19.920 16.958 1.00 0.00 100 SER A C 7
ATOM 10864 O O . SER A 1 100 ? -5.372 19.155 15.992 1.00 0.00 100 SER A O 7
ATOM 10872 N N . GLY A 1 101 ? -5.061 19.449 18.183 1.00 0.00 101 GLY A N 7
ATOM 10873 C CA . GLY A 1 101 ? -5.049 18.052 18.579 1.00 0.00 101 GLY A CA 7
ATOM 10874 C C . GLY A 1 101 ? -4.771 18.041 20.059 1.00 0.00 101 GLY A C 7
ATOM 10875 O O . GLY A 1 101 ? -5.576 18.644 20.802 1.00 0.00 101 GLY A O 7
ATOM 10879 N N . GLY A 1 1 ? 9.065 -24.194 -21.060 1.00 0.00 1 GLY A N 8
ATOM 10880 C CA . GLY A 1 1 ? 8.665 -23.425 -19.879 1.00 0.00 1 GLY A CA 8
ATOM 10881 C C . GLY A 1 1 ? 8.224 -22.063 -20.357 1.00 0.00 1 GLY A C 8
ATOM 10882 O O . GLY A 1 1 ? 7.337 -22.010 -21.207 1.00 0.00 1 GLY A O 8
ATOM 10886 N N . SER A 1 2 ? 8.892 -20.999 -19.906 1.00 0.00 2 SER A N 8
ATOM 10887 C CA . SER A 1 2 ? 8.714 -19.648 -20.427 1.00 0.00 2 SER A CA 8
ATOM 10888 C C . SER A 1 2 ? 7.253 -19.205 -20.291 1.00 0.00 2 SER A C 8
ATOM 10889 O O . SER A 1 2 ? 6.622 -18.772 -21.258 1.00 0.00 2 SER A O 8
ATOM 10897 N N . SER A 1 3 ? 6.716 -19.330 -19.073 1.00 0.00 3 SER A N 8
ATOM 10898 C CA . SER A 1 3 ? 5.383 -18.871 -18.714 1.00 0.00 3 SER A CA 8
ATOM 10899 C C . SER A 1 3 ? 5.255 -17.391 -19.065 1.00 0.00 3 SER A C 8
ATOM 10900 O O . SER A 1 3 ? 6.170 -16.606 -18.799 1.00 0.00 3 SER A O 8
ATOM 10908 N N . GLY A 1 4 ? 4.109 -16.996 -19.614 1.00 0.00 4 GLY A N 8
ATOM 10909 C CA . GLY A 1 4 ? 3.745 -15.597 -19.734 1.00 0.00 4 GLY A CA 8
ATOM 10910 C C . GLY A 1 4 ? 3.576 -14.960 -18.351 1.00 0.00 4 GLY A C 8
ATOM 10911 O O . GLY A 1 4 ? 3.561 -15.662 -17.329 1.00 0.00 4 GLY A O 8
ATOM 10915 N N . SER A 1 5 ? 3.449 -13.635 -18.316 1.00 0.00 5 SER A N 8
ATOM 10916 C CA . SER A 1 5 ? 3.429 -12.828 -17.106 1.00 0.00 5 SER A CA 8
ATOM 10917 C C . SER A 1 5 ? 2.490 -11.643 -17.351 1.00 0.00 5 SER A C 8
ATOM 10918 O O . SER A 1 5 ? 2.726 -10.858 -18.279 1.00 0.00 5 SER A O 8
ATOM 10926 N N . SER A 1 6 ? 1.421 -11.540 -16.560 1.00 0.00 6 SER A N 8
ATOM 10927 C CA . SER A 1 6 ? 0.418 -10.487 -16.675 1.00 0.00 6 SER A CA 8
ATOM 10928 C C . SER A 1 6 ? 0.875 -9.221 -15.947 1.00 0.00 6 SER A C 8
ATOM 10929 O O . SER A 1 6 ? 1.117 -8.202 -16.597 1.00 0.00 6 SER A O 8
ATOM 10937 N N . GLY A 1 7 ? 0.962 -9.281 -14.616 1.00 0.00 7 GLY A N 8
ATOM 10938 C CA . GLY A 1 7 ? 1.119 -8.133 -13.739 1.00 0.00 7 GLY A CA 8
ATOM 10939 C C . GLY A 1 7 ? -0.182 -7.925 -12.977 1.00 0.00 7 GLY A C 8
ATOM 10940 O O . GLY A 1 7 ? -0.905 -6.970 -13.252 1.00 0.00 7 GLY A O 8
ATOM 10944 N N . GLN A 1 8 ? -0.521 -8.842 -12.070 1.00 0.00 8 GLN A N 8
ATOM 10945 C CA . GLN A 1 8 ? -1.588 -8.674 -11.089 1.00 0.00 8 GLN A CA 8
ATOM 10946 C C . GLN A 1 8 ? -1.031 -9.013 -9.705 1.00 0.00 8 GLN A C 8
ATOM 10947 O O . GLN A 1 8 ? 0.056 -9.582 -9.576 1.00 0.00 8 GLN A O 8
ATOM 10961 N N . TYR A 1 9 ? -1.823 -8.697 -8.676 1.00 0.00 9 TYR A N 8
ATOM 10962 C CA . TYR A 1 9 ? -1.546 -8.950 -7.267 1.00 0.00 9 TYR A CA 8
ATOM 10963 C C . TYR A 1 9 ? -1.097 -10.382 -6.996 1.00 0.00 9 TYR A C 8
ATOM 10964 O O . TYR A 1 9 ? -0.296 -10.607 -6.091 1.00 0.00 9 TYR A O 8
ATOM 10982 N N . GLU A 1 10 ? -1.628 -11.349 -7.745 1.00 0.00 10 GLU A N 8
ATOM 10983 C CA . GLU A 1 10 ? -1.476 -12.750 -7.393 1.00 0.00 10 GLU A CA 8
ATOM 10984 C C . GLU A 1 10 ? -0.032 -13.229 -7.534 1.00 0.00 10 GLU A C 8
ATOM 10985 O O . GLU A 1 10 ? 0.380 -14.120 -6.798 1.00 0.00 10 GLU A O 8
ATOM 10997 N N . LEU A 1 11 ? 0.776 -12.605 -8.397 1.00 0.00 11 LEU A N 8
ATOM 10998 C CA . LEU A 1 11 ? 2.212 -12.883 -8.472 1.00 0.00 11 LEU A CA 8
ATOM 10999 C C . LEU A 1 11 ? 2.821 -12.712 -7.075 1.00 0.00 11 LEU A C 8
ATOM 11000 O O . LEU A 1 11 ? 3.533 -13.582 -6.561 1.00 0.00 11 LEU A O 8
ATOM 11016 N N . TYR A 1 12 ? 2.452 -11.604 -6.432 1.00 0.00 12 TYR A N 8
ATOM 11017 C CA . TYR A 1 12 ? 2.940 -11.151 -5.142 1.00 0.00 12 TYR A CA 8
ATOM 11018 C C . TYR A 1 12 ? 2.242 -11.874 -3.983 1.00 0.00 12 TYR A C 8
ATOM 11019 O O . TYR A 1 12 ? 2.569 -11.626 -2.826 1.00 0.00 12 TYR A O 8
ATOM 11037 N N . MET A 1 13 ? 1.282 -12.764 -4.242 1.00 0.00 13 MET A N 8
ATOM 11038 C CA . MET A 1 13 ? 0.675 -13.578 -3.189 1.00 0.00 13 MET A CA 8
ATOM 11039 C C . MET A 1 13 ? 1.603 -14.700 -2.727 1.00 0.00 13 MET A C 8
ATOM 11040 O O . MET A 1 13 ? 1.363 -15.273 -1.664 1.00 0.00 13 MET A O 8
ATOM 11054 N N . TYR A 1 14 ? 2.658 -15.012 -3.486 1.00 0.00 14 TYR A N 8
ATOM 11055 C CA . TYR A 1 14 ? 3.517 -16.160 -3.204 1.00 0.00 14 TYR A CA 8
ATOM 11056 C C . TYR A 1 14 ? 5.000 -15.794 -3.215 1.00 0.00 14 TYR A C 8
ATOM 11057 O O . TYR A 1 14 ? 5.817 -16.459 -2.568 1.00 0.00 14 TYR A O 8
ATOM 11075 N N . ARG A 1 15 ? 5.369 -14.763 -3.974 1.00 0.00 15 ARG A N 8
ATOM 11076 C CA . ARG A 1 15 ? 6.734 -14.265 -4.077 1.00 0.00 15 ARG A CA 8
ATOM 11077 C C . ARG A 1 15 ? 7.002 -13.273 -2.939 1.00 0.00 15 ARG A C 8
ATOM 11078 O O . ARG A 1 15 ? 6.192 -13.161 -2.020 1.00 0.00 15 ARG A O 8
ATOM 11099 N N . GLU A 1 16 ? 8.126 -12.562 -2.990 1.00 0.00 16 GLU A N 8
ATOM 11100 C CA . GLU A 1 16 ? 8.432 -11.433 -2.125 1.00 0.00 16 GLU A CA 8
ATOM 11101 C C . GLU A 1 16 ? 8.907 -10.273 -3.005 1.00 0.00 16 GLU A C 8
ATOM 11102 O O . GLU A 1 16 ? 9.294 -10.466 -4.165 1.00 0.00 16 GLU A O 8
ATOM 11114 N N . VAL A 1 17 ? 8.884 -9.074 -2.431 1.00 0.00 17 VAL A N 8
ATOM 11115 C CA . VAL A 1 17 ? 9.257 -7.801 -3.025 1.00 0.00 17 VAL A CA 8
ATOM 11116 C C . VAL A 1 17 ? 10.034 -7.031 -1.953 1.00 0.00 17 VAL A C 8
ATOM 11117 O O . VAL A 1 17 ? 9.890 -7.301 -0.755 1.00 0.00 17 VAL A O 8
ATOM 11130 N N . ASP A 1 18 ? 10.882 -6.089 -2.357 1.00 0.00 18 ASP A N 8
ATOM 11131 C CA . ASP A 1 18 ? 11.667 -5.276 -1.434 1.00 0.00 18 ASP A CA 8
ATOM 11132 C C . ASP A 1 18 ? 10.853 -4.041 -1.096 1.00 0.00 18 ASP A C 8
ATOM 11133 O O . ASP A 1 18 ? 10.794 -3.101 -1.888 1.00 0.00 18 ASP A O 8
ATOM 11142 N N . THR A 1 19 ? 10.181 -4.040 0.056 1.00 0.00 19 THR A N 8
ATOM 11143 C CA . THR A 1 19 ? 9.273 -2.951 0.401 1.00 0.00 19 THR A CA 8
ATOM 11144 C C . THR A 1 19 ? 9.981 -1.592 0.489 1.00 0.00 19 THR A C 8
ATOM 11145 O O . THR A 1 19 ? 9.347 -0.584 0.184 1.00 0.00 19 THR A O 8
ATOM 11156 N N . LEU A 1 20 ? 11.272 -1.531 0.853 1.00 0.00 20 LEU A N 8
ATOM 11157 C CA . LEU A 1 20 ? 12.022 -0.285 0.776 1.00 0.00 20 LEU A CA 8
ATOM 11158 C C . LEU A 1 20 ? 12.022 0.238 -0.653 1.00 0.00 20 LEU A C 8
ATOM 11159 O O . LEU A 1 20 ? 11.536 1.341 -0.899 1.00 0.00 20 LEU A O 8
ATOM 11175 N N . GLU A 1 21 ? 12.553 -0.554 -1.583 1.00 0.00 21 GLU A N 8
ATOM 11176 C CA . GLU A 1 21 ? 12.727 -0.173 -2.978 1.00 0.00 21 GLU A CA 8
ATOM 11177 C C . GLU A 1 21 ? 11.386 0.165 -3.630 1.00 0.00 21 GLU A C 8
ATOM 11178 O O . GLU A 1 21 ? 11.292 1.114 -4.403 1.00 0.00 21 GLU A O 8
ATOM 11190 N N . LEU A 1 22 ? 10.335 -0.569 -3.263 1.00 0.00 22 LEU A N 8
ATOM 11191 C CA . LEU A 1 22 ? 8.964 -0.259 -3.629 1.00 0.00 22 LEU A CA 8
ATOM 11192 C C . LEU A 1 22 ? 8.594 1.158 -3.190 1.00 0.00 22 LEU A C 8
ATOM 11193 O O . LEU A 1 22 ? 8.242 1.974 -4.036 1.00 0.00 22 LEU A O 8
ATOM 11209 N N . THR A 1 23 ? 8.643 1.471 -1.889 1.00 0.00 23 THR A N 8
ATOM 11210 C CA . THR A 1 23 ? 8.261 2.809 -1.429 1.00 0.00 23 THR A CA 8
ATOM 11211 C C . THR A 1 23 ? 9.127 3.878 -2.108 1.00 0.00 23 THR A C 8
ATOM 11212 O O . THR A 1 23 ? 8.631 4.948 -2.443 1.00 0.00 23 THR A O 8
ATOM 11223 N N . ARG A 1 24 ? 10.411 3.585 -2.316 1.00 0.00 24 ARG A N 8
ATOM 11224 C CA . ARG A 1 24 ? 11.375 4.416 -3.049 1.00 0.00 24 ARG A CA 8
ATOM 11225 C C . ARG A 1 24 ? 10.870 4.761 -4.456 1.00 0.00 24 ARG A C 8
ATOM 11226 O O . ARG A 1 24 ? 10.684 5.945 -4.746 1.00 0.00 24 ARG A O 8
ATOM 11247 N N . GLN A 1 25 ? 10.617 3.759 -5.302 1.00 0.00 25 GLN A N 8
ATOM 11248 C CA . GLN A 1 25 ? 10.063 3.905 -6.650 1.00 0.00 25 GLN A CA 8
ATOM 11249 C C . GLN A 1 25 ? 8.753 4.693 -6.624 1.00 0.00 25 GLN A C 8
ATOM 11250 O O . GLN A 1 25 ? 8.545 5.584 -7.446 1.00 0.00 25 GLN A O 8
ATOM 11264 N N . VAL A 1 26 ? 7.875 4.380 -5.674 1.00 0.00 26 VAL A N 8
ATOM 11265 C CA . VAL A 1 26 ? 6.600 5.052 -5.476 1.00 0.00 26 VAL A CA 8
ATOM 11266 C C . VAL A 1 26 ? 6.833 6.548 -5.223 1.00 0.00 26 VAL A C 8
ATOM 11267 O O . VAL A 1 26 ? 6.293 7.374 -5.958 1.00 0.00 26 VAL A O 8
ATOM 11280 N N . LYS A 1 27 ? 7.629 6.923 -4.211 1.00 0.00 27 LYS A N 8
ATOM 11281 C CA . LYS A 1 27 ? 7.925 8.316 -3.889 1.00 0.00 27 LYS A CA 8
ATOM 11282 C C . LYS A 1 27 ? 8.513 9.047 -5.093 1.00 0.00 27 LYS A C 8
ATOM 11283 O O . LYS A 1 27 ? 8.076 10.159 -5.373 1.00 0.00 27 LYS A O 8
ATOM 11302 N N . GLU A 1 28 ? 9.450 8.431 -5.814 1.00 0.00 28 GLU A N 8
ATOM 11303 C CA . GLU A 1 28 ? 10.041 9.006 -7.017 1.00 0.00 28 GLU A CA 8
ATOM 11304 C C . GLU A 1 28 ? 8.965 9.301 -8.063 1.00 0.00 28 GLU A C 8
ATOM 11305 O O . GLU A 1 28 ? 8.872 10.431 -8.540 1.00 0.00 28 GLU A O 8
ATOM 11317 N N . LYS A 1 29 ? 8.134 8.319 -8.422 1.00 0.00 29 LYS A N 8
ATOM 11318 C CA . LYS A 1 29 ? 7.136 8.498 -9.476 1.00 0.00 29 LYS A CA 8
ATOM 11319 C C . LYS A 1 29 ? 6.081 9.525 -9.064 1.00 0.00 29 LYS A C 8
ATOM 11320 O O . LYS A 1 29 ? 5.682 10.355 -9.877 1.00 0.00 29 LYS A O 8
ATOM 11339 N N . LEU A 1 30 ? 5.679 9.528 -7.791 1.00 0.00 30 LEU A N 8
ATOM 11340 C CA . LEU A 1 30 ? 4.796 10.542 -7.220 1.00 0.00 30 LEU A CA 8
ATOM 11341 C C . LEU A 1 30 ? 5.412 11.924 -7.385 1.00 0.00 30 LEU A C 8
ATOM 11342 O O . LEU A 1 30 ? 4.747 12.835 -7.877 1.00 0.00 30 LEU A O 8
ATOM 11358 N N . ALA A 1 31 ? 6.675 12.083 -6.980 1.00 0.00 31 ALA A N 8
ATOM 11359 C CA . ALA A 1 31 ? 7.415 13.325 -7.110 1.00 0.00 31 ALA A CA 8
ATOM 11360 C C . ALA A 1 31 ? 7.606 13.710 -8.578 1.00 0.00 31 ALA A C 8
ATOM 11361 O O . ALA A 1 31 ? 7.733 14.903 -8.854 1.00 0.00 31 ALA A O 8
ATOM 11368 N N . LYS A 1 32 ? 7.604 12.753 -9.515 1.00 0.00 32 LYS A N 8
ATOM 11369 C CA . LYS A 1 32 ? 7.705 13.022 -10.950 1.00 0.00 32 LYS A CA 8
ATOM 11370 C C . LYS A 1 32 ? 6.425 13.634 -11.520 1.00 0.00 32 LYS A C 8
ATOM 11371 O O . LYS A 1 32 ? 6.443 14.189 -12.613 1.00 0.00 32 LYS A O 8
ATOM 11390 N N . ASN A 1 33 ? 5.308 13.487 -10.811 1.00 0.00 33 ASN A N 8
ATOM 11391 C CA . ASN A 1 33 ? 3.985 13.931 -11.223 1.00 0.00 33 ASN A CA 8
ATOM 11392 C C . ASN A 1 33 ? 3.397 14.954 -10.247 1.00 0.00 33 ASN A C 8
ATOM 11393 O O . ASN A 1 33 ? 2.240 15.343 -10.403 1.00 0.00 33 ASN A O 8
ATOM 11404 N N . GLY A 1 34 ? 4.146 15.403 -9.235 1.00 0.00 34 GLY A N 8
ATOM 11405 C CA . GLY A 1 34 ? 3.670 16.395 -8.277 1.00 0.00 34 GLY A CA 8
ATOM 11406 C C . GLY A 1 34 ? 2.438 15.904 -7.511 1.00 0.00 34 GLY A C 8
ATOM 11407 O O . GLY A 1 34 ? 1.523 16.688 -7.226 1.00 0.00 34 GLY A O 8
ATOM 11411 N N . ILE A 1 35 ? 2.370 14.604 -7.220 1.00 0.00 35 ILE A N 8
ATOM 11412 C CA . ILE A 1 35 ? 1.227 13.958 -6.588 1.00 0.00 35 ILE A CA 8
ATOM 11413 C C . ILE A 1 35 ? 1.455 13.997 -5.073 1.00 0.00 35 ILE A C 8
ATOM 11414 O O . ILE A 1 35 ? 2.444 13.463 -4.571 1.00 0.00 35 ILE A O 8
ATOM 11430 N N . CYS A 1 36 ? 0.533 14.629 -4.339 1.00 0.00 36 CYS A N 8
ATOM 11431 C CA . CYS A 1 36 ? 0.558 14.700 -2.880 1.00 0.00 36 CYS A CA 8
ATOM 11432 C C . CYS A 1 36 ? 0.490 13.281 -2.303 1.00 0.00 36 CYS A C 8
ATOM 11433 O O . CYS A 1 36 ? -0.488 12.572 -2.568 1.00 0.00 36 CYS A O 8
ATOM 11441 N N . GLN A 1 37 ? 1.481 12.893 -1.491 1.00 0.00 37 GLN A N 8
ATOM 11442 C CA . GLN A 1 37 ? 1.556 11.561 -0.892 1.00 0.00 37 GLN A CA 8
ATOM 11443 C C . GLN A 1 37 ? 0.314 11.266 -0.049 1.00 0.00 37 GLN A C 8
ATOM 11444 O O . GLN A 1 37 ? -0.307 10.220 -0.213 1.00 0.00 37 GLN A O 8
ATOM 11458 N N . ARG A 1 38 ? -0.090 12.218 0.801 1.00 0.00 38 ARG A N 8
ATOM 11459 C CA . ARG A 1 38 ? -1.307 12.137 1.616 1.00 0.00 38 ARG A CA 8
ATOM 11460 C C . ARG A 1 38 ? -2.499 11.586 0.831 1.00 0.00 38 ARG A C 8
ATOM 11461 O O . ARG A 1 38 ? -3.131 10.621 1.236 1.00 0.00 38 ARG A O 8
ATOM 11482 N N . ILE A 1 39 ? -2.815 12.227 -0.287 1.00 0.00 39 ILE A N 8
ATOM 11483 C CA . ILE A 1 39 ? -4.026 11.968 -1.040 1.00 0.00 39 ILE A CA 8
ATOM 11484 C C . ILE A 1 39 ? -3.856 10.690 -1.852 1.00 0.00 39 ILE A C 8
ATOM 11485 O O . ILE A 1 39 ? -4.830 9.973 -2.033 1.00 0.00 39 ILE A O 8
ATOM 11501 N N . PHE A 1 40 ? -2.648 10.400 -2.345 1.00 0.00 40 PHE A N 8
ATOM 11502 C CA . PHE A 1 40 ? -2.393 9.088 -2.946 1.00 0.00 40 PHE A CA 8
ATOM 11503 C C . PHE A 1 40 ? -2.786 7.992 -1.961 1.00 0.00 40 PHE A C 8
ATOM 11504 O O . PHE A 1 40 ? -3.528 7.084 -2.311 1.00 0.00 40 PHE A O 8
ATOM 11521 N N . GLY A 1 41 ? -2.279 8.077 -0.736 1.00 0.00 41 GLY A N 8
ATOM 11522 C CA . GLY A 1 41 ? -2.566 7.104 0.300 1.00 0.00 41 GLY A CA 8
ATOM 11523 C C . GLY A 1 41 ? -4.062 6.947 0.534 1.00 0.00 41 GLY A C 8
ATOM 11524 O O . GLY A 1 41 ? -4.578 5.835 0.442 1.00 0.00 41 GLY A O 8
ATOM 11528 N N . GLU A 1 42 ? -4.753 8.057 0.778 1.00 0.00 42 GLU A N 8
ATOM 11529 C CA . GLU A 1 42 ? -6.192 8.113 0.973 1.00 0.00 42 GLU A CA 8
ATOM 11530 C C . GLU A 1 42 ? -6.930 7.440 -0.192 1.00 0.00 42 GLU A C 8
ATOM 11531 O O . GLU A 1 42 ? -7.652 6.462 0.004 1.00 0.00 42 GLU A O 8
ATOM 11543 N N . LYS A 1 43 ? -6.740 7.960 -1.407 1.00 0.00 43 LYS A N 8
ATOM 11544 C CA . LYS A 1 43 ? -7.533 7.603 -2.579 1.00 0.00 43 LYS A CA 8
ATOM 11545 C C . LYS A 1 43 ? -7.175 6.217 -3.106 1.00 0.00 43 LYS A C 8
ATOM 11546 O O . LYS A 1 43 ? -8.071 5.474 -3.502 1.00 0.00 43 LYS A O 8
ATOM 11565 N N . VAL A 1 44 ? -5.883 5.893 -3.190 1.00 0.00 44 VAL A N 8
ATOM 11566 C CA . VAL A 1 44 ? -5.386 4.758 -3.963 1.00 0.00 44 VAL A CA 8
ATOM 11567 C C . VAL A 1 44 ? -5.067 3.561 -3.070 1.00 0.00 44 VAL A C 8
ATOM 11568 O O . VAL A 1 44 ? -5.141 2.421 -3.541 1.00 0.00 44 VAL A O 8
ATOM 11581 N N . LEU A 1 45 ? -4.703 3.801 -1.805 1.00 0.00 45 LEU A N 8
ATOM 11582 C CA . LEU A 1 45 ? -4.383 2.736 -0.859 1.00 0.00 45 LEU A CA 8
ATOM 11583 C C . LEU A 1 45 ? -5.510 2.558 0.162 1.00 0.00 45 LEU A C 8
ATOM 11584 O O . LEU A 1 45 ? -5.550 1.532 0.837 1.00 0.00 45 LEU A O 8
ATOM 11600 N N . GLY A 1 46 ? -6.414 3.534 0.296 1.00 0.00 46 GLY A N 8
ATOM 11601 C CA . GLY A 1 46 ? -7.488 3.546 1.276 1.00 0.00 46 GLY A CA 8
ATOM 11602 C C . GLY A 1 46 ? -7.021 3.964 2.673 1.00 0.00 46 GLY A C 8
ATOM 11603 O O . GLY A 1 46 ? -7.853 4.059 3.582 1.00 0.00 46 GLY A O 8
ATOM 11607 N N . LEU A 1 47 ? -5.725 4.213 2.873 1.00 0.00 47 LEU A N 8
ATOM 11608 C CA . LEU A 1 47 ? -5.127 4.367 4.196 1.00 0.00 47 LEU A CA 8
ATOM 11609 C C . LEU A 1 47 ? -5.271 5.801 4.703 1.00 0.00 47 LEU A C 8
ATOM 11610 O O . LEU A 1 47 ? -5.369 6.734 3.907 1.00 0.00 47 LEU A O 8
ATOM 11626 N N . SER A 1 48 ? -5.211 5.985 6.026 1.00 0.00 48 SER A N 8
ATOM 11627 C CA . SER A 1 48 ? -5.213 7.304 6.640 1.00 0.00 48 SER A CA 8
ATOM 11628 C C . SER A 1 48 ? -3.856 7.984 6.417 1.00 0.00 48 SER A C 8
ATOM 11629 O O . SER A 1 48 ? -2.867 7.359 6.007 1.00 0.00 48 SER A O 8
ATOM 11637 N N . GLN A 1 49 ? -3.819 9.293 6.656 1.00 0.00 49 GLN A N 8
ATOM 11638 C CA . GLN A 1 49 ? -2.707 10.144 6.260 1.00 0.00 49 GLN A CA 8
ATOM 11639 C C . GLN A 1 49 ? -1.452 9.917 7.108 1.00 0.00 49 GLN A C 8
ATOM 11640 O O . GLN A 1 49 ? -0.342 10.167 6.627 1.00 0.00 49 GLN A O 8
ATOM 11654 N N . GLY A 1 50 ? -1.601 9.465 8.354 1.00 0.00 50 GLY A N 8
ATOM 11655 C CA . GLY A 1 50 ? -0.480 9.128 9.214 1.00 0.00 50 GLY A CA 8
ATOM 11656 C C . GLY A 1 50 ? 0.075 7.785 8.768 1.00 0.00 50 GLY A C 8
ATOM 11657 O O . GLY A 1 50 ? 1.271 7.681 8.511 1.00 0.00 50 GLY A O 8
ATOM 11661 N N . SER A 1 51 ? -0.802 6.785 8.610 1.00 0.00 51 SER A N 8
ATOM 11662 C CA . SER A 1 51 ? -0.484 5.423 8.194 1.00 0.00 51 SER A CA 8
ATOM 11663 C C . SER A 1 51 ? 0.492 5.418 7.021 1.00 0.00 51 SER A C 8
ATOM 11664 O O . SER A 1 51 ? 1.590 4.887 7.148 1.00 0.00 51 SER A O 8
ATOM 11672 N N . VAL A 1 52 ? 0.097 5.986 5.879 1.00 0.00 52 VAL A N 8
ATOM 11673 C CA . VAL A 1 52 ? 0.885 5.953 4.658 1.00 0.00 52 VAL A CA 8
ATOM 11674 C C . VAL A 1 52 ? 2.202 6.717 4.809 1.00 0.00 52 VAL A C 8
ATOM 11675 O O . VAL A 1 52 ? 3.182 6.352 4.165 1.00 0.00 52 VAL A O 8
ATOM 11688 N N . SER A 1 53 ? 2.247 7.756 5.646 1.00 0.00 53 SER A N 8
ATOM 11689 C CA . SER A 1 53 ? 3.464 8.509 5.880 1.00 0.00 53 SER A CA 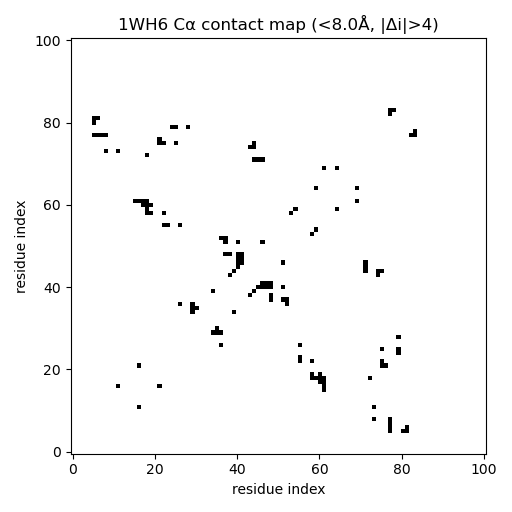8
ATOM 11690 C C . SER A 1 53 ? 4.448 7.617 6.628 1.00 0.00 53 SER A C 8
ATOM 11691 O O . SER A 1 53 ? 5.576 7.443 6.176 1.00 0.00 53 SER A O 8
ATOM 11699 N N . ASP A 1 54 ? 4.003 7.014 7.734 1.00 0.00 54 ASP A N 8
ATOM 11700 C CA . ASP A 1 54 ? 4.790 6.075 8.530 1.00 0.00 54 ASP A CA 8
ATOM 11701 C C . ASP A 1 54 ? 5.302 4.937 7.642 1.00 0.00 54 ASP A C 8
ATOM 11702 O O . ASP A 1 54 ? 6.463 4.544 7.743 1.00 0.00 54 ASP A O 8
ATOM 11711 N N . MET A 1 55 ? 4.467 4.488 6.703 1.00 0.00 55 MET A N 8
ATOM 11712 C CA . MET A 1 55 ? 4.765 3.510 5.675 1.00 0.00 55 MET A CA 8
ATOM 11713 C C . MET A 1 55 ? 5.913 3.930 4.765 1.00 0.00 55 MET A C 8
ATOM 11714 O O . MET A 1 55 ? 6.950 3.275 4.754 1.00 0.00 55 MET A O 8
ATOM 11728 N N . LEU A 1 56 ? 5.706 4.963 3.944 1.00 0.00 56 LEU A N 8
ATOM 11729 C CA . LEU A 1 56 ? 6.680 5.399 2.952 1.00 0.00 56 LEU A CA 8
ATOM 11730 C C . LEU A 1 56 ? 7.959 5.919 3.608 1.00 0.00 56 LEU A C 8
ATOM 11731 O O . LEU A 1 56 ? 9.023 5.838 2.998 1.00 0.00 56 LEU A O 8
ATOM 11747 N N . SER A 1 57 ? 7.873 6.445 4.829 1.00 0.00 57 SER A N 8
ATOM 11748 C CA . SER A 1 57 ? 9.018 6.904 5.584 1.00 0.00 57 SER A CA 8
ATOM 11749 C C . SER A 1 57 ? 9.780 5.708 6.166 1.00 0.00 57 SER A C 8
ATOM 11750 O O . SER A 1 57 ? 10.997 5.635 5.996 1.00 0.00 57 SER A O 8
ATOM 11758 N N . ARG A 1 58 ? 9.122 4.771 6.856 1.00 0.00 58 ARG A N 8
ATOM 11759 C CA . ARG A 1 58 ? 9.777 3.653 7.541 1.00 0.00 58 ARG A CA 8
ATOM 11760 C C . ARG A 1 58 ? 8.979 2.373 7.275 1.00 0.00 58 ARG A C 8
ATOM 11761 O O . ARG A 1 58 ? 8.228 1.927 8.151 1.00 0.00 58 ARG A O 8
ATOM 11782 N N . PRO A 1 59 ? 9.123 1.770 6.077 1.00 0.00 59 PRO A N 8
ATOM 11783 C CA . PRO A 1 59 ? 8.382 0.565 5.725 1.00 0.00 59 PRO A CA 8
ATOM 11784 C C . PRO A 1 59 ? 8.776 -0.615 6.625 1.00 0.00 59 PRO A C 8
ATOM 11785 O O . PRO A 1 59 ? 9.823 -0.606 7.284 1.00 0.00 59 PRO A O 8
ATOM 11796 N N . LYS A 1 60 ? 7.940 -1.659 6.611 1.00 0.00 60 LYS A N 8
ATOM 11797 C CA . LYS A 1 60 ? 8.209 -2.933 7.275 1.00 0.00 60 LYS A CA 8
ATOM 11798 C C . LYS A 1 60 ? 8.618 -3.962 6.223 1.00 0.00 60 LYS A C 8
ATOM 11799 O O . LYS A 1 60 ? 8.142 -3.857 5.085 1.00 0.00 60 LYS A O 8
ATOM 11818 N N . PRO A 1 61 ? 9.414 -4.978 6.596 1.00 0.00 61 PRO A N 8
ATOM 11819 C CA . PRO A 1 61 ? 9.797 -6.039 5.684 1.00 0.00 61 PRO A CA 8
ATOM 11820 C C . PRO A 1 61 ? 8.565 -6.837 5.249 1.00 0.00 61 PRO A C 8
ATOM 11821 O O . PRO A 1 61 ? 7.644 -7.049 6.041 1.00 0.00 61 PRO A O 8
ATOM 11832 N N . TRP A 1 62 ? 8.573 -7.359 4.022 1.00 0.00 62 TRP A N 8
ATOM 11833 C CA . TRP A 1 62 ? 7.552 -8.261 3.497 1.00 0.00 62 TRP A CA 8
ATOM 11834 C C . TRP A 1 62 ? 7.329 -9.459 4.420 1.00 0.00 62 TRP A C 8
ATOM 11835 O O . TRP A 1 62 ? 6.198 -9.911 4.587 1.00 0.00 62 TRP A O 8
ATOM 11856 N N . SER A 1 63 ? 8.395 -9.932 5.064 1.00 0.00 63 SER A N 8
ATOM 11857 C CA . SER A 1 63 ? 8.358 -10.974 6.076 1.00 0.00 63 SER A CA 8
ATOM 11858 C C . SER A 1 63 ? 7.420 -10.596 7.241 1.00 0.00 63 SER A C 8
ATOM 11859 O O . SER A 1 63 ? 6.608 -11.414 7.677 1.00 0.00 63 SER A O 8
ATOM 11867 N N . LYS A 1 64 ? 7.500 -9.354 7.739 1.00 0.00 64 LYS A N 8
ATOM 11868 C CA . LYS A 1 64 ? 6.695 -8.857 8.860 1.00 0.00 64 LYS A CA 8
ATOM 11869 C C . LYS A 1 64 ? 5.266 -8.516 8.448 1.00 0.00 64 LYS A C 8
ATOM 11870 O O . LYS A 1 64 ? 4.380 -8.493 9.310 1.00 0.00 64 LYS A O 8
ATOM 11889 N N . LEU A 1 65 ? 5.021 -8.190 7.181 1.00 0.00 65 LEU A N 8
ATOM 11890 C CA . LEU A 1 65 ? 3.675 -7.938 6.683 1.00 0.00 65 LEU A CA 8
ATOM 11891 C C . LEU A 1 65 ? 3.024 -9.297 6.449 1.00 0.00 65 LEU A C 8
ATOM 11892 O O . LEU A 1 65 ? 3.611 -10.157 5.794 1.00 0.00 65 LEU A O 8
ATOM 11908 N N . THR A 1 66 ? 1.816 -9.517 6.954 1.00 0.00 66 THR A N 8
ATOM 11909 C CA . THR A 1 66 ? 1.012 -10.667 6.547 1.00 0.00 66 THR A CA 8
ATOM 11910 C C . THR A 1 66 ? 0.194 -10.303 5.308 1.00 0.00 66 THR A C 8
ATOM 11911 O O . THR A 1 66 ? 0.273 -9.161 4.855 1.00 0.00 66 THR A O 8
ATOM 11922 N N . GLN A 1 67 ? -0.616 -11.227 4.778 1.00 0.00 67 GLN A N 8
ATOM 11923 C CA . GLN A 1 67 ? -1.512 -10.968 3.650 1.00 0.00 67 GLN A CA 8
ATOM 11924 C C . GLN A 1 67 ? -2.299 -9.672 3.872 1.00 0.00 67 GLN A C 8
ATOM 11925 O O . GLN A 1 67 ? -2.229 -8.785 3.026 1.00 0.00 67 GLN A O 8
ATOM 11939 N N . LYS A 1 68 ? -2.920 -9.517 5.053 1.00 0.00 68 LYS A N 8
ATOM 11940 C CA . LYS A 1 68 ? -3.652 -8.308 5.445 1.00 0.00 68 LYS A CA 8
ATOM 11941 C C . LYS A 1 68 ? -2.802 -7.057 5.224 1.00 0.00 68 LYS A C 8
ATOM 11942 O O . LYS A 1 68 ? -3.216 -6.123 4.544 1.00 0.00 68 LYS A O 8
ATOM 11961 N N . GLY A 1 69 ? -1.591 -7.046 5.783 1.00 0.00 69 GLY A N 8
ATOM 11962 C CA . GLY A 1 69 ? -0.717 -5.891 5.710 1.00 0.00 69 GLY A CA 8
ATOM 11963 C C . GLY A 1 69 ? -0.171 -5.637 4.308 1.00 0.00 69 GLY A C 8
ATOM 11964 O O . GLY A 1 69 ? 0.201 -4.509 4.001 1.00 0.00 69 GLY A O 8
ATOM 11968 N N . ARG A 1 70 ? -0.072 -6.661 3.459 1.00 0.00 70 ARG A N 8
ATOM 11969 C CA . ARG A 1 70 ? 0.490 -6.532 2.120 1.00 0.00 70 ARG A CA 8
ATOM 11970 C C . ARG A 1 70 ? -0.490 -5.882 1.159 1.00 0.00 70 ARG A C 8
ATOM 11971 O O . ARG A 1 70 ? -0.023 -5.295 0.192 1.00 0.00 70 ARG A O 8
ATOM 11992 N N . GLU A 1 71 ? -1.799 -5.947 1.395 1.00 0.00 71 GLU A N 8
ATOM 11993 C CA . GLU A 1 71 ? -2.815 -5.465 0.458 1.00 0.00 71 GLU A CA 8
ATOM 11994 C C . GLU A 1 71 ? -2.555 -4.029 -0.048 1.00 0.00 71 GLU A C 8
ATOM 11995 O O . GLU A 1 71 ? -2.537 -3.829 -1.267 1.00 0.00 71 GLU A O 8
ATOM 12007 N N . PRO A 1 72 ? -2.277 -3.031 0.812 1.00 0.00 72 PRO A N 8
ATOM 12008 C CA . PRO A 1 72 ? -1.940 -1.689 0.346 1.00 0.00 72 PRO A CA 8
ATOM 12009 C C . PRO A 1 72 ? -0.562 -1.641 -0.332 1.00 0.00 72 PRO A C 8
ATOM 12010 O O . PRO A 1 72 ? -0.407 -0.981 -1.355 1.00 0.00 72 PRO A O 8
ATOM 12021 N N . PHE A 1 73 ? 0.458 -2.349 0.164 1.00 0.00 73 PHE A N 8
ATOM 12022 C CA . PHE A 1 73 ? 1.735 -2.452 -0.545 1.00 0.00 73 PHE A CA 8
ATOM 12023 C C . PHE A 1 73 ? 1.571 -3.058 -1.946 1.00 0.00 73 PHE A C 8
ATOM 12024 O O . PHE A 1 73 ? 2.315 -2.690 -2.847 1.00 0.00 73 PHE A O 8
ATOM 12041 N N . ILE A 1 74 ? 0.630 -3.977 -2.156 1.00 0.00 74 ILE A N 8
ATOM 12042 C CA . ILE A 1 74 ? 0.317 -4.558 -3.459 1.00 0.00 74 ILE A CA 8
ATOM 12043 C C . ILE A 1 74 ? -0.265 -3.478 -4.361 1.00 0.00 74 ILE A C 8
ATOM 12044 O O . ILE A 1 74 ? 0.176 -3.334 -5.496 1.00 0.00 74 ILE A O 8
ATOM 12060 N N . ARG A 1 75 ? -1.206 -2.675 -3.870 1.00 0.00 75 ARG A N 8
ATOM 12061 C CA . ARG A 1 75 ? -1.741 -1.553 -4.618 1.00 0.00 75 ARG A CA 8
ATOM 12062 C C . ARG A 1 75 ? -0.638 -0.581 -5.009 1.00 0.00 75 ARG A C 8
ATOM 12063 O O . ARG A 1 75 ? -0.623 -0.106 -6.143 1.00 0.00 75 ARG A O 8
ATOM 12084 N N . MET A 1 76 ? 0.307 -0.330 -4.104 1.00 0.00 76 MET A N 8
ATOM 12085 C CA . MET A 1 76 ? 1.508 0.432 -4.385 1.00 0.00 76 MET A CA 8
ATOM 12086 C C . MET A 1 76 ? 2.294 -0.165 -5.565 1.00 0.00 76 MET A C 8
ATOM 12087 O O . MET A 1 76 ? 2.688 0.576 -6.462 1.00 0.00 76 MET A O 8
ATOM 12101 N N . GLN A 1 77 ? 2.528 -1.484 -5.570 1.00 0.00 77 GLN A N 8
ATOM 12102 C CA . GLN A 1 77 ? 3.287 -2.179 -6.613 1.00 0.00 77 GLN A CA 8
ATOM 12103 C C . GLN A 1 77 ? 2.571 -2.082 -7.947 1.00 0.00 77 GLN A C 8
ATOM 12104 O O . GLN A 1 77 ? 3.212 -1.886 -8.977 1.00 0.00 77 GLN A O 8
ATOM 12118 N N . LEU A 1 78 ? 1.247 -2.236 -7.925 1.00 0.00 78 LEU A N 8
ATOM 12119 C CA . LEU A 1 78 ? 0.447 -2.183 -9.126 1.00 0.00 78 LEU A CA 8
ATOM 12120 C C . LEU A 1 78 ? 0.509 -0.795 -9.699 1.00 0.00 78 LEU A C 8
ATOM 12121 O O . LEU A 1 78 ? 0.982 -0.673 -10.823 1.00 0.00 78 LEU A O 8
ATOM 12137 N N . TRP A 1 79 ? 0.093 0.227 -8.948 1.00 0.00 79 TRP A N 8
ATOM 12138 C CA . TRP A 1 79 ? 0.017 1.614 -9.395 1.00 0.00 79 TRP A CA 8
ATOM 12139 C C . TRP A 1 79 ? 1.272 2.078 -10.137 1.00 0.00 79 TRP A C 8
ATOM 12140 O O . TRP A 1 79 ? 1.163 2.849 -11.091 1.00 0.00 79 TRP A O 8
ATOM 12161 N N . LEU A 1 80 ? 2.442 1.580 -9.731 1.00 0.00 80 LEU A N 8
ATOM 12162 C CA . LEU A 1 80 ? 3.731 1.876 -10.334 1.00 0.00 80 LEU A CA 8
ATOM 12163 C C . LEU A 1 80 ? 3.698 1.658 -11.847 1.00 0.00 80 LEU A C 8
ATOM 12164 O O . LEU A 1 80 ? 4.188 2.514 -12.588 1.00 0.00 80 LEU A O 8
ATOM 12180 N N . SER A 1 81 ? 3.124 0.538 -12.299 1.00 0.00 81 SER A N 8
ATOM 12181 C CA . SER A 1 81 ? 2.873 0.262 -13.711 1.00 0.00 81 SER A CA 8
ATOM 12182 C C . SER A 1 81 ? 1.442 0.638 -14.140 1.00 0.00 81 SER A C 8
ATOM 12183 O O . SER A 1 81 ? 1.259 1.244 -15.195 1.00 0.00 81 SER A O 8
ATOM 12191 N N . ASP A 1 82 ? 0.448 0.233 -13.346 1.00 0.00 82 ASP A N 8
ATOM 12192 C CA . ASP A 1 82 ? -1.004 0.198 -13.583 1.00 0.00 82 ASP A CA 8
ATOM 12193 C C . ASP A 1 82 ? -1.613 1.587 -13.771 1.00 0.00 82 ASP A C 8
ATOM 12194 O O . ASP A 1 82 ? -2.617 1.735 -14.463 1.00 0.00 82 ASP A O 8
ATOM 12203 N N . GLN A 1 83 ? -1.018 2.616 -13.147 1.00 0.00 83 GLN A N 8
ATOM 12204 C CA . GLN A 1 83 ? -1.571 3.956 -12.971 1.00 0.00 83 GLN A CA 8
ATOM 12205 C C . GLN A 1 83 ? -2.892 4.002 -12.175 1.00 0.00 83 GLN A C 8
ATOM 12206 O O . GLN A 1 83 ? -3.225 5.072 -11.657 1.00 0.00 83 GLN A O 8
ATOM 12220 N N . LEU A 1 84 ? -3.610 2.882 -12.011 1.00 0.00 84 LEU A N 8
ATOM 12221 C CA . LEU A 1 84 ? -5.029 2.809 -11.687 1.00 0.00 84 LEU A CA 8
ATOM 12222 C C . LEU A 1 84 ? -5.833 3.891 -12.398 1.00 0.00 84 LEU A C 8
ATOM 12223 O O . LEU A 1 84 ? -6.408 4.787 -11.778 1.00 0.00 84 LEU A O 8
ATOM 12239 N N . GLY A 1 85 ? -5.896 3.774 -13.720 1.00 0.00 85 GLY A N 8
ATOM 12240 C CA . GLY A 1 85 ? -6.699 4.668 -14.539 1.00 0.00 85 GLY A CA 8
ATOM 12241 C C . GLY A 1 85 ? -8.163 4.238 -14.616 1.00 0.00 85 GLY A C 8
ATOM 12242 O O . GLY A 1 85 ? -9.010 5.053 -14.987 1.00 0.00 85 GLY A O 8
ATOM 12246 N N . GLN A 1 86 ? -8.479 2.976 -14.298 1.00 0.00 86 GLN A N 8
ATOM 12247 C CA . GLN A 1 86 ? -9.842 2.469 -14.368 1.00 0.00 86 GLN A CA 8
ATOM 12248 C C . GLN A 1 86 ? -10.665 2.977 -13.187 1.00 0.00 86 GLN A C 8
ATOM 12249 O O . GLN A 1 86 ? -11.623 3.725 -13.356 1.00 0.00 86 GLN A O 8
ATOM 12263 N N . ALA A 1 87 ? -10.330 2.486 -12.002 1.00 0.00 87 ALA A N 8
ATOM 12264 C CA . ALA A 1 87 ? -11.058 2.603 -10.767 1.00 0.00 87 ALA A CA 8
ATOM 12265 C C . ALA A 1 87 ? -10.064 2.226 -9.673 1.00 0.00 87 ALA A C 8
ATOM 12266 O O . ALA A 1 87 ? -8.963 1.754 -9.965 1.00 0.00 87 ALA A O 8
ATOM 12273 N N . VAL A 1 88 ? -10.456 2.390 -8.414 1.00 0.00 88 VAL A N 8
ATOM 12274 C CA . VAL A 1 88 ? -9.658 1.923 -7.280 1.00 0.00 88 VAL A CA 8
ATOM 12275 C C . VAL A 1 88 ? -10.519 1.391 -6.130 1.00 0.00 88 VAL A C 8
ATOM 12276 O O . VAL A 1 88 ? -10.004 1.045 -5.068 1.00 0.00 88 VAL A O 8
ATOM 12289 N N . GLY A 1 89 ? -11.830 1.266 -6.342 1.00 0.00 89 GLY A N 8
ATOM 12290 C CA . GLY A 1 89 ? -12.740 0.707 -5.347 1.00 0.00 89 GLY A CA 8
ATOM 12291 C C . GLY A 1 89 ? -12.678 1.496 -4.040 1.00 0.00 89 GLY A C 8
ATOM 12292 O O . GLY A 1 89 ? -12.384 0.950 -2.972 1.00 0.00 89 GLY A O 8
ATOM 12296 N N . GLN A 1 90 ? -12.888 2.809 -4.151 1.00 0.00 90 GLN A N 8
ATOM 12297 C CA . GLN A 1 90 ? -12.785 3.761 -3.059 1.00 0.00 90 GLN A CA 8
ATOM 12298 C C . GLN A 1 90 ? -13.761 4.900 -3.395 1.00 0.00 90 GLN A C 8
ATOM 12299 O O . GLN A 1 90 ? -13.573 5.597 -4.399 1.00 0.00 90 GLN A O 8
ATOM 12313 N N . GLN A 1 91 ? -14.868 5.011 -2.657 1.00 0.00 91 GLN A N 8
ATOM 12314 C CA . GLN A 1 91 ? -15.952 5.938 -2.972 1.00 0.00 91 GLN A CA 8
ATOM 12315 C C . GLN A 1 91 ? -15.527 7.370 -2.624 1.00 0.00 91 GLN A C 8
ATOM 12316 O O . GLN A 1 91 ? -14.970 7.570 -1.537 1.00 0.00 91 GLN A O 8
ATOM 12330 N N . PRO A 1 92 ? -15.795 8.372 -3.482 1.00 0.00 92 PRO A N 8
ATOM 12331 C CA . PRO A 1 92 ? -15.597 9.766 -3.115 1.00 0.00 92 PRO A CA 8
ATOM 12332 C C . PRO A 1 92 ? -16.615 10.147 -2.032 1.00 0.00 92 PRO A C 8
ATOM 12333 O O . PRO A 1 92 ? -17.798 9.808 -2.124 1.00 0.00 92 PRO A O 8
ATOM 12344 N N . GLY A 1 93 ? -16.149 10.835 -0.994 1.00 0.00 93 GLY A N 8
ATOM 12345 C CA . GLY A 1 93 ? -16.899 11.204 0.197 1.00 0.00 93 GLY A CA 8
ATOM 12346 C C . GLY A 1 93 ? -15.892 11.428 1.323 1.00 0.00 93 GLY A C 8
ATOM 12347 O O . GLY A 1 93 ? -14.697 11.486 1.034 1.00 0.00 93 GLY A O 8
ATOM 12351 N N . ALA A 1 94 ? -16.360 11.527 2.572 1.00 0.00 94 ALA A N 8
ATOM 12352 C CA . ALA A 1 94 ? -15.575 11.761 3.787 1.00 0.00 94 ALA A CA 8
ATOM 12353 C C . ALA A 1 94 ? -14.870 13.121 3.753 1.00 0.00 94 ALA A C 8
ATOM 12354 O O . ALA A 1 94 ? -13.892 13.300 3.033 1.00 0.00 94 ALA A O 8
ATOM 12361 N N . SER A 1 95 ? -15.365 14.094 4.518 1.00 0.00 95 SER A N 8
ATOM 12362 C CA . SER A 1 95 ? -14.636 15.332 4.747 1.00 0.00 95 SER A CA 8
ATOM 12363 C C . SER A 1 95 ? -15.018 15.890 6.112 1.00 0.00 95 SER A C 8
ATOM 12364 O O . SER A 1 95 ? -16.191 16.170 6.362 1.00 0.00 95 SER A O 8
ATOM 12372 N N . SER A 1 96 ? -14.023 16.106 6.964 1.00 0.00 96 SER A N 8
ATOM 12373 C CA . SER A 1 96 ? -14.128 16.823 8.225 1.00 0.00 96 SER A CA 8
ATOM 12374 C C . SER A 1 96 ? -13.308 18.114 8.205 1.00 0.00 96 SER A C 8
ATOM 12375 O O . SER A 1 96 ? -13.732 19.103 8.812 1.00 0.00 96 SER A O 8
ATOM 12383 N N . GLY A 1 97 ? -12.153 18.109 7.530 1.00 0.00 97 GLY A N 8
ATOM 12384 C CA . GLY A 1 97 ? -11.168 19.185 7.586 1.00 0.00 97 GLY A CA 8
ATOM 12385 C C . GLY A 1 97 ? -10.746 19.506 9.028 1.00 0.00 97 GLY A C 8
ATOM 12386 O O . GLY A 1 97 ? -10.943 20.644 9.459 1.00 0.00 97 GLY A O 8
ATOM 12390 N N . PRO A 1 98 ? -10.201 18.541 9.795 1.00 0.00 98 PRO A N 8
ATOM 12391 C CA . PRO A 1 98 ? -9.894 18.728 11.210 1.00 0.00 98 PRO A CA 8
ATOM 12392 C C . PRO A 1 98 ? -8.727 19.705 11.400 1.00 0.00 98 PRO A C 8
ATOM 12393 O O . PRO A 1 98 ? -7.738 19.637 10.662 1.00 0.00 98 PRO A O 8
ATOM 12404 N N . SER A 1 99 ? -8.798 20.542 12.437 1.00 0.00 99 SER A N 8
ATOM 12405 C CA . SER A 1 99 ? -7.748 21.468 12.844 1.00 0.00 99 SER A CA 8
ATOM 12406 C C . SER A 1 99 ? -7.908 21.862 14.314 1.00 0.00 99 SER A C 8
ATOM 12407 O O . SER A 1 99 ? -9.022 21.848 14.843 1.00 0.00 99 SER A O 8
ATOM 12415 N N . SER A 1 100 ? -6.812 22.321 14.924 1.00 0.00 100 SER A N 8
ATOM 12416 C CA . SER A 1 100 ? -6.791 23.037 16.193 1.00 0.00 100 SER A CA 8
ATOM 12417 C C . SER A 1 100 ? -5.900 24.278 16.006 1.00 0.00 100 SER A C 8
ATOM 12418 O O . SER A 1 100 ? -6.321 25.229 15.346 1.00 0.00 100 SER A O 8
ATOM 12426 N N . GLY A 1 101 ? -4.670 24.269 16.520 1.00 0.00 101 GLY A N 8
ATOM 12427 C CA . GLY A 1 101 ? -3.694 25.347 16.509 1.00 0.00 101 GLY A CA 8
ATOM 12428 C C . GLY A 1 101 ? -2.566 24.934 17.437 1.00 0.00 101 GLY A C 8
ATOM 12429 O O . GLY A 1 101 ? -2.613 23.799 17.954 1.00 0.00 101 GLY A O 8
ATOM 12433 N N . GLY A 1 1 ? 7.246 -19.344 -25.672 1.00 0.00 1 GLY A N 9
ATOM 12434 C CA . GLY A 1 1 ? 6.995 -18.046 -25.048 1.00 0.00 1 GLY A CA 9
ATOM 12435 C C . GLY A 1 1 ? 5.538 -17.971 -24.653 1.00 0.00 1 GLY A C 9
ATOM 12436 O O . GLY A 1 1 ? 4.704 -17.642 -25.491 1.00 0.00 1 GLY A O 9
ATOM 12440 N N . SER A 1 2 ? 5.220 -18.284 -23.402 1.00 0.00 2 SER A N 9
ATOM 12441 C CA . SER A 1 2 ? 3.887 -18.244 -22.831 1.00 0.00 2 SER A CA 9
ATOM 12442 C C . SER A 1 2 ? 4.066 -17.564 -21.472 1.00 0.00 2 SER A C 9
ATOM 12443 O O . SER A 1 2 ? 4.268 -18.233 -20.460 1.00 0.00 2 SER A O 9
ATOM 12451 N N . SER A 1 3 ? 4.062 -16.228 -21.502 1.00 0.00 3 SER A N 9
ATOM 12452 C CA . SER A 1 3 ? 4.395 -15.299 -20.428 1.00 0.00 3 SER A CA 9
ATOM 12453 C C . SER A 1 3 ? 5.719 -15.631 -19.724 1.00 0.00 3 SER A C 9
ATOM 12454 O O . SER A 1 3 ? 5.802 -16.524 -18.883 1.00 0.00 3 SER A O 9
ATOM 12462 N N . GLY A 1 4 ? 6.772 -14.878 -20.051 1.00 0.00 4 GLY A N 9
ATOM 12463 C CA . GLY A 1 4 ? 8.076 -15.019 -19.421 1.00 0.00 4 GLY A CA 9
ATOM 12464 C C . GLY A 1 4 ? 8.035 -14.734 -17.920 1.00 0.00 4 GLY A C 9
ATOM 12465 O O . GLY A 1 4 ? 8.811 -15.314 -17.164 1.00 0.00 4 GLY A O 9
ATOM 12469 N N . SER A 1 5 ? 7.133 -13.856 -17.485 1.00 0.00 5 SER A N 9
ATOM 12470 C CA . SER A 1 5 ? 6.761 -13.662 -16.092 1.00 0.00 5 SER A CA 9
ATOM 12471 C C . SER A 1 5 ? 5.470 -12.850 -16.099 1.00 0.00 5 SER A C 9
ATOM 12472 O O . SER A 1 5 ? 5.446 -11.765 -16.693 1.00 0.00 5 SER A O 9
ATOM 12480 N N . SER A 1 6 ? 4.396 -13.362 -15.509 1.00 0.00 6 SER A N 9
ATOM 12481 C CA . SER A 1 6 ? 3.177 -12.602 -15.260 1.00 0.00 6 SER A CA 9
ATOM 12482 C C . SER A 1 6 ? 3.414 -11.528 -14.183 1.00 0.00 6 SER A C 9
ATOM 12483 O O . SER A 1 6 ? 4.520 -11.414 -13.640 1.00 0.00 6 SER A O 9
ATOM 12491 N N . GLY A 1 7 ? 2.393 -10.735 -13.842 1.00 0.00 7 GLY A N 9
ATOM 12492 C CA . GLY A 1 7 ? 2.506 -9.723 -12.798 1.00 0.00 7 GLY A CA 9
ATOM 12493 C C . GLY A 1 7 ? 1.152 -9.179 -12.364 1.00 0.00 7 GLY A C 9
ATOM 12494 O O . GLY A 1 7 ? 0.744 -8.111 -12.828 1.00 0.00 7 GLY A O 9
ATOM 12498 N N . GLN A 1 8 ? 0.471 -9.881 -11.460 1.00 0.00 8 GLN A N 9
ATOM 12499 C CA . GLN A 1 8 ? -0.754 -9.447 -10.790 1.00 0.00 8 GLN A CA 9
ATOM 12500 C C . GLN A 1 8 ? -0.602 -9.711 -9.292 1.00 0.00 8 GLN A C 9
ATOM 12501 O O . GLN A 1 8 ? 0.299 -10.442 -8.879 1.00 0.00 8 GLN A O 9
ATOM 12515 N N . TYR A 1 9 ? -1.513 -9.167 -8.479 1.00 0.00 9 TYR A N 9
ATOM 12516 C CA . TYR A 1 9 ? -1.494 -9.333 -7.026 1.00 0.00 9 TYR A CA 9
ATOM 12517 C C . TYR A 1 9 ? -1.467 -10.796 -6.599 1.00 0.00 9 TYR A C 9
ATOM 12518 O O . TYR A 1 9 ? -0.864 -11.107 -5.581 1.00 0.00 9 TYR A O 9
ATOM 12536 N N . GLU A 1 10 ? -2.103 -11.691 -7.351 1.00 0.00 10 GLU A N 9
ATOM 12537 C CA . GLU A 1 10 ? -2.152 -13.119 -7.055 1.00 0.00 10 GLU A CA 9
ATOM 12538 C C . GLU A 1 10 ? -0.774 -13.790 -7.144 1.00 0.00 10 GLU A C 9
ATOM 12539 O O . GLU A 1 10 ? -0.531 -14.801 -6.489 1.00 0.00 10 GLU A O 9
ATOM 12551 N N . LEU A 1 11 ? 0.158 -13.225 -7.911 1.00 0.00 11 LEU A N 9
ATOM 12552 C CA . LEU A 1 11 ? 1.560 -13.634 -7.893 1.00 0.00 11 LEU A CA 9
ATOM 12553 C C . LEU A 1 11 ? 2.129 -13.244 -6.526 1.00 0.00 11 LEU A C 9
ATOM 12554 O O . LEU A 1 11 ? 2.577 -14.080 -5.736 1.00 0.00 11 LEU A O 9
ATOM 12570 N N . TYR A 1 12 ? 2.052 -11.947 -6.229 1.00 0.00 12 TYR A N 9
ATOM 12571 C CA . TYR A 1 12 ? 2.639 -11.326 -5.049 1.00 0.00 12 TYR A CA 9
ATOM 12572 C C . TYR A 1 12 ? 1.951 -11.818 -3.770 1.00 0.00 12 TYR A C 9
ATOM 12573 O O . TYR A 1 12 ? 2.445 -11.579 -2.675 1.00 0.00 12 TYR A O 9
ATOM 12591 N N . MET A 1 13 ? 0.807 -12.500 -3.861 1.00 0.00 13 MET A N 9
ATOM 12592 C CA . MET A 1 13 ? 0.039 -13.011 -2.747 1.00 0.00 13 MET A CA 9
ATOM 12593 C C . MET A 1 13 ? 0.836 -14.003 -1.908 1.00 0.00 13 MET A C 9
ATOM 12594 O O . MET A 1 13 ? 0.572 -14.129 -0.710 1.00 0.00 13 MET A O 9
ATOM 12608 N N . TYR A 1 14 ? 1.816 -14.667 -2.523 1.00 0.00 14 TYR A N 9
ATOM 12609 C CA . TYR A 1 14 ? 2.625 -15.695 -1.888 1.00 0.00 14 TYR A CA 9
ATOM 12610 C C . TYR A 1 14 ? 4.103 -15.324 -1.922 1.00 0.00 14 TYR A C 9
ATOM 12611 O O . TYR A 1 14 ? 4.820 -15.601 -0.963 1.00 0.00 14 TYR A O 9
ATOM 12629 N N . ARG A 1 15 ? 4.549 -14.726 -3.034 1.00 0.00 15 ARG A N 9
ATOM 12630 C CA . ARG A 1 15 ? 5.932 -14.331 -3.269 1.00 0.00 15 ARG A CA 9
ATOM 12631 C C . ARG A 1 15 ? 6.294 -13.116 -2.396 1.00 0.00 15 ARG A C 9
ATOM 12632 O O . ARG A 1 15 ? 5.542 -12.729 -1.501 1.00 0.00 15 ARG A O 9
ATOM 12653 N N . GLU A 1 16 ? 7.451 -12.509 -2.646 1.00 0.00 16 GLU A N 9
ATOM 12654 C CA . GLU A 1 16 ? 8.023 -11.391 -1.913 1.00 0.00 16 GLU A CA 9
ATOM 12655 C C . GLU A 1 16 ? 8.396 -10.287 -2.888 1.00 0.00 16 GLU A C 9
ATOM 12656 O O . GLU A 1 16 ? 8.546 -10.532 -4.085 1.00 0.00 16 GLU A O 9
ATOM 12668 N N . VAL A 1 17 ? 8.616 -9.101 -2.327 1.00 0.00 17 VAL A N 9
ATOM 12669 C CA . VAL A 1 17 ? 9.058 -7.888 -2.985 1.00 0.00 17 VAL A CA 9
ATOM 12670 C C . VAL A 1 17 ? 9.953 -7.153 -1.976 1.00 0.00 17 VAL A C 9
ATOM 12671 O O . VAL A 1 17 ? 9.808 -7.345 -0.761 1.00 0.00 17 VAL A O 9
ATOM 12684 N N . ASP A 1 18 ? 10.870 -6.310 -2.445 1.00 0.00 18 ASP A N 9
ATOM 12685 C CA . ASP A 1 18 ? 11.644 -5.414 -1.593 1.00 0.00 18 ASP A CA 9
ATOM 12686 C C . ASP A 1 18 ? 10.732 -4.265 -1.185 1.00 0.00 18 ASP A C 9
ATOM 12687 O O . ASP A 1 18 ? 10.535 -3.334 -1.967 1.00 0.00 18 ASP A O 9
ATOM 12696 N N . THR A 1 19 ? 10.149 -4.297 0.014 1.00 0.00 19 THR A N 9
ATOM 12697 C CA . THR A 1 19 ? 9.291 -3.201 0.444 1.00 0.00 19 THR A CA 9
ATOM 12698 C C . THR A 1 19 ? 10.065 -1.877 0.522 1.00 0.00 19 THR A C 9
ATOM 12699 O O . THR A 1 19 ? 9.471 -0.828 0.275 1.00 0.00 19 THR A O 9
ATOM 12710 N N . LEU A 1 20 ? 11.376 -1.885 0.794 1.00 0.00 20 LEU A N 9
ATOM 12711 C CA . LEU A 1 20 ? 12.178 -0.676 0.742 1.00 0.00 20 LEU A CA 9
ATOM 12712 C C . LEU A 1 20 ? 12.189 -0.082 -0.664 1.00 0.00 20 LEU A C 9
ATOM 12713 O O . LEU A 1 20 ? 11.774 1.065 -0.836 1.00 0.00 20 LEU A O 9
ATOM 12729 N N . GLU A 1 21 ? 12.676 -0.835 -1.649 1.00 0.00 21 GLU A N 9
ATOM 12730 C CA . GLU A 1 21 ? 12.853 -0.372 -3.014 1.00 0.00 21 GLU A CA 9
ATOM 12731 C C . GLU A 1 21 ? 11.506 -0.017 -3.641 1.00 0.00 21 GLU A C 9
ATOM 12732 O O . GLU A 1 21 ? 11.420 0.982 -4.355 1.00 0.00 21 GLU A O 9
ATOM 12744 N N . LEU A 1 22 ? 10.445 -0.749 -3.289 1.00 0.00 22 LEU A N 9
ATOM 12745 C CA . LEU A 1 22 ? 9.072 -0.405 -3.627 1.00 0.00 22 LEU A CA 9
ATOM 12746 C C . LEU A 1 22 ? 8.766 1.026 -3.197 1.00 0.00 22 LEU A C 9
ATOM 12747 O O . LEU A 1 22 ? 8.433 1.852 -4.043 1.00 0.00 22 LEU A O 9
ATOM 12763 N N . THR A 1 23 ? 8.863 1.341 -1.897 1.00 0.00 23 THR A N 9
ATOM 12764 C CA . THR A 1 23 ? 8.526 2.691 -1.443 1.00 0.00 23 THR A CA 9
ATOM 12765 C C . THR A 1 23 ? 9.400 3.719 -2.157 1.00 0.00 23 THR A C 9
ATOM 12766 O O . THR A 1 23 ? 8.921 4.795 -2.487 1.00 0.00 23 THR A O 9
ATOM 12777 N N . ARG A 1 24 ? 10.681 3.412 -2.374 1.00 0.00 24 ARG A N 9
ATOM 12778 C CA . ARG A 1 24 ? 11.619 4.288 -3.087 1.00 0.00 24 ARG A CA 9
ATOM 12779 C C . ARG A 1 24 ? 11.109 4.635 -4.486 1.00 0.00 24 ARG A C 9
ATOM 12780 O O . ARG A 1 24 ? 10.996 5.820 -4.802 1.00 0.00 24 ARG A O 9
ATOM 12801 N N . GLN A 1 25 ? 10.751 3.640 -5.298 1.00 0.00 25 GLN A N 9
ATOM 12802 C CA . GLN A 1 25 ? 10.179 3.875 -6.622 1.00 0.00 25 GLN A CA 9
ATOM 12803 C C . GLN A 1 25 ? 8.879 4.678 -6.527 1.00 0.00 25 GLN A C 9
ATOM 12804 O O . GLN A 1 25 ? 8.658 5.571 -7.350 1.00 0.00 25 GLN A O 9
ATOM 12818 N N . VAL A 1 26 ? 8.029 4.371 -5.544 1.00 0.00 26 VAL A N 9
ATOM 12819 C CA . VAL A 1 26 ? 6.743 5.030 -5.352 1.00 0.00 26 VAL A CA 9
ATOM 12820 C C . VAL A 1 26 ? 6.962 6.510 -5.017 1.00 0.00 26 VAL A C 9
ATOM 12821 O O . VAL A 1 26 ? 6.372 7.367 -5.671 1.00 0.00 26 VAL A O 9
ATOM 12834 N N . LYS A 1 27 ? 7.806 6.830 -4.023 1.00 0.00 27 LYS A N 9
ATOM 12835 C CA . LYS A 1 27 ? 8.143 8.193 -3.626 1.00 0.00 27 LYS A CA 9
ATOM 12836 C C . LYS A 1 27 ? 8.566 9.000 -4.842 1.00 0.00 27 LYS A C 9
ATOM 12837 O O . LYS A 1 27 ? 8.054 10.107 -5.013 1.00 0.00 27 LYS A O 9
ATOM 12856 N N . GLU A 1 28 ? 9.427 8.429 -5.685 1.00 0.00 28 GLU A N 9
ATOM 12857 C CA . GLU A 1 28 ? 9.829 9.015 -6.953 1.00 0.00 28 GLU A CA 9
ATOM 12858 C C . GLU A 1 28 ? 8.609 9.322 -7.822 1.00 0.00 28 GLU A C 9
ATOM 12859 O O . GLU A 1 28 ? 8.358 10.488 -8.111 1.00 0.00 28 GLU A O 9
ATOM 12871 N N . LYS A 1 29 ? 7.830 8.313 -8.233 1.00 0.00 29 LYS A N 9
ATOM 12872 C CA . LYS A 1 29 ? 6.720 8.519 -9.172 1.00 0.00 29 LYS A CA 9
ATOM 12873 C C . LYS A 1 29 ? 5.695 9.518 -8.627 1.00 0.00 29 LYS A C 9
ATOM 12874 O O . LYS A 1 29 ? 5.125 10.297 -9.392 1.00 0.00 29 LYS A O 9
ATOM 12893 N N . LEU A 1 30 ? 5.449 9.520 -7.315 1.00 0.00 30 LEU A N 9
ATOM 12894 C CA . LEU A 1 30 ? 4.583 10.503 -6.678 1.00 0.00 30 LEU A CA 9
ATOM 12895 C C . LEU A 1 30 ? 5.188 11.892 -6.840 1.00 0.00 30 LEU A C 9
ATOM 12896 O O . LEU A 1 30 ? 4.534 12.760 -7.415 1.00 0.00 30 LEU A O 9
ATOM 12912 N N . ALA A 1 31 ? 6.419 12.098 -6.361 1.00 0.00 31 ALA A N 9
ATOM 12913 C CA . ALA A 1 31 ? 7.096 13.390 -6.367 1.00 0.00 31 ALA A CA 9
ATOM 12914 C C . ALA A 1 31 ? 7.236 13.946 -7.780 1.00 0.00 31 ALA A C 9
ATOM 12915 O O . ALA A 1 31 ? 7.039 15.141 -7.976 1.00 0.00 31 ALA A O 9
ATOM 12922 N N . LYS A 1 32 ? 7.520 13.091 -8.764 1.00 0.00 32 LYS A N 9
ATOM 12923 C CA . LYS A 1 32 ? 7.633 13.431 -10.178 1.00 0.00 32 LYS A CA 9
ATOM 12924 C C . LYS A 1 32 ? 6.445 14.281 -10.617 1.00 0.00 32 LYS A C 9
ATOM 12925 O O . LYS A 1 32 ? 6.625 15.376 -11.148 1.00 0.00 32 LYS A O 9
ATOM 12944 N N . ASN A 1 33 ? 5.233 13.794 -10.347 1.00 0.00 33 ASN A N 9
ATOM 12945 C CA . ASN A 1 33 ? 3.987 14.469 -10.697 1.00 0.00 33 ASN A CA 9
ATOM 12946 C C . ASN A 1 33 ? 3.457 15.307 -9.529 1.00 0.00 33 ASN A C 9
ATOM 12947 O O . ASN A 1 33 ? 2.331 15.794 -9.582 1.00 0.00 33 ASN A O 9
ATOM 12958 N N . GLY A 1 34 ? 4.257 15.536 -8.483 1.00 0.00 34 GLY A N 9
ATOM 12959 C CA . GLY A 1 34 ? 3.916 16.392 -7.354 1.00 0.00 34 GLY A CA 9
ATOM 12960 C C . GLY A 1 34 ? 2.757 15.853 -6.521 1.00 0.00 34 GLY A C 9
ATOM 12961 O O . GLY A 1 34 ? 2.112 16.624 -5.810 1.00 0.00 34 GLY A O 9
ATOM 12965 N N . ILE A 1 35 ? 2.449 14.558 -6.624 1.00 0.00 35 ILE A N 9
ATOM 12966 C CA . ILE A 1 35 ? 1.296 13.967 -5.967 1.00 0.00 35 ILE A CA 9
ATOM 12967 C C . ILE A 1 35 ? 1.552 13.988 -4.463 1.00 0.00 35 ILE A C 9
ATOM 12968 O O . ILE A 1 35 ? 2.536 13.436 -3.957 1.00 0.00 35 ILE A O 9
ATOM 12984 N N . CYS A 1 36 ? 0.624 14.614 -3.750 1.00 0.00 36 CYS A N 9
ATOM 12985 C CA . CYS A 1 36 ? 0.522 14.593 -2.310 1.00 0.00 36 CYS A CA 9
ATOM 12986 C C . CYS A 1 36 ? 0.320 13.139 -1.880 1.00 0.00 36 CYS A C 9
ATOM 12987 O O . CYS A 1 36 ? -0.732 12.555 -2.162 1.00 0.00 36 CYS A O 9
ATOM 12995 N N . GLN A 1 37 ? 1.332 12.549 -1.234 1.00 0.00 37 GLN A N 9
ATOM 12996 C CA . GLN A 1 37 ? 1.338 11.153 -0.790 1.00 0.00 37 GLN A CA 9
ATOM 12997 C C . GLN A 1 37 ? 0.035 10.796 -0.065 1.00 0.00 37 GLN A C 9
ATOM 12998 O O . GLN A 1 37 ? -0.500 9.714 -0.288 1.00 0.00 37 GLN A O 9
ATOM 13012 N N . ARG A 1 38 ? -0.505 11.727 0.728 1.00 0.00 38 ARG A N 9
ATOM 13013 C CA . ARG A 1 38 ? -1.765 11.597 1.447 1.00 0.00 38 ARG A CA 9
ATOM 13014 C C . ARG A 1 38 ? -2.901 11.130 0.557 1.00 0.00 38 ARG A C 9
ATOM 13015 O O . ARG A 1 38 ? -3.654 10.244 0.935 1.00 0.00 38 ARG A O 9
ATOM 13036 N N . ILE A 1 39 ? -3.095 11.768 -0.593 1.00 0.00 39 ILE A N 9
ATOM 13037 C CA . ILE A 1 39 ? -4.268 11.488 -1.408 1.00 0.00 39 ILE A CA 9
ATOM 13038 C C . ILE A 1 39 ? -4.047 10.177 -2.151 1.00 0.00 39 ILE A C 9
ATOM 13039 O O . ILE A 1 39 ? -4.993 9.417 -2.322 1.00 0.00 39 ILE A O 9
ATOM 13055 N N . PHE A 1 40 ? -2.819 9.882 -2.582 1.00 0.00 40 PHE A N 9
ATOM 13056 C CA . PHE A 1 40 ? -2.509 8.570 -3.130 1.00 0.00 40 PHE A CA 9
ATOM 13057 C C . PHE A 1 40 ? -2.889 7.497 -2.111 1.00 0.00 40 PHE A C 9
ATOM 13058 O O . PHE A 1 40 ? -3.583 6.534 -2.433 1.00 0.00 40 PHE A O 9
ATOM 13075 N N . GLY A 1 41 ? -2.460 7.702 -0.869 1.00 0.00 41 GLY A N 9
ATOM 13076 C CA . GLY A 1 41 ? -2.817 6.865 0.255 1.00 0.00 41 GLY A CA 9
ATOM 13077 C C . GLY A 1 41 ? -4.326 6.756 0.446 1.00 0.00 41 GLY A C 9
ATOM 13078 O O . GLY A 1 41 ? -4.817 5.644 0.605 1.00 0.00 41 GLY A O 9
ATOM 13082 N N . GLU A 1 42 ? -5.068 7.863 0.417 1.00 0.00 42 GLU A N 9
ATOM 13083 C CA . GLU A 1 42 ? -6.495 7.882 0.681 1.00 0.00 42 GLU A CA 9
ATOM 13084 C C . GLU A 1 42 ? -7.244 7.136 -0.423 1.00 0.00 42 GLU A C 9
ATOM 13085 O O . GLU A 1 42 ? -7.969 6.177 -0.159 1.00 0.00 42 GLU A O 9
ATOM 13097 N N . LYS A 1 43 ? -7.036 7.572 -1.664 1.00 0.00 43 LYS A N 9
ATOM 13098 C CA . LYS A 1 43 ? -7.678 7.074 -2.875 1.00 0.00 43 LYS A CA 9
ATOM 13099 C C . LYS A 1 43 ? -7.334 5.607 -3.082 1.00 0.00 43 LYS A C 9
ATOM 13100 O O . LYS A 1 43 ? -8.236 4.797 -3.292 1.00 0.00 43 LYS A O 9
ATOM 13119 N N . VAL A 1 44 ? -6.045 5.283 -3.148 1.00 0.00 44 VAL A N 9
ATOM 13120 C CA . VAL A 1 44 ? -5.597 4.014 -3.694 1.00 0.00 44 VAL A CA 9
ATOM 13121 C C . VAL A 1 44 ? -5.399 3.024 -2.552 1.00 0.00 44 VAL A C 9
ATOM 13122 O O . VAL A 1 44 ? -5.925 1.914 -2.628 1.00 0.00 44 VAL A O 9
ATOM 13135 N N . LEU A 1 45 ? -4.614 3.380 -1.528 1.00 0.00 45 LEU A N 9
ATOM 13136 C CA . LEU A 1 45 ? -4.216 2.407 -0.507 1.00 0.00 45 LEU A CA 9
ATOM 13137 C C . LEU A 1 45 ? -5.289 2.263 0.588 1.00 0.00 45 LEU A C 9
ATOM 13138 O O . LEU A 1 45 ? -5.275 1.275 1.331 1.00 0.00 45 LEU A O 9
ATOM 13154 N N . GLY A 1 46 ? -6.203 3.233 0.697 1.00 0.00 46 GLY A N 9
ATOM 13155 C CA . GLY A 1 46 ? -7.282 3.274 1.670 1.00 0.00 46 GLY A CA 9
ATOM 13156 C C . GLY A 1 46 ? -6.847 3.784 3.048 1.00 0.00 46 GLY A C 9
ATOM 13157 O O . GLY A 1 46 ? -7.508 3.439 4.031 1.00 0.00 46 GLY A O 9
ATOM 13161 N N . LEU A 1 47 ? -5.751 4.549 3.169 1.00 0.00 47 LEU A N 9
ATOM 13162 C CA . LEU A 1 47 ? -5.107 4.863 4.455 1.00 0.00 47 LEU A CA 9
ATOM 13163 C C . LEU A 1 47 ? -4.978 6.372 4.712 1.00 0.00 47 LEU A C 9
ATOM 13164 O O . LEU A 1 47 ? -4.929 7.171 3.773 1.00 0.00 47 LEU A O 9
ATOM 13180 N N . SER A 1 48 ? -4.832 6.749 5.988 1.00 0.00 48 SER A N 9
ATOM 13181 C CA . SER A 1 48 ? -4.565 8.111 6.438 1.00 0.00 48 SER A CA 9
ATOM 13182 C C . SER A 1 48 ? -3.148 8.570 6.084 1.00 0.00 48 SER A C 9
ATOM 13183 O O . SER A 1 48 ? -2.280 7.762 5.733 1.00 0.00 48 SER A O 9
ATOM 13191 N N . GLN A 1 49 ? -2.926 9.885 6.201 1.00 0.00 49 GLN A N 9
ATOM 13192 C CA . GLN A 1 49 ? -1.662 10.558 5.910 1.00 0.00 49 GLN A CA 9
ATOM 13193 C C . GLN A 1 49 ? -0.539 9.871 6.666 1.00 0.00 49 GLN A C 9
ATOM 13194 O O . GLN A 1 49 ? 0.392 9.393 6.024 1.00 0.00 49 GLN A O 9
ATOM 13208 N N . GLY A 1 50 ? -0.645 9.829 7.999 1.00 0.00 50 GLY A N 9
ATOM 13209 C CA . GLY A 1 50 ? 0.406 9.373 8.889 1.00 0.00 50 GLY A CA 9
ATOM 13210 C C . GLY A 1 50 ? 0.828 7.975 8.503 1.00 0.00 50 GLY A C 9
ATOM 13211 O O . GLY A 1 50 ? 1.996 7.752 8.192 1.00 0.00 50 GLY A O 9
ATOM 13215 N N . SER A 1 51 ? -0.145 7.066 8.439 1.00 0.00 51 SER A N 9
ATOM 13216 C CA . SER A 1 51 ? 0.070 5.685 8.063 1.00 0.00 51 SER A CA 9
ATOM 13217 C C . SER A 1 51 ? 0.888 5.586 6.778 1.00 0.00 51 SER A C 9
ATOM 13218 O O . SER A 1 51 ? 1.931 4.929 6.786 1.00 0.00 51 SER A O 9
ATOM 13226 N N . VAL A 1 52 ? 0.440 6.218 5.690 1.00 0.00 52 VAL A N 9
ATOM 13227 C CA . VAL A 1 52 ? 1.092 6.100 4.392 1.00 0.00 52 VAL A CA 9
ATOM 13228 C C . VAL A 1 52 ? 2.444 6.822 4.357 1.00 0.00 52 VAL A C 9
ATOM 13229 O O . VAL A 1 52 ? 3.377 6.333 3.714 1.00 0.00 52 VAL A O 9
ATOM 13242 N N . SER A 1 53 ? 2.565 7.964 5.031 1.00 0.00 53 SER A N 9
ATOM 13243 C CA . SER A 1 53 ? 3.770 8.768 5.064 1.00 0.00 53 SER A CA 9
ATOM 13244 C C . SER A 1 53 ? 4.863 7.959 5.754 1.00 0.00 53 SER A C 9
ATOM 13245 O O . SER A 1 53 ? 5.980 7.867 5.236 1.00 0.00 53 SER A O 9
ATOM 13253 N N . ASP A 1 54 ? 4.538 7.330 6.885 1.00 0.00 54 ASP A N 9
ATOM 13254 C CA . ASP A 1 54 ? 5.450 6.464 7.621 1.00 0.00 54 ASP A CA 9
ATOM 13255 C C . ASP A 1 54 ? 5.711 5.172 6.862 1.00 0.00 54 ASP A C 9
ATOM 13256 O O . ASP A 1 54 ? 6.800 4.623 6.984 1.00 0.00 54 ASP A O 9
ATOM 13265 N N . MET A 1 55 ? 4.754 4.695 6.058 1.00 0.00 55 MET A N 9
ATOM 13266 C CA . MET A 1 55 ? 4.951 3.552 5.172 1.00 0.00 55 MET A CA 9
ATOM 13267 C C . MET A 1 55 ? 6.095 3.864 4.230 1.00 0.00 55 MET A C 9
ATOM 13268 O O . MET A 1 55 ? 7.073 3.131 4.174 1.00 0.00 55 MET A O 9
ATOM 13282 N N . LEU A 1 56 ? 5.957 4.965 3.498 1.00 0.00 56 LEU A N 9
ATOM 13283 C CA . LEU A 1 56 ? 6.944 5.394 2.523 1.00 0.00 56 LEU A CA 9
ATOM 13284 C C . LEU A 1 56 ? 8.273 5.761 3.185 1.00 0.00 56 LEU A C 9
ATOM 13285 O O . LEU A 1 56 ? 9.325 5.491 2.612 1.00 0.00 56 LEU A O 9
ATOM 13301 N N . SER A 1 57 ? 8.257 6.375 4.368 1.00 0.00 57 SER A N 9
ATOM 13302 C CA . SER A 1 57 ? 9.470 6.744 5.087 1.00 0.00 57 SER A CA 9
ATOM 13303 C C . SER A 1 57 ? 10.207 5.489 5.578 1.00 0.00 57 SER A C 9
ATOM 13304 O O . SER A 1 57 ? 11.430 5.407 5.459 1.00 0.00 57 SER A O 9
ATOM 13312 N N . ARG A 1 58 ? 9.499 4.513 6.149 1.00 0.00 58 ARG A N 9
ATOM 13313 C CA . ARG A 1 58 ? 10.088 3.409 6.904 1.00 0.00 58 ARG A CA 9
ATOM 13314 C C . ARG A 1 58 ? 9.159 2.193 6.808 1.00 0.00 58 ARG A C 9
ATOM 13315 O O . ARG A 1 58 ? 8.441 1.900 7.769 1.00 0.00 58 ARG A O 9
ATOM 13336 N N . PRO A 1 59 ? 9.128 1.474 5.673 1.00 0.00 59 PRO A N 9
ATOM 13337 C CA . PRO A 1 59 ? 8.245 0.326 5.511 1.00 0.00 59 PRO A CA 9
ATOM 13338 C C . PRO A 1 59 ? 8.757 -0.865 6.326 1.00 0.00 59 PRO A C 9
ATOM 13339 O O . PRO A 1 59 ? 9.960 -0.993 6.565 1.00 0.00 59 PRO A O 9
ATOM 13350 N N . LYS A 1 60 ? 7.861 -1.781 6.714 1.00 0.00 60 LYS A N 9
ATOM 13351 C CA . LYS A 1 60 ? 8.271 -3.048 7.319 1.00 0.00 60 LYS A CA 9
ATOM 13352 C C . LYS A 1 60 ? 8.675 -4.040 6.225 1.00 0.00 60 LYS A C 9
ATOM 13353 O O . LYS A 1 60 ? 8.194 -3.914 5.094 1.00 0.00 60 LYS A O 9
ATOM 13372 N N . PRO A 1 61 ? 9.508 -5.042 6.552 1.00 0.00 61 PRO A N 9
ATOM 13373 C CA . PRO A 1 61 ? 9.899 -6.083 5.611 1.00 0.00 61 PRO A CA 9
ATOM 13374 C C . PRO A 1 61 ? 8.700 -6.970 5.291 1.00 0.00 61 PRO A C 9
ATOM 13375 O O . PRO A 1 61 ? 7.830 -7.178 6.143 1.00 0.00 61 PRO A O 9
ATOM 13386 N N . TRP A 1 62 ? 8.667 -7.543 4.087 1.00 0.00 62 TRP A N 9
ATOM 13387 C CA . TRP A 1 62 ? 7.496 -8.256 3.585 1.00 0.00 62 TRP A CA 9
ATOM 13388 C C . TRP A 1 62 ? 7.082 -9.433 4.474 1.00 0.00 62 TRP A C 9
ATOM 13389 O O . TRP A 1 62 ? 5.885 -9.644 4.680 1.00 0.00 62 TRP A O 9
ATOM 13410 N N . SER A 1 63 ? 8.039 -10.165 5.056 1.00 0.00 63 SER A N 9
ATOM 13411 C CA . SER A 1 63 ? 7.758 -11.277 5.964 1.00 0.00 63 SER A CA 9
ATOM 13412 C C . SER A 1 63 ? 6.946 -10.822 7.182 1.00 0.00 63 SER A C 9
ATOM 13413 O O . SER A 1 63 ? 6.060 -11.541 7.657 1.00 0.00 63 SER A O 9
ATOM 13421 N N . LYS A 1 64 ? 7.255 -9.634 7.715 1.00 0.00 64 LYS A N 9
ATOM 13422 C CA . LYS A 1 64 ? 6.632 -9.091 8.918 1.00 0.00 64 LYS A CA 9
ATOM 13423 C C . LYS A 1 64 ? 5.208 -8.634 8.621 1.00 0.00 64 LYS A C 9
ATOM 13424 O O . LYS A 1 64 ? 4.375 -8.661 9.528 1.00 0.00 64 LYS A O 9
ATOM 13443 N N . LEU A 1 65 ? 4.912 -8.258 7.376 1.00 0.00 65 LEU A N 9
ATOM 13444 C CA . LEU A 1 65 ? 3.549 -8.015 6.926 1.00 0.00 65 LEU A CA 9
ATOM 13445 C C . LEU A 1 65 ? 2.851 -9.362 6.728 1.00 0.00 65 LEU A C 9
ATOM 13446 O O . LEU A 1 65 ? 3.503 -10.373 6.470 1.00 0.00 65 LEU A O 9
ATOM 13462 N N . THR A 1 66 ? 1.522 -9.373 6.778 1.00 0.00 66 THR A N 9
ATOM 13463 C CA . THR A 1 66 ? 0.686 -10.478 6.305 1.00 0.00 66 THR A CA 9
ATOM 13464 C C . THR A 1 66 ? -0.136 -9.997 5.108 1.00 0.00 66 THR A C 9
ATOM 13465 O O . THR A 1 66 ? -0.097 -8.804 4.815 1.00 0.00 66 THR A O 9
ATOM 13476 N N . GLN A 1 67 ? -0.943 -10.854 4.471 1.00 0.00 67 GLN A N 9
ATOM 13477 C CA . GLN A 1 67 ? -1.886 -10.459 3.415 1.00 0.00 67 GLN A CA 9
ATOM 13478 C C . GLN A 1 67 ? -2.627 -9.150 3.745 1.00 0.00 67 GLN A C 9
ATOM 13479 O O . GLN A 1 67 ? -2.593 -8.211 2.948 1.00 0.00 67 GLN A O 9
ATOM 13493 N N . LYS A 1 68 ? -3.257 -9.043 4.923 1.00 0.00 68 LYS A N 9
ATOM 13494 C CA . LYS A 1 68 ? -4.019 -7.838 5.280 1.00 0.00 68 LYS A CA 9
ATOM 13495 C C . LYS A 1 68 ? -3.113 -6.615 5.426 1.00 0.00 68 LYS A C 9
ATOM 13496 O O . LYS A 1 68 ? -3.526 -5.498 5.124 1.00 0.00 68 LYS A O 9
ATOM 13515 N N . GLY A 1 69 ? -1.878 -6.813 5.882 1.00 0.00 69 GLY A N 9
ATOM 13516 C CA . GLY A 1 69 ? -0.874 -5.762 5.974 1.00 0.00 69 GLY A CA 9
ATOM 13517 C C . GLY A 1 69 ? -0.272 -5.397 4.618 1.00 0.00 69 GLY A C 9
ATOM 13518 O O . GLY A 1 69 ? 0.289 -4.308 4.479 1.00 0.00 69 GLY A O 9
ATOM 13522 N N . ARG A 1 70 ? -0.358 -6.287 3.625 1.00 0.00 70 ARG A N 9
ATOM 13523 C CA . ARG A 1 70 ? 0.248 -6.130 2.308 1.00 0.00 70 ARG A CA 9
ATOM 13524 C C . ARG A 1 70 ? -0.689 -5.446 1.330 1.00 0.00 70 ARG A C 9
ATOM 13525 O O . ARG A 1 70 ? -0.165 -4.846 0.406 1.00 0.00 70 ARG A O 9
ATOM 13546 N N . GLU A 1 71 ? -2.007 -5.443 1.545 1.00 0.00 71 GLU A N 9
ATOM 13547 C CA . GLU A 1 71 ? -2.989 -4.707 0.743 1.00 0.00 71 GLU A CA 9
ATOM 13548 C C . GLU A 1 71 ? -2.476 -3.343 0.244 1.00 0.00 71 GLU A C 9
ATOM 13549 O O . GLU A 1 71 ? -2.433 -3.138 -0.972 1.00 0.00 71 GLU A O 9
ATOM 13561 N N . PRO A 1 72 ? -2.048 -2.414 1.124 1.00 0.00 72 PRO A N 9
ATOM 13562 C CA . PRO A 1 72 ? -1.596 -1.103 0.679 1.00 0.00 72 PRO A CA 9
ATOM 13563 C C . PRO A 1 72 ? -0.348 -1.235 -0.199 1.00 0.00 72 PRO A C 9
ATOM 13564 O O . PRO A 1 72 ? -0.272 -0.629 -1.264 1.00 0.00 72 PRO A O 9
ATOM 13575 N N . PHE A 1 73 ? 0.613 -2.067 0.203 1.00 0.00 73 PHE A N 9
ATOM 13576 C CA . PHE A 1 73 ? 1.838 -2.298 -0.545 1.00 0.00 73 PHE A CA 9
ATOM 13577 C C . PHE A 1 73 ? 1.591 -2.935 -1.912 1.00 0.00 73 PHE A C 9
ATOM 13578 O O . PHE A 1 73 ? 2.328 -2.634 -2.843 1.00 0.00 73 PHE A O 9
ATOM 13595 N N . ILE A 1 74 ? 0.611 -3.824 -2.050 1.00 0.00 74 ILE A N 9
ATOM 13596 C CA . ILE A 1 74 ? 0.270 -4.491 -3.303 1.00 0.00 74 ILE A CA 9
ATOM 13597 C C . ILE A 1 74 ? -0.252 -3.444 -4.272 1.00 0.00 74 ILE A C 9
ATOM 13598 O O . ILE A 1 74 ? 0.187 -3.388 -5.418 1.00 0.00 74 ILE A O 9
ATOM 13614 N N . ARG A 1 75 ? -1.186 -2.605 -3.820 1.00 0.00 75 ARG A N 9
ATOM 13615 C CA . ARG A 1 75 ? -1.712 -1.547 -4.645 1.00 0.00 75 ARG A CA 9
ATOM 13616 C C . ARG A 1 75 ? -0.599 -0.570 -4.996 1.00 0.00 75 ARG A C 9
ATOM 13617 O O . ARG A 1 75 ? -0.564 -0.123 -6.134 1.00 0.00 75 ARG A O 9
ATOM 13638 N N . MET A 1 76 ? 0.350 -0.312 -4.091 1.00 0.00 76 MET A N 9
ATOM 13639 C CA . MET A 1 76 ? 1.573 0.420 -4.382 1.00 0.00 76 MET A CA 9
ATOM 13640 C C . MET A 1 76 ? 2.357 -0.197 -5.555 1.00 0.00 76 MET A C 9
ATOM 13641 O O . MET A 1 76 ? 2.747 0.532 -6.465 1.00 0.00 76 MET A O 9
ATOM 13655 N N . GLN A 1 77 ? 2.602 -1.515 -5.533 1.00 0.00 77 GLN A N 9
ATOM 13656 C CA . GLN A 1 77 ? 3.360 -2.227 -6.568 1.00 0.00 77 GLN A CA 9
ATOM 13657 C C . GLN A 1 77 ? 2.665 -2.107 -7.911 1.00 0.00 77 GLN A C 9
ATOM 13658 O O . GLN A 1 77 ? 3.305 -1.822 -8.920 1.00 0.00 77 GLN A O 9
ATOM 13672 N N . LEU A 1 78 ? 1.358 -2.359 -7.927 1.00 0.00 78 LEU A N 9
ATOM 13673 C CA . LEU A 1 78 ? 0.585 -2.318 -9.150 1.00 0.00 78 LEU A CA 9
ATOM 13674 C C . LEU A 1 78 ? 0.587 -0.903 -9.674 1.00 0.00 78 LEU A C 9
ATOM 13675 O O . LEU A 1 78 ? 1.064 -0.700 -10.783 1.00 0.00 78 LEU A O 9
ATOM 13691 N N . TRP A 1 79 ? 0.145 0.066 -8.874 1.00 0.00 79 TRP A N 9
ATOM 13692 C CA . TRP A 1 79 ? 0.027 1.469 -9.243 1.00 0.00 79 TRP A CA 9
ATOM 13693 C C . TRP A 1 79 ? 1.272 2.007 -9.949 1.00 0.00 79 TRP A C 9
ATOM 13694 O O . TRP A 1 79 ? 1.135 2.817 -10.864 1.00 0.00 79 TRP A O 9
ATOM 13715 N N . LEU A 1 80 ? 2.464 1.537 -9.568 1.00 0.00 80 LEU A N 9
ATOM 13716 C CA . LEU A 1 80 ? 3.715 1.937 -10.203 1.00 0.00 80 LEU A CA 9
ATOM 13717 C C . LEU A 1 80 ? 3.635 1.748 -11.721 1.00 0.00 80 LEU A C 9
ATOM 13718 O O . LEU A 1 80 ? 4.038 2.650 -12.454 1.00 0.00 80 LEU A O 9
ATOM 13734 N N . SER A 1 81 ? 3.153 0.598 -12.197 1.00 0.00 81 SER A N 9
ATOM 13735 C CA . SER A 1 81 ? 3.001 0.320 -13.623 1.00 0.00 81 SER A CA 9
ATOM 13736 C C . SER A 1 81 ? 1.580 0.607 -14.138 1.00 0.00 81 SER A C 9
ATOM 13737 O O . SER A 1 81 ? 1.387 1.112 -15.245 1.00 0.00 81 SER A O 9
ATOM 13745 N N . ASP A 1 82 ? 0.584 0.209 -13.351 1.00 0.00 82 ASP A N 9
ATOM 13746 C CA . ASP A 1 82 ? -0.839 0.090 -13.668 1.00 0.00 82 ASP A CA 9
ATOM 13747 C C . ASP A 1 82 ? -1.558 1.437 -13.602 1.00 0.00 82 ASP A C 9
ATOM 13748 O O . ASP A 1 82 ? -2.568 1.633 -14.277 1.00 0.00 82 ASP A O 9
ATOM 13757 N N . GLN A 1 83 ? -1.062 2.340 -12.746 1.00 0.00 83 GLN A N 9
ATOM 13758 C CA . GLN A 1 83 ? -1.681 3.580 -12.269 1.00 0.00 83 GLN A CA 9
ATOM 13759 C C . GLN A 1 83 ? -3.136 3.443 -11.780 1.00 0.00 83 GLN A C 9
ATOM 13760 O O . GLN A 1 83 ? -3.719 4.452 -11.381 1.00 0.00 83 GLN A O 9
ATOM 13774 N N . LEU A 1 84 ? -3.692 2.225 -11.702 1.00 0.00 84 LEU A N 9
ATOM 13775 C CA . LEU A 1 84 ? -5.085 1.868 -11.555 1.00 0.00 84 LEU A CA 9
ATOM 13776 C C . LEU A 1 84 ? -5.911 2.415 -12.702 1.00 0.00 84 LEU A C 9
ATOM 13777 O O . LEU A 1 84 ? -5.728 3.534 -13.184 1.00 0.00 84 LEU A O 9
ATOM 13793 N N . GLY A 1 85 ? -6.898 1.625 -13.095 1.00 0.00 85 GLY A N 9
ATOM 13794 C CA . GLY A 1 85 ? -7.937 2.010 -14.037 1.00 0.00 85 GLY A CA 9
ATOM 13795 C C . GLY A 1 85 ? -8.937 2.984 -13.408 1.00 0.00 85 GLY A C 9
ATOM 13796 O O . GLY A 1 85 ? -10.127 2.911 -13.709 1.00 0.00 85 GLY A O 9
ATOM 13800 N N . GLN A 1 86 ? -8.484 3.858 -12.503 1.00 0.00 86 GLN A N 9
ATOM 13801 C CA . GLN A 1 86 ? -9.307 4.723 -11.674 1.00 0.00 86 GLN A CA 9
ATOM 13802 C C . GLN A 1 86 ? -10.227 5.562 -12.562 1.00 0.00 86 GLN A C 9
ATOM 13803 O O . GLN A 1 86 ? -11.455 5.458 -12.468 1.00 0.00 86 GLN A O 9
ATOM 13817 N N . ALA A 1 87 ? -9.630 6.382 -13.426 1.00 0.00 87 ALA A N 9
ATOM 13818 C CA . ALA A 1 87 ? -10.298 7.338 -14.284 1.00 0.00 87 ALA A CA 9
ATOM 13819 C C . ALA A 1 87 ? -9.304 7.769 -15.357 1.00 0.00 87 ALA A C 9
ATOM 13820 O O . ALA A 1 87 ? -8.289 8.384 -15.026 1.00 0.00 87 ALA A O 9
ATOM 13827 N N . VAL A 1 88 ? -9.578 7.436 -16.616 1.00 0.00 88 VAL A N 9
ATOM 13828 C CA . VAL A 1 88 ? -8.762 7.814 -17.761 1.00 0.00 88 VAL A CA 9
ATOM 13829 C C . VAL A 1 88 ? -9.698 8.358 -18.843 1.00 0.00 88 VAL A C 9
ATOM 13830 O O . VAL A 1 88 ? -10.543 7.631 -19.383 1.00 0.00 88 VAL A O 9
ATOM 13843 N N . GLY A 1 89 ? -9.569 9.651 -19.134 1.00 0.00 89 GLY A N 9
ATOM 13844 C CA . GLY A 1 89 ? -10.331 10.342 -20.157 1.00 0.00 89 GLY A CA 9
ATOM 13845 C C . GLY A 1 89 ? -9.463 10.510 -21.392 1.00 0.00 89 GLY A C 9
ATOM 13846 O O . GLY A 1 89 ? -8.747 11.504 -21.505 1.00 0.00 89 GLY A O 9
ATOM 13850 N N . GLN A 1 90 ? -9.469 9.513 -22.278 1.00 0.00 90 GLN A N 9
ATOM 13851 C CA . GLN A 1 90 ? -8.846 9.575 -23.598 1.00 0.00 90 GLN A CA 9
ATOM 13852 C C . GLN A 1 90 ? -9.746 8.794 -24.567 1.00 0.00 90 GLN A C 9
ATOM 13853 O O . GLN A 1 90 ? -9.300 7.882 -25.262 1.00 0.00 90 GLN A O 9
ATOM 13867 N N . GLN A 1 91 ? -11.044 9.105 -24.547 1.00 0.00 91 GLN A N 9
ATOM 13868 C CA . GLN A 1 91 ? -12.102 8.335 -25.193 1.00 0.00 91 GLN A CA 9
ATOM 13869 C C . GLN A 1 91 ? -13.179 9.273 -25.765 1.00 0.00 91 GLN A C 9
ATOM 13870 O O . GLN A 1 91 ? -13.307 10.406 -25.289 1.00 0.00 91 GLN A O 9
ATOM 13884 N N . PRO A 1 92 ? -13.951 8.840 -26.782 1.00 0.00 92 PRO A N 9
ATOM 13885 C CA . PRO A 1 92 ? -14.946 9.654 -27.481 1.00 0.00 92 PRO A CA 9
ATOM 13886 C C . PRO A 1 92 ? -16.253 9.789 -26.675 1.00 0.00 92 PRO A C 9
ATOM 13887 O O . PRO A 1 92 ? -17.317 9.311 -27.089 1.00 0.00 92 PRO A O 9
ATOM 13898 N N . GLY A 1 93 ? -16.187 10.475 -25.535 1.00 0.00 93 GLY A N 9
ATOM 13899 C CA . GLY A 1 93 ? -17.326 10.831 -24.698 1.00 0.00 93 GLY A CA 9
ATOM 13900 C C . GLY A 1 93 ? -18.012 12.098 -25.199 1.00 0.00 93 GLY A C 9
ATOM 13901 O O . GLY A 1 93 ? -17.819 12.511 -26.346 1.00 0.00 93 GLY A O 9
ATOM 13905 N N . ALA A 1 94 ? -18.802 12.740 -24.340 1.00 0.00 94 ALA A N 9
ATOM 13906 C CA . ALA A 1 94 ? -19.271 14.113 -24.505 1.00 0.00 94 ALA A CA 9
ATOM 13907 C C . ALA A 1 94 ? -19.044 14.844 -23.180 1.00 0.00 94 ALA A C 9
ATOM 13908 O O . ALA A 1 94 ? -18.834 14.195 -22.153 1.00 0.00 94 ALA A O 9
ATOM 13915 N N . SER A 1 95 ? -19.043 16.174 -23.180 1.00 0.00 95 SER A N 9
ATOM 13916 C CA . SER A 1 95 ? -18.982 16.949 -21.947 1.00 0.00 95 SER A CA 9
ATOM 13917 C C . SER A 1 95 ? -20.341 16.881 -21.254 1.00 0.00 95 SER A C 9
ATOM 13918 O O . SER A 1 95 ? -21.341 17.289 -21.848 1.00 0.00 95 SER A O 9
ATOM 13926 N N . SER A 1 96 ? -20.376 16.393 -20.012 1.00 0.00 96 SER A N 9
ATOM 13927 C CA . SER A 1 96 ? -21.497 16.666 -19.123 1.00 0.00 96 SER A CA 9
ATOM 13928 C C . SER A 1 96 ? -21.552 18.180 -18.878 1.00 0.00 96 SER A C 9
ATOM 13929 O O . SER A 1 96 ? -20.530 18.867 -18.962 1.00 0.00 96 SER A O 9
ATOM 13937 N N . GLY A 1 97 ? -22.729 18.698 -18.523 1.00 0.00 97 GLY A N 9
ATOM 13938 C CA . GLY A 1 97 ? -22.852 20.087 -18.107 1.00 0.00 97 GLY A CA 9
ATOM 13939 C C . GLY A 1 97 ? -22.253 20.276 -16.707 1.00 0.00 97 GLY A C 9
ATOM 13940 O O . GLY A 1 97 ? -22.332 19.343 -15.895 1.00 0.00 97 GLY A O 9
ATOM 13944 N N . PRO A 1 98 ? -21.682 21.455 -16.402 1.00 0.00 98 PRO A N 9
ATOM 13945 C CA . PRO A 1 98 ? -21.374 21.891 -15.044 1.00 0.00 98 PRO A CA 9
ATOM 13946 C C . PRO A 1 98 ? -22.633 22.454 -14.356 1.00 0.00 98 PRO A C 9
ATOM 13947 O O . PRO A 1 98 ? -23.699 22.544 -14.969 1.00 0.00 98 PRO A O 9
ATOM 13958 N N . SER A 1 99 ? -22.496 22.901 -13.107 1.00 0.00 99 SER A N 9
ATOM 13959 C CA . SER A 1 99 ? -23.431 23.786 -12.427 1.00 0.00 99 SER A CA 9
ATOM 13960 C C . SER A 1 99 ? -22.645 24.881 -11.696 1.00 0.00 99 SER A C 9
ATOM 13961 O O . SER A 1 99 ? -21.423 24.775 -11.525 1.00 0.00 99 SER A O 9
ATOM 13969 N N . SER A 1 100 ? -23.338 25.922 -11.246 1.00 0.00 100 SER A N 9
ATOM 13970 C CA . SER A 1 100 ? -22.803 27.041 -10.488 1.00 0.00 100 SER A CA 9
ATOM 13971 C C . SER A 1 100 ? -23.918 27.556 -9.564 1.00 0.00 100 SER A C 9
ATOM 13972 O O . SER A 1 100 ? -24.914 26.855 -9.352 1.00 0.00 100 SER A O 9
ATOM 13980 N N . GLY A 1 101 ? -23.745 28.752 -9.005 1.00 0.00 101 GLY A N 9
ATOM 13981 C CA . GLY A 1 101 ? -24.860 29.649 -8.750 1.00 0.00 101 GLY A CA 9
ATOM 13982 C C . GLY A 1 101 ? -24.791 30.743 -9.804 1.00 0.00 101 GLY A C 9
ATOM 13983 O O . GLY A 1 101 ? -24.194 30.469 -10.874 1.00 0.00 101 GLY A O 9
ATOM 13987 N N . GLY A 1 1 ? 1.980 -16.390 -31.520 1.00 0.00 1 GLY A N 10
ATOM 13988 C CA . GLY A 1 1 ? 1.827 -14.937 -31.371 1.00 0.00 1 GLY A CA 10
ATOM 13989 C C . GLY A 1 1 ? 2.916 -14.381 -30.472 1.00 0.00 1 GLY A C 10
ATOM 13990 O O . GLY A 1 1 ? 3.870 -15.091 -30.145 1.00 0.00 1 GLY A O 10
ATOM 13994 N N . SER A 1 2 ? 2.813 -13.114 -30.061 1.00 0.00 2 SER A N 10
ATOM 13995 C CA . SER A 1 2 ? 3.811 -12.523 -29.184 1.00 0.00 2 SER A CA 10
ATOM 13996 C C . SER A 1 2 ? 3.661 -13.098 -27.779 1.00 0.00 2 SER A C 10
ATOM 13997 O O . SER A 1 2 ? 2.544 -13.329 -27.307 1.00 0.00 2 SER A O 10
ATOM 14005 N N . SER A 1 3 ? 4.787 -13.349 -27.120 1.00 0.00 3 SER A N 10
ATOM 14006 C CA . SER A 1 3 ? 4.862 -13.784 -25.737 1.00 0.00 3 SER A CA 10
ATOM 14007 C C . SER A 1 3 ? 4.470 -12.606 -24.840 1.00 0.00 3 SER A C 10
ATOM 14008 O O . SER A 1 3 ? 5.092 -11.543 -24.908 1.00 0.00 3 SER A O 10
ATOM 14016 N N . GLY A 1 4 ? 3.415 -12.771 -24.038 1.00 0.00 4 GLY A N 10
ATOM 14017 C CA . GLY A 1 4 ? 2.993 -11.763 -23.071 1.00 0.00 4 GLY A CA 10
ATOM 14018 C C . GLY A 1 4 ? 3.926 -11.737 -21.862 1.00 0.00 4 GLY A C 10
ATOM 14019 O O . GLY A 1 4 ? 4.841 -12.561 -21.774 1.00 0.00 4 GLY A O 10
ATOM 14023 N N . SER A 1 5 ? 3.718 -10.799 -20.934 1.00 0.00 5 SER A N 10
ATOM 14024 C CA . SER A 1 5 ? 4.338 -10.765 -19.606 1.00 0.00 5 SER A CA 10
ATOM 14025 C C . SER A 1 5 ? 3.558 -9.808 -18.701 1.00 0.00 5 SER A C 10
ATOM 14026 O O . SER A 1 5 ? 4.057 -8.750 -18.306 1.00 0.00 5 SER A O 10
ATOM 14034 N N . SER A 1 6 ? 2.333 -10.183 -18.348 1.00 0.00 6 SER A N 10
ATOM 14035 C CA . SER A 1 6 ? 1.518 -9.497 -17.352 1.00 0.00 6 SER A CA 10
ATOM 14036 C C . SER A 1 6 ? 1.928 -9.914 -15.936 1.00 0.00 6 SER A C 10
ATOM 14037 O O . SER A 1 6 ? 3.023 -10.456 -15.729 1.00 0.00 6 SER A O 10
ATOM 14045 N N . GLY A 1 7 ? 1.127 -9.582 -14.927 1.00 0.00 7 GLY A N 10
ATOM 14046 C CA . GLY A 1 7 ? 1.515 -9.698 -13.537 1.00 0.00 7 GLY A CA 10
ATOM 14047 C C . GLY A 1 7 ? 0.566 -8.834 -12.737 1.00 0.00 7 GLY A C 10
ATOM 14048 O O . GLY A 1 7 ? 0.659 -7.609 -12.771 1.00 0.00 7 GLY A O 10
ATOM 14052 N N . GLN A 1 8 ? -0.384 -9.467 -12.064 1.00 0.00 8 GLN A N 10
ATOM 14053 C CA . GLN A 1 8 ? -1.354 -8.818 -11.202 1.00 0.00 8 GLN A CA 10
ATOM 14054 C C . GLN A 1 8 ? -1.037 -9.245 -9.764 1.00 0.00 8 GLN A C 10
ATOM 14055 O O . GLN A 1 8 ? -0.099 -10.011 -9.529 1.00 0.00 8 GLN A O 10
ATOM 14069 N N . TYR A 1 9 ? -1.794 -8.750 -8.780 1.00 0.00 9 TYR A N 10
ATOM 14070 C CA . TYR A 1 9 ? -1.539 -9.049 -7.369 1.00 0.00 9 TYR A CA 10
ATOM 14071 C C . TYR A 1 9 ? -1.503 -10.554 -7.100 1.00 0.00 9 TYR A C 10
ATOM 14072 O O . TYR A 1 9 ? -0.732 -11.005 -6.262 1.00 0.00 9 TYR A O 10
ATOM 14090 N N . GLU A 1 10 ? -2.298 -11.326 -7.836 1.00 0.00 10 GLU A N 10
ATOM 14091 C CA . GLU A 1 10 ? -2.373 -12.779 -7.778 1.00 0.00 10 GLU A CA 10
ATOM 14092 C C . GLU A 1 10 ? -1.051 -13.483 -8.121 1.00 0.00 10 GLU A C 10
ATOM 14093 O O . GLU A 1 10 ? -0.820 -14.590 -7.636 1.00 0.00 10 GLU A O 10
ATOM 14105 N N . LEU A 1 11 ? -0.172 -12.847 -8.902 1.00 0.00 11 LEU A N 10
ATOM 14106 C CA . LEU A 1 11 ? 1.199 -13.297 -9.158 1.00 0.00 11 LEU A CA 10
ATOM 14107 C C . LEU A 1 11 ? 1.996 -13.147 -7.862 1.00 0.00 11 LEU A C 10
ATOM 14108 O O . LEU A 1 11 ? 2.556 -14.107 -7.325 1.00 0.00 11 LEU A O 10
ATOM 14124 N N . TYR A 1 12 ? 2.015 -11.918 -7.347 1.00 0.00 12 TYR A N 10
ATOM 14125 C CA . TYR A 1 12 ? 2.759 -11.491 -6.168 1.00 0.00 12 TYR A CA 10
ATOM 14126 C C . TYR A 1 12 ? 2.105 -11.953 -4.861 1.00 0.00 12 TYR A C 10
ATOM 14127 O O . TYR A 1 12 ? 2.535 -11.563 -3.773 1.00 0.00 12 TYR A O 10
ATOM 14145 N N . MET A 1 13 ? 1.047 -12.761 -4.931 1.00 0.00 13 MET A N 10
ATOM 14146 C CA . MET A 1 13 ? 0.334 -13.301 -3.796 1.00 0.00 13 MET A CA 10
ATOM 14147 C C . MET A 1 13 ? 1.256 -14.186 -2.950 1.00 0.00 13 MET A C 10
ATOM 14148 O O . MET A 1 13 ? 0.992 -14.361 -1.758 1.00 0.00 13 MET A O 10
ATOM 14162 N N . TYR A 1 14 ? 2.340 -14.698 -3.542 1.00 0.00 14 TYR A N 10
ATOM 14163 C CA . TYR A 1 14 ? 3.327 -15.579 -2.924 1.00 0.00 14 TYR A CA 10
ATOM 14164 C C . TYR A 1 14 ? 4.698 -14.897 -2.938 1.00 0.00 14 TYR A C 10
ATOM 14165 O O . TYR A 1 14 ? 5.321 -14.753 -1.883 1.00 0.00 14 TYR A O 10
ATOM 14183 N N . ARG A 1 15 ? 5.151 -14.461 -4.122 1.00 0.00 15 ARG A N 10
ATOM 14184 C CA . ARG A 1 15 ? 6.467 -13.869 -4.354 1.00 0.00 15 ARG A CA 10
ATOM 14185 C C . ARG A 1 15 ? 6.688 -12.663 -3.433 1.00 0.00 15 ARG A C 10
ATOM 14186 O O . ARG A 1 15 ? 5.771 -11.885 -3.173 1.00 0.00 15 ARG A O 10
ATOM 14207 N N . GLU A 1 16 ? 7.923 -12.500 -2.968 1.00 0.00 16 GLU A N 10
ATOM 14208 C CA . GLU A 1 16 ? 8.347 -11.348 -2.176 1.00 0.00 16 GLU A CA 10
ATOM 14209 C C . GLU A 1 16 ? 8.550 -10.095 -3.027 1.00 0.00 16 GLU A C 10
ATOM 14210 O O . GLU A 1 16 ? 8.667 -10.156 -4.254 1.00 0.00 16 GLU A O 10
ATOM 14222 N N . VAL A 1 17 ? 8.687 -8.961 -2.345 1.00 0.00 17 VAL A N 10
ATOM 14223 C CA . VAL A 1 17 ? 9.060 -7.684 -2.918 1.00 0.00 17 VAL A CA 10
ATOM 14224 C C . VAL A 1 17 ? 9.944 -6.971 -1.890 1.00 0.00 17 VAL A C 10
ATOM 14225 O O . VAL A 1 17 ? 9.857 -7.225 -0.682 1.00 0.00 17 VAL A O 10
ATOM 14238 N N . ASP A 1 18 ? 10.809 -6.081 -2.362 1.00 0.00 18 ASP A N 10
ATOM 14239 C CA . ASP A 1 18 ? 11.636 -5.225 -1.525 1.00 0.00 18 ASP A CA 10
ATOM 14240 C C . ASP A 1 18 ? 10.796 -4.017 -1.168 1.00 0.00 18 ASP A C 10
ATOM 14241 O O . ASP A 1 18 ? 10.678 -3.091 -1.969 1.00 0.00 18 ASP A O 10
ATOM 14250 N N . THR A 1 19 ? 10.168 -4.020 0.008 1.00 0.00 19 THR A N 10
ATOM 14251 C CA . THR A 1 19 ? 9.209 -2.975 0.349 1.00 0.00 19 THR A CA 10
ATOM 14252 C C . THR A 1 19 ? 9.869 -1.582 0.390 1.00 0.00 19 THR A C 10
ATOM 14253 O O . THR A 1 19 ? 9.185 -0.577 0.191 1.00 0.00 19 THR A O 10
ATOM 14264 N N . LEU A 1 20 ? 11.192 -1.510 0.590 1.00 0.00 20 LEU A N 10
ATOM 14265 C CA . LEU A 1 20 ? 11.984 -0.290 0.513 1.00 0.00 20 LEU A CA 10
ATOM 14266 C C . LEU A 1 20 ? 12.144 0.182 -0.929 1.00 0.00 20 LEU A C 10
ATOM 14267 O O . LEU A 1 20 ? 11.921 1.357 -1.199 1.00 0.00 20 LEU A O 10
ATOM 14283 N N . GLU A 1 21 ? 12.541 -0.693 -1.852 1.00 0.00 21 GLU A N 10
ATOM 14284 C CA . GLU A 1 21 ? 12.694 -0.323 -3.258 1.00 0.00 21 GLU A CA 10
ATOM 14285 C C . GLU A 1 21 ? 11.333 0.059 -3.847 1.00 0.00 21 GLU A C 10
ATOM 14286 O O . GLU A 1 21 ? 11.224 0.971 -4.668 1.00 0.00 21 GLU A O 10
ATOM 14298 N N . LEU A 1 22 ? 10.278 -0.610 -3.382 1.00 0.00 22 LEU A N 10
ATOM 14299 C CA . LEU A 1 22 ? 8.909 -0.299 -3.728 1.00 0.00 22 LEU A CA 10
ATOM 14300 C C . LEU A 1 22 ? 8.552 1.127 -3.303 1.00 0.00 22 LEU A C 10
ATOM 14301 O O . LEU A 1 22 ? 8.093 1.893 -4.147 1.00 0.00 22 LEU A O 10
ATOM 14317 N N . THR A 1 23 ? 8.737 1.521 -2.031 1.00 0.00 23 THR A N 10
ATOM 14318 C CA . THR A 1 23 ? 8.441 2.901 -1.650 1.00 0.00 23 THR A CA 10
ATOM 14319 C C . THR A 1 23 ? 9.331 3.848 -2.439 1.00 0.00 23 THR A C 10
ATOM 14320 O O . THR A 1 23 ? 8.854 4.865 -2.926 1.00 0.00 23 THR A O 10
ATOM 14331 N N . ARG A 1 24 ? 10.613 3.529 -2.577 1.00 0.00 24 ARG A N 10
ATOM 14332 C CA . ARG A 1 24 ? 11.579 4.349 -3.318 1.00 0.00 24 ARG A CA 10
ATOM 14333 C C . ARG A 1 24 ? 11.110 4.688 -4.727 1.00 0.00 24 ARG A C 10
ATOM 14334 O O . ARG A 1 24 ? 11.095 5.871 -5.087 1.00 0.00 24 ARG A O 10
ATOM 14355 N N . GLN A 1 25 ? 10.731 3.684 -5.516 1.00 0.00 25 GLN A N 10
ATOM 14356 C CA . GLN A 1 25 ? 10.188 3.901 -6.853 1.00 0.00 25 GLN A CA 10
ATOM 14357 C C . GLN A 1 25 ? 8.945 4.780 -6.766 1.00 0.00 25 GLN A C 10
ATOM 14358 O O . GLN A 1 25 ? 8.862 5.787 -7.471 1.00 0.00 25 GLN A O 10
ATOM 14372 N N . VAL A 1 26 ? 8.013 4.424 -5.879 1.00 0.00 26 VAL A N 10
ATOM 14373 C CA . VAL A 1 26 ? 6.775 5.153 -5.657 1.00 0.00 26 VAL A CA 10
ATOM 14374 C C . VAL A 1 26 ? 7.064 6.645 -5.395 1.00 0.00 26 VAL A C 10
ATOM 14375 O O . VAL A 1 26 ? 6.515 7.511 -6.073 1.00 0.00 26 VAL A O 10
ATOM 14388 N N . LYS A 1 27 ? 7.925 6.959 -4.423 1.00 0.00 27 LYS A N 10
ATOM 14389 C CA . LYS A 1 27 ? 8.231 8.304 -3.933 1.00 0.00 27 LYS A CA 10
ATOM 14390 C C . LYS A 1 27 ? 8.776 9.187 -5.046 1.00 0.00 27 LYS A C 10
ATOM 14391 O O . LYS A 1 27 ? 8.344 10.339 -5.139 1.00 0.00 27 LYS A O 10
ATOM 14410 N N . GLU A 1 28 ? 9.664 8.659 -5.894 1.00 0.00 28 GLU A N 10
ATOM 14411 C CA . GLU A 1 28 ? 10.129 9.386 -7.069 1.00 0.00 28 GLU A CA 10
ATOM 14412 C C . GLU A 1 28 ? 8.985 9.625 -8.046 1.00 0.00 28 GLU A C 10
ATOM 14413 O O . GLU A 1 28 ? 8.759 10.769 -8.430 1.00 0.00 28 GLU A O 10
ATOM 14425 N N . LYS A 1 29 ? 8.281 8.566 -8.467 1.00 0.00 29 LYS A N 10
ATOM 14426 C CA . LYS A 1 29 ? 7.247 8.660 -9.497 1.00 0.00 29 LYS A CA 10
ATOM 14427 C C . LYS A 1 29 ? 6.199 9.700 -9.112 1.00 0.00 29 LYS A C 10
ATOM 14428 O O . LYS A 1 29 ? 5.770 10.491 -9.951 1.00 0.00 29 LYS A O 10
ATOM 14447 N N . LEU A 1 30 ? 5.831 9.725 -7.833 1.00 0.00 30 LEU A N 10
ATOM 14448 C CA . LEU A 1 30 ? 4.891 10.685 -7.293 1.00 0.00 30 LEU A CA 10
ATOM 14449 C C . LEU A 1 30 ? 5.434 12.095 -7.446 1.00 0.00 30 LEU A C 10
ATOM 14450 O O . LEU A 1 30 ? 4.742 12.947 -7.994 1.00 0.00 30 LEU A O 10
ATOM 14466 N N . ALA A 1 31 ? 6.645 12.341 -6.933 1.00 0.00 31 ALA A N 10
ATOM 14467 C CA . ALA A 1 31 ? 7.254 13.662 -6.896 1.00 0.00 31 ALA A CA 10
ATOM 14468 C C . ALA A 1 31 ? 7.474 14.200 -8.312 1.00 0.00 31 ALA A C 10
ATOM 14469 O O . ALA A 1 31 ? 7.289 15.396 -8.542 1.00 0.00 31 ALA A O 10
ATOM 14476 N N . LYS A 1 32 ? 7.795 13.328 -9.276 1.00 0.00 32 LYS A N 10
ATOM 14477 C CA . LYS A 1 32 ? 7.871 13.654 -10.699 1.00 0.00 32 LYS A CA 10
ATOM 14478 C C . LYS A 1 32 ? 6.579 14.350 -11.131 1.00 0.00 32 LYS A C 10
ATOM 14479 O O . LYS A 1 32 ? 6.603 15.419 -11.742 1.00 0.00 32 LYS A O 10
ATOM 14498 N N . ASN A 1 33 ? 5.444 13.754 -10.783 1.00 0.00 33 ASN A N 10
ATOM 14499 C CA . ASN A 1 33 ? 4.114 14.227 -11.127 1.00 0.00 33 ASN A CA 10
ATOM 14500 C C . ASN A 1 33 ? 3.582 15.235 -10.099 1.00 0.00 33 ASN A C 10
ATOM 14501 O O . ASN A 1 33 ? 2.419 15.622 -10.183 1.00 0.00 33 ASN A O 10
ATOM 14512 N N . GLY A 1 34 ? 4.370 15.642 -9.097 1.00 0.00 34 GLY A N 10
ATOM 14513 C CA . GLY A 1 34 ? 3.921 16.559 -8.053 1.00 0.00 34 GLY A CA 10
ATOM 14514 C C . GLY A 1 34 ? 2.749 16.016 -7.220 1.00 0.00 34 GLY A C 10
ATOM 14515 O O . GLY A 1 34 ? 1.975 16.805 -6.674 1.00 0.00 34 GLY A O 10
ATOM 14519 N N . ILE A 1 35 ? 2.557 14.695 -7.146 1.00 0.00 35 ILE A N 10
ATOM 14520 C CA . ILE A 1 35 ? 1.455 14.103 -6.395 1.00 0.00 35 ILE A CA 10
ATOM 14521 C C . ILE A 1 35 ? 1.780 14.177 -4.903 1.00 0.00 35 ILE A C 10
ATOM 14522 O O . ILE A 1 35 ? 2.831 13.700 -4.463 1.00 0.00 35 ILE A O 10
ATOM 14538 N N . CYS A 1 36 ? 0.834 14.693 -4.118 1.00 0.00 36 CYS A N 10
ATOM 14539 C CA . CYS A 1 36 ? 0.844 14.564 -2.672 1.00 0.00 36 CYS A CA 10
ATOM 14540 C C . CYS A 1 36 ? 0.588 13.101 -2.295 1.00 0.00 36 CYS A C 10
ATOM 14541 O O . CYS A 1 36 ? -0.510 12.579 -2.512 1.00 0.00 36 CYS A O 10
ATOM 14549 N N . GLN A 1 37 ? 1.589 12.457 -1.688 1.00 0.00 37 GLN A N 10
ATOM 14550 C CA . GLN A 1 37 ? 1.566 11.067 -1.216 1.00 0.00 37 GLN A CA 10
ATOM 14551 C C . GLN A 1 37 ? 0.326 10.798 -0.361 1.00 0.00 37 GLN A C 10
ATOM 14552 O O . GLN A 1 37 ? -0.326 9.764 -0.476 1.00 0.00 37 GLN A O 10
ATOM 14566 N N . ARG A 1 38 ? -0.018 11.788 0.461 1.00 0.00 38 ARG A N 10
ATOM 14567 C CA . ARG A 1 38 ? -1.177 11.829 1.335 1.00 0.00 38 ARG A CA 10
ATOM 14568 C C . ARG A 1 38 ? -2.455 11.391 0.607 1.00 0.00 38 ARG A C 10
ATOM 14569 O O . ARG A 1 38 ? -3.197 10.551 1.105 1.00 0.00 38 ARG A O 10
ATOM 14590 N N . ILE A 1 39 ? -2.724 11.973 -0.561 1.00 0.00 39 ILE A N 10
ATOM 14591 C CA . ILE A 1 39 ? -3.949 11.752 -1.321 1.00 0.00 39 ILE A CA 10
ATOM 14592 C C . ILE A 1 39 ? -3.878 10.391 -2.015 1.00 0.00 39 ILE A C 10
ATOM 14593 O O . ILE A 1 39 ? -4.890 9.693 -2.062 1.00 0.00 39 ILE A O 10
ATOM 14609 N N . PHE A 1 40 ? -2.712 9.999 -2.545 1.00 0.00 40 PHE A N 10
ATOM 14610 C CA . PHE A 1 40 ? -2.531 8.659 -3.101 1.00 0.00 40 PHE A CA 10
ATOM 14611 C C . PHE A 1 40 ? -2.944 7.622 -2.065 1.00 0.00 40 PHE A C 10
ATOM 14612 O O . PHE A 1 40 ? -3.722 6.716 -2.358 1.00 0.00 40 PHE A O 10
ATOM 14629 N N . GLY A 1 41 ? -2.412 7.764 -0.855 1.00 0.00 41 GLY A N 10
ATOM 14630 C CA . GLY A 1 41 ? -2.776 6.925 0.262 1.00 0.00 41 GLY A CA 10
ATOM 14631 C C . GLY A 1 41 ? -4.286 6.904 0.466 1.00 0.00 41 GLY A C 10
ATOM 14632 O O . GLY A 1 41 ? -4.879 5.834 0.533 1.00 0.00 41 GLY A O 10
ATOM 14636 N N . GLU A 1 42 ? -4.920 8.073 0.500 1.00 0.00 42 GLU A N 10
ATOM 14637 C CA . GLU A 1 42 ? -6.342 8.197 0.778 1.00 0.00 42 GLU A CA 10
ATOM 14638 C C . GLU A 1 42 ? -7.264 7.668 -0.327 1.00 0.00 42 GLU A C 10
ATOM 14639 O O . GLU A 1 42 ? -8.441 7.428 -0.042 1.00 0.00 42 GLU A O 10
ATOM 14651 N N . LYS A 1 43 ? -6.800 7.506 -1.573 1.00 0.00 43 LYS A N 10
ATOM 14652 C CA . LYS A 1 43 ? -7.683 7.187 -2.699 1.00 0.00 43 LYS A CA 10
ATOM 14653 C C . LYS A 1 43 ? -7.272 5.982 -3.526 1.00 0.00 43 LYS A C 10
ATOM 14654 O O . LYS A 1 43 ? -8.140 5.335 -4.105 1.00 0.00 43 LYS A O 10
ATOM 14673 N N . VAL A 1 44 ? -5.989 5.648 -3.581 1.00 0.00 44 VAL A N 10
ATOM 14674 C CA . VAL A 1 44 ? -5.559 4.339 -4.051 1.00 0.00 44 VAL A CA 10
ATOM 14675 C C . VAL A 1 44 ? -5.564 3.412 -2.845 1.00 0.00 44 VAL A C 10
ATOM 14676 O O . VAL A 1 44 ? -6.329 2.448 -2.798 1.00 0.00 44 VAL A O 10
ATOM 14689 N N . LEU A 1 45 ? -4.683 3.667 -1.876 1.00 0.00 45 LEU A N 10
ATOM 14690 C CA . LEU A 1 45 ? -4.421 2.693 -0.823 1.00 0.00 45 LEU A CA 10
ATOM 14691 C C . LEU A 1 45 ? -5.629 2.554 0.104 1.00 0.00 45 LEU A C 10
ATOM 14692 O O . LEU A 1 45 ? -5.831 1.477 0.662 1.00 0.00 45 LEU A O 10
ATOM 14708 N N . GLY A 1 46 ? -6.444 3.605 0.216 1.00 0.00 46 GLY A N 10
ATOM 14709 C CA . GLY A 1 46 ? -7.625 3.699 1.058 1.00 0.00 46 GLY A CA 10
ATOM 14710 C C . GLY A 1 46 ? -7.288 4.009 2.517 1.00 0.00 46 GLY A C 10
ATOM 14711 O O . GLY A 1 46 ? -8.212 4.097 3.326 1.00 0.00 46 GLY A O 10
ATOM 14715 N N . LEU A 1 47 ? -6.001 4.156 2.856 1.00 0.00 47 LEU A N 10
ATOM 14716 C CA . LEU A 1 47 ? -5.514 4.348 4.218 1.00 0.00 47 LEU A CA 10
ATOM 14717 C C . LEU A 1 47 ? -5.490 5.830 4.575 1.00 0.00 47 LEU A C 10
ATOM 14718 O O . LEU A 1 47 ? -5.358 6.695 3.703 1.00 0.00 47 LEU A O 10
ATOM 14734 N N . SER A 1 48 ? -5.511 6.106 5.874 1.00 0.00 48 SER A N 10
ATOM 14735 C CA . SER A 1 48 ? -5.298 7.423 6.431 1.00 0.00 48 SER A CA 10
ATOM 14736 C C . SER A 1 48 ? -3.856 7.869 6.225 1.00 0.00 48 SER A C 10
ATOM 14737 O O . SER A 1 48 ? -2.933 7.052 6.156 1.00 0.00 48 SER A O 10
ATOM 14745 N N . GLN A 1 49 ? -3.689 9.192 6.221 1.00 0.00 49 GLN A N 10
ATOM 14746 C CA . GLN A 1 49 ? -2.425 9.884 6.029 1.00 0.00 49 GLN A CA 10
ATOM 14747 C C . GLN A 1 49 ? -1.330 9.304 6.917 1.00 0.00 49 GLN A C 10
ATOM 14748 O O . GLN A 1 49 ? -0.250 9.007 6.419 1.00 0.00 49 GLN A O 10
ATOM 14762 N N . GLY A 1 50 ? -1.585 9.187 8.220 1.00 0.00 50 GLY A N 10
ATOM 14763 C CA . GLY A 1 50 ? -0.570 8.817 9.189 1.00 0.00 50 GLY A CA 10
ATOM 14764 C C . GLY A 1 50 ? 0.018 7.450 8.882 1.00 0.00 50 GLY A C 10
ATOM 14765 O O . GLY A 1 50 ? 1.232 7.312 8.732 1.00 0.00 50 GLY A O 10
ATOM 14769 N N . SER A 1 51 ? -0.851 6.451 8.738 1.00 0.00 51 SER A N 10
ATOM 14770 C CA . SER A 1 51 ? -0.470 5.084 8.446 1.00 0.00 51 SER A CA 10
ATOM 14771 C C . SER A 1 51 ? 0.377 5.016 7.167 1.00 0.00 51 SER A C 10
ATOM 14772 O O . SER A 1 51 ? 1.423 4.366 7.149 1.00 0.00 51 SER A O 10
ATOM 14780 N N . VAL A 1 52 ? -0.052 5.686 6.095 1.00 0.00 52 VAL A N 10
ATOM 14781 C CA . VAL A 1 52 ? 0.656 5.715 4.818 1.00 0.00 52 VAL A CA 10
ATOM 14782 C C . VAL A 1 52 ? 1.983 6.473 4.927 1.00 0.00 52 VAL A C 10
ATOM 14783 O O . VAL A 1 52 ? 2.944 6.120 4.237 1.00 0.00 52 VAL A O 10
ATOM 14796 N N . SER A 1 53 ? 2.040 7.516 5.751 1.00 0.00 53 SER A N 10
ATOM 14797 C CA . SER A 1 53 ? 3.205 8.352 5.941 1.00 0.00 53 SER A CA 10
ATOM 14798 C C . SER A 1 53 ? 4.279 7.543 6.656 1.00 0.00 53 SER A C 10
ATOM 14799 O O . SER A 1 53 ? 5.419 7.517 6.191 1.00 0.00 53 SER A O 10
ATOM 14807 N N . ASP A 1 54 ? 3.917 6.856 7.743 1.00 0.00 54 ASP A N 10
ATOM 14808 C CA . ASP A 1 54 ? 4.783 5.901 8.427 1.00 0.00 54 ASP A CA 10
ATOM 14809 C C . ASP A 1 54 ? 5.338 4.918 7.403 1.00 0.00 54 ASP A C 10
ATOM 14810 O O . ASP A 1 54 ? 6.539 4.671 7.365 1.00 0.00 54 ASP A O 10
ATOM 14819 N N . MET A 1 55 ? 4.474 4.413 6.521 1.00 0.00 55 MET A N 10
ATOM 14820 C CA . MET A 1 55 ? 4.847 3.447 5.498 1.00 0.00 55 MET A CA 10
ATOM 14821 C C . MET A 1 55 ? 5.950 3.974 4.583 1.00 0.00 55 MET A C 10
ATOM 14822 O O . MET A 1 55 ? 7.013 3.368 4.510 1.00 0.00 55 MET A O 10
ATOM 14836 N N . LEU A 1 56 ? 5.721 5.087 3.890 1.00 0.00 56 LEU A N 10
ATOM 14837 C CA . LEU A 1 56 ? 6.732 5.682 3.012 1.00 0.00 56 LEU A CA 10
ATOM 14838 C C . LEU A 1 56 ? 8.011 6.145 3.697 1.00 0.00 56 LEU A C 10
ATOM 14839 O O . LEU A 1 56 ? 9.024 6.276 3.008 1.00 0.00 56 LEU A O 10
ATOM 14855 N N . SER A 1 57 ? 7.978 6.471 4.985 1.00 0.00 57 SER A N 10
ATOM 14856 C CA . SER A 1 57 ? 9.192 6.809 5.710 1.00 0.00 57 SER A CA 10
ATOM 14857 C C . SER A 1 57 ? 9.967 5.525 6.025 1.00 0.00 57 SER A C 10
ATOM 14858 O O . SER A 1 57 ? 11.157 5.425 5.726 1.00 0.00 57 SER A O 10
ATOM 14866 N N . ARG A 1 58 ? 9.300 4.534 6.620 1.00 0.00 58 ARG A N 10
ATOM 14867 C CA . ARG A 1 58 ? 9.910 3.387 7.281 1.00 0.00 58 ARG A CA 10
ATOM 14868 C C . ARG A 1 58 ? 9.065 2.139 6.995 1.00 0.00 58 ARG A C 10
ATOM 14869 O O . ARG A 1 58 ? 8.368 1.640 7.885 1.00 0.00 58 ARG A O 10
ATOM 14890 N N . PRO A 1 59 ? 9.084 1.634 5.749 1.00 0.00 59 PRO A N 10
ATOM 14891 C CA . PRO A 1 59 ? 8.259 0.504 5.351 1.00 0.00 59 PRO A CA 10
ATOM 14892 C C . PRO A 1 59 ? 8.732 -0.751 6.074 1.00 0.00 59 PRO A C 10
ATOM 14893 O O . PRO A 1 59 ? 9.924 -0.913 6.334 1.00 0.00 59 PRO A O 10
ATOM 14904 N N . LYS A 1 60 ? 7.808 -1.670 6.352 1.00 0.00 60 LYS A N 10
ATOM 14905 C CA . LYS A 1 60 ? 8.083 -2.901 7.069 1.00 0.00 60 LYS A CA 10
ATOM 14906 C C . LYS A 1 60 ? 8.336 -4.005 6.038 1.00 0.00 60 LYS A C 10
ATOM 14907 O O . LYS A 1 60 ? 7.796 -3.920 4.931 1.00 0.00 60 LYS A O 10
ATOM 14926 N N . PRO A 1 61 ? 9.149 -5.021 6.355 1.00 0.00 61 PRO A N 10
ATOM 14927 C CA . PRO A 1 61 ? 9.573 -6.017 5.381 1.00 0.00 61 PRO A CA 10
ATOM 14928 C C . PRO A 1 61 ? 8.437 -6.986 5.063 1.00 0.00 61 PRO A C 10
ATOM 14929 O O . PRO A 1 61 ? 7.556 -7.219 5.897 1.00 0.00 61 PRO A O 10
ATOM 14940 N N . TRP A 1 62 ? 8.496 -7.611 3.886 1.00 0.00 62 TRP A N 10
ATOM 14941 C CA . TRP A 1 62 ? 7.456 -8.498 3.378 1.00 0.00 62 TRP A CA 10
ATOM 14942 C C . TRP A 1 62 ? 7.125 -9.624 4.353 1.00 0.00 62 TRP A C 10
ATOM 14943 O O . TRP A 1 62 ? 5.958 -9.956 4.561 1.00 0.00 62 TRP A O 10
ATOM 14964 N N . SER A 1 63 ? 8.147 -10.181 4.997 1.00 0.00 63 SER A N 10
ATOM 14965 C CA . SER A 1 63 ? 8.023 -11.256 5.964 1.00 0.00 63 SER A CA 10
ATOM 14966 C C . SER A 1 63 ? 7.153 -10.877 7.166 1.00 0.00 63 SER A C 10
ATOM 14967 O O . SER A 1 63 ? 6.467 -11.740 7.713 1.00 0.00 63 SER A O 10
ATOM 14975 N N . LYS A 1 64 ? 7.172 -9.611 7.591 1.00 0.00 64 LYS A N 10
ATOM 14976 C CA . LYS A 1 64 ? 6.389 -9.127 8.731 1.00 0.00 64 LYS A CA 10
ATOM 14977 C C . LYS A 1 64 ? 4.973 -8.761 8.321 1.00 0.00 64 LYS A C 10
ATOM 14978 O O . LYS A 1 64 ? 4.085 -8.698 9.177 1.00 0.00 64 LYS A O 10
ATOM 14997 N N . LEU A 1 65 ? 4.754 -8.458 7.045 1.00 0.00 65 LEU A N 10
ATOM 14998 C CA . LEU A 1 65 ? 3.434 -8.142 6.549 1.00 0.00 65 LEU A CA 10
ATOM 14999 C C . LEU A 1 65 ? 2.728 -9.473 6.338 1.00 0.00 65 LEU A C 10
ATOM 15000 O O . LEU A 1 65 ? 3.187 -10.302 5.555 1.00 0.00 65 LEU A O 10
ATOM 15016 N N . THR A 1 66 ? 1.586 -9.659 6.983 1.00 0.00 66 THR A N 10
ATOM 15017 C CA . THR A 1 66 ? 0.674 -10.756 6.687 1.00 0.00 66 THR A CA 10
ATOM 15018 C C . THR A 1 66 ? -0.130 -10.409 5.430 1.00 0.00 66 THR A C 10
ATOM 15019 O O . THR A 1 66 ? 0.048 -9.323 4.882 1.00 0.00 66 THR A O 10
ATOM 15030 N N . GLN A 1 67 ? -1.065 -11.258 4.994 1.00 0.00 67 GLN A N 10
ATOM 15031 C CA . GLN A 1 67 ? -1.998 -10.934 3.912 1.00 0.00 67 GLN A CA 10
ATOM 15032 C C . GLN A 1 67 ? -2.613 -9.541 4.126 1.00 0.00 67 GLN A C 10
ATOM 15033 O O . GLN A 1 67 ? -2.479 -8.670 3.265 1.00 0.00 67 GLN A O 10
ATOM 15047 N N . LYS A 1 68 ? -3.214 -9.287 5.297 1.00 0.00 68 LYS A N 10
ATOM 15048 C CA . LYS A 1 68 ? -3.819 -7.980 5.574 1.00 0.00 68 LYS A CA 10
ATOM 15049 C C . LYS A 1 68 ? -2.786 -6.878 5.819 1.00 0.00 68 LYS A C 10
ATOM 15050 O O . LYS A 1 68 ? -3.122 -5.696 5.763 1.00 0.00 68 LYS A O 10
ATOM 15069 N N . GLY A 1 69 ? -1.521 -7.224 6.058 1.00 0.00 69 GLY A N 10
ATOM 15070 C CA . GLY A 1 69 ? -0.423 -6.269 6.043 1.00 0.00 69 GLY A CA 10
ATOM 15071 C C . GLY A 1 69 ? -0.058 -5.862 4.615 1.00 0.00 69 GLY A C 10
ATOM 15072 O O . GLY A 1 69 ? 0.336 -4.719 4.391 1.00 0.00 69 GLY A O 10
ATOM 15076 N N . ARG A 1 70 ? -0.152 -6.790 3.658 1.00 0.00 70 ARG A N 10
ATOM 15077 C CA . ARG A 1 70 ? 0.309 -6.628 2.280 1.00 0.00 70 ARG A CA 10
ATOM 15078 C C . ARG A 1 70 ? -0.705 -5.904 1.410 1.00 0.00 70 ARG A C 10
ATOM 15079 O O . ARG A 1 70 ? -0.293 -5.316 0.417 1.00 0.00 70 ARG A O 10
ATOM 15100 N N . GLU A 1 71 ? -1.989 -5.903 1.775 1.00 0.00 71 GLU A N 10
ATOM 15101 C CA . GLU A 1 71 ? -3.059 -5.254 1.026 1.00 0.00 71 GLU A CA 10
ATOM 15102 C C . GLU A 1 71 ? -2.682 -3.860 0.489 1.00 0.00 71 GLU A C 10
ATOM 15103 O O . GLU A 1 71 ? -2.798 -3.645 -0.721 1.00 0.00 71 GLU A O 10
ATOM 15115 N N . PRO A 1 72 ? -2.233 -2.897 1.317 1.00 0.00 72 PRO A N 10
ATOM 15116 C CA . PRO A 1 72 ? -1.859 -1.587 0.805 1.00 0.00 72 PRO A CA 10
ATOM 15117 C C . PRO A 1 72 ? -0.635 -1.711 -0.118 1.00 0.00 72 PRO A C 10
ATOM 15118 O O . PRO A 1 72 ? -0.685 -1.257 -1.262 1.00 0.00 72 PRO A O 10
ATOM 15129 N N . PHE A 1 73 ? 0.428 -2.387 0.332 1.00 0.00 73 PHE A N 10
ATOM 15130 C CA . PHE A 1 73 ? 1.666 -2.568 -0.420 1.00 0.00 73 PHE A CA 10
ATOM 15131 C C . PHE A 1 73 ? 1.444 -3.134 -1.824 1.00 0.00 73 PHE A C 10
ATOM 15132 O O . PHE A 1 73 ? 2.176 -2.781 -2.744 1.00 0.00 73 PHE A O 10
ATOM 15149 N N . ILE A 1 74 ? 0.466 -4.015 -2.001 1.00 0.00 74 ILE A N 10
ATOM 15150 C CA . ILE A 1 74 ? 0.075 -4.579 -3.287 1.00 0.00 74 ILE A CA 10
ATOM 15151 C C . ILE A 1 74 ? -0.374 -3.469 -4.235 1.00 0.00 74 ILE A C 10
ATOM 15152 O O . ILE A 1 74 ? 0.077 -3.406 -5.379 1.00 0.00 74 ILE A O 10
ATOM 15168 N N . ARG A 1 75 ? -1.252 -2.581 -3.774 1.00 0.00 75 ARG A N 10
ATOM 15169 C CA . ARG A 1 75 ? -1.708 -1.455 -4.554 1.00 0.00 75 ARG A CA 10
ATOM 15170 C C . ARG A 1 75 ? -0.544 -0.513 -4.857 1.00 0.00 75 ARG A C 10
ATOM 15171 O O . ARG A 1 75 ? -0.518 0.037 -5.956 1.00 0.00 75 ARG A O 10
ATOM 15192 N N . MET A 1 76 ? 0.434 -0.343 -3.947 1.00 0.00 76 MET A N 10
ATOM 15193 C CA . MET A 1 76 ? 1.666 0.362 -4.275 1.00 0.00 76 MET A CA 10
ATOM 15194 C C . MET A 1 76 ? 2.378 -0.262 -5.484 1.00 0.00 76 MET A C 10
ATOM 15195 O O . MET A 1 76 ? 2.789 0.479 -6.376 1.00 0.00 76 MET A O 10
ATOM 15209 N N . GLN A 1 77 ? 2.535 -1.592 -5.520 1.00 0.00 77 GLN A N 10
ATOM 15210 C CA . GLN A 1 77 ? 3.258 -2.285 -6.592 1.00 0.00 77 GLN A CA 10
ATOM 15211 C C . GLN A 1 77 ? 2.577 -2.076 -7.930 1.00 0.00 77 GLN A C 10
ATOM 15212 O O . GLN A 1 77 ? 3.245 -1.774 -8.915 1.00 0.00 77 GLN A O 10
ATOM 15226 N N . LEU A 1 78 ? 1.263 -2.283 -7.978 1.00 0.00 78 LEU A N 10
ATOM 15227 C CA . LEU A 1 78 ? 0.503 -2.149 -9.207 1.00 0.00 78 LEU A CA 10
ATOM 15228 C C . LEU A 1 78 ? 0.601 -0.725 -9.691 1.00 0.00 78 LEU A C 10
ATOM 15229 O O . LEU A 1 78 ? 1.140 -0.521 -10.773 1.00 0.00 78 LEU A O 10
ATOM 15245 N N . TRP A 1 79 ? 0.133 0.245 -8.901 1.00 0.00 79 TRP A N 10
ATOM 15246 C CA . TRP A 1 79 ? 0.044 1.647 -9.287 1.00 0.00 79 TRP A CA 10
ATOM 15247 C C . TRP A 1 79 ? 1.314 2.180 -9.965 1.00 0.00 79 TRP A C 10
ATOM 15248 O O . TRP A 1 79 ? 1.227 3.082 -10.800 1.00 0.00 79 TRP A O 10
ATOM 15269 N N . LEU A 1 80 ? 2.488 1.651 -9.614 1.00 0.00 80 LEU A N 10
ATOM 15270 C CA . LEU A 1 80 ? 3.742 1.996 -10.275 1.00 0.00 80 LEU A CA 10
ATOM 15271 C C . LEU A 1 80 ? 3.641 1.841 -11.797 1.00 0.00 80 LEU A C 10
ATOM 15272 O O . LEU A 1 80 ? 4.029 2.771 -12.512 1.00 0.00 80 LEU A O 10
ATOM 15288 N N . SER A 1 81 ? 3.151 0.702 -12.302 1.00 0.00 81 SER A N 10
ATOM 15289 C CA . SER A 1 81 ? 2.902 0.543 -13.734 1.00 0.00 81 SER A CA 10
ATOM 15290 C C . SER A 1 81 ? 1.430 0.840 -14.047 1.00 0.00 81 SER A C 10
ATOM 15291 O O . SER A 1 81 ? 1.134 1.751 -14.825 1.00 0.00 81 SER A O 10
ATOM 15299 N N . ASP A 1 82 ? 0.517 0.110 -13.405 1.00 0.00 82 ASP A N 10
ATOM 15300 C CA . ASP A 1 82 ? -0.944 0.098 -13.560 1.00 0.00 82 ASP A CA 10
ATOM 15301 C C . ASP A 1 82 ? -1.559 1.493 -13.484 1.00 0.00 82 ASP A C 10
ATOM 15302 O O . ASP A 1 82 ? -2.475 1.806 -14.242 1.00 0.00 82 ASP A O 10
ATOM 15311 N N . GLN A 1 83 ? -1.021 2.362 -12.625 1.00 0.00 83 GLN A N 10
ATOM 15312 C CA . GLN A 1 83 ? -1.390 3.752 -12.463 1.00 0.00 83 GLN A CA 10
ATOM 15313 C C . GLN A 1 83 ? -2.844 4.017 -12.065 1.00 0.00 83 GLN A C 10
ATOM 15314 O O . GLN A 1 83 ? -3.205 5.189 -11.930 1.00 0.00 83 GLN A O 10
ATOM 15328 N N . LEU A 1 84 ? -3.655 2.986 -11.806 1.00 0.00 84 LEU A N 10
ATOM 15329 C CA . LEU A 1 84 ? -5.089 3.057 -11.555 1.00 0.00 84 LEU A CA 10
ATOM 15330 C C . LEU A 1 84 ? -5.765 4.038 -12.506 1.00 0.00 84 LEU A C 10
ATOM 15331 O O . LEU A 1 84 ? -6.126 5.162 -12.133 1.00 0.00 84 LEU A O 10
ATOM 15347 N N . GLY A 1 85 ? -5.934 3.624 -13.760 1.00 0.00 85 GLY A N 10
ATOM 15348 C CA . GLY A 1 85 ? -6.778 4.334 -14.707 1.00 0.00 85 GLY A CA 10
ATOM 15349 C C . GLY A 1 85 ? -8.232 3.988 -14.410 1.00 0.00 85 GLY A C 10
ATOM 15350 O O . GLY A 1 85 ? -8.866 3.306 -15.215 1.00 0.00 85 GLY A O 10
ATOM 15354 N N . GLN A 1 86 ? -8.716 4.403 -13.237 1.00 0.00 86 GLN A N 10
ATOM 15355 C CA . GLN A 1 86 ? -10.047 4.120 -12.723 1.00 0.00 86 GLN A CA 10
ATOM 15356 C C . GLN A 1 86 ? -11.023 5.174 -13.242 1.00 0.00 86 GLN A C 10
ATOM 15357 O O . GLN A 1 86 ? -11.951 4.846 -13.987 1.00 0.00 86 GLN A O 10
ATOM 15371 N N . ALA A 1 87 ? -10.843 6.429 -12.820 1.00 0.00 87 ALA A N 10
ATOM 15372 C CA . ALA A 1 87 ? -11.685 7.555 -13.178 1.00 0.00 87 ALA A CA 10
ATOM 15373 C C . ALA A 1 87 ? -10.968 8.846 -12.792 1.00 0.00 87 ALA A C 10
ATOM 15374 O O . ALA A 1 87 ? -10.242 8.878 -11.801 1.00 0.00 87 ALA A O 10
ATOM 15381 N N . VAL A 1 88 ? -11.241 9.935 -13.505 1.00 0.00 88 VAL A N 10
ATOM 15382 C CA . VAL A 1 88 ? -10.629 11.247 -13.292 1.00 0.00 88 VAL A CA 10
ATOM 15383 C C . VAL A 1 88 ? -11.359 12.086 -12.230 1.00 0.00 88 VAL A C 10
ATOM 15384 O O . VAL A 1 88 ? -11.134 13.294 -12.120 1.00 0.00 88 VAL A O 10
ATOM 15397 N N . GLY A 1 89 ? -12.259 11.479 -11.463 1.00 0.00 89 GLY A N 10
ATOM 15398 C CA . GLY A 1 89 ? -12.954 12.082 -10.351 1.00 0.00 89 GLY A CA 10
ATOM 15399 C C . GLY A 1 89 ? -13.171 11.029 -9.275 1.00 0.00 89 GLY A C 10
ATOM 15400 O O . GLY A 1 89 ? -12.832 9.854 -9.448 1.00 0.00 89 GLY A O 10
ATOM 15404 N N . GLN A 1 90 ? -13.740 11.509 -8.177 1.00 0.00 90 GLN A N 10
ATOM 15405 C CA . GLN A 1 90 ? -14.045 10.934 -6.865 1.00 0.00 90 GLN A CA 10
ATOM 15406 C C . GLN A 1 90 ? -14.016 12.085 -5.848 1.00 0.00 90 GLN A C 10
ATOM 15407 O O . GLN A 1 90 ? -12.953 12.540 -5.414 1.00 0.00 90 GLN A O 10
ATOM 15421 N N . GLN A 1 91 ? -15.198 12.614 -5.524 1.00 0.00 91 GLN A N 10
ATOM 15422 C CA . GLN A 1 91 ? -15.391 13.859 -4.782 1.00 0.00 91 GLN A CA 10
ATOM 15423 C C . GLN A 1 91 ? -15.903 13.563 -3.363 1.00 0.00 91 GLN A C 10
ATOM 15424 O O . GLN A 1 91 ? -16.485 12.494 -3.138 1.00 0.00 91 GLN A O 10
ATOM 15438 N N . PRO A 1 92 ? -15.718 14.491 -2.404 1.00 0.00 92 PRO A N 10
ATOM 15439 C CA . PRO A 1 92 ? -16.210 14.320 -1.045 1.00 0.00 92 PRO A CA 10
ATOM 15440 C C . PRO A 1 92 ? -17.728 14.512 -1.002 1.00 0.00 92 PRO A C 10
ATOM 15441 O O . PRO A 1 92 ? -18.309 15.169 -1.871 1.00 0.00 92 PRO A O 10
ATOM 15452 N N . GLY A 1 93 ? -18.355 13.979 0.046 1.00 0.00 93 GLY A N 10
ATOM 15453 C CA . GLY A 1 93 ? -19.781 14.130 0.300 1.00 0.00 93 GLY A CA 10
ATOM 15454 C C . GLY A 1 93 ? -20.048 15.303 1.229 1.00 0.00 93 GLY A C 10
ATOM 15455 O O . GLY A 1 93 ? -19.192 16.183 1.400 1.00 0.00 93 GLY A O 10
ATOM 15459 N N . ALA A 1 94 ? -21.214 15.283 1.872 1.00 0.00 94 ALA A N 10
ATOM 15460 C CA . ALA A 1 94 ? -21.552 16.181 2.964 1.00 0.00 94 ALA A CA 10
ATOM 15461 C C . ALA A 1 94 ? -22.379 15.435 4.012 1.00 0.00 94 ALA A C 10
ATOM 15462 O O . ALA A 1 94 ? -23.031 14.428 3.708 1.00 0.00 94 ALA A O 10
ATOM 15469 N N . SER A 1 95 ? -22.379 15.956 5.234 1.00 0.00 95 SER A N 10
ATOM 15470 C CA . SER A 1 95 ? -23.236 15.543 6.333 1.00 0.00 95 SER A CA 10
ATOM 15471 C C . SER A 1 95 ? -24.496 16.419 6.360 1.00 0.00 95 SER A C 10
ATOM 15472 O O . SER A 1 95 ? -24.675 17.308 5.518 1.00 0.00 95 SER A O 10
ATOM 15480 N N . SER A 1 96 ? -25.379 16.165 7.326 1.00 0.00 96 SER A N 10
ATOM 15481 C CA . SER A 1 96 ? -26.549 16.973 7.617 1.00 0.00 96 SER A CA 10
ATOM 15482 C C . SER A 1 96 ? -26.626 17.175 9.135 1.00 0.00 96 SER A C 10
ATOM 15483 O O . SER A 1 96 ? -25.835 16.599 9.889 1.00 0.00 96 SER A O 10
ATOM 15491 N N . GLY A 1 97 ? -27.574 18.003 9.574 1.00 0.00 97 GLY A N 10
ATOM 15492 C CA . GLY A 1 97 ? -27.828 18.324 10.967 1.00 0.00 97 GLY A CA 10
ATOM 15493 C C . GLY A 1 97 ? -29.152 17.686 11.381 1.00 0.00 97 GLY A C 10
ATOM 15494 O O . GLY A 1 97 ? -30.183 18.113 10.860 1.00 0.00 97 GLY A O 10
ATOM 15498 N N . PRO A 1 98 ? -29.158 16.653 12.242 1.00 0.00 98 PRO A N 10
ATOM 15499 C CA . PRO A 1 98 ? -30.371 16.221 12.923 1.00 0.00 98 PRO A CA 10
ATOM 15500 C C . PRO A 1 98 ? -30.743 17.228 14.028 1.00 0.00 98 PRO A C 10
ATOM 15501 O O . PRO A 1 98 ? -30.002 18.181 14.285 1.00 0.00 98 PRO A O 10
ATOM 15512 N N . SER A 1 99 ? -31.857 16.959 14.718 1.00 0.00 99 SER A N 10
ATOM 15513 C CA . SER A 1 99 ? -32.362 17.756 15.836 1.00 0.00 99 SER A CA 10
ATOM 15514 C C . SER A 1 99 ? -32.741 19.182 15.394 1.00 0.00 99 SER A C 10
ATOM 15515 O O . SER A 1 99 ? -32.874 19.464 14.200 1.00 0.00 99 SER A O 10
ATOM 15523 N N . SER A 1 100 ? -33.052 20.070 16.337 1.00 0.00 100 SER A N 10
ATOM 15524 C CA . SER A 1 100 ? -33.267 21.498 16.103 1.00 0.00 100 SER A CA 10
ATOM 15525 C C . SER A 1 100 ? -32.904 22.262 17.380 1.00 0.00 100 SER A C 10
ATOM 15526 O O . SER A 1 100 ? -32.081 23.174 17.345 1.00 0.00 100 SER A O 10
ATOM 15534 N N . GLY A 1 101 ? -33.470 21.841 18.510 1.00 0.00 101 GLY A N 10
ATOM 15535 C CA . GLY A 1 101 ? -32.680 21.535 19.688 1.00 0.00 101 GLY A CA 10
ATOM 15536 C C . GLY A 1 101 ? -32.542 20.019 19.672 1.00 0.00 101 GLY A C 10
ATOM 15537 O O . GLY A 1 101 ? -31.510 19.510 20.130 1.00 0.00 101 GLY A O 10
ATOM 15541 N N . GLY A 1 1 ? 17.561 -8.143 -20.269 1.00 0.00 1 GLY A N 11
ATOM 15542 C CA . GLY A 1 1 ? 16.799 -7.730 -19.083 1.00 0.00 1 GLY A CA 11
ATOM 15543 C C . GLY A 1 1 ? 15.630 -8.670 -18.867 1.00 0.00 1 GLY A C 11
ATOM 15544 O O . GLY A 1 1 ? 15.022 -9.105 -19.845 1.00 0.00 1 GLY A O 11
ATOM 15548 N N . SER A 1 2 ? 15.233 -8.923 -17.616 1.00 0.00 2 SER A N 11
ATOM 15549 C CA . SER A 1 2 ? 13.891 -9.435 -17.354 1.00 0.00 2 SER A CA 11
ATOM 15550 C C . SER A 1 2 ? 12.893 -8.357 -17.781 1.00 0.00 2 SER A C 11
ATOM 15551 O O . SER A 1 2 ? 13.176 -7.166 -17.618 1.00 0.00 2 SER A O 11
ATOM 15559 N N . SER A 1 3 ? 11.743 -8.751 -18.314 1.00 0.00 3 SER A N 11
ATOM 15560 C CA . SER A 1 3 ? 10.707 -7.831 -18.751 1.00 0.00 3 SER A CA 11
ATOM 15561 C C . SER A 1 3 ? 9.364 -8.528 -18.601 1.00 0.00 3 SER A C 11
ATOM 15562 O O . SER A 1 3 ? 9.248 -9.728 -18.867 1.00 0.00 3 SER A O 11
ATOM 15570 N N . GLY A 1 4 ? 8.343 -7.766 -18.227 1.00 0.00 4 GLY A N 11
ATOM 15571 C CA . GLY A 1 4 ? 7.009 -8.255 -17.944 1.00 0.00 4 GLY A CA 11
ATOM 15572 C C . GLY A 1 4 ? 6.007 -7.121 -18.113 1.00 0.00 4 GLY A C 11
ATOM 15573 O O . GLY A 1 4 ? 6.329 -6.077 -18.699 1.00 0.00 4 GLY A O 11
ATOM 15577 N N . SER A 1 5 ? 4.775 -7.374 -17.690 1.00 0.00 5 SER A N 11
ATOM 15578 C CA . SER A 1 5 ? 3.620 -6.518 -17.909 1.00 0.00 5 SER A CA 11
ATOM 15579 C C . SER A 1 5 ? 2.441 -6.989 -17.057 1.00 0.00 5 SER A C 11
ATOM 15580 O O . SER A 1 5 ? 1.748 -6.169 -16.457 1.00 0.00 5 SER A O 11
ATOM 15588 N N . SER A 1 6 ? 2.187 -8.303 -17.047 1.00 0.00 6 SER A N 11
ATOM 15589 C CA . SER A 1 6 ? 1.149 -8.930 -16.252 1.00 0.00 6 SER A CA 11
ATOM 15590 C C . SER A 1 6 ? 1.521 -8.843 -14.772 1.00 0.00 6 SER A C 11
ATOM 15591 O O . SER A 1 6 ? 2.504 -9.456 -14.339 1.00 0.00 6 SER A O 11
ATOM 15599 N N . GLY A 1 7 ? 0.737 -8.093 -14.006 1.00 0.00 7 GLY A N 11
ATOM 15600 C CA . GLY A 1 7 ? 0.754 -8.080 -12.559 1.00 0.00 7 GLY A CA 11
ATOM 15601 C C . GLY A 1 7 ? -0.649 -8.363 -12.049 1.00 0.00 7 GLY A C 11
ATOM 15602 O O . GLY A 1 7 ? -1.624 -8.290 -12.793 1.00 0.00 7 GLY A O 11
ATOM 15606 N N . GLN A 1 8 ? -0.772 -8.688 -10.768 1.00 0.00 8 GLN A N 11
ATOM 15607 C CA . GLN A 1 8 ? -2.029 -8.701 -10.034 1.00 0.00 8 GLN A CA 11
ATOM 15608 C C . GLN A 1 8 ? -1.668 -8.835 -8.563 1.00 0.00 8 GLN A C 11
ATOM 15609 O O . GLN A 1 8 ? -0.581 -9.299 -8.216 1.00 0.00 8 GLN A O 11
ATOM 15623 N N . TYR A 1 9 ? -2.625 -8.519 -7.701 1.00 0.00 9 TYR A N 11
ATOM 15624 C CA . TYR A 1 9 ? -2.528 -8.751 -6.273 1.00 0.00 9 TYR A CA 11
ATOM 15625 C C . TYR A 1 9 ? -2.227 -10.223 -5.987 1.00 0.00 9 TYR A C 11
ATOM 15626 O O . TYR A 1 9 ? -1.336 -10.521 -5.197 1.00 0.00 9 TYR A O 11
ATOM 15644 N N . GLU A 1 10 ? -2.924 -11.138 -6.661 1.00 0.00 10 GLU A N 11
ATOM 15645 C CA . GLU A 1 10 ? -2.739 -12.574 -6.509 1.00 0.00 10 GLU A CA 11
ATOM 15646 C C . GLU A 1 10 ? -1.333 -12.977 -6.953 1.00 0.00 10 GLU A C 11
ATOM 15647 O O . GLU A 1 10 ? -0.667 -13.744 -6.274 1.00 0.00 10 GLU A O 11
ATOM 15659 N N . LEU A 1 11 ? -0.831 -12.402 -8.048 1.00 0.00 11 LEU A N 11
ATOM 15660 C CA . LEU A 1 11 ? 0.491 -12.706 -8.589 1.00 0.00 11 LEU A CA 11
ATOM 15661 C C . LEU A 1 11 ? 1.585 -12.277 -7.594 1.00 0.00 11 LEU A C 11
ATOM 15662 O O . LEU A 1 11 ? 2.685 -12.838 -7.586 1.00 0.00 11 LEU A O 11
ATOM 15678 N N . TYR A 1 12 ? 1.277 -11.339 -6.694 1.00 0.00 12 TYR A N 11
ATOM 15679 C CA . TYR A 1 12 ? 2.146 -10.899 -5.609 1.00 0.00 12 TYR A CA 11
ATOM 15680 C C . TYR A 1 12 ? 1.782 -11.557 -4.272 1.00 0.00 12 TYR A C 11
ATOM 15681 O O . TYR A 1 12 ? 2.425 -11.286 -3.262 1.00 0.00 12 TYR A O 11
ATOM 15699 N N . MET A 1 13 ? 0.798 -12.457 -4.212 1.00 0.00 13 MET A N 11
ATOM 15700 C CA . MET A 1 13 ? 0.490 -13.212 -3.015 1.00 0.00 13 MET A CA 11
ATOM 15701 C C . MET A 1 13 ? 1.501 -14.321 -2.722 1.00 0.00 13 MET A C 11
ATOM 15702 O O . MET A 1 13 ? 1.466 -14.880 -1.623 1.00 0.00 13 MET A O 11
ATOM 15716 N N . TYR A 1 14 ? 2.363 -14.660 -3.682 1.00 0.00 14 TYR A N 11
ATOM 15717 C CA . TYR A 1 14 ? 3.239 -15.824 -3.621 1.00 0.00 14 TYR A CA 11
ATOM 15718 C C . TYR A 1 14 ? 4.679 -15.352 -3.406 1.00 0.00 14 TYR A C 11
ATOM 15719 O O . TYR A 1 14 ? 5.266 -15.532 -2.339 1.00 0.00 14 TYR A O 11
ATOM 15737 N N . ARG A 1 15 ? 5.236 -14.705 -4.429 1.00 0.00 15 ARG A N 11
ATOM 15738 C CA . ARG A 1 15 ? 6.570 -14.111 -4.489 1.00 0.00 15 ARG A CA 11
ATOM 15739 C C . ARG A 1 15 ? 6.729 -13.000 -3.443 1.00 0.00 15 ARG A C 11
ATOM 15740 O O . ARG A 1 15 ? 5.751 -12.593 -2.810 1.00 0.00 15 ARG A O 11
ATOM 15761 N N . GLU A 1 16 ? 7.939 -12.472 -3.301 1.00 0.00 16 GLU A N 11
ATOM 15762 C CA . GLU A 1 16 ? 8.235 -11.312 -2.476 1.00 0.00 16 GLU A CA 11
ATOM 15763 C C . GLU A 1 16 ? 8.646 -10.130 -3.349 1.00 0.00 16 GLU A C 11
ATOM 15764 O O . GLU A 1 16 ? 8.790 -10.252 -4.568 1.00 0.00 16 GLU A O 11
ATOM 15776 N N . VAL A 1 17 ? 8.784 -8.973 -2.710 1.00 0.00 17 VAL A N 11
ATOM 15777 C CA . VAL A 1 17 ? 9.226 -7.713 -3.275 1.00 0.00 17 VAL A CA 11
ATOM 15778 C C . VAL A 1 17 ? 10.029 -7.018 -2.172 1.00 0.00 17 VAL A C 11
ATOM 15779 O O . VAL A 1 17 ? 9.745 -7.228 -0.983 1.00 0.00 17 VAL A O 11
ATOM 15792 N N . ASP A 1 18 ? 10.991 -6.168 -2.540 1.00 0.00 18 ASP A N 11
ATOM 15793 C CA . ASP A 1 18 ? 11.677 -5.356 -1.549 1.00 0.00 18 ASP A CA 11
ATOM 15794 C C . ASP A 1 18 ? 10.808 -4.158 -1.185 1.00 0.00 18 ASP A C 11
ATOM 15795 O O . ASP A 1 18 ? 10.753 -3.180 -1.926 1.00 0.00 18 ASP A O 11
ATOM 15804 N N . THR A 1 19 ? 10.115 -4.209 -0.050 1.00 0.00 19 THR A N 11
ATOM 15805 C CA . THR A 1 19 ? 9.257 -3.109 0.374 1.00 0.00 19 THR A CA 11
ATOM 15806 C C . THR A 1 19 ? 10.010 -1.786 0.565 1.00 0.00 19 THR A C 11
ATOM 15807 O O . THR A 1 19 ? 9.378 -0.736 0.479 1.00 0.00 19 THR A O 11
ATOM 15818 N N . LEU A 1 20 ? 11.328 -1.788 0.805 1.00 0.00 20 LEU A N 11
ATOM 15819 C CA . LEU A 1 20 ? 12.100 -0.557 0.889 1.00 0.00 20 LEU A CA 11
ATOM 15820 C C . LEU A 1 20 ? 12.100 0.094 -0.487 1.00 0.00 20 LEU A C 11
ATOM 15821 O O . LEU A 1 20 ? 11.557 1.188 -0.643 1.00 0.00 20 LEU A O 11
ATOM 15837 N N . GLU A 1 21 ? 12.693 -0.595 -1.459 1.00 0.00 21 GLU A N 11
ATOM 15838 C CA . GLU A 1 21 ? 12.854 -0.161 -2.839 1.00 0.00 21 GLU A CA 11
ATOM 15839 C C . GLU A 1 21 ? 11.485 0.187 -3.444 1.00 0.00 21 GLU A C 11
ATOM 15840 O O . GLU A 1 21 ? 11.342 1.180 -4.145 1.00 0.00 21 GLU A O 11
ATOM 15852 N N . LEU A 1 22 ? 10.443 -0.577 -3.113 1.00 0.00 22 LEU A N 11
ATOM 15853 C CA . LEU A 1 22 ? 9.081 -0.288 -3.533 1.00 0.00 22 LEU A CA 11
ATOM 15854 C C . LEU A 1 22 ? 8.674 1.123 -3.106 1.00 0.00 22 LEU A C 11
ATOM 15855 O O . LEU A 1 22 ? 8.253 1.908 -3.949 1.00 0.00 22 LEU A O 11
ATOM 15871 N N . THR A 1 23 ? 8.768 1.471 -1.816 1.00 0.00 23 THR A N 11
ATOM 15872 C CA . THR A 1 23 ? 8.391 2.820 -1.380 1.00 0.00 23 THR A CA 11
ATOM 15873 C C . THR A 1 23 ? 9.255 3.865 -2.074 1.00 0.00 23 THR A C 11
ATOM 15874 O O . THR A 1 23 ? 8.765 4.934 -2.422 1.00 0.00 23 THR A O 11
ATOM 15885 N N . ARG A 1 24 ? 10.529 3.548 -2.291 1.00 0.00 24 ARG A N 11
ATOM 15886 C CA . ARG A 1 24 ? 11.496 4.385 -2.997 1.00 0.00 24 ARG A CA 11
ATOM 15887 C C . ARG A 1 24 ? 10.979 4.742 -4.397 1.00 0.00 24 ARG A C 11
ATOM 15888 O O . ARG A 1 24 ? 10.733 5.932 -4.635 1.00 0.00 24 ARG A O 11
ATOM 15909 N N . GLN A 1 25 ? 10.738 3.737 -5.246 1.00 0.00 25 GLN A N 11
ATOM 15910 C CA . GLN A 1 25 ? 10.188 3.865 -6.596 1.00 0.00 25 GLN A CA 11
ATOM 15911 C C . GLN A 1 25 ? 8.914 4.691 -6.572 1.00 0.00 25 GLN A C 11
ATOM 15912 O O . GLN A 1 25 ? 8.762 5.645 -7.336 1.00 0.00 25 GLN A O 11
ATOM 15926 N N . VAL A 1 26 ? 7.996 4.315 -5.680 1.00 0.00 26 VAL A N 11
ATOM 15927 C CA . VAL A 1 26 ? 6.681 4.917 -5.574 1.00 0.00 26 VAL A CA 11
ATOM 15928 C C . VAL A 1 26 ? 6.853 6.414 -5.322 1.00 0.00 26 VAL A C 11
ATOM 15929 O O . VAL A 1 26 ? 6.335 7.231 -6.080 1.00 0.00 26 VAL A O 11
ATOM 15942 N N . LYS A 1 27 ? 7.601 6.790 -4.279 1.00 0.00 27 LYS A N 11
ATOM 15943 C CA . LYS A 1 27 ? 7.850 8.179 -3.933 1.00 0.00 27 LYS A CA 11
ATOM 15944 C C . LYS A 1 27 ? 8.488 8.943 -5.090 1.00 0.00 27 LYS A C 11
ATOM 15945 O O . LYS A 1 27 ? 8.201 10.131 -5.242 1.00 0.00 27 LYS A O 11
ATOM 15964 N N . GLU A 1 28 ? 9.370 8.332 -5.883 1.00 0.00 28 GLU A N 11
ATOM 15965 C CA . GLU A 1 28 ? 9.950 9.022 -7.032 1.00 0.00 28 GLU A CA 11
ATOM 15966 C C . GLU A 1 28 ? 8.886 9.254 -8.104 1.00 0.00 28 GLU A C 11
ATOM 15967 O O . GLU A 1 28 ? 8.692 10.400 -8.506 1.00 0.00 28 GLU A O 11
ATOM 15979 N N . LYS A 1 29 ? 8.143 8.223 -8.526 1.00 0.00 29 LYS A N 11
ATOM 15980 C CA . LYS A 1 29 ? 7.059 8.388 -9.503 1.00 0.00 29 LYS A CA 11
ATOM 15981 C C . LYS A 1 29 ? 6.031 9.435 -9.048 1.00 0.00 29 LYS A C 11
ATOM 15982 O O . LYS A 1 29 ? 5.542 10.221 -9.859 1.00 0.00 29 LYS A O 11
ATOM 16001 N N . LEU A 1 30 ? 5.703 9.451 -7.753 1.00 0.00 30 LEU A N 11
ATOM 16002 C CA . LEU A 1 30 ? 4.771 10.406 -7.163 1.00 0.00 30 LEU A CA 11
ATOM 16003 C C . LEU A 1 30 ? 5.292 11.827 -7.350 1.00 0.00 30 LEU A C 11
ATOM 16004 O O . LEU A 1 30 ? 4.557 12.668 -7.868 1.00 0.00 30 LEU A O 11
ATOM 16020 N N . ALA A 1 31 ? 6.545 12.083 -6.959 1.00 0.00 31 ALA A N 11
ATOM 16021 C CA . ALA A 1 31 ? 7.179 13.388 -7.107 1.00 0.00 31 ALA A CA 11
ATOM 16022 C C . ALA A 1 31 ? 7.243 13.794 -8.580 1.00 0.00 31 ALA A C 11
ATOM 16023 O O . ALA A 1 31 ? 6.941 14.930 -8.931 1.00 0.00 31 ALA A O 11
ATOM 16030 N N . LYS A 1 32 ? 7.559 12.852 -9.471 1.00 0.00 32 LYS A N 11
ATOM 16031 C CA . LYS A 1 32 ? 7.632 13.089 -10.910 1.00 0.00 32 LYS A CA 11
ATOM 16032 C C . LYS A 1 32 ? 6.306 13.596 -11.489 1.00 0.00 32 LYS A C 11
ATOM 16033 O O . LYS A 1 32 ? 6.312 14.225 -12.548 1.00 0.00 32 LYS A O 11
ATOM 16052 N N . ASN A 1 33 ? 5.176 13.320 -10.833 1.00 0.00 33 ASN A N 11
ATOM 16053 C CA . ASN A 1 33 ? 3.835 13.792 -11.199 1.00 0.00 33 ASN A CA 11
ATOM 16054 C C . ASN A 1 33 ? 3.291 14.849 -10.217 1.00 0.00 33 ASN A C 11
ATOM 16055 O O . ASN A 1 33 ? 2.119 15.217 -10.314 1.00 0.00 33 ASN A O 11
ATOM 16066 N N . GLY A 1 34 ? 4.084 15.353 -9.264 1.00 0.00 34 GLY A N 11
ATOM 16067 C CA . GLY A 1 34 ? 3.660 16.406 -8.341 1.00 0.00 34 GLY A CA 11
ATOM 16068 C C . GLY A 1 34 ? 2.588 15.945 -7.345 1.00 0.00 34 GLY A C 11
ATOM 16069 O O . GLY A 1 34 ? 1.751 16.749 -6.925 1.00 0.00 34 GLY A O 11
ATOM 16073 N N . ILE A 1 35 ? 2.499 14.645 -7.058 1.00 0.00 35 ILE A N 11
ATOM 16074 C CA . ILE A 1 35 ? 1.372 14.056 -6.339 1.00 0.00 35 ILE A CA 11
ATOM 16075 C C . ILE A 1 35 ? 1.616 14.180 -4.835 1.00 0.00 35 ILE A C 11
ATOM 16076 O O . ILE A 1 35 ? 2.722 13.949 -4.342 1.00 0.00 35 ILE A O 11
ATOM 16092 N N . CYS A 1 36 ? 0.554 14.461 -4.085 1.00 0.00 36 CYS A N 11
ATOM 16093 C CA . CYS A 1 36 ? 0.554 14.665 -2.644 1.00 0.00 36 CYS A CA 11
ATOM 16094 C C . CYS A 1 36 ? 0.375 13.320 -1.930 1.00 0.00 36 CYS A C 11
ATOM 16095 O O . CYS A 1 36 ? -0.605 12.612 -2.191 1.00 0.00 36 CYS A O 11
ATOM 16103 N N . GLN A 1 37 ? 1.302 12.950 -1.038 1.00 0.00 37 GLN A N 11
ATOM 16104 C CA . GLN A 1 37 ? 1.352 11.617 -0.429 1.00 0.00 37 GLN A CA 11
ATOM 16105 C C . GLN A 1 37 ? 0.106 11.300 0.397 1.00 0.00 37 GLN A C 11
ATOM 16106 O O . GLN A 1 37 ? -0.263 10.129 0.492 1.00 0.00 37 GLN A O 11
ATOM 16120 N N . ARG A 1 38 ? -0.574 12.300 0.971 1.00 0.00 38 ARG A N 11
ATOM 16121 C CA . ARG A 1 38 ? -1.834 12.064 1.665 1.00 0.00 38 ARG A CA 11
ATOM 16122 C C . ARG A 1 38 ? -2.847 11.505 0.686 1.00 0.00 38 ARG A C 11
ATOM 16123 O O . ARG A 1 38 ? -3.338 10.406 0.889 1.00 0.00 38 ARG A O 11
ATOM 16144 N N . ILE A 1 39 ? -3.193 12.283 -0.338 1.00 0.00 39 ILE A N 11
ATOM 16145 C CA . ILE A 1 39 ? -4.272 11.960 -1.262 1.00 0.00 39 ILE A CA 11
ATOM 16146 C C . ILE A 1 39 ? -3.939 10.644 -1.968 1.00 0.00 39 ILE A C 11
ATOM 16147 O O . ILE A 1 39 ? -4.837 9.838 -2.197 1.00 0.00 39 ILE A O 11
ATOM 16163 N N . PHE A 1 40 ? -2.665 10.412 -2.289 1.00 0.00 40 PHE A N 11
ATOM 16164 C CA . PHE A 1 40 ? -2.228 9.143 -2.833 1.00 0.00 40 PHE A CA 11
ATOM 16165 C C . PHE A 1 40 ? -2.610 8.004 -1.880 1.00 0.00 40 PHE A C 11
ATOM 16166 O O . PHE A 1 40 ? -3.280 7.058 -2.293 1.00 0.00 40 PHE A O 11
ATOM 16183 N N . GLY A 1 41 ? -2.178 8.080 -0.617 1.00 0.00 41 GLY A N 11
ATOM 16184 C CA . GLY A 1 41 ? -2.506 7.070 0.377 1.00 0.00 41 GLY A CA 11
ATOM 16185 C C . GLY A 1 41 ? -4.007 6.857 0.502 1.00 0.00 41 GLY A C 11
ATOM 16186 O O . GLY A 1 41 ? -4.478 5.727 0.477 1.00 0.00 41 GLY A O 11
ATOM 16190 N N . GLU A 1 42 ? -4.755 7.946 0.579 1.00 0.00 42 GLU A N 11
ATOM 16191 C CA . GLU A 1 42 ? -6.159 8.021 0.798 1.00 0.00 42 GLU A CA 11
ATOM 16192 C C . GLU A 1 42 ? -6.920 7.338 -0.339 1.00 0.00 42 GLU A C 11
ATOM 16193 O O . GLU A 1 42 ? -7.577 6.323 -0.118 1.00 0.00 42 GLU A O 11
ATOM 16205 N N . LYS A 1 43 ? -6.835 7.871 -1.560 1.00 0.00 43 LYS A N 11
ATOM 16206 C CA . LYS A 1 43 ? -7.665 7.409 -2.666 1.00 0.00 43 LYS A CA 11
ATOM 16207 C C . LYS A 1 43 ? -7.078 6.181 -3.352 1.00 0.00 43 LYS A C 11
ATOM 16208 O O . LYS A 1 43 ? -7.845 5.328 -3.806 1.00 0.00 43 LYS A O 11
ATOM 16227 N N . VAL A 1 44 ? -5.753 6.079 -3.482 1.00 0.00 44 VAL A N 11
ATOM 16228 C CA . VAL A 1 44 ? -5.134 4.949 -4.172 1.00 0.00 44 VAL A CA 11
ATOM 16229 C C . VAL A 1 44 ? -4.989 3.782 -3.192 1.00 0.00 44 VAL A C 11
ATOM 16230 O O . VAL A 1 44 ? -5.506 2.695 -3.454 1.00 0.00 44 VAL A O 11
ATOM 16243 N N . LEU A 1 45 ? -4.272 3.972 -2.078 1.00 0.00 45 LEU A N 11
ATOM 16244 C CA . LEU A 1 45 ? -3.913 2.848 -1.211 1.00 0.00 45 LEU A CA 11
ATOM 16245 C C . LEU A 1 45 ? -5.069 2.439 -0.296 1.00 0.00 45 LEU A C 11
ATOM 16246 O O . LEU A 1 45 ? -5.193 1.253 0.013 1.00 0.00 45 LEU A O 11
ATOM 16262 N N . GLY A 1 46 ? -5.921 3.384 0.106 1.00 0.00 46 GLY A N 11
ATOM 16263 C CA . GLY A 1 46 ? -7.001 3.178 1.061 1.00 0.00 46 GLY A CA 11
ATOM 16264 C C . GLY A 1 46 ? -6.554 3.406 2.509 1.00 0.00 46 GLY A C 11
ATOM 16265 O O . GLY A 1 46 ? -7.104 2.784 3.422 1.00 0.00 46 GLY A O 11
ATOM 16269 N N . LEU A 1 47 ? -5.546 4.254 2.747 1.00 0.00 47 LEU A N 11
ATOM 16270 C CA . LEU A 1 47 ? -4.938 4.471 4.060 1.00 0.00 47 LEU A CA 11
ATOM 16271 C C . LEU A 1 47 ? -4.948 5.946 4.434 1.00 0.00 47 LEU A C 11
ATOM 16272 O O . LEU A 1 47 ? -4.900 6.819 3.572 1.00 0.00 47 LEU A O 11
ATOM 16288 N N . SER A 1 48 ? -4.940 6.218 5.738 1.00 0.00 48 SER A N 11
ATOM 16289 C CA . SER A 1 48 ? -4.907 7.567 6.267 1.00 0.00 48 SER A CA 11
ATOM 16290 C C . SER A 1 48 ? -3.524 8.200 6.099 1.00 0.00 48 SER A C 11
ATOM 16291 O O . SER A 1 48 ? -2.517 7.497 5.962 1.00 0.00 48 SER A O 11
ATOM 16299 N N . GLN A 1 49 ? -3.502 9.532 6.170 1.00 0.00 49 GLN A N 11
ATOM 16300 C CA . GLN A 1 49 ? -2.349 10.407 6.028 1.00 0.00 49 GLN A CA 11
ATOM 16301 C C . GLN A 1 49 ? -1.120 9.826 6.716 1.00 0.00 49 GLN A C 11
ATOM 16302 O O . GLN A 1 49 ? -0.117 9.585 6.044 1.00 0.00 49 GLN A O 11
ATOM 16316 N N . GLY A 1 50 ? -1.179 9.640 8.032 1.00 0.00 50 GLY A N 11
ATOM 16317 C CA . GLY A 1 50 ? -0.026 9.326 8.850 1.00 0.00 50 GLY A CA 11
ATOM 16318 C C . GLY A 1 50 ? 0.293 7.842 8.863 1.00 0.00 50 GLY A C 11
ATOM 16319 O O . GLY A 1 50 ? 1.460 7.485 9.038 1.00 0.00 50 GLY A O 11
ATOM 16323 N N . SER A 1 51 ? -0.705 6.984 8.633 1.00 0.00 51 SER A N 11
ATOM 16324 C CA . SER A 1 51 ? -0.492 5.564 8.408 1.00 0.00 51 SER A CA 11
ATOM 16325 C C . SER A 1 51 ? 0.450 5.406 7.213 1.00 0.00 51 SER A C 11
ATOM 16326 O O . SER A 1 51 ? 1.509 4.796 7.335 1.00 0.00 51 SER A O 11
ATOM 16334 N N . VAL A 1 52 ? 0.078 5.977 6.064 1.00 0.00 52 VAL A N 11
ATOM 16335 C CA . VAL A 1 52 ? 0.866 5.905 4.849 1.00 0.00 52 VAL A CA 11
ATOM 16336 C C . VAL A 1 52 ? 2.191 6.659 4.998 1.00 0.00 52 VAL A C 11
ATOM 16337 O O . VAL A 1 52 ? 3.191 6.202 4.454 1.00 0.00 52 VAL A O 11
ATOM 16350 N N . SER A 1 53 ? 2.214 7.774 5.738 1.00 0.00 53 SER A N 11
ATOM 16351 C CA . SER A 1 53 ? 3.408 8.578 5.960 1.00 0.00 53 SER A CA 11
ATOM 16352 C C . SER A 1 53 ? 4.485 7.724 6.620 1.00 0.00 53 SER A C 11
ATOM 16353 O O . SER A 1 53 ? 5.635 7.703 6.171 1.00 0.00 53 SER A O 11
ATOM 16361 N N . ASP A 1 54 ? 4.105 6.987 7.670 1.00 0.00 54 ASP A N 11
ATOM 16362 C CA . ASP A 1 54 ? 5.013 6.070 8.340 1.00 0.00 54 ASP A CA 11
ATOM 16363 C C . ASP A 1 54 ? 5.487 5.005 7.369 1.00 0.00 54 ASP A C 11
ATOM 16364 O O . ASP A 1 54 ? 6.682 4.745 7.271 1.00 0.00 54 ASP A O 11
ATOM 16373 N N . MET A 1 55 ? 4.548 4.449 6.608 1.00 0.00 55 MET A N 11
ATOM 16374 C CA . MET A 1 55 ? 4.763 3.349 5.680 1.00 0.00 55 MET A CA 11
ATOM 16375 C C . MET A 1 55 ? 5.804 3.695 4.620 1.00 0.00 55 MET A C 11
ATOM 16376 O O . MET A 1 55 ? 6.814 3.008 4.506 1.00 0.00 55 MET A O 11
ATOM 16390 N N . LEU A 1 56 ? 5.555 4.745 3.837 1.00 0.00 56 LEU A N 11
ATOM 16391 C CA . LEU A 1 56 ? 6.475 5.222 2.814 1.00 0.00 56 LEU A CA 11
ATOM 16392 C C . LEU A 1 56 ? 7.836 5.611 3.383 1.00 0.00 56 LEU A C 11
ATOM 16393 O O . LEU A 1 56 ? 8.836 5.420 2.700 1.00 0.00 56 LEU A O 11
ATOM 16409 N N . SER A 1 57 ? 7.883 6.186 4.590 1.00 0.00 57 SER A N 11
ATOM 16410 C CA . SER A 1 57 ? 9.150 6.567 5.190 1.00 0.00 57 SER A CA 11
ATOM 16411 C C . SER A 1 57 ? 9.933 5.314 5.590 1.00 0.00 57 SER A C 11
ATOM 16412 O O . SER A 1 57 ? 11.063 5.110 5.142 1.00 0.00 57 SER A O 11
ATOM 16420 N N . ARG A 1 58 ? 9.310 4.439 6.377 1.00 0.00 58 ARG A N 11
ATOM 16421 C CA . ARG A 1 58 ? 9.910 3.283 7.021 1.00 0.00 58 ARG A CA 11
ATOM 16422 C C . ARG A 1 58 ? 8.957 2.091 6.863 1.00 0.00 58 ARG A C 11
ATOM 16423 O O . ARG A 1 58 ? 8.182 1.768 7.770 1.00 0.00 58 ARG A O 11
ATOM 16444 N N . PRO A 1 59 ? 8.983 1.402 5.719 1.00 0.00 59 PRO A N 11
ATOM 16445 C CA . PRO A 1 59 ? 8.116 0.258 5.532 1.00 0.00 59 PRO A CA 11
ATOM 16446 C C . PRO A 1 59 ? 8.540 -0.885 6.448 1.00 0.00 59 PRO A C 11
ATOM 16447 O O . PRO A 1 59 ? 9.674 -0.933 6.926 1.00 0.00 59 PRO A O 11
ATOM 16458 N N . LYS A 1 60 ? 7.638 -1.834 6.680 1.00 0.00 60 LYS A N 11
ATOM 16459 C CA . LYS A 1 60 ? 8.006 -3.129 7.228 1.00 0.00 60 LYS A CA 11
ATOM 16460 C C . LYS A 1 60 ? 8.668 -3.952 6.126 1.00 0.00 60 LYS A C 11
ATOM 16461 O O . LYS A 1 60 ? 8.377 -3.707 4.951 1.00 0.00 60 LYS A O 11
ATOM 16480 N N . PRO A 1 61 ? 9.484 -4.961 6.473 1.00 0.00 61 PRO A N 11
ATOM 16481 C CA . PRO A 1 61 ? 9.850 -6.004 5.536 1.00 0.00 61 PRO A CA 11
ATOM 16482 C C . PRO A 1 61 ? 8.596 -6.721 5.034 1.00 0.00 61 PRO A C 11
ATOM 16483 O O . PRO A 1 61 ? 7.591 -6.819 5.746 1.00 0.00 61 PRO A O 11
ATOM 16494 N N . TRP A 1 62 ? 8.689 -7.316 3.849 1.00 0.00 62 TRP A N 11
ATOM 16495 C CA . TRP A 1 62 ? 7.601 -8.078 3.263 1.00 0.00 62 TRP A CA 11
ATOM 16496 C C . TRP A 1 62 ? 7.291 -9.314 4.107 1.00 0.00 62 TRP A C 11
ATOM 16497 O O . TRP A 1 62 ? 6.125 -9.584 4.406 1.00 0.00 62 TRP A O 11
ATOM 16518 N N . SER A 1 63 ? 8.319 -10.058 4.531 1.00 0.00 63 SER A N 11
ATOM 16519 C CA . SER A 1 63 ? 8.138 -11.252 5.343 1.00 0.00 63 SER A CA 11
ATOM 16520 C C . SER A 1 63 ? 7.428 -10.941 6.664 1.00 0.00 63 SER A C 11
ATOM 16521 O O . SER A 1 63 ? 6.676 -11.787 7.146 1.00 0.00 63 SER A O 11
ATOM 16529 N N . LYS A 1 64 ? 7.606 -9.745 7.233 1.00 0.00 64 LYS A N 11
ATOM 16530 C CA . LYS A 1 64 ? 6.913 -9.322 8.438 1.00 0.00 64 LYS A CA 11
ATOM 16531 C C . LYS A 1 64 ? 5.401 -9.236 8.265 1.00 0.00 64 LYS A C 11
ATOM 16532 O O . LYS A 1 64 ? 4.659 -9.501 9.215 1.00 0.00 64 LYS A O 11
ATOM 16551 N N . LEU A 1 65 ? 4.953 -8.767 7.104 1.00 0.00 65 LEU A N 11
ATOM 16552 C CA . LEU A 1 65 ? 3.563 -8.411 6.875 1.00 0.00 65 LEU A CA 11
ATOM 16553 C C . LEU A 1 65 ? 2.802 -9.675 6.495 1.00 0.00 65 LEU A C 11
ATOM 16554 O O . LEU A 1 65 ? 3.330 -10.481 5.728 1.00 0.00 65 LEU A O 11
ATOM 16570 N N . THR A 1 66 ? 1.562 -9.833 6.957 1.00 0.00 66 THR A N 11
ATOM 16571 C CA . THR A 1 66 ? 0.661 -10.837 6.388 1.00 0.00 66 THR A CA 11
ATOM 16572 C C . THR A 1 66 ? -0.052 -10.249 5.168 1.00 0.00 66 THR A C 11
ATOM 16573 O O . THR A 1 66 ? 0.067 -9.050 4.923 1.00 0.00 66 THR A O 11
ATOM 16584 N N . GLN A 1 67 ? -0.861 -11.030 4.443 1.00 0.00 67 GLN A N 11
ATOM 16585 C CA . GLN A 1 67 ? -1.631 -10.541 3.297 1.00 0.00 67 GLN A CA 11
ATOM 16586 C C . GLN A 1 67 ? -2.432 -9.272 3.641 1.00 0.00 67 GLN A C 11
ATOM 16587 O O . GLN A 1 67 ? -2.355 -8.284 2.912 1.00 0.00 67 GLN A O 11
ATOM 16601 N N . LYS A 1 68 ? -3.121 -9.237 4.788 1.00 0.00 68 LYS A N 11
ATOM 16602 C CA . LYS A 1 68 ? -3.885 -8.066 5.237 1.00 0.00 68 LYS A CA 11
ATOM 16603 C C . LYS A 1 68 ? -2.998 -6.831 5.427 1.00 0.00 68 LYS A C 11
ATOM 16604 O O . LYS A 1 68 ? -3.442 -5.706 5.219 1.00 0.00 68 LYS A O 11
ATOM 16623 N N . GLY A 1 69 ? -1.744 -7.024 5.831 1.00 0.00 69 GLY A N 11
ATOM 16624 C CA . GLY A 1 69 ? -0.769 -5.952 5.968 1.00 0.00 69 GLY A CA 11
ATOM 16625 C C . GLY A 1 69 ? -0.133 -5.563 4.632 1.00 0.00 69 GLY A C 11
ATOM 16626 O O . GLY A 1 69 ? 0.363 -4.443 4.509 1.00 0.00 69 GLY A O 11
ATOM 16630 N N . ARG A 1 70 ? -0.120 -6.469 3.646 1.00 0.00 70 ARG A N 11
ATOM 16631 C CA . ARG A 1 70 ? 0.503 -6.289 2.332 1.00 0.00 70 ARG A CA 11
ATOM 16632 C C . ARG A 1 70 ? -0.427 -5.608 1.335 1.00 0.00 70 ARG A C 11
ATOM 16633 O O . ARG A 1 70 ? 0.080 -5.061 0.361 1.00 0.00 70 ARG A O 11
ATOM 16654 N N . GLU A 1 71 ? -1.746 -5.605 1.555 1.00 0.00 71 GLU A N 11
ATOM 16655 C CA . GLU A 1 71 ? -2.731 -4.956 0.684 1.00 0.00 71 GLU A CA 11
ATOM 16656 C C . GLU A 1 71 ? -2.278 -3.587 0.150 1.00 0.00 71 GLU A C 11
ATOM 16657 O O . GLU A 1 71 ? -2.275 -3.403 -1.068 1.00 0.00 71 GLU A O 11
ATOM 16669 N N . PRO A 1 72 ? -1.900 -2.612 0.999 1.00 0.00 72 PRO A N 11
ATOM 16670 C CA . PRO A 1 72 ? -1.500 -1.305 0.504 1.00 0.00 72 PRO A CA 11
ATOM 16671 C C . PRO A 1 72 ? -0.240 -1.441 -0.361 1.00 0.00 72 PRO A C 11
ATOM 16672 O O . PRO A 1 72 ? -0.224 -0.957 -1.487 1.00 0.00 72 PRO A O 11
ATOM 16683 N N . PHE A 1 73 ? 0.774 -2.189 0.072 1.00 0.00 73 PHE A N 11
ATOM 16684 C CA . PHE A 1 73 ? 1.992 -2.378 -0.707 1.00 0.00 73 PHE A CA 11
ATOM 16685 C C . PHE A 1 73 ? 1.724 -3.039 -2.058 1.00 0.00 73 PHE A C 11
ATOM 16686 O O . PHE A 1 73 ? 2.429 -2.764 -3.019 1.00 0.00 73 PHE A O 11
ATOM 16703 N N . ILE A 1 74 ? 0.736 -3.918 -2.165 1.00 0.00 74 ILE A N 11
ATOM 16704 C CA . ILE A 1 74 ? 0.343 -4.542 -3.420 1.00 0.00 74 ILE A CA 11
ATOM 16705 C C . ILE A 1 74 ? -0.245 -3.486 -4.354 1.00 0.00 74 ILE A C 11
ATOM 16706 O O . ILE A 1 74 ? 0.169 -3.402 -5.509 1.00 0.00 74 ILE A O 11
ATOM 16722 N N . ARG A 1 75 ? -1.153 -2.637 -3.871 1.00 0.00 75 ARG A N 11
ATOM 16723 C CA . ARG A 1 75 ? -1.666 -1.528 -4.652 1.00 0.00 75 ARG A CA 11
ATOM 16724 C C . ARG A 1 75 ? -0.541 -0.574 -5.022 1.00 0.00 75 ARG A C 11
ATOM 16725 O O . ARG A 1 75 ? -0.597 0.023 -6.093 1.00 0.00 75 ARG A O 11
ATOM 16746 N N . MET A 1 76 ? 0.475 -0.416 -4.174 1.00 0.00 76 MET A N 11
ATOM 16747 C CA . MET A 1 76 ? 1.665 0.366 -4.460 1.00 0.00 76 MET A CA 11
ATOM 16748 C C . MET A 1 76 ? 2.428 -0.240 -5.647 1.00 0.00 76 MET A C 11
ATOM 16749 O O . MET A 1 76 ? 2.768 0.487 -6.578 1.00 0.00 76 MET A O 11
ATOM 16763 N N . GLN A 1 77 ? 2.667 -1.561 -5.632 1.00 0.00 77 GLN A N 11
ATOM 16764 C CA . GLN A 1 77 ? 3.359 -2.284 -6.702 1.00 0.00 77 GLN A CA 11
ATOM 16765 C C . GLN A 1 77 ? 2.621 -2.123 -8.017 1.00 0.00 77 GLN A C 11
ATOM 16766 O O . GLN A 1 77 ? 3.255 -1.898 -9.039 1.00 0.00 77 GLN A O 11
ATOM 16780 N N . LEU A 1 78 ? 1.300 -2.292 -8.001 1.00 0.00 78 LEU A N 11
ATOM 16781 C CA . LEU A 1 78 ? 0.495 -2.203 -9.204 1.00 0.00 78 LEU A CA 11
ATOM 16782 C C . LEU A 1 78 ? 0.474 -0.786 -9.699 1.00 0.00 78 LEU A C 11
ATOM 16783 O O . LEU A 1 78 ? 0.815 -0.581 -10.854 1.00 0.00 78 LEU A O 11
ATOM 16799 N N . TRP A 1 79 ? 0.125 0.185 -8.861 1.00 0.00 79 TRP A N 11
ATOM 16800 C CA . TRP A 1 79 ? -0.040 1.561 -9.295 1.00 0.00 79 TRP A CA 11
ATOM 16801 C C . TRP A 1 79 ? 1.182 2.076 -10.059 1.00 0.00 79 TRP A C 11
ATOM 16802 O O . TRP A 1 79 ? 1.010 2.853 -10.999 1.00 0.00 79 TRP A O 11
ATOM 16823 N N . LEU A 1 80 ? 2.385 1.621 -9.669 1.00 0.00 80 LEU A N 11
ATOM 16824 C CA . LEU A 1 80 ? 3.652 1.976 -10.299 1.00 0.00 80 LEU A CA 11
ATOM 16825 C C . LEU A 1 80 ? 3.536 1.876 -11.817 1.00 0.00 80 LEU A C 11
ATOM 16826 O O . LEU A 1 80 ? 3.849 2.867 -12.481 1.00 0.00 80 LEU A O 11
ATOM 16842 N N . SER A 1 81 ? 3.127 0.718 -12.363 1.00 0.00 81 SER A N 11
ATOM 16843 C CA . SER A 1 81 ? 2.910 0.598 -13.808 1.00 0.00 81 SER A CA 11
ATOM 16844 C C . SER A 1 81 ? 1.434 0.778 -14.207 1.00 0.00 81 SER A C 11
ATOM 16845 O O . SER A 1 81 ? 1.131 1.473 -15.176 1.00 0.00 81 SER A O 11
ATOM 16853 N N . ASP A 1 82 ? 0.514 0.155 -13.471 1.00 0.00 82 ASP A N 11
ATOM 16854 C CA . ASP A 1 82 ? -0.907 -0.067 -13.788 1.00 0.00 82 ASP A CA 11
ATOM 16855 C C . ASP A 1 82 ? -1.737 1.218 -13.739 1.00 0.00 82 ASP A C 11
ATOM 16856 O O . ASP A 1 82 ? -2.827 1.271 -14.297 1.00 0.00 82 ASP A O 11
ATOM 16865 N N . GLN A 1 83 ? -1.227 2.268 -13.081 1.00 0.00 83 GLN A N 11
ATOM 16866 C CA . GLN A 1 83 ? -1.740 3.643 -13.102 1.00 0.00 83 GLN A CA 11
ATOM 16867 C C . GLN A 1 83 ? -3.266 3.741 -12.897 1.00 0.00 83 GLN A C 11
ATOM 16868 O O . GLN A 1 83 ? -3.942 4.563 -13.517 1.00 0.00 83 GLN A O 11
ATOM 16882 N N . LEU A 1 84 ? -3.816 2.901 -12.016 1.00 0.00 84 LEU A N 11
ATOM 16883 C CA . LEU A 1 84 ? -5.196 2.903 -11.516 1.00 0.00 84 LEU A CA 11
ATOM 16884 C C . LEU A 1 84 ? -5.672 4.319 -11.188 1.00 0.00 84 LEU A C 11
ATOM 16885 O O . LEU A 1 84 ? -6.433 4.954 -11.926 1.00 0.00 84 LEU A O 11
ATOM 16901 N N . GLY A 1 85 ? -5.226 4.779 -10.031 1.00 0.00 85 GLY A N 11
ATOM 16902 C CA . GLY A 1 85 ? -5.494 6.085 -9.458 1.00 0.00 85 GLY A CA 11
ATOM 16903 C C . GLY A 1 85 ? -6.798 6.114 -8.665 1.00 0.00 85 GLY A C 11
ATOM 16904 O O . GLY A 1 85 ? -6.764 6.374 -7.463 1.00 0.00 85 GLY A O 1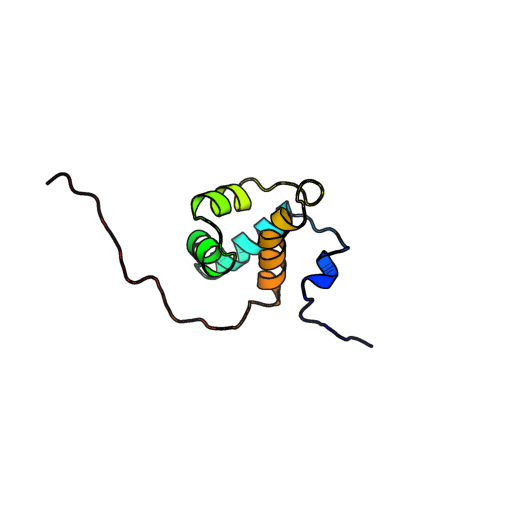1
ATOM 16908 N N . GLN A 1 86 ? -7.950 5.930 -9.308 1.00 0.00 86 GLN A N 11
ATOM 16909 C CA . GLN A 1 86 ? -9.262 6.092 -8.688 1.00 0.00 86 GLN A CA 11
ATOM 16910 C C . GLN A 1 86 ? -10.244 5.111 -9.317 1.00 0.00 86 GLN A C 11
ATOM 16911 O O . GLN A 1 86 ? -10.799 4.260 -8.623 1.00 0.00 86 GLN A O 11
ATOM 16925 N N . ALA A 1 87 ? -10.490 5.288 -10.613 1.00 0.00 87 ALA A N 11
ATOM 16926 C CA . ALA A 1 87 ? -11.424 4.578 -11.457 1.00 0.00 87 ALA A CA 11
ATOM 16927 C C . ALA A 1 87 ? -11.273 5.202 -12.847 1.00 0.00 87 ALA A C 11
ATOM 16928 O O . ALA A 1 87 ? -10.539 6.178 -13.042 1.00 0.00 87 ALA A O 11
ATOM 16935 N N . VAL A 1 88 ? -12.043 4.710 -13.806 1.00 0.00 88 VAL A N 11
ATOM 16936 C CA . VAL A 1 88 ? -12.235 5.290 -15.134 1.00 0.00 88 VAL A CA 11
ATOM 16937 C C . VAL A 1 88 ? -13.030 6.615 -15.091 1.00 0.00 88 VAL A C 11
ATOM 16938 O O . VAL A 1 88 ? -13.469 7.133 -16.119 1.00 0.00 88 VAL A O 11
ATOM 16951 N N . GLY A 1 89 ? -13.218 7.209 -13.916 1.00 0.00 89 GLY A N 11
ATOM 16952 C CA . GLY A 1 89 ? -13.807 8.521 -13.721 1.00 0.00 89 GLY A CA 11
ATOM 16953 C C . GLY A 1 89 ? -13.075 9.192 -12.569 1.00 0.00 89 GLY A C 11
ATOM 16954 O O . GLY A 1 89 ? -12.927 8.609 -11.491 1.00 0.00 89 GLY A O 11
ATOM 16958 N N . GLN A 1 90 ? -12.575 10.399 -12.809 1.00 0.00 90 GLN A N 11
ATOM 16959 C CA . GLN A 1 90 ? -11.887 11.260 -11.855 1.00 0.00 90 GLN A CA 11
ATOM 16960 C C . GLN A 1 90 ? -11.895 12.686 -12.418 1.00 0.00 90 GLN A C 11
ATOM 16961 O O . GLN A 1 90 ? -12.331 12.894 -13.552 1.00 0.00 90 GLN A O 11
ATOM 16975 N N . GLN A 1 91 ? -11.446 13.675 -11.648 1.00 0.00 91 GLN A N 11
ATOM 16976 C CA . GLN A 1 91 ? -11.301 15.058 -12.102 1.00 0.00 91 GLN A CA 11
ATOM 16977 C C . GLN A 1 91 ? -9.845 15.249 -12.551 1.00 0.00 91 GLN A C 11
ATOM 16978 O O . GLN A 1 91 ? -8.986 15.438 -11.684 1.00 0.00 91 GLN A O 11
ATOM 16992 N N . PRO A 1 92 ? -9.523 15.134 -13.851 1.00 0.00 92 PRO A N 11
ATOM 16993 C CA . PRO A 1 92 ? -8.141 15.011 -14.288 1.00 0.00 92 PRO A CA 11
ATOM 16994 C C . PRO A 1 92 ? -7.319 16.281 -14.067 1.00 0.00 92 PRO A C 11
ATOM 16995 O O . PRO A 1 92 ? -7.848 17.395 -13.957 1.00 0.00 92 PRO A O 11
ATOM 17006 N N . GLY A 1 93 ? -6.000 16.083 -14.068 1.00 0.00 93 GLY A N 11
ATOM 17007 C CA . GLY A 1 93 ? -4.981 17.088 -13.830 1.00 0.00 93 GLY A CA 11
ATOM 17008 C C . GLY A 1 93 ? -4.958 17.508 -12.367 1.00 0.00 93 GLY A C 11
ATOM 17009 O O . GLY A 1 93 ? -5.888 18.167 -11.899 1.00 0.00 93 GLY A O 11
ATOM 17013 N N . ALA A 1 94 ? -3.921 17.093 -11.633 1.00 0.00 94 ALA A N 11
ATOM 17014 C CA . ALA A 1 94 ? -3.663 17.570 -10.280 1.00 0.00 94 ALA A CA 11
ATOM 17015 C C . ALA A 1 94 ? -2.674 18.748 -10.333 1.00 0.00 94 ALA A C 11
ATOM 17016 O O . ALA A 1 94 ? -2.207 19.134 -11.410 1.00 0.00 94 ALA A O 11
ATOM 17023 N N . SER A 1 95 ? -2.394 19.350 -9.174 1.00 0.00 95 SER A N 11
ATOM 17024 C CA . SER A 1 95 ? -1.619 20.580 -9.056 1.00 0.00 95 SER A CA 11
ATOM 17025 C C . SER A 1 95 ? -0.130 20.279 -9.290 1.00 0.00 95 SER A C 11
ATOM 17026 O O . SER A 1 95 ? 0.536 19.723 -8.411 1.00 0.00 95 SER A O 11
ATOM 17034 N N . SER A 1 96 ? 0.373 20.607 -10.481 1.00 0.00 96 SER A N 11
ATOM 17035 C CA . SER A 1 96 ? 1.730 20.296 -10.907 1.00 0.00 96 SER A CA 11
ATOM 17036 C C . SER A 1 96 ? 2.789 21.005 -10.046 1.00 0.00 96 SER A C 11
ATOM 17037 O O . SER A 1 96 ? 2.499 22.003 -9.374 1.00 0.00 96 SER A O 11
ATOM 17045 N N . GLY A 1 97 ? 4.036 20.536 -10.124 1.00 0.00 97 GLY A N 11
ATOM 17046 C CA . GLY A 1 97 ? 5.194 21.177 -9.512 1.00 0.00 97 GLY A CA 11
ATOM 17047 C C . GLY A 1 97 ? 6.456 20.327 -9.681 1.00 0.00 97 GLY A C 11
ATOM 17048 O O . GLY A 1 97 ? 7.008 19.875 -8.677 1.00 0.00 97 GLY A O 11
ATOM 17052 N N . PRO A 1 98 ? 6.915 20.068 -10.919 1.00 0.00 98 PRO A N 11
ATOM 17053 C CA . PRO A 1 98 ? 8.030 19.160 -11.178 1.00 0.00 98 PRO A CA 11
ATOM 17054 C C . PRO A 1 98 ? 9.361 19.746 -10.687 1.00 0.00 98 PRO A C 11
ATOM 17055 O O . PRO A 1 98 ? 9.490 20.963 -10.510 1.00 0.00 98 PRO A O 11
ATOM 17066 N N . SER A 1 99 ? 10.371 18.895 -10.512 1.00 0.00 99 SER A N 11
ATOM 17067 C CA . SER A 1 99 ? 11.687 19.272 -10.005 1.00 0.00 99 SER A CA 11
ATOM 17068 C C . SER A 1 99 ? 12.781 18.384 -10.619 1.00 0.00 99 SER A C 11
ATOM 17069 O O . SER A 1 99 ? 12.479 17.349 -11.227 1.00 0.00 99 SER A O 11
ATOM 17077 N N . SER A 1 100 ? 14.045 18.753 -10.425 1.00 0.00 100 SER A N 11
ATOM 17078 C CA . SER A 1 100 ? 15.253 18.021 -10.796 1.00 0.00 100 SER A CA 11
ATOM 17079 C C . SER A 1 100 ? 16.269 18.165 -9.655 1.00 0.00 100 SER A C 11
ATOM 17080 O O . SER A 1 100 ? 15.986 18.850 -8.663 1.00 0.00 100 SER A O 11
ATOM 17088 N N . GLY A 1 101 ? 17.437 17.523 -9.781 1.00 0.00 101 GLY A N 11
ATOM 17089 C CA . GLY A 1 101 ? 18.490 17.529 -8.779 1.00 0.00 101 GLY A CA 11
ATOM 17090 C C . GLY A 1 101 ? 17.964 17.008 -7.460 1.00 0.00 101 GLY A C 11
ATOM 17091 O O . GLY A 1 101 ? 17.546 15.830 -7.439 1.00 0.00 101 GLY A O 11
ATOM 17095 N N . GLY A 1 1 ? 6.810 3.561 -22.371 1.00 0.00 1 GLY A N 12
ATOM 17096 C CA . GLY A 1 1 ? 6.893 2.108 -22.178 1.00 0.00 1 GLY A CA 12
ATOM 17097 C C . GLY A 1 1 ? 6.059 1.649 -20.998 1.00 0.00 1 GLY A C 12
ATOM 17098 O O . GLY A 1 1 ? 6.177 2.194 -19.897 1.00 0.00 1 GLY A O 12
ATOM 17102 N N . SER A 1 2 ? 5.244 0.624 -21.218 1.00 0.00 2 SER A N 12
ATOM 17103 C CA . SER A 1 2 ? 4.635 -0.200 -20.184 1.00 0.00 2 SER A CA 12
ATOM 17104 C C . SER A 1 2 ? 5.373 -1.542 -20.177 1.00 0.00 2 SER A C 12
ATOM 17105 O O . SER A 1 2 ? 6.124 -1.825 -21.113 1.00 0.00 2 SER A O 12
ATOM 17113 N N . SER A 1 3 ? 5.169 -2.363 -19.145 1.00 0.00 3 SER A N 12
ATOM 17114 C CA . SER A 1 3 ? 5.651 -3.737 -19.160 1.00 0.00 3 SER A CA 12
ATOM 17115 C C . SER A 1 3 ? 4.737 -4.537 -20.091 1.00 0.00 3 SER A C 12
ATOM 17116 O O . SER A 1 3 ? 5.234 -5.182 -21.015 1.00 0.00 3 SER A O 12
ATOM 17124 N N . GLY A 1 4 ? 3.416 -4.465 -19.891 1.00 0.00 4 GLY A N 12
ATOM 17125 C CA . GLY A 1 4 ? 2.452 -5.322 -20.569 1.00 0.00 4 GLY A CA 12
ATOM 17126 C C . GLY A 1 4 ? 2.127 -6.533 -19.701 1.00 0.00 4 GLY A C 12
ATOM 17127 O O . GLY A 1 4 ? 2.210 -6.446 -18.470 1.00 0.00 4 GLY A O 12
ATOM 17131 N N . SER A 1 5 ? 1.757 -7.635 -20.358 1.00 0.00 5 SER A N 12
ATOM 17132 C CA . SER A 1 5 ? 1.479 -8.949 -19.790 1.00 0.00 5 SER A CA 12
ATOM 17133 C C . SER A 1 5 ? 0.230 -8.966 -18.898 1.00 0.00 5 SER A C 12
ATOM 17134 O O . SER A 1 5 ? -0.466 -7.960 -18.720 1.00 0.00 5 SER A O 12
ATOM 17142 N N . SER A 1 6 ? -0.125 -10.159 -18.422 1.00 0.00 6 SER A N 12
ATOM 17143 C CA . SER A 1 6 ? -1.224 -10.419 -17.506 1.00 0.00 6 SER A CA 12
ATOM 17144 C C . SER A 1 6 ? -0.671 -10.791 -16.136 1.00 0.00 6 SER A C 12
ATOM 17145 O O . SER A 1 6 ? 0.543 -10.932 -15.959 1.00 0.00 6 SER A O 12
ATOM 17153 N N . GLY A 1 7 ? -1.555 -10.956 -15.164 1.00 0.00 7 GLY A N 12
ATOM 17154 C CA . GLY A 1 7 ? -1.220 -11.226 -13.784 1.00 0.00 7 GLY A CA 12
ATOM 17155 C C . GLY A 1 7 ? -2.287 -10.571 -12.919 1.00 0.00 7 GLY A C 12
ATOM 17156 O O . GLY A 1 7 ? -3.164 -9.866 -13.433 1.00 0.00 7 GLY A O 12
ATOM 17160 N N . GLN A 1 8 ? -2.199 -10.761 -11.610 1.00 0.00 8 GLN A N 12
ATOM 17161 C CA . GLN A 1 8 ? -2.790 -9.872 -10.628 1.00 0.00 8 GLN A CA 12
ATOM 17162 C C . GLN A 1 8 ? -2.050 -10.055 -9.301 1.00 0.00 8 GLN A C 12
ATOM 17163 O O . GLN A 1 8 ? -1.067 -10.793 -9.213 1.00 0.00 8 GLN A O 12
ATOM 17177 N N . TYR A 1 9 ? -2.545 -9.378 -8.265 1.00 0.00 9 TYR A N 12
ATOM 17178 C CA . TYR A 1 9 ? -2.071 -9.416 -6.887 1.00 0.00 9 TYR A CA 12
ATOM 17179 C C . TYR A 1 9 ? -1.862 -10.831 -6.343 1.00 0.00 9 TYR A C 12
ATOM 17180 O O . TYR A 1 9 ? -1.014 -11.019 -5.479 1.00 0.00 9 TYR A O 12
ATOM 17198 N N . GLU A 1 10 ? -2.615 -11.810 -6.843 1.00 0.00 10 GLU A N 12
ATOM 17199 C CA . GLU A 1 10 ? -2.488 -13.232 -6.540 1.00 0.00 10 GLU A CA 12
ATOM 17200 C C . GLU A 1 10 ? -1.038 -13.709 -6.696 1.00 0.00 10 GLU A C 12
ATOM 17201 O O . GLU A 1 10 ? -0.503 -14.347 -5.795 1.00 0.00 10 GLU A O 12
ATOM 17213 N N . LEU A 1 11 ? -0.370 -13.343 -7.791 1.00 0.00 11 LEU A N 12
ATOM 17214 C CA . LEU A 1 11 ? 1.018 -13.708 -8.064 1.00 0.00 11 LEU A CA 12
ATOM 17215 C C . LEU A 1 11 ? 1.930 -13.175 -6.959 1.00 0.00 11 LEU A C 12
ATOM 17216 O O . LEU A 1 11 ? 2.773 -13.880 -6.399 1.00 0.00 11 LEU A O 12
ATOM 17232 N N . TYR A 1 12 ? 1.714 -11.910 -6.609 1.00 0.00 12 TYR A N 12
ATOM 17233 C CA . TYR A 1 12 ? 2.447 -11.203 -5.578 1.00 0.00 12 TYR A CA 12
ATOM 17234 C C . TYR A 1 12 ? 2.154 -11.776 -4.186 1.00 0.00 12 TYR A C 12
ATOM 17235 O O . TYR A 1 12 ? 2.894 -11.455 -3.256 1.00 0.00 12 TYR A O 12
ATOM 17253 N N . MET A 1 13 ? 1.124 -12.615 -3.994 1.00 0.00 13 MET A N 12
ATOM 17254 C CA . MET A 1 13 ? 0.930 -13.339 -2.737 1.00 0.00 13 MET A CA 12
ATOM 17255 C C . MET A 1 13 ? 2.029 -14.374 -2.563 1.00 0.00 13 MET A C 12
ATOM 17256 O O . MET A 1 13 ? 2.632 -14.462 -1.492 1.00 0.00 13 MET A O 12
ATOM 17270 N N . TYR A 1 14 ? 2.299 -15.138 -3.622 1.00 0.00 14 TYR A N 12
ATOM 17271 C CA . TYR A 1 14 ? 3.325 -16.167 -3.627 1.00 0.00 14 TYR A CA 12
ATOM 17272 C C . TYR A 1 14 ? 4.683 -15.493 -3.423 1.00 0.00 14 TYR A C 12
ATOM 17273 O O . TYR A 1 14 ? 5.448 -15.868 -2.535 1.00 0.00 14 TYR A O 12
ATOM 17291 N N . ARG A 1 15 ? 4.977 -14.500 -4.268 1.00 0.00 15 ARG A N 12
ATOM 17292 C CA . ARG A 1 15 ? 6.301 -13.907 -4.417 1.00 0.00 15 ARG A CA 12
ATOM 17293 C C . ARG A 1 15 ? 6.691 -13.015 -3.220 1.00 0.00 15 ARG A C 12
ATOM 17294 O O . ARG A 1 15 ? 5.913 -12.802 -2.285 1.00 0.00 15 ARG A O 12
ATOM 17315 N N . GLU A 1 16 ? 7.913 -12.484 -3.269 1.00 0.00 16 GLU A N 12
ATOM 17316 C CA . GLU A 1 16 ? 8.441 -11.412 -2.431 1.00 0.00 16 GLU A CA 12
ATOM 17317 C C . GLU A 1 16 ? 8.819 -10.247 -3.338 1.00 0.00 16 GLU A C 12
ATOM 17318 O O . GLU A 1 16 ? 8.960 -10.424 -4.552 1.00 0.00 16 GLU A O 12
ATOM 17330 N N . VAL A 1 17 ? 9.000 -9.070 -2.742 1.00 0.00 17 VAL A N 12
ATOM 17331 C CA . VAL A 1 17 ? 9.265 -7.812 -3.415 1.00 0.00 17 VAL A CA 12
ATOM 17332 C C . VAL A 1 17 ? 10.044 -6.933 -2.437 1.00 0.00 17 VAL A C 12
ATOM 17333 O O . VAL A 1 17 ? 9.830 -7.020 -1.222 1.00 0.00 17 VAL A O 12
ATOM 17346 N N . ASP A 1 18 ? 10.958 -6.100 -2.943 1.00 0.00 18 ASP A N 12
ATOM 17347 C CA . ASP A 1 18 ? 11.849 -5.344 -2.076 1.00 0.00 18 ASP A CA 12
ATOM 17348 C C . ASP A 1 18 ? 11.155 -4.097 -1.530 1.00 0.00 18 ASP A C 12
ATOM 17349 O O . ASP A 1 18 ? 11.097 -3.074 -2.219 1.00 0.00 18 ASP A O 12
ATOM 17358 N N . THR A 1 19 ? 10.575 -4.174 -0.325 1.00 0.00 19 THR A N 12
ATOM 17359 C CA . THR A 1 19 ? 9.635 -3.154 0.138 1.00 0.00 19 THR A CA 12
ATOM 17360 C C . THR A 1 19 ? 10.296 -1.770 0.270 1.00 0.00 19 THR A C 12
ATOM 17361 O O . THR A 1 19 ? 9.629 -0.750 0.080 1.00 0.00 19 THR A O 12
ATOM 17372 N N . LEU A 1 20 ? 11.601 -1.693 0.548 1.00 0.00 20 LEU A N 12
ATOM 17373 C CA . LEU A 1 20 ? 12.295 -0.429 0.705 1.00 0.00 20 LEU A CA 12
ATOM 17374 C C . LEU A 1 20 ? 12.397 0.274 -0.641 1.00 0.00 20 LEU A C 12
ATOM 17375 O O . LEU A 1 20 ? 11.950 1.416 -0.753 1.00 0.00 20 LEU A O 12
ATOM 17391 N N . GLU A 1 21 ? 12.965 -0.393 -1.644 1.00 0.00 21 GLU A N 12
ATOM 17392 C CA . GLU A 1 21 ? 13.090 0.126 -3.002 1.00 0.00 21 GLU A CA 12
ATOM 17393 C C . GLU A 1 21 ? 11.699 0.419 -3.580 1.00 0.00 21 GLU A C 12
ATOM 17394 O O . GLU A 1 21 ? 11.523 1.409 -4.279 1.00 0.00 21 GLU A O 12
ATOM 17406 N N . LEU A 1 22 ? 10.692 -0.394 -3.235 1.00 0.00 22 LEU A N 12
ATOM 17407 C CA . LEU A 1 22 ? 9.305 -0.164 -3.618 1.00 0.00 22 LEU A CA 12
ATOM 17408 C C . LEU A 1 22 ? 8.837 1.197 -3.106 1.00 0.00 22 LEU A C 12
ATOM 17409 O O . LEU A 1 22 ? 8.370 2.000 -3.907 1.00 0.00 22 LEU A O 12
ATOM 17425 N N . THR A 1 23 ? 8.971 1.497 -1.805 1.00 0.00 23 THR A N 12
ATOM 17426 C CA . THR A 1 23 ? 8.599 2.838 -1.316 1.00 0.00 23 THR A CA 12
ATOM 17427 C C . THR A 1 23 ? 9.351 3.907 -2.102 1.00 0.00 23 THR A C 12
ATOM 17428 O O . THR A 1 23 ? 8.756 4.901 -2.508 1.00 0.00 23 THR A O 12
ATOM 17439 N N . ARG A 1 24 ? 10.644 3.680 -2.338 1.00 0.00 24 ARG A N 12
ATOM 17440 C CA . ARG A 1 24 ? 11.512 4.551 -3.119 1.00 0.00 24 ARG A CA 12
ATOM 17441 C C . ARG A 1 24 ? 10.892 4.881 -4.480 1.00 0.00 24 ARG A C 12
ATOM 17442 O O . ARG A 1 24 ? 10.632 6.056 -4.748 1.00 0.00 24 ARG A O 12
ATOM 17463 N N . GLN A 1 25 ? 10.624 3.870 -5.304 1.00 0.00 25 GLN A N 12
ATOM 17464 C CA . GLN A 1 25 ? 10.073 4.006 -6.647 1.00 0.00 25 GLN A CA 12
ATOM 17465 C C . GLN A 1 25 ? 8.723 4.698 -6.621 1.00 0.00 25 GLN A C 12
ATOM 17466 O O . GLN A 1 25 ? 8.457 5.537 -7.485 1.00 0.00 25 GLN A O 12
ATOM 17480 N N . VAL A 1 26 ? 7.880 4.354 -5.647 1.00 0.00 26 VAL A N 12
ATOM 17481 C CA . VAL A 1 26 ? 6.566 4.949 -5.472 1.00 0.00 26 VAL A CA 12
ATOM 17482 C C . VAL A 1 26 ? 6.754 6.448 -5.213 1.00 0.00 26 VAL A C 12
ATOM 17483 O O . VAL A 1 26 ? 6.224 7.284 -5.939 1.00 0.00 26 VAL A O 12
ATOM 17496 N N . LYS A 1 27 ? 7.544 6.796 -4.195 1.00 0.00 27 LYS A N 12
ATOM 17497 C CA . LYS A 1 27 ? 7.844 8.164 -3.793 1.00 0.00 27 LYS A CA 12
ATOM 17498 C C . LYS A 1 27 ? 8.414 8.968 -4.955 1.00 0.00 27 LYS A C 12
ATOM 17499 O O . LYS A 1 27 ? 8.065 10.142 -5.076 1.00 0.00 27 LYS A O 12
ATOM 17518 N N . GLU A 1 28 ? 9.273 8.379 -5.790 1.00 0.00 28 GLU A N 12
ATOM 17519 C CA . GLU A 1 28 ? 9.763 9.043 -6.992 1.00 0.00 28 GLU A CA 12
ATOM 17520 C C . GLU A 1 28 ? 8.607 9.295 -7.954 1.00 0.00 28 GLU A C 12
ATOM 17521 O O . GLU A 1 28 ? 8.304 10.451 -8.230 1.00 0.00 28 GLU A O 12
ATOM 17533 N N . LYS A 1 29 ? 7.945 8.248 -8.459 1.00 0.00 29 LYS A N 12
ATOM 17534 C CA . LYS A 1 29 ? 6.929 8.392 -9.506 1.00 0.00 29 LYS A CA 12
ATOM 17535 C C . LYS A 1 29 ? 5.786 9.324 -9.082 1.00 0.00 29 LYS A C 12
ATOM 17536 O O . LYS A 1 29 ? 5.257 10.058 -9.912 1.00 0.00 29 LYS A O 12
ATOM 17555 N N . LEU A 1 30 ? 5.442 9.339 -7.791 1.00 0.00 30 LEU A N 12
ATOM 17556 C CA . LEU A 1 30 ? 4.471 10.267 -7.227 1.00 0.00 30 LEU A CA 12
ATOM 17557 C C . LEU A 1 30 ? 4.992 11.694 -7.326 1.00 0.00 30 LEU A C 12
ATOM 17558 O O . LEU A 1 30 ? 4.339 12.539 -7.937 1.00 0.00 30 LEU A O 12
ATOM 17574 N N . ALA A 1 31 ? 6.147 11.976 -6.714 1.00 0.00 31 ALA A N 12
ATOM 17575 C CA . ALA A 1 31 ? 6.706 13.322 -6.658 1.00 0.00 31 ALA A CA 12
ATOM 17576 C C . ALA A 1 31 ? 6.998 13.863 -8.061 1.00 0.00 31 ALA A C 12
ATOM 17577 O O . ALA A 1 31 ? 6.808 15.046 -8.309 1.00 0.00 31 ALA A O 12
ATOM 17584 N N . LYS A 1 32 ? 7.383 12.996 -8.999 1.00 0.00 32 LYS A N 12
ATOM 17585 C CA . LYS A 1 32 ? 7.615 13.298 -10.410 1.00 0.00 32 LYS A CA 12
ATOM 17586 C C . LYS A 1 32 ? 6.409 13.940 -11.089 1.00 0.00 32 LYS A C 12
ATOM 17587 O O . LYS A 1 32 ? 6.564 14.638 -12.090 1.00 0.00 32 LYS A O 12
ATOM 17606 N N . ASN A 1 33 ? 5.216 13.641 -10.587 1.00 0.00 33 ASN A N 12
ATOM 17607 C CA . ASN A 1 33 ? 3.932 14.148 -11.062 1.00 0.00 33 ASN A CA 12
ATOM 17608 C C . ASN A 1 33 ? 3.278 15.074 -10.020 1.00 0.00 33 ASN A C 12
ATOM 17609 O O . ASN A 1 33 ? 2.104 15.432 -10.169 1.00 0.00 33 ASN A O 12
ATOM 17620 N N . GLY A 1 34 ? 4.001 15.452 -8.957 1.00 0.00 34 GLY A N 12
ATOM 17621 C CA . GLY A 1 34 ? 3.545 16.333 -7.886 1.00 0.00 34 GLY A CA 12
ATOM 17622 C C . GLY A 1 34 ? 2.479 15.711 -6.979 1.00 0.00 34 GLY A C 12
ATOM 17623 O O . GLY A 1 34 ? 1.774 16.445 -6.281 1.00 0.00 34 GLY A O 12
ATOM 17627 N N . ILE A 1 35 ? 2.311 14.388 -7.015 1.00 0.00 35 ILE A N 12
ATOM 17628 C CA . ILE A 1 35 ? 1.209 13.681 -6.377 1.00 0.00 35 ILE A CA 12
ATOM 17629 C C . ILE A 1 35 ? 1.448 13.646 -4.868 1.00 0.00 35 ILE A C 12
ATOM 17630 O O . ILE A 1 35 ? 2.344 12.949 -4.390 1.00 0.00 35 ILE A O 12
ATOM 17646 N N . CYS A 1 36 ? 0.611 14.367 -4.123 1.00 0.00 36 CYS A N 12
ATOM 17647 C CA . CYS A 1 36 ? 0.687 14.496 -2.679 1.00 0.00 36 CYS A CA 12
ATOM 17648 C C . CYS A 1 36 ? 0.543 13.124 -2.015 1.00 0.00 36 CYS A C 12
ATOM 17649 O O . CYS A 1 36 ? -0.557 12.576 -1.942 1.00 0.00 36 CYS A O 12
ATOM 17657 N N . GLN A 1 37 ? 1.650 12.579 -1.501 1.00 0.00 37 GLN A N 12
ATOM 17658 C CA . GLN A 1 37 ? 1.765 11.204 -1.012 1.00 0.00 37 GLN A CA 12
ATOM 17659 C C . GLN A 1 37 ? 0.701 10.853 0.037 1.00 0.00 37 GLN A C 12
ATOM 17660 O O . GLN A 1 37 ? 0.234 9.713 0.075 1.00 0.00 37 GLN A O 12
ATOM 17674 N N . ARG A 1 38 ? 0.316 11.802 0.899 1.00 0.00 38 ARG A N 12
ATOM 17675 C CA . ARG A 1 38 ? -0.703 11.572 1.921 1.00 0.00 38 ARG A CA 12
ATOM 17676 C C . ARG A 1 38 ? -2.039 11.214 1.266 1.00 0.00 38 ARG A C 12
ATOM 17677 O O . ARG A 1 38 ? -2.695 10.252 1.658 1.00 0.00 38 ARG A O 12
ATOM 17698 N N . ILE A 1 39 ? -2.450 12.011 0.282 1.00 0.00 39 ILE A N 12
ATOM 17699 C CA . ILE A 1 39 ? -3.715 11.851 -0.419 1.00 0.00 39 ILE A CA 12
ATOM 17700 C C . ILE A 1 39 ? -3.605 10.666 -1.377 1.00 0.00 39 ILE A C 12
ATOM 17701 O O . ILE A 1 39 ? -4.594 9.966 -1.575 1.00 0.00 39 ILE A O 12
ATOM 17717 N N . PHE A 1 40 ? -2.431 10.399 -1.955 1.00 0.00 40 PHE A N 12
ATOM 17718 C CA . PHE A 1 40 ? -2.207 9.196 -2.747 1.00 0.00 40 PHE A CA 12
ATOM 17719 C C . PHE A 1 40 ? -2.647 7.981 -1.945 1.00 0.00 40 PHE A C 12
ATOM 17720 O O . PHE A 1 40 ? -3.472 7.196 -2.396 1.00 0.00 40 PHE A O 12
ATOM 17737 N N . GLY A 1 41 ? -2.138 7.851 -0.726 1.00 0.00 41 GLY A N 12
ATOM 17738 C CA . GLY A 1 41 ? -2.557 6.753 0.131 1.00 0.00 41 GLY A CA 12
ATOM 17739 C C . GLY A 1 41 ? -4.047 6.771 0.473 1.00 0.00 41 GLY A C 12
ATOM 17740 O O . GLY A 1 41 ? -4.626 5.712 0.692 1.00 0.00 41 GLY A O 12
ATOM 17744 N N . GLU A 1 42 ? -4.679 7.943 0.539 1.00 0.00 42 GLU A N 12
ATOM 17745 C CA . GLU A 1 42 ? -6.046 8.091 1.009 1.00 0.00 42 GLU A CA 12
ATOM 17746 C C . GLU A 1 42 ? -7.028 7.631 -0.072 1.00 0.00 42 GLU A C 12
ATOM 17747 O O . GLU A 1 42 ? -7.986 6.902 0.186 1.00 0.00 42 GLU A O 12
ATOM 17759 N N . LYS A 1 43 ? -6.730 8.040 -1.299 1.00 0.00 43 LYS A N 12
ATOM 17760 C CA . LYS A 1 43 ? -7.520 7.823 -2.509 1.00 0.00 43 LYS A CA 12
ATOM 17761 C C . LYS A 1 43 ? -7.097 6.608 -3.352 1.00 0.00 43 LYS A C 12
ATOM 17762 O O . LYS A 1 43 ? -7.956 6.072 -4.055 1.00 0.00 43 LYS A O 12
ATOM 17781 N N . VAL A 1 44 ? -5.840 6.159 -3.332 1.00 0.00 44 VAL A N 12
ATOM 17782 C CA . VAL A 1 44 ? -5.396 4.944 -4.037 1.00 0.00 44 VAL A CA 12
ATOM 17783 C C . VAL A 1 44 ? -5.398 3.782 -3.056 1.00 0.00 44 VAL A C 12
ATOM 17784 O O . VAL A 1 44 ? -6.068 2.778 -3.295 1.00 0.00 44 VAL A O 12
ATOM 17797 N N . LEU A 1 45 ? -4.579 3.890 -2.003 1.00 0.00 45 LEU A N 12
ATOM 17798 C CA . LEU A 1 45 ? -4.218 2.756 -1.156 1.00 0.00 45 LEU A CA 12
ATOM 17799 C C . LEU A 1 45 ? -5.273 2.491 -0.082 1.00 0.00 45 LEU A C 12
ATOM 17800 O O . LEU A 1 45 ? -5.244 1.421 0.521 1.00 0.00 45 LEU A O 12
ATOM 17816 N N . GLY A 1 46 ? -6.192 3.428 0.153 1.00 0.00 46 GLY A N 12
ATOM 17817 C CA . GLY A 1 46 ? -7.252 3.328 1.141 1.00 0.00 46 GLY A CA 12
ATOM 17818 C C . GLY A 1 46 ? -6.745 3.219 2.578 1.00 0.00 46 GLY A C 12
ATOM 17819 O O . GLY A 1 46 ? -7.401 2.580 3.406 1.00 0.00 46 GLY A O 12
ATOM 17823 N N . LEU A 1 47 ? -5.587 3.816 2.872 1.00 0.00 47 LEU A N 12
ATOM 17824 C CA . LEU A 1 47 ? -5.019 3.852 4.212 1.00 0.00 47 LEU A CA 12
ATOM 17825 C C . LEU A 1 47 ? -5.227 5.219 4.838 1.00 0.00 47 LEU A C 12
ATOM 17826 O O . LEU A 1 47 ? -5.370 6.225 4.135 1.00 0.00 47 LEU A O 12
ATOM 17842 N N . SER A 1 48 ? -5.169 5.238 6.171 1.00 0.00 48 SER A N 12
ATOM 17843 C CA . SER A 1 48 ? -5.178 6.449 6.963 1.00 0.00 48 SER A CA 12
ATOM 17844 C C . SER A 1 48 ? -4.044 7.356 6.509 1.00 0.00 48 SER A C 12
ATOM 17845 O O . SER A 1 48 ? -2.924 6.908 6.254 1.00 0.00 48 SER A O 12
ATOM 17853 N N . GLN A 1 49 ? -4.362 8.640 6.443 1.00 0.00 49 GLN A N 12
ATOM 17854 C CA . GLN A 1 49 ? -3.544 9.702 5.887 1.00 0.00 49 GLN A CA 12
ATOM 17855 C C . GLN A 1 49 ? -2.139 9.725 6.503 1.00 0.00 49 GLN A C 12
ATOM 17856 O O . GLN A 1 49 ? -1.159 9.933 5.788 1.00 0.00 49 GLN A O 12
ATOM 17870 N N . GLY A 1 50 ? -2.018 9.463 7.806 1.00 0.00 50 GLY A N 12
ATOM 17871 C CA . GLY A 1 50 ? -0.731 9.367 8.480 1.00 0.00 50 GLY A CA 12
ATOM 17872 C C . GLY A 1 50 ? -0.103 7.983 8.361 1.00 0.00 50 GLY A C 12
ATOM 17873 O O . GLY A 1 50 ? 1.123 7.877 8.336 1.00 0.00 50 GLY A O 12
ATOM 17877 N N . SER A 1 51 ? -0.909 6.923 8.234 1.00 0.00 51 SER A N 12
ATOM 17878 C CA . SER A 1 51 ? -0.399 5.573 8.078 1.00 0.00 51 SER A CA 12
ATOM 17879 C C . SER A 1 51 ? 0.480 5.488 6.849 1.00 0.00 51 SER A C 12
ATOM 17880 O O . SER A 1 51 ? 1.606 5.024 6.994 1.00 0.00 51 SER A O 12
ATOM 17888 N N . VAL A 1 52 ? 0.017 5.912 5.672 1.00 0.00 52 VAL A N 12
ATOM 17889 C CA . VAL A 1 52 ? 0.830 5.865 4.467 1.00 0.00 52 VAL A CA 12
ATOM 17890 C C . VAL A 1 52 ? 2.051 6.779 4.586 1.00 0.00 52 VAL A C 12
ATOM 17891 O O . VAL A 1 52 ? 3.100 6.461 4.031 1.00 0.00 52 VAL A O 12
ATOM 17904 N N . SER A 1 53 ? 1.917 7.890 5.313 1.00 0.00 53 SER A N 12
ATOM 17905 C CA . SER A 1 53 ? 2.977 8.850 5.553 1.00 0.00 53 SER A CA 12
ATOM 17906 C C . SER A 1 53 ? 4.136 8.151 6.264 1.00 0.00 53 SER A C 12
ATOM 17907 O O . SER A 1 53 ? 5.288 8.292 5.847 1.00 0.00 53 SER A O 12
ATOM 17915 N N . ASP A 1 54 ? 3.822 7.372 7.301 1.00 0.00 54 ASP A N 12
ATOM 17916 C CA . ASP A 1 54 ? 4.792 6.530 7.979 1.00 0.00 54 ASP A CA 12
ATOM 17917 C C . ASP A 1 54 ? 5.224 5.396 7.058 1.00 0.00 54 ASP A C 12
ATOM 17918 O O . ASP A 1 54 ? 6.404 5.093 7.006 1.00 0.00 54 ASP A O 12
ATOM 17927 N N . MET A 1 55 ? 4.307 4.776 6.315 1.00 0.00 55 MET A N 12
ATOM 17928 C CA . MET A 1 55 ? 4.568 3.580 5.519 1.00 0.00 55 MET A CA 12
ATOM 17929 C C . MET A 1 55 ? 5.647 3.837 4.473 1.00 0.00 55 MET A C 12
ATOM 17930 O O . MET A 1 55 ? 6.612 3.086 4.377 1.00 0.00 55 MET A O 12
ATOM 17944 N N . LEU A 1 56 ? 5.484 4.905 3.697 1.00 0.00 56 LEU A N 12
ATOM 17945 C CA . LEU A 1 56 ? 6.441 5.362 2.705 1.00 0.00 56 LEU A CA 12
ATOM 17946 C C . LEU A 1 56 ? 7.776 5.805 3.306 1.00 0.00 56 LEU A C 12
ATOM 17947 O O . LEU A 1 56 ? 8.796 5.686 2.628 1.00 0.00 56 LEU A O 12
ATOM 17963 N N . SER A 1 57 ? 7.799 6.338 4.529 1.00 0.00 57 SER A N 12
ATOM 17964 C CA . SER A 1 57 ? 9.042 6.792 5.141 1.00 0.00 57 SER A CA 12
ATOM 17965 C C . SER A 1 57 ? 9.778 5.673 5.882 1.00 0.00 57 SER A C 12
ATOM 17966 O O . SER A 1 57 ? 11.009 5.657 5.859 1.00 0.00 57 SER A O 12
ATOM 17974 N N . ARG A 1 58 ? 9.053 4.752 6.524 1.00 0.00 58 ARG A N 12
ATOM 17975 C CA . ARG A 1 58 ? 9.568 3.682 7.369 1.00 0.00 58 ARG A CA 12
ATOM 17976 C C . ARG A 1 58 ? 8.798 2.369 7.109 1.00 0.00 58 ARG A C 12
ATOM 17977 O O . ARG A 1 58 ? 8.109 1.868 8.009 1.00 0.00 58 ARG A O 12
ATOM 17998 N N . PRO A 1 59 ? 8.925 1.772 5.908 1.00 0.00 59 PRO A N 12
ATOM 17999 C CA . PRO A 1 59 ? 8.212 0.550 5.527 1.00 0.00 59 PRO A CA 12
ATOM 18000 C C . PRO A 1 59 ? 8.625 -0.649 6.389 1.00 0.00 59 PRO A C 12
ATOM 18001 O O . PRO A 1 59 ? 9.649 -0.618 7.079 1.00 0.00 59 PRO A O 12
ATOM 18012 N N . LYS A 1 60 ? 7.833 -1.726 6.352 1.00 0.00 60 LYS A N 12
ATOM 18013 C CA . LYS A 1 60 ? 8.106 -2.970 7.067 1.00 0.00 60 LYS A CA 12
ATOM 18014 C C . LYS A 1 60 ? 8.616 -4.039 6.101 1.00 0.00 60 LYS A C 12
ATOM 18015 O O . LYS A 1 60 ? 8.393 -3.930 4.889 1.00 0.00 60 LYS A O 12
ATOM 18034 N N . PRO A 1 61 ? 9.286 -5.080 6.621 1.00 0.00 61 PRO A N 12
ATOM 18035 C CA . PRO A 1 61 ? 9.808 -6.157 5.802 1.00 0.00 61 PRO A CA 12
ATOM 18036 C C . PRO A 1 61 ? 8.664 -7.062 5.342 1.00 0.00 61 PRO A C 12
ATOM 18037 O O . PRO A 1 61 ? 7.649 -7.196 6.039 1.00 0.00 61 PRO A O 12
ATOM 18048 N N . TRP A 1 62 ? 8.830 -7.702 4.182 1.00 0.00 62 TRP A N 12
ATOM 18049 C CA . TRP A 1 62 ? 7.761 -8.469 3.552 1.00 0.00 62 TRP A CA 12
ATOM 18050 C C . TRP A 1 62 ? 7.263 -9.579 4.473 1.00 0.00 62 TRP A C 12
ATOM 18051 O O . TRP A 1 62 ? 6.056 -9.768 4.598 1.00 0.00 62 TRP A O 12
ATOM 18072 N N . SER A 1 63 ? 8.163 -10.284 5.163 1.00 0.00 63 SER A N 12
ATOM 18073 C CA . SER A 1 63 ? 7.791 -11.405 6.015 1.00 0.00 63 SER A CA 12
ATOM 18074 C C . SER A 1 63 ? 6.980 -10.954 7.243 1.00 0.00 63 SER A C 12
ATOM 18075 O O . SER A 1 63 ? 6.255 -11.765 7.817 1.00 0.00 63 SER A O 12
ATOM 18083 N N . LYS A 1 64 ? 7.078 -9.694 7.693 1.00 0.00 64 LYS A N 12
ATOM 18084 C CA . LYS A 1 64 ? 6.264 -9.216 8.819 1.00 0.00 64 LYS A CA 12
ATOM 18085 C C . LYS A 1 64 ? 4.835 -8.946 8.379 1.00 0.00 64 LYS A C 12
ATOM 18086 O O . LYS A 1 64 ? 3.900 -9.190 9.146 1.00 0.00 64 LYS A O 12
ATOM 18105 N N . LEU A 1 65 ? 4.671 -8.402 7.178 1.00 0.00 65 LEU A N 12
ATOM 18106 C CA . LEU A 1 65 ? 3.376 -8.065 6.621 1.00 0.00 65 LEU A CA 12
ATOM 18107 C C . LEU A 1 65 ? 2.735 -9.375 6.198 1.00 0.00 65 LEU A C 12
ATOM 18108 O O . LEU A 1 65 ? 3.326 -10.101 5.409 1.00 0.00 65 LEU A O 12
ATOM 18124 N N . THR A 1 66 ? 1.530 -9.669 6.672 1.00 0.00 66 THR A N 12
ATOM 18125 C CA . THR A 1 66 ? 0.706 -10.712 6.066 1.00 0.00 66 THR A CA 12
ATOM 18126 C C . THR A 1 66 ? -0.281 -10.086 5.088 1.00 0.00 66 THR A C 12
ATOM 18127 O O . THR A 1 66 ? -0.262 -8.872 4.908 1.00 0.00 66 THR A O 12
ATOM 18138 N N . GLN A 1 67 ? -1.160 -10.904 4.512 1.00 0.00 67 GLN A N 12
ATOM 18139 C CA . GLN A 1 67 ? -2.180 -10.578 3.515 1.00 0.00 67 GLN A CA 12
ATOM 18140 C C . GLN A 1 67 ? -2.740 -9.153 3.656 1.00 0.00 67 GLN A C 12
ATOM 18141 O O . GLN A 1 67 ? -2.385 -8.298 2.847 1.00 0.00 67 GLN A O 12
ATOM 18155 N N . LYS A 1 68 ? -3.496 -8.830 4.716 1.00 0.00 68 LYS A N 12
ATOM 18156 C CA . LYS A 1 68 ? -4.060 -7.493 4.898 1.00 0.00 68 LYS A CA 12
ATOM 18157 C C . LYS A 1 68 ? -2.982 -6.423 5.049 1.00 0.00 68 LYS A C 12
ATOM 18158 O O . LYS A 1 68 ? -3.151 -5.318 4.544 1.00 0.00 68 LYS A O 12
ATOM 18177 N N . GLY A 1 69 ? -1.852 -6.743 5.684 1.00 0.00 69 GLY A N 12
ATOM 18178 C CA . GLY A 1 69 ? -0.756 -5.794 5.805 1.00 0.00 69 GLY A CA 12
ATOM 18179 C C . GLY A 1 69 ? -0.099 -5.505 4.454 1.00 0.00 69 GLY A C 12
ATOM 18180 O O . GLY A 1 69 ? 0.433 -4.407 4.274 1.00 0.00 69 GLY A O 12
ATOM 18184 N N . ARG A 1 70 ? -0.110 -6.473 3.528 1.00 0.00 70 ARG A N 12
ATOM 18185 C CA . ARG A 1 70 ? 0.434 -6.376 2.182 1.00 0.00 70 ARG A CA 12
ATOM 18186 C C . ARG A 1 70 ? -0.566 -5.774 1.210 1.00 0.00 70 ARG A C 12
ATOM 18187 O O . ARG A 1 70 ? -0.108 -5.150 0.270 1.00 0.00 70 ARG A O 12
ATOM 18208 N N . GLU A 1 71 ? -1.881 -5.882 1.409 1.00 0.00 71 GLU A N 12
ATOM 18209 C CA . GLU A 1 71 ? -2.902 -5.321 0.525 1.00 0.00 71 GLU A CA 12
ATOM 18210 C C . GLU A 1 71 ? -2.584 -3.884 0.054 1.00 0.00 71 GLU A C 12
ATOM 18211 O O . GLU A 1 71 ? -2.613 -3.636 -1.153 1.00 0.00 71 GLU A O 12
ATOM 18223 N N . PRO A 1 72 ? -2.230 -2.929 0.934 1.00 0.00 72 PRO A N 12
ATOM 18224 C CA . PRO A 1 72 ? -1.801 -1.607 0.492 1.00 0.00 72 PRO A CA 12
ATOM 18225 C C . PRO A 1 72 ? -0.476 -1.650 -0.283 1.00 0.00 72 PRO A C 12
ATOM 18226 O O . PRO A 1 72 ? -0.380 -1.029 -1.335 1.00 0.00 72 PRO A O 12
ATOM 18237 N N . PHE A 1 73 ? 0.538 -2.385 0.183 1.00 0.00 73 PHE A N 12
ATOM 18238 C CA . PHE A 1 73 ? 1.812 -2.521 -0.524 1.00 0.00 73 PHE A CA 12
ATOM 18239 C C . PHE A 1 73 ? 1.618 -3.099 -1.932 1.00 0.00 73 PHE A C 12
ATOM 18240 O O . PHE A 1 73 ? 2.290 -2.672 -2.860 1.00 0.00 73 PHE A O 12
ATOM 18257 N N . ILE A 1 74 ? 0.696 -4.037 -2.105 1.00 0.00 74 ILE A N 12
ATOM 18258 C CA . ILE A 1 74 ? 0.333 -4.663 -3.365 1.00 0.00 74 ILE A CA 12
ATOM 18259 C C . ILE A 1 74 ? -0.256 -3.615 -4.303 1.00 0.00 74 ILE A C 12
ATOM 18260 O O . ILE A 1 74 ? 0.143 -3.532 -5.464 1.00 0.00 74 ILE A O 12
ATOM 18276 N N . ARG A 1 75 ? -1.190 -2.785 -3.827 1.00 0.00 75 ARG A N 12
ATOM 18277 C CA . ARG A 1 75 ? -1.706 -1.693 -4.622 1.00 0.00 75 ARG A CA 12
ATOM 18278 C C . ARG A 1 75 ? -0.572 -0.732 -4.969 1.00 0.00 75 ARG A C 12
ATOM 18279 O O . ARG A 1 75 ? -0.530 -0.286 -6.108 1.00 0.00 75 ARG A O 12
ATOM 18300 N N . MET A 1 76 ? 0.376 -0.472 -4.061 1.00 0.00 76 MET A N 12
ATOM 18301 C CA . MET A 1 76 ? 1.597 0.274 -4.345 1.00 0.00 76 MET A CA 12
ATOM 18302 C C . MET A 1 76 ? 2.377 -0.344 -5.524 1.00 0.00 76 MET A C 12
ATOM 18303 O O . MET A 1 76 ? 2.815 0.384 -6.414 1.00 0.00 76 MET A O 12
ATOM 18317 N N . GLN A 1 77 ? 2.556 -1.671 -5.530 1.00 0.00 77 GLN A N 12
ATOM 18318 C CA . GLN A 1 77 ? 3.344 -2.412 -6.522 1.00 0.00 77 GLN A CA 12
ATOM 18319 C C . GLN A 1 77 ? 2.693 -2.372 -7.894 1.00 0.00 77 GLN A C 12
ATOM 18320 O O . GLN A 1 77 ? 3.385 -2.193 -8.895 1.00 0.00 77 GLN A O 12
ATOM 18334 N N . LEU A 1 78 ? 1.376 -2.564 -7.946 1.00 0.00 78 LEU A N 12
ATOM 18335 C CA . LEU A 1 78 ? 0.623 -2.519 -9.189 1.00 0.00 78 LEU A CA 12
ATOM 18336 C C . LEU A 1 78 ? 0.582 -1.096 -9.705 1.00 0.00 78 LEU A C 12
ATOM 18337 O O . LEU A 1 78 ? 0.974 -0.882 -10.847 1.00 0.00 78 LEU A O 12
ATOM 18353 N N . TRP A 1 79 ? 0.198 -0.124 -8.874 1.00 0.00 79 TRP A N 12
ATOM 18354 C CA . TRP A 1 79 ? 0.123 1.291 -9.226 1.00 0.00 79 TRP A CA 12
ATOM 18355 C C . TRP A 1 79 ? 1.375 1.787 -9.950 1.00 0.00 79 TRP A C 12
ATOM 18356 O O . TRP A 1 79 ? 1.258 2.613 -10.855 1.00 0.00 79 TRP A O 12
ATOM 18377 N N . LEU A 1 80 ? 2.554 1.267 -9.601 1.00 0.00 80 LEU A N 12
ATOM 18378 C CA . LEU A 1 80 ? 3.817 1.636 -10.230 1.00 0.00 80 LEU A CA 12
ATOM 18379 C C . LEU A 1 80 ? 3.796 1.479 -11.752 1.00 0.00 80 LEU A C 12
ATOM 18380 O O . LEU A 1 80 ? 4.427 2.295 -12.429 1.00 0.00 80 LEU A O 12
ATOM 18396 N N . SER A 1 81 ? 3.192 0.411 -12.291 1.00 0.00 81 SER A N 12
ATOM 18397 C CA . SER A 1 81 ? 2.917 0.301 -13.727 1.00 0.00 81 SER A CA 12
ATOM 18398 C C . SER A 1 81 ? 1.482 0.690 -14.116 1.00 0.00 81 SER A C 12
ATOM 18399 O O . SER A 1 81 ? 1.259 1.356 -15.126 1.00 0.00 81 SER A O 12
ATOM 18407 N N . ASP A 1 82 ? 0.504 0.195 -13.354 1.00 0.00 82 ASP A N 12
ATOM 18408 C CA . ASP A 1 82 ? -0.936 0.225 -13.627 1.00 0.00 82 ASP A CA 12
ATOM 18409 C C . ASP A 1 82 ? -1.460 1.662 -13.632 1.00 0.00 82 ASP A C 12
ATOM 18410 O O . ASP A 1 82 ? -2.339 2.006 -14.423 1.00 0.00 82 ASP A O 12
ATOM 18419 N N . GLN A 1 83 ? -0.918 2.507 -12.750 1.00 0.00 83 GLN A N 12
ATOM 18420 C CA . GLN A 1 83 ? -1.446 3.781 -12.273 1.00 0.00 83 GLN A CA 12
ATOM 18421 C C . GLN A 1 83 ? -2.826 3.674 -11.609 1.00 0.00 83 GLN A C 12
ATOM 18422 O O . GLN A 1 83 ? -3.188 4.603 -10.890 1.00 0.00 83 GLN A O 12
ATOM 18436 N N . LEU A 1 84 ? -3.562 2.560 -11.765 1.00 0.00 84 LEU A N 12
ATOM 18437 C CA . LEU A 1 84 ? -4.997 2.423 -11.570 1.00 0.00 84 LEU A CA 12
ATOM 18438 C C . LEU A 1 84 ? -5.737 3.509 -12.340 1.00 0.00 84 LEU A C 12
ATOM 18439 O O . LEU A 1 84 ? -5.713 4.683 -11.970 1.00 0.00 84 LEU A O 12
ATOM 18455 N N . GLY A 1 85 ? -6.380 3.117 -13.437 1.00 0.00 85 GLY A N 12
ATOM 18456 C CA . GLY A 1 85 ? -7.033 4.053 -14.341 1.00 0.00 85 GLY A CA 12
ATOM 18457 C C . GLY A 1 85 ? -7.976 5.024 -13.633 1.00 0.00 85 GLY A C 12
ATOM 18458 O O . GLY A 1 85 ? -8.036 6.198 -13.994 1.00 0.00 85 GLY A O 12
ATOM 18462 N N . GLN A 1 86 ? -8.673 4.559 -12.597 1.00 0.00 86 GLN A N 12
ATOM 18463 C CA . GLN A 1 86 ? -9.454 5.385 -11.707 1.00 0.00 86 GLN A CA 12
ATOM 18464 C C . GLN A 1 86 ? -9.130 4.958 -10.275 1.00 0.00 86 GLN A C 12
ATOM 18465 O O . GLN A 1 86 ? -8.349 5.623 -9.586 1.00 0.00 86 GLN A O 12
ATOM 18479 N N . ALA A 1 87 ? -9.703 3.840 -9.831 1.00 0.00 87 ALA A N 12
ATOM 18480 C CA . ALA A 1 87 ? -9.621 3.302 -8.494 1.00 0.00 87 ALA A CA 12
ATOM 18481 C C . ALA A 1 87 ? -10.013 1.829 -8.531 1.00 0.00 87 ALA A C 12
ATOM 18482 O O . ALA A 1 87 ? -10.777 1.406 -9.408 1.00 0.00 87 ALA A O 12
ATOM 18489 N N . VAL A 1 88 ? -9.511 1.076 -7.557 1.00 0.00 88 VAL A N 12
ATOM 18490 C CA . VAL A 1 88 ? -9.911 -0.270 -7.162 1.00 0.00 88 VAL A CA 12
ATOM 18491 C C . VAL A 1 88 ? -9.582 -0.350 -5.659 1.00 0.00 88 VAL A C 12
ATOM 18492 O O . VAL A 1 88 ? -8.424 -0.144 -5.289 1.00 0.00 88 VAL A O 12
ATOM 18505 N N . GLY A 1 89 ? -10.567 -0.642 -4.800 1.00 0.00 89 GLY A N 12
ATOM 18506 C CA . GLY A 1 89 ? -10.336 -0.928 -3.383 1.00 0.00 89 GLY A CA 12
ATOM 18507 C C . GLY A 1 89 ? -10.375 0.286 -2.453 1.00 0.00 89 GLY A C 12
ATOM 18508 O O . GLY A 1 89 ? -9.610 0.328 -1.487 1.00 0.00 89 GLY A O 12
ATOM 18512 N N . GLN A 1 90 ? -11.260 1.253 -2.716 1.00 0.00 90 GLN A N 12
ATOM 18513 C CA . GLN A 1 90 ? -11.552 2.364 -1.805 1.00 0.00 90 GLN A CA 12
ATOM 18514 C C . GLN A 1 90 ? -12.601 1.961 -0.757 1.00 0.00 90 GLN A C 12
ATOM 18515 O O . GLN A 1 90 ? -13.465 1.116 -1.031 1.00 0.00 90 GLN A O 12
ATOM 18529 N N . GLN A 1 91 ? -12.602 2.665 0.377 1.00 0.00 91 GLN A N 12
ATOM 18530 C CA . GLN A 1 91 ? -13.649 2.714 1.401 1.00 0.00 91 GLN A CA 12
ATOM 18531 C C . GLN A 1 91 ? -14.049 4.182 1.635 1.00 0.00 91 GLN A C 12
ATOM 18532 O O . GLN A 1 91 ? -13.284 5.077 1.271 1.00 0.00 91 GLN A O 12
ATOM 18546 N N . PRO A 1 92 ? -15.221 4.473 2.226 1.00 0.00 92 PRO A N 12
ATOM 18547 C CA . PRO A 1 92 ? -15.563 5.824 2.657 1.00 0.00 92 PRO A CA 12
ATOM 18548 C C . PRO A 1 92 ? -14.826 6.178 3.958 1.00 0.00 92 PRO A C 12
ATOM 18549 O O . PRO A 1 92 ? -14.211 5.312 4.582 1.00 0.00 92 PRO A O 12
ATOM 18560 N N . GLY A 1 93 ? -14.923 7.435 4.391 1.00 0.00 93 GLY A N 12
ATOM 18561 C CA . GLY A 1 93 ? -14.317 7.944 5.617 1.00 0.00 93 GLY A CA 12
ATOM 18562 C C . GLY A 1 93 ? -13.241 8.985 5.308 1.00 0.00 93 GLY A C 12
ATOM 18563 O O . GLY A 1 93 ? -13.082 9.387 4.151 1.00 0.00 93 GLY A O 12
ATOM 18567 N N . ALA A 1 94 ? -12.521 9.405 6.354 1.00 0.00 94 ALA A N 12
ATOM 18568 C CA . ALA A 1 94 ? -11.491 10.443 6.370 1.00 0.00 94 ALA A CA 12
ATOM 18569 C C . ALA A 1 94 ? -11.961 11.761 5.750 1.00 0.00 94 ALA A C 12
ATOM 18570 O O . ALA A 1 94 ? -11.658 12.076 4.594 1.00 0.00 94 ALA A O 12
ATOM 18577 N N . SER A 1 95 ? -12.680 12.549 6.556 1.00 0.00 95 SER A N 12
ATOM 18578 C CA . SER A 1 95 ? -13.060 13.908 6.200 1.00 0.00 95 SER A CA 12
ATOM 18579 C C . SER A 1 95 ? -11.827 14.734 5.837 1.00 0.00 95 SER A C 12
ATOM 18580 O O . SER A 1 95 ? -10.730 14.507 6.361 1.00 0.00 95 SER A O 12
ATOM 18588 N N . SER A 1 96 ? -12.032 15.773 5.038 1.00 0.00 96 SER A N 12
ATOM 18589 C CA . SER A 1 96 ? -11.082 16.861 4.942 1.00 0.00 96 SER A CA 12
ATOM 18590 C C . SER A 1 96 ? -10.943 17.548 6.304 1.00 0.00 96 SER A C 12
ATOM 18591 O O . SER A 1 96 ? -11.856 17.492 7.134 1.00 0.00 96 SER A O 12
ATOM 18599 N N . GLY A 1 97 ? -9.822 18.228 6.521 1.00 0.00 97 GLY A N 12
ATOM 18600 C CA . GLY A 1 97 ? -9.511 18.939 7.748 1.00 0.00 97 GLY A CA 12
ATOM 18601 C C . GLY A 1 97 ? -8.112 19.545 7.628 1.00 0.00 97 GLY A C 12
ATOM 18602 O O . GLY A 1 97 ? -7.397 19.230 6.667 1.00 0.00 97 GLY A O 12
ATOM 18606 N N . PRO A 1 98 ? -7.695 20.385 8.586 1.00 0.00 98 PRO A N 12
ATOM 18607 C CA . PRO A 1 98 ? -6.511 21.220 8.440 1.00 0.00 98 PRO A CA 12
ATOM 18608 C C . PRO A 1 98 ? -5.216 20.422 8.546 1.00 0.00 98 PRO A C 12
ATOM 18609 O O . PRO A 1 98 ? -5.179 19.329 9.130 1.00 0.00 98 PRO A O 12
ATOM 18620 N N . SER A 1 99 ? -4.128 20.994 8.039 1.00 0.00 99 SER A N 12
ATOM 18621 C CA . SER A 1 99 ? -2.776 20.526 8.271 1.00 0.00 99 SER A CA 12
ATOM 18622 C C . SER A 1 99 ? -1.825 21.714 8.111 1.00 0.00 99 SER A C 12
ATOM 18623 O O . SER A 1 99 ? -2.207 22.744 7.555 1.00 0.00 99 SER A O 12
ATOM 18631 N N . SER A 1 100 ? -0.584 21.578 8.581 1.00 0.00 100 SER A N 12
ATOM 18632 C CA . SER A 1 100 ? 0.462 22.598 8.581 1.00 0.00 100 SER A CA 12
ATOM 18633 C C . SER A 1 100 ? 0.166 23.755 9.540 1.00 0.00 100 SER A C 12
ATOM 18634 O O . SER A 1 100 ? 1.093 24.231 10.194 1.00 0.00 100 SER A O 12
ATOM 18642 N N . GLY A 1 101 ? -1.069 24.240 9.644 1.00 0.00 101 GLY A N 12
ATOM 18643 C CA . GLY A 1 101 ? -1.347 25.583 10.123 1.00 0.00 101 GLY A CA 12
ATOM 18644 C C . GLY A 1 101 ? -1.199 26.460 8.903 1.00 0.00 101 GLY A C 12
ATOM 18645 O O . GLY A 1 101 ? -2.001 26.271 7.966 1.00 0.00 101 GLY A O 12
ATOM 18649 N N . GLY A 1 1 ? 12.293 -16.862 -20.412 1.00 0.00 1 GLY A N 13
ATOM 18650 C CA . GLY A 1 1 ? 12.073 -15.756 -19.467 1.00 0.00 1 GLY A CA 13
ATOM 18651 C C . GLY A 1 1 ? 10.599 -15.636 -19.115 1.00 0.00 1 GLY A C 13
ATOM 18652 O O . GLY A 1 1 ? 9.854 -16.598 -19.273 1.00 0.00 1 GLY A O 13
ATOM 18656 N N . SER A 1 2 ? 10.159 -14.470 -18.628 1.00 0.00 2 SER A N 13
ATOM 18657 C CA . SER A 1 2 ? 8.750 -14.214 -18.332 1.00 0.00 2 SER A CA 13
ATOM 18658 C C . SER A 1 2 ? 7.937 -14.354 -19.622 1.00 0.00 2 SER A C 13
ATOM 18659 O O . SER A 1 2 ? 8.223 -13.667 -20.607 1.00 0.00 2 SER A O 13
ATOM 18667 N N . SER A 1 3 ? 6.965 -15.258 -19.636 1.00 0.00 3 SER A N 13
ATOM 18668 C CA . SER A 1 3 ? 6.322 -15.816 -20.813 1.00 0.00 3 SER A CA 13
ATOM 18669 C C . SER A 1 3 ? 4.818 -15.823 -20.541 1.00 0.00 3 SER A C 13
ATOM 18670 O O . SER A 1 3 ? 4.198 -16.871 -20.348 1.00 0.00 3 SER A O 13
ATOM 18678 N N . GLY A 1 4 ? 4.238 -14.628 -20.482 1.00 0.00 4 GLY A N 13
ATOM 18679 C CA . GLY A 1 4 ? 2.839 -14.378 -20.191 1.00 0.00 4 GLY A CA 13
ATOM 18680 C C . GLY A 1 4 ? 2.535 -12.907 -20.454 1.00 0.00 4 GLY A C 13
ATOM 18681 O O . GLY A 1 4 ? 3.428 -12.151 -20.850 1.00 0.00 4 GLY A O 13
ATOM 18685 N N . SER A 1 5 ? 1.286 -12.493 -20.241 1.00 0.00 5 SER A N 13
ATOM 18686 C CA . SER A 1 5 ? 0.811 -11.165 -20.591 1.00 0.00 5 SER A CA 13
ATOM 18687 C C . SER A 1 5 ? 0.100 -10.572 -19.376 1.00 0.00 5 SER A C 13
ATOM 18688 O O . SER A 1 5 ? -0.985 -11.020 -19.007 1.00 0.00 5 SER A O 13
ATOM 18696 N N . SER A 1 6 ? 0.727 -9.570 -18.759 1.00 0.00 6 SER A N 13
ATOM 18697 C CA . SER A 1 6 ? 0.278 -8.870 -17.563 1.00 0.00 6 SER A CA 13
ATOM 18698 C C . SER A 1 6 ? 0.072 -9.837 -16.388 1.00 0.00 6 SER A C 13
ATOM 18699 O O . SER A 1 6 ? 0.652 -10.931 -16.364 1.00 0.00 6 SER A O 13
ATOM 18707 N N . GLY A 1 7 ? -0.669 -9.405 -15.371 1.00 0.00 7 GLY A N 13
ATOM 18708 C CA . GLY A 1 7 ? -0.940 -10.148 -14.156 1.00 0.00 7 GLY A CA 13
ATOM 18709 C C . GLY A 1 7 ? -1.996 -9.442 -13.317 1.00 0.00 7 GLY A C 13
ATOM 18710 O O . GLY A 1 7 ? -2.569 -8.432 -13.740 1.00 0.00 7 GLY A O 13
ATOM 18714 N N . GLN A 1 8 ? -2.244 -9.975 -12.123 1.00 0.00 8 GLN A N 13
ATOM 18715 C CA . GLN A 1 8 ? -2.993 -9.336 -11.055 1.00 0.00 8 GLN A CA 13
ATOM 18716 C C . GLN A 1 8 ? -2.407 -9.810 -9.726 1.00 0.00 8 GLN A C 13
ATOM 18717 O O . GLN A 1 8 ? -1.567 -10.715 -9.692 1.00 0.00 8 GLN A O 13
ATOM 18731 N N . TYR A 1 9 ? -2.897 -9.238 -8.626 1.00 0.00 9 TYR A N 13
ATOM 18732 C CA . TYR A 1 9 ? -2.383 -9.484 -7.288 1.00 0.00 9 TYR A CA 13
ATOM 18733 C C . TYR A 1 9 ? -2.398 -10.948 -6.876 1.00 0.00 9 TYR A C 13
ATOM 18734 O O . TYR A 1 9 ? -1.564 -11.361 -6.073 1.00 0.00 9 TYR A O 13
ATOM 18752 N N . GLU A 1 10 ? -3.315 -11.744 -7.417 1.00 0.00 10 GLU A N 13
ATOM 18753 C CA . GLU A 1 10 ? -3.436 -13.146 -7.111 1.00 0.00 10 GLU A CA 13
ATOM 18754 C C . GLU A 1 10 ? -2.173 -13.919 -7.502 1.00 0.00 10 GLU A C 13
ATOM 18755 O O . GLU A 1 10 ? -1.758 -14.838 -6.793 1.00 0.00 10 GLU A O 13
ATOM 18767 N N . LEU A 1 11 ? -1.530 -13.543 -8.610 1.00 0.00 11 LEU A N 13
ATOM 18768 C CA . LEU A 1 11 ? -0.262 -14.134 -9.029 1.00 0.00 11 LEU A CA 13
ATOM 18769 C C . LEU A 1 11 ? 0.859 -13.708 -8.076 1.00 0.00 11 LEU A C 13
ATOM 18770 O O . LEU A 1 11 ? 1.858 -14.408 -7.905 1.00 0.00 11 LEU A O 13
ATOM 18786 N N . TYR A 1 12 ? 0.690 -12.573 -7.403 1.00 0.00 12 TYR A N 13
ATOM 18787 C CA . TYR A 1 12 ? 1.689 -11.967 -6.538 1.00 0.00 12 TYR A CA 13
ATOM 18788 C C . TYR A 1 12 ? 1.477 -12.396 -5.082 1.00 0.00 12 TYR A C 13
ATOM 18789 O O . TYR A 1 12 ? 2.198 -11.918 -4.207 1.00 0.00 12 TYR A O 13
ATOM 18807 N N . MET A 1 13 ? 0.534 -13.300 -4.788 1.00 0.00 13 MET A N 13
ATOM 18808 C CA . MET A 1 13 ? 0.196 -13.765 -3.436 1.00 0.00 13 MET A CA 13
ATOM 18809 C C . MET A 1 13 ? 1.320 -14.520 -2.721 1.00 0.00 13 MET A C 13
ATOM 18810 O O . MET A 1 13 ? 1.159 -14.852 -1.545 1.00 0.00 13 MET A O 13
ATOM 18824 N N . TYR A 1 14 ? 2.450 -14.768 -3.379 1.00 0.00 14 TYR A N 13
ATOM 18825 C CA . TYR A 1 14 ? 3.581 -15.508 -2.871 1.00 0.00 14 TYR A CA 13
ATOM 18826 C C . TYR A 1 14 ? 4.784 -14.571 -3.067 1.00 0.00 14 TYR A C 13
ATOM 18827 O O . TYR A 1 14 ? 4.689 -13.377 -2.772 1.00 0.00 14 TYR A O 13
ATOM 18845 N N . ARG A 1 15 ? 5.891 -15.077 -3.610 1.00 0.00 15 ARG A N 13
ATOM 18846 C CA . ARG A 1 15 ? 7.161 -14.390 -3.863 1.00 0.00 15 ARG A CA 13
ATOM 18847 C C . ARG A 1 15 ? 7.565 -13.489 -2.684 1.00 0.00 15 ARG A C 13
ATOM 18848 O O . ARG A 1 15 ? 7.218 -13.778 -1.533 1.00 0.00 15 ARG A O 13
ATOM 18869 N N . GLU A 1 16 ? 8.347 -12.457 -2.968 1.00 0.00 16 GLU A N 13
ATOM 18870 C CA . GLU A 1 16 ? 8.690 -11.316 -2.144 1.00 0.00 16 GLU A CA 13
ATOM 18871 C C . GLU A 1 16 ? 8.567 -10.094 -3.053 1.00 0.00 16 GLU A C 13
ATOM 18872 O O . GLU A 1 16 ? 8.328 -10.229 -4.260 1.00 0.00 16 GLU A O 13
ATOM 18884 N N . VAL A 1 17 ? 8.721 -8.915 -2.465 1.00 0.00 17 VAL A N 13
ATOM 18885 C CA . VAL A 1 17 ? 8.950 -7.670 -3.165 1.00 0.00 17 VAL A CA 13
ATOM 18886 C C . VAL A 1 17 ? 9.802 -6.813 -2.231 1.00 0.00 17 VAL A C 13
ATOM 18887 O O . VAL A 1 17 ? 9.764 -6.983 -1.006 1.00 0.00 17 VAL A O 13
ATOM 18900 N N . ASP A 1 18 ? 10.572 -5.885 -2.787 1.00 0.00 18 ASP A N 13
ATOM 18901 C CA . ASP A 1 18 ? 11.542 -5.128 -2.024 1.00 0.00 18 ASP A CA 13
ATOM 18902 C C . ASP A 1 18 ? 10.841 -3.923 -1.430 1.00 0.00 18 ASP A C 13
ATOM 18903 O O . ASP A 1 18 ? 10.849 -2.842 -2.007 1.00 0.00 18 ASP A O 13
ATOM 18912 N N . THR A 1 19 ? 10.259 -4.081 -0.242 1.00 0.00 19 THR A N 13
ATOM 18913 C CA . THR A 1 19 ? 9.372 -3.075 0.336 1.00 0.00 19 THR A CA 13
ATOM 18914 C C . THR A 1 19 ? 10.055 -1.719 0.546 1.00 0.00 19 THR A C 13
ATOM 18915 O O . THR A 1 19 ? 9.372 -0.701 0.561 1.00 0.00 19 THR A O 13
ATOM 18926 N N . LEU A 1 20 ? 11.383 -1.683 0.699 1.00 0.00 20 LEU A N 13
ATOM 18927 C CA . LEU A 1 20 ? 12.154 -0.461 0.886 1.00 0.00 20 LEU A CA 13
ATOM 18928 C C . LEU A 1 20 ? 12.402 0.269 -0.432 1.00 0.00 20 LEU A C 13
ATOM 18929 O O . LEU A 1 20 ? 12.583 1.488 -0.419 1.00 0.00 20 LEU A O 13
ATOM 18945 N N . GLU A 1 21 ? 12.443 -0.465 -1.543 1.00 0.00 21 GLU A N 13
ATOM 18946 C CA . GLU A 1 21 ? 12.657 0.067 -2.877 1.00 0.00 21 GLU A CA 13
ATOM 18947 C C . GLU A 1 21 ? 11.314 0.436 -3.501 1.00 0.00 21 GLU A C 13
ATOM 18948 O O . GLU A 1 21 ? 11.190 1.495 -4.106 1.00 0.00 21 GLU A O 13
ATOM 18960 N N . LEU A 1 22 ? 10.295 -0.399 -3.301 1.00 0.00 22 LEU A N 13
ATOM 18961 C CA . LEU A 1 22 ? 8.924 -0.162 -3.709 1.00 0.00 22 LEU A CA 13
ATOM 18962 C C . LEU A 1 22 ? 8.479 1.233 -3.274 1.00 0.00 22 LEU A C 13
ATOM 18963 O O . LEU A 1 22 ? 8.027 2.028 -4.095 1.00 0.00 22 LEU A O 13
ATOM 18979 N N . THR A 1 23 ? 8.603 1.549 -1.984 1.00 0.00 23 THR A N 13
ATOM 18980 C CA . THR A 1 23 ? 8.218 2.854 -1.469 1.00 0.00 23 THR A CA 13
ATOM 18981 C C . THR A 1 23 ? 9.020 3.947 -2.172 1.00 0.00 23 THR A C 13
ATOM 18982 O O . THR A 1 23 ? 8.441 4.923 -2.637 1.00 0.00 23 THR A O 13
ATOM 18993 N N . ARG A 1 24 ? 10.341 3.788 -2.266 1.00 0.00 24 ARG A N 13
ATOM 18994 C CA . ARG A 1 24 ? 11.263 4.695 -2.962 1.00 0.00 24 ARG A CA 13
ATOM 18995 C C . ARG A 1 24 ? 10.767 5.012 -4.375 1.00 0.00 24 ARG A C 13
ATOM 18996 O O . ARG A 1 24 ? 10.684 6.185 -4.750 1.00 0.00 24 ARG A O 13
ATOM 19017 N N . GLN A 1 25 ? 10.446 3.981 -5.153 1.00 0.00 25 GLN A N 13
ATOM 19018 C CA . GLN A 1 25 ? 9.947 4.078 -6.514 1.00 0.00 25 GLN A CA 13
ATOM 19019 C C . GLN A 1 25 ? 8.644 4.865 -6.559 1.00 0.00 25 GLN A C 13
ATOM 19020 O O . GLN A 1 25 ? 8.525 5.801 -7.355 1.00 0.00 25 GLN A O 13
ATOM 19034 N N . VAL A 1 26 ? 7.690 4.507 -5.698 1.00 0.00 26 VAL A N 13
ATOM 19035 C CA . VAL A 1 26 ? 6.406 5.178 -5.552 1.00 0.00 26 VAL A CA 13
ATOM 19036 C C . VAL A 1 26 ? 6.648 6.663 -5.258 1.00 0.00 26 VAL A C 13
ATOM 19037 O O . VAL A 1 26 ? 6.130 7.528 -5.960 1.00 0.00 26 VAL A O 13
ATOM 19050 N N . LYS A 1 27 ? 7.449 6.978 -4.238 1.00 0.00 27 LYS A N 13
ATOM 19051 C CA . LYS A 1 27 ? 7.716 8.335 -3.768 1.00 0.00 27 LYS A CA 13
ATOM 19052 C C . LYS A 1 27 ? 8.277 9.189 -4.904 1.00 0.00 27 LYS A C 13
ATOM 19053 O O . LYS A 1 27 ? 7.799 10.313 -5.088 1.00 0.00 27 LYS A O 13
ATOM 19072 N N . GLU A 1 28 ? 9.249 8.682 -5.667 1.00 0.00 28 GLU A N 13
ATOM 19073 C CA . GLU A 1 28 ? 9.771 9.345 -6.855 1.00 0.00 28 GLU A CA 13
ATOM 19074 C C . GLU A 1 28 ? 8.686 9.537 -7.921 1.00 0.00 28 GLU A C 13
ATOM 19075 O O . GLU A 1 28 ? 8.493 10.661 -8.376 1.00 0.00 28 GLU A O 13
ATOM 19087 N N . LYS A 1 29 ? 7.972 8.482 -8.338 1.00 0.00 29 LYS A N 13
ATOM 19088 C CA . LYS A 1 29 ? 6.956 8.604 -9.393 1.00 0.00 29 LYS A CA 13
ATOM 19089 C C . LYS A 1 29 ? 5.891 9.638 -9.014 1.00 0.00 29 LYS A C 13
ATOM 19090 O O . LYS A 1 29 ? 5.469 10.427 -9.858 1.00 0.00 29 LYS A O 13
ATOM 19109 N N . LEU A 1 30 ? 5.464 9.647 -7.752 1.00 0.00 30 LEU A N 13
ATOM 19110 C CA . LEU A 1 30 ? 4.482 10.595 -7.243 1.00 0.00 30 LEU A CA 13
ATOM 19111 C C . LEU A 1 30 ? 5.022 12.016 -7.331 1.00 0.00 30 LEU A C 13
ATOM 19112 O O . LEU A 1 30 ? 4.318 12.891 -7.823 1.00 0.00 30 LEU A O 13
ATOM 19128 N N . ALA A 1 31 ? 6.259 12.248 -6.884 1.00 0.0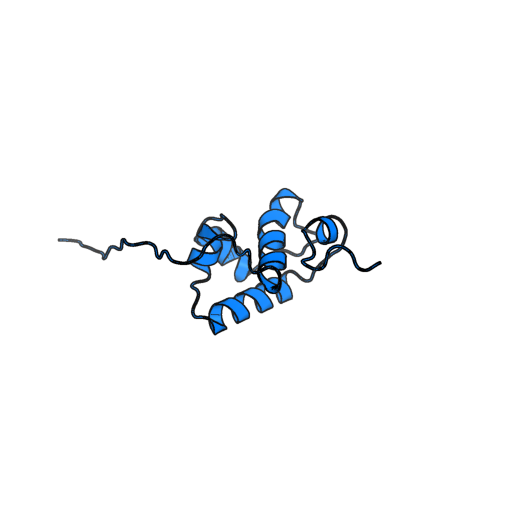0 31 ALA A N 13
ATOM 19129 C CA . ALA A 1 31 ? 6.904 13.552 -7.007 1.00 0.00 31 ALA A CA 13
ATOM 19130 C C . ALA A 1 31 ? 6.957 13.993 -8.472 1.00 0.00 31 ALA A C 13
ATOM 19131 O O . ALA A 1 31 ? 6.513 15.092 -8.792 1.00 0.00 31 ALA A O 13
ATOM 19138 N N . LYS A 1 32 ? 7.423 13.119 -9.373 1.00 0.00 32 LYS A N 13
ATOM 19139 C CA . LYS A 1 32 ? 7.493 13.372 -10.810 1.00 0.00 32 LYS A CA 13
ATOM 19140 C C . LYS A 1 32 ? 6.151 13.859 -11.358 1.00 0.00 32 LYS A C 13
ATOM 19141 O O . LYS A 1 32 ? 6.118 14.802 -12.150 1.00 0.00 32 LYS A O 13
ATOM 19160 N N . ASN A 1 33 ? 5.057 13.200 -10.975 1.00 0.00 33 ASN A N 13
ATOM 19161 C CA . ASN A 1 33 ? 3.710 13.494 -11.468 1.00 0.00 33 ASN A CA 13
ATOM 19162 C C . ASN A 1 33 ? 3.037 14.625 -10.672 1.00 0.00 33 ASN A C 13
ATOM 19163 O O . ASN A 1 33 ? 1.872 14.924 -10.928 1.00 0.00 33 ASN A O 13
ATOM 19174 N N . GLY A 1 34 ? 3.734 15.259 -9.720 1.00 0.00 34 GLY A N 13
ATOM 19175 C CA . GLY A 1 34 ? 3.201 16.317 -8.875 1.00 0.00 34 GLY A CA 13
ATOM 19176 C C . GLY A 1 34 ? 2.045 15.796 -8.029 1.00 0.00 34 GLY A C 13
ATOM 19177 O O . GLY A 1 34 ? 0.896 16.198 -8.227 1.00 0.00 34 GLY A O 13
ATOM 19181 N N . ILE A 1 35 ? 2.332 14.859 -7.120 1.00 0.00 35 ILE A N 13
ATOM 19182 C CA . ILE A 1 35 ? 1.346 14.209 -6.269 1.00 0.00 35 ILE A CA 13
ATOM 19183 C C . ILE A 1 35 ? 1.871 14.212 -4.833 1.00 0.00 35 ILE A C 13
ATOM 19184 O O . ILE A 1 35 ? 2.943 13.669 -4.544 1.00 0.00 35 ILE A O 13
ATOM 19200 N N . CYS A 1 36 ? 1.096 14.794 -3.919 1.00 0.00 36 CYS A N 13
ATOM 19201 C CA . CYS A 1 36 ? 1.306 14.681 -2.480 1.00 0.00 36 CYS A CA 13
ATOM 19202 C C . CYS A 1 36 ? 1.057 13.226 -2.051 1.00 0.00 36 CYS A C 13
ATOM 19203 O O . CYS A 1 36 ? -0.054 12.715 -2.221 1.00 0.00 36 CYS A O 13
ATOM 19211 N N . GLN A 1 37 ? 2.054 12.552 -1.467 1.00 0.00 37 GLN A N 13
ATOM 19212 C CA . GLN A 1 37 ? 1.959 11.141 -1.073 1.00 0.00 37 GLN A CA 13
ATOM 19213 C C . GLN A 1 37 ? 0.776 10.888 -0.123 1.00 0.00 37 GLN A C 13
ATOM 19214 O O . GLN A 1 37 ? 0.076 9.887 -0.257 1.00 0.00 37 GLN A O 13
ATOM 19228 N N . ARG A 1 38 ? 0.517 11.820 0.797 1.00 0.00 38 ARG A N 13
ATOM 19229 C CA . ARG A 1 38 ? -0.638 11.823 1.702 1.00 0.00 38 ARG A CA 13
ATOM 19230 C C . ARG A 1 38 ? -1.982 11.644 1.004 1.00 0.00 38 ARG A C 13
ATOM 19231 O O . ARG A 1 38 ? -2.912 11.115 1.607 1.00 0.00 38 ARG A O 13
ATOM 19252 N N . ILE A 1 39 ? -2.126 12.167 -0.210 1.00 0.00 39 ILE A N 13
ATOM 19253 C CA . ILE A 1 39 ? -3.362 12.085 -0.978 1.00 0.00 39 ILE A CA 13
ATOM 19254 C C . ILE A 1 39 ? -3.358 10.763 -1.730 1.00 0.00 39 ILE A C 13
ATOM 19255 O O . ILE A 1 39 ? -4.380 10.088 -1.773 1.00 0.00 39 ILE A O 13
ATOM 19271 N N . PHE A 1 40 ? -2.217 10.378 -2.309 1.00 0.00 40 PHE A N 13
ATOM 19272 C CA . PHE A 1 40 ? -2.072 9.083 -2.960 1.00 0.00 40 PHE A CA 13
ATOM 19273 C C . PHE A 1 40 ? -2.526 7.961 -2.021 1.00 0.00 40 PHE A C 13
ATOM 19274 O O . PHE A 1 40 ? -3.334 7.132 -2.424 1.00 0.00 40 PHE A O 13
ATOM 19291 N N . GLY A 1 41 ? -2.065 7.952 -0.768 1.00 0.00 41 GLY A N 13
ATOM 19292 C CA . GLY A 1 41 ? -2.501 6.965 0.208 1.00 0.00 41 GLY A CA 13
ATOM 19293 C C . GLY A 1 41 ? -4.004 7.024 0.429 1.00 0.00 41 GLY A C 13
ATOM 19294 O O . GLY A 1 41 ? -4.684 6.009 0.310 1.00 0.00 41 GLY A O 13
ATOM 19298 N N . GLU A 1 42 ? -4.515 8.224 0.699 1.00 0.00 42 GLU A N 13
ATOM 19299 C CA . GLU A 1 42 ? -5.911 8.491 1.011 1.00 0.00 42 GLU A CA 13
ATOM 19300 C C . GLU A 1 42 ? -6.844 8.136 -0.151 1.00 0.00 42 GLU A C 13
ATOM 19301 O O . GLU A 1 42 ? -8.039 7.958 0.082 1.00 0.00 42 GLU A O 13
ATOM 19313 N N . LYS A 1 43 ? -6.344 8.024 -1.386 1.00 0.00 43 LYS A N 13
ATOM 19314 C CA . LYS A 1 43 ? -7.131 7.717 -2.578 1.00 0.00 43 LYS A CA 13
ATOM 19315 C C . LYS A 1 43 ? -6.823 6.325 -3.113 1.00 0.00 43 LYS A C 13
ATOM 19316 O O . LYS A 1 43 ? -7.682 5.447 -3.065 1.00 0.00 43 LYS A O 13
ATOM 19335 N N . VAL A 1 44 ? -5.610 6.111 -3.609 1.00 0.00 44 VAL A N 13
ATOM 19336 C CA . VAL A 1 44 ? -5.202 4.912 -4.331 1.00 0.00 44 VAL A CA 13
ATOM 19337 C C . VAL A 1 44 ? -5.150 3.687 -3.409 1.00 0.00 44 VAL A C 13
ATOM 19338 O O . VAL A 1 44 ? -5.380 2.565 -3.869 1.00 0.00 44 VAL A O 13
ATOM 19351 N N . LEU A 1 45 ? -4.817 3.888 -2.126 1.00 0.00 45 LEU A N 13
ATOM 19352 C CA . LEU A 1 45 ? -4.678 2.799 -1.156 1.00 0.00 45 LEU A CA 13
ATOM 19353 C C . LEU A 1 45 ? -5.844 2.803 -0.154 1.00 0.00 45 LEU A C 13
ATOM 19354 O O . LEU A 1 45 ? -6.074 1.805 0.533 1.00 0.00 45 LEU A O 13
ATOM 19370 N N . GLY A 1 46 ? -6.553 3.929 -0.024 1.00 0.00 46 GLY A N 13
ATOM 19371 C CA . GLY A 1 46 ? -7.519 4.191 1.034 1.00 0.00 46 GLY A CA 13
ATOM 19372 C C . GLY A 1 46 ? -6.916 4.082 2.439 1.00 0.00 46 GLY A C 13
ATOM 19373 O O . GLY A 1 46 ? -7.652 3.814 3.395 1.00 0.00 46 GLY A O 13
ATOM 19377 N N . LEU A 1 47 ? -5.596 4.252 2.593 1.00 0.00 47 LEU A N 13
ATOM 19378 C CA . LEU A 1 47 ? -4.970 4.343 3.903 1.00 0.00 47 LEU A CA 13
ATOM 19379 C C . LEU A 1 47 ? -5.093 5.774 4.410 1.00 0.00 47 LEU A C 13
ATOM 19380 O O . LEU A 1 47 ? -4.833 6.713 3.653 1.00 0.00 47 LEU A O 13
ATOM 19396 N N . SER A 1 48 ? -5.399 5.941 5.698 1.00 0.00 48 SER A N 13
ATOM 19397 C CA . SER A 1 48 ? -5.330 7.217 6.382 1.00 0.00 48 SER A CA 13
ATOM 19398 C C . SER A 1 48 ? -3.947 7.847 6.207 1.00 0.00 48 SER A C 13
ATOM 19399 O O . SER A 1 48 ? -2.952 7.158 5.959 1.00 0.00 48 SER A O 13
ATOM 19407 N N . GLN A 1 49 ? -3.892 9.163 6.386 1.00 0.00 49 GLN A N 13
ATOM 19408 C CA . GLN A 1 49 ? -2.698 9.957 6.130 1.00 0.00 49 GLN A CA 13
ATOM 19409 C C . GLN A 1 49 ? -1.519 9.465 6.969 1.00 0.00 49 GLN A C 13
ATOM 19410 O O . GLN A 1 49 ? -0.434 9.277 6.427 1.00 0.00 49 GLN A O 13
ATOM 19424 N N . GLY A 1 50 ? -1.711 9.258 8.275 1.00 0.00 50 GLY A N 13
ATOM 19425 C CA . GLY A 1 50 ? -0.670 8.761 9.165 1.00 0.00 50 GLY A CA 13
ATOM 19426 C C . GLY A 1 50 ? -0.176 7.384 8.731 1.00 0.00 50 GLY A C 13
ATOM 19427 O O . GLY A 1 50 ? 1.029 7.136 8.713 1.00 0.00 50 GLY A O 13
ATOM 19431 N N . SER A 1 51 ? -1.104 6.507 8.340 1.00 0.00 51 SER A N 13
ATOM 19432 C CA . SER A 1 51 ? -0.803 5.153 7.920 1.00 0.00 51 SER A CA 13
ATOM 19433 C C . SER A 1 51 ? 0.141 5.146 6.717 1.00 0.00 51 SER A C 13
ATOM 19434 O O . SER A 1 51 ? 1.207 4.535 6.810 1.00 0.00 51 SER A O 13
ATOM 19442 N N . VAL A 1 52 ? -0.212 5.795 5.597 1.00 0.00 52 VAL A N 13
ATOM 19443 C CA . VAL A 1 52 ? 0.661 5.831 4.432 1.00 0.00 52 VAL A CA 13
ATOM 19444 C C . VAL A 1 52 ? 1.986 6.530 4.740 1.00 0.00 52 VAL A C 13
ATOM 19445 O O . VAL A 1 52 ? 3.017 6.144 4.185 1.00 0.00 52 VAL A O 13
ATOM 19458 N N . SER A 1 53 ? 1.957 7.550 5.604 1.00 0.00 53 SER A N 13
ATOM 19459 C CA . SER A 1 53 ? 3.117 8.347 5.942 1.00 0.00 53 SER A CA 13
ATOM 19460 C C . SER A 1 53 ? 4.202 7.433 6.487 1.00 0.00 53 SER A C 13
ATOM 19461 O O . SER A 1 53 ? 5.300 7.413 5.927 1.00 0.00 53 SER A O 13
ATOM 19469 N N . ASP A 1 54 ? 3.904 6.674 7.545 1.00 0.00 54 ASP A N 13
ATOM 19470 C CA . ASP A 1 54 ? 4.902 5.822 8.174 1.00 0.00 54 ASP A CA 13
ATOM 19471 C C . ASP A 1 54 ? 5.266 4.638 7.294 1.00 0.00 54 ASP A C 13
ATOM 19472 O O . ASP A 1 54 ? 6.424 4.236 7.303 1.00 0.00 54 ASP A O 13
ATOM 19481 N N . MET A 1 55 ? 4.343 4.138 6.464 1.00 0.00 55 MET A N 13
ATOM 19482 C CA . MET A 1 55 ? 4.637 3.164 5.429 1.00 0.00 55 MET A CA 13
ATOM 19483 C C . MET A 1 55 ? 5.788 3.644 4.555 1.00 0.00 55 MET A C 13
ATOM 19484 O O . MET A 1 55 ? 6.832 3.001 4.473 1.00 0.00 55 MET A O 13
ATOM 19498 N N . LEU A 1 56 ? 5.597 4.793 3.912 1.00 0.00 56 LEU A N 13
ATOM 19499 C CA . LEU A 1 56 ? 6.572 5.407 3.033 1.00 0.00 56 LEU A CA 13
ATOM 19500 C C . LEU A 1 56 ? 7.782 5.976 3.783 1.00 0.00 56 LEU A C 13
ATOM 19501 O O . LEU A 1 56 ? 8.784 6.271 3.129 1.00 0.00 56 LEU A O 13
ATOM 19517 N N . SER A 1 57 ? 7.723 6.154 5.105 1.00 0.00 57 SER A N 13
ATOM 19518 C CA . SER A 1 57 ? 8.843 6.650 5.896 1.00 0.00 57 SER A CA 13
ATOM 19519 C C . SER A 1 57 ? 9.745 5.473 6.278 1.00 0.00 57 SER A C 13
ATOM 19520 O O . SER A 1 57 ? 10.943 5.487 5.990 1.00 0.00 57 SER A O 13
ATOM 19528 N N . ARG A 1 58 ? 9.164 4.440 6.892 1.00 0.00 58 ARG A N 13
ATOM 19529 C CA . ARG A 1 58 ? 9.847 3.334 7.547 1.00 0.00 58 ARG A CA 13
ATOM 19530 C C . ARG A 1 58 ? 9.011 2.067 7.337 1.00 0.00 58 ARG A C 13
ATOM 19531 O O . ARG A 1 58 ? 8.287 1.654 8.255 1.00 0.00 58 ARG A O 13
ATOM 19552 N N . PRO A 1 59 ? 9.043 1.461 6.139 1.00 0.00 59 PRO A N 13
ATOM 19553 C CA . PRO A 1 59 ? 8.272 0.263 5.854 1.00 0.00 59 PRO A CA 13
ATOM 19554 C C . PRO A 1 59 ? 8.831 -0.936 6.633 1.00 0.00 59 PRO A C 13
ATOM 19555 O O . PRO A 1 59 ? 9.976 -0.930 7.091 1.00 0.00 59 PRO A O 13
ATOM 19566 N N . LYS A 1 60 ? 8.027 -1.991 6.771 1.00 0.00 60 LYS A N 13
ATOM 19567 C CA . LYS A 1 60 ? 8.464 -3.277 7.312 1.00 0.00 60 LYS A CA 13
ATOM 19568 C C . LYS A 1 60 ? 9.151 -4.095 6.211 1.00 0.00 60 LYS A C 13
ATOM 19569 O O . LYS A 1 60 ? 8.886 -3.853 5.029 1.00 0.00 60 LYS A O 13
ATOM 19588 N N . PRO A 1 61 ? 9.935 -5.132 6.564 1.00 0.00 61 PRO A N 13
ATOM 19589 C CA . PRO A 1 61 ? 10.301 -6.156 5.596 1.00 0.00 61 PRO A CA 13
ATOM 19590 C C . PRO A 1 61 ? 9.040 -6.917 5.184 1.00 0.00 61 PRO A C 13
ATOM 19591 O O . PRO A 1 61 ? 8.113 -7.069 5.987 1.00 0.00 61 PRO A O 13
ATOM 19602 N N . TRP A 1 62 ? 9.038 -7.462 3.969 1.00 0.00 62 TRP A N 13
ATOM 19603 C CA . TRP A 1 62 ? 7.934 -8.220 3.398 1.00 0.00 62 TRP A CA 13
ATOM 19604 C C . TRP A 1 62 ? 7.481 -9.340 4.334 1.00 0.00 62 TRP A C 13
ATOM 19605 O O . TRP A 1 62 ? 6.285 -9.511 4.573 1.00 0.00 62 TRP A O 13
ATOM 19626 N N . SER A 1 63 ? 8.432 -10.067 4.926 1.00 0.00 63 SER A N 13
ATOM 19627 C CA . SER A 1 63 ? 8.177 -11.162 5.853 1.00 0.00 63 SER A CA 13
ATOM 19628 C C . SER A 1 63 ? 7.315 -10.739 7.049 1.00 0.00 63 SER A C 13
ATOM 19629 O O . SER A 1 63 ? 6.508 -11.522 7.554 1.00 0.00 63 SER A O 13
ATOM 19637 N N . LYS A 1 64 ? 7.497 -9.502 7.523 1.00 0.00 64 LYS A N 13
ATOM 19638 C CA . LYS A 1 64 ? 6.817 -8.962 8.700 1.00 0.00 64 LYS A CA 13
ATOM 19639 C C . LYS A 1 64 ? 5.482 -8.310 8.336 1.00 0.00 64 LYS A C 13
ATOM 19640 O O . LYS A 1 64 ? 4.766 -7.855 9.234 1.00 0.00 64 LYS A O 13
ATOM 19659 N N . LEU A 1 65 ? 5.130 -8.245 7.052 1.00 0.00 65 LEU A N 13
ATOM 19660 C CA . LEU A 1 65 ? 3.763 -8.012 6.615 1.00 0.00 65 LEU A CA 13
ATOM 19661 C C . LEU A 1 65 ? 3.123 -9.388 6.434 1.00 0.00 65 LEU A C 13
ATOM 19662 O O . LEU A 1 65 ? 3.783 -10.327 5.994 1.00 0.00 65 LEU A O 13
ATOM 19678 N N . THR A 1 66 ? 1.824 -9.492 6.685 1.00 0.00 66 THR A N 13
ATOM 19679 C CA . THR A 1 66 ? 0.976 -10.611 6.266 1.00 0.00 66 THR A CA 13
ATOM 19680 C C . THR A 1 66 ? 0.017 -10.079 5.208 1.00 0.00 66 THR A C 13
ATOM 19681 O O . THR A 1 66 ? 0.020 -8.872 4.982 1.00 0.00 66 THR A O 13
ATOM 19692 N N . GLN A 1 67 ? -0.829 -10.908 4.588 1.00 0.00 67 GLN A N 13
ATOM 19693 C CA . GLN A 1 67 ? -1.722 -10.455 3.521 1.00 0.00 67 GLN A CA 13
ATOM 19694 C C . GLN A 1 67 ? -2.510 -9.194 3.909 1.00 0.00 67 GLN A C 13
ATOM 19695 O O . GLN A 1 67 ? -2.610 -8.270 3.102 1.00 0.00 67 GLN A O 13
ATOM 19709 N N . LYS A 1 68 ? -2.964 -9.079 5.167 1.00 0.00 68 LYS A N 13
ATOM 19710 C CA . LYS A 1 68 ? -3.733 -7.901 5.590 1.00 0.00 68 LYS A CA 13
ATOM 19711 C C . LYS A 1 68 ? -2.914 -6.608 5.514 1.00 0.00 68 LYS A C 13
ATOM 19712 O O . LYS A 1 68 ? -3.475 -5.542 5.256 1.00 0.00 68 LYS A O 13
ATOM 19731 N N . GLY A 1 69 ? -1.606 -6.697 5.740 1.00 0.00 69 GLY A N 13
ATOM 19732 C CA . GLY A 1 69 ? -0.665 -5.591 5.621 1.00 0.00 69 GLY A CA 13
ATOM 19733 C C . GLY A 1 69 ? -0.006 -5.517 4.246 1.00 0.00 69 GLY A C 13
ATOM 19734 O O . GLY A 1 69 ? 0.572 -4.487 3.920 1.00 0.00 69 GLY A O 13
ATOM 19738 N N . ARG A 1 70 ? -0.058 -6.572 3.427 1.00 0.00 70 ARG A N 13
ATOM 19739 C CA . ARG A 1 70 ? 0.501 -6.562 2.078 1.00 0.00 70 ARG A CA 13
ATOM 19740 C C . ARG A 1 70 ? -0.464 -5.918 1.101 1.00 0.00 70 ARG A C 13
ATOM 19741 O O . ARG A 1 70 ? 0.011 -5.301 0.161 1.00 0.00 70 ARG A O 13
ATOM 19762 N N . GLU A 1 71 ? -1.776 -5.986 1.325 1.00 0.00 71 GLU A N 13
ATOM 19763 C CA . GLU A 1 71 ? -2.807 -5.370 0.491 1.00 0.00 71 GLU A CA 13
ATOM 19764 C C . GLU A 1 71 ? -2.452 -3.943 0.016 1.00 0.00 71 GLU A C 13
ATOM 19765 O O . GLU A 1 71 ? -2.386 -3.712 -1.196 1.00 0.00 71 GLU A O 13
ATOM 19777 N N . PRO A 1 72 ? -2.136 -2.978 0.902 1.00 0.00 72 PRO A N 13
ATOM 19778 C CA . PRO A 1 72 ? -1.817 -1.629 0.452 1.00 0.00 72 PRO A CA 13
ATOM 19779 C C . PRO A 1 72 ? -0.447 -1.552 -0.243 1.00 0.00 72 PRO A C 13
ATOM 19780 O O . PRO A 1 72 ? -0.262 -0.724 -1.134 1.00 0.00 72 PRO A O 13
ATOM 19791 N N . PHE A 1 73 ? 0.513 -2.418 0.105 1.00 0.00 73 PHE A N 13
ATOM 19792 C CA . PHE A 1 73 ? 1.782 -2.536 -0.611 1.00 0.00 73 PHE A CA 13
ATOM 19793 C C . PHE A 1 73 ? 1.567 -3.107 -2.017 1.00 0.00 73 PHE A C 13
ATOM 19794 O O . PHE A 1 73 ? 2.264 -2.713 -2.944 1.00 0.00 73 PHE A O 13
ATOM 19811 N N . ILE A 1 74 ? 0.624 -4.026 -2.201 1.00 0.00 74 ILE A N 13
ATOM 19812 C CA . ILE A 1 74 ? 0.260 -4.620 -3.482 1.00 0.00 74 ILE A CA 13
ATOM 19813 C C . ILE A 1 74 ? -0.322 -3.541 -4.384 1.00 0.00 74 ILE A C 13
ATOM 19814 O O . ILE A 1 74 ? 0.089 -3.436 -5.537 1.00 0.00 74 ILE A O 13
ATOM 19830 N N . ARG A 1 75 ? -1.225 -2.703 -3.872 1.00 0.00 75 ARG A N 13
ATOM 19831 C CA . ARG A 1 75 ? -1.721 -1.559 -4.610 1.00 0.00 75 ARG A CA 13
ATOM 19832 C C . ARG A 1 75 ? -0.581 -0.621 -4.980 1.00 0.00 75 ARG A C 13
ATOM 19833 O O . ARG A 1 75 ? -0.518 -0.181 -6.124 1.00 0.00 75 ARG A O 13
ATOM 19854 N N . MET A 1 76 ? 0.347 -0.366 -4.054 1.00 0.00 76 MET A N 13
ATOM 19855 C CA . MET A 1 76 ? 1.559 0.394 -4.327 1.00 0.00 76 MET A CA 13
ATOM 19856 C C . MET A 1 76 ? 2.332 -0.174 -5.531 1.00 0.00 76 MET A C 13
ATOM 19857 O O . MET A 1 76 ? 2.736 0.600 -6.396 1.00 0.00 76 MET A O 13
ATOM 19871 N N . GLN A 1 77 ? 2.528 -1.498 -5.598 1.00 0.00 77 GLN A N 13
ATOM 19872 C CA . GLN A 1 77 ? 3.251 -2.150 -6.691 1.00 0.00 77 GLN A CA 13
ATOM 19873 C C . GLN A 1 77 ? 2.480 -2.010 -7.995 1.00 0.00 77 GLN A C 13
ATOM 19874 O O . GLN A 1 77 ? 3.039 -1.596 -9.005 1.00 0.00 77 GLN A O 13
ATOM 19888 N N . LEU A 1 78 ? 1.202 -2.393 -7.986 1.00 0.00 78 LEU A N 13
ATOM 19889 C CA . LEU A 1 78 ? 0.393 -2.402 -9.191 1.00 0.00 78 LEU A CA 13
ATOM 19890 C C . LEU A 1 78 ? 0.337 -1.002 -9.769 1.00 0.00 78 LEU A C 13
ATOM 19891 O O . LEU A 1 78 ? 0.530 -0.847 -10.969 1.00 0.00 78 LEU A O 13
ATOM 19907 N N . TRP A 1 79 ? 0.173 0.022 -8.936 1.00 0.00 79 TRP A N 13
ATOM 19908 C CA . TRP A 1 79 ? 0.173 1.401 -9.380 1.00 0.00 79 TRP A CA 13
ATOM 19909 C C . TRP A 1 79 ? 1.475 1.808 -10.066 1.00 0.00 79 TRP A C 13
ATOM 19910 O O . TRP A 1 79 ? 1.430 2.608 -10.996 1.00 0.00 79 TRP A O 13
ATOM 19931 N N . LEU A 1 80 ? 2.628 1.271 -9.667 1.00 0.00 80 LEU A N 13
ATOM 19932 C CA . LEU A 1 80 ? 3.886 1.649 -10.317 1.00 0.00 80 LEU A CA 13
ATOM 19933 C C . LEU A 1 80 ? 3.860 1.313 -11.803 1.00 0.00 80 LEU A C 13
ATOM 19934 O O . LEU A 1 80 ? 4.393 2.088 -12.599 1.00 0.00 80 LEU A O 13
ATOM 19950 N N . SER A 1 81 ? 3.251 0.185 -12.166 1.00 0.00 81 SER A N 13
ATOM 19951 C CA . SER A 1 81 ? 3.220 -0.305 -13.531 1.00 0.00 81 SER A CA 13
ATOM 19952 C C . SER A 1 81 ? 1.936 0.140 -14.245 1.00 0.00 81 SER A C 13
ATOM 19953 O O . SER A 1 81 ? 1.990 0.603 -15.389 1.00 0.00 81 SER A O 13
ATOM 19961 N N . ASP A 1 82 ? 0.789 0.017 -13.571 1.00 0.00 82 ASP A N 13
ATOM 19962 C CA . ASP A 1 82 ? -0.568 0.169 -14.097 1.00 0.00 82 ASP A CA 13
ATOM 19963 C C . ASP A 1 82 ? -1.090 1.599 -13.979 1.00 0.00 82 ASP A C 13
ATOM 19964 O O . ASP A 1 82 ? -1.966 1.987 -14.751 1.00 0.00 82 ASP A O 13
ATOM 19973 N N . GLN A 1 83 ? -0.585 2.356 -12.999 1.00 0.00 83 GLN A N 13
ATOM 19974 C CA . GLN A 1 83 ? -1.136 3.585 -12.427 1.00 0.00 83 GLN A CA 13
ATOM 19975 C C . GLN A 1 83 ? -2.576 3.493 -11.914 1.00 0.00 83 GLN A C 13
ATOM 19976 O O . GLN A 1 83 ? -3.065 4.478 -11.364 1.00 0.00 83 GLN A O 13
ATOM 19990 N N . LEU A 1 84 ? -3.228 2.325 -11.960 1.00 0.00 84 LEU A N 13
ATOM 19991 C CA . LEU A 1 84 ? -4.651 2.131 -11.834 1.00 0.00 84 LEU A CA 13
ATOM 19992 C C . LEU A 1 84 ? -5.408 2.908 -12.907 1.00 0.00 84 LEU A C 13
ATOM 19993 O O . LEU A 1 84 ? -5.011 3.974 -13.380 1.00 0.00 84 LEU A O 13
ATOM 20009 N N . GLY A 1 85 ? -6.509 2.306 -13.326 1.00 0.00 85 GLY A N 13
ATOM 20010 C CA . GLY A 1 85 ? -7.476 2.899 -14.227 1.00 0.00 85 GLY A CA 13
ATOM 20011 C C . GLY A 1 85 ? -8.319 3.907 -13.458 1.00 0.00 85 GLY A C 13
ATOM 20012 O O . GLY A 1 85 ? -7.798 4.798 -12.780 1.00 0.00 85 GLY A O 13
ATOM 20016 N N . GLN A 1 86 ? -9.640 3.767 -13.541 1.00 0.00 86 GLN A N 13
ATOM 20017 C CA . GLN A 1 86 ? -10.560 4.503 -12.711 1.00 0.00 86 GLN A CA 13
ATOM 20018 C C . GLN A 1 86 ? -10.622 3.828 -11.343 1.00 0.00 86 GLN A C 13
ATOM 20019 O O . GLN A 1 86 ? -9.958 4.281 -10.409 1.00 0.00 86 GLN A O 13
ATOM 20033 N N . ALA A 1 87 ? -11.408 2.763 -11.191 1.00 0.00 87 ALA A N 13
ATOM 20034 C CA . ALA A 1 87 ? -11.827 2.279 -9.893 1.00 0.00 87 ALA A CA 13
ATOM 20035 C C . ALA A 1 87 ? -11.874 0.759 -9.915 1.00 0.00 87 ALA A C 13
ATOM 20036 O O . ALA A 1 87 ? -12.617 0.174 -10.704 1.00 0.00 87 ALA A O 13
ATOM 20043 N N . VAL A 1 88 ? -11.104 0.122 -9.040 1.00 0.00 88 VAL A N 13
ATOM 20044 C CA . VAL A 1 88 ? -11.242 -1.295 -8.748 1.00 0.00 88 VAL A CA 13
ATOM 20045 C C . VAL A 1 88 ? -11.132 -1.478 -7.230 1.00 0.00 88 VAL A C 13
ATOM 20046 O O . VAL A 1 88 ? -10.376 -0.765 -6.557 1.00 0.00 88 VAL A O 13
ATOM 20059 N N . GLY A 1 89 ? -11.887 -2.425 -6.679 1.00 0.00 89 GLY A N 13
ATOM 20060 C CA . GLY A 1 89 ? -11.961 -2.699 -5.256 1.00 0.00 89 GLY A CA 13
ATOM 20061 C C . GLY A 1 89 ? -12.990 -1.783 -4.618 1.00 0.00 89 GLY A C 13
ATOM 20062 O O . GLY A 1 89 ? -14.170 -2.130 -4.579 1.00 0.00 89 GLY A O 13
ATOM 20066 N N . GLN A 1 90 ? -12.574 -0.620 -4.122 1.00 0.00 90 GLN A N 13
ATOM 20067 C CA . GLN A 1 90 ? -13.452 0.318 -3.436 1.00 0.00 90 GLN A CA 13
ATOM 20068 C C . GLN A 1 90 ? -12.893 1.724 -3.657 1.00 0.00 90 GLN A C 13
ATOM 20069 O O . GLN A 1 90 ? -11.690 1.933 -3.472 1.00 0.00 90 GLN A O 13
ATOM 20083 N N . GLN A 1 91 ? -13.743 2.684 -4.023 1.00 0.00 91 GLN A N 13
ATOM 20084 C CA . GLN A 1 91 ? -13.456 4.109 -3.889 1.00 0.00 91 GLN A CA 13
ATOM 20085 C C . GLN A 1 91 ? -14.613 4.739 -3.104 1.00 0.00 91 GLN A C 13
ATOM 20086 O O . GLN A 1 91 ? -15.773 4.452 -3.417 1.00 0.00 91 GLN A O 13
ATOM 20100 N N . PRO A 1 92 ? -14.363 5.583 -2.092 1.00 0.00 92 PRO A N 13
ATOM 20101 C CA . PRO A 1 92 ? -15.422 6.374 -1.497 1.00 0.00 92 PRO A CA 13
ATOM 20102 C C . PRO A 1 92 ? -15.859 7.457 -2.486 1.00 0.00 92 PRO A C 13
ATOM 20103 O O . PRO A 1 92 ? -15.130 7.786 -3.428 1.00 0.00 92 PRO A O 13
ATOM 20114 N N . GLY A 1 93 ? -17.010 8.073 -2.243 1.00 0.00 93 GLY A N 13
ATOM 20115 C CA . GLY A 1 93 ? -17.496 9.167 -3.067 1.00 0.00 93 GLY A CA 13
ATOM 20116 C C . GLY A 1 93 ? -18.865 9.580 -2.577 1.00 0.00 93 GLY A C 13
ATOM 20117 O O . GLY A 1 93 ? -19.863 9.290 -3.241 1.00 0.00 93 GLY A O 13
ATOM 20121 N N . ALA A 1 94 ? -18.913 10.205 -1.400 1.00 0.00 94 ALA A N 13
ATOM 20122 C CA . ALA A 1 94 ? -20.127 10.745 -0.809 1.00 0.00 94 ALA A CA 13
ATOM 20123 C C . ALA A 1 94 ? -19.726 11.943 0.054 1.00 0.00 94 ALA A C 13
ATOM 20124 O O . ALA A 1 94 ? -19.166 11.734 1.133 1.00 0.00 94 ALA A O 13
ATOM 20131 N N . SER A 1 95 ? -19.995 13.159 -0.432 1.00 0.00 95 SER A N 13
ATOM 20132 C CA . SER A 1 95 ? -19.618 14.476 0.091 1.00 0.00 95 SER A CA 13
ATOM 20133 C C . SER A 1 95 ? -18.149 14.580 0.511 1.00 0.00 95 SER A C 13
ATOM 20134 O O . SER A 1 95 ? -17.747 14.117 1.582 1.00 0.00 95 SER A O 13
ATOM 20142 N N . SER A 1 96 ? -17.310 15.176 -0.330 1.00 0.00 96 SER A N 13
ATOM 20143 C CA . SER A 1 96 ? -15.904 15.405 -0.039 1.00 0.00 96 SER A CA 13
ATOM 20144 C C . SER A 1 96 ? -15.448 16.651 -0.788 1.00 0.00 96 SER A C 13
ATOM 20145 O O . SER A 1 96 ? -15.152 16.586 -1.980 1.00 0.00 96 SER A O 13
ATOM 20153 N N . GLY A 1 97 ? -15.427 17.792 -0.103 1.00 0.00 97 GLY A N 13
ATOM 20154 C CA . GLY A 1 97 ? -14.985 19.051 -0.674 1.00 0.00 97 GLY A CA 13
ATOM 20155 C C . GLY A 1 97 ? -15.449 20.210 0.188 1.00 0.00 97 GLY A C 13
ATOM 20156 O O . GLY A 1 97 ? -16.503 20.771 -0.115 1.00 0.00 97 GLY A O 13
ATOM 20160 N N . PRO A 1 98 ? -14.737 20.565 1.270 1.00 0.00 98 PRO A N 13
ATOM 20161 C CA . PRO A 1 98 ? -15.034 21.777 2.013 1.00 0.00 98 PRO A CA 13
ATOM 20162 C C . PRO A 1 98 ? -14.656 22.978 1.144 1.00 0.00 98 PRO A C 13
ATOM 20163 O O . PRO A 1 98 ? -13.589 22.982 0.522 1.00 0.00 98 PRO A O 13
ATOM 20174 N N . SER A 1 99 ? -15.517 23.990 1.094 1.00 0.00 99 SER A N 13
ATOM 20175 C CA . SER A 1 99 ? -15.211 25.285 0.516 1.00 0.00 99 SER A CA 13
ATOM 20176 C C . SER A 1 99 ? -16.045 26.336 1.251 1.00 0.00 99 SER A C 13
ATOM 20177 O O . SER A 1 99 ? -17.068 25.995 1.854 1.00 0.00 99 SER A O 13
ATOM 20185 N N . SER A 1 100 ? -15.612 27.597 1.193 1.00 0.00 100 SER A N 13
ATOM 20186 C CA . SER A 1 100 ? -16.153 28.705 1.974 1.00 0.00 100 SER A CA 13
ATOM 20187 C C . SER A 1 100 ? -16.157 28.420 3.489 1.00 0.00 100 SER A C 13
ATOM 20188 O O . SER A 1 100 ? -15.695 27.366 3.956 1.00 0.00 100 SER A O 13
ATOM 20196 N N . GLY A 1 101 ? -16.631 29.403 4.257 1.00 0.00 101 GLY A N 13
ATOM 20197 C CA . GLY A 1 101 ? -16.127 29.652 5.599 1.00 0.00 101 GLY A CA 13
ATOM 20198 C C . GLY A 1 101 ? -14.636 29.925 5.495 1.00 0.00 101 GLY A C 13
ATOM 20199 O O . GLY A 1 101 ? -13.907 29.387 6.352 1.00 0.00 101 GLY A O 13
ATOM 20203 N N . GLY A 1 1 ? -0.654 -15.454 -25.820 1.00 0.00 1 GLY A N 14
ATOM 20204 C CA . GLY A 1 1 ? -1.974 -14.872 -26.064 1.00 0.00 1 GLY A CA 14
ATOM 20205 C C . GLY A 1 1 ? -1.847 -13.644 -26.941 1.00 0.00 1 GLY A C 14
ATOM 20206 O O . GLY A 1 1 ? -1.821 -13.773 -28.162 1.00 0.00 1 GLY A O 14
ATOM 20210 N N . SER A 1 2 ? -1.758 -12.458 -26.338 1.00 0.00 2 SER A N 14
ATOM 20211 C CA . SER A 1 2 ? -1.605 -11.195 -27.045 1.00 0.00 2 SER A CA 14
ATOM 20212 C C . SER A 1 2 ? -0.588 -10.370 -26.259 1.00 0.00 2 SER A C 14
ATOM 20213 O O . SER A 1 2 ? 0.614 -10.507 -26.494 1.00 0.00 2 SER A O 14
ATOM 20221 N N . SER A 1 3 ? -1.037 -9.614 -25.257 1.00 0.00 3 SER A N 14
ATOM 20222 C CA . SER A 1 3 ? -0.182 -8.992 -24.263 1.00 0.00 3 SER A CA 14
ATOM 20223 C C . SER A 1 3 ? 0.638 -10.051 -23.523 1.00 0.00 3 SER A C 14
ATOM 20224 O O . SER A 1 3 ? 0.195 -11.195 -23.391 1.00 0.00 3 SER A O 14
ATOM 20232 N N . GLY A 1 4 ? 1.777 -9.650 -22.958 1.00 0.00 4 GLY A N 14
ATOM 20233 C CA . GLY A 1 4 ? 2.531 -10.381 -21.953 1.00 0.00 4 GLY A CA 14
ATOM 20234 C C . GLY A 1 4 ? 1.824 -10.209 -20.614 1.00 0.00 4 GLY A C 14
ATOM 20235 O O . GLY A 1 4 ? 2.332 -9.550 -19.701 1.00 0.00 4 GLY A O 14
ATOM 20239 N N . SER A 1 5 ? 0.608 -10.741 -20.532 1.00 0.00 5 SER A N 14
ATOM 20240 C CA . SER A 1 5 ? -0.210 -10.814 -19.339 1.00 0.00 5 SER A CA 14
ATOM 20241 C C . SER A 1 5 ? 0.450 -11.821 -18.395 1.00 0.00 5 SER A C 14
ATOM 20242 O O . SER A 1 5 ? 0.328 -13.031 -18.593 1.00 0.00 5 SER A O 14
ATOM 20250 N N . SER A 1 6 ? 1.233 -11.331 -17.436 1.00 0.00 6 SER A N 14
ATOM 20251 C CA . SER A 1 6 ? 1.966 -12.127 -16.471 1.00 0.00 6 SER A CA 14
ATOM 20252 C C . SER A 1 6 ? 2.257 -11.192 -15.305 1.00 0.00 6 SER A C 14
ATOM 20253 O O . SER A 1 6 ? 3.067 -10.278 -15.465 1.00 0.00 6 SER A O 14
ATOM 20261 N N . GLY A 1 7 ? 1.626 -11.385 -14.149 1.00 0.00 7 GLY A N 14
ATOM 20262 C CA . GLY A 1 7 ? 1.899 -10.585 -12.971 1.00 0.00 7 GLY A CA 14
ATOM 20263 C C . GLY A 1 7 ? 0.635 -10.358 -12.175 1.00 0.00 7 GLY A C 14
ATOM 20264 O O . GLY A 1 7 ? 0.038 -11.315 -11.679 1.00 0.00 7 GLY A O 14
ATOM 20268 N N . GLN A 1 8 ? 0.247 -9.085 -12.077 1.00 0.00 8 GLN A N 14
ATOM 20269 C CA . GLN A 1 8 ? -0.769 -8.586 -11.164 1.00 0.00 8 GLN A CA 14
ATOM 20270 C C . GLN A 1 8 ? -0.496 -9.042 -9.720 1.00 0.00 8 GLN A C 14
ATOM 20271 O O . GLN A 1 8 ? 0.558 -9.586 -9.392 1.00 0.00 8 GLN A O 14
ATOM 20285 N N . TYR A 1 9 ? -1.430 -8.736 -8.822 1.00 0.00 9 TYR A N 14
ATOM 20286 C CA . TYR A 1 9 ? -1.311 -9.008 -7.397 1.00 0.00 9 TYR A CA 14
ATOM 20287 C C . TYR A 1 9 ? -1.111 -10.497 -7.113 1.00 0.00 9 TYR A C 14
ATOM 20288 O O . TYR A 1 9 ? -0.461 -10.822 -6.126 1.00 0.00 9 TYR A O 14
ATOM 20306 N N . GLU A 1 10 ? -1.637 -11.385 -7.963 1.00 0.00 10 GLU A N 14
ATOM 20307 C CA . GLU A 1 10 ? -1.512 -12.832 -7.833 1.00 0.00 10 GLU A CA 14
ATOM 20308 C C . GLU A 1 10 ? -0.041 -13.238 -7.726 1.00 0.00 10 GLU A C 14
ATOM 20309 O O . GLU A 1 10 ? 0.347 -13.818 -6.714 1.00 0.00 10 GLU A O 14
ATOM 20321 N N . LEU A 1 11 ? 0.777 -12.884 -8.726 1.00 0.00 11 LEU A N 14
ATOM 20322 C CA . LEU A 1 11 ? 2.210 -13.193 -8.779 1.00 0.00 11 LEU A CA 14
ATOM 20323 C C . LEU A 1 11 ? 2.881 -12.815 -7.460 1.00 0.00 11 LEU A C 14
ATOM 20324 O O . LEU A 1 11 ? 3.610 -13.605 -6.852 1.00 0.00 11 LEU A O 14
ATOM 20340 N N . TYR A 1 12 ? 2.612 -11.589 -7.019 1.00 0.00 12 TYR A N 14
ATOM 20341 C CA . TYR A 1 12 ? 3.278 -10.983 -5.883 1.00 0.00 12 TYR A CA 14
ATOM 20342 C C . TYR A 1 12 ? 2.751 -11.538 -4.554 1.00 0.00 12 TYR A C 14
ATOM 20343 O O . TYR A 1 12 ? 3.404 -11.348 -3.528 1.00 0.00 12 TYR A O 14
ATOM 20361 N N . MET A 1 13 ? 1.595 -12.214 -4.544 1.00 0.00 13 MET A N 14
ATOM 20362 C CA . MET A 1 13 ? 1.034 -12.884 -3.393 1.00 0.00 13 MET A CA 14
ATOM 20363 C C . MET A 1 13 ? 1.836 -14.140 -3.054 1.00 0.00 13 MET A C 14
ATOM 20364 O O . MET A 1 13 ? 1.887 -14.535 -1.886 1.00 0.00 13 MET A O 14
ATOM 20378 N N . TYR A 1 14 ? 2.401 -14.807 -4.065 1.00 0.00 14 TYR A N 14
ATOM 20379 C CA . TYR A 1 14 ? 3.103 -16.076 -3.907 1.00 0.00 14 TYR A CA 14
ATOM 20380 C C . TYR A 1 14 ? 4.559 -15.845 -3.525 1.00 0.00 14 TYR A C 14
ATOM 20381 O O . TYR A 1 14 ? 5.108 -16.547 -2.672 1.00 0.00 14 TYR A O 14
ATOM 20399 N N . ARG A 1 15 ? 5.198 -14.900 -4.215 1.00 0.00 15 ARG A N 14
ATOM 20400 C CA . ARG A 1 15 ? 6.574 -14.497 -4.013 1.00 0.00 15 ARG A CA 14
ATOM 20401 C C . ARG A 1 15 ? 6.546 -13.290 -3.081 1.00 0.00 15 ARG A C 14
ATOM 20402 O O . ARG A 1 15 ? 5.739 -13.246 -2.151 1.00 0.00 15 ARG A O 14
ATOM 20423 N N . GLU A 1 16 ? 7.455 -12.347 -3.267 1.00 0.00 16 GLU A N 14
ATOM 20424 C CA . GLU A 1 16 ? 7.617 -11.175 -2.433 1.00 0.00 16 GLU A CA 14
ATOM 20425 C C . GLU A 1 16 ? 8.229 -10.037 -3.240 1.00 0.00 16 GLU A C 14
ATOM 20426 O O . GLU A 1 16 ? 8.641 -10.225 -4.390 1.00 0.00 16 GLU A O 14
ATOM 20438 N N . VAL A 1 17 ? 8.299 -8.865 -2.620 1.00 0.00 17 VAL A N 14
ATOM 20439 C CA . VAL A 1 17 ? 8.815 -7.617 -3.156 1.00 0.00 17 VAL A CA 14
ATOM 20440 C C . VAL A 1 17 ? 9.867 -7.109 -2.162 1.00 0.00 17 VAL A C 14
ATOM 20441 O O . VAL A 1 17 ? 9.818 -7.455 -0.978 1.00 0.00 17 VAL A O 14
ATOM 20454 N N . ASP A 1 18 ? 10.808 -6.276 -2.609 1.00 0.00 18 ASP A N 14
ATOM 20455 C CA . ASP A 1 18 ? 11.652 -5.522 -1.692 1.00 0.00 18 ASP A CA 14
ATOM 20456 C C . ASP A 1 18 ? 10.907 -4.246 -1.347 1.00 0.00 18 ASP A C 14
ATOM 20457 O O . ASP A 1 18 ? 10.805 -3.342 -2.183 1.00 0.00 18 ASP A O 14
ATOM 20466 N N . THR A 1 19 ? 10.320 -4.192 -0.151 1.00 0.00 19 THR A N 14
ATOM 20467 C CA . THR A 1 19 ? 9.446 -3.096 0.243 1.00 0.00 19 THR A CA 14
ATOM 20468 C C . THR A 1 19 ? 10.197 -1.760 0.344 1.00 0.00 19 THR A C 14
ATOM 20469 O O . THR A 1 19 ? 9.576 -0.705 0.246 1.00 0.00 19 THR A O 14
ATOM 20480 N N . LEU A 1 20 ? 11.523 -1.769 0.518 1.00 0.00 20 LEU A N 14
ATOM 20481 C CA . LEU A 1 20 ? 12.323 -0.554 0.535 1.00 0.00 20 LEU A CA 14
ATOM 20482 C C . LEU A 1 20 ? 12.305 0.085 -0.845 1.00 0.00 20 LEU A C 14
ATOM 20483 O O . LEU A 1 20 ? 11.761 1.179 -0.993 1.00 0.00 20 LEU A O 14
ATOM 20499 N N . GLU A 1 21 ? 12.842 -0.635 -1.829 1.00 0.00 21 GLU A N 14
ATOM 20500 C CA . GLU A 1 21 ? 12.875 -0.282 -3.241 1.00 0.00 21 GLU A CA 14
ATOM 20501 C C . GLU A 1 21 ? 11.484 0.128 -3.706 1.00 0.00 21 GLU A C 14
ATOM 20502 O O . GLU A 1 21 ? 11.322 1.179 -4.313 1.00 0.00 21 GLU A O 14
ATOM 20514 N N . LEU A 1 22 ? 10.455 -0.629 -3.322 1.00 0.00 22 LEU A N 14
ATOM 20515 C CA . LEU A 1 22 ? 9.075 -0.280 -3.612 1.00 0.00 22 LEU A CA 14
ATOM 20516 C C . LEU A 1 22 ? 8.757 1.154 -3.177 1.00 0.00 22 LEU A C 14
ATOM 20517 O O . LEU A 1 22 ? 8.346 1.963 -4.002 1.00 0.00 22 LEU A O 14
ATOM 20533 N N . THR A 1 23 ? 8.917 1.482 -1.889 1.00 0.00 23 THR A N 14
ATOM 20534 C CA . THR A 1 23 ? 8.567 2.818 -1.400 1.00 0.00 23 THR A CA 14
ATOM 20535 C C . THR A 1 23 ? 9.412 3.898 -2.089 1.00 0.00 23 THR A C 14
ATOM 20536 O O . THR A 1 23 ? 8.922 4.996 -2.356 1.00 0.00 23 THR A O 14
ATOM 20547 N N . ARG A 1 24 ? 10.676 3.585 -2.380 1.00 0.00 24 ARG A N 14
ATOM 20548 C CA . ARG A 1 24 ? 11.578 4.446 -3.158 1.00 0.00 24 ARG A CA 14
ATOM 20549 C C . ARG A 1 24 ? 10.984 4.773 -4.534 1.00 0.00 24 ARG A C 14
ATOM 20550 O O . ARG A 1 24 ? 10.704 5.951 -4.797 1.00 0.00 24 ARG A O 14
ATOM 20571 N N . GLN A 1 25 ? 10.760 3.758 -5.371 1.00 0.00 25 GLN A N 14
ATOM 20572 C CA . GLN A 1 25 ? 10.239 3.874 -6.734 1.00 0.00 25 GLN A CA 14
ATOM 20573 C C . GLN A 1 25 ? 8.893 4.604 -6.738 1.00 0.00 25 GLN A C 14
ATOM 20574 O O . GLN A 1 25 ? 8.652 5.457 -7.602 1.00 0.00 25 GLN A O 14
ATOM 20588 N N . VAL A 1 26 ? 8.033 4.303 -5.760 1.00 0.00 26 VAL A N 14
ATOM 20589 C CA . VAL A 1 26 ? 6.755 4.965 -5.509 1.00 0.00 26 VAL A CA 14
ATOM 20590 C C . VAL A 1 26 ? 6.983 6.471 -5.353 1.00 0.00 26 VAL A C 14
ATOM 20591 O O . VAL A 1 26 ? 6.508 7.254 -6.182 1.00 0.00 26 VAL A O 14
ATOM 20604 N N . LYS A 1 27 ? 7.733 6.885 -4.323 1.00 0.00 27 LYS A N 14
ATOM 20605 C CA . LYS A 1 27 ? 7.984 8.289 -4.019 1.00 0.00 27 LYS A CA 14
ATOM 20606 C C . LYS A 1 27 ? 8.590 9.043 -5.199 1.00 0.00 27 LYS A C 14
ATOM 20607 O O . LYS A 1 27 ? 8.322 10.237 -5.360 1.00 0.00 27 LYS A O 14
ATOM 20626 N N . GLU A 1 28 ? 9.389 8.372 -6.022 1.00 0.00 28 GLU A N 14
ATOM 20627 C CA . GLU A 1 28 ? 9.978 8.916 -7.212 1.00 0.00 28 GLU A CA 14
ATOM 20628 C C . GLU A 1 28 ? 8.916 9.260 -8.267 1.00 0.00 28 GLU A C 14
ATOM 20629 O O . GLU A 1 28 ? 8.861 10.405 -8.706 1.00 0.00 28 GLU A O 14
ATOM 20641 N N . LYS A 1 29 ? 8.018 8.335 -8.643 1.00 0.00 29 LYS A N 14
ATOM 20642 C CA . LYS A 1 29 ? 6.963 8.664 -9.622 1.00 0.00 29 LYS A CA 14
ATOM 20643 C C . LYS A 1 29 ? 5.998 9.722 -9.074 1.00 0.00 29 LYS A C 14
ATOM 20644 O O . LYS A 1 29 ? 5.434 10.497 -9.840 1.00 0.00 29 LYS A O 14
ATOM 20663 N N . LEU A 1 30 ? 5.811 9.791 -7.753 1.00 0.00 30 LEU A N 14
ATOM 20664 C CA . LEU A 1 30 ? 4.996 10.832 -7.133 1.00 0.00 30 LEU A CA 14
ATOM 20665 C C . LEU A 1 30 ? 5.626 12.208 -7.260 1.00 0.00 30 LEU A C 14
ATOM 20666 O O . LEU A 1 30 ? 4.901 13.190 -7.428 1.00 0.00 30 LEU A O 14
ATOM 20682 N N . ALA A 1 31 ? 6.951 12.291 -7.159 1.00 0.00 31 ALA A N 14
ATOM 20683 C CA . ALA A 1 31 ? 7.669 13.493 -7.562 1.00 0.00 31 ALA A CA 14
ATOM 20684 C C . ALA A 1 31 ? 7.418 13.748 -9.053 1.00 0.00 31 ALA A C 14
ATOM 20685 O O . ALA A 1 31 ? 6.948 14.822 -9.414 1.00 0.00 31 ALA A O 14
ATOM 20692 N N . LYS A 1 32 ? 7.650 12.738 -9.903 1.00 0.00 32 LYS A N 14
ATOM 20693 C CA . LYS A 1 32 ? 7.522 12.819 -11.361 1.00 0.00 32 LYS A CA 14
ATOM 20694 C C . LYS A 1 32 ? 6.197 13.449 -11.793 1.00 0.00 32 LYS A C 14
ATOM 20695 O O . LYS A 1 32 ? 6.198 14.373 -12.600 1.00 0.00 32 LYS A O 14
ATOM 20714 N N . ASN A 1 33 ? 5.078 12.941 -11.278 1.00 0.00 33 ASN A N 14
ATOM 20715 C CA . ASN A 1 33 ? 3.730 13.376 -11.643 1.00 0.00 33 ASN A CA 14
ATOM 20716 C C . ASN A 1 33 ? 3.209 14.487 -10.732 1.00 0.00 33 ASN A C 14
ATOM 20717 O O . ASN A 1 33 ? 2.126 15.028 -10.968 1.00 0.00 33 ASN A O 14
ATOM 20728 N N . GLY A 1 34 ? 3.953 14.822 -9.678 1.00 0.00 34 GLY A N 14
ATOM 20729 C CA . GLY A 1 34 ? 3.621 15.833 -8.697 1.00 0.00 34 GLY A CA 14
ATOM 20730 C C . GLY A 1 34 ? 2.323 15.545 -7.942 1.00 0.00 34 GLY A C 14
ATOM 20731 O O . GLY A 1 34 ? 1.413 16.374 -7.970 1.00 0.00 34 GLY A O 14
ATOM 20735 N N . ILE A 1 35 ? 2.201 14.396 -7.267 1.00 0.00 35 ILE A N 14
ATOM 20736 C CA . ILE A 1 35 ? 0.954 13.958 -6.621 1.00 0.00 35 ILE A CA 14
ATOM 20737 C C . ILE A 1 35 ? 1.165 13.861 -5.101 1.00 0.00 35 ILE A C 14
ATOM 20738 O O . ILE A 1 35 ? 2.175 13.313 -4.647 1.00 0.00 35 ILE A O 14
ATOM 20754 N N . CYS A 1 36 ? 0.223 14.400 -4.318 1.00 0.00 36 CYS A N 14
ATOM 20755 C CA . CYS A 1 36 ? 0.306 14.553 -2.866 1.00 0.00 36 CYS A CA 14
ATOM 20756 C C . CYS A 1 36 ? 0.086 13.246 -2.097 1.00 0.00 36 CYS A C 14
ATOM 20757 O O . CYS A 1 36 ? -0.952 12.602 -2.248 1.00 0.00 36 CYS A O 14
ATOM 20765 N N . GLN A 1 37 ? 1.023 12.926 -1.200 1.00 0.00 37 GLN A N 14
ATOM 20766 C CA . GLN A 1 37 ? 1.146 11.653 -0.478 1.00 0.00 37 GLN A CA 14
ATOM 20767 C C . GLN A 1 37 ? -0.103 11.335 0.347 1.00 0.00 37 GLN A C 14
ATOM 20768 O O . GLN A 1 37 ? -0.618 10.213 0.311 1.00 0.00 37 GLN A O 14
ATOM 20782 N N . ARG A 1 38 ? -0.627 12.344 1.042 1.00 0.00 38 ARG A N 14
ATOM 20783 C CA . ARG A 1 38 ? -1.922 12.326 1.723 1.00 0.00 38 ARG A CA 14
ATOM 20784 C C . ARG A 1 38 ? -3.058 11.786 0.836 1.00 0.00 38 ARG A C 14
ATOM 20785 O O . ARG A 1 38 ? -3.859 10.981 1.312 1.00 0.00 38 ARG A O 14
ATOM 20806 N N . ILE A 1 39 ? -3.157 12.244 -0.413 1.00 0.00 39 ILE A N 14
ATOM 20807 C CA . ILE A 1 39 ? -4.266 11.956 -1.323 1.00 0.00 39 ILE A CA 14
ATOM 20808 C C . ILE A 1 39 ? -4.057 10.576 -1.941 1.00 0.00 39 ILE A C 14
ATOM 20809 O O . ILE A 1 39 ? -5.022 9.822 -2.056 1.00 0.00 39 ILE A O 14
ATOM 20825 N N . PHE A 1 40 ? -2.827 10.234 -2.341 1.00 0.00 40 PHE A N 14
ATOM 20826 C CA . PHE A 1 40 ? -2.514 8.890 -2.828 1.00 0.00 40 PHE A CA 14
ATOM 20827 C C . PHE A 1 40 ? -2.956 7.856 -1.797 1.00 0.00 40 PHE A C 14
ATOM 20828 O O . PHE A 1 40 ? -3.653 6.894 -2.126 1.00 0.00 40 PHE A O 14
ATOM 20845 N N . GLY A 1 41 ? -2.561 8.077 -0.542 1.00 0.00 41 GLY A N 14
ATOM 20846 C CA . GLY A 1 41 ? -2.866 7.162 0.540 1.00 0.00 41 GLY A CA 14
ATOM 20847 C C . GLY A 1 41 ? -4.364 6.985 0.739 1.00 0.00 41 GLY A C 14
ATOM 20848 O O . GLY A 1 41 ? -4.839 5.856 0.794 1.00 0.00 41 GLY A O 14
ATOM 20852 N N . GLU A 1 42 ? -5.110 8.085 0.774 1.00 0.00 42 GLU A N 14
ATOM 20853 C CA . GLU A 1 42 ? -6.563 8.067 0.843 1.00 0.00 42 GLU A CA 14
ATOM 20854 C C . GLU A 1 42 ? -7.133 7.279 -0.339 1.00 0.00 42 GLU A C 14
ATOM 20855 O O . GLU A 1 42 ? -7.773 6.235 -0.171 1.00 0.00 42 GLU A O 14
ATOM 20867 N N . LYS A 1 43 ? -6.945 7.797 -1.550 1.00 0.00 43 LYS A N 14
ATOM 20868 C CA . LYS A 1 43 ? -7.781 7.437 -2.686 1.00 0.00 43 LYS A CA 14
ATOM 20869 C C . LYS A 1 43 ? -7.332 6.161 -3.372 1.00 0.00 43 LYS A C 14
ATOM 20870 O O . LYS A 1 43 ? -8.189 5.426 -3.861 1.00 0.00 43 LYS A O 14
ATOM 20889 N N . VAL A 1 44 ? -6.035 5.872 -3.412 1.00 0.00 44 VAL A N 14
ATOM 20890 C CA . VAL A 1 44 ? -5.546 4.590 -3.899 1.00 0.00 44 VAL A CA 14
ATOM 20891 C C . VAL A 1 44 ? -5.494 3.626 -2.719 1.00 0.00 44 VAL A C 14
ATOM 20892 O O . VAL A 1 44 ? -6.174 2.606 -2.738 1.00 0.00 44 VAL A O 14
ATOM 20905 N N . LEU A 1 45 ? -4.661 3.918 -1.715 1.00 0.00 45 LEU A N 14
ATOM 20906 C CA . LEU A 1 45 ? -4.251 2.889 -0.761 1.00 0.00 45 LEU A CA 14
ATOM 20907 C C . LEU A 1 45 ? -5.300 2.611 0.313 1.00 0.00 45 LEU A C 14
ATOM 20908 O O . LEU A 1 45 ? -5.172 1.605 1.007 1.00 0.00 45 LEU A O 14
ATOM 20924 N N . GLY A 1 46 ? -6.323 3.452 0.471 1.00 0.00 46 GLY A N 14
ATOM 20925 C CA . GLY A 1 46 ? -7.335 3.254 1.496 1.00 0.00 46 GLY A CA 14
ATOM 20926 C C . GLY A 1 46 ? -6.756 3.367 2.905 1.00 0.00 46 GLY A C 14
ATOM 20927 O O . GLY A 1 46 ? -7.188 2.621 3.786 1.00 0.00 46 GLY A O 14
ATOM 20931 N N . LEU A 1 47 ? -5.770 4.247 3.120 1.00 0.00 47 LEU A N 14
ATOM 20932 C CA . LEU A 1 47 ? -5.140 4.462 4.419 1.00 0.00 47 LEU A CA 14
ATOM 20933 C C . LEU A 1 47 ? -5.079 5.948 4.730 1.00 0.00 47 LEU A C 14
ATOM 20934 O O . LEU A 1 47 ? -4.927 6.782 3.836 1.00 0.00 47 LEU A O 14
ATOM 20950 N N . SER A 1 48 ? -5.118 6.263 6.021 1.00 0.00 48 SER A N 14
ATOM 20951 C CA . SER A 1 48 ? -5.000 7.611 6.525 1.00 0.00 48 SER A CA 14
ATOM 20952 C C . SER A 1 48 ? -3.585 8.142 6.297 1.00 0.00 48 SER A C 14
ATOM 20953 O O . SER A 1 48 ? -2.613 7.387 6.220 1.00 0.00 48 SER A O 14
ATOM 20961 N N . GLN A 1 49 ? -3.481 9.468 6.215 1.00 0.00 49 GLN A N 14
ATOM 20962 C CA . GLN A 1 49 ? -2.263 10.185 5.853 1.00 0.00 49 GLN A CA 14
ATOM 20963 C C . GLN A 1 49 ? -1.094 9.814 6.761 1.00 0.00 49 GLN A C 14
ATOM 20964 O O . GLN A 1 49 ? 0.010 9.625 6.255 1.00 0.00 49 GLN A O 14
ATOM 20978 N N . GLY A 1 50 ? -1.317 9.759 8.075 1.00 0.00 50 GLY A N 14
ATOM 20979 C CA . GLY A 1 50 ? -0.279 9.432 9.040 1.00 0.00 50 GLY A CA 14
ATOM 20980 C C . GLY A 1 50 ? 0.254 8.027 8.782 1.00 0.00 50 GLY A C 14
ATOM 20981 O O . GLY A 1 50 ? 1.445 7.834 8.564 1.00 0.00 50 GLY A O 14
ATOM 20985 N N . SER A 1 51 ? -0.646 7.052 8.717 1.00 0.00 51 SER A N 14
ATOM 20986 C CA . SER A 1 51 ? -0.314 5.650 8.536 1.00 0.00 51 SER A CA 14
ATOM 20987 C C . SER A 1 51 ? 0.416 5.398 7.217 1.00 0.00 51 SER A C 14
ATOM 20988 O O . SER A 1 51 ? 1.429 4.700 7.208 1.00 0.00 51 SER A O 14
ATOM 20996 N N . VAL A 1 52 ? -0.046 5.973 6.102 1.00 0.00 52 VAL A N 14
ATOM 20997 C CA . VAL A 1 52 ? 0.658 5.870 4.836 1.00 0.00 52 VAL A CA 14
ATOM 20998 C C . VAL A 1 52 ? 2.067 6.468 4.928 1.00 0.00 52 VAL A C 14
ATOM 20999 O O . VAL A 1 52 ? 2.989 5.989 4.268 1.00 0.00 52 VAL A O 14
ATOM 21012 N N . SER A 1 53 ? 2.238 7.512 5.737 1.00 0.00 53 SER A N 14
ATOM 21013 C CA . SER A 1 53 ? 3.524 8.120 5.983 1.00 0.00 53 SER A CA 14
ATOM 21014 C C . SER A 1 53 ? 4.416 7.121 6.696 1.00 0.00 53 SER A C 14
ATOM 21015 O O . SER A 1 53 ? 5.562 6.973 6.288 1.00 0.00 53 SER A O 14
ATOM 21023 N N . ASP A 1 54 ? 3.913 6.454 7.738 1.00 0.00 54 ASP A N 14
ATOM 21024 C CA . ASP A 1 54 ? 4.686 5.486 8.511 1.00 0.00 54 ASP A CA 14
ATOM 21025 C C . ASP A 1 54 ? 5.195 4.394 7.579 1.00 0.00 54 ASP A C 14
ATOM 21026 O O . ASP A 1 54 ? 6.342 3.975 7.705 1.00 0.00 54 ASP A O 14
ATOM 21035 N N . MET A 1 55 ? 4.380 3.990 6.600 1.00 0.00 55 MET A N 14
ATOM 21036 C CA . MET A 1 55 ? 4.765 3.069 5.548 1.00 0.00 55 MET A CA 14
ATOM 21037 C C . MET A 1 55 ? 5.958 3.588 4.755 1.00 0.00 55 MET A C 14
ATOM 21038 O O . MET A 1 55 ? 7.016 2.961 4.765 1.00 0.00 55 MET A O 14
ATOM 21052 N N . LEU A 1 56 ? 5.792 4.697 4.030 1.00 0.00 56 LEU A N 14
ATOM 21053 C CA . LEU A 1 56 ? 6.835 5.187 3.128 1.00 0.00 56 LEU A CA 14
ATOM 21054 C C . LEU A 1 56 ? 8.098 5.611 3.887 1.00 0.00 56 LEU A C 14
ATOM 21055 O O . LEU A 1 56 ? 9.208 5.459 3.370 1.00 0.00 56 LEU A O 14
ATOM 21071 N N . SER A 1 57 ? 7.935 6.148 5.097 1.00 0.00 57 SER A N 14
ATOM 21072 C CA . SER A 1 57 ? 9.000 6.617 5.965 1.00 0.00 57 SER A CA 14
ATOM 21073 C C . SER A 1 57 ? 9.790 5.429 6.507 1.00 0.00 57 SER A C 14
ATOM 21074 O O . SER A 1 57 ? 11.024 5.389 6.392 1.00 0.00 57 SER A O 14
ATOM 21082 N N . ARG A 1 58 ? 9.099 4.464 7.115 1.00 0.00 58 ARG A N 14
ATOM 21083 C CA . ARG A 1 58 ? 9.698 3.335 7.805 1.00 0.00 58 ARG A CA 14
ATOM 21084 C C . ARG A 1 58 ? 8.908 2.084 7.441 1.00 0.00 58 ARG A C 14
ATOM 21085 O O . ARG A 1 58 ? 8.084 1.639 8.243 1.00 0.00 58 ARG A O 14
ATOM 21106 N N . PRO A 1 59 ? 9.159 1.503 6.249 1.00 0.00 59 PRO A N 14
ATOM 21107 C CA . PRO A 1 59 ? 8.491 0.287 5.811 1.00 0.00 59 PRO A CA 14
ATOM 21108 C C . PRO A 1 59 ? 8.817 -0.881 6.754 1.00 0.00 59 PRO A C 14
ATOM 21109 O O . PRO A 1 59 ? 9.712 -0.790 7.609 1.00 0.00 59 PRO A O 14
ATOM 21120 N N . LYS A 1 60 ? 8.108 -2.001 6.601 1.00 0.00 60 LYS A N 14
ATOM 21121 C CA . LYS A 1 60 ? 8.528 -3.300 7.123 1.00 0.00 60 LYS A CA 14
ATOM 21122 C C . LYS A 1 60 ? 8.850 -4.235 5.963 1.00 0.00 60 LYS A C 14
ATOM 21123 O O . LYS A 1 60 ? 8.310 -4.032 4.873 1.00 0.00 60 LYS A O 14
ATOM 21142 N N . PRO A 1 61 ? 9.691 -5.261 6.179 1.00 0.00 61 PRO A N 14
ATOM 21143 C CA . PRO A 1 61 ? 10.017 -6.221 5.136 1.00 0.00 61 PRO A CA 14
ATOM 21144 C C . PRO A 1 61 ? 8.796 -7.058 4.773 1.00 0.00 61 PRO A C 14
ATOM 21145 O O . PRO A 1 61 ? 7.912 -7.253 5.612 1.00 0.00 61 PRO A O 14
ATOM 21156 N N . TRP A 1 62 ? 8.777 -7.634 3.570 1.00 0.00 62 TRP A N 14
ATOM 21157 C CA . TRP A 1 62 ? 7.676 -8.482 3.124 1.00 0.00 62 TRP A CA 14
ATOM 21158 C C . TRP A 1 62 ? 7.408 -9.632 4.096 1.00 0.00 62 TRP A C 14
ATOM 21159 O O . TRP A 1 62 ? 6.259 -9.887 4.457 1.00 0.00 62 TRP A O 14
ATOM 21180 N N . SER A 1 63 ? 8.467 -10.278 4.591 1.00 0.00 63 SER A N 14
ATOM 21181 C CA . SER A 1 63 ? 8.387 -11.337 5.591 1.00 0.00 63 SER A CA 14
ATOM 21182 C C . SER A 1 63 ? 7.712 -10.911 6.904 1.00 0.00 63 SER A C 14
ATOM 21183 O O . SER A 1 63 ? 7.351 -11.785 7.696 1.00 0.00 63 SER A O 14
ATOM 21191 N N . LYS A 1 64 ? 7.543 -9.613 7.175 1.00 0.00 64 LYS A N 14
ATOM 21192 C CA . LYS A 1 64 ? 6.813 -9.107 8.336 1.00 0.00 64 LYS A CA 14
ATOM 21193 C C . LYS A 1 64 ? 5.390 -8.681 8.001 1.00 0.00 64 LYS A C 14
ATOM 21194 O O . LYS A 1 64 ? 4.593 -8.532 8.928 1.00 0.00 64 LYS A O 14
ATOM 21213 N N . LEU A 1 65 ? 5.056 -8.459 6.732 1.00 0.00 65 LEU A N 14
ATOM 21214 C CA . LEU A 1 65 ? 3.697 -8.133 6.333 1.00 0.00 65 LEU A CA 14
ATOM 21215 C C . LEU A 1 65 ? 2.936 -9.448 6.190 1.00 0.00 65 LEU A C 14
ATOM 21216 O O . LEU A 1 65 ? 3.452 -10.398 5.608 1.00 0.00 65 LEU A O 14
ATOM 21232 N N . THR A 1 66 ? 1.696 -9.501 6.652 1.00 0.00 66 THR A N 14
ATOM 21233 C CA . THR A 1 66 ? 0.726 -10.564 6.378 1.00 0.00 66 THR A CA 14
ATOM 21234 C C . THR A 1 66 ? -0.197 -10.103 5.250 1.00 0.00 66 THR A C 14
ATOM 21235 O O . THR A 1 66 ? -0.151 -8.928 4.905 1.00 0.00 66 THR A O 14
ATOM 21246 N N . GLN A 1 67 ? -1.086 -10.942 4.709 1.00 0.00 67 GLN A N 14
ATOM 21247 C CA . GLN A 1 67 ? -1.983 -10.563 3.610 1.00 0.00 67 GLN A CA 14
ATOM 21248 C C . GLN A 1 67 ? -2.688 -9.207 3.801 1.00 0.00 67 GLN A C 14
ATOM 21249 O O . GLN A 1 67 ? -2.775 -8.440 2.841 1.00 0.00 67 GLN A O 14
ATOM 21263 N N . LYS A 1 68 ? -3.167 -8.857 5.004 1.00 0.00 68 LYS A N 14
ATOM 21264 C CA . LYS A 1 68 ? -3.860 -7.566 5.172 1.00 0.00 68 LYS A CA 14
ATOM 21265 C C . LYS A 1 68 ? -2.892 -6.401 5.396 1.00 0.00 68 LYS A C 14
ATOM 21266 O O . LYS A 1 68 ? -3.226 -5.249 5.125 1.00 0.00 68 LYS A O 14
ATOM 21285 N N . GLY A 1 69 ? -1.670 -6.695 5.831 1.00 0.00 69 GLY A N 14
ATOM 21286 C CA . GLY A 1 69 ? -0.562 -5.748 5.789 1.00 0.00 69 GLY A CA 14
ATOM 21287 C C . GLY A 1 69 ? 0.001 -5.586 4.373 1.00 0.00 69 GLY A C 14
ATOM 21288 O O . GLY A 1 69 ? 0.574 -4.549 4.062 1.00 0.00 69 GLY A O 14
ATOM 21292 N N . ARG A 1 70 ? -0.140 -6.594 3.505 1.00 0.00 70 ARG A N 14
ATOM 21293 C CA . ARG A 1 70 ? 0.369 -6.614 2.136 1.00 0.00 70 ARG A CA 14
ATOM 21294 C C . ARG A 1 70 ? -0.541 -5.825 1.201 1.00 0.00 70 ARG A C 14
ATOM 21295 O O . ARG A 1 70 ? -0.035 -5.211 0.272 1.00 0.00 70 ARG A O 14
ATOM 21316 N N . GLU A 1 71 ? -1.848 -5.776 1.468 1.00 0.00 71 GLU A N 14
ATOM 21317 C CA . GLU A 1 71 ? -2.866 -5.040 0.705 1.00 0.00 71 GLU A CA 14
ATOM 21318 C C . GLU A 1 71 ? -2.391 -3.674 0.167 1.00 0.00 71 GLU A C 14
ATOM 21319 O O . GLU A 1 71 ? -2.399 -3.488 -1.055 1.00 0.00 71 GLU A O 14
ATOM 21331 N N . PRO A 1 72 ? -1.959 -2.717 1.008 1.00 0.00 72 PRO A N 14
ATOM 21332 C CA . PRO A 1 72 ? -1.559 -1.402 0.524 1.00 0.00 72 PRO A CA 14
ATOM 21333 C C . PRO A 1 72 ? -0.229 -1.469 -0.230 1.00 0.00 72 PRO A C 14
ATOM 21334 O O . PRO A 1 72 ? -0.036 -0.753 -1.210 1.00 0.00 72 PRO A O 14
ATOM 21345 N N . PHE A 1 73 ? 0.688 -2.347 0.175 1.00 0.00 73 PHE A N 14
ATOM 21346 C CA . PHE A 1 73 ? 1.944 -2.537 -0.531 1.00 0.00 73 PHE A CA 14
ATOM 21347 C C . PHE A 1 73 ? 1.692 -3.068 -1.944 1.00 0.00 73 PHE A C 14
ATOM 21348 O O . PHE A 1 73 ? 2.395 -2.667 -2.865 1.00 0.00 73 PHE A O 14
ATOM 21365 N N . ILE A 1 74 ? 0.717 -3.953 -2.141 1.00 0.00 74 ILE A N 14
ATOM 21366 C CA . ILE A 1 74 ? 0.325 -4.487 -3.445 1.00 0.00 74 ILE A CA 14
ATOM 21367 C C . ILE A 1 74 ? -0.199 -3.345 -4.311 1.00 0.00 74 ILE A C 14
ATOM 21368 O O . ILE A 1 74 ? 0.218 -3.206 -5.457 1.00 0.00 74 ILE A O 14
ATOM 21384 N N . ARG A 1 75 ? -1.087 -2.494 -3.790 1.00 0.00 75 ARG A N 14
ATOM 21385 C CA . ARG A 1 75 ? -1.592 -1.370 -4.557 1.00 0.00 75 ARG A CA 14
ATOM 21386 C C . ARG A 1 75 ? -0.477 -0.390 -4.886 1.00 0.00 75 ARG A C 14
ATOM 21387 O O . ARG A 1 75 ? -0.503 0.176 -5.971 1.00 0.00 75 ARG A O 14
ATOM 21408 N N . MET A 1 76 ? 0.528 -0.236 -4.022 1.00 0.00 76 MET A N 14
ATOM 21409 C CA . MET A 1 76 ? 1.758 0.471 -4.355 1.00 0.00 76 MET A CA 14
ATOM 21410 C C . MET A 1 76 ? 2.459 -0.168 -5.571 1.00 0.00 76 MET A C 14
ATOM 21411 O O . MET A 1 76 ? 2.793 0.540 -6.518 1.00 0.00 76 MET A O 14
ATOM 21425 N N . GLN A 1 77 ? 2.674 -1.492 -5.557 1.00 0.00 77 GLN A N 14
ATOM 21426 C CA . GLN A 1 77 ? 3.369 -2.245 -6.613 1.00 0.00 77 GLN A CA 14
ATOM 21427 C C . GLN A 1 77 ? 2.651 -2.165 -7.955 1.00 0.00 77 GLN A C 14
ATOM 21428 O O . GLN A 1 77 ? 3.292 -2.151 -9.007 1.00 0.00 77 GLN A O 14
ATOM 21442 N N . LEU A 1 78 ? 1.322 -2.154 -7.923 1.00 0.00 78 LEU A N 14
ATOM 21443 C CA . LEU A 1 78 ? 0.508 -2.013 -9.112 1.00 0.00 78 LEU A CA 14
ATOM 21444 C C . LEU A 1 78 ? 0.562 -0.579 -9.567 1.00 0.00 78 LEU A C 14
ATOM 21445 O O . LEU A 1 78 ? 1.054 -0.352 -10.665 1.00 0.00 78 LEU A O 14
ATOM 21461 N N . TRP A 1 79 ? 0.135 0.379 -8.740 1.00 0.00 79 TRP A N 14
ATOM 21462 C CA . TRP A 1 79 ? 0.066 1.793 -9.092 1.00 0.00 79 TRP A CA 14
ATOM 21463 C C . TRP A 1 79 ? 1.349 2.304 -9.750 1.00 0.00 79 TRP A C 14
ATOM 21464 O O . TRP A 1 79 ? 1.272 3.163 -10.626 1.00 0.00 79 TRP A O 14
ATOM 21485 N N . LEU A 1 80 ? 2.498 1.751 -9.356 1.00 0.00 80 LEU A N 14
ATOM 21486 C CA . LEU A 1 80 ? 3.794 1.995 -9.963 1.00 0.00 80 LEU A CA 14
ATOM 21487 C C . LEU A 1 80 ? 3.699 1.973 -11.484 1.00 0.00 80 LEU A C 14
ATOM 21488 O O . LEU A 1 80 ? 3.951 2.995 -12.119 1.00 0.00 80 LEU A O 14
ATOM 21504 N N . SER A 1 81 ? 3.348 0.827 -12.069 1.00 0.00 81 SER A N 14
ATOM 21505 C CA . SER A 1 81 ? 3.288 0.671 -13.505 1.00 0.00 81 SER A CA 14
ATOM 21506 C C . SER A 1 81 ? 1.869 0.898 -14.026 1.00 0.00 81 SER A C 14
ATOM 21507 O O . SER A 1 81 ? 1.687 1.473 -15.098 1.00 0.00 81 SER A O 14
ATOM 21515 N N . ASP A 1 82 ? 0.866 0.435 -13.289 1.00 0.00 82 ASP A N 14
ATOM 21516 C CA . ASP A 1 82 ? -0.547 0.443 -13.644 1.00 0.00 82 ASP A CA 14
ATOM 21517 C C . ASP A 1 82 ? -1.103 1.862 -13.688 1.00 0.00 82 ASP A C 14
ATOM 21518 O O . ASP A 1 82 ? -1.914 2.181 -14.553 1.00 0.00 82 ASP A O 14
ATOM 21527 N N . GLN A 1 83 ? -0.675 2.704 -12.741 1.00 0.00 83 GLN A N 14
ATOM 21528 C CA . GLN A 1 83 ? -1.187 4.043 -12.456 1.00 0.00 83 GLN A CA 14
ATOM 21529 C C . GLN A 1 83 ? -2.694 4.093 -12.148 1.00 0.00 83 GLN A C 14
ATOM 21530 O O . GLN A 1 83 ? -3.235 5.194 -12.068 1.00 0.00 83 GLN A O 14
ATOM 21544 N N . LEU A 1 84 ? -3.352 2.946 -11.915 1.00 0.00 84 LEU A N 14
ATOM 21545 C CA . LEU A 1 84 ? -4.794 2.761 -11.752 1.00 0.00 84 LEU A CA 14
ATOM 21546 C C . LEU A 1 84 ? -5.593 3.530 -12.798 1.00 0.00 84 LEU A C 14
ATOM 21547 O O . LEU A 1 84 ? -6.033 4.663 -12.579 1.00 0.00 84 LEU A O 14
ATOM 21563 N N . GLY A 1 85 ? -5.812 2.888 -13.939 1.00 0.00 85 GLY A N 14
ATOM 21564 C CA . GLY A 1 85 ? -6.607 3.396 -15.035 1.00 0.00 85 GLY A CA 14
ATOM 21565 C C . GLY A 1 85 ? -8.103 3.338 -14.752 1.00 0.00 85 GLY A C 14
ATOM 21566 O O . GLY A 1 85 ? -8.856 2.782 -15.553 1.00 0.00 85 GLY A O 14
ATOM 21570 N N . GLN A 1 86 ? -8.535 3.933 -13.642 1.00 0.00 86 GLN A N 14
ATOM 21571 C CA . GLN A 1 86 ? -9.931 4.156 -13.326 1.00 0.00 86 GLN A CA 14
ATOM 21572 C C . GLN A 1 86 ? -10.563 5.133 -14.324 1.00 0.00 86 GLN A C 14
ATOM 21573 O O . GLN A 1 86 ? -11.589 4.796 -14.922 1.00 0.00 86 GLN A O 14
ATOM 21587 N N . ALA A 1 87 ? -10.046 6.368 -14.428 1.00 0.00 87 ALA A N 14
ATOM 21588 C CA . ALA A 1 87 ? -10.795 7.458 -15.045 1.00 0.00 87 ALA A CA 14
ATOM 21589 C C . ALA A 1 87 ? -9.930 8.683 -15.377 1.00 0.00 87 ALA A C 14
ATOM 21590 O O . ALA A 1 87 ? -9.738 9.551 -14.517 1.00 0.00 87 ALA A O 14
ATOM 21597 N N . VAL A 1 88 ? -9.473 8.803 -16.627 1.00 0.00 88 VAL A N 14
ATOM 21598 C CA . VAL A 1 88 ? -8.827 9.997 -17.172 1.00 0.00 88 VAL A CA 14
ATOM 21599 C C . VAL A 1 88 ? -9.070 10.070 -18.688 1.00 0.00 88 VAL A C 14
ATOM 21600 O O . VAL A 1 88 ? -9.015 9.048 -19.375 1.00 0.00 88 VAL A O 14
ATOM 21613 N N . GLY A 1 89 ? -9.315 11.278 -19.203 1.00 0.00 89 GLY A N 14
ATOM 21614 C CA . GLY A 1 89 ? -9.644 11.570 -20.594 1.00 0.00 89 GLY A CA 14
ATOM 21615 C C . GLY A 1 89 ? -10.852 12.505 -20.638 1.00 0.00 89 GLY A C 14
ATOM 21616 O O . GLY A 1 89 ? -11.836 12.252 -19.933 1.00 0.00 89 GLY A O 14
ATOM 21620 N N . GLN A 1 90 ? -10.788 13.593 -21.406 1.00 0.00 90 GLN A N 14
ATOM 21621 C CA . GLN A 1 90 ? -11.900 14.530 -21.548 1.00 0.00 90 GLN A CA 14
ATOM 21622 C C . GLN A 1 90 ? -12.981 13.849 -22.393 1.00 0.00 90 GLN A C 14
ATOM 21623 O O . GLN A 1 90 ? -12.807 13.690 -23.600 1.00 0.00 90 GLN A O 14
ATOM 21637 N N . GLN A 1 91 ? -14.074 13.408 -21.767 1.00 0.00 91 GLN A N 14
ATOM 21638 C CA . GLN A 1 91 ? -15.123 12.603 -22.396 1.00 0.00 91 GLN A CA 14
ATOM 21639 C C . GLN A 1 91 ? -16.513 13.090 -21.952 1.00 0.00 91 GLN A C 14
ATOM 21640 O O . GLN A 1 91 ? -16.600 13.768 -20.923 1.00 0.00 91 GLN A O 14
ATOM 21654 N N . PRO A 1 92 ? -17.605 12.751 -22.662 1.00 0.00 92 PRO A N 14
ATOM 21655 C CA . PRO A 1 92 ? -18.953 13.200 -22.322 1.00 0.00 92 PRO A CA 14
ATOM 21656 C C . PRO A 1 92 ? -19.569 12.332 -21.209 1.00 0.00 92 PRO A C 14
ATOM 21657 O O . PRO A 1 92 ? -20.403 11.453 -21.469 1.00 0.00 92 PRO A O 14
ATOM 21668 N N . GLY A 1 93 ? -19.169 12.563 -19.958 1.00 0.00 93 GLY A N 14
ATOM 21669 C CA . GLY A 1 93 ? -19.742 11.896 -18.792 1.00 0.00 93 GLY A CA 14
ATOM 21670 C C . GLY A 1 93 ? -21.103 12.483 -18.430 1.00 0.00 93 GLY A C 14
ATOM 21671 O O . GLY A 1 93 ? -21.412 13.621 -18.795 1.00 0.00 93 GLY A O 14
ATOM 21675 N N . ALA A 1 94 ? -21.908 11.731 -17.675 1.00 0.00 94 ALA A N 14
ATOM 21676 C CA . ALA A 1 94 ? -23.213 12.177 -17.199 1.00 0.00 94 ALA A CA 14
ATOM 21677 C C . ALA A 1 94 ? -23.021 12.979 -15.908 1.00 0.00 94 ALA A C 14
ATOM 21678 O O . ALA A 1 94 ? -23.360 12.522 -14.818 1.00 0.00 94 ALA A O 14
ATOM 21685 N N . SER A 1 95 ? -22.431 14.168 -16.024 1.00 0.00 95 SER A N 14
ATOM 21686 C CA . SER A 1 95 ? -22.327 15.103 -14.916 1.00 0.00 95 SER A CA 14
ATOM 21687 C C . SER A 1 95 ? -23.750 15.547 -14.562 1.00 0.00 95 SER A C 14
ATOM 21688 O O . SER A 1 95 ? -24.478 16.054 -15.423 1.00 0.00 95 SER A O 14
ATOM 21696 N N . SER A 1 96 ? -24.182 15.261 -13.337 1.00 0.00 96 SER A N 14
ATOM 21697 C CA . SER A 1 96 ? -25.552 15.464 -12.897 1.00 0.00 96 SER A CA 14
ATOM 21698 C C . SER A 1 96 ? -25.913 16.956 -12.820 1.00 0.00 96 SER A C 14
ATOM 21699 O O . SER A 1 96 ? -25.046 17.834 -12.819 1.00 0.00 96 SER A O 14
ATOM 21707 N N . GLY A 1 97 ? -27.215 17.244 -12.749 1.00 0.00 97 GLY A N 14
ATOM 21708 C CA . GLY A 1 97 ? -27.745 18.595 -12.611 1.00 0.00 97 GLY A CA 14
ATOM 21709 C C . GLY A 1 97 ? -27.695 19.083 -11.158 1.00 0.00 97 GLY A C 14
ATOM 21710 O O . GLY A 1 97 ? -27.065 18.440 -10.312 1.00 0.00 97 GLY A O 14
ATOM 21714 N N . PRO A 1 98 ? -28.344 20.218 -10.844 1.00 0.00 98 PRO A N 14
ATOM 21715 C CA . PRO A 1 98 ? -28.493 20.682 -9.469 1.00 0.00 98 PRO A CA 14
ATOM 21716 C C . PRO A 1 98 ? -29.356 19.707 -8.649 1.00 0.00 98 PRO A C 14
ATOM 21717 O O . PRO A 1 98 ? -30.018 18.821 -9.194 1.00 0.00 98 PRO A O 14
ATOM 21728 N N . SER A 1 99 ? -29.360 19.895 -7.331 1.00 0.00 99 SER A N 14
ATOM 21729 C CA . SER A 1 99 ? -30.097 19.084 -6.361 1.00 0.00 99 SER A CA 14
ATOM 21730 C C . SER A 1 99 ? -30.831 19.958 -5.330 1.00 0.00 99 SER A C 14
ATOM 21731 O O . SER A 1 99 ? -31.368 19.459 -4.339 1.00 0.00 99 SER A O 14
ATOM 21739 N N . SER A 1 100 ? -30.862 21.276 -5.537 1.00 0.00 100 SER A N 14
ATOM 21740 C CA . SER A 1 100 ? -31.683 22.243 -4.822 1.00 0.00 100 SER A CA 14
ATOM 21741 C C . SER A 1 100 ? -31.923 23.418 -5.777 1.00 0.00 100 SER A C 14
ATOM 21742 O O . SER A 1 100 ? -31.235 23.523 -6.800 1.00 0.00 100 SER A O 14
ATOM 21750 N N . GLY A 1 101 ? -32.877 24.282 -5.448 1.00 0.00 101 GLY A N 14
ATOM 21751 C CA . GLY A 1 101 ? -33.379 25.373 -6.259 1.00 0.00 101 GLY A CA 14
ATOM 21752 C C . GLY A 1 101 ? -34.782 25.685 -5.762 1.00 0.00 101 GLY A C 14
ATOM 21753 O O . GLY A 1 101 ? -35.127 25.157 -4.678 1.00 0.00 101 GLY A O 14
ATOM 21757 N N . GLY A 1 1 ? 6.404 -19.676 -16.659 1.00 0.00 1 GLY A N 15
ATOM 21758 C CA . GLY A 1 1 ? 6.156 -20.681 -17.704 1.00 0.00 1 GLY A CA 15
ATOM 21759 C C . GLY A 1 1 ? 5.834 -19.999 -19.027 1.00 0.00 1 GLY A C 15
ATOM 21760 O O . GLY A 1 1 ? 6.355 -18.914 -19.303 1.00 0.00 1 GLY A O 15
ATOM 21764 N N . SER A 1 2 ? 4.991 -20.625 -19.857 1.00 0.00 2 SER A N 15
ATOM 21765 C CA . SER A 1 2 ? 4.428 -19.983 -21.042 1.00 0.00 2 SER A CA 15
ATOM 21766 C C . SER A 1 2 ? 3.174 -19.190 -20.654 1.00 0.00 2 SER A C 15
ATOM 21767 O O . SER A 1 2 ? 3.257 -17.974 -20.497 1.00 0.00 2 SER A O 15
ATOM 21775 N N . SER A 1 3 ? 2.010 -19.833 -20.527 1.00 0.00 3 SER A N 15
ATOM 21776 C CA . SER A 1 3 ? 0.796 -19.206 -20.012 1.00 0.00 3 SER A CA 15
ATOM 21777 C C . SER A 1 3 ? 0.876 -19.121 -18.487 1.00 0.00 3 SER A C 15
ATOM 21778 O O . SER A 1 3 ? 1.702 -19.800 -17.867 1.00 0.00 3 SER A O 15
ATOM 21786 N N . GLY A 1 4 ? 0.038 -18.279 -17.888 1.00 0.00 4 GLY A N 15
ATOM 21787 C CA . GLY A 1 4 ? 0.175 -17.842 -16.505 1.00 0.00 4 GLY A CA 15
ATOM 21788 C C . GLY A 1 4 ? -0.244 -16.379 -16.423 1.00 0.00 4 GLY A C 15
ATOM 21789 O O . GLY A 1 4 ? -1.035 -15.929 -17.263 1.00 0.00 4 GLY A O 15
ATOM 21793 N N . SER A 1 5 ? 0.279 -15.620 -15.462 1.00 0.00 5 SER A N 15
ATOM 21794 C CA . SER A 1 5 ? 0.272 -14.158 -15.500 1.00 0.00 5 SER A CA 15
ATOM 21795 C C . SER A 1 5 ? 1.701 -13.652 -15.283 1.00 0.00 5 SER A C 15
ATOM 21796 O O . SER A 1 5 ? 2.609 -14.444 -15.027 1.00 0.00 5 SER A O 15
ATOM 21804 N N . SER A 1 6 ? 1.926 -12.352 -15.463 1.00 0.00 6 SER A N 15
ATOM 21805 C CA . SER A 1 6 ? 3.256 -11.774 -15.588 1.00 0.00 6 SER A CA 15
ATOM 21806 C C . SER A 1 6 ? 3.265 -10.406 -14.912 1.00 0.00 6 SER A C 15
ATOM 21807 O O . SER A 1 6 ? 3.235 -9.384 -15.598 1.00 0.00 6 SER A O 15
ATOM 21815 N N . GLY A 1 7 ? 3.293 -10.390 -13.579 1.00 0.00 7 GLY A N 15
ATOM 21816 C CA . GLY A 1 7 ? 3.177 -9.165 -12.803 1.00 0.00 7 GLY A CA 15
ATOM 21817 C C . GLY A 1 7 ? 1.704 -8.827 -12.627 1.00 0.00 7 GLY A C 15
ATOM 21818 O O . GLY A 1 7 ? 1.098 -8.199 -13.491 1.00 0.00 7 GLY A O 15
ATOM 21822 N N . GLN A 1 8 ? 1.113 -9.315 -11.541 1.00 0.00 8 GLN A N 15
ATOM 21823 C CA . GLN A 1 8 ? -0.191 -8.947 -11.009 1.00 0.00 8 GLN A CA 15
ATOM 21824 C C . GLN A 1 8 ? -0.143 -9.286 -9.520 1.00 0.00 8 GLN A C 15
ATOM 21825 O O . GLN A 1 8 ? 0.760 -9.999 -9.079 1.00 0.00 8 GLN A O 15
ATOM 21839 N N . TYR A 1 9 ? -1.138 -8.839 -8.746 1.00 0.00 9 TYR A N 15
ATOM 21840 C CA . TYR A 1 9 ? -1.175 -9.100 -7.309 1.00 0.00 9 TYR A CA 15
ATOM 21841 C C . TYR A 1 9 ? -1.102 -10.589 -6.976 1.00 0.00 9 TYR A C 15
ATOM 21842 O O . TYR A 1 9 ? -0.582 -10.938 -5.923 1.00 0.00 9 TYR A O 15
ATOM 21860 N N . GLU A 1 10 ? -1.620 -11.457 -7.845 1.00 0.00 10 GLU A N 15
ATOM 21861 C CA . GLU A 1 10 ? -1.628 -12.895 -7.636 1.00 0.00 10 GLU A CA 15
ATOM 21862 C C . GLU A 1 10 ? -0.200 -13.441 -7.533 1.00 0.00 10 GLU A C 15
ATOM 21863 O O . GLU A 1 10 ? 0.074 -14.257 -6.658 1.00 0.00 10 GLU A O 15
ATOM 21875 N N . LEU A 1 11 ? 0.735 -12.923 -8.340 1.00 0.00 11 LEU A N 15
ATOM 21876 C CA . LEU A 1 11 ? 2.150 -13.293 -8.311 1.00 0.00 11 LEU A CA 15
ATOM 21877 C C . LEU A 1 11 ? 2.697 -12.993 -6.913 1.00 0.00 11 LEU A C 15
ATOM 21878 O O . LEU A 1 11 ? 3.390 -13.808 -6.299 1.00 0.00 11 LEU A O 15
ATOM 21894 N N . TYR A 1 12 ? 2.315 -11.832 -6.382 1.00 0.00 12 TYR A N 15
ATOM 21895 C CA . TYR A 1 12 ? 2.766 -11.328 -5.096 1.00 0.00 12 TYR A CA 15
ATOM 21896 C C . TYR A 1 12 ? 1.926 -11.867 -3.934 1.00 0.00 12 TYR A C 15
ATOM 21897 O O . TYR A 1 12 ? 2.148 -11.514 -2.775 1.00 0.00 12 TYR A O 15
ATOM 21915 N N . MET A 1 13 ? 0.923 -12.703 -4.193 1.00 0.00 13 MET A N 15
ATOM 21916 C CA . MET A 1 13 ? 0.250 -13.458 -3.161 1.00 0.00 13 MET A CA 15
ATOM 21917 C C . MET A 1 13 ? 1.216 -14.490 -2.565 1.00 0.00 13 MET A C 15
ATOM 21918 O O . MET A 1 13 ? 1.114 -14.820 -1.379 1.00 0.00 13 MET A O 15
ATOM 21932 N N . TYR A 1 14 ? 2.192 -14.943 -3.358 1.00 0.00 14 TYR A N 15
ATOM 21933 C CA . TYR A 1 14 ? 3.247 -15.857 -2.948 1.00 0.00 14 TYR A CA 15
ATOM 21934 C C . TYR A 1 14 ? 4.552 -15.069 -2.828 1.00 0.00 14 TYR A C 15
ATOM 21935 O O . TYR A 1 14 ? 5.084 -14.923 -1.725 1.00 0.00 14 TYR A O 15
ATOM 21953 N N . ARG A 1 15 ? 5.088 -14.589 -3.954 1.00 0.00 15 ARG A N 15
ATOM 21954 C CA . ARG A 1 15 ? 6.461 -14.134 -4.073 1.00 0.00 15 ARG A CA 15
ATOM 21955 C C . ARG A 1 15 ? 6.652 -12.783 -3.393 1.00 0.00 15 ARG A C 15
ATOM 21956 O O . ARG A 1 15 ? 5.724 -11.982 -3.302 1.00 0.00 15 ARG A O 15
ATOM 21977 N N . GLU A 1 16 ? 7.880 -12.527 -2.950 1.00 0.00 16 GLU A N 15
ATOM 21978 C CA . GLU A 1 16 ? 8.256 -11.327 -2.229 1.00 0.00 16 GLU A CA 15
ATOM 21979 C C . GLU A 1 16 ? 8.632 -10.185 -3.167 1.00 0.00 16 GLU A C 15
ATOM 21980 O O . GLU A 1 16 ? 8.747 -10.356 -4.384 1.00 0.00 16 GLU A O 15
ATOM 21992 N N . VAL A 1 17 ? 8.801 -9.008 -2.578 1.00 0.00 17 VAL A N 15
ATOM 21993 C CA . VAL A 1 17 ? 9.136 -7.762 -3.237 1.00 0.00 17 VAL A CA 15
ATOM 21994 C C . VAL A 1 17 ? 9.973 -6.957 -2.242 1.00 0.00 17 VAL A C 15
ATOM 21995 O O . VAL A 1 17 ? 9.839 -7.145 -1.023 1.00 0.00 17 VAL A O 15
ATOM 22008 N N . ASP A 1 18 ? 10.824 -6.057 -2.726 1.00 0.00 18 ASP A N 15
ATOM 22009 C CA . ASP A 1 18 ? 11.658 -5.228 -1.866 1.00 0.00 18 ASP A CA 15
ATOM 22010 C C . ASP A 1 18 ? 10.811 -4.038 -1.476 1.00 0.00 18 ASP A C 15
ATOM 22011 O O . ASP A 1 18 ? 10.737 -3.056 -2.213 1.00 0.00 18 ASP A O 15
ATOM 22020 N N . THR A 1 19 ? 10.119 -4.134 -0.341 1.00 0.00 19 THR A N 15
ATOM 22021 C CA . THR A 1 19 ? 9.201 -3.105 0.130 1.00 0.00 19 THR A CA 15
ATOM 22022 C C . THR A 1 19 ? 9.888 -1.749 0.344 1.00 0.00 19 THR A C 15
ATOM 22023 O O . THR A 1 19 ? 9.203 -0.730 0.312 1.00 0.00 19 THR A O 15
ATOM 22034 N N . LEU A 1 20 ? 11.207 -1.740 0.569 1.00 0.00 20 LEU A N 15
ATOM 22035 C CA . LEU A 1 20 ? 12.016 -0.544 0.775 1.00 0.00 20 LEU A CA 15
ATOM 22036 C C . LEU A 1 20 ? 12.336 0.150 -0.548 1.00 0.00 20 LEU A C 15
ATOM 22037 O O . LEU A 1 20 ? 12.428 1.374 -0.584 1.00 0.00 20 LEU A O 15
ATOM 22053 N N . GLU A 1 21 ? 12.512 -0.621 -1.621 1.00 0.00 21 GLU A N 15
ATOM 22054 C CA . GLU A 1 21 ? 12.716 -0.091 -2.963 1.00 0.00 21 GLU A CA 15
ATOM 22055 C C . GLU A 1 21 ? 11.371 0.308 -3.561 1.00 0.00 21 GLU A C 15
ATOM 22056 O O . GLU A 1 21 ? 11.265 1.315 -4.248 1.00 0.00 21 GLU A O 15
ATOM 22068 N N . LEU A 1 22 ? 10.318 -0.446 -3.241 1.00 0.00 22 LEU A N 15
ATOM 22069 C CA . LEU A 1 22 ? 8.966 -0.149 -3.664 1.00 0.00 22 LEU A CA 15
ATOM 22070 C C . LEU A 1 22 ? 8.577 1.250 -3.204 1.00 0.00 22 LEU A C 15
ATOM 22071 O O . LEU A 1 22 ? 8.193 2.064 -4.035 1.00 0.00 22 LEU A O 15
ATOM 22087 N N . THR A 1 23 ? 8.638 1.539 -1.899 1.00 0.00 23 THR A N 15
ATOM 22088 C CA . THR A 1 23 ? 8.286 2.863 -1.396 1.00 0.00 23 THR A CA 15
ATOM 22089 C C . THR A 1 23 ? 9.092 3.910 -2.144 1.00 0.00 23 THR A C 15
ATOM 22090 O O . THR A 1 23 ? 8.515 4.879 -2.625 1.00 0.00 23 THR A O 15
ATOM 22101 N N . ARG A 1 24 ? 10.400 3.684 -2.269 1.00 0.00 24 ARG A N 15
ATOM 22102 C CA . ARG A 1 24 ? 11.315 4.518 -3.031 1.00 0.00 24 ARG A CA 15
ATOM 22103 C C . ARG A 1 24 ? 10.768 4.840 -4.415 1.00 0.00 24 ARG A C 15
ATOM 22104 O O . ARG A 1 24 ? 10.521 6.007 -4.700 1.00 0.00 24 ARG A O 15
ATOM 22125 N N . GLN A 1 25 ? 10.513 3.836 -5.246 1.00 0.00 25 GLN A N 15
ATOM 22126 C CA . GLN A 1 25 ? 10.013 4.013 -6.603 1.00 0.00 25 GLN A CA 15
ATOM 22127 C C . GLN A 1 25 ? 8.677 4.746 -6.615 1.00 0.00 25 GLN A C 15
ATOM 22128 O O . GLN A 1 25 ? 8.432 5.573 -7.492 1.00 0.00 25 GLN A O 15
ATOM 22142 N N . VAL A 1 26 ? 7.804 4.465 -5.653 1.00 0.00 26 VAL A N 15
ATOM 22143 C CA . VAL A 1 26 ? 6.543 5.168 -5.505 1.00 0.00 26 VAL A CA 15
ATOM 22144 C C . VAL A 1 26 ? 6.820 6.651 -5.227 1.00 0.00 26 VAL A C 15
ATOM 22145 O O . VAL A 1 26 ? 6.242 7.514 -5.883 1.00 0.00 26 VAL A O 15
ATOM 22158 N N . LYS A 1 27 ? 7.689 6.975 -4.267 1.00 0.00 27 LYS A N 15
ATOM 22159 C CA . LYS A 1 27 ? 8.016 8.347 -3.878 1.00 0.00 27 LYS A CA 15
ATOM 22160 C C . LYS A 1 27 ? 8.697 9.074 -5.033 1.00 0.00 27 LYS A C 15
ATOM 22161 O O . LYS A 1 27 ? 8.421 10.255 -5.245 1.00 0.00 27 LYS A O 15
ATOM 22180 N N . GLU A 1 28 ? 9.546 8.389 -5.795 1.00 0.00 28 GLU A N 15
ATOM 22181 C CA . GLU A 1 28 ? 10.142 8.890 -7.024 1.00 0.00 28 GLU A CA 15
ATOM 22182 C C . GLU A 1 28 ? 9.032 9.251 -8.015 1.00 0.00 28 GLU A C 15
ATOM 22183 O O . GLU A 1 28 ? 8.970 10.389 -8.477 1.00 0.00 28 GLU A O 15
ATOM 22195 N N . LYS A 1 29 ? 8.147 8.305 -8.354 1.00 0.00 29 LYS A N 15
ATOM 22196 C CA . LYS A 1 29 ? 7.113 8.514 -9.365 1.00 0.00 29 LYS A CA 15
ATOM 22197 C C . LYS A 1 29 ? 6.097 9.568 -8.922 1.00 0.00 29 LYS A C 15
ATOM 22198 O O . LYS A 1 29 ? 5.641 10.355 -9.743 1.00 0.00 29 LYS A O 15
ATOM 22217 N N . LEU A 1 30 ? 5.744 9.629 -7.639 1.00 0.00 30 LEU A N 15
ATOM 22218 C CA . LEU A 1 30 ? 4.864 10.665 -7.112 1.00 0.00 30 LEU A CA 15
ATOM 22219 C C . LEU A 1 30 ? 5.543 12.024 -7.198 1.00 0.00 30 LEU A C 15
ATOM 22220 O O . LEU A 1 30 ? 4.890 13.007 -7.515 1.00 0.00 30 LEU A O 15
ATOM 22236 N N . ALA A 1 31 ? 6.846 12.110 -6.912 1.00 0.00 31 ALA A N 15
ATOM 22237 C CA . ALA A 1 31 ? 7.610 13.336 -7.117 1.00 0.00 31 ALA A CA 15
ATOM 22238 C C . ALA A 1 31 ? 7.723 13.704 -8.609 1.00 0.00 31 ALA A C 15
ATOM 22239 O O . ALA A 1 31 ? 7.692 14.888 -8.949 1.00 0.00 31 ALA A O 15
ATOM 22246 N N . LYS A 1 32 ? 7.820 12.708 -9.498 1.00 0.00 32 LYS A N 15
ATOM 22247 C CA . LYS A 1 32 ? 7.866 12.868 -10.951 1.00 0.00 32 LYS A CA 15
ATOM 22248 C C . LYS A 1 32 ? 6.554 13.473 -11.445 1.00 0.00 32 LYS A C 15
ATOM 22249 O O . LYS A 1 32 ? 6.547 14.576 -11.980 1.00 0.00 32 LYS A O 15
ATOM 22268 N N . ASN A 1 33 ? 5.437 12.777 -11.219 1.00 0.00 33 ASN A N 15
ATOM 22269 C CA . ASN A 1 33 ? 4.106 13.201 -11.638 1.00 0.00 33 ASN A CA 15
ATOM 22270 C C . ASN A 1 33 ? 3.558 14.347 -10.772 1.00 0.00 33 ASN A C 15
ATOM 22271 O O . ASN A 1 33 ? 2.488 14.880 -11.072 1.00 0.00 33 ASN A O 15
ATOM 22282 N N . GLY A 1 34 ? 4.264 14.725 -9.704 1.00 0.00 34 GLY A N 15
ATOM 22283 C CA . GLY A 1 34 ? 3.894 15.771 -8.764 1.00 0.00 34 GLY A CA 15
ATOM 22284 C C . GLY A 1 34 ? 2.530 15.492 -8.143 1.00 0.00 34 GLY A C 15
ATOM 22285 O O . GLY A 1 34 ? 1.546 16.162 -8.460 1.00 0.00 34 GLY A O 15
ATOM 22289 N N . ILE A 1 35 ? 2.452 14.497 -7.261 1.00 0.00 35 ILE A N 15
ATOM 22290 C CA . ILE A 1 35 ? 1.219 14.058 -6.606 1.00 0.00 35 ILE A CA 15
ATOM 22291 C C . ILE A 1 35 ? 1.460 14.069 -5.098 1.00 0.00 35 ILE A C 15
ATOM 22292 O O . ILE A 1 35 ? 2.558 13.736 -4.641 1.00 0.00 35 ILE A O 15
ATOM 22308 N N . CYS A 1 36 ? 0.445 14.440 -4.317 1.00 0.00 36 CYS A N 15
ATOM 22309 C CA . CYS A 1 36 ? 0.509 14.415 -2.868 1.00 0.00 36 CYS A CA 15
ATOM 22310 C C . CYS A 1 36 ? 0.475 12.967 -2.376 1.00 0.00 36 CYS A C 15
ATOM 22311 O O . CYS A 1 36 ? -0.527 12.276 -2.579 1.00 0.00 36 CYS A O 15
ATOM 22319 N N . GLN A 1 37 ? 1.532 12.527 -1.688 1.00 0.00 37 GLN A N 15
ATOM 22320 C CA . GLN A 1 37 ? 1.638 11.190 -1.099 1.00 0.00 37 GLN A CA 15
ATOM 22321 C C . GLN A 1 37 ? 0.449 10.903 -0.173 1.00 0.00 37 GLN A C 15
ATOM 22322 O O . GLN A 1 37 ? -0.044 9.774 -0.138 1.00 0.00 37 GLN A O 15
ATOM 22336 N N . ARG A 1 38 ? -0.037 11.932 0.536 1.00 0.00 38 ARG A N 15
ATOM 22337 C CA . ARG A 1 38 ? -1.217 11.862 1.390 1.00 0.00 38 ARG A CA 15
ATOM 22338 C C . ARG A 1 38 ? -2.465 11.496 0.601 1.00 0.00 38 ARG A C 15
ATOM 22339 O O . ARG A 1 38 ? -3.209 10.622 1.027 1.00 0.00 38 ARG A O 15
ATOM 22360 N N . ILE A 1 39 ? -2.747 12.209 -0.492 1.00 0.00 39 ILE A N 15
ATOM 22361 C CA . ILE A 1 39 ? -3.989 12.034 -1.242 1.00 0.00 39 ILE A CA 15
ATOM 22362 C C . ILE A 1 39 ? -3.948 10.689 -1.955 1.00 0.00 39 ILE A C 15
ATOM 22363 O O . ILE A 1 39 ? -4.946 9.973 -1.941 1.00 0.00 39 ILE A O 15
ATOM 22379 N N . PHE A 1 40 ? -2.798 10.339 -2.539 1.00 0.00 40 PHE A N 15
ATOM 22380 C CA . PHE A 1 40 ? -2.560 9.000 -3.062 1.00 0.00 40 PHE A CA 15
ATOM 22381 C C . PHE A 1 40 ? -2.964 7.958 -2.014 1.00 0.00 40 PHE A C 15
ATOM 22382 O O . PHE A 1 40 ? -3.732 7.041 -2.290 1.00 0.00 40 PHE A O 15
ATOM 22399 N N . GLY A 1 41 ? -2.461 8.123 -0.794 1.00 0.00 41 GLY A N 15
ATOM 22400 C CA . GLY A 1 41 ? -2.772 7.247 0.319 1.00 0.00 41 GLY A CA 15
ATOM 22401 C C . GLY A 1 41 ? -4.265 7.173 0.622 1.00 0.00 41 GLY A C 15
ATOM 22402 O O . GLY A 1 41 ? -4.825 6.081 0.679 1.00 0.00 41 GLY A O 15
ATOM 22406 N N . GLU A 1 42 ? -4.898 8.328 0.803 1.00 0.00 42 GLU A N 15
ATOM 22407 C CA . GLU A 1 42 ? -6.318 8.479 1.099 1.00 0.00 42 GLU A CA 15
ATOM 22408 C C . GLU A 1 42 ? -7.204 7.818 0.044 1.00 0.00 42 GLU A C 15
ATOM 22409 O O . GLU A 1 42 ? -8.246 7.266 0.387 1.00 0.00 42 GLU A O 15
ATOM 22421 N N . LYS A 1 43 ? -6.838 7.903 -1.238 1.00 0.00 43 LYS A N 15
ATOM 22422 C CA . LYS A 1 43 ? -7.724 7.552 -2.342 1.00 0.00 43 LYS A CA 15
ATOM 22423 C C . LYS A 1 43 ? -7.322 6.251 -3.025 1.00 0.00 43 LYS A C 15
ATOM 22424 O O . LYS A 1 43 ? -8.150 5.349 -3.117 1.00 0.00 43 LYS A O 15
ATOM 22443 N N . VAL A 1 44 ? -6.080 6.128 -3.492 1.00 0.00 44 VAL A N 15
ATOM 22444 C CA . VAL A 1 44 ? -5.611 4.901 -4.126 1.00 0.00 44 VAL A CA 15
ATOM 22445 C C . VAL A 1 44 ? -5.565 3.805 -3.063 1.00 0.00 44 VAL A C 15
ATOM 22446 O O . VAL A 1 44 ? -6.204 2.767 -3.233 1.00 0.00 44 VAL A O 15
ATOM 22459 N N . LEU A 1 45 ? -4.819 4.011 -1.971 1.00 0.00 45 LEU A N 15
ATOM 22460 C CA . LEU A 1 45 ? -4.660 2.955 -0.972 1.00 0.00 45 LEU A CA 15
ATOM 22461 C C . LEU A 1 45 ? -5.870 2.868 -0.037 1.00 0.00 45 LEU A C 15
ATOM 22462 O O . LEU A 1 45 ? -6.075 1.819 0.577 1.00 0.00 45 LEU A O 15
ATOM 22478 N N . GLY A 1 46 ? -6.663 3.934 0.102 1.00 0.00 46 GLY A N 15
ATOM 22479 C CA . GLY A 1 46 ? -7.747 3.994 1.075 1.00 0.00 46 GLY A CA 15
ATOM 22480 C C . GLY A 1 46 ? -7.248 3.910 2.522 1.00 0.00 46 GLY A C 15
ATOM 22481 O O . GLY A 1 46 ? -8.001 3.465 3.394 1.00 0.00 46 GLY A O 15
ATOM 22485 N N . LEU A 1 47 ? -5.982 4.258 2.787 1.00 0.00 47 LEU A N 15
ATOM 22486 C CA . LEU A 1 47 ? -5.396 4.232 4.126 1.00 0.00 47 LEU A CA 15
ATOM 22487 C C . LEU A 1 47 ? -5.549 5.588 4.806 1.00 0.00 47 LEU A C 15
ATOM 22488 O O . LEU A 1 47 ? -5.888 6.584 4.167 1.00 0.00 47 LEU A O 15
ATOM 22504 N N . SER A 1 48 ? -5.294 5.619 6.114 1.00 0.00 48 SER A N 15
ATOM 22505 C CA . SER A 1 48 ? -5.215 6.849 6.875 1.00 0.00 48 SER A CA 15
ATOM 22506 C C . SER A 1 48 ? -3.903 7.563 6.560 1.00 0.00 48 SER A C 15
ATOM 22507 O O . SER A 1 48 ? -2.895 6.939 6.227 1.00 0.00 48 SER A O 15
ATOM 22515 N N . GLN A 1 49 ? -3.928 8.882 6.706 1.00 0.00 49 GLN A N 15
ATOM 22516 C CA . GLN A 1 49 ? -2.889 9.806 6.288 1.00 0.00 49 GLN A CA 15
ATOM 22517 C C . GLN A 1 49 ? -1.562 9.544 7.005 1.00 0.00 49 GLN A C 15
ATOM 22518 O O . GLN A 1 49 ? -0.509 9.598 6.367 1.00 0.00 49 GLN A O 15
ATOM 22532 N N . GLY A 1 50 ? -1.602 9.285 8.314 1.00 0.00 50 GLY A N 15
ATOM 22533 C CA . GLY A 1 50 ? -0.421 9.021 9.120 1.00 0.00 50 GLY A CA 15
ATOM 22534 C C . GLY A 1 50 ? 0.068 7.592 8.936 1.00 0.00 50 GLY A C 15
ATOM 22535 O O . GLY A 1 50 ? 1.276 7.391 8.852 1.00 0.00 50 GLY A O 15
ATOM 22539 N N . SER A 1 51 ? -0.840 6.622 8.772 1.00 0.00 51 SER A N 15
ATOM 22540 C CA . SER A 1 51 ? -0.477 5.268 8.376 1.00 0.00 51 SER A CA 15
ATOM 22541 C C . SER A 1 51 ? 0.357 5.325 7.096 1.00 0.00 51 SER A C 15
ATOM 22542 O O . SER A 1 51 ? 1.463 4.792 7.051 1.00 0.00 51 SER A O 15
ATOM 22550 N N . VAL A 1 52 ? -0.151 5.988 6.056 1.00 0.00 52 VAL A N 15
ATOM 22551 C CA . VAL A 1 52 ? 0.540 6.119 4.780 1.00 0.00 52 VAL A CA 15
ATOM 22552 C C . VAL A 1 52 ? 1.868 6.891 4.925 1.00 0.00 52 VAL A C 15
ATOM 22553 O O . VAL A 1 52 ? 2.795 6.699 4.131 1.00 0.00 52 VAL A O 15
ATOM 22566 N N . SER A 1 53 ? 1.972 7.769 5.926 1.00 0.00 53 SER A N 15
ATOM 22567 C CA . SER A 1 53 ? 3.184 8.506 6.219 1.00 0.00 53 SER A CA 15
ATOM 22568 C C . SER A 1 53 ? 4.252 7.558 6.761 1.00 0.00 53 SER A C 15
ATOM 22569 O O . SER A 1 53 ? 5.352 7.488 6.205 1.00 0.00 53 SER A O 15
ATOM 22577 N N . ASP A 1 54 ? 3.924 6.787 7.798 1.00 0.00 54 ASP A N 15
ATOM 22578 C CA . ASP A 1 54 ? 4.827 5.802 8.377 1.00 0.00 54 ASP A CA 15
ATOM 22579 C C . ASP A 1 54 ? 5.200 4.751 7.343 1.00 0.00 54 ASP A C 15
ATOM 22580 O O . ASP A 1 54 ? 6.329 4.263 7.337 1.00 0.00 54 ASP A O 15
ATOM 22589 N N . MET A 1 55 ? 4.285 4.410 6.440 1.00 0.00 55 MET A N 15
ATOM 22590 C CA . MET A 1 55 ? 4.527 3.503 5.331 1.00 0.00 55 MET A CA 15
ATOM 22591 C C . MET A 1 55 ? 5.694 3.995 4.487 1.00 0.00 55 MET A C 15
ATOM 22592 O O . MET A 1 55 ? 6.680 3.278 4.333 1.00 0.00 55 MET A O 15
ATOM 22606 N N . LEU A 1 56 ? 5.579 5.179 3.897 1.00 0.00 56 LEU A N 15
ATOM 22607 C CA . LEU A 1 56 ? 6.605 5.749 3.035 1.00 0.00 56 LEU A CA 15
ATOM 22608 C C . LEU A 1 56 ? 7.870 6.208 3.751 1.00 0.00 56 LEU A C 15
ATOM 22609 O O . LEU A 1 56 ? 8.836 6.534 3.068 1.00 0.00 56 LEU A O 15
ATOM 22625 N N . SER A 1 57 ? 7.882 6.326 5.074 1.00 0.00 57 SER A N 15
ATOM 22626 C CA . SER A 1 57 ? 9.083 6.700 5.815 1.00 0.00 57 SER A CA 15
ATOM 22627 C C . SER A 1 57 ? 9.840 5.457 6.294 1.00 0.00 57 SER A C 15
ATOM 22628 O O . SER A 1 57 ? 11.023 5.299 5.983 1.00 0.00 57 SER A O 15
ATOM 22636 N N . ARG A 1 58 ? 9.182 4.539 6.999 1.00 0.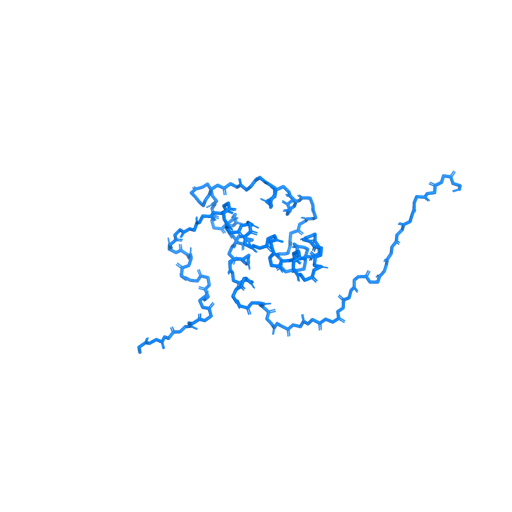00 58 ARG A N 15
ATOM 22637 C CA . ARG A 1 58 ? 9.822 3.403 7.671 1.00 0.00 58 ARG A CA 15
ATOM 22638 C C . ARG A 1 58 ? 9.055 2.107 7.369 1.00 0.00 58 ARG A C 15
ATOM 22639 O O . ARG A 1 58 ? 8.457 1.521 8.280 1.00 0.00 58 ARG A O 15
ATOM 22660 N N . PRO A 1 59 ? 9.018 1.640 6.106 1.00 0.00 59 PRO A N 15
ATOM 22661 C CA . PRO A 1 59 ? 8.257 0.453 5.721 1.00 0.00 59 PRO A CA 15
ATOM 22662 C C . PRO A 1 59 ? 8.814 -0.807 6.387 1.00 0.00 59 PRO A C 15
ATOM 22663 O O . PRO A 1 59 ? 9.953 -0.829 6.853 1.00 0.00 59 PRO A O 15
ATOM 22674 N N . LYS A 1 60 ? 8.019 -1.877 6.420 1.00 0.00 60 LYS A N 15
ATOM 22675 C CA . LYS A 1 60 ? 8.394 -3.154 7.019 1.00 0.00 60 LYS A CA 15
ATOM 22676 C C . LYS A 1 60 ? 8.853 -4.091 5.901 1.00 0.00 60 LYS A C 15
ATOM 22677 O O . LYS A 1 60 ? 8.371 -3.946 4.772 1.00 0.00 60 LYS A O 15
ATOM 22696 N N . PRO A 1 61 ? 9.741 -5.058 6.172 1.00 0.00 61 PRO A N 15
ATOM 22697 C CA . PRO A 1 61 ? 10.178 -6.012 5.162 1.00 0.00 61 PRO A CA 15
ATOM 22698 C C . PRO A 1 61 ? 9.008 -6.925 4.788 1.00 0.00 61 PRO A C 15
ATOM 22699 O O . PRO A 1 61 ? 8.131 -7.191 5.620 1.00 0.00 61 PRO A O 15
ATOM 22710 N N . TRP A 1 62 ? 9.011 -7.450 3.557 1.00 0.00 62 TRP A N 15
ATOM 22711 C CA . TRP A 1 62 ? 7.946 -8.312 3.046 1.00 0.00 62 TRP A CA 15
ATOM 22712 C C . TRP A 1 62 ? 7.623 -9.447 4.013 1.00 0.00 62 TRP A C 15
ATOM 22713 O O . TRP A 1 62 ? 6.456 -9.743 4.288 1.00 0.00 62 TRP A O 15
ATOM 22734 N N . SER A 1 63 ? 8.673 -10.063 4.548 1.00 0.00 63 SER A N 15
ATOM 22735 C CA . SER A 1 63 ? 8.640 -11.210 5.434 1.00 0.00 63 SER A CA 15
ATOM 22736 C C . SER A 1 63 ? 7.769 -10.954 6.661 1.00 0.00 63 SER A C 15
ATOM 22737 O O . SER A 1 63 ? 7.062 -11.850 7.124 1.00 0.00 63 SER A O 15
ATOM 22745 N N . LYS A 1 64 ? 7.846 -9.739 7.210 1.00 0.00 64 LYS A N 15
ATOM 22746 C CA . LYS A 1 64 ? 7.147 -9.349 8.432 1.00 0.00 64 LYS A CA 15
ATOM 22747 C C . LYS A 1 64 ? 5.699 -8.966 8.173 1.00 0.00 64 LYS A C 15
ATOM 22748 O O . LYS A 1 64 ? 4.920 -8.913 9.126 1.00 0.00 64 LYS A O 15
ATOM 22767 N N . LEU A 1 65 ? 5.337 -8.629 6.937 1.00 0.00 65 LEU A N 15
ATOM 22768 C CA . LEU A 1 65 ? 3.957 -8.331 6.599 1.00 0.00 65 LEU A CA 15
ATOM 22769 C C . LEU A 1 65 ? 3.212 -9.650 6.405 1.00 0.00 65 LEU A C 15
ATOM 22770 O O . LEU A 1 65 ? 3.812 -10.684 6.123 1.00 0.00 65 LEU A O 15
ATOM 22786 N N . THR A 1 66 ? 1.893 -9.602 6.550 1.00 0.00 66 THR A N 15
ATOM 22787 C CA . THR A 1 66 ? 0.983 -10.735 6.395 1.00 0.00 66 THR A CA 15
ATOM 22788 C C . THR A 1 66 ? 0.085 -10.483 5.173 1.00 0.00 66 THR A C 15
ATOM 22789 O O . THR A 1 66 ? 0.213 -9.414 4.582 1.00 0.00 66 THR A O 15
ATOM 22800 N N . GLN A 1 67 ? -0.873 -11.353 4.806 1.00 0.00 67 GLN A N 15
ATOM 22801 C CA . GLN A 1 67 ? -1.802 -11.043 3.702 1.00 0.00 67 GLN A CA 15
ATOM 22802 C C . GLN A 1 67 ? -2.444 -9.664 3.898 1.00 0.00 67 GLN A C 15
ATOM 22803 O O . GLN A 1 67 ? -2.444 -8.841 2.979 1.00 0.00 67 GLN A O 15
ATOM 22817 N N . LYS A 1 68 ? -2.959 -9.397 5.107 1.00 0.00 68 LYS A N 15
ATOM 22818 C CA . LYS A 1 68 ? -3.566 -8.109 5.435 1.00 0.00 68 LYS A CA 15
ATOM 22819 C C . LYS A 1 68 ? -2.496 -7.020 5.356 1.00 0.00 68 LYS A C 15
ATOM 22820 O O . LYS A 1 68 ? -2.710 -5.982 4.744 1.00 0.00 68 LYS A O 15
ATOM 22839 N N . GLY A 1 69 ? -1.311 -7.257 5.922 1.00 0.00 69 GLY A N 15
ATOM 22840 C CA . GLY A 1 69 ? -0.231 -6.281 5.874 1.00 0.00 69 GLY A CA 15
ATOM 22841 C C . GLY A 1 69 ? 0.234 -5.945 4.450 1.00 0.00 69 GLY A C 15
ATOM 22842 O O . GLY A 1 69 ? 0.751 -4.850 4.234 1.00 0.00 69 GLY A O 15
ATOM 22846 N N . ARG A 1 70 ? 0.104 -6.864 3.489 1.00 0.00 70 ARG A N 15
ATOM 22847 C CA . ARG A 1 70 ? 0.661 -6.742 2.140 1.00 0.00 70 ARG A CA 15
ATOM 22848 C C . ARG A 1 70 ? -0.310 -6.060 1.181 1.00 0.00 70 ARG A C 15
ATOM 22849 O O . ARG A 1 70 ? 0.135 -5.437 0.223 1.00 0.00 70 ARG A O 15
ATOM 22870 N N . GLU A 1 71 ? -1.610 -6.116 1.459 1.00 0.00 71 GLU A N 15
ATOM 22871 C CA . GLU A 1 71 ? -2.683 -5.484 0.686 1.00 0.00 71 GLU A CA 15
ATOM 22872 C C . GLU A 1 71 ? -2.344 -4.074 0.160 1.00 0.00 71 GLU A C 15
ATOM 22873 O O . GLU A 1 71 ? -2.402 -3.867 -1.055 1.00 0.00 71 GLU A O 15
ATOM 22885 N N . PRO A 1 72 ? -2.008 -3.082 1.000 1.00 0.00 72 PRO A N 15
ATOM 22886 C CA . PRO A 1 72 ? -1.746 -1.728 0.514 1.00 0.00 72 PRO A CA 15
ATOM 22887 C C . PRO A 1 72 ? -0.422 -1.649 -0.260 1.00 0.00 72 PRO A C 15
ATOM 22888 O O . PRO A 1 72 ? -0.340 -0.963 -1.278 1.00 0.00 72 PRO A O 15
ATOM 22899 N N . PHE A 1 73 ? 0.612 -2.383 0.164 1.00 0.00 73 PHE A N 15
ATOM 22900 C CA . PHE A 1 73 ? 1.874 -2.478 -0.562 1.00 0.00 73 PHE A CA 15
ATOM 22901 C C . PHE A 1 73 ? 1.652 -2.981 -1.990 1.00 0.00 73 PHE A C 15
ATOM 22902 O O . PHE A 1 73 ? 2.287 -2.473 -2.911 1.00 0.00 73 PHE A O 15
ATOM 22919 N N . ILE A 1 74 ? 0.776 -3.964 -2.192 1.00 0.00 74 ILE A N 15
ATOM 22920 C CA . ILE A 1 74 ? 0.419 -4.480 -3.511 1.00 0.00 74 ILE A CA 15
ATOM 22921 C C . ILE A 1 74 ? -0.170 -3.353 -4.357 1.00 0.00 74 ILE A C 15
ATOM 22922 O O . ILE A 1 74 ? 0.211 -3.208 -5.512 1.00 0.00 74 ILE A O 15
ATOM 22938 N N . ARG A 1 75 ? -1.083 -2.532 -3.831 1.00 0.00 75 ARG A N 15
ATOM 22939 C CA . ARG A 1 75 ? -1.619 -1.429 -4.603 1.00 0.00 75 ARG A CA 15
ATOM 22940 C C . ARG A 1 75 ? -0.548 -0.393 -4.908 1.00 0.00 75 ARG A C 15
ATOM 22941 O O . ARG A 1 75 ? -0.567 0.167 -6.000 1.00 0.00 75 ARG A O 15
ATOM 22962 N N . MET A 1 76 ? 0.421 -0.188 -4.015 1.00 0.00 76 MET A N 15
ATOM 22963 C CA . MET A 1 76 ? 1.602 0.602 -4.312 1.00 0.00 76 MET A CA 15
ATOM 22964 C C . MET A 1 76 ? 2.346 0.068 -5.547 1.00 0.00 76 MET A C 15
ATOM 22965 O O . MET A 1 76 ? 2.711 0.874 -6.404 1.00 0.00 76 MET A O 15
ATOM 22979 N N . GLN A 1 77 ? 2.554 -1.253 -5.640 1.00 0.00 77 GLN A N 15
ATOM 22980 C CA . GLN A 1 77 ? 3.212 -1.918 -6.772 1.00 0.00 77 GLN A CA 15
ATOM 22981 C C . GLN A 1 77 ? 2.397 -1.722 -8.035 1.00 0.00 77 GLN A C 15
ATOM 22982 O O . GLN A 1 77 ? 2.921 -1.249 -9.034 1.00 0.00 77 GLN A O 15
ATOM 22996 N N . LEU A 1 78 ? 1.110 -2.054 -7.980 1.00 0.00 78 LEU A N 15
ATOM 22997 C CA . LEU A 1 78 ? 0.266 -2.000 -9.158 1.00 0.00 78 LEU A CA 15
ATOM 22998 C C . LEU A 1 78 ? 0.237 -0.594 -9.713 1.00 0.00 78 LEU A C 15
ATOM 22999 O O . LEU A 1 78 ? 0.451 -0.408 -10.903 1.00 0.00 78 LEU A O 15
ATOM 23015 N N . TRP A 1 79 ? 0.056 0.410 -8.862 1.00 0.00 79 TRP A N 15
ATOM 23016 C CA . TRP A 1 79 ? 0.001 1.787 -9.306 1.00 0.00 79 TRP A CA 15
ATOM 23017 C C . TRP A 1 79 ? 1.259 2.229 -10.055 1.00 0.00 79 TRP A C 15
ATOM 23018 O O . TRP A 1 79 ? 1.147 3.045 -10.966 1.00 0.00 79 TRP A O 15
ATOM 23039 N N . LEU A 1 80 ? 2.439 1.707 -9.702 1.00 0.00 80 LEU A N 15
ATOM 23040 C CA . LEU A 1 80 ? 3.683 2.070 -10.376 1.00 0.00 80 LEU A CA 15
ATOM 23041 C C . LEU A 1 80 ? 3.566 1.823 -11.872 1.00 0.00 80 LEU A C 15
ATOM 23042 O O . LEU A 1 80 ? 4.040 2.660 -12.638 1.00 0.00 80 LEU A O 15
ATOM 23058 N N . SER A 1 81 ? 2.997 0.688 -12.281 1.00 0.00 81 SER A N 15
ATOM 23059 C CA . SER A 1 81 ? 2.844 0.324 -13.685 1.00 0.00 81 SER A CA 15
ATOM 23060 C C . SER A 1 81 ? 1.457 0.717 -14.216 1.00 0.00 81 SER A C 15
ATOM 23061 O O . SER A 1 81 ? 1.347 1.430 -15.214 1.00 0.00 81 SER A O 15
ATOM 23069 N N . ASP A 1 82 ? 0.409 0.235 -13.546 1.00 0.00 82 ASP A N 15
ATOM 23070 C CA . ASP A 1 82 ? -0.998 0.268 -13.945 1.00 0.00 82 ASP A CA 15
ATOM 23071 C C . ASP A 1 82 ? -1.589 1.669 -13.819 1.00 0.00 82 ASP A C 15
ATOM 23072 O O . ASP A 1 82 ? -2.579 1.978 -14.476 1.00 0.00 82 ASP A O 15
ATOM 23081 N N . GLN A 1 83 ? -1.054 2.499 -12.915 1.00 0.00 83 GLN A N 15
ATOM 23082 C CA . GLN A 1 83 ? -1.619 3.758 -12.460 1.00 0.00 83 GLN A CA 15
ATOM 23083 C C . GLN A 1 83 ? -3.074 3.674 -11.960 1.00 0.00 83 GLN A C 15
ATOM 23084 O O . GLN A 1 83 ? -3.702 4.713 -11.742 1.00 0.00 83 GLN A O 15
ATOM 23098 N N . LEU A 1 84 ? -3.591 2.462 -11.711 1.00 0.00 84 LEU A N 15
ATOM 23099 C CA . LEU A 1 84 ? -4.988 2.152 -11.420 1.00 0.00 84 LEU A CA 15
ATOM 23100 C C . LEU A 1 84 ? -5.922 2.925 -12.342 1.00 0.00 84 LEU A C 15
ATOM 23101 O O . LEU A 1 84 ? -6.541 3.912 -11.944 1.00 0.00 84 LEU A O 15
ATOM 23117 N N . GLY A 1 85 ? -6.004 2.472 -13.589 1.00 0.00 85 GLY A N 15
ATOM 23118 C CA . GLY A 1 85 ? -6.937 3.007 -14.554 1.00 0.00 85 GLY A CA 15
ATOM 23119 C C . GLY A 1 85 ? -8.316 2.442 -14.281 1.00 0.00 85 GLY A C 15
ATOM 23120 O O . GLY A 1 85 ? -9.201 3.146 -13.792 1.00 0.00 85 GLY A O 15
ATOM 23124 N N . GLN A 1 86 ? -8.496 1.160 -14.574 1.00 0.00 86 GLN A N 15
ATOM 23125 C CA . GLN A 1 86 ? -9.741 0.434 -14.445 1.00 0.00 86 GLN A CA 15
ATOM 23126 C C . GLN A 1 86 ? -9.434 -1.038 -14.192 1.00 0.00 86 GLN A C 15
ATOM 23127 O O . GLN A 1 86 ? -9.946 -1.618 -13.233 1.00 0.00 86 GLN A O 15
ATOM 23141 N N . ALA A 1 87 ? -8.702 -1.667 -15.106 1.00 0.00 87 ALA A N 15
ATOM 23142 C CA . ALA A 1 87 ? -8.485 -3.097 -15.195 1.00 0.00 87 ALA A CA 15
ATOM 23143 C C . ALA A 1 87 ? -7.322 -3.327 -16.160 1.00 0.00 87 ALA A C 15
ATOM 23144 O O . ALA A 1 87 ? -7.216 -2.634 -17.173 1.00 0.00 87 ALA A O 15
ATOM 23151 N N . VAL A 1 88 ? -6.457 -4.290 -15.858 1.00 0.00 88 VAL A N 15
ATOM 23152 C CA . VAL A 1 88 ? -5.371 -4.721 -16.734 1.00 0.00 88 VAL A CA 15
ATOM 23153 C C . VAL A 1 88 ? -4.964 -6.138 -16.310 1.00 0.00 88 VAL A C 15
ATOM 23154 O O . VAL A 1 88 ? -5.063 -6.475 -15.120 1.00 0.00 88 VAL A O 15
ATOM 23167 N N . GLY A 1 89 ? -4.568 -6.995 -17.252 1.00 0.00 89 GLY A N 15
ATOM 23168 C CA . GLY A 1 89 ? -4.194 -8.378 -16.984 1.00 0.00 89 GLY A CA 15
ATOM 23169 C C . GLY A 1 89 ? -3.742 -9.095 -18.249 1.00 0.00 89 GLY A C 15
ATOM 23170 O O . GLY A 1 89 ? -2.542 -9.332 -18.428 1.00 0.00 89 GLY A O 15
ATOM 23174 N N . GLN A 1 90 ? -4.687 -9.472 -19.113 1.00 0.00 90 GLN A N 15
ATOM 23175 C CA . GLN A 1 90 ? -4.383 -9.988 -20.444 1.00 0.00 90 GLN A CA 15
ATOM 23176 C C . GLN A 1 90 ? -3.741 -8.861 -21.245 1.00 0.00 90 GLN A C 15
ATOM 23177 O O . GLN A 1 90 ? -4.300 -7.773 -21.349 1.00 0.00 90 GLN A O 15
ATOM 23191 N N . GLN A 1 91 ? -2.547 -9.117 -21.757 1.00 0.00 91 GLN A N 15
ATOM 23192 C CA . GLN A 1 91 ? -1.761 -8.195 -22.558 1.00 0.00 91 GLN A CA 15
ATOM 23193 C C . GLN A 1 91 ? -0.988 -9.038 -23.571 1.00 0.00 91 GLN A C 15
ATOM 23194 O O . GLN A 1 91 ? -0.720 -10.215 -23.280 1.00 0.00 91 GLN A O 15
ATOM 23208 N N . PRO A 1 92 ? -0.549 -8.489 -24.709 1.00 0.00 92 PRO A N 15
ATOM 23209 C CA . PRO A 1 92 ? 0.572 -9.044 -25.438 1.00 0.00 92 PRO A CA 15
ATOM 23210 C C . PRO A 1 92 ? 1.819 -8.739 -24.604 1.00 0.00 92 PRO A C 15
ATOM 23211 O O . PRO A 1 92 ? 2.159 -7.571 -24.411 1.00 0.00 92 PRO A O 15
ATOM 23222 N N . GLY A 1 93 ? 2.472 -9.752 -24.032 1.00 0.00 93 GLY A N 15
ATOM 23223 C CA . GLY A 1 93 ? 3.749 -9.534 -23.361 1.00 0.00 93 GLY A CA 15
ATOM 23224 C C . GLY A 1 93 ? 4.776 -9.061 -24.386 1.00 0.00 93 GLY A C 15
ATOM 23225 O O . GLY A 1 93 ? 5.405 -8.013 -24.205 1.00 0.00 93 GLY A O 15
ATOM 23229 N N . ALA A 1 94 ? 4.883 -9.823 -25.483 1.00 0.00 94 ALA A N 15
ATOM 23230 C CA . ALA A 1 94 ? 5.884 -9.687 -26.534 1.00 0.00 94 ALA A CA 15
ATOM 23231 C C . ALA A 1 94 ? 7.278 -9.523 -25.915 1.00 0.00 94 ALA A C 15
ATOM 23232 O O . ALA A 1 94 ? 8.058 -8.644 -26.295 1.00 0.00 94 ALA A O 15
ATOM 23239 N N . SER A 1 95 ? 7.579 -10.382 -24.945 1.00 0.00 95 SER A N 15
ATOM 23240 C CA . SER A 1 95 ? 8.846 -10.436 -24.238 1.00 0.00 95 SER A CA 15
ATOM 23241 C C . SER A 1 95 ? 9.543 -11.750 -24.596 1.00 0.00 95 SER A C 15
ATOM 23242 O O . SER A 1 95 ? 8.903 -12.671 -25.110 1.00 0.00 95 SER A O 15
ATOM 23250 N N . SER A 1 96 ? 10.840 -11.855 -24.316 1.00 0.00 96 SER A N 15
ATOM 23251 C CA . SER A 1 96 ? 11.629 -13.070 -24.451 1.00 0.00 96 SER A CA 15
ATOM 23252 C C . SER A 1 96 ? 12.415 -13.264 -23.155 1.00 0.00 96 SER A C 15
ATOM 23253 O O . SER A 1 96 ? 12.616 -12.311 -22.400 1.00 0.00 96 SER A O 15
ATOM 23261 N N . GLY A 1 97 ? 12.842 -14.494 -22.878 1.00 0.00 97 GLY A N 15
ATOM 23262 C CA . GLY A 1 97 ? 13.570 -14.840 -21.669 1.00 0.00 97 GLY A CA 15
ATOM 23263 C C . GLY A 1 97 ? 13.882 -16.336 -21.633 1.00 0.00 97 GLY A C 15
ATOM 23264 O O . GLY A 1 97 ? 13.392 -17.089 -22.485 1.00 0.00 97 GLY A O 15
ATOM 23268 N N . PRO A 1 98 ? 14.668 -16.786 -20.640 1.00 0.00 98 PRO A N 15
ATOM 23269 C CA . PRO A 1 98 ? 15.191 -18.145 -20.579 1.00 0.00 98 PRO A CA 15
ATOM 23270 C C . PRO A 1 98 ? 14.095 -19.161 -20.255 1.00 0.00 98 PRO A C 15
ATOM 23271 O O . PRO A 1 98 ? 13.914 -20.125 -21.001 1.00 0.00 98 PRO A O 15
ATOM 23282 N N . SER A 1 99 ? 13.346 -18.941 -19.168 1.00 0.00 99 SER A N 15
ATOM 23283 C CA . SER A 1 99 ? 12.610 -19.970 -18.439 1.00 0.00 99 SER A CA 15
ATOM 23284 C C . SER A 1 99 ? 13.534 -21.125 -18.003 1.00 0.00 99 SER A C 15
ATOM 23285 O O . SER A 1 99 ? 14.731 -21.121 -18.294 1.00 0.00 99 SER A O 15
ATOM 23293 N N . SER A 1 100 ? 12.997 -22.101 -17.261 1.00 0.00 100 SER A N 15
ATOM 23294 C CA . SER A 1 100 ? 13.764 -23.171 -16.618 1.00 0.00 100 SER A CA 15
ATOM 23295 C C . SER A 1 100 ? 15.055 -22.676 -15.957 1.00 0.00 100 SER A C 15
ATOM 23296 O O . SER A 1 100 ? 16.175 -23.020 -16.352 1.00 0.00 100 SER A O 15
ATOM 23304 N N . GLY A 1 101 ? 14.859 -21.868 -14.921 1.00 0.00 101 GLY A N 15
ATOM 23305 C CA . GLY A 1 101 ? 15.891 -21.312 -14.079 1.00 0.00 101 GLY A CA 15
ATOM 23306 C C . GLY A 1 101 ? 15.208 -20.594 -12.944 1.00 0.00 101 GLY A C 15
ATOM 23307 O O . GLY A 1 101 ? 15.686 -20.693 -11.796 1.00 0.00 101 GLY A O 15
ATOM 23311 N N . GLY A 1 1 ? -2.412 -29.159 -13.298 1.00 0.00 1 GLY A N 16
ATOM 23312 C CA . GLY A 1 1 ? -2.014 -27.868 -12.716 1.00 0.00 1 GLY A CA 16
ATOM 23313 C C . GLY A 1 1 ? -3.043 -26.802 -13.054 1.00 0.00 1 GLY A C 16
ATOM 23314 O O . GLY A 1 1 ? -3.997 -27.087 -13.780 1.00 0.00 1 GLY A O 16
ATOM 23318 N N . SER A 1 2 ? -2.855 -25.589 -12.527 1.00 0.00 2 SER A N 16
ATOM 23319 C CA . SER A 1 2 ? -3.849 -24.521 -12.468 1.00 0.00 2 SER A CA 16
ATOM 23320 C C . SER A 1 2 ? -5.022 -24.916 -11.554 1.00 0.00 2 SER A C 16
ATOM 23321 O O . SER A 1 2 ? -5.223 -26.090 -11.229 1.00 0.00 2 SER A O 16
ATOM 23329 N N . SER A 1 3 ? -5.787 -23.908 -11.142 1.00 0.00 3 SER A N 16
ATOM 23330 C CA . SER A 1 3 ? -7.069 -24.016 -10.462 1.00 0.00 3 SER A CA 16
ATOM 23331 C C . SER A 1 3 ? -8.076 -22.982 -10.985 1.00 0.00 3 SER A C 16
ATOM 23332 O O . SER A 1 3 ? -9.210 -22.940 -10.507 1.00 0.00 3 SER A O 16
ATOM 23340 N N . GLY A 1 4 ? -7.693 -22.141 -11.951 1.00 0.00 4 GLY A N 16
ATOM 23341 C CA . GLY A 1 4 ? -8.485 -20.985 -12.329 1.00 0.00 4 GLY A CA 16
ATOM 23342 C C . GLY A 1 4 ? -8.568 -19.949 -11.206 1.00 0.00 4 GLY A C 16
ATOM 23343 O O . GLY A 1 4 ? -7.936 -20.082 -10.153 1.00 0.00 4 GLY A O 16
ATOM 23347 N N . SER A 1 5 ? -9.347 -18.898 -11.470 1.00 0.00 5 SER A N 16
ATOM 23348 C CA . SER A 1 5 ? -9.191 -17.554 -10.922 1.00 0.00 5 SER A CA 16
ATOM 23349 C C . SER A 1 5 ? -7.846 -16.938 -11.318 1.00 0.00 5 SER A C 16
ATOM 23350 O O . SER A 1 5 ? -6.840 -17.618 -11.525 1.00 0.00 5 SER A O 16
ATOM 23358 N N . SER A 1 6 ? -7.836 -15.620 -11.457 1.00 0.00 6 SER A N 16
ATOM 23359 C CA . SER A 1 6 ? -6.681 -14.838 -11.853 1.00 0.00 6 SER A CA 16
ATOM 23360 C C . SER A 1 6 ? -6.862 -13.442 -11.269 1.00 0.00 6 SER A C 16
ATOM 23361 O O . SER A 1 6 ? -7.998 -13.004 -11.055 1.00 0.00 6 SER A O 16
ATOM 23369 N N . GLY A 1 7 ? -5.768 -12.723 -11.039 1.00 0.00 7 GLY A N 16
ATOM 23370 C CA . GLY A 1 7 ? -5.807 -11.401 -10.451 1.00 0.00 7 GLY A CA 16
ATOM 23371 C C . GLY A 1 7 ? -4.408 -10.811 -10.465 1.00 0.00 7 GLY A C 16
ATOM 23372 O O . GLY A 1 7 ? -3.437 -11.528 -10.208 1.00 0.00 7 GLY A O 16
ATOM 23376 N N . GLN A 1 8 ? -4.287 -9.503 -10.700 1.00 0.00 8 GLN A N 16
ATOM 23377 C CA . GLN A 1 8 ? -2.977 -8.847 -10.712 1.00 0.00 8 GLN A CA 16
ATOM 23378 C C . GLN A 1 8 ? -2.235 -8.965 -9.374 1.00 0.00 8 GLN A C 16
ATOM 23379 O O . GLN A 1 8 ? -1.012 -8.899 -9.296 1.00 0.00 8 GLN A O 16
ATOM 23393 N N . TYR A 1 9 ? -3.019 -9.093 -8.314 1.00 0.00 9 TYR A N 16
ATOM 23394 C CA . TYR A 1 9 ? -2.605 -9.047 -6.919 1.00 0.00 9 TYR A CA 16
ATOM 23395 C C . TYR A 1 9 ? -2.208 -10.413 -6.395 1.00 0.00 9 TYR A C 16
ATOM 23396 O O . TYR A 1 9 ? -1.260 -10.504 -5.619 1.00 0.00 9 TYR A O 16
ATOM 23414 N N . GLU A 1 10 ? -2.930 -11.463 -6.785 1.00 0.00 10 GLU A N 16
ATOM 23415 C CA . GLU A 1 10 ? -2.679 -12.809 -6.298 1.00 0.00 10 GLU A CA 16
ATOM 23416 C C . GLU A 1 10 ? -1.300 -13.301 -6.753 1.00 0.00 10 GLU A C 16
ATOM 23417 O O . GLU A 1 10 ? -0.626 -13.997 -6.006 1.00 0.00 10 GLU A O 16
ATOM 23429 N N . LEU A 1 11 ? -0.798 -12.784 -7.878 1.00 0.00 11 LEU A N 16
ATOM 23430 C CA . LEU A 1 11 ? 0.601 -12.902 -8.298 1.00 0.00 11 LEU A CA 16
ATOM 23431 C C . LEU A 1 11 ? 1.543 -12.552 -7.134 1.00 0.00 11 LEU A C 16
ATOM 23432 O O . LEU A 1 11 ? 2.426 -13.320 -6.750 1.00 0.00 11 LEU A O 16
ATOM 23448 N N . TYR A 1 12 ? 1.334 -11.387 -6.528 1.00 0.00 12 TYR A N 16
ATOM 23449 C CA . TYR A 1 12 ? 2.160 -10.858 -5.450 1.00 0.00 12 TYR A CA 16
ATOM 23450 C C . TYR A 1 12 ? 1.789 -11.471 -4.092 1.00 0.00 12 TYR A C 16
ATOM 23451 O O . TYR A 1 12 ? 2.358 -11.088 -3.071 1.00 0.00 12 TYR A O 16
ATOM 23469 N N . MET A 1 13 ? 0.863 -12.430 -4.024 1.00 0.00 13 MET A N 16
ATOM 23470 C CA . MET A 1 13 ? 0.676 -13.310 -2.889 1.00 0.00 13 MET A CA 16
ATOM 23471 C C . MET A 1 13 ? 1.661 -14.485 -2.904 1.00 0.00 13 MET A C 16
ATOM 23472 O O . MET A 1 13 ? 1.716 -15.225 -1.919 1.00 0.00 13 MET A O 16
ATOM 23486 N N . TYR A 1 14 ? 2.414 -14.690 -3.991 1.00 0.00 14 TYR A N 16
ATOM 23487 C CA . TYR A 1 14 ? 3.279 -15.860 -4.188 1.00 0.00 14 TYR A CA 16
ATOM 23488 C C . TYR A 1 14 ? 4.767 -15.554 -4.003 1.00 0.00 14 TYR A C 16
ATOM 23489 O O . TYR A 1 14 ? 5.589 -16.476 -3.936 1.00 0.00 14 TYR A O 16
ATOM 23507 N N . ARG A 1 15 ? 5.125 -14.271 -4.002 1.00 0.00 15 ARG A N 16
ATOM 23508 C CA . ARG A 1 15 ? 6.458 -13.771 -4.314 1.00 0.00 15 ARG A CA 16
ATOM 23509 C C . ARG A 1 15 ? 6.870 -12.744 -3.260 1.00 0.00 15 ARG A C 16
ATOM 23510 O O . ARG A 1 15 ? 6.068 -12.414 -2.384 1.00 0.00 15 ARG A O 16
ATOM 23531 N N . GLU A 1 16 ? 8.104 -12.253 -3.320 1.00 0.00 16 GLU A N 16
ATOM 23532 C CA . GLU A 1 16 ? 8.677 -11.311 -2.367 1.00 0.00 16 GLU A CA 16
ATOM 23533 C C . GLU A 1 16 ? 9.094 -10.053 -3.114 1.00 0.00 16 GLU A C 16
ATOM 23534 O O . GLU A 1 16 ? 9.331 -10.075 -4.328 1.00 0.00 16 GLU A O 16
ATOM 23546 N N . VAL A 1 17 ? 9.237 -8.962 -2.369 1.00 0.00 17 VAL A N 16
ATOM 23547 C CA . VAL A 1 17 ? 9.559 -7.652 -2.912 1.00 0.00 17 VAL A CA 16
ATOM 23548 C C . VAL A 1 17 ? 10.235 -6.837 -1.816 1.00 0.00 17 VAL A C 16
ATOM 23549 O O . VAL A 1 17 ? 9.899 -6.944 -0.631 1.00 0.00 17 VAL A O 16
ATOM 23562 N N . ASP A 1 18 ? 11.189 -6.005 -2.224 1.00 0.00 18 ASP A N 16
ATOM 23563 C CA . ASP A 1 18 ? 11.903 -5.108 -1.337 1.00 0.00 18 ASP A CA 16
ATOM 23564 C C . ASP A 1 18 ? 11.040 -3.885 -1.078 1.00 0.00 18 ASP A C 16
ATOM 23565 O O . ASP A 1 18 ? 11.017 -2.953 -1.881 1.00 0.00 18 ASP A O 16
ATOM 23574 N N . THR A 1 19 ? 10.325 -3.875 0.047 1.00 0.00 19 THR A N 16
ATOM 23575 C CA . THR A 1 19 ? 9.421 -2.803 0.446 1.00 0.00 19 THR A CA 16
ATOM 23576 C C . THR A 1 19 ? 10.132 -1.438 0.471 1.00 0.00 19 THR A C 16
ATOM 23577 O O . THR A 1 19 ? 9.510 -0.410 0.207 1.00 0.00 19 THR A O 16
ATOM 23588 N N . LEU A 1 20 ? 11.432 -1.401 0.766 1.00 0.00 20 LEU A N 16
ATOM 23589 C CA . LEU A 1 20 ? 12.232 -0.195 0.814 1.00 0.00 20 LEU A CA 16
ATOM 23590 C C . LEU A 1 20 ? 12.406 0.409 -0.577 1.00 0.00 20 LEU A C 16
ATOM 23591 O O . LEU A 1 20 ? 12.346 1.631 -0.703 1.00 0.00 20 LEU A O 16
ATOM 23607 N N . GLU A 1 21 ? 12.607 -0.421 -1.603 1.00 0.00 21 GLU A N 16
ATOM 23608 C CA . GLU A 1 21 ? 12.787 0.006 -2.976 1.00 0.00 21 GLU A CA 16
ATOM 23609 C C . GLU A 1 21 ? 11.436 0.295 -3.624 1.00 0.00 21 GLU A C 16
ATOM 23610 O O . GLU A 1 21 ? 11.311 1.279 -4.345 1.00 0.00 21 GLU A O 16
ATOM 23622 N N . LEU A 1 22 ? 10.399 -0.482 -3.295 1.00 0.00 22 LEU A N 16
ATOM 23623 C CA . LEU A 1 22 ? 9.026 -0.206 -3.708 1.00 0.00 22 LEU A CA 16
ATOM 23624 C C . LEU A 1 22 ? 8.661 1.218 -3.311 1.00 0.00 22 LEU A C 16
ATOM 23625 O O . LEU A 1 22 ? 8.267 2.022 -4.147 1.00 0.00 22 LEU A O 16
ATOM 23641 N N . THR A 1 23 ? 8.747 1.517 -2.015 1.00 0.00 23 THR A N 16
ATOM 23642 C CA . THR A 1 23 ? 8.319 2.803 -1.483 1.00 0.00 23 THR A CA 16
ATOM 23643 C C . THR A 1 23 ? 9.123 3.925 -2.129 1.00 0.00 23 THR A C 16
ATOM 23644 O O . THR A 1 23 ? 8.572 4.975 -2.429 1.00 0.00 23 THR A O 16
ATOM 23655 N N . ARG A 1 24 ? 10.417 3.699 -2.346 1.00 0.00 24 ARG A N 16
ATOM 23656 C CA . ARG A 1 24 ? 11.271 4.617 -3.113 1.00 0.00 24 ARG A CA 16
ATOM 23657 C C . ARG A 1 24 ? 10.713 4.893 -4.515 1.00 0.00 24 ARG A C 16
ATOM 23658 O O . ARG A 1 24 ? 10.428 6.048 -4.811 1.00 0.00 24 ARG A O 16
ATOM 23679 N N . GLN A 1 25 ? 10.517 3.874 -5.357 1.00 0.00 25 GLN A N 16
ATOM 23680 C CA . GLN A 1 25 ? 9.955 4.021 -6.703 1.00 0.00 25 GLN A CA 16
ATOM 23681 C C . GLN A 1 25 ? 8.622 4.765 -6.683 1.00 0.00 25 GLN A C 16
ATOM 23682 O O . GLN A 1 25 ? 8.382 5.637 -7.520 1.00 0.00 25 GLN A O 16
ATOM 23696 N N . VAL A 1 26 ? 7.760 4.427 -5.730 1.00 0.00 26 VAL A N 16
ATOM 23697 C CA . VAL A 1 26 ? 6.497 5.098 -5.485 1.00 0.00 26 VAL A CA 16
ATOM 23698 C C . VAL A 1 26 ? 6.767 6.592 -5.235 1.00 0.00 26 VAL A C 16
ATOM 23699 O O . VAL A 1 26 ? 6.253 7.423 -5.981 1.00 0.00 26 VAL A O 16
ATOM 23712 N N . LYS A 1 27 ? 7.577 6.954 -4.232 1.00 0.00 27 LYS A N 16
ATOM 23713 C CA . LYS A 1 27 ? 7.909 8.335 -3.902 1.00 0.00 27 LYS A CA 16
ATOM 23714 C C . LYS A 1 27 ? 8.485 9.096 -5.090 1.00 0.00 27 LYS A C 16
ATOM 23715 O O . LYS A 1 27 ? 8.099 10.250 -5.292 1.00 0.00 27 LYS A O 16
ATOM 23734 N N . GLU A 1 28 ? 9.358 8.479 -5.880 1.00 0.00 28 GLU A N 16
ATOM 23735 C CA . GLU A 1 28 ? 9.900 9.096 -7.085 1.00 0.00 28 GLU A CA 16
ATOM 23736 C C . GLU A 1 28 ? 8.782 9.367 -8.094 1.00 0.00 28 GLU A C 16
ATOM 23737 O O . GLU A 1 28 ? 8.607 10.515 -8.489 1.00 0.00 28 GLU A O 16
ATOM 23749 N N . LYS A 1 29 ? 7.962 8.376 -8.468 1.00 0.00 29 LYS A N 16
ATOM 23750 C CA . LYS A 1 29 ? 6.870 8.601 -9.422 1.00 0.00 29 LYS A CA 16
ATOM 23751 C C . LYS A 1 29 ? 5.865 9.645 -8.914 1.00 0.00 29 LYS A C 16
ATOM 23752 O O . LYS A 1 29 ? 5.299 10.397 -9.710 1.00 0.00 29 LYS A O 16
ATOM 23771 N N . LEU A 1 30 ? 5.639 9.717 -7.602 1.00 0.00 30 LEU A N 16
ATOM 23772 C CA . LEU A 1 30 ? 4.798 10.742 -6.992 1.00 0.00 30 LEU A CA 16
ATOM 23773 C C . LEU A 1 30 ? 5.399 12.121 -7.233 1.00 0.00 30 LEU A C 16
ATOM 23774 O O . LEU A 1 30 ? 4.701 13.001 -7.743 1.00 0.00 30 LEU A O 16
ATOM 23790 N N . ALA A 1 31 ? 6.685 12.305 -6.919 1.00 0.00 31 ALA A N 16
ATOM 23791 C CA . ALA A 1 31 ? 7.387 13.561 -7.169 1.00 0.00 31 ALA A CA 16
ATOM 23792 C C . ALA A 1 31 ? 7.350 13.914 -8.661 1.00 0.00 31 ALA A C 16
ATOM 23793 O O . ALA A 1 31 ? 7.019 15.049 -9.006 1.00 0.00 31 ALA A O 16
ATOM 23800 N N . LYS A 1 32 ? 7.631 12.930 -9.524 1.00 0.00 32 LYS A N 16
ATOM 23801 C CA . LYS A 1 32 ? 7.689 13.011 -10.984 1.00 0.00 32 LYS A CA 16
ATOM 23802 C C . LYS A 1 32 ? 6.468 13.709 -11.549 1.00 0.00 32 LYS A C 16
ATOM 23803 O O . LYS A 1 32 ? 6.610 14.588 -12.394 1.00 0.00 32 LYS A O 16
ATOM 23822 N N . ASN A 1 33 ? 5.270 13.253 -11.176 1.00 0.00 33 ASN A N 16
ATOM 23823 C CA . ASN A 1 33 ? 4.026 13.830 -11.676 1.00 0.00 33 ASN A CA 16
ATOM 23824 C C . ASN A 1 33 ? 3.589 15.028 -10.840 1.00 0.00 33 ASN A C 16
ATOM 23825 O O . ASN A 1 33 ? 2.832 15.862 -11.341 1.00 0.00 33 ASN A O 16
ATOM 23836 N N . GLY A 1 34 ? 4.049 15.130 -9.593 1.00 0.00 34 GLY A N 16
ATOM 23837 C CA . GLY A 1 34 ? 3.668 16.165 -8.651 1.00 0.00 34 GLY A CA 16
ATOM 23838 C C . GLY A 1 34 ? 2.374 15.773 -7.955 1.00 0.00 34 GLY A C 16
ATOM 23839 O O . GLY A 1 34 ? 1.344 16.417 -8.174 1.00 0.00 34 GLY A O 16
ATOM 23843 N N . ILE A 1 35 ? 2.438 14.699 -7.165 1.00 0.00 35 ILE A N 16
ATOM 23844 C CA . ILE A 1 35 ? 1.323 14.051 -6.494 1.00 0.00 35 ILE A CA 16
ATOM 23845 C C . ILE A 1 35 ? 1.639 14.057 -5.003 1.00 0.00 35 ILE A C 16
ATOM 23846 O O . ILE A 1 35 ? 2.644 13.488 -4.577 1.00 0.00 35 ILE A O 16
ATOM 23862 N N . CYS A 1 36 ? 0.775 14.688 -4.208 1.00 0.00 36 CYS A N 16
ATOM 23863 C CA . CYS A 1 36 ? 0.885 14.639 -2.760 1.00 0.00 36 CYS A CA 16
ATOM 23864 C C . CYS A 1 36 ? 0.751 13.190 -2.300 1.00 0.00 36 CYS A C 16
ATOM 23865 O O . CYS A 1 36 ? -0.243 12.513 -2.585 1.00 0.00 36 CYS A O 16
ATOM 23873 N N . GLN A 1 37 ? 1.742 12.735 -1.547 1.00 0.00 37 GLN A N 16
ATOM 23874 C CA . GLN A 1 37 ? 1.834 11.353 -1.089 1.00 0.00 37 GLN A CA 16
ATOM 23875 C C . GLN A 1 37 ? 0.679 11.013 -0.143 1.00 0.00 37 GLN A C 16
ATOM 23876 O O . GLN A 1 37 ? 0.139 9.909 -0.216 1.00 0.00 37 GLN A O 16
ATOM 23890 N N . ARG A 1 38 ? 0.261 11.966 0.702 1.00 0.00 38 ARG A N 16
ATOM 23891 C CA . ARG A 1 38 ? -0.891 11.814 1.580 1.00 0.00 38 ARG A CA 16
ATOM 23892 C C . ARG A 1 38 ? -2.124 11.486 0.753 1.00 0.00 38 ARG A C 16
ATOM 23893 O O . ARG A 1 38 ? -2.795 10.507 1.038 1.00 0.00 38 ARG A O 16
ATOM 23914 N N . ILE A 1 39 ? -2.448 12.311 -0.242 1.00 0.00 39 ILE A N 16
ATOM 23915 C CA . ILE A 1 39 ? -3.647 12.162 -1.064 1.00 0.00 39 ILE A CA 16
ATOM 23916 C C . ILE A 1 39 ? -3.565 10.845 -1.844 1.00 0.00 39 ILE A C 16
ATOM 23917 O O . ILE A 1 39 ? -4.562 10.124 -1.908 1.00 0.00 39 ILE A O 16
ATOM 23933 N N . PHE A 1 40 ? -2.395 10.502 -2.401 1.00 0.00 40 PHE A N 16
ATOM 23934 C CA . PHE A 1 40 ? -2.187 9.192 -3.013 1.00 0.00 40 PHE A CA 16
ATOM 23935 C C . PHE A 1 40 ? -2.616 8.095 -2.032 1.00 0.00 40 PHE A C 16
ATOM 23936 O O . PHE A 1 40 ? -3.372 7.188 -2.379 1.00 0.00 40 PHE A O 16
ATOM 23953 N N . GLY A 1 41 ? -2.165 8.185 -0.785 1.00 0.00 41 GLY A N 16
ATOM 23954 C CA . GLY A 1 41 ? -2.488 7.224 0.247 1.00 0.00 41 GLY A CA 16
ATOM 23955 C C . GLY A 1 41 ? -3.965 7.226 0.628 1.00 0.00 41 GLY A C 16
ATOM 23956 O O . GLY A 1 41 ? -4.548 6.163 0.829 1.00 0.00 41 GLY A O 16
ATOM 23960 N N . GLU A 1 42 ? -4.593 8.392 0.703 1.00 0.00 42 GLU A N 16
ATOM 23961 C CA . GLU A 1 42 ? -5.998 8.541 1.050 1.00 0.00 42 GLU A CA 16
ATOM 23962 C C . GLU A 1 42 ? -6.933 8.037 -0.054 1.00 0.00 42 GLU A C 16
ATOM 23963 O O . GLU A 1 42 ? -8.101 7.752 0.211 1.00 0.00 42 GLU A O 16
ATOM 23975 N N . LYS A 1 43 ? -6.440 7.899 -1.289 1.00 0.00 43 LYS A N 16
ATOM 23976 C CA . LYS A 1 43 ? -7.270 7.626 -2.456 1.00 0.00 43 LYS A CA 16
ATOM 23977 C C . LYS A 1 43 ? -6.902 6.330 -3.142 1.00 0.00 43 LYS A C 16
ATOM 23978 O O . LYS A 1 43 ? -7.742 5.428 -3.199 1.00 0.00 43 LYS A O 16
ATOM 23997 N N . VAL A 1 44 ? -5.685 6.239 -3.671 1.00 0.00 44 VAL A N 16
ATOM 23998 C CA . VAL A 1 44 ? -5.227 5.068 -4.400 1.00 0.00 44 VAL A CA 16
ATOM 23999 C C . VAL A 1 44 ? -5.118 3.897 -3.429 1.00 0.00 44 VAL A C 16
ATOM 24000 O O . VAL A 1 44 ? -5.624 2.816 -3.720 1.00 0.00 44 VAL A O 16
ATOM 24013 N N . LEU A 1 45 ? -4.472 4.097 -2.278 1.00 0.00 45 LEU A N 16
ATOM 24014 C CA . LEU A 1 45 ? -4.444 3.079 -1.238 1.00 0.00 45 LEU A CA 16
ATOM 24015 C C . LEU A 1 45 ? -5.776 3.082 -0.492 1.00 0.00 45 LEU A C 16
ATOM 24016 O O . LEU A 1 45 ? -6.305 2.015 -0.188 1.00 0.00 45 LEU A O 16
ATOM 24032 N N . GLY A 1 46 ? -6.341 4.261 -0.226 1.00 0.00 46 GLY A N 16
ATOM 24033 C CA . GLY A 1 46 ? -7.637 4.426 0.421 1.00 0.00 46 GLY A CA 16
ATOM 24034 C C . GLY A 1 46 ? -7.551 4.470 1.949 1.00 0.00 46 GLY A C 16
ATOM 24035 O O . GLY A 1 46 ? -8.584 4.330 2.615 1.00 0.00 46 GLY A O 16
ATOM 24039 N N . LEU A 1 47 ? -6.344 4.574 2.520 1.00 0.00 47 LEU A N 16
ATOM 24040 C CA . LEU A 1 47 ? -6.074 4.410 3.953 1.00 0.00 47 LEU A CA 16
ATOM 24041 C C . LEU A 1 47 ? -6.199 5.740 4.715 1.00 0.00 47 LEU A C 16
ATOM 24042 O O . LEU A 1 47 ? -6.312 6.817 4.124 1.00 0.00 47 LEU A O 16
ATOM 24058 N N . SER A 1 48 ? -6.085 5.643 6.039 1.00 0.00 48 SER A N 16
ATOM 24059 C CA . SER A 1 48 ? -5.818 6.717 6.979 1.00 0.00 48 SER A CA 16
ATOM 24060 C C . SER A 1 48 ? -4.500 7.402 6.608 1.00 0.00 48 SER A C 16
ATOM 24061 O O . SER A 1 48 ? -3.532 6.734 6.233 1.00 0.00 48 SER A O 16
ATOM 24069 N N . GLN A 1 49 ? -4.466 8.728 6.708 1.00 0.00 49 GLN A N 16
ATOM 24070 C CA . GLN A 1 49 ? -3.352 9.546 6.240 1.00 0.00 49 GLN A CA 16
ATOM 24071 C C . GLN A 1 49 ? -2.027 9.219 6.945 1.00 0.00 49 GLN A C 16
ATOM 24072 O O . GLN A 1 49 ? -1.032 8.956 6.272 1.00 0.00 49 GLN A O 16
ATOM 24086 N N . GLY A 1 50 ? -1.996 9.192 8.280 1.00 0.00 50 GLY A N 16
ATOM 24087 C CA . GLY A 1 50 ? -0.750 9.046 9.035 1.00 0.00 50 GLY A CA 16
ATOM 24088 C C . GLY A 1 50 ? -0.112 7.678 8.864 1.00 0.00 50 GLY A C 16
ATOM 24089 O O . GLY A 1 50 ? 1.110 7.574 8.806 1.00 0.00 50 GLY A O 16
ATOM 24093 N N . SER A 1 51 ? -0.939 6.643 8.736 1.00 0.00 51 SER A N 16
ATOM 24094 C CA . SER A 1 51 ? -0.515 5.286 8.451 1.00 0.00 51 SER A CA 16
ATOM 24095 C C . SER A 1 51 ? 0.325 5.272 7.168 1.00 0.00 51 SER A C 16
ATOM 24096 O O . SER A 1 51 ? 1.360 4.614 7.130 1.00 0.00 51 SER A O 16
ATOM 24104 N N . VAL A 1 52 ? -0.039 6.064 6.158 1.00 0.00 52 VAL A N 16
ATOM 24105 C CA . VAL A 1 52 ? 0.624 6.115 4.863 1.00 0.00 52 VAL A CA 16
ATOM 24106 C C . VAL A 1 52 ? 1.967 6.849 4.979 1.00 0.00 52 VAL A C 16
ATOM 24107 O O . VAL A 1 52 ? 2.900 6.544 4.231 1.00 0.00 52 VAL A O 16
ATOM 24120 N N . SER A 1 53 ? 2.062 7.770 5.938 1.00 0.00 53 SER A N 16
ATOM 24121 C CA . SER A 1 53 ? 3.266 8.476 6.292 1.00 0.00 53 SER A CA 16
ATOM 24122 C C . SER A 1 53 ? 4.233 7.473 6.912 1.00 0.00 53 SER A C 16
ATOM 24123 O O . SER A 1 53 ? 5.345 7.310 6.416 1.00 0.00 53 SER A O 16
ATOM 24131 N N . ASP A 1 54 ? 3.820 6.751 7.958 1.00 0.00 54 ASP A N 16
ATOM 24132 C CA . ASP A 1 54 ? 4.664 5.745 8.610 1.00 0.00 54 ASP A CA 16
ATOM 24133 C C . ASP A 1 54 ? 5.015 4.600 7.653 1.00 0.00 54 ASP A C 16
ATOM 24134 O O . ASP A 1 54 ? 6.066 3.981 7.798 1.00 0.00 54 ASP A O 16
ATOM 24143 N N . MET A 1 55 ? 4.177 4.315 6.655 1.00 0.00 55 MET A N 16
ATOM 24144 C CA . MET A 1 55 ? 4.463 3.370 5.585 1.00 0.00 55 MET A CA 16
ATOM 24145 C C . MET A 1 55 ? 5.667 3.855 4.773 1.00 0.00 55 MET A C 16
ATOM 24146 O O . MET A 1 55 ? 6.745 3.273 4.884 1.00 0.00 55 MET A O 16
ATOM 24160 N N . LEU A 1 56 ? 5.520 4.950 4.017 1.00 0.00 56 LEU A N 16
ATOM 24161 C CA . LEU A 1 56 ? 6.578 5.454 3.142 1.00 0.00 56 LEU A CA 16
ATOM 24162 C C . LEU A 1 56 ? 7.840 5.883 3.893 1.00 0.00 56 LEU A C 16
ATOM 24163 O O . LEU A 1 56 ? 8.931 5.779 3.329 1.00 0.00 56 LEU A O 16
ATOM 24179 N N . SER A 1 57 ? 7.710 6.375 5.125 1.00 0.00 57 SER A N 16
ATOM 24180 C CA . SER A 1 57 ? 8.827 6.807 5.954 1.00 0.00 57 SER A CA 16
ATOM 24181 C C . SER A 1 57 ? 9.628 5.593 6.449 1.00 0.00 57 SER A C 16
ATOM 24182 O O . SER A 1 57 ? 10.865 5.640 6.469 1.00 0.00 57 SER A O 16
ATOM 24190 N N . ARG A 1 58 ? 8.958 4.509 6.862 1.00 0.00 58 ARG A N 16
ATOM 24191 C CA . ARG A 1 58 ? 9.588 3.386 7.562 1.00 0.00 58 ARG A CA 16
ATOM 24192 C C . ARG A 1 58 ? 8.834 2.076 7.298 1.00 0.00 58 ARG A C 16
ATOM 24193 O O . ARG A 1 58 ? 8.170 1.552 8.200 1.00 0.00 58 ARG A O 16
ATOM 24214 N N . PRO A 1 59 ? 8.901 1.510 6.083 1.00 0.00 59 PRO A N 16
ATOM 24215 C CA . PRO A 1 59 ? 8.229 0.254 5.788 1.00 0.00 59 PRO A CA 16
ATOM 24216 C C . PRO A 1 59 ? 8.948 -0.902 6.486 1.00 0.00 59 PRO A C 16
ATOM 24217 O O . PRO A 1 59 ? 10.180 -0.940 6.514 1.00 0.00 59 PRO A O 16
ATOM 24228 N N . LYS A 1 60 ? 8.197 -1.873 7.011 1.00 0.00 60 LYS A N 16
ATOM 24229 C CA . LYS A 1 60 ? 8.769 -3.121 7.512 1.00 0.00 60 LYS A CA 16
ATOM 24230 C C . LYS A 1 60 ? 9.127 -4.059 6.349 1.00 0.00 60 LYS A C 16
ATOM 24231 O O . LYS A 1 60 ? 8.676 -3.821 5.218 1.00 0.00 60 LYS A O 16
ATOM 24250 N N . PRO A 1 61 ? 9.915 -5.126 6.584 1.00 0.00 61 PRO A N 16
ATOM 24251 C CA . PRO A 1 61 ? 10.228 -6.089 5.536 1.00 0.00 61 PRO A CA 16
ATOM 24252 C C . PRO A 1 61 ? 8.978 -6.873 5.154 1.00 0.00 61 PRO A C 16
ATOM 24253 O O . PRO A 1 61 ? 8.087 -7.070 5.988 1.00 0.00 61 PRO A O 16
ATOM 24264 N N . TRP A 1 62 ? 8.964 -7.395 3.928 1.00 0.00 62 TRP A N 16
ATOM 24265 C CA . TRP A 1 62 ? 7.900 -8.230 3.396 1.00 0.00 62 TRP A CA 16
ATOM 24266 C C . TRP A 1 62 ? 7.483 -9.307 4.396 1.00 0.00 62 TRP A C 16
ATOM 24267 O O . TRP A 1 62 ? 6.290 -9.441 4.691 1.00 0.00 62 TRP A O 16
ATOM 24288 N N . SER A 1 63 ? 8.445 -10.059 4.943 1.00 0.00 63 SER A N 16
ATOM 24289 C CA . SER A 1 63 ? 8.189 -11.169 5.850 1.00 0.00 63 SER A CA 16
ATOM 24290 C C . SER A 1 63 ? 7.319 -10.753 7.042 1.00 0.00 63 SER A C 16
ATOM 24291 O O . SER A 1 63 ? 6.428 -11.508 7.431 1.00 0.00 63 SER A O 16
ATOM 24299 N N . LYS A 1 64 ? 7.559 -9.572 7.628 1.00 0.00 64 LYS A N 16
ATOM 24300 C CA . LYS A 1 64 ? 6.861 -9.088 8.824 1.00 0.00 64 LYS A CA 16
ATOM 24301 C C . LYS A 1 64 ? 5.423 -8.678 8.523 1.00 0.00 64 LYS A C 16
ATOM 24302 O O . LYS A 1 64 ? 4.617 -8.593 9.452 1.00 0.00 64 LYS A O 16
ATOM 24321 N N . LEU A 1 65 ? 5.071 -8.400 7.269 1.00 0.00 65 LEU A N 16
ATOM 24322 C CA . LEU A 1 65 ? 3.674 -8.181 6.926 1.00 0.00 65 LEU A CA 16
ATOM 24323 C C . LEU A 1 65 ? 2.962 -9.537 6.892 1.00 0.00 65 LEU A C 16
ATOM 24324 O O . LEU A 1 65 ? 3.590 -10.584 6.711 1.00 0.00 65 LEU A O 16
ATOM 24340 N N . THR A 1 66 ? 1.641 -9.524 7.028 1.00 0.00 66 THR A N 16
ATOM 24341 C CA . THR A 1 66 ? 0.761 -10.629 6.658 1.00 0.00 66 THR A CA 16
ATOM 24342 C C . THR A 1 66 ? 0.212 -10.365 5.253 1.00 0.00 66 THR A C 16
ATOM 24343 O O . THR A 1 66 ? 0.444 -9.287 4.700 1.00 0.00 66 THR A O 16
ATOM 24354 N N . GLN A 1 67 ? -0.561 -11.290 4.673 1.00 0.00 67 GLN A N 16
ATOM 24355 C CA . GLN A 1 67 ? -1.312 -11.012 3.449 1.00 0.00 67 GLN A CA 16
ATOM 24356 C C . GLN A 1 67 ? -2.187 -9.769 3.625 1.00 0.00 67 GLN A C 16
ATOM 24357 O O . GLN A 1 67 ? -2.252 -8.956 2.705 1.00 0.00 67 GLN A O 16
ATOM 24371 N N . LYS A 1 68 ? -2.793 -9.580 4.805 1.00 0.00 68 LYS A N 16
ATOM 24372 C CA . LYS A 1 68 ? -3.560 -8.380 5.132 1.00 0.00 68 LYS A CA 16
ATOM 24373 C C . LYS A 1 68 ? -2.678 -7.141 5.110 1.00 0.00 68 LYS A C 16
ATOM 24374 O O . LYS A 1 68 ? -3.012 -6.169 4.434 1.00 0.00 68 LYS A O 16
ATOM 24393 N N . GLY A 1 69 ? -1.541 -7.162 5.810 1.00 0.00 69 GLY A N 16
ATOM 24394 C CA . GLY A 1 69 ? -0.615 -6.030 5.808 1.00 0.00 69 GLY A CA 16
ATOM 24395 C C . GLY A 1 69 ? -0.071 -5.716 4.408 1.00 0.00 69 GLY A C 16
ATOM 24396 O O . GLY A 1 69 ? 0.282 -4.572 4.133 1.00 0.00 69 GLY A O 16
ATOM 24400 N N . ARG A 1 70 ? 0.001 -6.710 3.518 1.00 0.00 70 ARG A N 16
ATOM 24401 C CA . ARG A 1 70 ? 0.476 -6.558 2.147 1.00 0.00 70 ARG A CA 16
ATOM 24402 C C . ARG A 1 70 ? -0.568 -5.937 1.234 1.00 0.00 70 ARG A C 16
ATOM 24403 O O . ARG A 1 70 ? -0.172 -5.455 0.180 1.00 0.00 70 ARG A O 16
ATOM 24424 N N . GLU A 1 71 ? -1.854 -5.944 1.579 1.00 0.00 71 GLU A N 16
ATOM 24425 C CA . GLU A 1 71 ? -2.925 -5.427 0.715 1.00 0.00 71 GLU A CA 16
ATOM 24426 C C . GLU A 1 71 ? -2.649 -4.020 0.148 1.00 0.00 71 GLU A C 16
ATOM 24427 O O . GLU A 1 71 ? -2.715 -3.868 -1.076 1.00 0.00 71 GLU A O 16
ATOM 24439 N N . PRO A 1 72 ? -2.310 -2.996 0.961 1.00 0.00 72 PRO A N 16
ATOM 24440 C CA . PRO A 1 72 ? -2.023 -1.673 0.417 1.00 0.00 72 PRO A CA 16
ATOM 24441 C C . PRO A 1 72 ? -0.709 -1.662 -0.364 1.00 0.00 72 PRO A C 16
ATOM 24442 O O . PRO A 1 72 ? -0.629 -1.094 -1.450 1.00 0.00 72 PRO A O 16
ATOM 24453 N N . PHE A 1 73 ? 0.319 -2.342 0.140 1.00 0.00 73 PHE A N 16
ATOM 24454 C CA . PHE A 1 73 ? 1.598 -2.458 -0.540 1.00 0.00 73 PHE A CA 16
ATOM 24455 C C . PHE A 1 73 ? 1.435 -3.058 -1.945 1.00 0.00 73 PHE A C 16
ATOM 24456 O O . PHE A 1 73 ? 2.153 -2.639 -2.850 1.00 0.00 73 PHE A O 16
ATOM 24473 N N . ILE A 1 74 ? 0.513 -4.007 -2.154 1.00 0.00 74 ILE A N 16
ATOM 24474 C CA . ILE A 1 74 ? 0.178 -4.576 -3.457 1.00 0.00 74 ILE A CA 16
ATOM 24475 C C . ILE A 1 74 ? -0.336 -3.467 -4.360 1.00 0.00 74 ILE A C 16
ATOM 24476 O O . ILE A 1 74 ? 0.121 -3.347 -5.492 1.00 0.00 74 ILE A O 16
ATOM 24492 N N . ARG A 1 75 ? -1.280 -2.651 -3.888 1.00 0.00 75 ARG A N 16
ATOM 24493 C CA . ARG A 1 75 ? -1.823 -1.569 -4.676 1.00 0.00 75 ARG A CA 16
ATOM 24494 C C . ARG A 1 75 ? -0.732 -0.569 -5.044 1.00 0.00 75 ARG A C 16
ATOM 24495 O O . ARG A 1 75 ? -0.742 -0.085 -6.173 1.00 0.00 75 ARG A O 16
ATOM 24516 N N . MET A 1 76 ? 0.242 -0.331 -4.159 1.00 0.00 76 MET A N 16
ATOM 24517 C CA . MET A 1 76 ? 1.452 0.416 -4.477 1.00 0.00 76 MET A CA 16
ATOM 24518 C C . MET A 1 76 ? 2.231 -0.233 -5.633 1.00 0.00 76 MET A C 16
ATOM 24519 O O . MET A 1 76 ? 2.562 0.458 -6.592 1.00 0.00 76 MET A O 16
ATOM 24533 N N . GLN A 1 77 ? 2.525 -1.538 -5.553 1.00 0.00 77 GLN A N 16
ATOM 24534 C CA . GLN A 1 77 ? 3.295 -2.266 -6.568 1.00 0.00 77 GLN A CA 16
ATOM 24535 C C . GLN A 1 77 ? 2.602 -2.196 -7.919 1.00 0.00 77 GLN A C 16
ATOM 24536 O O . GLN A 1 77 ? 3.248 -1.977 -8.941 1.00 0.00 77 GLN A O 16
ATOM 24550 N N . LEU A 1 78 ? 1.289 -2.411 -7.916 1.00 0.00 78 LEU A N 16
ATOM 24551 C CA . LEU A 1 78 ? 0.495 -2.428 -9.123 1.00 0.00 78 LEU A CA 16
ATOM 24552 C C . LEU A 1 78 ? 0.484 -1.048 -9.728 1.00 0.00 78 LEU A C 16
ATOM 24553 O O . LEU A 1 78 ? 0.896 -0.935 -10.873 1.00 0.00 78 LEU A O 16
ATOM 24569 N N . TRP A 1 79 ? 0.087 -0.012 -8.984 1.00 0.00 79 TRP A N 16
ATOM 24570 C CA . TRP A 1 79 ? -0.031 1.355 -9.484 1.00 0.00 79 TRP A CA 16
ATOM 24571 C C . TRP A 1 79 ? 1.211 1.827 -10.243 1.00 0.00 79 TRP A C 16
ATOM 24572 O O . TRP A 1 79 ? 1.079 2.575 -11.208 1.00 0.00 79 TRP A O 16
ATOM 24593 N N . LEU A 1 80 ? 2.402 1.374 -9.841 1.00 0.00 80 LEU A N 16
ATOM 24594 C CA . LEU A 1 80 ? 3.655 1.735 -10.496 1.00 0.00 80 LEU A CA 16
ATOM 24595 C C . LEU A 1 80 ? 3.571 1.432 -11.997 1.00 0.00 80 LEU A C 16
ATOM 24596 O O . LEU A 1 80 ? 3.998 2.249 -12.811 1.00 0.00 80 LEU A O 16
ATOM 24612 N N . SER A 1 81 ? 3.025 0.272 -12.367 1.00 0.00 81 SER A N 16
ATOM 24613 C CA . SER A 1 81 ? 2.826 -0.157 -13.746 1.00 0.00 81 SER A CA 16
ATOM 24614 C C . SER A 1 81 ? 1.400 0.190 -14.203 1.00 0.00 81 SER A C 16
ATOM 24615 O O . SER A 1 81 ? 1.217 0.920 -15.176 1.00 0.00 81 SER A O 16
ATOM 24623 N N . ASP A 1 82 ? 0.406 -0.322 -13.479 1.00 0.00 82 ASP A N 16
ATOM 24624 C CA . ASP A 1 82 ? -1.014 -0.392 -13.800 1.00 0.00 82 ASP A CA 16
ATOM 24625 C C . ASP A 1 82 ? -1.716 0.964 -13.801 1.00 0.00 82 ASP A C 16
ATOM 24626 O O . ASP A 1 82 ? -2.769 1.106 -14.428 1.00 0.00 82 ASP A O 16
ATOM 24635 N N . GLN A 1 83 ? -1.182 1.925 -13.041 1.00 0.00 83 GLN A N 16
ATOM 24636 C CA . GLN A 1 83 ? -1.719 3.253 -12.742 1.00 0.00 83 GLN A CA 16
ATOM 24637 C C . GLN A 1 83 ? -3.131 3.298 -12.139 1.00 0.00 83 GLN A C 16
ATOM 24638 O O . GLN A 1 83 ? -3.509 4.353 -11.636 1.00 0.00 83 GLN A O 16
ATOM 24652 N N . LEU A 1 84 ? -3.875 2.186 -12.082 1.00 0.00 84 LEU A N 16
ATOM 24653 C CA . LEU A 1 84 ? -5.295 2.057 -11.790 1.00 0.00 84 LEU A CA 16
ATOM 24654 C C . LEU A 1 84 ? -6.137 2.945 -12.698 1.00 0.00 84 LEU A C 16
ATOM 24655 O O . LEU A 1 84 ? -6.064 4.167 -12.634 1.00 0.00 84 LEU A O 16
ATOM 24671 N N . GLY A 1 85 ? -6.946 2.312 -13.549 1.00 0.00 85 GLY A N 16
ATOM 24672 C CA . GLY A 1 85 ? -7.677 2.939 -14.644 1.00 0.00 85 GLY A CA 16
ATOM 24673 C C . GLY A 1 85 ? -8.344 4.271 -14.292 1.00 0.00 85 GLY A C 16
ATOM 24674 O O . GLY A 1 85 ? -8.313 5.194 -15.109 1.00 0.00 85 GLY A O 16
ATOM 24678 N N . GLN A 1 86 ? -8.929 4.401 -13.102 1.00 0.00 86 GLN A N 16
ATOM 24679 C CA . GLN A 1 86 ? -9.388 5.665 -12.562 1.00 0.00 86 GLN A CA 16
ATOM 24680 C C . GLN A 1 86 ? -9.043 5.733 -11.069 1.00 0.00 86 GLN A C 16
ATOM 24681 O O . GLN A 1 86 ? -7.970 6.221 -10.707 1.00 0.00 86 GLN A O 16
ATOM 24695 N N . ALA A 1 87 ? -9.934 5.259 -10.191 1.00 0.00 87 ALA A N 16
ATOM 24696 C CA . ALA A 1 87 ? -9.888 5.565 -8.771 1.00 0.00 87 ALA A CA 16
ATOM 24697 C C . ALA A 1 87 ? -10.642 4.494 -7.991 1.00 0.00 87 ALA A C 16
ATOM 24698 O O . ALA A 1 87 ? -11.725 4.760 -7.469 1.00 0.00 87 ALA A O 16
ATOM 24705 N N . VAL A 1 88 ? -10.034 3.305 -7.928 1.00 0.00 88 VAL A N 16
ATOM 24706 C CA . VAL A 1 88 ? -10.612 1.997 -7.615 1.00 0.00 88 VAL A CA 16
ATOM 24707 C C . VAL A 1 88 ? -11.309 1.464 -8.878 1.00 0.00 88 VAL A C 16
ATOM 24708 O O . VAL A 1 88 ? -11.576 2.217 -9.821 1.00 0.00 88 VAL A O 16
ATOM 24721 N N . GLY A 1 89 ? -11.517 0.148 -8.952 1.00 0.00 89 GLY A N 16
ATOM 24722 C CA . GLY A 1 89 ? -12.077 -0.526 -10.119 1.00 0.00 89 GLY A CA 16
ATOM 24723 C C . GLY A 1 89 ? -13.594 -0.689 -10.065 1.00 0.00 89 GLY A C 16
ATOM 24724 O O . GLY A 1 89 ? -14.192 -1.043 -11.085 1.00 0.00 89 GLY A O 16
ATOM 24728 N N . GLN A 1 90 ? -14.223 -0.453 -8.908 1.00 0.00 90 GLN A N 16
ATOM 24729 C CA . GLN A 1 90 ? -15.627 -0.060 -8.849 1.00 0.00 90 GLN A CA 16
ATOM 24730 C C . GLN A 1 90 ? -15.714 1.299 -9.536 1.00 0.00 90 GLN A C 16
ATOM 24731 O O . GLN A 1 90 ? -14.811 2.111 -9.343 1.00 0.00 90 GLN A O 16
ATOM 24745 N N . GLN A 1 91 ? -16.755 1.535 -10.339 1.00 0.00 91 GLN A N 16
ATOM 24746 C CA . GLN A 1 91 ? -16.922 2.805 -11.039 1.00 0.00 91 GLN A CA 16
ATOM 24747 C C . GLN A 1 91 ? -17.000 3.940 -10.007 1.00 0.00 91 GLN A C 16
ATOM 24748 O O . GLN A 1 91 ? -17.958 3.962 -9.223 1.00 0.00 91 GLN A O 16
ATOM 24762 N N . PRO A 1 92 ? -16.019 4.859 -9.959 1.00 0.00 92 PRO A N 16
ATOM 24763 C CA . PRO A 1 92 ? -16.054 5.985 -9.045 1.00 0.00 92 PRO A CA 16
ATOM 24764 C C . PRO A 1 92 ? -17.059 7.026 -9.544 1.00 0.00 92 PRO A C 16
ATOM 24765 O O . PRO A 1 92 ? -17.654 6.886 -10.619 1.00 0.00 92 PRO A O 16
ATOM 24776 N N . GLY A 1 93 ? -17.252 8.099 -8.782 1.00 0.00 93 GLY A N 16
ATOM 24777 C CA . GLY A 1 93 ? -18.141 9.177 -9.172 1.00 0.00 93 GLY A CA 16
ATOM 24778 C C . GLY A 1 93 ? -17.727 10.454 -8.481 1.00 0.00 93 GLY A C 16
ATOM 24779 O O . GLY A 1 93 ? -18.220 10.751 -7.394 1.00 0.00 93 GLY A O 16
ATOM 24783 N N . ALA A 1 94 ? -16.807 11.188 -9.098 1.00 0.00 94 ALA A N 16
ATOM 24784 C CA . ALA A 1 94 ? -16.557 12.574 -8.767 1.00 0.00 94 ALA A CA 16
ATOM 24785 C C . ALA A 1 94 ? -16.114 13.300 -10.023 1.00 0.00 94 ALA A C 16
ATOM 24786 O O . ALA A 1 94 ? -15.645 12.677 -10.982 1.00 0.00 94 ALA A O 16
ATOM 24793 N N . SER A 1 95 ? -16.223 14.619 -9.993 1.00 0.00 95 SER A N 16
ATOM 24794 C CA . SER A 1 95 ? -15.872 15.486 -11.100 1.00 0.00 95 SER A CA 16
ATOM 24795 C C . SER A 1 95 ? -15.288 16.773 -10.525 1.00 0.00 95 SER A C 16
ATOM 24796 O O . SER A 1 95 ? -16.013 17.608 -9.975 1.00 0.00 95 SER A O 16
ATOM 24804 N N . SER A 1 96 ? -13.967 16.908 -10.570 1.00 0.00 96 SER A N 16
ATOM 24805 C CA . SER A 1 96 ? -13.231 18.077 -10.102 1.00 0.00 96 SER A CA 16
ATOM 24806 C C . SER A 1 96 ? -11.950 18.201 -10.938 1.00 0.00 96 SER A C 16
ATOM 24807 O O . SER A 1 96 ? -11.685 17.352 -11.789 1.00 0.00 96 SER A O 16
ATOM 24815 N N . GLY A 1 97 ? -11.165 19.260 -10.760 1.00 0.00 97 GLY A N 16
ATOM 24816 C CA . GLY A 1 97 ? -9.915 19.483 -11.483 1.00 0.00 97 GLY A CA 16
ATOM 24817 C C . GLY A 1 97 ? -8.961 20.268 -10.586 1.00 0.00 97 GLY A C 16
ATOM 24818 O O . GLY A 1 97 ? -9.445 21.002 -9.719 1.00 0.00 97 GLY A O 16
ATOM 24822 N N . PRO A 1 98 ? -7.639 20.113 -10.755 1.00 0.00 98 PRO A N 16
ATOM 24823 C CA . PRO A 1 98 ? -6.681 20.348 -9.681 1.00 0.00 98 PRO A CA 16
ATOM 24824 C C . PRO A 1 98 ? -6.357 21.822 -9.440 1.00 0.00 98 PRO A C 16
ATOM 24825 O O . PRO A 1 98 ? -6.637 22.684 -10.278 1.00 0.00 98 PRO A O 16
ATOM 24836 N N . SER A 1 99 ? -5.704 22.101 -8.313 1.00 0.00 99 SER A N 16
ATOM 24837 C CA . SER A 1 99 ? -5.174 23.406 -7.931 1.00 0.00 99 SER A CA 16
ATOM 24838 C C . SER A 1 99 ? -4.009 23.163 -6.975 1.00 0.00 99 SER A C 16
ATOM 24839 O O . SER A 1 99 ? -4.088 22.258 -6.143 1.00 0.00 99 SER A O 16
ATOM 24847 N N . SER A 1 100 ? -2.942 23.957 -7.056 1.00 0.00 100 SER A N 16
ATOM 24848 C CA . SER A 1 100 ? -1.730 23.741 -6.278 1.00 0.00 100 SER A CA 16
ATOM 24849 C C . SER A 1 100 ? -1.348 25.011 -5.522 1.00 0.00 100 SER A C 16
ATOM 24850 O O . SER A 1 100 ? -1.605 26.134 -5.988 1.00 0.00 100 SER A O 16
ATOM 24858 N N . GLY A 1 101 ? -0.736 24.830 -4.349 1.00 0.00 101 GLY A N 16
ATOM 24859 C CA . GLY A 1 101 ? -0.532 25.886 -3.366 1.00 0.00 101 GLY A CA 16
ATOM 24860 C C . GLY A 1 101 ? -1.815 26.157 -2.592 1.00 0.00 101 GLY A C 16
ATOM 24861 O O . GLY A 1 101 ? -2.915 25.899 -3.126 1.00 0.00 101 GLY A O 16
ATOM 24865 N N . GLY A 1 1 ? 7.491 0.245 -23.249 1.00 0.00 1 GLY A N 17
ATOM 24866 C CA . GLY A 1 1 ? 6.695 0.054 -24.466 1.00 0.00 1 GLY A CA 17
ATOM 24867 C C . GLY A 1 1 ? 7.588 -0.464 -25.575 1.00 0.00 1 GLY A C 17
ATOM 24868 O O . GLY A 1 1 ? 8.456 0.263 -26.056 1.00 0.00 1 GLY A O 17
ATOM 24872 N N . SER A 1 2 ? 7.421 -1.726 -25.954 1.00 0.00 2 SER A N 17
ATOM 24873 C CA . SER A 1 2 ? 8.134 -2.386 -27.034 1.00 0.00 2 SER A CA 17
ATOM 24874 C C . SER A 1 2 ? 7.377 -3.662 -27.405 1.00 0.00 2 SER A C 17
ATOM 24875 O O . SER A 1 2 ? 6.983 -3.818 -28.563 1.00 0.00 2 SER A O 17
ATOM 24883 N N . SER A 1 3 ? 7.156 -4.553 -26.438 1.00 0.00 3 SER A N 17
ATOM 24884 C CA . SER A 1 3 ? 6.529 -5.857 -26.622 1.00 0.00 3 SER A CA 17
ATOM 24885 C C . SER A 1 3 ? 5.359 -6.007 -25.644 1.00 0.00 3 SER A C 17
ATOM 24886 O O . SER A 1 3 ? 4.201 -5.868 -26.048 1.00 0.00 3 SER A O 17
ATOM 24894 N N . GLY A 1 4 ? 5.646 -6.238 -24.361 1.00 0.00 4 GLY A N 17
ATOM 24895 C CA . GLY A 1 4 ? 4.700 -6.258 -23.250 1.00 0.00 4 GLY A CA 17
ATOM 24896 C C . GLY A 1 4 ? 4.855 -7.514 -22.391 1.00 0.00 4 GLY A C 17
ATOM 24897 O O . GLY A 1 4 ? 5.440 -8.510 -22.829 1.00 0.00 4 GLY A O 17
ATOM 24901 N N . SER A 1 5 ? 4.335 -7.478 -21.167 1.00 0.00 5 SER A N 17
ATOM 24902 C CA . SER A 1 5 ? 4.241 -8.611 -20.244 1.00 0.00 5 SER A CA 17
ATOM 24903 C C . SER A 1 5 ? 3.137 -8.309 -19.216 1.00 0.00 5 SER A C 17
ATOM 24904 O O . SER A 1 5 ? 2.418 -7.317 -19.372 1.00 0.00 5 SER A O 17
ATOM 24912 N N . SER A 1 6 ? 2.977 -9.148 -18.190 1.00 0.00 6 SER A N 17
ATOM 24913 C CA . SER A 1 6 ? 1.990 -8.977 -17.125 1.00 0.00 6 SER A CA 17
ATOM 24914 C C . SER A 1 6 ? 2.681 -8.859 -15.758 1.00 0.00 6 SER A C 17
ATOM 24915 O O . SER A 1 6 ? 3.902 -9.043 -15.656 1.00 0.00 6 SER A O 17
ATOM 24923 N N . GLY A 1 7 ? 1.928 -8.547 -14.703 1.00 0.00 7 GLY A N 17
ATOM 24924 C CA . GLY A 1 7 ? 2.447 -8.316 -13.363 1.00 0.00 7 GLY A CA 17
ATOM 24925 C C . GLY A 1 7 ? 1.344 -7.702 -12.513 1.00 0.00 7 GLY A C 17
ATOM 24926 O O . GLY A 1 7 ? 0.950 -6.558 -12.749 1.00 0.00 7 GLY A O 17
ATOM 24930 N N . GLN A 1 8 ? 0.812 -8.459 -11.550 1.00 0.00 8 GLN A N 17
ATOM 24931 C CA . GLN A 1 8 ? -0.227 -7.979 -10.650 1.00 0.00 8 GLN A CA 17
ATOM 24932 C C . GLN A 1 8 ? -0.177 -8.712 -9.309 1.00 0.00 8 GLN A C 17
ATOM 24933 O O . GLN A 1 8 ? 0.595 -9.658 -9.145 1.00 0.00 8 GLN A O 17
ATOM 24947 N N . TYR A 1 9 ? -1.080 -8.317 -8.400 1.00 0.00 9 TYR A N 17
ATOM 24948 C CA . TYR A 1 9 ? -1.193 -8.798 -7.028 1.00 0.00 9 TYR A CA 17
ATOM 24949 C C . TYR A 1 9 ? -1.012 -10.307 -6.906 1.00 0.00 9 TYR A C 17
ATOM 24950 O O . TYR A 1 9 ? -0.246 -10.766 -6.063 1.00 0.00 9 TYR A O 17
ATOM 24968 N N . GLU A 1 10 ? -1.733 -11.056 -7.739 1.00 0.00 10 GLU A N 17
ATOM 24969 C CA . GLU A 1 10 ? -1.848 -12.499 -7.731 1.00 0.00 10 GLU A CA 17
ATOM 24970 C C . GLU A 1 10 ? -0.457 -13.138 -7.795 1.00 0.00 10 GLU A C 17
ATOM 24971 O O . GLU A 1 10 ? -0.146 -14.014 -6.997 1.00 0.00 10 GLU A O 17
ATOM 24983 N N . LEU A 1 11 ? 0.394 -12.660 -8.707 1.00 0.00 11 LEU A N 17
ATOM 24984 C CA . LEU A 1 11 ? 1.771 -13.108 -8.884 1.00 0.00 11 LEU A CA 17
ATOM 24985 C C . LEU A 1 11 ? 2.576 -12.835 -7.622 1.00 0.00 11 LEU A C 17
ATOM 24986 O O . LEU A 1 11 ? 3.305 -13.701 -7.129 1.00 0.00 11 LEU A O 17
ATOM 25002 N N . TYR A 1 12 ? 2.451 -11.617 -7.101 1.00 0.00 12 TYR A N 17
ATOM 25003 C CA . TYR A 1 12 ? 3.243 -11.171 -5.971 1.00 0.00 12 TYR A CA 17
ATOM 25004 C C . TYR A 1 12 ? 2.811 -11.884 -4.684 1.00 0.00 12 TYR A C 17
ATOM 25005 O O . TYR A 1 12 ? 3.567 -11.915 -3.713 1.00 0.00 12 TYR A O 17
ATOM 25023 N N . MET A 1 13 ? 1.612 -12.490 -4.647 1.00 0.00 13 MET A N 17
ATOM 25024 C CA . MET A 1 13 ? 1.222 -13.315 -3.512 1.00 0.00 13 MET A CA 17
ATOM 25025 C C . MET A 1 13 ? 2.245 -14.441 -3.337 1.00 0.00 13 MET A C 17
ATOM 25026 O O . MET A 1 13 ? 2.486 -14.874 -2.209 1.00 0.00 13 MET A O 17
ATOM 25040 N N . TYR A 1 14 ? 2.809 -14.945 -4.434 1.00 0.00 14 TYR A N 17
ATOM 25041 C CA . TYR A 1 14 ? 3.784 -16.020 -4.425 1.00 0.00 14 TYR A CA 17
ATOM 25042 C C . TYR A 1 14 ? 5.155 -15.419 -4.118 1.00 0.00 14 TYR A C 17
ATOM 25043 O O . TYR A 1 14 ? 5.711 -15.666 -3.041 1.00 0.00 14 TYR A O 17
ATOM 25061 N N . ARG A 1 15 ? 5.702 -14.637 -5.053 1.00 0.00 15 ARG A N 17
ATOM 25062 C CA . ARG A 1 15 ? 7.066 -14.130 -5.004 1.00 0.00 15 ARG A CA 17
ATOM 25063 C C . ARG A 1 15 ? 7.042 -12.749 -4.373 1.00 0.00 15 ARG A C 17
ATOM 25064 O O . ARG A 1 15 ? 6.314 -11.863 -4.807 1.00 0.00 15 ARG A O 17
ATOM 25085 N N . GLU A 1 16 ? 7.860 -12.603 -3.347 1.00 0.00 16 GLU A N 17
ATOM 25086 C CA . GLU A 1 16 ? 7.951 -11.423 -2.500 1.00 0.00 16 GLU A CA 17
ATOM 25087 C C . GLU A 1 16 ? 8.425 -10.213 -3.301 1.00 0.00 16 GLU A C 17
ATOM 25088 O O . GLU A 1 16 ? 8.928 -10.348 -4.422 1.00 0.00 16 GLU A O 17
ATOM 25100 N N . VAL A 1 17 ? 8.351 -9.048 -2.666 1.00 0.00 17 VAL A N 17
ATOM 25101 C CA . VAL A 1 17 ? 8.807 -7.767 -3.191 1.00 0.00 17 VAL A CA 17
ATOM 25102 C C . VAL A 1 17 ? 9.821 -7.171 -2.218 1.00 0.00 17 VAL A C 17
ATOM 25103 O O . VAL A 1 17 ? 9.811 -7.488 -1.021 1.00 0.00 17 VAL A O 17
ATOM 25116 N N . ASP A 1 18 ? 10.661 -6.259 -2.701 1.00 0.00 18 ASP A N 17
ATOM 25117 C CA . ASP A 1 18 ? 11.485 -5.435 -1.842 1.00 0.00 18 ASP A CA 17
ATOM 25118 C C . ASP A 1 18 ? 10.667 -4.247 -1.346 1.00 0.00 18 ASP A C 17
ATOM 25119 O O . ASP A 1 18 ? 10.446 -3.285 -2.080 1.00 0.00 18 ASP A O 17
ATOM 25128 N N . THR A 1 19 ? 10.147 -4.321 -0.122 1.00 0.00 19 THR A N 17
ATOM 25129 C CA . THR A 1 19 ? 9.254 -3.304 0.412 1.00 0.00 19 THR A CA 17
ATOM 25130 C C . THR A 1 19 ? 9.935 -1.936 0.565 1.00 0.00 19 THR A C 17
ATOM 25131 O O . THR A 1 19 ? 9.243 -0.916 0.581 1.00 0.00 19 THR A O 17
ATOM 25142 N N . LEU A 1 20 ? 11.266 -1.873 0.662 1.00 0.00 20 LEU A N 17
ATOM 25143 C CA . LEU A 1 20 ? 11.995 -0.626 0.776 1.00 0.00 20 LEU A CA 17
ATOM 25144 C C . LEU A 1 20 ? 12.055 0.007 -0.604 1.00 0.00 20 LEU A C 17
ATOM 25145 O O . LEU A 1 20 ? 11.591 1.136 -0.780 1.00 0.00 20 LEU A O 17
ATOM 25161 N N . GLU A 1 21 ? 12.595 -0.728 -1.577 1.00 0.00 21 GLU A N 17
ATOM 25162 C CA . GLU A 1 21 ? 12.708 -0.312 -2.973 1.00 0.00 21 GLU A CA 17
ATOM 25163 C C . GLU A 1 21 ? 11.340 0.055 -3.568 1.00 0.00 21 GLU A C 17
ATOM 25164 O O . GLU A 1 21 ? 11.239 0.960 -4.396 1.00 0.00 21 GLU A O 17
ATOM 25176 N N . LEU A 1 22 ? 10.277 -0.601 -3.106 1.00 0.00 22 LEU A N 17
ATOM 25177 C CA . LEU A 1 22 ? 8.912 -0.269 -3.466 1.00 0.00 22 LEU A CA 17
ATOM 25178 C C . LEU A 1 22 ? 8.583 1.168 -3.066 1.00 0.00 22 LEU A C 17
ATOM 25179 O O . LEU A 1 22 ? 8.225 1.974 -3.921 1.00 0.00 22 LEU A O 17
ATOM 25195 N N . THR A 1 23 ? 8.698 1.512 -1.777 1.00 0.00 23 THR A N 17
ATOM 25196 C CA . THR A 1 23 ? 8.377 2.870 -1.323 1.00 0.00 23 THR A CA 17
ATOM 25197 C C . THR A 1 23 ? 9.239 3.906 -2.055 1.00 0.00 23 THR A C 17
ATOM 25198 O O . THR A 1 23 ? 8.762 4.999 -2.344 1.00 0.00 23 THR A O 17
ATOM 25209 N N . ARG A 1 24 ? 10.491 3.555 -2.355 1.00 0.00 24 ARG A N 17
ATOM 25210 C CA . ARG A 1 24 ? 11.423 4.359 -3.153 1.00 0.00 24 ARG A CA 17
ATOM 25211 C C . ARG A 1 24 ? 10.841 4.720 -4.520 1.00 0.00 24 ARG A C 17
ATOM 25212 O O . ARG A 1 24 ? 10.678 5.909 -4.810 1.00 0.00 24 ARG A O 17
ATOM 25233 N N . GLN A 1 25 ? 10.515 3.726 -5.353 1.00 0.00 25 GLN A N 17
ATOM 25234 C CA . GLN A 1 25 ? 9.941 3.987 -6.674 1.00 0.00 25 GLN A CA 17
ATOM 25235 C C . GLN A 1 25 ? 8.638 4.769 -6.565 1.00 0.00 25 GLN A C 17
ATOM 25236 O O . GLN A 1 25 ? 8.401 5.681 -7.359 1.00 0.00 25 GLN A O 17
ATOM 25250 N N . VAL A 1 26 ? 7.807 4.431 -5.579 1.00 0.00 26 VAL A N 17
ATOM 25251 C CA . VAL A 1 26 ? 6.541 5.101 -5.336 1.00 0.00 26 VAL A CA 17
ATOM 25252 C C . VAL A 1 26 ? 6.802 6.593 -5.094 1.00 0.00 26 VAL A C 17
ATOM 25253 O O . VAL A 1 26 ? 6.281 7.413 -5.850 1.00 0.00 26 VAL A O 17
ATOM 25266 N N . LYS A 1 27 ? 7.629 6.962 -4.101 1.00 0.00 27 LYS A N 17
ATOM 25267 C CA . LYS A 1 27 ? 7.978 8.347 -3.812 1.00 0.00 27 LYS A CA 17
ATOM 25268 C C . LYS A 1 27 ? 8.416 9.081 -5.079 1.00 0.00 27 LYS A C 17
ATOM 25269 O O . LYS A 1 27 ? 7.796 10.092 -5.416 1.00 0.00 27 LYS A O 17
ATOM 25288 N N . GLU A 1 28 ? 9.405 8.585 -5.820 1.00 0.00 28 GLU A N 17
ATOM 25289 C CA . GLU A 1 28 ? 9.925 9.349 -6.954 1.00 0.00 28 GLU A CA 17
ATOM 25290 C C . GLU A 1 28 ? 8.950 9.429 -8.139 1.00 0.00 28 GLU A C 17
ATOM 25291 O O . GLU A 1 28 ? 8.969 10.419 -8.880 1.00 0.00 28 GLU A O 17
ATOM 25303 N N . LYS A 1 29 ? 8.082 8.430 -8.361 1.00 0.00 29 LYS A N 17
ATOM 25304 C CA . LYS A 1 29 ? 7.082 8.535 -9.429 1.00 0.00 29 LYS A CA 17
ATOM 25305 C C . LYS A 1 29 ? 5.932 9.456 -9.025 1.00 0.00 29 LYS A C 17
ATOM 25306 O O . LYS A 1 29 ? 5.328 10.099 -9.886 1.00 0.00 29 LYS A O 17
ATOM 25325 N N . LEU A 1 30 ? 5.615 9.540 -7.733 1.00 0.00 30 LEU A N 17
ATOM 25326 C CA . LEU A 1 30 ? 4.682 10.536 -7.220 1.00 0.00 30 LEU A CA 17
ATOM 25327 C C . LEU A 1 30 ? 5.300 11.920 -7.411 1.00 0.00 30 LEU A C 17
ATOM 25328 O O . LEU A 1 30 ? 4.646 12.798 -7.969 1.00 0.00 30 LEU A O 17
ATOM 25344 N N . ALA A 1 31 ? 6.558 12.090 -6.987 1.00 0.00 31 ALA A N 17
ATOM 25345 C CA . ALA A 1 31 ? 7.313 13.337 -7.023 1.00 0.00 31 ALA A CA 17
ATOM 25346 C C . ALA A 1 31 ? 7.296 13.947 -8.421 1.00 0.00 31 ALA A C 17
ATOM 25347 O O . ALA A 1 31 ? 6.839 15.080 -8.578 1.00 0.00 31 ALA A O 17
ATOM 25354 N N . LYS A 1 32 ? 7.717 13.183 -9.438 1.00 0.00 32 LYS A N 17
ATOM 25355 C CA . LYS A 1 32 ? 7.769 13.628 -10.824 1.00 0.00 32 LYS A CA 17
ATOM 25356 C C . LYS A 1 32 ? 6.455 14.268 -11.251 1.00 0.00 32 LYS A C 17
ATOM 25357 O O . LYS A 1 32 ? 6.449 15.403 -11.718 1.00 0.00 32 LYS A O 17
ATOM 25376 N N . ASN A 1 33 ? 5.344 13.544 -11.106 1.00 0.00 33 ASN A N 17
ATOM 25377 C CA . ASN A 1 33 ? 4.030 14.014 -11.542 1.00 0.00 33 ASN A CA 17
ATOM 25378 C C . ASN A 1 33 ? 3.408 15.005 -10.544 1.00 0.00 33 ASN A C 17
ATOM 25379 O O . ASN A 1 33 ? 2.265 15.410 -10.733 1.00 0.00 33 ASN A O 17
ATOM 25390 N N . GLY A 1 34 ? 4.122 15.415 -9.490 1.00 0.00 34 GLY A N 17
ATOM 25391 C CA . GLY A 1 34 ? 3.656 16.413 -8.536 1.00 0.00 34 GLY A CA 17
ATOM 25392 C C . GLY A 1 34 ? 2.560 15.883 -7.613 1.00 0.00 34 GLY A C 17
ATOM 25393 O O . GLY A 1 34 ? 1.786 16.672 -7.067 1.00 0.00 34 GLY A O 17
ATOM 25397 N N . ILE A 1 35 ? 2.449 14.566 -7.435 1.00 0.00 35 ILE A N 17
ATOM 25398 C CA . ILE A 1 35 ? 1.376 13.927 -6.682 1.00 0.00 35 ILE A CA 17
ATOM 25399 C C . ILE A 1 35 ? 1.750 13.946 -5.200 1.00 0.00 35 ILE A C 17
ATOM 25400 O O . ILE A 1 35 ? 2.802 13.434 -4.809 1.00 0.00 35 ILE A O 17
ATOM 25416 N N . CYS A 1 36 ? 0.886 14.521 -4.365 1.00 0.00 36 CYS A N 17
ATOM 25417 C CA . CYS A 1 36 ? 1.029 14.472 -2.917 1.00 0.00 36 CYS A CA 17
ATOM 25418 C C . CYS A 1 36 ? 0.873 13.033 -2.427 1.00 0.00 36 CYS A C 17
ATOM 25419 O O . CYS A 1 36 ? -0.165 12.410 -2.661 1.00 0.00 36 CYS A O 17
ATOM 25427 N N . GLN A 1 37 ? 1.873 12.531 -1.697 1.00 0.00 37 GLN A N 17
ATOM 25428 C CA . GLN A 1 37 ? 1.873 11.189 -1.118 1.00 0.00 37 GLN A CA 17
ATOM 25429 C C . GLN A 1 37 ? 0.630 10.972 -0.253 1.00 0.00 37 GLN A C 17
ATOM 25430 O O . GLN A 1 37 ? 0.036 9.896 -0.307 1.00 0.00 37 GLN A O 17
ATOM 25444 N N . ARG A 1 38 ? 0.199 11.994 0.498 1.00 0.00 38 ARG A N 17
ATOM 25445 C CA . ARG A 1 38 ? -1.007 11.925 1.312 1.00 0.00 38 ARG A CA 17
ATOM 25446 C C . ARG A 1 38 ? -2.224 11.571 0.475 1.00 0.00 38 ARG A C 17
ATOM 25447 O O . ARG A 1 38 ? -2.911 10.613 0.803 1.00 0.00 38 ARG A O 17
ATOM 25468 N N . ILE A 1 39 ? -2.550 12.378 -0.537 1.00 0.00 39 ILE A N 17
ATOM 25469 C CA . ILE A 1 39 ? -3.778 12.205 -1.304 1.00 0.00 39 ILE A CA 17
ATOM 25470 C C . ILE A 1 39 ? -3.701 10.855 -2.003 1.00 0.00 39 ILE A C 17
ATOM 25471 O O . ILE A 1 39 ? -4.693 10.134 -1.988 1.00 0.00 39 ILE A O 17
ATOM 25487 N N . PHE A 1 40 ? -2.542 10.505 -2.567 1.00 0.00 40 PHE A N 17
ATOM 25488 C CA . PHE A 1 40 ? -2.320 9.204 -3.167 1.00 0.00 40 PHE A CA 17
ATOM 25489 C C . PHE A 1 40 ? -2.732 8.119 -2.175 1.00 0.00 40 PHE A C 17
ATOM 25490 O O . PHE A 1 40 ? -3.630 7.329 -2.439 1.00 0.00 40 PHE A O 17
ATOM 25507 N N . GLY A 1 41 ? -2.115 8.104 -1.000 1.00 0.00 41 GLY A N 17
ATOM 25508 C CA . GLY A 1 41 ? -2.406 7.111 0.013 1.00 0.00 41 GLY A CA 17
ATOM 25509 C C . GLY A 1 41 ? -3.878 7.064 0.397 1.00 0.00 41 GLY A C 17
ATOM 25510 O O . GLY A 1 41 ? -4.457 5.988 0.533 1.00 0.00 41 GLY A O 17
ATOM 25514 N N . GLU A 1 42 ? -4.501 8.227 0.524 1.00 0.00 42 GLU A N 17
ATOM 25515 C CA . GLU A 1 42 ? -5.904 8.349 0.855 1.00 0.00 42 GLU A CA 17
ATOM 25516 C C . GLU A 1 42 ? -6.820 7.803 -0.242 1.00 0.00 42 GLU A C 17
ATOM 25517 O O . GLU A 1 42 ? -7.836 7.190 0.074 1.00 0.00 42 GLU A O 17
ATOM 25529 N N . LYS A 1 43 ? -6.525 8.063 -1.516 1.00 0.00 43 LYS A N 17
ATOM 25530 C CA . LYS A 1 43 ? -7.468 7.877 -2.624 1.00 0.00 43 LYS A CA 17
ATOM 25531 C C . LYS A 1 43 ? -7.148 6.681 -3.509 1.00 0.00 43 LYS A C 17
ATOM 25532 O O . LYS A 1 43 ? -7.962 6.295 -4.351 1.00 0.00 43 LYS A O 17
ATOM 25551 N N . VAL A 1 44 ? -5.949 6.144 -3.378 1.00 0.00 44 VAL A N 17
ATOM 25552 C CA . VAL A 1 44 ? -5.420 5.059 -4.187 1.00 0.00 44 VAL A CA 17
ATOM 25553 C C . VAL A 1 44 ? -5.181 3.872 -3.259 1.00 0.00 44 VAL A C 17
ATOM 25554 O O . VAL A 1 44 ? -5.829 2.835 -3.414 1.00 0.00 44 VAL A O 17
ATOM 25567 N N . LEU A 1 45 ? -4.305 4.026 -2.260 1.00 0.00 45 LEU A N 17
ATOM 25568 C CA . LEU A 1 45 ? -4.029 2.953 -1.302 1.00 0.00 45 LEU A CA 17
ATOM 25569 C C . LEU A 1 45 ? -5.238 2.712 -0.387 1.00 0.00 45 LEU A C 17
ATOM 25570 O O . LEU A 1 45 ? -5.404 1.599 0.123 1.00 0.00 45 LEU A O 17
ATOM 25586 N N . GLY A 1 46 ? -6.093 3.728 -0.225 1.00 0.00 46 GLY A N 17
ATOM 25587 C CA . GLY A 1 46 ? -7.312 3.690 0.562 1.00 0.00 46 GLY A CA 17
ATOM 25588 C C . GLY A 1 46 ? -6.992 3.568 2.045 1.00 0.00 46 GLY A C 17
ATOM 25589 O O . GLY A 1 46 ? -7.577 2.712 2.716 1.00 0.00 46 GLY A O 17
ATOM 25593 N N . LEU A 1 47 ? -6.035 4.354 2.551 1.00 0.00 47 LEU A N 17
ATOM 25594 C CA . LEU A 1 47 ? -5.570 4.295 3.933 1.00 0.00 47 LEU A CA 17
ATOM 25595 C C . LEU A 1 47 ? -5.672 5.666 4.590 1.00 0.00 47 LEU A C 17
ATOM 25596 O O . LEU A 1 47 ? -5.563 6.696 3.925 1.00 0.00 47 LEU A O 17
ATOM 25612 N N . SER A 1 48 ? -5.727 5.661 5.923 1.00 0.00 48 SER A N 17
ATOM 25613 C CA . SER A 1 48 ? -5.457 6.820 6.752 1.00 0.00 48 SER A CA 17
ATOM 25614 C C . SER A 1 48 ? -4.151 7.487 6.328 1.00 0.00 48 SER A C 17
ATOM 25615 O O . SER A 1 48 ? -3.107 6.828 6.252 1.00 0.00 48 SER A O 17
ATOM 25623 N N . GLN A 1 49 ? -4.199 8.807 6.143 1.00 0.00 49 GLN A N 17
ATOM 25624 C CA . GLN A 1 49 ? -3.027 9.637 5.903 1.00 0.00 49 GLN A CA 17
ATOM 25625 C C . GLN A 1 49 ? -1.928 9.401 6.951 1.00 0.00 49 GLN A C 17
ATOM 25626 O O . GLN A 1 49 ? -0.747 9.446 6.605 1.00 0.00 49 GLN A O 17
ATOM 25640 N N . GLY A 1 50 ? -2.294 9.154 8.216 1.00 0.00 50 GLY A N 17
ATOM 25641 C CA . GLY A 1 50 ? -1.337 8.887 9.283 1.00 0.00 50 GLY A CA 17
ATOM 25642 C C . GLY A 1 50 ? -0.517 7.635 8.991 1.00 0.00 50 GLY A C 17
ATOM 25643 O O . GLY A 1 50 ? 0.713 7.707 8.976 1.00 0.00 50 GLY A O 17
ATOM 25647 N N . SER A 1 51 ? -1.193 6.512 8.735 1.00 0.00 51 SER A N 17
ATOM 25648 C CA . SER A 1 51 ? -0.551 5.262 8.360 1.00 0.00 51 SER A CA 17
ATOM 25649 C C . SER A 1 51 ? 0.313 5.439 7.112 1.00 0.00 51 SER A C 17
ATOM 25650 O O . SER A 1 51 ? 1.472 5.038 7.142 1.00 0.00 51 SER A O 17
ATOM 25658 N N . VAL A 1 52 ? -0.217 6.011 6.023 1.00 0.00 52 VAL A N 17
ATOM 25659 C CA . VAL A 1 52 ? 0.502 6.044 4.753 1.00 0.00 52 VAL A CA 17
ATOM 25660 C C . VAL A 1 52 ? 1.826 6.804 4.849 1.00 0.00 52 VAL A C 17
ATOM 25661 O O . VAL A 1 52 ? 2.811 6.384 4.240 1.00 0.00 52 VAL A O 17
ATOM 25674 N N . SER A 1 53 ? 1.856 7.888 5.631 1.00 0.00 53 SER A N 17
ATOM 25675 C CA . SER A 1 53 ? 3.056 8.664 5.864 1.00 0.00 53 SER A CA 17
ATOM 25676 C C . SER A 1 53 ? 4.128 7.741 6.427 1.00 0.00 53 SER A C 17
ATOM 25677 O O . SER A 1 53 ? 5.219 7.628 5.865 1.00 0.00 53 SER A O 17
ATOM 25685 N N . ASP A 1 54 ? 3.793 7.074 7.528 1.00 0.00 54 ASP A N 17
ATOM 25686 C CA . ASP A 1 54 ? 4.681 6.207 8.281 1.00 0.00 54 ASP A CA 17
ATOM 25687 C C . ASP A 1 54 ? 5.156 5.046 7.407 1.00 0.00 54 ASP A C 17
ATOM 25688 O O . ASP A 1 54 ? 6.322 4.660 7.453 1.00 0.00 54 ASP A O 17
ATOM 25697 N N . MET A 1 55 ? 4.279 4.534 6.538 1.00 0.00 55 MET A N 17
ATOM 25698 C CA . MET A 1 55 ? 4.561 3.473 5.606 1.00 0.00 55 MET A CA 17
ATOM 25699 C C . MET A 1 55 ? 5.652 3.853 4.604 1.00 0.00 55 MET A C 17
ATOM 25700 O O . MET A 1 55 ? 6.616 3.107 4.455 1.00 0.00 55 MET A O 17
ATOM 25714 N N . LEU A 1 56 ? 5.505 4.983 3.901 1.00 0.00 56 LEU A N 17
ATOM 25715 C CA . LEU A 1 56 ? 6.523 5.474 2.967 1.00 0.00 56 LEU A CA 17
ATOM 25716 C C . LEU A 1 56 ? 7.806 5.908 3.676 1.00 0.00 56 LEU A C 17
ATOM 25717 O O . LEU A 1 56 ? 8.877 5.878 3.061 1.00 0.00 56 LEU A O 17
ATOM 25733 N N . SER A 1 57 ? 7.701 6.359 4.927 1.00 0.00 57 SER A N 17
ATOM 25734 C CA . SER A 1 57 ? 8.840 6.724 5.749 1.00 0.00 57 SER A CA 17
ATOM 25735 C C . SER A 1 57 ? 9.668 5.481 6.081 1.00 0.00 57 SER A C 17
ATOM 25736 O O . SER A 1 57 ? 10.875 5.475 5.825 1.00 0.00 57 SER A O 17
ATOM 25744 N N . ARG A 1 58 ? 9.042 4.435 6.632 1.00 0.00 58 ARG A N 17
ATOM 25745 C CA . ARG A 1 58 ? 9.701 3.265 7.210 1.00 0.00 58 ARG A CA 17
ATOM 25746 C C . ARG A 1 58 ? 8.846 2.011 6.979 1.00 0.00 58 ARG A C 17
ATOM 25747 O O . ARG A 1 58 ? 8.187 1.539 7.909 1.00 0.00 58 ARG A O 17
ATOM 25768 N N . PRO A 1 59 ? 8.846 1.427 5.770 1.00 0.00 59 PRO A N 17
ATOM 25769 C CA . PRO A 1 59 ? 8.159 0.169 5.523 1.00 0.00 59 PRO A CA 17
ATOM 25770 C C . PRO A 1 59 ? 8.859 -0.964 6.283 1.00 0.00 59 PRO A C 17
ATOM 25771 O O . PRO A 1 59 ? 10.041 -0.873 6.629 1.00 0.00 59 PRO A O 17
ATOM 25782 N N . LYS A 1 60 ? 8.137 -2.064 6.510 1.00 0.00 60 LYS A N 17
ATOM 25783 C CA . LYS A 1 60 ? 8.668 -3.242 7.194 1.00 0.00 60 LYS A CA 17
ATOM 25784 C C . LYS A 1 60 ? 9.111 -4.284 6.168 1.00 0.00 60 LYS A C 17
ATOM 25785 O O . LYS A 1 60 ? 8.609 -4.240 5.041 1.00 0.00 60 LYS A O 17
ATOM 25804 N N . PRO A 1 61 ? 9.973 -5.246 6.542 1.00 0.00 61 PRO A N 17
ATOM 25805 C CA . PRO A 1 61 ? 10.363 -6.321 5.636 1.00 0.00 61 PRO A CA 17
ATOM 25806 C C . PRO A 1 61 ? 9.139 -7.174 5.289 1.00 0.00 61 PRO A C 17
ATOM 25807 O O . PRO A 1 61 ? 8.200 -7.266 6.089 1.00 0.00 61 PRO A O 17
ATOM 25818 N N . TRP A 1 62 ? 9.153 -7.827 4.123 1.00 0.00 62 TRP A N 17
ATOM 25819 C CA . TRP A 1 62 ? 7.986 -8.531 3.595 1.00 0.00 62 TRP A CA 17
ATOM 25820 C C . TRP A 1 62 ? 7.492 -9.597 4.573 1.00 0.00 62 TRP A C 17
ATOM 25821 O O . TRP A 1 62 ? 6.282 -9.743 4.782 1.00 0.00 62 TRP A O 17
ATOM 25842 N N . SER A 1 63 ? 8.416 -10.312 5.219 1.00 0.00 63 SER A N 17
ATOM 25843 C CA . SER A 1 63 ? 8.110 -11.355 6.187 1.00 0.00 63 SER A CA 17
ATOM 25844 C C . SER A 1 63 ? 7.278 -10.834 7.364 1.00 0.00 63 SER A C 17
ATOM 25845 O O . SER A 1 63 ? 6.428 -11.550 7.891 1.00 0.00 63 SER A O 17
ATOM 25853 N N . LYS A 1 64 ? 7.509 -9.586 7.789 1.00 0.00 64 LYS A N 17
ATOM 25854 C CA . LYS A 1 64 ? 6.852 -8.998 8.958 1.00 0.00 64 LYS A CA 17
ATOM 25855 C C . LYS A 1 64 ? 5.405 -8.589 8.694 1.00 0.00 64 LYS A C 17
ATOM 25856 O O . LYS A 1 64 ? 4.767 -8.058 9.613 1.00 0.00 64 LYS A O 17
ATOM 25875 N N . LEU A 1 65 ? 4.889 -8.808 7.490 1.00 0.00 65 LEU A N 17
ATOM 25876 C CA . LEU A 1 65 ? 3.534 -8.501 7.072 1.00 0.00 65 LEU A CA 17
ATOM 25877 C C . LEU A 1 65 ? 2.875 -9.828 6.716 1.00 0.00 65 LEU A C 17
ATOM 25878 O O . LEU A 1 65 ? 3.525 -10.673 6.105 1.00 0.00 65 LEU A O 17
ATOM 25894 N N . THR A 1 66 ? 1.587 -9.993 7.000 1.00 0.00 66 THR A N 17
ATOM 25895 C CA . THR A 1 66 ? 0.793 -11.084 6.425 1.00 0.00 66 THR A CA 17
ATOM 25896 C C . THR A 1 66 ? 0.194 -10.586 5.103 1.00 0.00 66 THR A C 17
ATOM 25897 O O . THR A 1 66 ? 0.318 -9.399 4.804 1.00 0.00 66 THR A O 17
ATOM 25908 N N . GLN A 1 67 ? -0.528 -11.413 4.336 1.00 0.00 67 GLN A N 17
ATOM 25909 C CA . GLN A 1 67 ? -1.303 -10.963 3.178 1.00 0.00 67 GLN A CA 17
ATOM 25910 C C . GLN A 1 67 ? -2.143 -9.717 3.519 1.00 0.00 67 GLN A C 17
ATOM 25911 O O . GLN A 1 67 ? -2.065 -8.717 2.810 1.00 0.00 67 GLN A O 17
ATOM 25925 N N . LYS A 1 68 ? -2.853 -9.721 4.656 1.00 0.00 68 LYS A N 17
ATOM 25926 C CA . LYS A 1 68 ? -3.605 -8.564 5.157 1.00 0.00 68 LYS A CA 17
ATOM 25927 C C . LYS A 1 68 ? -2.718 -7.321 5.303 1.00 0.00 68 LYS A C 17
ATOM 25928 O O . LYS A 1 68 ? -3.141 -6.216 4.980 1.00 0.00 68 LYS A O 17
ATOM 25947 N N . GLY A 1 69 ? -1.483 -7.478 5.780 1.00 0.00 69 GLY A N 17
ATOM 25948 C CA . GLY A 1 69 ? -0.529 -6.382 5.922 1.00 0.00 69 GLY A CA 17
ATOM 25949 C C . GLY A 1 69 ? 0.053 -5.926 4.587 1.00 0.00 69 GLY A C 17
ATOM 25950 O O . GLY A 1 69 ? 0.484 -4.778 4.452 1.00 0.00 69 GLY A O 17
ATOM 25954 N N . ARG A 1 70 ? 0.092 -6.821 3.603 1.00 0.00 70 ARG A N 17
ATOM 25955 C CA . ARG A 1 70 ? 0.671 -6.598 2.284 1.00 0.00 70 ARG A CA 17
ATOM 25956 C C . ARG A 1 70 ? -0.320 -5.929 1.343 1.00 0.00 70 ARG A C 17
ATOM 25957 O O . ARG A 1 70 ? 0.116 -5.304 0.388 1.00 0.00 70 ARG A O 17
ATOM 25978 N N . GLU A 1 71 ? -1.617 -5.973 1.639 1.00 0.00 71 GLU A N 17
ATOM 25979 C CA . GLU A 1 71 ? -2.705 -5.362 0.880 1.00 0.00 71 GLU A CA 17
ATOM 25980 C C . GLU A 1 71 ? -2.352 -3.981 0.292 1.00 0.00 71 GLU A C 17
ATOM 25981 O O . GLU A 1 71 ? -2.427 -3.815 -0.929 1.00 0.00 71 GLU A O 17
ATOM 25993 N N . PRO A 1 72 ? -1.971 -2.971 1.101 1.00 0.00 72 PRO A N 17
ATOM 25994 C CA . PRO A 1 72 ? -1.665 -1.655 0.563 1.00 0.00 72 PRO A CA 17
ATOM 25995 C C . PRO A 1 72 ? -0.335 -1.639 -0.196 1.00 0.00 72 PRO A C 17
ATOM 25996 O O . PRO A 1 72 ? -0.222 -0.934 -1.189 1.00 0.00 72 PRO A O 17
ATOM 26007 N N . PHE A 1 73 ? 0.670 -2.422 0.210 1.00 0.00 73 PHE A N 17
ATOM 26008 C CA . PHE A 1 73 ? 1.918 -2.559 -0.537 1.00 0.00 73 PHE A CA 17
ATOM 26009 C C . PHE A 1 73 ? 1.681 -3.142 -1.927 1.00 0.00 73 PHE A C 17
ATOM 26010 O O . PHE A 1 73 ? 2.312 -2.695 -2.875 1.00 0.00 73 PHE A O 17
ATOM 26027 N N . ILE A 1 74 ? 0.802 -4.129 -2.071 1.00 0.00 74 ILE A N 17
ATOM 26028 C CA . ILE A 1 74 ? 0.395 -4.682 -3.358 1.00 0.00 74 ILE A CA 17
ATOM 26029 C C . ILE A 1 74 ? -0.173 -3.550 -4.205 1.00 0.00 74 ILE A C 17
ATOM 26030 O O . ILE A 1 74 ? 0.207 -3.390 -5.358 1.00 0.00 74 ILE A O 17
ATOM 26046 N N . ARG A 1 75 ? -1.091 -2.756 -3.656 1.00 0.00 75 ARG A N 17
ATOM 26047 C CA . ARG A 1 75 ? -1.646 -1.629 -4.377 1.00 0.00 75 ARG A CA 17
ATOM 26048 C C . ARG A 1 75 ? -0.563 -0.626 -4.761 1.00 0.00 75 ARG A C 17
ATOM 26049 O O . ARG A 1 75 ? -0.604 -0.107 -5.874 1.00 0.00 75 ARG A O 17
ATOM 26070 N N . MET A 1 76 ? 0.417 -0.377 -3.895 1.00 0.00 76 MET A N 17
ATOM 26071 C CA . MET A 1 76 ? 1.576 0.446 -4.202 1.00 0.00 76 MET A CA 17
ATOM 26072 C C . MET A 1 76 ? 2.336 -0.107 -5.423 1.00 0.00 76 MET A C 17
ATOM 26073 O O . MET A 1 76 ? 2.743 0.673 -6.278 1.00 0.00 76 MET A O 17
ATOM 26087 N N . GLN A 1 77 ? 2.522 -1.432 -5.501 1.00 0.00 77 GLN A N 17
ATOM 26088 C CA . GLN A 1 77 ? 3.204 -2.116 -6.606 1.00 0.00 77 GLN A CA 17
ATOM 26089 C C . GLN A 1 77 ? 2.408 -1.953 -7.885 1.00 0.00 77 GLN A C 17
ATOM 26090 O O . GLN A 1 77 ? 2.941 -1.513 -8.893 1.00 0.00 77 GLN A O 17
ATOM 26104 N N . LEU A 1 78 ? 1.118 -2.283 -7.833 1.00 0.00 78 LEU A N 17
ATOM 26105 C CA . LEU A 1 78 ? 0.236 -2.165 -8.976 1.00 0.00 78 LEU A CA 17
ATOM 26106 C C . LEU A 1 78 ? 0.293 -0.754 -9.496 1.00 0.00 78 LEU A C 17
ATOM 26107 O O . LEU A 1 78 ? 0.680 -0.583 -10.641 1.00 0.00 78 LEU A O 17
ATOM 26123 N N . TRP A 1 79 ? -0.010 0.242 -8.664 1.00 0.00 79 TRP A N 17
ATOM 26124 C CA . TRP A 1 79 ? -0.096 1.635 -9.071 1.00 0.00 79 TRP A CA 17
ATOM 26125 C C . TRP A 1 79 ? 1.108 2.079 -9.909 1.00 0.00 79 TRP A C 17
ATOM 26126 O O . TRP A 1 79 ? 0.925 2.856 -10.847 1.00 0.00 79 TRP A O 17
ATOM 26147 N N . LEU A 1 80 ? 2.312 1.581 -9.589 1.00 0.00 80 LEU A N 17
ATOM 26148 C CA . LEU A 1 80 ? 3.539 1.949 -10.289 1.00 0.00 80 LEU A CA 17
ATOM 26149 C C . LEU A 1 80 ? 3.383 1.705 -11.783 1.00 0.00 80 LEU A C 17
ATOM 26150 O O . LEU A 1 80 ? 3.837 2.527 -12.571 1.00 0.00 80 LEU A O 17
ATOM 26166 N N . SER A 1 81 ? 2.807 0.570 -12.185 1.00 0.00 81 SER A N 17
ATOM 26167 C CA . SER A 1 81 ? 2.485 0.317 -13.584 1.00 0.00 81 SER A CA 17
ATOM 26168 C C . SER A 1 81 ? 1.021 0.659 -13.902 1.00 0.00 81 SER A C 17
ATOM 26169 O O . SER A 1 81 ? 0.750 1.492 -14.764 1.00 0.00 81 SER A O 17
ATOM 26177 N N . ASP A 1 82 ? 0.102 0.015 -13.192 1.00 0.00 82 ASP A N 17
ATOM 26178 C CA . ASP A 1 82 ? -1.347 -0.072 -13.370 1.00 0.00 82 ASP A CA 17
ATOM 26179 C C . ASP A 1 82 ? -2.058 1.280 -13.356 1.00 0.00 82 ASP A C 17
ATOM 26180 O O . ASP A 1 82 ? -3.140 1.411 -13.922 1.00 0.00 82 ASP A O 17
ATOM 26189 N N . GLN A 1 83 ? -1.465 2.275 -12.690 1.00 0.00 83 GLN A N 17
ATOM 26190 C CA . GLN A 1 83 ? -2.028 3.580 -12.364 1.00 0.00 83 GLN A CA 17
ATOM 26191 C C . GLN A 1 83 ? -3.345 3.559 -11.571 1.00 0.00 83 GLN A C 17
ATOM 26192 O O . GLN A 1 83 ? -3.735 4.629 -11.095 1.00 0.00 83 GLN A O 17
ATOM 26206 N N . LEU A 1 84 ? -4.014 2.417 -11.352 1.00 0.00 84 LEU A N 17
ATOM 26207 C CA . LEU A 1 84 ? -5.389 2.348 -10.860 1.00 0.00 84 LEU A CA 17
ATOM 26208 C C . LEU A 1 84 ? -6.269 3.361 -11.588 1.00 0.00 84 LEU A C 17
ATOM 26209 O O . LEU A 1 84 ? -6.837 4.289 -11.004 1.00 0.00 84 LEU A O 17
ATOM 26225 N N . GLY A 1 85 ? -6.312 3.219 -12.904 1.00 0.00 85 GLY A N 17
ATOM 26226 C CA . GLY A 1 85 ? -6.715 4.291 -13.795 1.00 0.00 85 GLY A CA 17
ATOM 26227 C C . GLY A 1 85 ? -8.221 4.356 -14.006 1.00 0.00 85 GLY A C 17
ATOM 26228 O O . GLY A 1 85 ? -8.671 4.393 -15.149 1.00 0.00 85 GLY A O 17
ATOM 26232 N N . GLN A 1 86 ? -8.993 4.362 -12.920 1.00 0.00 86 GLN A N 17
ATOM 26233 C CA . GLN A 1 86 ? -10.450 4.293 -12.910 1.00 0.00 86 GLN A CA 17
ATOM 26234 C C . GLN A 1 86 ? -11.086 5.493 -13.617 1.00 0.00 86 GLN A C 17
ATOM 26235 O O . GLN A 1 86 ? -11.783 5.313 -14.623 1.00 0.00 86 GLN A O 17
ATOM 26249 N N . ALA A 1 87 ? -10.951 6.697 -13.051 1.00 0.00 87 ALA A N 17
ATOM 26250 C CA . ALA A 1 87 ? -11.595 7.900 -13.566 1.00 0.00 87 ALA A CA 17
ATOM 26251 C C . ALA A 1 87 ? -10.941 9.128 -12.942 1.00 0.00 87 ALA A C 17
ATOM 26252 O O . ALA A 1 87 ? -11.499 9.772 -12.045 1.00 0.00 87 ALA A O 17
ATOM 26259 N N . VAL A 1 88 ? -9.745 9.449 -13.412 1.00 0.00 88 VAL A N 17
ATOM 26260 C CA . VAL A 1 88 ? -9.051 10.671 -13.080 1.00 0.00 88 VAL A CA 17
ATOM 26261 C C . VAL A 1 88 ? -9.725 11.761 -13.908 1.00 0.00 88 VAL A C 17
ATOM 26262 O O . VAL A 1 88 ? -9.741 11.712 -15.141 1.00 0.00 88 VAL A O 17
ATOM 26275 N N . GLY A 1 89 ? -10.338 12.723 -13.229 1.00 0.00 89 GLY A N 17
ATOM 26276 C CA . GLY A 1 89 ? -11.067 13.819 -13.850 1.00 0.00 89 GLY A CA 17
ATOM 26277 C C . GLY A 1 89 ? -10.166 15.014 -14.147 1.00 0.00 89 GLY A C 17
ATOM 26278 O O . GLY A 1 89 ? -10.639 16.145 -14.051 1.00 0.00 89 GLY A O 17
ATOM 26282 N N . GLN A 1 90 ? -8.882 14.804 -14.453 1.00 0.00 90 GLN A N 17
ATOM 26283 C CA . GLN A 1 90 ? -7.865 15.847 -14.616 1.00 0.00 90 GLN A CA 17
ATOM 26284 C C . GLN A 1 90 ? -6.919 15.462 -15.758 1.00 0.00 90 GLN A C 17
ATOM 26285 O O . GLN A 1 90 ? -6.912 14.306 -16.187 1.00 0.00 90 GLN A O 17
ATOM 26299 N N . GLN A 1 91 ? -6.058 16.386 -16.185 1.00 0.00 91 GLN A N 17
ATOM 26300 C CA . GLN A 1 91 ? -5.094 16.229 -17.268 1.00 0.00 91 GLN A CA 17
ATOM 26301 C C . GLN A 1 91 ? -3.707 16.649 -16.764 1.00 0.00 91 GLN A C 17
ATOM 26302 O O . GLN A 1 91 ? -3.590 17.722 -16.170 1.00 0.00 91 GLN A O 17
ATOM 26316 N N . PRO A 1 92 ? -2.654 15.840 -16.978 1.00 0.00 92 PRO A N 17
ATOM 26317 C CA . PRO A 1 92 ? -1.303 16.159 -16.537 1.00 0.00 92 PRO A CA 17
ATOM 26318 C C . PRO A 1 92 ? -0.694 17.196 -17.491 1.00 0.00 92 PRO A C 17
ATOM 26319 O O . PRO A 1 92 ? 0.003 16.841 -18.450 1.00 0.00 92 PRO A O 17
ATOM 26330 N N . GLY A 1 93 ? -1.002 18.474 -17.271 1.00 0.00 93 GLY A N 17
ATOM 26331 C CA . GLY A 1 93 ? -0.539 19.567 -18.114 1.00 0.00 93 GLY A CA 17
ATOM 26332 C C . GLY A 1 93 ? 0.987 19.685 -18.104 1.00 0.00 93 GLY A C 17
ATOM 26333 O O . GLY A 1 93 ? 1.628 19.333 -17.107 1.00 0.00 93 GLY A O 17
ATOM 26337 N N . ALA A 1 94 ? 1.538 20.239 -19.187 1.00 0.00 94 ALA A N 17
ATOM 26338 C CA . ALA A 1 94 ? 2.946 20.504 -19.485 1.00 0.00 94 ALA A CA 17
ATOM 26339 C C . ALA A 1 94 ? 3.958 19.637 -18.713 1.00 0.00 94 ALA A C 17
ATOM 26340 O O . ALA A 1 94 ? 4.446 20.046 -17.656 1.00 0.00 94 ALA A O 17
ATOM 26347 N N . SER A 1 95 ? 4.287 18.462 -19.256 1.00 0.00 95 SER A N 17
ATOM 26348 C CA . SER A 1 95 ? 5.171 17.449 -18.682 1.00 0.00 95 SER A CA 17
ATOM 26349 C C . SER A 1 95 ? 6.638 17.903 -18.576 1.00 0.00 95 SER A C 17
ATOM 26350 O O . SER A 1 95 ? 7.488 17.455 -19.352 1.00 0.00 95 SER A O 17
ATOM 26358 N N . SER A 1 96 ? 6.964 18.706 -17.567 1.00 0.00 96 SER A N 17
ATOM 26359 C CA . SER A 1 96 ? 8.317 18.799 -17.020 1.00 0.00 96 SER A CA 17
ATOM 26360 C C . SER A 1 96 ? 8.624 17.556 -16.158 1.00 0.00 96 SER A C 17
ATOM 26361 O O . SER A 1 96 ? 7.756 16.695 -15.976 1.00 0.00 96 SER A O 17
ATOM 26369 N N . GLY A 1 97 ? 9.827 17.464 -15.589 1.00 0.00 97 GLY A N 17
ATOM 26370 C CA . GLY A 1 97 ? 10.225 16.402 -14.669 1.00 0.00 97 GLY A CA 17
ATOM 26371 C C . GLY A 1 97 ? 11.569 16.730 -14.007 1.00 0.00 97 GLY A C 17
ATOM 26372 O O . GLY A 1 97 ? 12.214 17.714 -14.395 1.00 0.00 97 GLY A O 17
ATOM 26376 N N . PRO A 1 98 ? 12.007 15.949 -13.005 1.00 0.00 98 PRO A N 17
ATOM 26377 C CA . PRO A 1 98 ? 13.186 16.267 -12.211 1.00 0.00 98 PRO A CA 17
ATOM 26378 C C . PRO A 1 98 ? 14.497 16.166 -13.003 1.00 0.00 98 PRO A C 17
ATOM 26379 O O . PRO A 1 98 ? 14.593 15.487 -14.031 1.00 0.00 98 PRO A O 17
ATOM 26390 N N . SER A 1 99 ? 15.513 16.860 -12.498 1.00 0.00 99 SER A N 17
ATOM 26391 C CA . SER A 1 99 ? 16.927 16.665 -12.788 1.00 0.00 99 SER A CA 17
ATOM 26392 C C . SER A 1 99 ? 17.472 15.643 -11.776 1.00 0.00 99 SER A C 17
ATOM 26393 O O . SER A 1 99 ? 16.704 14.884 -11.177 1.00 0.00 99 SER A O 17
ATOM 26401 N N . SER A 1 100 ? 18.787 15.634 -11.549 1.00 0.00 100 SER A N 17
ATOM 26402 C CA . SER A 1 100 ? 19.349 15.128 -10.306 1.00 0.00 100 SER A CA 17
ATOM 26403 C C . SER A 1 100 ? 18.784 15.946 -9.142 1.00 0.00 100 SER A C 17
ATOM 26404 O O . SER A 1 100 ? 18.449 17.121 -9.330 1.00 0.00 100 SER A O 17
ATOM 26412 N N . GLY A 1 101 ? 18.712 15.378 -7.942 1.00 0.00 101 GLY A N 17
ATOM 26413 C CA . GLY A 1 101 ? 18.177 16.062 -6.782 1.00 0.00 101 GLY A CA 17
ATOM 26414 C C . GLY A 1 101 ? 18.746 15.454 -5.524 1.00 0.00 101 GLY A C 17
ATOM 26415 O O . GLY A 1 101 ? 18.744 16.180 -4.506 1.00 0.00 101 GLY A O 17
ATOM 26419 N N . GLY A 1 1 ? 10.630 -10.896 -28.700 1.00 0.00 1 GLY A N 18
ATOM 26420 C CA . GLY A 1 1 ? 9.951 -11.629 -27.630 1.00 0.00 1 GLY A CA 18
ATOM 26421 C C . GLY A 1 1 ? 9.520 -10.714 -26.497 1.00 0.00 1 GLY A C 18
ATOM 26422 O O . GLY A 1 1 ? 10.335 -9.977 -25.939 1.00 0.00 1 GLY A O 18
ATOM 26426 N N . SER A 1 2 ? 8.241 -10.795 -26.127 1.00 0.00 2 SER A N 18
ATOM 26427 C CA . SER A 1 2 ? 7.738 -10.401 -24.815 1.00 0.00 2 SER A CA 18
ATOM 26428 C C . SER A 1 2 ? 7.481 -11.679 -24.010 1.00 0.00 2 SER A C 18
ATOM 26429 O O . SER A 1 2 ? 7.516 -12.771 -24.582 1.00 0.00 2 SER A O 18
ATOM 26437 N N . SER A 1 3 ? 7.160 -11.565 -22.722 1.00 0.00 3 SER A N 18
ATOM 26438 C CA . SER A 1 3 ? 6.654 -12.658 -21.909 1.00 0.00 3 SER A CA 18
ATOM 26439 C C . SER A 1 3 ? 5.853 -12.007 -20.782 1.00 0.00 3 SER A C 18
ATOM 26440 O O . SER A 1 3 ? 6.423 -11.522 -19.803 1.00 0.00 3 SER A O 18
ATOM 26448 N N . GLY A 1 4 ? 4.531 -11.937 -20.945 1.00 0.00 4 GLY A N 18
ATOM 26449 C CA . GLY A 1 4 ? 3.645 -11.293 -19.990 1.00 0.00 4 GLY A CA 18
ATOM 26450 C C . GLY A 1 4 ? 2.204 -11.697 -20.263 1.00 0.00 4 GLY A C 18
ATOM 26451 O O . GLY A 1 4 ? 1.854 -12.864 -20.086 1.00 0.00 4 GLY A O 18
ATOM 26455 N N . SER A 1 5 ? 1.371 -10.750 -20.702 1.00 0.00 5 SER A N 18
ATOM 26456 C CA . SER A 1 5 ? -0.089 -10.809 -20.688 1.00 0.00 5 SER A CA 18
ATOM 26457 C C . SER A 1 5 ? -0.601 -10.736 -19.247 1.00 0.00 5 SER A C 18
ATOM 26458 O O . SER A 1 5 ? -1.404 -9.859 -18.938 1.00 0.00 5 SER A O 18
ATOM 26466 N N . SER A 1 6 ? -0.178 -11.639 -18.366 1.00 0.00 6 SER A N 18
ATOM 26467 C CA . SER A 1 6 ? -0.537 -11.617 -16.957 1.00 0.00 6 SER A CA 18
ATOM 26468 C C . SER A 1 6 ? 0.545 -10.903 -16.144 1.00 0.00 6 SER A C 18
ATOM 26469 O O . SER A 1 6 ? 1.598 -10.524 -16.669 1.00 0.00 6 SER A O 18
ATOM 26477 N N . GLY A 1 7 ? 0.258 -10.678 -14.863 1.00 0.00 7 GLY A N 18
ATOM 26478 C CA . GLY A 1 7 ? 1.130 -9.956 -13.953 1.00 0.00 7 GLY A CA 18
ATOM 26479 C C . GLY A 1 7 ? 0.392 -9.393 -12.738 1.00 0.00 7 GLY A C 18
ATOM 26480 O O . GLY A 1 7 ? 0.896 -8.449 -12.120 1.00 0.00 7 GLY A O 18
ATOM 26484 N N . GLN A 1 8 ? -0.792 -9.917 -12.413 1.00 0.00 8 GLN A N 18
ATOM 26485 C CA . GLN A 1 8 ? -1.602 -9.511 -11.270 1.00 0.00 8 GLN A CA 18
ATOM 26486 C C . GLN A 1 8 ? -0.985 -10.005 -9.952 1.00 0.00 8 GLN A C 18
ATOM 26487 O O . GLN A 1 8 ? -0.057 -10.824 -9.939 1.00 0.00 8 GLN A O 18
ATOM 26501 N N . TYR A 1 9 ? -1.553 -9.521 -8.845 1.00 0.00 9 TYR A N 18
ATOM 26502 C CA . TYR A 1 9 ? -1.083 -9.688 -7.475 1.00 0.00 9 TYR A CA 18
ATOM 26503 C C . TYR A 1 9 ? -0.981 -11.137 -7.020 1.00 0.00 9 TYR A C 18
ATOM 26504 O O . TYR A 1 9 ? -0.319 -11.381 -6.017 1.00 0.00 9 TYR A O 18
ATOM 26522 N N . GLU A 1 10 ? -1.624 -12.091 -7.701 1.00 0.00 10 GLU A N 18
ATOM 26523 C CA . GLU A 1 10 ? -1.474 -13.514 -7.400 1.00 0.00 10 GLU A CA 18
ATOM 26524 C C . GLU A 1 10 ? 0.025 -13.855 -7.365 1.00 0.00 10 GLU A C 18
ATOM 26525 O O . GLU A 1 10 ? 0.470 -14.516 -6.435 1.00 0.00 10 GLU A O 18
ATOM 26537 N N . LEU A 1 11 ? 0.833 -13.274 -8.264 1.00 0.00 11 LEU A N 18
ATOM 26538 C CA . LEU A 1 11 ? 2.292 -13.384 -8.240 1.00 0.00 11 LEU A CA 18
ATOM 26539 C C . LEU A 1 11 ? 2.876 -12.945 -6.897 1.00 0.00 11 LEU A C 18
ATOM 26540 O O . LEU A 1 11 ? 3.699 -13.651 -6.315 1.00 0.00 11 LEU A O 18
ATOM 26556 N N . TYR A 1 12 ? 2.464 -11.773 -6.417 1.00 0.00 12 TYR A N 18
ATOM 26557 C CA . TYR A 1 12 ? 2.968 -11.153 -5.197 1.00 0.00 12 TYR A CA 18
ATOM 26558 C C . TYR A 1 12 ? 2.538 -11.955 -3.966 1.00 0.00 12 TYR A C 18
ATOM 26559 O O . TYR A 1 12 ? 3.280 -12.029 -2.987 1.00 0.00 12 TYR A O 18
ATOM 26577 N N . MET A 1 13 ? 1.362 -12.594 -4.008 1.00 0.00 13 MET A N 18
ATOM 26578 C CA . MET A 1 13 ? 0.910 -13.463 -2.928 1.00 0.00 13 MET A CA 18
ATOM 26579 C C . MET A 1 13 ? 1.921 -14.581 -2.698 1.00 0.00 13 MET A C 18
ATOM 26580 O O . MET A 1 13 ? 2.164 -14.966 -1.550 1.00 0.00 13 MET A O 18
ATOM 26594 N N . TYR A 1 14 ? 2.486 -15.111 -3.781 1.00 0.00 14 TYR A N 18
ATOM 26595 C CA . TYR A 1 14 ? 3.490 -16.156 -3.743 1.00 0.00 14 TYR A CA 18
ATOM 26596 C C . TYR A 1 14 ? 4.826 -15.556 -3.320 1.00 0.00 14 TYR A C 18
ATOM 26597 O O . TYR A 1 14 ? 5.435 -16.019 -2.353 1.00 0.00 14 TYR A O 18
ATOM 26615 N N . ARG A 1 15 ? 5.303 -14.541 -4.043 1.00 0.00 15 ARG A N 18
ATOM 26616 C CA . ARG A 1 15 ? 6.708 -14.194 -4.100 1.00 0.00 15 ARG A CA 18
ATOM 26617 C C . ARG A 1 15 ? 6.915 -12.752 -3.662 1.00 0.00 15 ARG A C 18
ATOM 26618 O O . ARG A 1 15 ? 6.288 -11.833 -4.182 1.00 0.00 15 ARG A O 18
ATOM 26639 N N . GLU A 1 16 ? 7.845 -12.587 -2.728 1.00 0.00 16 GLU A N 18
ATOM 26640 C CA . GLU A 1 16 ? 8.206 -11.346 -2.073 1.00 0.00 16 GLU A CA 18
ATOM 26641 C C . GLU A 1 16 ? 8.851 -10.302 -2.989 1.00 0.00 16 GLU A C 18
ATOM 26642 O O . GLU A 1 16 ? 9.162 -10.565 -4.152 1.00 0.00 16 GLU A O 18
ATOM 26654 N N . VAL A 1 17 ? 9.076 -9.109 -2.435 1.00 0.00 17 VAL A N 18
ATOM 26655 C CA . VAL A 1 17 ? 9.480 -7.911 -3.160 1.00 0.00 17 VAL A CA 18
ATOM 26656 C C . VAL A 1 17 ? 10.355 -7.034 -2.269 1.00 0.00 17 VAL A C 18
ATOM 26657 O O . VAL A 1 17 ? 10.389 -7.215 -1.046 1.00 0.00 17 VAL A O 18
ATOM 26670 N N . ASP A 1 18 ? 11.090 -6.103 -2.882 1.00 0.00 18 ASP A N 18
ATOM 26671 C CA . ASP A 1 18 ? 11.948 -5.137 -2.220 1.00 0.00 18 ASP A CA 18
ATOM 26672 C C . ASP A 1 18 ? 11.037 -4.076 -1.618 1.00 0.00 18 ASP A C 18
ATOM 26673 O O . ASP A 1 18 ? 10.762 -3.052 -2.240 1.00 0.00 18 ASP A O 18
ATOM 26682 N N . THR A 1 19 ? 10.562 -4.281 -0.394 1.00 0.00 19 THR A N 18
ATOM 26683 C CA . THR A 1 19 ? 9.595 -3.357 0.184 1.00 0.00 19 THR A CA 18
ATOM 26684 C C . THR A 1 19 ? 10.180 -1.960 0.422 1.00 0.00 19 THR A C 18
ATOM 26685 O O . THR A 1 19 ? 9.417 -1.002 0.499 1.00 0.00 19 THR A O 18
ATOM 26696 N N . LEU A 1 20 ? 11.505 -1.827 0.537 1.00 0.00 20 LEU A N 18
ATOM 26697 C CA . LEU A 1 20 ? 12.201 -0.559 0.650 1.00 0.00 20 LEU A CA 18
ATOM 26698 C C . LEU A 1 20 ? 12.117 0.154 -0.697 1.00 0.00 20 LEU A C 18
ATOM 26699 O O . LEU A 1 20 ? 11.499 1.217 -0.780 1.00 0.00 20 LEU A O 18
ATOM 26715 N N . GLU A 1 21 ? 12.713 -0.438 -1.732 1.00 0.00 21 GLU A N 18
ATOM 26716 C CA . GLU A 1 21 ? 12.794 0.106 -3.084 1.00 0.00 21 GLU A CA 18
ATOM 26717 C C . GLU A 1 21 ? 11.408 0.373 -3.679 1.00 0.00 21 GLU A C 18
ATOM 26718 O O . GLU A 1 21 ? 11.230 1.360 -4.381 1.00 0.00 21 GLU A O 18
ATOM 26730 N N . LEU A 1 22 ? 10.395 -0.421 -3.322 1.00 0.00 22 LEU A N 18
ATOM 26731 C CA . LEU A 1 22 ? 9.002 -0.134 -3.645 1.00 0.00 22 LEU A CA 18
ATOM 26732 C C . LEU A 1 22 ? 8.637 1.280 -3.184 1.00 0.00 22 LEU A C 18
ATOM 26733 O O . LEU A 1 22 ? 8.165 2.088 -3.979 1.00 0.00 22 LEU A O 18
ATOM 26749 N N . THR A 1 23 ? 8.829 1.599 -1.899 1.00 0.00 23 THR A N 18
ATOM 26750 C CA . THR A 1 23 ? 8.439 2.917 -1.396 1.00 0.00 23 THR A CA 18
ATOM 26751 C C . THR A 1 23 ? 9.252 4.011 -2.082 1.00 0.00 23 THR A C 18
ATOM 26752 O O . THR A 1 23 ? 8.734 5.097 -2.337 1.00 0.00 23 THR A O 18
ATOM 26763 N N . ARG A 1 24 ? 10.519 3.723 -2.384 1.00 0.00 24 ARG A N 18
ATOM 26764 C CA . ARG A 1 24 ? 11.377 4.618 -3.151 1.00 0.00 24 ARG A CA 18
ATOM 26765 C C . ARG A 1 24 ? 10.747 4.937 -4.498 1.00 0.00 24 ARG A C 18
ATOM 26766 O O . ARG A 1 24 ? 10.435 6.100 -4.736 1.00 0.00 24 ARG A O 18
ATOM 26787 N N . GLN A 1 25 ? 10.509 3.929 -5.336 1.00 0.00 25 GLN A N 18
ATOM 26788 C CA . GLN A 1 25 ? 9.969 4.079 -6.681 1.00 0.00 25 GLN A CA 18
ATOM 26789 C C . GLN A 1 25 ? 8.628 4.805 -6.646 1.00 0.00 25 GLN A C 18
ATOM 26790 O O . GLN A 1 25 ? 8.385 5.658 -7.501 1.00 0.00 25 GLN A O 18
ATOM 26804 N N . VAL A 1 26 ? 7.791 4.511 -5.646 1.00 0.00 26 VAL A N 18
ATOM 26805 C CA . VAL A 1 26 ? 6.561 5.231 -5.344 1.00 0.00 26 VAL A CA 18
ATOM 26806 C C . VAL A 1 26 ? 6.864 6.727 -5.178 1.00 0.00 26 VAL A C 18
ATOM 26807 O O . VAL A 1 26 ? 6.360 7.542 -5.949 1.00 0.00 26 VAL A O 18
ATOM 26820 N N . LYS A 1 27 ? 7.688 7.117 -4.200 1.00 0.00 27 LYS A N 18
ATOM 26821 C CA . LYS A 1 27 ? 7.983 8.522 -3.910 1.00 0.00 27 LYS A CA 18
ATOM 26822 C C . LYS A 1 27 ? 8.621 9.227 -5.110 1.00 0.00 27 LYS A C 18
ATOM 26823 O O . LYS A 1 27 ? 8.349 10.415 -5.325 1.00 0.00 27 LYS A O 18
ATOM 26842 N N . GLU A 1 28 ? 9.427 8.515 -5.893 1.00 0.00 28 GLU A N 18
ATOM 26843 C CA . GLU A 1 28 ? 10.006 8.949 -7.158 1.00 0.00 28 GLU A CA 18
ATOM 26844 C C . GLU A 1 28 ? 8.870 9.303 -8.136 1.00 0.00 28 GLU A C 18
ATOM 26845 O O . GLU A 1 28 ? 8.717 10.463 -8.520 1.00 0.00 28 GLU A O 18
ATOM 26857 N N . LYS A 1 29 ? 8.006 8.335 -8.464 1.00 0.00 29 LYS A N 18
ATOM 26858 C CA . LYS A 1 29 ? 6.890 8.491 -9.404 1.00 0.00 29 LYS A CA 18
ATOM 26859 C C . LYS A 1 29 ? 5.934 9.601 -8.979 1.00 0.00 29 LYS A C 18
ATOM 26860 O O . LYS A 1 29 ? 5.456 10.371 -9.815 1.00 0.00 29 LYS A O 18
ATOM 26879 N N . LEU A 1 30 ? 5.625 9.673 -7.685 1.00 0.00 30 LEU A N 18
ATOM 26880 C CA . LEU A 1 30 ? 4.728 10.671 -7.120 1.00 0.00 30 LEU A CA 18
ATOM 26881 C C . LEU A 1 30 ? 5.302 12.061 -7.341 1.00 0.00 30 LEU A C 18
ATOM 26882 O O . LEU A 1 30 ? 4.588 12.936 -7.825 1.00 0.00 30 LEU A O 18
ATOM 26898 N N . ALA A 1 31 ? 6.584 12.258 -7.010 1.00 0.00 31 ALA A N 18
ATOM 26899 C CA . ALA A 1 31 ? 7.265 13.534 -7.200 1.00 0.00 31 ALA A CA 18
ATOM 26900 C C . ALA A 1 31 ? 7.277 13.936 -8.678 1.00 0.00 31 ALA A C 18
ATOM 26901 O O . ALA A 1 31 ? 6.982 15.090 -8.987 1.00 0.00 31 ALA A O 18
ATOM 26908 N N . LYS A 1 32 ? 7.546 12.990 -9.590 1.00 0.00 32 LYS A N 18
ATOM 26909 C CA . LYS A 1 32 ? 7.540 13.235 -11.032 1.00 0.00 32 LYS A CA 18
ATOM 26910 C C . LYS A 1 32 ? 6.214 13.831 -11.502 1.00 0.00 32 LYS A C 18
ATOM 26911 O O . LYS A 1 32 ? 6.205 14.628 -12.438 1.00 0.00 32 LYS A O 18
ATOM 26930 N N . ASN A 1 33 ? 5.097 13.450 -10.882 1.00 0.00 33 ASN A N 18
ATOM 26931 C CA . ASN A 1 33 ? 3.764 13.901 -11.263 1.00 0.00 33 ASN A CA 18
ATOM 26932 C C . ASN A 1 33 ? 3.213 14.974 -10.328 1.00 0.00 33 ASN A C 18
ATOM 26933 O O . ASN A 1 33 ? 2.049 15.348 -10.479 1.00 0.00 33 ASN A O 18
ATOM 26944 N N . GLY A 1 34 ? 4.002 15.447 -9.360 1.00 0.00 34 GLY A N 18
ATOM 26945 C CA . GLY A 1 34 ? 3.598 16.491 -8.431 1.00 0.00 34 GLY A CA 18
ATOM 26946 C C . GLY A 1 34 ? 2.527 16.048 -7.430 1.00 0.00 34 GLY A C 18
ATOM 26947 O O . GLY A 1 34 ? 1.839 16.909 -6.877 1.00 0.00 34 GLY A O 18
ATOM 26951 N N . ILE A 1 35 ? 2.351 14.747 -7.186 1.00 0.00 35 ILE A N 18
ATOM 26952 C CA . ILE A 1 35 ? 1.262 14.222 -6.363 1.00 0.00 35 ILE A CA 18
ATOM 26953 C C . ILE A 1 35 ? 1.699 14.192 -4.897 1.00 0.00 35 ILE A C 18
ATOM 26954 O O . ILE A 1 35 ? 2.698 13.558 -4.550 1.00 0.00 35 ILE A O 18
ATOM 26970 N N . CYS A 1 36 ? 0.915 14.837 -4.028 1.00 0.00 36 CYS A N 18
ATOM 26971 C CA . CYS A 1 36 ? 1.063 14.762 -2.581 1.00 0.00 36 CYS A CA 18
ATOM 26972 C C . CYS A 1 36 ? 0.875 13.307 -2.128 1.00 0.00 36 CYS A C 18
ATOM 26973 O O . CYS A 1 36 ? -0.207 12.742 -2.316 1.00 0.00 36 CYS A O 18
ATOM 26981 N N . GLN A 1 37 ? 1.886 12.695 -1.504 1.00 0.00 37 GLN A N 18
ATOM 26982 C CA . GLN A 1 37 ? 1.853 11.279 -1.124 1.00 0.00 37 GLN A CA 18
ATOM 26983 C C . GLN A 1 37 ? 0.690 10.956 -0.173 1.00 0.00 37 GLN A C 18
ATOM 26984 O O . GLN A 1 37 ? 0.118 9.866 -0.231 1.00 0.00 37 GLN A O 18
ATOM 26998 N N . ARG A 1 38 ? 0.301 11.919 0.665 1.00 0.00 38 ARG A N 18
ATOM 26999 C CA . ARG A 1 38 ? -0.910 11.871 1.482 1.00 0.00 38 ARG A CA 18
ATOM 27000 C C . ARG A 1 38 ? -2.139 11.506 0.643 1.00 0.00 38 ARG A C 18
ATOM 27001 O O . ARG A 1 38 ? -2.800 10.514 0.924 1.00 0.00 38 ARG A O 18
ATOM 27022 N N . ILE A 1 39 ? -2.421 12.280 -0.404 1.00 0.00 39 ILE A N 18
ATOM 27023 C CA . ILE A 1 39 ? -3.611 12.147 -1.245 1.00 0.00 39 ILE A CA 18
ATOM 27024 C C . ILE A 1 39 ? -3.533 10.846 -2.045 1.00 0.00 39 ILE A C 18
ATOM 27025 O O . ILE A 1 39 ? -4.557 10.209 -2.295 1.00 0.00 39 ILE A O 18
ATOM 27041 N N . PHE A 1 40 ? -2.329 10.461 -2.475 1.00 0.00 40 PHE A N 18
ATOM 27042 C CA . PHE A 1 40 ? -2.121 9.150 -3.076 1.00 0.00 40 PHE A CA 18
ATOM 27043 C C . PHE A 1 40 ? -2.676 8.066 -2.156 1.00 0.00 40 PHE A C 18
ATOM 27044 O O . PHE A 1 40 ? -3.572 7.322 -2.553 1.00 0.00 40 PHE A O 18
ATOM 27061 N N . GLY A 1 41 ? -2.128 7.974 -0.944 1.00 0.00 41 GLY A N 18
ATOM 27062 C CA . GLY A 1 41 ? -2.456 6.897 -0.033 1.00 0.00 41 GLY A CA 18
ATOM 27063 C C . GLY A 1 41 ? -3.913 6.904 0.393 1.00 0.00 41 GLY A C 18
ATOM 27064 O O . GLY A 1 41 ? -4.530 5.848 0.474 1.00 0.00 41 GLY A O 18
ATOM 27068 N N . GLU A 1 42 ? -4.473 8.080 0.620 1.00 0.00 42 GLU A N 18
ATOM 27069 C CA . GLU A 1 42 ? -5.859 8.316 0.856 1.00 0.00 42 GLU A CA 18
ATOM 27070 C C . GLU A 1 42 ? -6.700 7.737 -0.288 1.00 0.00 42 GLU A C 18
ATOM 27071 O O . GLU A 1 42 ? -7.399 6.742 -0.110 1.00 0.00 42 GLU A O 18
ATOM 27083 N N . LYS A 1 43 ? -6.605 8.317 -1.485 1.00 0.00 43 LYS A N 18
ATOM 27084 C CA . LYS A 1 43 ? -7.515 7.988 -2.576 1.00 0.00 43 LYS A CA 18
ATOM 27085 C C . LYS A 1 43 ? -7.282 6.583 -3.111 1.00 0.00 43 LYS A C 18
ATOM 27086 O O . LYS A 1 43 ? -8.242 5.834 -3.306 1.00 0.00 43 LYS A O 18
ATOM 27105 N N . VAL A 1 44 ? -6.030 6.241 -3.402 1.00 0.00 44 VAL A N 18
ATOM 27106 C CA . VAL A 1 44 ? -5.656 4.951 -3.968 1.00 0.00 44 VAL A CA 18
ATOM 27107 C C . VAL A 1 44 ? -5.705 3.866 -2.895 1.00 0.00 44 VAL A C 18
ATOM 27108 O O . VAL A 1 44 ? -6.467 2.910 -3.040 1.00 0.00 44 VAL A O 18
ATOM 27121 N N . LEU A 1 45 ? -4.848 3.949 -1.872 1.00 0.00 45 LEU A N 18
ATOM 27122 C CA . LEU A 1 45 ? -4.656 2.834 -0.949 1.00 0.00 45 LEU A CA 18
ATOM 27123 C C . LEU A 1 45 ? -5.828 2.712 0.026 1.00 0.00 45 LEU A C 18
ATOM 27124 O O . LEU A 1 45 ? -6.028 1.623 0.564 1.00 0.00 45 LEU A O 18
ATOM 27140 N N . GLY A 1 46 ? -6.632 3.763 0.220 1.00 0.00 46 GLY A N 18
ATOM 27141 C CA . GLY A 1 46 ? -7.706 3.778 1.202 1.00 0.00 46 GLY A CA 18
ATOM 27142 C C . GLY A 1 46 ? -7.127 3.701 2.607 1.00 0.00 46 GLY A C 18
ATOM 27143 O O . GLY A 1 46 ? -7.612 2.930 3.444 1.00 0.00 46 GLY A O 18
ATOM 27147 N N . LEU A 1 47 ? -6.051 4.449 2.856 1.00 0.00 47 LEU A N 18
ATOM 27148 C CA . LEU A 1 47 ? -5.368 4.475 4.135 1.00 0.00 47 LEU A CA 18
ATOM 27149 C C . LEU A 1 47 ? -5.369 5.895 4.668 1.00 0.00 47 LEU A C 18
ATOM 27150 O O . LEU A 1 47 ? -5.137 6.851 3.929 1.00 0.00 47 LEU A O 18
ATOM 27166 N N . SER A 1 48 ? -5.583 6.006 5.975 1.00 0.00 48 SER A N 18
ATOM 27167 C CA . SER A 1 48 ? -5.418 7.225 6.736 1.00 0.00 48 SER A CA 18
ATOM 27168 C C . SER A 1 48 ? -4.012 7.780 6.529 1.00 0.00 48 SER A C 18
ATOM 27169 O O . SER A 1 48 ? -3.039 7.030 6.409 1.00 0.00 48 SER A O 18
ATOM 27177 N N . GLN A 1 49 ? -3.924 9.107 6.517 1.00 0.00 49 GLN A N 18
ATOM 27178 C CA . GLN A 1 49 ? -2.721 9.840 6.177 1.00 0.00 49 GLN A CA 18
ATOM 27179 C C . GLN A 1 49 ? -1.530 9.402 7.032 1.00 0.00 49 GLN A C 18
ATOM 27180 O O . GLN A 1 49 ? -0.486 9.084 6.470 1.00 0.00 49 GLN A O 18
ATOM 27194 N N . GLY A 1 50 ? -1.668 9.382 8.362 1.00 0.00 50 GLY A N 18
ATOM 27195 C CA . GLY A 1 50 ? -0.575 8.992 9.247 1.00 0.00 50 GLY A CA 18
ATOM 27196 C C . GLY A 1 50 ? -0.141 7.557 8.967 1.00 0.00 50 GLY A C 18
ATOM 27197 O O . GLY A 1 50 ? 1.056 7.283 8.875 1.00 0.00 50 GLY A O 18
ATOM 27201 N N . SER A 1 51 ? -1.114 6.659 8.775 1.00 0.00 51 SER A N 18
ATOM 27202 C CA . SER A 1 51 ? -0.887 5.257 8.470 1.00 0.00 51 SER A CA 18
ATOM 27203 C C . SER A 1 51 ? 0.009 5.111 7.238 1.00 0.00 51 SER A C 18
ATOM 27204 O O . SER A 1 51 ? 1.050 4.457 7.335 1.00 0.00 51 SER A O 18
ATOM 27212 N N . VAL A 1 52 ? -0.386 5.684 6.094 1.00 0.00 52 VAL A N 18
ATOM 27213 C CA . VAL A 1 52 ? 0.357 5.612 4.852 1.00 0.00 52 VAL A CA 18
ATOM 27214 C C . VAL A 1 52 ? 1.706 6.320 4.946 1.00 0.00 52 VAL A C 18
ATOM 27215 O O . VAL A 1 52 ? 2.696 5.827 4.406 1.00 0.00 52 VAL A O 18
ATOM 27228 N N . SER A 1 53 ? 1.745 7.477 5.604 1.00 0.00 53 SER A N 18
ATOM 27229 C CA . SER A 1 53 ? 2.899 8.345 5.600 1.00 0.00 53 SER A CA 18
ATOM 27230 C C . SER A 1 53 ? 4.039 7.674 6.357 1.00 0.00 53 SER A C 18
ATOM 27231 O O . SER A 1 53 ? 5.184 7.714 5.895 1.00 0.00 53 SER A O 18
ATOM 27239 N N . ASP A 1 54 ? 3.737 7.025 7.486 1.00 0.00 54 ASP A N 18
ATOM 27240 C CA . ASP A 1 54 ? 4.737 6.258 8.216 1.00 0.00 54 ASP A CA 18
ATOM 27241 C C . ASP A 1 54 ? 5.169 5.041 7.403 1.00 0.00 54 ASP A C 18
ATOM 27242 O O . ASP A 1 54 ? 6.337 4.666 7.442 1.00 0.00 54 ASP A O 18
ATOM 27251 N N . MET A 1 55 ? 4.248 4.460 6.626 1.00 0.00 55 MET A N 18
ATOM 27252 C CA . MET A 1 55 ? 4.494 3.296 5.779 1.00 0.00 55 MET A CA 18
ATOM 27253 C C . MET A 1 55 ? 5.573 3.605 4.753 1.00 0.00 55 MET A C 18
ATOM 27254 O O . MET A 1 55 ? 6.579 2.898 4.684 1.00 0.00 55 MET A O 18
ATOM 27268 N N . LEU A 1 56 ? 5.368 4.653 3.956 1.00 0.00 56 LEU A N 18
ATOM 27269 C CA . LEU A 1 56 ? 6.383 5.156 3.041 1.00 0.00 56 LEU A CA 18
ATOM 27270 C C . LEU A 1 56 ? 7.661 5.621 3.752 1.00 0.00 56 LEU A C 18
ATOM 27271 O O . LEU A 1 56 ? 8.719 5.574 3.126 1.00 0.00 56 LEU A O 18
ATOM 27287 N N . SER A 1 57 ? 7.599 6.070 5.012 1.00 0.00 57 SER A N 18
ATOM 27288 C CA . SER A 1 57 ? 8.788 6.465 5.769 1.00 0.00 57 SER A CA 18
ATOM 27289 C C . SER A 1 57 ? 9.619 5.236 6.174 1.00 0.00 57 SER A C 18
ATOM 27290 O O . SER A 1 57 ? 10.849 5.281 6.117 1.00 0.00 57 SER A O 18
ATOM 27298 N N . ARG A 1 58 ? 8.981 4.145 6.610 1.00 0.00 58 ARG A N 18
ATOM 27299 C CA . ARG A 1 58 ? 9.641 2.904 7.010 1.00 0.00 58 ARG A CA 18
ATOM 27300 C C . ARG A 1 58 ? 8.773 1.709 6.620 1.00 0.00 58 ARG A C 18
ATOM 27301 O O . ARG A 1 58 ? 7.976 1.239 7.439 1.00 0.00 58 ARG A O 18
ATOM 27322 N N . PRO A 1 59 ? 8.913 1.169 5.404 1.00 0.00 59 PRO A N 18
ATOM 27323 C CA . PRO A 1 59 ? 8.222 -0.058 5.061 1.00 0.00 59 PRO A CA 18
ATOM 27324 C C . PRO A 1 59 ? 8.721 -1.208 5.933 1.00 0.00 59 PRO A C 18
ATOM 27325 O O . PRO A 1 59 ? 9.890 -1.272 6.322 1.00 0.00 59 PRO A O 18
ATOM 27336 N N . LYS A 1 60 ? 7.835 -2.167 6.192 1.00 0.00 60 LYS A N 18
ATOM 27337 C CA . LYS A 1 60 ? 8.203 -3.417 6.828 1.00 0.00 60 LYS A CA 18
ATOM 27338 C C . LYS A 1 60 ? 8.937 -4.302 5.831 1.00 0.00 60 LYS A C 18
ATOM 27339 O O . LYS A 1 60 ? 8.742 -4.136 4.623 1.00 0.00 60 LYS A O 18
ATOM 27358 N N . PRO A 1 61 ? 9.717 -5.289 6.293 1.00 0.00 61 PRO A N 18
ATOM 27359 C CA . PRO A 1 61 ? 10.160 -6.353 5.414 1.00 0.00 61 PRO A CA 18
ATOM 27360 C C . PRO A 1 61 ? 8.956 -7.234 5.071 1.00 0.00 61 PRO A C 18
ATOM 27361 O O . PRO A 1 61 ? 8.055 -7.398 5.899 1.00 0.00 61 PRO A O 18
ATOM 27372 N N . TRP A 1 62 ? 8.940 -7.822 3.872 1.00 0.00 62 TRP A N 18
ATOM 27373 C CA . TRP A 1 62 ? 7.771 -8.540 3.363 1.00 0.00 62 TRP A CA 18
ATOM 27374 C C . TRP A 1 62 ? 7.332 -9.677 4.291 1.00 0.00 62 TRP A C 18
ATOM 27375 O O . TRP A 1 62 ? 6.133 -9.886 4.489 1.00 0.00 62 TRP A O 18
ATOM 27396 N N . SER A 1 63 ? 8.289 -10.382 4.902 1.00 0.00 63 SER A N 18
ATOM 27397 C CA . SER A 1 63 ? 8.003 -11.477 5.821 1.00 0.00 63 SER A CA 18
ATOM 27398 C C . SER A 1 63 ? 7.162 -11.001 7.013 1.00 0.00 63 SER A C 18
ATOM 27399 O O . SER A 1 63 ? 6.238 -11.693 7.440 1.00 0.00 63 SER A O 18
ATOM 27407 N N . LYS A 1 64 ? 7.439 -9.803 7.537 1.00 0.00 64 LYS A N 18
ATOM 27408 C CA . LYS A 1 64 ? 6.751 -9.242 8.701 1.00 0.00 64 LYS A CA 18
ATOM 27409 C C . LYS A 1 64 ? 5.404 -8.616 8.325 1.00 0.00 64 LYS A C 18
ATOM 27410 O O . LYS A 1 64 ? 4.731 -8.082 9.208 1.00 0.00 64 LYS A O 18
ATOM 27429 N N . LEU A 1 65 ? 5.000 -8.626 7.053 1.00 0.00 65 LEU A N 18
ATOM 27430 C CA . LEU A 1 65 ? 3.644 -8.278 6.651 1.00 0.00 65 LEU A CA 18
ATOM 27431 C C . LEU A 1 65 ? 2.856 -9.580 6.534 1.00 0.00 65 LEU A C 18
ATOM 27432 O O . LEU A 1 65 ? 3.376 -10.584 6.045 1.00 0.00 65 LEU A O 18
ATOM 27448 N N . THR A 1 66 ? 1.595 -9.552 6.951 1.00 0.00 66 THR A N 18
ATOM 27449 C CA . THR A 1 66 ? 0.614 -10.606 6.703 1.00 0.00 66 THR A CA 18
ATOM 27450 C C . THR A 1 66 ? -0.142 -10.256 5.416 1.00 0.00 66 THR A C 18
ATOM 27451 O O . THR A 1 66 ? 0.165 -9.224 4.817 1.00 0.00 66 THR A O 18
ATOM 27462 N N . GLN A 1 67 ? -1.124 -11.048 4.967 1.00 0.00 67 GLN A N 18
ATOM 27463 C CA . GLN A 1 67 ? -1.874 -10.695 3.769 1.00 0.00 67 GLN A CA 18
ATOM 27464 C C . GLN A 1 67 ? -2.516 -9.308 3.903 1.00 0.00 67 GLN A C 18
ATOM 27465 O O . GLN A 1 67 ? -2.401 -8.505 2.978 1.00 0.00 67 GLN A O 18
ATOM 27479 N N . LYS A 1 68 ? -3.093 -8.962 5.063 1.00 0.00 68 LYS A N 18
ATOM 27480 C CA . LYS A 1 68 ? -3.681 -7.644 5.250 1.00 0.00 68 LYS A CA 18
ATOM 27481 C C . LYS A 1 68 ? -2.622 -6.551 5.231 1.00 0.00 68 LYS A C 18
ATOM 27482 O O . LYS A 1 68 ? -2.894 -5.470 4.715 1.00 0.00 68 LYS A O 18
ATOM 27501 N N . GLY A 1 69 ? -1.427 -6.824 5.757 1.00 0.00 69 GLY A N 18
ATOM 27502 C CA . GLY A 1 69 ? -0.314 -5.889 5.700 1.00 0.00 69 GLY A CA 18
ATOM 27503 C C . GLY A 1 69 ? 0.216 -5.718 4.276 1.00 0.00 69 GLY A C 18
ATOM 27504 O O . GLY A 1 69 ? 0.667 -4.634 3.917 1.00 0.00 69 GLY A O 18
ATOM 27508 N N . ARG A 1 70 ? 0.191 -6.777 3.464 1.00 0.00 70 ARG A N 18
ATOM 27509 C CA . ARG A 1 70 ? 0.636 -6.761 2.074 1.00 0.00 70 ARG A CA 18
ATOM 27510 C C . ARG A 1 70 ? -0.395 -6.076 1.192 1.00 0.00 70 ARG A C 18
ATOM 27511 O O . ARG A 1 70 ? -0.007 -5.441 0.226 1.00 0.00 70 ARG A O 18
ATOM 27532 N N . GLU A 1 71 ? -1.682 -6.154 1.515 1.00 0.00 71 GLU A N 18
ATOM 27533 C CA . GLU A 1 71 ? -2.786 -5.638 0.711 1.00 0.00 71 GLU A CA 18
ATOM 27534 C C . GLU A 1 71 ? -2.575 -4.208 0.187 1.00 0.00 71 GLU A C 18
ATOM 27535 O O . GLU A 1 71 ? -2.734 -4.004 -1.017 1.00 0.00 71 GLU A O 18
ATOM 27547 N N . PRO A 1 72 ? -2.214 -3.212 1.019 1.00 0.00 72 PRO A N 18
ATOM 27548 C CA . PRO A 1 72 ? -1.917 -1.882 0.513 1.00 0.00 72 PRO A CA 18
ATOM 27549 C C . PRO A 1 72 ? -0.617 -1.881 -0.296 1.00 0.00 72 PRO A C 18
ATOM 27550 O O . PRO A 1 72 ? -0.599 -1.345 -1.397 1.00 0.00 72 PRO A O 18
ATOM 27561 N N . PHE A 1 73 ? 0.452 -2.523 0.187 1.00 0.00 73 PHE A N 18
ATOM 27562 C CA . PHE A 1 73 ? 1.722 -2.592 -0.537 1.00 0.00 73 PHE A CA 18
ATOM 27563 C C . PHE A 1 73 ? 1.534 -3.153 -1.951 1.00 0.00 73 PHE A C 18
ATOM 27564 O O . PHE A 1 73 ? 2.184 -2.680 -2.873 1.00 0.00 73 PHE A O 18
ATOM 27581 N N . ILE A 1 74 ? 0.639 -4.122 -2.128 1.00 0.00 74 ILE A N 18
ATOM 27582 C CA . ILE A 1 74 ? 0.267 -4.697 -3.410 1.00 0.00 74 ILE A CA 18
ATOM 27583 C C . ILE A 1 74 ? -0.281 -3.604 -4.321 1.00 0.00 74 ILE A C 18
ATOM 27584 O O . ILE A 1 74 ? 0.135 -3.505 -5.471 1.00 0.00 74 ILE A O 18
ATOM 27600 N N . ARG A 1 75 ? -1.187 -2.753 -3.832 1.00 0.00 75 ARG A N 18
ATOM 27601 C CA . ARG A 1 75 ? -1.652 -1.629 -4.622 1.00 0.00 75 ARG A CA 18
ATOM 27602 C C . ARG A 1 75 ? -0.542 -0.620 -4.876 1.00 0.00 75 ARG A C 18
ATOM 27603 O O . ARG A 1 75 ? -0.544 -0.065 -5.966 1.00 0.00 75 ARG A O 18
ATOM 27624 N N . MET A 1 76 ? 0.414 -0.385 -3.969 1.00 0.00 76 MET A N 18
ATOM 27625 C CA . MET A 1 76 ? 1.570 0.432 -4.308 1.00 0.00 76 MET A CA 18
ATOM 27626 C C . MET A 1 76 ? 2.391 -0.195 -5.446 1.00 0.00 76 MET A C 18
ATOM 27627 O O . MET A 1 76 ? 2.832 0.532 -6.333 1.00 0.00 76 MET A O 18
ATOM 27641 N N . GLN A 1 77 ? 2.594 -1.518 -5.434 1.00 0.00 77 GLN A N 18
ATOM 27642 C CA . GLN A 1 77 ? 3.367 -2.241 -6.446 1.00 0.00 77 GLN A CA 18
ATOM 27643 C C . GLN A 1 77 ? 2.661 -2.170 -7.794 1.00 0.00 77 GLN A C 18
ATOM 27644 O O . GLN A 1 77 ? 3.304 -1.901 -8.805 1.00 0.00 77 GLN A O 18
ATOM 27658 N N . LEU A 1 78 ? 1.347 -2.395 -7.809 1.00 0.00 78 LEU A N 18
ATOM 27659 C CA . LEU A 1 78 ? 0.519 -2.243 -8.992 1.00 0.00 78 LEU A CA 18
ATOM 27660 C C . LEU A 1 78 ? 0.587 -0.822 -9.471 1.00 0.00 78 LEU A C 18
ATOM 27661 O O . LEU A 1 78 ? 1.115 -0.621 -10.553 1.00 0.00 78 LEU A O 18
ATOM 27677 N N . TRP A 1 79 ? 0.112 0.146 -8.686 1.00 0.00 79 TRP A N 18
ATOM 27678 C CA . TRP A 1 79 ? -0.039 1.543 -9.074 1.00 0.00 79 TRP A CA 18
ATOM 27679 C C . TRP A 1 79 ? 1.194 2.088 -9.797 1.00 0.00 79 TRP A C 18
ATOM 27680 O O . TRP A 1 79 ? 1.047 2.909 -10.702 1.00 0.00 79 TRP A O 18
ATOM 27701 N N . LEU A 1 80 ? 2.384 1.611 -9.418 1.00 0.00 80 LEU A N 18
ATOM 27702 C CA . LEU A 1 80 ? 3.652 1.960 -10.034 1.00 0.00 80 LEU A CA 18
ATOM 27703 C C . LEU A 1 80 ? 3.589 1.802 -11.551 1.00 0.00 80 LEU A C 18
ATOM 27704 O O . LEU A 1 80 ? 4.003 2.732 -12.242 1.00 0.00 80 L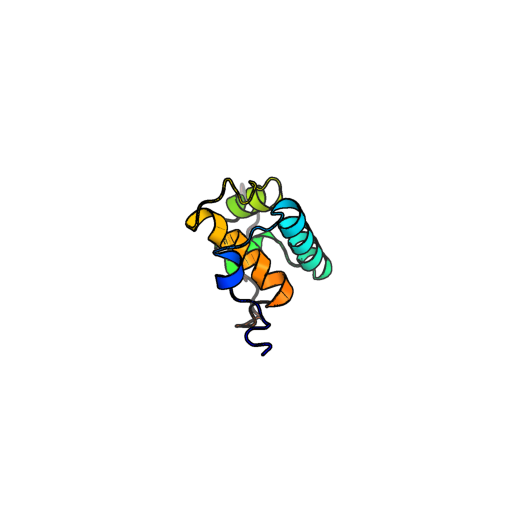EU A O 18
ATOM 27720 N N . SER A 1 81 ? 3.130 0.655 -12.059 1.00 0.00 81 SER A N 18
ATOM 27721 C CA . SER A 1 81 ? 2.877 0.460 -13.482 1.00 0.00 81 SER A CA 18
ATOM 27722 C C . SER A 1 81 ? 1.398 0.691 -13.829 1.00 0.00 81 SER A C 18
ATOM 27723 O O . SER A 1 81 ? 1.063 1.401 -14.769 1.00 0.00 81 SER A O 18
ATOM 27731 N N . ASP A 1 82 ? 0.506 0.034 -13.091 1.00 0.00 82 ASP A N 18
ATOM 27732 C CA . ASP A 1 82 ? -0.915 -0.176 -13.366 1.00 0.00 82 ASP A CA 18
ATOM 27733 C C . ASP A 1 82 ? -1.742 1.107 -13.328 1.00 0.00 82 ASP A C 18
ATOM 27734 O O . ASP A 1 82 ? -2.780 1.182 -13.983 1.00 0.00 82 ASP A O 18
ATOM 27743 N N . GLN A 1 83 ? -1.297 2.094 -12.541 1.00 0.00 83 GLN A N 18
ATOM 27744 C CA . GLN A 1 83 ? -1.935 3.383 -12.263 1.00 0.00 83 GLN A CA 18
ATOM 27745 C C . GLN A 1 83 ? -3.370 3.322 -11.703 1.00 0.00 83 GLN A C 18
ATOM 27746 O O . GLN A 1 83 ? -3.885 4.376 -11.310 1.00 0.00 83 GLN A O 18
ATOM 27760 N N . LEU A 1 84 ? -3.984 2.138 -11.578 1.00 0.00 84 LEU A N 18
ATOM 27761 C CA . LEU A 1 84 ? -5.376 1.886 -11.232 1.00 0.00 84 LEU A CA 18
ATOM 27762 C C . LEU A 1 84 ? -6.341 2.641 -12.132 1.00 0.00 84 LEU A C 18
ATOM 27763 O O . LEU A 1 84 ? -6.795 3.748 -11.814 1.00 0.00 84 LEU A O 18
ATOM 27779 N N . GLY A 1 85 ? -6.683 2.006 -13.251 1.00 0.00 85 GLY A N 18
ATOM 27780 C CA . GLY A 1 85 ? -7.560 2.565 -14.259 1.00 0.00 85 GLY A CA 18
ATOM 27781 C C . GLY A 1 85 ? -9.019 2.504 -13.830 1.00 0.00 85 GLY A C 18
ATOM 27782 O O . GLY A 1 85 ? -9.782 1.661 -14.298 1.00 0.00 85 GLY A O 18
ATOM 27786 N N . GLN A 1 86 ? -9.405 3.388 -12.915 1.00 0.00 86 GLN A N 18
ATOM 27787 C CA . GLN A 1 86 ? -10.734 3.485 -12.309 1.00 0.00 86 GLN A CA 18
ATOM 27788 C C . GLN A 1 86 ? -11.847 3.782 -13.307 1.00 0.00 86 GLN A C 18
ATOM 27789 O O . GLN A 1 86 ? -13.008 3.435 -13.062 1.00 0.00 86 GLN A O 18
ATOM 27803 N N . ALA A 1 87 ? -11.500 4.490 -14.375 1.00 0.00 87 ALA A N 18
ATOM 27804 C CA . ALA A 1 87 ? -12.356 4.948 -15.446 1.00 0.00 87 ALA A CA 18
ATOM 27805 C C . ALA A 1 87 ? -11.465 5.763 -16.377 1.00 0.00 87 ALA A C 18
ATOM 27806 O O . ALA A 1 87 ? -10.561 6.461 -15.900 1.00 0.00 87 ALA A O 18
ATOM 27813 N N . VAL A 1 88 ? -11.735 5.711 -17.671 1.00 0.00 88 VAL A N 18
ATOM 27814 C CA . VAL A 1 88 ? -11.179 6.583 -18.692 1.00 0.00 88 VAL A CA 18
ATOM 27815 C C . VAL A 1 88 ? -12.355 7.109 -19.527 1.00 0.00 88 VAL A C 18
ATOM 27816 O O . VAL A 1 88 ? -13.516 6.905 -19.157 1.00 0.00 88 VAL A O 18
ATOM 27829 N N . GLY A 1 89 ? -12.082 7.858 -20.595 1.00 0.00 89 GLY A N 18
ATOM 27830 C CA . GLY A 1 89 ? -13.113 8.437 -21.441 1.00 0.00 89 GLY A CA 18
ATOM 27831 C C . GLY A 1 89 ? -13.967 7.368 -22.102 1.00 0.00 89 GLY A C 18
ATOM 27832 O O . GLY A 1 89 ? -15.195 7.439 -22.038 1.00 0.00 89 GLY A O 18
ATOM 27836 N N . GLN A 1 90 ? -13.296 6.380 -22.705 1.00 0.00 90 GLN A N 18
ATOM 27837 C CA . GLN A 1 90 ? -13.859 5.213 -23.364 1.00 0.00 90 GLN A CA 18
ATOM 27838 C C . GLN A 1 90 ? -15.086 5.598 -24.201 1.00 0.00 90 GLN A C 18
ATOM 27839 O O . GLN A 1 90 ? -15.042 6.624 -24.888 1.00 0.00 90 GLN A O 18
ATOM 27853 N N . GLN A 1 91 ? -16.139 4.782 -24.197 1.00 0.00 91 GLN A N 18
ATOM 27854 C CA . GLN A 1 91 ? -17.479 5.230 -24.540 1.00 0.00 91 GLN A CA 18
ATOM 27855 C C . GLN A 1 91 ? -18.106 5.778 -23.252 1.00 0.00 91 GLN A C 18
ATOM 27856 O O . GLN A 1 91 ? -18.223 5.007 -22.293 1.00 0.00 91 GLN A O 18
ATOM 27870 N N . PRO A 1 92 ? -18.518 7.054 -23.175 1.00 0.00 92 PRO A N 18
ATOM 27871 C CA . PRO A 1 92 ? -19.326 7.517 -22.054 1.00 0.00 92 PRO A CA 18
ATOM 27872 C C . PRO A 1 92 ? -20.683 6.799 -22.066 1.00 0.00 92 PRO A C 18
ATOM 27873 O O . PRO A 1 92 ? -21.135 6.337 -23.112 1.00 0.00 92 PRO A O 18
ATOM 27884 N N . GLY A 1 93 ? -21.344 6.722 -20.913 1.00 0.00 93 GLY A N 18
ATOM 27885 C CA . GLY A 1 93 ? -22.702 6.201 -20.784 1.00 0.00 93 GLY A CA 18
ATOM 27886 C C . GLY A 1 93 ? -23.584 7.234 -20.094 1.00 0.00 93 GLY A C 18
ATOM 27887 O O . GLY A 1 93 ? -23.064 8.142 -19.437 1.00 0.00 93 GLY A O 18
ATOM 27891 N N . ALA A 1 94 ? -24.905 7.084 -20.157 1.00 0.00 94 ALA A N 18
ATOM 27892 C CA . ALA A 1 94 ? -25.863 7.992 -19.533 1.00 0.00 94 ALA A CA 18
ATOM 27893 C C . ALA A 1 94 ? -26.828 7.188 -18.668 1.00 0.00 94 ALA A C 18
ATOM 27894 O O . ALA A 1 94 ? -27.151 6.047 -19.004 1.00 0.00 94 ALA A O 18
ATOM 27901 N N . SER A 1 95 ? -27.326 7.792 -17.591 1.00 0.00 95 SER A N 18
ATOM 27902 C CA . SER A 1 95 ? -28.430 7.269 -16.798 1.00 0.00 95 SER A CA 18
ATOM 27903 C C . SER A 1 95 ? -29.203 8.432 -16.170 1.00 0.00 95 SER A C 18
ATOM 27904 O O . SER A 1 95 ? -28.754 9.583 -16.198 1.00 0.00 95 SER A O 18
ATOM 27912 N N . SER A 1 96 ? -30.357 8.129 -15.587 1.00 0.00 96 SER A N 18
ATOM 27913 C CA . SER A 1 96 ? -31.156 9.019 -14.760 1.00 0.00 96 SER A CA 18
ATOM 27914 C C . SER A 1 96 ? -31.844 8.151 -13.697 1.00 0.00 96 SER A C 18
ATOM 27915 O O . SER A 1 96 ? -31.648 6.930 -13.677 1.00 0.00 96 SER A O 18
ATOM 27923 N N . GLY A 1 97 ? -32.604 8.741 -12.776 1.00 0.00 97 GLY A N 18
ATOM 27924 C CA . GLY A 1 97 ? -33.345 8.008 -11.759 1.00 0.00 97 GLY A CA 18
ATOM 27925 C C . GLY A 1 97 ? -33.892 8.969 -10.705 1.00 0.00 97 GLY A C 18
ATOM 27926 O O . GLY A 1 97 ? -33.522 10.146 -10.717 1.00 0.00 97 GLY A O 18
ATOM 27930 N N . PRO A 1 98 ? -34.775 8.504 -9.806 1.00 0.00 98 PRO A N 18
ATOM 27931 C CA . PRO A 1 98 ? -35.277 9.313 -8.707 1.00 0.00 98 PRO A CA 18
ATOM 27932 C C . PRO A 1 98 ? -34.173 9.499 -7.662 1.00 0.00 98 PRO A C 18
ATOM 27933 O O . PRO A 1 98 ? -33.485 8.539 -7.303 1.00 0.00 98 PRO A O 18
ATOM 27944 N N . SER A 1 99 ? -34.028 10.725 -7.164 1.00 0.00 99 SER A N 18
ATOM 27945 C CA . SER A 1 99 ? -33.035 11.114 -6.172 1.00 0.00 99 SER A CA 18
ATOM 27946 C C . SER A 1 99 ? -33.663 11.241 -4.781 1.00 0.00 99 SER A C 18
ATOM 27947 O O . SER A 1 99 ? -33.065 10.833 -3.784 1.00 0.00 99 SER A O 18
ATOM 27955 N N . SER A 1 100 ? -34.854 11.833 -4.683 1.00 0.00 100 SER A N 18
ATOM 27956 C CA . SER A 1 100 ? -35.622 11.995 -3.456 1.00 0.00 100 SER A CA 18
ATOM 27957 C C . SER A 1 100 ? -37.102 12.168 -3.814 1.00 0.00 100 SER A C 18
ATOM 27958 O O . SER A 1 100 ? -37.448 12.318 -4.988 1.00 0.00 100 SER A O 18
ATOM 27966 N N . GLY A 1 101 ? -37.943 12.144 -2.789 1.00 0.00 101 GLY A N 18
ATOM 27967 C CA . GLY A 1 101 ? -39.389 12.083 -2.799 1.00 0.00 101 GLY A CA 18
ATOM 27968 C C . GLY A 1 101 ? -39.790 11.522 -1.440 1.00 0.00 101 GLY A C 18
ATOM 27969 O O . GLY A 1 101 ? -38.865 11.124 -0.686 1.00 0.00 101 GLY A O 18
ATOM 27973 N N . GLY A 1 1 ? 4.815 -3.312 -27.606 1.00 0.00 1 GLY A N 19
ATOM 27974 C CA . GLY A 1 1 ? 5.599 -4.463 -27.160 1.00 0.00 1 GLY A CA 19
ATOM 27975 C C . GLY A 1 1 ? 6.806 -3.964 -26.401 1.00 0.00 1 GLY A C 19
ATOM 27976 O O . GLY A 1 1 ? 6.664 -3.070 -25.570 1.00 0.00 1 GLY A O 19
ATOM 27980 N N . SER A 1 2 ? 7.987 -4.528 -26.675 1.00 0.00 2 SER A N 19
ATOM 27981 C CA . SER A 1 2 ? 9.179 -4.352 -25.848 1.00 0.00 2 SER A CA 19
ATOM 27982 C C . SER A 1 2 ? 8.930 -4.773 -24.387 1.00 0.00 2 SER A C 19
ATOM 27983 O O . SER A 1 2 ? 7.887 -5.358 -24.080 1.00 0.00 2 SER A O 19
ATOM 27991 N N . SER A 1 3 ? 9.948 -4.583 -23.539 1.00 0.00 3 SER A N 19
ATOM 27992 C CA . SER A 1 3 ? 10.008 -4.720 -22.083 1.00 0.00 3 SER A CA 19
ATOM 27993 C C . SER A 1 3 ? 8.743 -5.336 -21.456 1.00 0.00 3 SER A C 19
ATOM 27994 O O . SER A 1 3 ? 7.782 -4.625 -21.161 1.00 0.00 3 SER A O 19
ATOM 28002 N N . GLY A 1 4 ? 8.722 -6.663 -21.283 1.00 0.00 4 GLY A N 19
ATOM 28003 C CA . GLY A 1 4 ? 7.626 -7.359 -20.611 1.00 0.00 4 GLY A CA 19
ATOM 28004 C C . GLY A 1 4 ? 7.779 -7.278 -19.089 1.00 0.00 4 GLY A C 19
ATOM 28005 O O . GLY A 1 4 ? 8.723 -6.648 -18.604 1.00 0.00 4 GLY A O 19
ATOM 28009 N N . SER A 1 5 ? 6.869 -7.920 -18.348 1.00 0.00 5 SER A N 19
ATOM 28010 C CA . SER A 1 5 ? 7.064 -8.421 -16.983 1.00 0.00 5 SER A CA 19
ATOM 28011 C C . SER A 1 5 ? 6.075 -9.570 -16.755 1.00 0.00 5 SER A C 19
ATOM 28012 O O . SER A 1 5 ? 6.480 -10.733 -16.785 1.00 0.00 5 SER A O 19
ATOM 28020 N N . SER A 1 6 ? 4.779 -9.248 -16.643 1.00 0.00 6 SER A N 19
ATOM 28021 C CA . SER A 1 6 ? 3.660 -10.187 -16.620 1.00 0.00 6 SER A CA 19
ATOM 28022 C C . SER A 1 6 ? 3.570 -11.001 -15.324 1.00 0.00 6 SER A C 19
ATOM 28023 O O . SER A 1 6 ? 3.606 -12.236 -15.332 1.00 0.00 6 SER A O 19
ATOM 28031 N N . GLY A 1 7 ? 3.377 -10.305 -14.206 1.00 0.00 7 GLY A N 19
ATOM 28032 C CA . GLY A 1 7 ? 2.850 -10.855 -12.965 1.00 0.00 7 GLY A CA 19
ATOM 28033 C C . GLY A 1 7 ? 1.416 -10.369 -12.748 1.00 0.00 7 GLY A C 19
ATOM 28034 O O . GLY A 1 7 ? 0.770 -9.869 -13.671 1.00 0.00 7 GLY A O 19
ATOM 28038 N N . GLN A 1 8 ? 0.894 -10.559 -11.541 1.00 0.00 8 GLN A N 19
ATOM 28039 C CA . GLN A 1 8 ? -0.280 -9.885 -10.996 1.00 0.00 8 GLN A CA 19
ATOM 28040 C C . GLN A 1 8 ? -0.150 -9.965 -9.469 1.00 0.00 8 GLN A C 19
ATOM 28041 O O . GLN A 1 8 ? 0.786 -10.595 -8.971 1.00 0.00 8 GLN A O 19
ATOM 28055 N N . TYR A 1 9 ? -1.113 -9.415 -8.717 1.00 0.00 9 TYR A N 19
ATOM 28056 C CA . TYR A 1 9 ? -1.186 -9.590 -7.262 1.00 0.00 9 TYR A CA 19
ATOM 28057 C C . TYR A 1 9 ? -1.033 -11.057 -6.859 1.00 0.00 9 TYR A C 19
ATOM 28058 O O . TYR A 1 9 ? -0.480 -11.341 -5.804 1.00 0.00 9 TYR A O 19
ATOM 28076 N N . GLU A 1 10 ? -1.512 -11.981 -7.698 1.00 0.00 10 GLU A N 19
ATOM 28077 C CA . GLU A 1 10 ? -1.461 -13.413 -7.472 1.00 0.00 10 GLU A CA 19
ATOM 28078 C C . GLU A 1 10 ? -0.006 -13.837 -7.277 1.00 0.00 10 GLU A C 19
ATOM 28079 O O . GLU A 1 10 ? 0.323 -14.431 -6.254 1.00 0.00 10 GLU A O 19
ATOM 28091 N N . LEU A 1 11 ? 0.847 -13.465 -8.238 1.00 0.00 11 LEU A N 19
ATOM 28092 C CA . LEU A 1 11 ? 2.286 -13.692 -8.257 1.00 0.00 11 LEU A CA 19
ATOM 28093 C C . LEU A 1 11 ? 2.953 -13.052 -7.051 1.00 0.00 11 LEU A C 19
ATOM 28094 O O . LEU A 1 11 ? 3.770 -13.675 -6.370 1.00 0.00 11 LEU A O 19
ATOM 28110 N N . TYR A 1 12 ? 2.610 -11.786 -6.815 1.00 0.00 12 TYR A N 19
ATOM 28111 C CA . TYR A 1 12 ? 3.221 -10.962 -5.786 1.00 0.00 12 TYR A CA 19
ATOM 28112 C C . TYR A 1 12 ? 2.929 -11.568 -4.404 1.00 0.00 12 TYR A C 19
ATOM 28113 O O . TYR A 1 12 ? 3.789 -11.530 -3.531 1.00 0.00 12 TYR A O 19
ATOM 28131 N N . MET A 1 13 ? 1.778 -12.230 -4.225 1.00 0.00 13 MET A N 19
ATOM 28132 C CA . MET A 1 13 ? 1.420 -12.993 -3.035 1.00 0.00 13 MET A CA 19
ATOM 28133 C C . MET A 1 13 ? 2.416 -14.120 -2.731 1.00 0.00 13 MET A C 19
ATOM 28134 O O . MET A 1 13 ? 2.606 -14.476 -1.562 1.00 0.00 13 MET A O 19
ATOM 28148 N N . TYR A 1 14 ? 3.014 -14.733 -3.754 1.00 0.00 14 TYR A N 19
ATOM 28149 C CA . TYR A 1 14 ? 3.881 -15.894 -3.590 1.00 0.00 14 TYR A CA 19
ATOM 28150 C C . TYR A 1 14 ? 5.300 -15.454 -3.305 1.00 0.00 14 TYR A C 19
ATOM 28151 O O . TYR A 1 14 ? 5.884 -15.894 -2.316 1.00 0.00 14 TYR A O 19
ATOM 28169 N N . ARG A 1 15 ? 5.872 -14.633 -4.184 1.00 0.00 15 ARG A N 19
ATOM 28170 C CA . ARG A 1 15 ? 7.267 -14.224 -4.117 1.00 0.00 15 ARG A CA 19
ATOM 28171 C C . ARG A 1 15 ? 7.399 -13.162 -3.013 1.00 0.00 15 ARG A C 19
ATOM 28172 O O . ARG A 1 15 ? 6.647 -13.186 -2.036 1.00 0.00 15 ARG A O 19
ATOM 28193 N N . GLU A 1 16 ? 8.382 -12.277 -3.105 1.00 0.00 16 GLU A N 19
ATOM 28194 C CA . GLU A 1 16 ? 8.512 -11.135 -2.221 1.00 0.00 16 GLU A CA 19
ATOM 28195 C C . GLU A 1 16 ? 9.003 -9.945 -3.022 1.00 0.00 16 GLU A C 19
ATOM 28196 O O . GLU A 1 16 ? 9.522 -10.101 -4.130 1.00 0.00 16 GLU A O 19
ATOM 28208 N N . VAL A 1 17 ? 8.912 -8.768 -2.424 1.00 0.00 17 VAL A N 19
ATOM 28209 C CA . VAL A 1 17 ? 9.314 -7.493 -2.984 1.00 0.00 17 VAL A CA 19
ATOM 28210 C C . VAL A 1 17 ? 10.221 -6.840 -1.940 1.00 0.00 17 VAL A C 19
ATOM 28211 O O . VAL A 1 17 ? 9.973 -6.992 -0.738 1.00 0.00 17 VAL A O 19
ATOM 28224 N N . ASP A 1 18 ? 11.286 -6.158 -2.361 1.00 0.00 18 ASP A N 19
ATOM 28225 C CA . ASP A 1 18 ? 12.069 -5.307 -1.467 1.00 0.00 18 ASP A CA 19
ATOM 28226 C C . ASP A 1 18 ? 11.205 -4.096 -1.116 1.00 0.00 18 ASP A C 19
ATOM 28227 O O . ASP A 1 18 ? 10.859 -3.304 -1.999 1.00 0.00 18 ASP A O 19
ATOM 28236 N N . THR A 1 19 ? 10.788 -3.975 0.146 1.00 0.00 19 THR A N 19
ATOM 28237 C CA . THR A 1 19 ? 9.846 -2.939 0.535 1.00 0.00 19 THR A CA 19
ATOM 28238 C C . THR A 1 19 ? 10.498 -1.558 0.689 1.00 0.00 19 THR A C 19
ATOM 28239 O O . THR A 1 19 ? 9.764 -0.574 0.685 1.00 0.00 19 THR A O 19
ATOM 28250 N N . LEU A 1 20 ? 11.830 -1.448 0.799 1.00 0.00 20 LEU A N 19
ATOM 28251 C CA . LEU A 1 20 ? 12.531 -0.166 0.764 1.00 0.00 20 LEU A CA 19
ATOM 28252 C C . LEU A 1 20 ? 12.519 0.352 -0.669 1.00 0.00 20 LEU A C 19
ATOM 28253 O O . LEU A 1 20 ? 12.241 1.526 -0.900 1.00 0.00 20 LEU A O 19
ATOM 28269 N N . GLU A 1 21 ? 12.855 -0.520 -1.619 1.00 0.00 21 GLU A N 19
ATOM 28270 C CA . GLU A 1 21 ? 12.892 -0.201 -3.037 1.00 0.00 21 GLU A CA 19
ATOM 28271 C C . GLU A 1 21 ? 11.492 0.150 -3.549 1.00 0.00 21 GLU A C 19
ATOM 28272 O O . GLU A 1 21 ? 11.336 1.079 -4.343 1.00 0.00 21 GLU A O 19
ATOM 28284 N N . LEU A 1 22 ? 10.466 -0.530 -3.026 1.00 0.00 22 LEU A N 19
ATOM 28285 C CA . LEU A 1 22 ? 9.081 -0.234 -3.353 1.00 0.00 22 LEU A CA 19
ATOM 28286 C C . LEU A 1 22 ? 8.730 1.196 -2.950 1.00 0.00 22 LEU A C 19
ATOM 28287 O O . LEU A 1 22 ? 8.293 1.972 -3.796 1.00 0.00 22 LEU A O 19
ATOM 28303 N N . THR A 1 23 ? 8.897 1.573 -1.676 1.00 0.00 23 THR A N 19
ATOM 28304 C CA . THR A 1 23 ? 8.531 2.915 -1.231 1.00 0.00 23 THR A CA 19
ATOM 28305 C C . THR A 1 23 ? 9.363 3.952 -2.003 1.00 0.00 23 THR A C 19
ATOM 28306 O O . THR A 1 23 ? 8.858 5.031 -2.306 1.00 0.00 23 THR A O 19
ATOM 28317 N N . ARG A 1 24 ? 10.620 3.623 -2.332 1.00 0.00 24 ARG A N 19
ATOM 28318 C CA . ARG A 1 24 ? 11.496 4.392 -3.230 1.00 0.00 24 ARG A CA 19
ATOM 28319 C C . ARG A 1 24 ? 10.790 4.712 -4.546 1.00 0.00 24 ARG A C 19
ATOM 28320 O O . ARG A 1 24 ? 10.501 5.885 -4.782 1.00 0.00 24 ARG A O 19
ATOM 28341 N N . GLN A 1 25 ? 10.518 3.712 -5.392 1.00 0.00 25 GLN A N 19
ATOM 28342 C CA . GLN A 1 25 ? 9.908 3.898 -6.704 1.00 0.00 25 GLN A CA 19
ATOM 28343 C C . GLN A 1 25 ? 8.566 4.625 -6.621 1.00 0.00 25 GLN A C 19
ATOM 28344 O O . GLN A 1 25 ? 8.242 5.444 -7.480 1.00 0.00 25 GLN A O 19
ATOM 28358 N N . VAL A 1 26 ? 7.798 4.361 -5.571 1.00 0.00 26 VAL A N 19
ATOM 28359 C CA . VAL A 1 26 ? 6.538 5.022 -5.283 1.00 0.00 26 VAL A CA 19
ATOM 28360 C C . VAL A 1 26 ? 6.786 6.535 -5.112 1.00 0.00 26 VAL A C 19
ATOM 28361 O O . VAL A 1 26 ? 6.266 7.332 -5.896 1.00 0.00 26 VAL A O 19
ATOM 28374 N N . LYS A 1 27 ? 7.624 6.955 -4.153 1.00 0.00 27 LYS A N 19
ATOM 28375 C CA . LYS A 1 27 ? 7.963 8.364 -3.927 1.00 0.00 27 LYS A CA 19
ATOM 28376 C C . LYS A 1 27 ? 8.559 9.028 -5.172 1.00 0.00 27 LYS A C 19
ATOM 28377 O O . LYS A 1 27 ? 8.328 10.221 -5.398 1.00 0.00 27 LYS A O 19
ATOM 28396 N N . GLU A 1 28 ? 9.320 8.288 -5.975 1.00 0.00 28 GLU A N 19
ATOM 28397 C CA . GLU A 1 28 ? 9.857 8.722 -7.261 1.00 0.00 28 GLU A CA 19
ATOM 28398 C C . GLU A 1 28 ? 8.726 9.110 -8.216 1.00 0.00 28 GLU A C 19
ATOM 28399 O O . GLU A 1 28 ? 8.645 10.260 -8.659 1.00 0.00 28 GLU A O 19
ATOM 28411 N N . LYS A 1 29 ? 7.830 8.173 -8.530 1.00 0.00 29 LYS A N 19
ATOM 28412 C CA . LYS A 1 29 ? 6.746 8.431 -9.471 1.00 0.00 29 LYS A CA 19
ATOM 28413 C C . LYS A 1 29 ? 5.800 9.518 -8.952 1.00 0.00 29 LYS A C 19
ATOM 28414 O O . LYS A 1 29 ? 5.275 10.286 -9.761 1.00 0.00 29 LYS A O 19
ATOM 28433 N N . LEU A 1 30 ? 5.599 9.636 -7.633 1.00 0.00 30 LEU A N 19
ATOM 28434 C CA . LEU A 1 30 ? 4.825 10.730 -7.050 1.00 0.00 30 LEU A CA 19
ATOM 28435 C C . LEU A 1 30 ? 5.466 12.064 -7.374 1.00 0.00 30 LEU A C 19
ATOM 28436 O O . LEU A 1 30 ? 4.794 12.928 -7.934 1.00 0.00 30 LEU A O 19
ATOM 28452 N N . ALA A 1 31 ? 6.749 12.233 -7.044 1.00 0.00 31 ALA A N 19
ATOM 28453 C CA . ALA A 1 31 ? 7.480 13.467 -7.288 1.00 0.00 31 ALA A CA 19
ATOM 28454 C C . ALA A 1 31 ? 7.443 13.840 -8.776 1.00 0.00 31 ALA A C 19
ATOM 28455 O O . ALA A 1 31 ? 7.214 15.004 -9.114 1.00 0.00 31 ALA A O 19
ATOM 28462 N N . LYS A 1 32 ? 7.568 12.847 -9.671 1.00 0.00 32 LYS A N 19
ATOM 28463 C CA . LYS A 1 32 ? 7.453 13.058 -11.115 1.00 0.00 32 LYS A CA 19
ATOM 28464 C C . LYS A 1 32 ? 6.123 13.728 -11.486 1.00 0.00 32 LYS A C 19
ATOM 28465 O O . LYS A 1 32 ? 6.081 14.512 -12.432 1.00 0.00 32 LYS A O 19
ATOM 28484 N N . ASN A 1 33 ? 5.026 13.368 -10.818 1.00 0.00 33 ASN A N 19
ATOM 28485 C CA . ASN A 1 33 ? 3.682 13.863 -11.130 1.00 0.00 33 ASN A CA 19
ATOM 28486 C C . ASN A 1 33 ? 3.239 15.011 -10.219 1.00 0.00 33 ASN A C 19
ATOM 28487 O O . ASN A 1 33 ? 2.198 15.604 -10.491 1.00 0.00 33 ASN A O 19
ATOM 28498 N N . GLY A 1 34 ? 3.957 15.312 -9.139 1.00 0.00 34 GLY A N 19
ATOM 28499 C CA . GLY A 1 34 ? 3.578 16.355 -8.195 1.00 0.00 34 GLY A CA 19
ATOM 28500 C C . GLY A 1 34 ? 2.463 15.924 -7.238 1.00 0.00 34 GLY A C 19
ATOM 28501 O O . GLY A 1 34 ? 2.011 16.737 -6.428 1.00 0.00 34 GLY A O 19
ATOM 28505 N N . ILE A 1 35 ? 2.040 14.658 -7.262 1.00 0.00 35 ILE A N 19
ATOM 28506 C CA . ILE A 1 35 ? 1.009 14.131 -6.368 1.00 0.00 35 ILE A CA 19
ATOM 28507 C C . ILE A 1 35 ? 1.554 14.193 -4.935 1.00 0.00 35 ILE A C 19
ATOM 28508 O O . ILE A 1 35 ? 2.700 13.810 -4.691 1.00 0.00 35 ILE A O 19
ATOM 28524 N N . CYS A 1 36 ? 0.760 14.705 -3.995 1.00 0.00 36 CYS A N 19
ATOM 28525 C CA . CYS A 1 36 ? 1.107 14.736 -2.580 1.00 0.00 36 CYS A CA 19
ATOM 28526 C C . CYS A 1 36 ? 0.883 13.337 -1.984 1.00 0.00 36 CYS A C 19
ATOM 28527 O O . CYS A 1 36 ? -0.144 12.715 -2.279 1.00 0.00 36 CYS A O 19
ATOM 28535 N N . GLN A 1 37 ? 1.806 12.849 -1.141 1.00 0.00 37 GLN A N 19
ATOM 28536 C CA . GLN A 1 37 ? 1.770 11.485 -0.590 1.00 0.00 37 GLN A CA 19
ATOM 28537 C C . GLN A 1 37 ? 0.477 11.216 0.184 1.00 0.00 37 GLN A C 19
ATOM 28538 O O . GLN A 1 37 ? -0.083 10.128 0.057 1.00 0.00 37 GLN A O 19
ATOM 28552 N N . ARG A 1 38 ? -0.020 12.214 0.925 1.00 0.00 38 ARG A N 19
ATOM 28553 C CA . ARG A 1 38 ? -1.305 12.138 1.617 1.00 0.00 38 ARG A CA 19
ATOM 28554 C C . ARG A 1 38 ? -2.422 11.708 0.681 1.00 0.00 38 ARG A C 19
ATOM 28555 O O . ARG A 1 38 ? -3.093 10.706 0.911 1.00 0.00 38 ARG A O 19
ATOM 28576 N N . ILE A 1 39 ? -2.637 12.480 -0.383 1.00 0.00 39 ILE A N 19
ATOM 28577 C CA . ILE A 1 39 ? -3.748 12.250 -1.287 1.00 0.00 39 ILE A CA 19
ATOM 28578 C C . ILE A 1 39 ? -3.552 10.923 -1.976 1.00 0.00 39 ILE A C 19
ATOM 28579 O O . ILE A 1 39 ? -4.533 10.194 -2.098 1.00 0.00 39 ILE A O 19
ATOM 28595 N N . PHE A 1 40 ? -2.326 10.656 -2.444 1.00 0.00 40 PHE A N 19
ATOM 28596 C CA . PHE A 1 40 ? -1.966 9.375 -3.035 1.00 0.00 40 PHE A CA 19
ATOM 28597 C C . PHE A 1 40 ? -2.616 8.254 -2.236 1.00 0.00 40 PHE A C 19
ATOM 28598 O O . PHE A 1 40 ? -3.534 7.615 -2.747 1.00 0.00 40 PHE A O 19
ATOM 28615 N N . GLY A 1 41 ? -2.189 8.042 -0.992 1.00 0.00 41 GLY A N 19
ATOM 28616 C CA . GLY A 1 41 ? -2.651 6.889 -0.238 1.00 0.00 41 GLY A CA 19
ATOM 28617 C C . GLY A 1 41 ? -4.120 6.996 0.145 1.00 0.00 41 GLY A C 19
ATOM 28618 O O . GLY A 1 41 ? -4.830 6.001 0.018 1.00 0.00 41 GLY A O 19
ATOM 28622 N N . GLU A 1 42 ? -4.601 8.176 0.545 1.00 0.00 42 GLU A N 19
ATOM 28623 C CA . GLU A 1 42 ? -5.990 8.389 0.943 1.00 0.00 42 GLU A CA 19
ATOM 28624 C C . GLU A 1 42 ? -6.942 8.040 -0.204 1.00 0.00 42 GLU A C 19
ATOM 28625 O O . GLU A 1 42 ? -8.085 7.633 0.028 1.00 0.00 42 GLU A O 19
ATOM 28637 N N . LYS A 1 43 ? -6.507 8.231 -1.454 1.00 0.00 43 LYS A N 19
ATOM 28638 C CA . LYS A 1 43 ? -7.200 7.758 -2.647 1.00 0.00 43 LYS A CA 19
ATOM 28639 C C . LYS A 1 43 ? -7.015 6.251 -2.769 1.00 0.00 43 LYS A C 19
ATOM 28640 O O . LYS A 1 43 ? -8.000 5.506 -2.752 1.00 0.00 43 LYS A O 19
ATOM 28659 N N . VAL A 1 44 ? -5.769 5.827 -2.963 1.00 0.00 44 VAL A N 19
ATOM 28660 C CA . VAL A 1 44 ? -5.438 4.567 -3.623 1.00 0.00 44 VAL A CA 19
ATOM 28661 C C . VAL A 1 44 ? -5.373 3.351 -2.710 1.00 0.00 44 VAL A C 19
ATOM 28662 O O . VAL A 1 44 ? -5.956 2.311 -3.002 1.00 0.00 44 VAL A O 19
ATOM 28675 N N . LEU A 1 45 ? -4.593 3.470 -1.638 1.00 0.00 45 LEU A N 19
ATOM 28676 C CA . LEU A 1 45 ? -4.416 2.404 -0.651 1.00 0.00 45 LEU A CA 19
ATOM 28677 C C . LEU A 1 45 ? -5.584 2.447 0.334 1.00 0.00 45 LEU A C 19
ATOM 28678 O O . LEU A 1 45 ? -5.851 1.474 1.033 1.00 0.00 45 LEU A O 19
ATOM 28694 N N . GLY A 1 46 ? -6.262 3.595 0.418 1.00 0.00 46 GLY A N 19
ATOM 28695 C CA . GLY A 1 46 ? -7.444 3.817 1.220 1.00 0.00 46 GLY A CA 19
ATOM 28696 C C . GLY A 1 46 ? -7.169 3.664 2.706 1.00 0.00 46 GLY A C 19
ATOM 28697 O O . GLY A 1 46 ? -8.117 3.443 3.451 1.00 0.00 46 GLY A O 19
ATOM 28701 N N . LEU A 1 47 ? -5.909 3.722 3.138 1.00 0.00 47 LEU A N 19
ATOM 28702 C CA . LEU A 1 47 ? -5.557 3.933 4.535 1.00 0.00 47 LEU A CA 19
ATOM 28703 C C . LEU A 1 47 ? -5.721 5.426 4.811 1.00 0.00 47 LEU A C 19
ATOM 28704 O O . LEU A 1 47 ? -5.747 6.218 3.863 1.00 0.00 47 LEU A O 19
ATOM 28720 N N . SER A 1 48 ? -5.754 5.825 6.083 1.00 0.00 48 SER A N 19
ATOM 28721 C CA . SER A 1 48 ? -5.745 7.236 6.433 1.00 0.00 48 SER A CA 19
ATOM 28722 C C . SER A 1 48 ? -4.348 7.833 6.217 1.00 0.00 48 SER A C 19
ATOM 28723 O O . SER A 1 48 ? -3.399 7.140 5.831 1.00 0.00 48 SER A O 19
ATOM 28731 N N . GLN A 1 49 ? -4.237 9.149 6.393 1.00 0.00 49 GLN A N 19
ATOM 28732 C CA . GLN A 1 49 ? -3.116 9.945 5.915 1.00 0.00 49 GLN A CA 19
ATOM 28733 C C . GLN A 1 49 ? -1.776 9.492 6.513 1.00 0.00 49 GLN A C 19
ATOM 28734 O O . GLN A 1 49 ? -0.931 8.951 5.788 1.00 0.00 49 GLN A O 19
ATOM 28748 N N . GLY A 1 50 ? -1.578 9.704 7.818 1.00 0.00 50 GLY A N 19
ATOM 28749 C CA . GLY A 1 50 ? -0.335 9.362 8.496 1.00 0.00 50 GLY A CA 19
ATOM 28750 C C . GLY A 1 50 ? 0.007 7.883 8.364 1.00 0.00 50 GLY A C 19
ATOM 28751 O O . GLY A 1 50 ? 1.187 7.542 8.360 1.00 0.00 50 GLY A O 19
ATOM 28755 N N . SER A 1 51 ? -1.002 7.022 8.205 1.00 0.00 51 SER A N 19
ATOM 28756 C CA . SER A 1 51 ? -0.844 5.594 8.026 1.00 0.00 51 SER A CA 19
ATOM 28757 C C . SER A 1 51 ? 0.087 5.310 6.840 1.00 0.00 51 SER A C 19
ATOM 28758 O O . SER A 1 51 ? 1.133 4.692 7.033 1.00 0.00 51 SER A O 19
ATOM 28766 N N . VAL A 1 52 ? -0.250 5.789 5.630 1.00 0.00 52 VAL A N 19
ATOM 28767 C CA . VAL A 1 52 ? 0.609 5.641 4.449 1.00 0.00 52 VAL A CA 19
ATOM 28768 C C . VAL A 1 52 ? 1.921 6.400 4.633 1.00 0.00 52 VAL A C 19
ATOM 28769 O O . VAL A 1 52 ? 2.965 5.915 4.203 1.00 0.00 52 VAL A O 19
ATOM 28782 N N . SER A 1 53 ? 1.872 7.589 5.228 1.00 0.00 53 SER A N 19
ATOM 28783 C CA . SER A 1 53 ? 3.018 8.471 5.316 1.00 0.00 53 SER A CA 19
ATOM 28784 C C . SER A 1 53 ? 4.139 7.763 6.087 1.00 0.00 53 SER A C 19
ATOM 28785 O O . SER A 1 53 ? 5.276 7.682 5.604 1.00 0.00 53 SER A O 19
ATOM 28793 N N . ASP A 1 54 ? 3.809 7.174 7.241 1.00 0.00 54 ASP A N 19
ATOM 28794 C CA . ASP A 1 54 ? 4.782 6.455 8.053 1.00 0.00 54 ASP A CA 19
ATOM 28795 C C . ASP A 1 54 ? 5.158 5.107 7.431 1.00 0.00 54 ASP A C 19
ATOM 28796 O O . ASP A 1 54 ? 6.261 4.615 7.664 1.00 0.00 54 ASP A O 19
ATOM 28805 N N . MET A 1 55 ? 4.303 4.523 6.581 1.00 0.00 55 MET A N 19
ATOM 28806 C CA . MET A 1 55 ? 4.617 3.391 5.731 1.00 0.00 55 MET A CA 19
ATOM 28807 C C . MET A 1 55 ? 5.765 3.752 4.793 1.00 0.00 55 MET A C 19
ATOM 28808 O O . MET A 1 55 ? 6.780 3.069 4.786 1.00 0.00 55 MET A O 19
ATOM 28822 N N . LEU A 1 56 ? 5.612 4.811 3.994 1.00 0.00 56 LEU A N 19
ATOM 28823 C CA . LEU A 1 56 ? 6.662 5.305 3.102 1.00 0.00 56 LEU A CA 19
ATOM 28824 C C . LEU A 1 56 ? 7.931 5.662 3.877 1.00 0.00 56 LEU A C 19
ATOM 28825 O O . LEU A 1 56 ? 9.027 5.400 3.378 1.00 0.00 56 LEU A O 19
ATOM 28841 N N . SER A 1 57 ? 7.804 6.230 5.081 1.00 0.00 57 SER A N 19
ATOM 28842 C CA . SER A 1 57 ? 8.949 6.601 5.903 1.00 0.00 57 SER A CA 19
ATOM 28843 C C . SER A 1 57 ? 9.700 5.361 6.414 1.00 0.00 57 SER A C 19
ATOM 28844 O O . SER A 1 57 ? 10.935 5.311 6.373 1.00 0.00 57 SER A O 19
ATOM 28852 N N . ARG A 1 58 ? 8.984 4.345 6.900 1.00 0.00 58 ARG A N 19
ATOM 28853 C CA . ARG A 1 58 ? 9.550 3.132 7.483 1.00 0.00 58 ARG A CA 19
ATOM 28854 C C . ARG A 1 58 ? 8.625 1.955 7.175 1.00 0.00 58 ARG A C 19
ATOM 28855 O O . ARG A 1 58 ? 7.823 1.566 8.034 1.00 0.00 58 ARG A O 19
ATOM 28876 N N . PRO A 1 59 ? 8.726 1.349 5.981 1.00 0.00 59 PRO A N 19
ATOM 28877 C CA . PRO A 1 59 ? 7.950 0.163 5.665 1.00 0.00 59 PRO A CA 19
ATOM 28878 C C . PRO A 1 59 ? 8.443 -0.999 6.538 1.00 0.00 59 PRO A C 19
ATOM 28879 O O . PRO A 1 59 ? 9.378 -0.857 7.329 1.00 0.00 59 PRO A O 19
ATOM 28890 N N . LYS A 1 60 ? 7.769 -2.146 6.488 1.00 0.00 60 LYS A N 19
ATOM 28891 C CA . LYS A 1 60 ? 8.156 -3.345 7.203 1.00 0.00 60 LYS A CA 19
ATOM 28892 C C . LYS A 1 60 ? 8.615 -4.400 6.193 1.00 0.00 60 LYS A C 19
ATOM 28893 O O . LYS A 1 60 ? 8.182 -4.340 5.037 1.00 0.00 60 LYS A O 19
ATOM 28912 N N . PRO A 1 61 ? 9.456 -5.367 6.602 1.00 0.00 61 PRO A N 19
ATOM 28913 C CA . PRO A 1 61 ? 9.953 -6.375 5.678 1.00 0.00 61 PRO A CA 19
ATOM 28914 C C . PRO A 1 61 ? 8.806 -7.266 5.196 1.00 0.00 61 PRO A C 19
ATOM 28915 O O . PRO A 1 61 ? 7.841 -7.501 5.935 1.00 0.00 61 PRO A O 19
ATOM 28926 N N . TRP A 1 62 ? 8.936 -7.814 3.985 1.00 0.00 62 TRP A N 19
ATOM 28927 C CA . TRP A 1 62 ? 7.893 -8.624 3.362 1.00 0.00 62 TRP A CA 19
ATOM 28928 C C . TRP A 1 62 ? 7.526 -9.809 4.255 1.00 0.00 62 TRP A C 19
ATOM 28929 O O . TRP A 1 62 ? 6.342 -10.061 4.492 1.00 0.00 62 TRP A O 19
ATOM 28950 N N . SER A 1 63 ? 8.528 -10.505 4.802 1.00 0.00 63 SER A N 19
ATOM 28951 C CA . SER A 1 63 ? 8.342 -11.557 5.788 1.00 0.00 63 SER A CA 19
ATOM 28952 C C . SER A 1 63 ? 7.461 -11.128 6.961 1.00 0.00 63 SER A C 19
ATOM 28953 O O . SER A 1 63 ? 6.596 -11.906 7.353 1.00 0.00 63 SER A O 19
ATOM 28961 N N . LYS A 1 64 ? 7.666 -9.936 7.536 1.00 0.00 64 LYS A N 19
ATOM 28962 C CA . LYS A 1 64 ? 6.890 -9.528 8.705 1.00 0.00 64 LYS A CA 19
ATOM 28963 C C . LYS A 1 64 ? 5.436 -9.291 8.350 1.00 0.00 64 LYS A C 19
ATOM 28964 O O . LYS A 1 64 ? 4.566 -9.493 9.198 1.00 0.00 64 LYS A O 19
ATOM 28983 N N . LEU A 1 65 ? 5.156 -8.812 7.143 1.00 0.00 65 LEU A N 19
ATOM 28984 C CA . LEU A 1 65 ? 3.795 -8.512 6.746 1.00 0.00 65 LEU A CA 19
ATOM 28985 C C . LEU A 1 65 ? 3.073 -9.829 6.464 1.00 0.00 65 LEU A C 19
ATOM 28986 O O . LEU A 1 65 ? 3.672 -10.819 6.036 1.00 0.00 65 LEU A O 19
ATOM 29002 N N . THR A 1 66 ? 1.766 -9.826 6.679 1.00 0.00 66 THR A N 19
ATOM 29003 C CA . THR A 1 66 ? 0.836 -10.897 6.335 1.00 0.00 66 THR A CA 19
ATOM 29004 C C . THR A 1 66 ? -0.093 -10.375 5.243 1.00 0.00 66 THR A C 19
ATOM 29005 O O . THR A 1 66 ? -0.021 -9.194 4.918 1.00 0.00 66 THR A O 19
ATOM 29016 N N . GLN A 1 67 ? -0.979 -11.222 4.725 1.00 0.00 67 GLN A N 19
ATOM 29017 C CA . GLN A 1 67 ? -1.931 -10.922 3.650 1.00 0.00 67 GLN A CA 19
ATOM 29018 C C . GLN A 1 67 ? -2.515 -9.503 3.777 1.00 0.00 67 GLN A C 19
ATOM 29019 O O . GLN A 1 67 ? -2.249 -8.657 2.926 1.00 0.00 67 GLN A O 19
ATOM 29033 N N . LYS A 1 68 ? -3.226 -9.193 4.868 1.00 0.00 68 LYS A N 19
ATOM 29034 C CA . LYS A 1 68 ? -3.881 -7.886 5.035 1.00 0.00 68 LYS A CA 19
ATOM 29035 C C . LYS A 1 68 ? -2.913 -6.716 5.242 1.00 0.00 68 LYS A C 19
ATOM 29036 O O . LYS A 1 68 ? -3.286 -5.550 5.105 1.00 0.00 68 LYS A O 19
ATOM 29055 N N . GLY A 1 69 ? -1.666 -7.011 5.599 1.00 0.00 69 GLY A N 19
ATOM 29056 C CA . GLY A 1 69 ? -0.601 -6.020 5.657 1.00 0.00 69 GLY A CA 19
ATOM 29057 C C . GLY A 1 69 ? 0.061 -5.824 4.295 1.00 0.00 69 GLY A C 19
ATOM 29058 O O . GLY A 1 69 ? 0.574 -4.747 4.016 1.00 0.00 69 GLY A O 19
ATOM 29062 N N . ARG A 1 70 ? 0.072 -6.850 3.443 1.00 0.00 70 ARG A N 19
ATOM 29063 C CA . ARG A 1 70 ? 0.661 -6.832 2.109 1.00 0.00 70 ARG A CA 19
ATOM 29064 C C . ARG A 1 70 ? -0.297 -6.193 1.111 1.00 0.00 70 ARG A C 19
ATOM 29065 O O . ARG A 1 70 ? 0.181 -5.538 0.195 1.00 0.00 70 ARG A O 19
ATOM 29086 N N . GLU A 1 71 ? -1.614 -6.318 1.297 1.00 0.00 71 GLU A N 19
ATOM 29087 C CA . GLU A 1 71 ? -2.660 -5.713 0.471 1.00 0.00 71 GLU A CA 19
ATOM 29088 C C . GLU A 1 71 ? -2.345 -4.261 0.063 1.00 0.00 71 GLU A C 19
ATOM 29089 O O . GLU A 1 71 ? -2.257 -3.991 -1.138 1.00 0.00 71 GLU A O 19
ATOM 29101 N N . PRO A 1 72 ? -2.119 -3.320 1.002 1.00 0.00 72 PRO A N 19
ATOM 29102 C CA . PRO A 1 72 ? -1.845 -1.936 0.636 1.00 0.00 72 PRO A CA 19
ATOM 29103 C C . PRO A 1 72 ? -0.529 -1.825 -0.150 1.00 0.00 72 PRO A C 19
ATOM 29104 O O . PRO A 1 72 ? -0.456 -1.097 -1.139 1.00 0.00 72 PRO A O 19
ATOM 29115 N N . PHE A 1 73 ? 0.522 -2.557 0.225 1.00 0.00 73 PHE A N 19
ATOM 29116 C CA . PHE A 1 73 ? 1.748 -2.600 -0.566 1.00 0.00 73 PHE A CA 19
ATOM 29117 C C . PHE A 1 73 ? 1.554 -3.199 -1.967 1.00 0.00 73 PHE A C 19
ATOM 29118 O O . PHE A 1 73 ? 2.286 -2.823 -2.875 1.00 0.00 73 PHE A O 19
ATOM 29135 N N . ILE A 1 74 ? 0.623 -4.125 -2.184 1.00 0.00 74 ILE A N 19
ATOM 29136 C CA . ILE A 1 74 ? 0.332 -4.688 -3.503 1.00 0.00 74 ILE A CA 19
ATOM 29137 C C . ILE A 1 74 ? -0.323 -3.621 -4.372 1.00 0.00 74 ILE A C 19
ATOM 29138 O O . ILE A 1 74 ? 0.090 -3.436 -5.516 1.00 0.00 74 ILE A O 19
ATOM 29154 N N . ARG A 1 75 ? -1.293 -2.876 -3.838 1.00 0.00 75 ARG A N 19
ATOM 29155 C CA . ARG A 1 75 ? -1.874 -1.749 -4.536 1.00 0.00 75 ARG A CA 19
ATOM 29156 C C . ARG A 1 75 ? -0.799 -0.702 -4.831 1.00 0.00 75 ARG A C 19
ATOM 29157 O O . ARG A 1 75 ? -0.848 -0.120 -5.913 1.00 0.00 75 ARG A O 19
ATOM 29178 N N . MET A 1 76 ? 0.204 -0.506 -3.962 1.00 0.00 76 MET A N 19
ATOM 29179 C CA . MET A 1 76 ? 1.382 0.291 -4.285 1.00 0.00 76 MET A CA 19
ATOM 29180 C C . MET A 1 76 ? 2.148 -0.280 -5.501 1.00 0.00 76 MET A C 19
ATOM 29181 O O . MET A 1 76 ? 2.419 0.460 -6.443 1.00 0.00 76 MET A O 19
ATOM 29195 N N . GLN A 1 77 ? 2.498 -1.578 -5.483 1.00 0.00 77 GLN A N 19
ATOM 29196 C CA . GLN A 1 77 ? 3.288 -2.250 -6.530 1.00 0.00 77 GLN A CA 19
ATOM 29197 C C . GLN A 1 77 ? 2.607 -2.158 -7.894 1.00 0.00 77 GLN A C 19
ATOM 29198 O O . GLN A 1 77 ? 3.259 -1.909 -8.907 1.00 0.00 77 GLN A O 19
ATOM 29212 N N . LEU A 1 78 ? 1.298 -2.385 -7.937 1.00 0.00 78 LEU A N 19
ATOM 29213 C CA . LEU A 1 78 ? 0.521 -2.255 -9.158 1.00 0.00 78 LEU A CA 19
ATOM 29214 C C . LEU A 1 78 ? 0.490 -0.807 -9.586 1.00 0.00 78 LEU A C 19
ATOM 29215 O O . LEU A 1 78 ? 0.956 -0.544 -10.689 1.00 0.00 78 LEU A O 19
ATOM 29231 N N . TRP A 1 79 ? 0.018 0.118 -8.739 1.00 0.00 79 TRP A N 19
ATOM 29232 C CA . TRP A 1 79 ? -0.115 1.542 -9.046 1.00 0.00 79 TRP A CA 19
ATOM 29233 C C . TRP A 1 79 ? 1.104 2.105 -9.779 1.00 0.00 79 TRP A C 19
ATOM 29234 O O . TRP A 1 79 ? 0.947 2.925 -10.681 1.00 0.00 79 TRP A O 19
ATOM 29255 N N . LEU A 1 80 ? 2.298 1.623 -9.435 1.00 0.00 80 LEU A N 19
ATOM 29256 C CA . LEU A 1 80 ? 3.552 2.014 -10.053 1.00 0.00 80 LEU A CA 19
ATOM 29257 C C . LEU A 1 80 ? 3.475 2.010 -11.578 1.00 0.00 80 LEU A C 19
ATOM 29258 O O . LEU A 1 80 ? 3.927 2.969 -12.212 1.00 0.00 80 LEU A O 19
ATOM 29274 N N . SER A 1 81 ? 2.981 0.927 -12.183 1.00 0.00 81 SER A N 19
ATOM 29275 C CA . SER A 1 81 ? 2.689 0.902 -13.603 1.00 0.00 81 SER A CA 19
ATOM 29276 C C . SER A 1 81 ? 1.210 1.190 -13.892 1.00 0.00 81 SER A C 19
ATOM 29277 O O . SER A 1 81 ? 0.892 1.934 -14.815 1.00 0.00 81 SER A O 19
ATOM 29285 N N . ASP A 1 82 ? 0.319 0.596 -13.101 1.00 0.00 82 ASP A N 19
ATOM 29286 C CA . ASP A 1 82 ? -1.119 0.486 -13.320 1.00 0.00 82 ASP A CA 19
ATOM 29287 C C . ASP A 1 82 ? -1.846 1.827 -13.233 1.00 0.00 82 ASP A C 19
ATOM 29288 O O . ASP A 1 82 ? -2.815 2.050 -13.962 1.00 0.00 82 ASP A O 19
ATOM 29297 N N . GLN A 1 83 ? -1.394 2.684 -12.309 1.00 0.00 83 GLN A N 19
ATOM 29298 C CA . GLN A 1 83 ? -1.956 3.949 -11.818 1.00 0.00 83 GLN A CA 19
ATOM 29299 C C . GLN A 1 83 ? -3.438 3.932 -11.399 1.00 0.00 83 GLN A C 19
ATOM 29300 O O . GLN A 1 83 ? -3.919 4.931 -10.859 1.00 0.00 83 GLN A O 19
ATOM 29314 N N . LEU A 1 84 ? -4.105 2.776 -11.500 1.00 0.00 84 LEU A N 19
ATOM 29315 C CA . LEU A 1 84 ? -5.521 2.503 -11.334 1.00 0.00 84 LEU A CA 19
ATOM 29316 C C . LEU A 1 84 ? -6.358 3.343 -12.288 1.00 0.00 84 LEU A C 19
ATOM 29317 O O . LEU A 1 84 ? -6.559 4.534 -12.055 1.00 0.00 84 LEU A O 19
ATOM 29333 N N . GLY A 1 85 ? -6.846 2.698 -13.351 1.00 0.00 85 GLY A N 19
ATOM 29334 C CA . GLY A 1 85 ? -7.606 3.269 -14.459 1.00 0.00 85 GLY A CA 19
ATOM 29335 C C . GLY A 1 85 ? -8.486 4.450 -14.067 1.00 0.00 85 GLY A C 19
ATOM 29336 O O . GLY A 1 85 ? -8.357 5.544 -14.622 1.00 0.00 85 GLY A O 19
ATOM 29340 N N . GLN A 1 86 ? -9.330 4.246 -13.055 1.00 0.00 86 GLN A N 19
ATOM 29341 C CA . GLN A 1 86 ? -10.070 5.297 -12.378 1.00 0.00 86 GLN A CA 19
ATOM 29342 C C . GLN A 1 86 ? -9.896 5.119 -10.874 1.00 0.00 86 GLN A C 19
ATOM 29343 O O . GLN A 1 86 ? -9.399 6.016 -10.190 1.00 0.00 86 GLN A O 19
ATOM 29357 N N . ALA A 1 87 ? -10.316 3.971 -10.346 1.00 0.00 87 ALA A N 19
ATOM 29358 C CA . ALA A 1 87 ? -10.328 3.648 -8.939 1.00 0.00 87 ALA A CA 19
ATOM 29359 C C . ALA A 1 87 ? -10.465 2.129 -8.834 1.00 0.00 87 ALA A C 19
ATOM 29360 O O . ALA A 1 87 ? -10.642 1.434 -9.842 1.00 0.00 87 ALA A O 19
ATOM 29367 N N . VAL A 1 88 ? -10.424 1.611 -7.616 1.00 0.00 88 VAL A N 19
ATOM 29368 C CA . VAL A 1 88 ? -10.767 0.234 -7.278 1.00 0.00 88 VAL A CA 19
ATOM 29369 C C . VAL A 1 88 ? -11.727 0.287 -6.091 1.00 0.00 88 VAL A C 19
ATOM 29370 O O . VAL A 1 88 ? -11.536 1.105 -5.182 1.00 0.00 88 VAL A O 19
ATOM 29383 N N . GLY A 1 89 ? -12.776 -0.537 -6.112 1.00 0.00 89 GLY A N 19
ATOM 29384 C CA . GLY A 1 89 ? -13.821 -0.606 -5.097 1.00 0.00 89 GLY A CA 19
ATOM 29385 C C . GLY A 1 89 ? -14.769 0.588 -5.171 1.00 0.00 89 GLY A C 19
ATOM 29386 O O . GLY A 1 89 ? -15.965 0.424 -5.411 1.00 0.00 89 GLY A O 19
ATOM 29390 N N . GLN A 1 90 ? -14.231 1.793 -4.973 1.00 0.00 90 GLN A N 19
ATOM 29391 C CA . GLN A 1 90 ? -14.915 3.022 -4.590 1.00 0.00 90 GLN A CA 19
ATOM 29392 C C . GLN A 1 90 ? -15.700 2.837 -3.284 1.00 0.00 90 GLN A C 19
ATOM 29393 O O . GLN A 1 90 ? -15.979 1.724 -2.835 1.00 0.00 90 GLN A O 19
ATOM 29407 N N . GLN A 1 91 ? -16.017 3.949 -2.628 1.00 0.00 91 GLN A N 19
ATOM 29408 C CA . GLN A 1 91 ? -16.630 3.991 -1.307 1.00 0.00 91 GLN A CA 19
ATOM 29409 C C . GLN A 1 91 ? -17.140 5.426 -1.075 1.00 0.00 91 GLN A C 19
ATOM 29410 O O . GLN A 1 91 ? -16.869 6.296 -1.921 1.00 0.00 91 GLN A O 19
ATOM 29424 N N . PRO A 1 92 ? -17.890 5.702 0.005 1.00 0.00 92 PRO A N 19
ATOM 29425 C CA . PRO A 1 92 ? -18.275 7.062 0.349 1.00 0.00 92 PRO A CA 19
ATOM 29426 C C . PRO A 1 92 ? -17.111 7.822 0.995 1.00 0.00 92 PRO A C 19
ATOM 29427 O O . PRO A 1 92 ? -16.015 7.288 1.192 1.00 0.00 92 PRO A O 19
ATOM 29438 N N . GLY A 1 93 ? -17.375 9.080 1.343 1.00 0.00 93 GLY A N 19
ATOM 29439 C CA . GLY A 1 93 ? -16.415 9.947 2.001 1.00 0.00 93 GLY A CA 19
ATOM 29440 C C . GLY A 1 93 ? -15.424 10.527 0.997 1.00 0.00 93 GLY A C 19
ATOM 29441 O O . GLY A 1 93 ? -15.232 10.007 -0.109 1.00 0.00 93 GLY A O 19
ATOM 29445 N N . ALA A 1 94 ? -14.785 11.629 1.374 1.00 0.00 94 ALA A N 19
ATOM 29446 C CA . ALA A 1 94 ? -13.733 12.259 0.589 1.00 0.00 94 ALA A CA 19
ATOM 29447 C C . ALA A 1 94 ? -12.846 13.158 1.454 1.00 0.00 94 ALA A C 19
ATOM 29448 O O . ALA A 1 94 ? -12.194 14.040 0.886 1.00 0.00 94 ALA A O 19
ATOM 29455 N N . SER A 1 95 ? -12.824 12.959 2.779 1.00 0.00 95 SER A N 19
ATOM 29456 C CA . SER A 1 95 ? -12.090 13.714 3.792 1.00 0.00 95 SER A CA 19
ATOM 29457 C C . SER A 1 95 ? -10.858 14.421 3.221 1.00 0.00 95 SER A C 19
ATOM 29458 O O . SER A 1 95 ? -9.904 13.771 2.766 1.00 0.00 95 SER A O 19
ATOM 29466 N N . SER A 1 96 ? -10.936 15.749 3.147 1.00 0.00 96 SER A N 19
ATOM 29467 C CA . SER A 1 96 ? -9.949 16.576 2.475 1.00 0.00 96 SER A CA 19
ATOM 29468 C C . SER A 1 96 ? -9.700 17.833 3.302 1.00 0.00 96 SER A C 19
ATOM 29469 O O . SER A 1 96 ? -10.440 18.818 3.220 1.00 0.00 96 SER A O 19
ATOM 29477 N N . GLY A 1 97 ? -8.636 17.783 4.101 1.00 0.00 97 GLY A N 19
ATOM 29478 C CA . GLY A 1 97 ? -7.946 18.948 4.621 1.00 0.00 97 GLY A CA 19
ATOM 29479 C C . GLY A 1 97 ? -6.833 19.292 3.632 1.00 0.00 97 GLY A C 19
ATOM 29480 O O . GLY A 1 97 ? -5.853 18.542 3.559 1.00 0.00 97 GLY A O 19
ATOM 29484 N N . PRO A 1 98 ? -6.998 20.296 2.757 1.00 0.00 98 PRO A N 19
ATOM 29485 C CA . PRO A 1 98 ? -5.886 20.861 2.012 1.00 0.00 98 PRO A CA 19
ATOM 29486 C C . PRO A 1 98 ? -5.053 21.738 2.950 1.00 0.00 98 PRO A C 19
ATOM 29487 O O . PRO A 1 98 ? -5.573 22.410 3.848 1.00 0.00 98 PRO A O 19
ATOM 29498 N N . SER A 1 99 ? -3.748 21.746 2.720 1.00 0.00 99 SER A N 19
ATOM 29499 C CA . SER A 1 99 ? -2.788 22.375 3.604 1.00 0.00 99 SER A CA 19
ATOM 29500 C C . SER A 1 99 ? -1.491 22.600 2.836 1.00 0.00 99 SER A C 19
ATOM 29501 O O . SER A 1 99 ? -1.209 21.923 1.839 1.00 0.00 99 SER A O 19
ATOM 29509 N N . SER A 1 100 ? -0.708 23.577 3.273 1.00 0.00 100 SER A N 19
ATOM 29510 C CA . SER A 1 100 ? 0.546 23.949 2.645 1.00 0.00 100 SER A CA 19
ATOM 29511 C C . SER A 1 100 ? 1.638 23.667 3.662 1.00 0.00 100 SER A C 19
ATOM 29512 O O . SER A 1 100 ? 1.531 24.080 4.821 1.00 0.00 100 SER A O 19
ATOM 29520 N N . GLY A 1 101 ? 2.629 22.871 3.271 1.00 0.00 101 GLY A N 19
ATOM 29521 C CA . GLY A 1 101 ? 3.149 21.836 4.148 1.00 0.00 101 GLY A CA 19
ATOM 29522 C C . GLY A 1 101 ? 2.513 20.560 3.642 1.00 0.00 101 GLY A C 19
ATOM 29523 O O . GLY A 1 101 ? 1.268 20.463 3.690 1.00 0.00 101 GLY A O 19
ATOM 29527 N N . GLY A 1 1 ? 3.173 -21.398 -15.447 1.00 0.00 1 GLY A N 20
ATOM 29528 C CA . GLY A 1 1 ? 4.322 -20.985 -16.257 1.00 0.00 1 GLY A CA 20
ATOM 29529 C C . GLY A 1 1 ? 5.458 -20.574 -15.350 1.00 0.00 1 GLY A C 20
ATOM 29530 O O . GLY A 1 1 ? 5.558 -21.033 -14.209 1.00 0.00 1 GLY A O 20
ATOM 29534 N N . SER A 1 2 ? 6.338 -19.732 -15.872 1.00 0.00 2 SER A N 20
ATOM 29535 C CA . SER A 1 2 ? 7.351 -19.000 -15.136 1.00 0.00 2 SER A CA 20
ATOM 29536 C C . SER A 1 2 ? 7.803 -17.879 -16.064 1.00 0.00 2 SER A C 20
ATOM 29537 O O . SER A 1 2 ? 7.283 -16.763 -15.988 1.00 0.00 2 SER A O 20
ATOM 29545 N N . SER A 1 3 ? 8.680 -18.220 -17.007 1.00 0.00 3 SER A N 20
ATOM 29546 C CA . SER A 1 3 ? 9.149 -17.363 -18.078 1.00 0.00 3 SER A CA 20
ATOM 29547 C C . SER A 1 3 ? 7.949 -16.927 -18.924 1.00 0.00 3 SER A C 20
ATOM 29548 O O . SER A 1 3 ? 7.344 -17.758 -19.607 1.00 0.00 3 SER A O 20
ATOM 29556 N N . GLY A 1 4 ? 7.570 -15.653 -18.862 1.00 0.00 4 GLY A N 20
ATOM 29557 C CA . GLY A 1 4 ? 6.376 -15.133 -19.516 1.00 0.00 4 GLY A CA 20
ATOM 29558 C C . GLY A 1 4 ? 5.141 -15.474 -18.702 1.00 0.00 4 GLY A C 20
ATOM 29559 O O . GLY A 1 4 ? 4.275 -16.233 -19.148 1.00 0.00 4 GLY A O 20
ATOM 29563 N N . SER A 1 5 ? 5.056 -14.897 -17.506 1.00 0.00 5 SER A N 20
ATOM 29564 C CA . SER A 1 5 ? 3.849 -14.864 -16.698 1.00 0.00 5 SER A CA 20
ATOM 29565 C C . SER A 1 5 ? 3.433 -13.400 -16.524 1.00 0.00 5 SER A C 20
ATOM 29566 O O . SER A 1 5 ? 4.233 -12.486 -16.766 1.00 0.00 5 SER A O 20
ATOM 29574 N N . SER A 1 6 ? 2.177 -13.156 -16.162 1.00 0.00 6 SER A N 20
ATOM 29575 C CA . SER A 1 6 ? 1.591 -11.827 -16.034 1.00 0.00 6 SER A CA 20
ATOM 29576 C C . SER A 1 6 ? 2.253 -11.018 -14.920 1.00 0.00 6 SER A C 20
ATOM 29577 O O . SER A 1 6 ? 2.713 -9.898 -15.155 1.00 0.00 6 SER A O 20
ATOM 29585 N N . GLY A 1 7 ? 2.332 -11.591 -13.722 1.00 0.00 7 GLY A N 20
ATOM 29586 C CA . GLY A 1 7 ? 2.593 -10.840 -12.512 1.00 0.00 7 GLY A CA 20
ATOM 29587 C C . GLY A 1 7 ? 1.264 -10.759 -11.784 1.00 0.00 7 GLY A C 20
ATOM 29588 O O . GLY A 1 7 ? 0.814 -11.779 -11.258 1.00 0.00 7 GLY A O 20
ATOM 29592 N N . GLN A 1 8 ? 0.611 -9.592 -11.824 1.00 0.00 8 GLN A N 20
ATOM 29593 C CA . GLN A 1 8 ? -0.483 -9.209 -10.936 1.00 0.00 8 GLN A CA 20
ATOM 29594 C C . GLN A 1 8 ? -0.106 -9.459 -9.468 1.00 0.00 8 GLN A C 20
ATOM 29595 O O . GLN A 1 8 ? 1.007 -9.867 -9.136 1.00 0.00 8 GLN A O 20
ATOM 29609 N N . TYR A 1 9 ? -1.041 -9.210 -8.549 1.00 0.00 9 TYR A N 20
ATOM 29610 C CA . TYR A 1 9 ? -0.853 -9.620 -7.168 1.00 0.00 9 TYR A CA 20
ATOM 29611 C C . TYR A 1 9 ? -0.594 -11.129 -7.074 1.00 0.00 9 TYR A C 20
ATOM 29612 O O . TYR A 1 9 ? 0.024 -11.554 -6.110 1.00 0.00 9 TYR A O 20
ATOM 29630 N N . GLU A 1 10 ? -1.055 -11.943 -8.030 1.00 0.00 10 GLU A N 20
ATOM 29631 C CA . GLU A 1 10 ? -1.027 -13.396 -7.933 1.00 0.00 10 GLU A CA 20
ATOM 29632 C C . GLU A 1 10 ? 0.388 -13.978 -8.018 1.00 0.00 10 GLU A C 20
ATOM 29633 O O . GLU A 1 10 ? 0.647 -14.999 -7.386 1.00 0.00 10 GLU A O 20
ATOM 29645 N N . LEU A 1 11 ? 1.333 -13.368 -8.743 1.00 0.00 11 LEU A N 20
ATOM 29646 C CA . LEU A 1 11 ? 2.739 -13.796 -8.670 1.00 0.00 11 LEU A CA 20
ATOM 29647 C C . LEU A 1 11 ? 3.263 -13.486 -7.272 1.00 0.00 11 LEU A C 20
ATOM 29648 O O . LEU A 1 11 ? 3.821 -14.344 -6.580 1.00 0.00 11 LEU A O 20
ATOM 29664 N N . TYR A 1 12 ? 3.048 -12.242 -6.859 1.00 0.00 12 TYR A N 20
ATOM 29665 C CA . TYR A 1 12 ? 3.606 -11.659 -5.655 1.00 0.00 12 TYR A CA 20
ATOM 29666 C C . TYR A 1 12 ? 2.901 -12.175 -4.395 1.00 0.00 12 TYR A C 20
ATOM 29667 O O . TYR A 1 12 ? 3.366 -11.904 -3.296 1.00 0.00 12 TYR A O 20
ATOM 29685 N N . MET A 1 13 ? 1.785 -12.906 -4.500 1.00 0.00 13 MET A N 20
ATOM 29686 C CA . MET A 1 13 ? 1.026 -13.438 -3.377 1.00 0.00 13 MET A CA 20
ATOM 29687 C C . MET A 1 13 ? 1.851 -14.476 -2.599 1.00 0.00 13 MET A C 20
ATOM 29688 O O . MET A 1 13 ? 1.552 -14.795 -1.444 1.00 0.00 13 MET A O 20
ATOM 29702 N N . TYR A 1 14 ? 2.888 -15.015 -3.242 1.00 0.00 14 TYR A N 20
ATOM 29703 C CA . TYR A 1 14 ? 3.778 -16.042 -2.734 1.00 0.00 14 TYR A CA 20
ATOM 29704 C C . TYR A 1 14 ? 5.141 -15.407 -2.490 1.00 0.00 14 TYR A C 20
ATOM 29705 O O . TYR A 1 14 ? 5.592 -15.372 -1.346 1.00 0.00 14 TYR A O 20
ATOM 29723 N N . ARG A 1 15 ? 5.745 -14.883 -3.564 1.00 0.00 15 ARG A N 20
ATOM 29724 C CA . ARG A 1 15 ? 7.064 -14.261 -3.632 1.00 0.00 15 ARG A CA 20
ATOM 29725 C C . ARG A 1 15 ? 7.179 -13.061 -2.686 1.00 0.00 15 ARG A C 20
ATOM 29726 O O . ARG A 1 15 ? 6.191 -12.578 -2.138 1.00 0.00 15 ARG A O 20
ATOM 29747 N N . GLU A 1 16 ? 8.403 -12.564 -2.523 1.00 0.00 16 GLU A N 20
ATOM 29748 C CA . GLU A 1 16 ? 8.725 -11.376 -1.741 1.00 0.00 16 GLU A CA 20
ATOM 29749 C C . GLU A 1 16 ? 8.858 -10.161 -2.652 1.00 0.00 16 GLU A C 20
ATOM 29750 O O . GLU A 1 16 ? 8.670 -10.272 -3.865 1.00 0.00 16 GLU A O 20
ATOM 29762 N N . VAL A 1 17 ? 9.152 -8.988 -2.091 1.00 0.00 17 VAL A N 20
ATOM 29763 C CA . VAL A 1 17 ? 9.405 -7.768 -2.844 1.00 0.00 17 VAL A CA 20
ATOM 29764 C C . VAL A 1 17 ? 10.384 -6.893 -2.052 1.00 0.00 17 VAL A C 20
ATOM 29765 O O . VAL A 1 17 ? 10.431 -6.990 -0.820 1.00 0.00 17 VAL A O 20
ATOM 29778 N N . ASP A 1 18 ? 11.156 -6.031 -2.718 1.00 0.00 18 ASP A N 20
ATOM 29779 C CA . ASP A 1 18 ? 11.945 -4.989 -2.062 1.00 0.00 18 ASP A CA 20
ATOM 29780 C C . ASP A 1 18 ? 10.998 -3.916 -1.538 1.00 0.00 18 ASP A C 20
ATOM 29781 O O . ASP A 1 18 ? 10.644 -2.983 -2.257 1.00 0.00 18 ASP A O 20
ATOM 29790 N N . THR A 1 19 ? 10.551 -4.059 -0.292 1.00 0.00 19 THR A N 20
ATOM 29791 C CA . THR A 1 19 ? 9.582 -3.170 0.334 1.00 0.00 19 THR A CA 20
ATOM 29792 C C . THR A 1 19 ? 10.098 -1.731 0.452 1.00 0.00 19 THR A C 20
ATOM 29793 O O . THR A 1 19 ? 9.311 -0.787 0.382 1.00 0.00 19 THR A O 20
ATOM 29804 N N . LEU A 1 20 ? 11.409 -1.551 0.627 1.00 0.00 20 LEU A N 20
ATOM 29805 C CA . LEU A 1 20 ? 12.046 -0.248 0.688 1.00 0.00 20 LEU A CA 20
ATOM 29806 C C . LEU A 1 20 ? 11.984 0.392 -0.688 1.00 0.00 20 LEU A C 20
ATOM 29807 O O . LEU A 1 20 ? 11.311 1.412 -0.851 1.00 0.00 20 LEU A O 20
ATOM 29823 N N . GLU A 1 21 ? 12.650 -0.229 -1.664 1.00 0.00 21 GLU A N 20
ATOM 29824 C CA . GLU A 1 21 ? 12.781 0.279 -3.025 1.00 0.00 21 GLU A CA 20
ATOM 29825 C C . GLU A 1 21 ? 11.410 0.486 -3.680 1.00 0.00 21 GLU A C 20
ATOM 29826 O O . GLU A 1 21 ? 11.244 1.409 -4.470 1.00 0.00 21 GLU A O 20
ATOM 29838 N N . LEU A 1 22 ? 10.409 -0.308 -3.284 1.00 0.00 22 LEU A N 20
ATOM 29839 C CA . LEU A 1 22 ? 9.012 -0.097 -3.621 1.00 0.00 22 LEU A CA 20
ATOM 29840 C C . LEU A 1 22 ? 8.584 1.312 -3.214 1.00 0.00 22 LEU A C 20
ATOM 29841 O O . LEU A 1 22 ? 8.251 2.118 -4.076 1.00 0.00 22 LEU A O 20
ATOM 29857 N N . THR A 1 23 ? 8.576 1.629 -1.913 1.00 0.00 23 THR A N 20
ATOM 29858 C CA . THR A 1 23 ? 8.171 2.961 -1.451 1.00 0.00 23 THR A CA 20
ATOM 29859 C C . THR A 1 23 ? 9.006 4.038 -2.138 1.00 0.00 23 THR A C 20
ATOM 29860 O O . THR A 1 23 ? 8.466 5.086 -2.483 1.00 0.00 23 THR A O 20
ATOM 29871 N N . ARG A 1 24 ? 10.295 3.770 -2.356 1.00 0.00 24 ARG A N 20
ATOM 29872 C CA . ARG A 1 24 ? 11.206 4.671 -3.050 1.00 0.00 24 ARG A CA 20
ATOM 29873 C C . ARG A 1 24 ? 10.685 5.018 -4.442 1.00 0.00 24 ARG A C 20
ATOM 29874 O O . ARG A 1 24 ? 10.439 6.195 -4.698 1.00 0.00 24 ARG A O 20
ATOM 29895 N N . GLN A 1 25 ? 10.512 4.031 -5.325 1.00 0.00 25 GLN A N 20
ATOM 29896 C CA . GLN A 1 25 ? 10.018 4.245 -6.683 1.00 0.00 25 GLN A CA 20
ATOM 29897 C C . GLN A 1 25 ? 8.633 4.875 -6.659 1.00 0.00 25 GLN A C 20
ATOM 29898 O O . GLN A 1 25 ? 8.379 5.784 -7.443 1.00 0.00 25 GLN A O 20
ATOM 29912 N N . VAL A 1 26 ? 7.754 4.447 -5.751 1.00 0.00 26 VAL A N 20
ATOM 29913 C CA . VAL A 1 26 ? 6.419 5.016 -5.649 1.00 0.00 26 VAL A CA 20
ATOM 29914 C C . VAL A 1 26 ? 6.551 6.526 -5.394 1.00 0.00 26 VAL A C 20
ATOM 29915 O O . VAL A 1 26 ? 6.008 7.331 -6.152 1.00 0.00 26 VAL A O 20
ATOM 29928 N N . LYS A 1 27 ? 7.285 6.931 -4.351 1.00 0.00 27 LYS A N 20
ATOM 29929 C CA . LYS A 1 27 ? 7.550 8.325 -4.033 1.00 0.00 27 LYS A CA 20
ATOM 29930 C C . LYS A 1 27 ? 8.176 9.062 -5.217 1.00 0.00 27 LYS A C 20
ATOM 29931 O O . LYS A 1 27 ? 7.726 10.173 -5.496 1.00 0.00 27 LYS A O 20
ATOM 29950 N N . GLU A 1 28 ? 9.142 8.466 -5.919 1.00 0.00 28 GLU A N 20
ATOM 29951 C CA . GLU A 1 28 ? 9.814 9.031 -7.079 1.00 0.00 28 GLU A CA 20
ATOM 29952 C C . GLU A 1 28 ? 8.813 9.337 -8.198 1.00 0.00 28 GLU A C 20
ATOM 29953 O O . GLU A 1 28 ? 8.690 10.490 -8.607 1.00 0.00 28 GLU A O 20
ATOM 29965 N N . LYS A 1 29 ? 8.031 8.353 -8.662 1.00 0.00 29 LYS A N 20
ATOM 29966 C CA . LYS A 1 29 ? 7.082 8.592 -9.742 1.00 0.00 29 LYS A CA 20
ATOM 29967 C C . LYS A 1 29 ? 6.014 9.591 -9.327 1.00 0.00 29 LYS A C 20
ATOM 29968 O O . LYS A 1 29 ? 5.563 10.383 -10.159 1.00 0.00 29 LYS A O 20
ATOM 29987 N N . LEU A 1 30 ? 5.589 9.555 -8.061 1.00 0.00 30 LEU A N 20
ATOM 29988 C CA . LEU A 1 30 ? 4.669 10.562 -7.570 1.00 0.00 30 LEU A CA 20
ATOM 29989 C C . LEU A 1 30 ? 5.325 11.934 -7.667 1.00 0.00 30 LEU A C 20
ATOM 29990 O O . LEU A 1 30 ? 4.672 12.871 -8.113 1.00 0.00 30 LEU A O 20
ATOM 30006 N N . ALA A 1 31 ? 6.588 12.055 -7.241 1.00 0.00 31 ALA A N 20
ATOM 30007 C CA . ALA A 1 31 ? 7.332 13.305 -7.236 1.00 0.00 31 ALA A CA 20
ATOM 30008 C C . ALA A 1 31 ? 7.455 13.868 -8.646 1.00 0.00 31 ALA A C 20
ATOM 30009 O O . ALA A 1 31 ? 7.216 15.060 -8.825 1.00 0.00 31 ALA A O 20
ATOM 30016 N N . LYS A 1 32 ? 7.756 13.022 -9.641 1.00 0.00 32 LYS A N 20
ATOM 30017 C CA . LYS A 1 32 ? 7.810 13.425 -11.042 1.00 0.00 32 LYS A CA 20
ATOM 30018 C C . LYS A 1 32 ? 6.498 14.093 -11.445 1.00 0.00 32 LYS A C 20
ATOM 30019 O O . LYS A 1 32 ? 6.516 15.150 -12.070 1.00 0.00 32 LYS A O 20
ATOM 30038 N N . ASN A 1 33 ? 5.352 13.500 -11.100 1.00 0.00 33 ASN A N 20
ATOM 30039 C CA . ASN A 1 33 ? 4.036 14.065 -11.412 1.00 0.00 33 ASN A CA 20
ATOM 30040 C C . ASN A 1 33 ? 3.572 15.094 -10.371 1.00 0.00 33 ASN A C 20
ATOM 30041 O O . ASN A 1 33 ? 2.456 15.596 -10.474 1.00 0.00 33 ASN A O 20
ATOM 30052 N N . GLY A 1 34 ? 4.387 15.443 -9.372 1.00 0.00 34 GLY A N 20
ATOM 30053 C CA . GLY A 1 34 ? 4.052 16.415 -8.336 1.00 0.00 34 GLY A CA 20
ATOM 30054 C C . GLY A 1 34 ? 2.890 15.987 -7.434 1.00 0.00 34 GLY A C 20
ATOM 30055 O O . GLY A 1 34 ? 2.232 16.846 -6.841 1.00 0.00 34 GLY A O 20
ATOM 30059 N N . ILE A 1 35 ? 2.580 14.691 -7.372 1.00 0.00 35 ILE A N 20
ATOM 30060 C CA . ILE A 1 35 ? 1.417 14.160 -6.673 1.00 0.00 35 ILE A CA 20
ATOM 30061 C C . ILE A 1 35 ? 1.748 14.081 -5.185 1.00 0.00 35 ILE A C 20
ATOM 30062 O O . ILE A 1 35 ? 2.685 13.390 -4.777 1.00 0.00 35 ILE A O 20
ATOM 30078 N N . CYS A 1 36 ? 0.940 14.760 -4.372 1.00 0.00 36 CYS A N 20
ATOM 30079 C CA . CYS A 1 36 ? 1.022 14.733 -2.923 1.00 0.00 36 CYS A CA 20
ATOM 30080 C C . CYS A 1 36 ? 0.797 13.304 -2.418 1.00 0.00 36 CYS A C 20
ATOM 30081 O O . CYS A 1 36 ? -0.309 12.774 -2.552 1.00 0.00 36 CYS A O 20
ATOM 30089 N N . GLN A 1 37 ? 1.825 12.691 -1.821 1.00 0.00 37 GLN A N 20
ATOM 30090 C CA . GLN A 1 37 ? 1.797 11.298 -1.370 1.00 0.00 37 GLN A CA 20
ATOM 30091 C C . GLN A 1 37 ? 0.644 11.037 -0.395 1.00 0.00 37 GLN A C 20
ATOM 30092 O O . GLN A 1 37 ? 0.035 9.976 -0.445 1.00 0.00 37 GLN A O 20
ATOM 30106 N N . ARG A 1 38 ? 0.300 12.028 0.432 1.00 0.00 38 ARG A N 20
ATOM 30107 C CA . ARG A 1 38 ? -0.878 12.035 1.299 1.00 0.00 38 ARG A CA 20
ATOM 30108 C C . ARG A 1 38 ? -2.150 11.622 0.555 1.00 0.00 38 ARG A C 20
ATOM 30109 O O . ARG A 1 38 ? -2.812 10.668 0.949 1.00 0.00 38 ARG A O 20
ATOM 30130 N N . ILE A 1 39 ? -2.502 12.334 -0.516 1.00 0.00 39 ILE A N 20
ATOM 30131 C CA . ILE A 1 39 ? -3.735 12.102 -1.264 1.00 0.00 39 ILE A CA 20
ATOM 30132 C C . ILE A 1 39 ? -3.632 10.758 -1.980 1.00 0.00 39 ILE A C 20
ATOM 30133 O O . ILE A 1 39 ? -4.600 10.003 -2.000 1.00 0.00 39 ILE A O 20
ATOM 30149 N N . PHE A 1 40 ? -2.468 10.449 -2.556 1.00 0.00 40 PHE A N 20
ATOM 30150 C CA . PHE A 1 40 ? -2.216 9.126 -3.121 1.00 0.00 40 PHE A CA 20
ATOM 30151 C C . PHE A 1 40 ? -2.557 8.039 -2.091 1.00 0.00 40 PHE A C 20
ATOM 30152 O O . PHE A 1 40 ? -3.276 7.101 -2.409 1.00 0.00 40 PHE A O 20
ATOM 30169 N N . GLY A 1 41 ? -2.088 8.163 -0.852 1.00 0.00 41 GLY A N 20
ATOM 30170 C CA . GLY A 1 41 ? -2.349 7.179 0.182 1.00 0.00 41 GLY A CA 20
ATOM 30171 C C . GLY A 1 41 ? -3.825 7.109 0.560 1.00 0.00 41 GLY A C 20
ATOM 30172 O O . GLY A 1 41 ? -4.377 6.019 0.708 1.00 0.00 41 GLY A O 20
ATOM 30176 N N . GLU A 1 42 ? -4.474 8.266 0.676 1.00 0.00 42 GLU A N 20
ATOM 30177 C CA . GLU A 1 42 ? -5.880 8.387 1.022 1.00 0.00 42 GLU A CA 20
ATOM 30178 C C . GLU A 1 42 ? -6.726 7.652 -0.016 1.00 0.00 42 GLU A C 20
ATOM 30179 O O . GLU A 1 42 ? -7.619 6.881 0.343 1.00 0.00 42 GLU A O 20
ATOM 30191 N N . LYS A 1 43 ? -6.434 7.879 -1.299 1.00 0.00 43 LYS A N 20
ATOM 30192 C CA . LYS A 1 43 ? -7.280 7.446 -2.398 1.00 0.00 43 LYS A CA 20
ATOM 30193 C C . LYS A 1 43 ? -6.853 6.092 -2.935 1.00 0.00 43 LYS A C 20
ATOM 30194 O O . LYS A 1 43 ? -7.669 5.172 -2.931 1.00 0.00 43 LYS A O 20
ATOM 30213 N N . VAL A 1 44 ? -5.602 5.947 -3.363 1.00 0.00 44 VAL A N 20
ATOM 30214 C CA . VAL A 1 44 ? -5.101 4.693 -3.896 1.00 0.00 44 VAL A CA 20
ATOM 30215 C C . VAL A 1 44 ? -5.091 3.654 -2.779 1.00 0.00 44 VAL A C 20
ATOM 30216 O O . VAL A 1 44 ? -5.712 2.601 -2.913 1.00 0.00 44 VAL A O 20
ATOM 30229 N N . LEU A 1 45 ? -4.355 3.918 -1.696 1.00 0.00 45 LEU A N 20
ATOM 30230 C CA . LEU A 1 45 ? -4.024 2.882 -0.718 1.00 0.00 45 LEU A CA 20
ATOM 30231 C C . LEU A 1 45 ? -5.125 2.668 0.320 1.00 0.00 45 LEU A C 20
ATOM 30232 O O . LEU A 1 45 ? -5.090 1.657 1.025 1.00 0.00 45 LEU A O 20
ATOM 30248 N N . GLY A 1 46 ? -6.081 3.591 0.430 1.00 0.00 46 GLY A N 20
ATOM 30249 C CA . GLY A 1 46 ? -7.145 3.535 1.417 1.00 0.00 46 GLY A CA 20
ATOM 30250 C C . GLY A 1 46 ? -6.575 3.476 2.834 1.00 0.00 46 GLY A C 20
ATOM 30251 O O . GLY A 1 46 ? -6.899 2.557 3.594 1.00 0.00 46 GLY A O 20
ATOM 30255 N N . LEU A 1 47 ? -5.698 4.426 3.170 1.00 0.00 47 LEU A N 20
ATOM 30256 C CA . LEU A 1 47 ? -5.091 4.609 4.485 1.00 0.00 47 LEU A CA 20
ATOM 30257 C C . LEU A 1 47 ? -5.167 6.090 4.832 1.00 0.00 47 LEU A C 20
ATOM 30258 O O . LEU A 1 47 ? -5.079 6.923 3.927 1.00 0.00 47 LEU A O 20
ATOM 30274 N N . SER A 1 48 ? -5.260 6.435 6.121 1.00 0.00 48 SER A N 20
ATOM 30275 C CA . SER A 1 48 ? -5.147 7.822 6.541 1.00 0.00 48 SER A CA 20
ATOM 30276 C C . SER A 1 48 ? -3.777 8.357 6.154 1.00 0.00 48 SER A C 20
ATOM 30277 O O . SER A 1 48 ? -2.802 7.598 6.069 1.00 0.00 48 SER A O 20
ATOM 30285 N N . GLN A 1 49 ? -3.708 9.680 6.009 1.00 0.00 49 GLN A N 20
ATOM 30286 C CA . GLN A 1 49 ? -2.453 10.384 5.791 1.00 0.00 49 GLN A CA 20
ATOM 30287 C C . GLN A 1 49 ? -1.387 9.920 6.793 1.00 0.00 49 GLN A C 20
ATOM 30288 O O . GLN A 1 49 ? -0.234 9.742 6.403 1.00 0.00 49 GLN A O 20
ATOM 30302 N N . GLY A 1 50 ? -1.767 9.731 8.061 1.00 0.00 50 GLY A N 20
ATOM 30303 C CA . GLY A 1 50 ? -0.879 9.298 9.124 1.00 0.00 50 GLY A CA 20
ATOM 30304 C C . GLY A 1 50 ? -0.316 7.910 8.860 1.00 0.00 50 GLY A C 20
ATOM 30305 O O . GLY A 1 50 ? 0.905 7.755 8.785 1.00 0.00 50 GLY A O 20
ATOM 30309 N N . SER A 1 51 ? -1.184 6.906 8.709 1.00 0.00 51 SER A N 20
ATOM 30310 C CA . SER A 1 51 ? -0.744 5.527 8.557 1.00 0.00 51 SER A CA 20
ATOM 30311 C C . SER A 1 51 ? 0.160 5.371 7.338 1.00 0.00 51 SER A C 20
ATOM 30312 O O . SER A 1 51 ? 1.199 4.713 7.444 1.00 0.00 51 SER A O 20
ATOM 30320 N N . VAL A 1 52 ? -0.184 5.993 6.209 1.00 0.00 52 VAL A N 20
ATOM 30321 C CA . VAL A 1 52 ? 0.641 5.940 5.018 1.00 0.00 52 VAL A CA 20
ATOM 30322 C C . VAL A 1 52 ? 1.993 6.618 5.249 1.00 0.00 52 VAL A C 20
ATOM 30323 O O . VAL A 1 52 ? 2.994 6.082 4.779 1.00 0.00 52 VAL A O 20
ATOM 30336 N N . SER A 1 53 ? 2.033 7.749 5.965 1.00 0.00 53 SER A N 20
ATOM 30337 C CA . SER A 1 53 ? 3.238 8.530 6.213 1.00 0.00 53 SER A CA 20
ATOM 30338 C C . SER A 1 53 ? 4.297 7.626 6.824 1.00 0.00 53 SER A C 20
ATOM 30339 O O . SER A 1 53 ? 5.413 7.517 6.317 1.00 0.00 53 SER A O 20
ATOM 30347 N N . ASP A 1 54 ? 3.943 6.962 7.926 1.00 0.00 54 ASP A N 20
ATOM 30348 C CA . ASP A 1 54 ? 4.891 6.113 8.629 1.00 0.00 54 ASP A CA 20
ATOM 30349 C C . ASP A 1 54 ? 5.308 4.915 7.775 1.00 0.00 54 ASP A C 20
ATOM 30350 O O . ASP A 1 54 ? 6.458 4.484 7.836 1.00 0.00 54 ASP A O 20
ATOM 30359 N N . MET A 1 55 ? 4.394 4.421 6.935 1.00 0.00 55 MET A N 20
ATOM 30360 C CA . MET A 1 55 ? 4.636 3.326 6.015 1.00 0.00 55 MET A CA 20
ATOM 30361 C C . MET A 1 55 ? 5.725 3.702 5.018 1.00 0.00 55 MET A C 20
ATOM 30362 O O . MET A 1 55 ? 6.766 3.058 4.990 1.00 0.00 55 MET A O 20
ATOM 30376 N N . LEU A 1 56 ? 5.498 4.727 4.200 1.00 0.00 56 LEU A N 20
ATOM 30377 C CA . LEU A 1 56 ? 6.472 5.221 3.235 1.00 0.00 56 LEU A CA 20
ATOM 30378 C C . LEU A 1 56 ? 7.780 5.681 3.879 1.00 0.00 56 LEU A C 20
ATOM 30379 O O . LEU A 1 56 ? 8.819 5.600 3.219 1.00 0.00 56 LEU A O 20
ATOM 30395 N N . SER A 1 57 ? 7.750 6.168 5.122 1.00 0.00 57 SER A N 20
ATOM 30396 C CA . SER A 1 57 ? 8.950 6.477 5.884 1.00 0.00 57 SER A CA 20
ATOM 30397 C C . SER A 1 57 ? 9.756 5.213 6.185 1.00 0.00 57 SER A C 20
ATOM 30398 O O . SER A 1 57 ? 10.952 5.193 5.902 1.00 0.00 57 SER A O 20
ATOM 30406 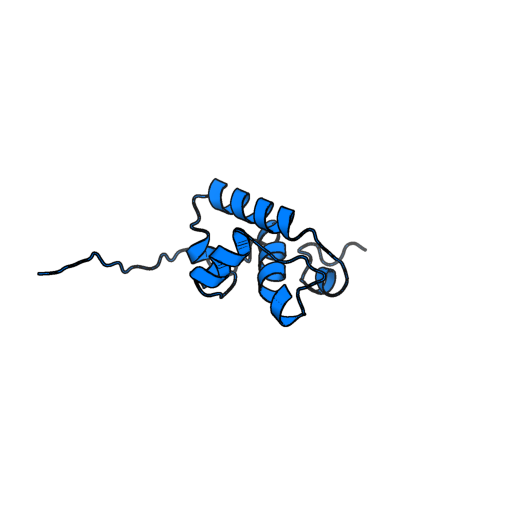N N . ARG A 1 58 ? 9.144 4.179 6.775 1.00 0.00 58 ARG A N 20
ATOM 30407 C CA . ARG A 1 58 ? 9.855 2.980 7.214 1.00 0.00 58 ARG A CA 20
ATOM 30408 C C . ARG A 1 58 ? 8.998 1.738 6.959 1.00 0.00 58 ARG A C 20
ATOM 30409 O O . ARG A 1 58 ? 8.417 1.181 7.903 1.00 0.00 58 ARG A O 20
ATOM 30430 N N . PRO A 1 59 ? 8.923 1.272 5.700 1.00 0.00 59 PRO A N 20
ATOM 30431 C CA . PRO A 1 59 ? 8.069 0.150 5.351 1.00 0.00 59 PRO A CA 20
ATOM 30432 C C . PRO A 1 59 ? 8.575 -1.110 6.043 1.00 0.00 59 PRO A C 20
ATOM 30433 O O . PRO A 1 59 ? 9.727 -1.176 6.481 1.00 0.00 59 PRO A O 20
ATOM 30444 N N . LYS A 1 60 ? 7.709 -2.120 6.156 1.00 0.00 60 LYS A N 20
ATOM 30445 C CA . LYS A 1 60 ? 7.937 -3.230 7.061 1.00 0.00 60 LYS A CA 20
ATOM 30446 C C . LYS A 1 60 ? 8.215 -4.515 6.286 1.00 0.00 60 LYS A C 20
ATOM 30447 O O . LYS A 1 60 ? 7.800 -4.629 5.129 1.00 0.00 60 LYS A O 20
ATOM 30466 N N . PRO A 1 61 ? 8.949 -5.459 6.895 1.00 0.00 61 PRO A N 20
ATOM 30467 C CA . PRO A 1 61 ? 9.519 -6.595 6.197 1.00 0.00 61 PRO A CA 20
ATOM 30468 C C . PRO A 1 61 ? 8.421 -7.538 5.708 1.00 0.00 61 PRO A C 20
ATOM 30469 O O . PRO A 1 61 ? 7.503 -7.880 6.460 1.00 0.00 61 PRO A O 20
ATOM 30480 N N . TRP A 1 62 ? 8.522 -7.976 4.451 1.00 0.00 62 TRP A N 20
ATOM 30481 C CA . TRP A 1 62 ? 7.540 -8.852 3.812 1.00 0.00 62 TRP A CA 20
ATOM 30482 C C . TRP A 1 62 ? 7.391 -10.200 4.536 1.00 0.00 62 TRP A C 20
ATOM 30483 O O . TRP A 1 62 ? 6.302 -10.775 4.535 1.00 0.00 62 TRP A O 20
ATOM 30504 N N . SER A 1 63 ? 8.458 -10.673 5.190 1.00 0.00 63 SER A N 20
ATOM 30505 C CA . SER A 1 63 ? 8.450 -11.864 6.035 1.00 0.00 63 SER A CA 20
ATOM 30506 C C . SER A 1 63 ? 7.449 -11.719 7.185 1.00 0.00 63 SER A C 20
ATOM 30507 O O . SER A 1 63 ? 6.651 -12.618 7.438 1.00 0.00 63 SER A O 20
ATOM 30515 N N . LYS A 1 64 ? 7.485 -10.575 7.868 1.00 0.00 64 LYS A N 20
ATOM 30516 C CA . LYS A 1 64 ? 6.577 -10.217 8.944 1.00 0.00 64 LYS A CA 20
ATOM 30517 C C . LYS A 1 64 ? 5.171 -9.963 8.400 1.00 0.00 64 LYS A C 20
ATOM 30518 O O . LYS A 1 64 ? 4.200 -10.414 9.013 1.00 0.00 64 LYS A O 20
ATOM 30537 N N . LEU A 1 65 ? 5.042 -9.227 7.295 1.00 0.00 65 LEU A N 20
ATOM 30538 C CA . LEU A 1 65 ? 3.746 -8.703 6.891 1.00 0.00 65 LEU A CA 20
ATOM 30539 C C . LEU A 1 65 ? 2.874 -9.810 6.314 1.00 0.00 65 LEU A C 20
ATOM 30540 O O . LEU A 1 65 ? 3.240 -10.479 5.344 1.00 0.00 65 LEU A O 20
ATOM 30556 N N . THR A 1 66 ? 1.701 -9.969 6.913 1.00 0.00 66 THR A N 20
ATOM 30557 C CA . THR A 1 66 ? 0.646 -10.907 6.537 1.00 0.00 66 THR A CA 20
ATOM 30558 C C . THR A 1 66 ? 0.039 -10.564 5.176 1.00 0.00 66 THR A C 20
ATOM 30559 O O . THR A 1 66 ? 0.227 -9.449 4.697 1.00 0.00 66 THR A O 20
ATOM 30570 N N . GLN A 1 67 ? -0.778 -11.462 4.613 1.00 0.00 67 GLN A N 20
ATOM 30571 C CA . GLN A 1 67 ? -1.655 -11.187 3.478 1.00 0.00 67 GLN A CA 20
ATOM 30572 C C . GLN A 1 67 ? -2.359 -9.831 3.636 1.00 0.00 67 GLN A C 20
ATOM 30573 O O . GLN A 1 67 ? -2.091 -8.914 2.860 1.00 0.00 67 GLN A O 20
ATOM 30587 N N . LYS A 1 68 ? -3.191 -9.646 4.671 1.00 0.00 68 LYS A N 20
ATOM 30588 C CA . LYS A 1 68 ? -3.867 -8.357 4.869 1.00 0.00 68 LYS A CA 20
ATOM 30589 C C . LYS A 1 68 ? -2.886 -7.213 5.121 1.00 0.00 68 LYS A C 20
ATOM 30590 O O . LYS A 1 68 ? -3.152 -6.067 4.757 1.00 0.00 68 LYS A O 20
ATOM 30609 N N . GLY A 1 69 ? -1.736 -7.500 5.725 1.00 0.00 69 GLY A N 20
ATOM 30610 C CA . GLY A 1 69 ? -0.686 -6.508 5.896 1.00 0.00 69 GLY A CA 20
ATOM 30611 C C . GLY A 1 69 ? -0.158 -5.987 4.561 1.00 0.00 69 GLY A C 20
ATOM 30612 O O . GLY A 1 69 ? 0.165 -4.802 4.442 1.00 0.00 69 GLY A O 20
ATOM 30616 N N . ARG A 1 70 ? -0.060 -6.857 3.560 1.00 0.00 70 ARG A N 20
ATOM 30617 C CA . ARG A 1 70 ? 0.448 -6.550 2.232 1.00 0.00 70 ARG A CA 20
ATOM 30618 C C . ARG A 1 70 ? -0.597 -5.854 1.362 1.00 0.00 70 ARG A C 20
ATOM 30619 O O . ARG A 1 70 ? -0.197 -5.232 0.389 1.00 0.00 70 ARG A O 20
ATOM 30640 N N . GLU A 1 71 ? -1.896 -5.891 1.676 1.00 0.00 71 GLU A N 20
ATOM 30641 C CA . GLU A 1 71 ? -2.957 -5.320 0.830 1.00 0.00 71 GLU A CA 20
ATOM 30642 C C . GLU A 1 71 ? -2.690 -3.881 0.338 1.00 0.00 71 GLU A C 20
ATOM 30643 O O . GLU A 1 71 ? -2.802 -3.646 -0.869 1.00 0.00 71 GLU A O 20
ATOM 30655 N N . PRO A 1 72 ? -2.322 -2.903 1.191 1.00 0.00 72 PRO A N 20
ATOM 30656 C CA . PRO A 1 72 ? -1.995 -1.563 0.708 1.00 0.00 72 PRO A CA 20
ATOM 30657 C C . PRO A 1 72 ? -0.715 -1.599 -0.139 1.00 0.00 72 PRO A C 20
ATOM 30658 O O . PRO A 1 72 ? -0.676 -1.057 -1.244 1.00 0.00 72 PRO A O 20
ATOM 30669 N N . PHE A 1 73 ? 0.318 -2.300 0.321 1.00 0.00 73 PHE A N 20
ATOM 30670 C CA . PHE A 1 73 ? 1.581 -2.422 -0.390 1.00 0.00 73 PHE A CA 20
ATOM 30671 C C . PHE A 1 73 ? 1.420 -3.032 -1.786 1.00 0.00 73 PHE A C 20
ATOM 30672 O O . PHE A 1 73 ? 2.147 -2.650 -2.697 1.00 0.00 73 PHE A O 20
ATOM 30689 N N . ILE A 1 74 ? 0.500 -3.974 -1.975 1.00 0.00 74 ILE A N 20
ATOM 30690 C CA . ILE A 1 74 ? 0.187 -4.608 -3.249 1.00 0.00 74 ILE A CA 20
ATOM 30691 C C . ILE A 1 74 ? -0.312 -3.557 -4.237 1.00 0.00 74 ILE A C 20
ATOM 30692 O O . ILE A 1 74 ? 0.148 -3.539 -5.382 1.00 0.00 74 ILE A O 20
ATOM 30708 N N . ARG A 1 75 ? -1.228 -2.676 -3.818 1.00 0.00 75 ARG A N 20
ATOM 30709 C CA . ARG A 1 75 ? -1.674 -1.572 -4.644 1.00 0.00 75 ARG A CA 20
ATOM 30710 C C . ARG A 1 75 ? -0.500 -0.656 -4.960 1.00 0.00 75 ARG A C 20
ATOM 30711 O O . ARG A 1 75 ? -0.400 -0.216 -6.099 1.00 0.00 75 ARG A O 20
ATOM 30732 N N . MET A 1 76 ? 0.398 -0.394 -4.001 1.00 0.00 76 MET A N 20
ATOM 30733 C CA . MET A 1 76 ? 1.602 0.387 -4.246 1.00 0.00 76 MET A CA 20
ATOM 30734 C C . MET A 1 76 ? 2.403 -0.182 -5.425 1.00 0.00 76 MET A C 20
ATOM 30735 O O . MET A 1 76 ? 2.792 0.574 -6.313 1.00 0.00 76 MET A O 20
ATOM 30749 N N . GLN A 1 77 ? 2.628 -1.501 -5.435 1.00 0.00 77 GLN A N 20
ATOM 30750 C CA . GLN A 1 77 ? 3.400 -2.199 -6.464 1.00 0.00 77 GLN A CA 20
ATOM 30751 C C . GLN A 1 77 ? 2.715 -2.102 -7.821 1.00 0.00 77 GLN A C 20
ATOM 30752 O O . GLN A 1 77 ? 3.365 -1.856 -8.829 1.00 0.00 77 GLN A O 20
ATOM 30766 N N . LEU A 1 78 ? 1.401 -2.327 -7.856 1.00 0.00 78 LEU A N 20
ATOM 30767 C CA . LEU A 1 78 ? 0.653 -2.326 -9.102 1.00 0.00 78 LEU A CA 20
ATOM 30768 C C . LEU A 1 78 ? 0.617 -0.927 -9.674 1.00 0.00 78 LEU A C 20
ATOM 30769 O O . LEU A 1 78 ? 1.019 -0.756 -10.820 1.00 0.00 78 LEU A O 20
ATOM 30785 N N . TRP A 1 79 ? 0.188 0.065 -8.889 1.00 0.00 79 TRP A N 20
ATOM 30786 C CA . TRP A 1 79 ? 0.076 1.463 -9.290 1.00 0.00 79 TRP A CA 20
ATOM 30787 C C . TRP A 1 79 ? 1.312 1.961 -10.045 1.00 0.00 79 TRP A C 20
ATOM 30788 O O . TRP A 1 79 ? 1.162 2.767 -10.967 1.00 0.00 79 TRP A O 20
ATOM 30809 N N . LEU A 1 80 ? 2.512 1.497 -9.676 1.00 0.00 80 LEU A N 20
ATOM 30810 C CA . LEU A 1 80 ? 3.765 1.866 -10.331 1.00 0.00 80 LEU A CA 20
ATOM 30811 C C . LEU A 1 80 ? 3.657 1.673 -11.842 1.00 0.00 80 LEU A C 20
ATOM 30812 O O . LEU A 1 80 ? 4.037 2.589 -12.573 1.00 0.00 80 LEU A O 20
ATOM 30828 N N . SER A 1 81 ? 3.152 0.527 -12.317 1.00 0.00 81 SER A N 20
ATOM 30829 C CA . SER A 1 81 ? 2.896 0.325 -13.741 1.00 0.00 81 SER A CA 20
ATOM 30830 C C . SER A 1 81 ? 1.433 0.615 -14.114 1.00 0.00 81 SER A C 20
ATOM 30831 O O . SER A 1 81 ? 1.180 1.401 -15.024 1.00 0.00 81 SER A O 20
ATOM 30839 N N . ASP A 1 82 ? 0.483 -0.017 -13.416 1.00 0.00 82 ASP A N 20
ATOM 30840 C CA . ASP A 1 82 ? -0.972 -0.073 -13.651 1.00 0.00 82 ASP A CA 20
ATOM 30841 C C . ASP A 1 82 ? -1.660 1.291 -13.650 1.00 0.00 82 ASP A C 20
ATOM 30842 O O . ASP A 1 82 ? -2.767 1.437 -14.160 1.00 0.00 82 ASP A O 20
ATOM 30851 N N . GLN A 1 83 ? -1.018 2.287 -13.040 1.00 0.00 83 GLN A N 20
ATOM 30852 C CA . GLN A 1 83 ? -1.528 3.611 -12.747 1.00 0.00 83 GLN A CA 20
ATOM 30853 C C . GLN A 1 83 ? -2.790 3.680 -11.883 1.00 0.00 83 GLN A C 20
ATOM 30854 O O . GLN A 1 83 ? -3.066 4.788 -11.407 1.00 0.00 83 GLN A O 20
ATOM 30868 N N . LEU A 1 84 ? -3.517 2.587 -11.628 1.00 0.00 84 LEU A N 20
ATOM 30869 C CA . LEU A 1 84 ? -4.954 2.572 -11.435 1.00 0.00 84 LEU A CA 20
ATOM 30870 C C . LEU A 1 84 ? -5.646 3.291 -12.590 1.00 0.00 84 LEU A C 20
ATOM 30871 O O . LEU A 1 84 ? -5.671 4.524 -12.676 1.00 0.00 84 LEU A O 20
ATOM 30887 N N . GLY A 1 85 ? -6.178 2.505 -13.525 1.00 0.00 85 GLY A N 20
ATOM 30888 C CA . GLY A 1 85 ? -7.217 2.917 -14.442 1.00 0.00 85 GLY A CA 20
ATOM 30889 C C . GLY A 1 85 ? -8.547 2.852 -13.704 1.00 0.00 85 GLY A C 20
ATOM 30890 O O . GLY A 1 85 ? -8.606 3.060 -12.488 1.00 0.00 85 GLY A O 20
ATOM 30894 N N . GLN A 1 86 ? -9.599 2.570 -14.461 1.00 0.00 86 GLN A N 20
ATOM 30895 C CA . GLN A 1 86 ? -11.000 2.592 -14.063 1.00 0.00 86 GLN A CA 20
ATOM 30896 C C . GLN A 1 86 ? -11.214 1.926 -12.700 1.00 0.00 86 GLN A C 20
ATOM 30897 O O . GLN A 1 86 ? -11.515 2.595 -11.706 1.00 0.00 86 GLN A O 20
ATOM 30911 N N . ALA A 1 87 ? -11.117 0.598 -12.677 1.00 0.00 87 ALA A N 20
ATOM 30912 C CA . ALA A 1 87 ? -11.539 -0.246 -11.580 1.00 0.00 87 ALA A CA 20
ATOM 30913 C C . ALA A 1 87 ? -10.845 -1.593 -11.765 1.00 0.00 87 ALA A C 20
ATOM 30914 O O . ALA A 1 87 ? -11.452 -2.540 -12.267 1.00 0.00 87 ALA A O 20
ATOM 30921 N N . VAL A 1 88 ? -9.564 -1.654 -11.400 1.00 0.00 88 VAL A N 20
ATOM 30922 C CA . VAL A 1 88 ? -8.673 -2.793 -11.597 1.00 0.00 88 VAL A CA 20
ATOM 30923 C C . VAL A 1 88 ? -8.697 -3.249 -13.060 1.00 0.00 88 VAL A C 20
ATOM 30924 O O . VAL A 1 88 ? -9.177 -4.332 -13.414 1.00 0.00 88 VAL A O 20
ATOM 30937 N N . GLY A 1 89 ? -8.164 -2.387 -13.919 1.00 0.00 89 GLY A N 20
ATOM 30938 C CA . GLY A 1 89 ? -7.886 -2.693 -15.306 1.00 0.00 89 GLY A CA 20
ATOM 30939 C C . GLY A 1 89 ? -6.577 -3.468 -15.402 1.00 0.00 89 GLY A C 20
ATOM 30940 O O . GLY A 1 89 ? -6.242 -4.274 -14.525 1.00 0.00 89 GLY A O 20
ATOM 30944 N N . GLN A 1 90 ? -5.847 -3.266 -16.490 1.00 0.00 90 GLN A N 20
ATOM 30945 C CA . GLN A 1 90 ? -4.451 -3.648 -16.617 1.00 0.00 90 GLN A CA 20
ATOM 30946 C C . GLN A 1 90 ? -3.700 -2.542 -17.351 1.00 0.00 90 GLN A C 20
ATOM 30947 O O . GLN A 1 90 ? -4.335 -1.750 -18.054 1.00 0.00 90 GLN A O 20
ATOM 30961 N N . GLN A 1 91 ? -2.367 -2.547 -17.229 1.00 0.00 91 GLN A N 20
ATOM 30962 C CA . GLN A 1 91 ? -1.411 -1.650 -17.884 1.00 0.00 91 GLN A CA 20
ATOM 30963 C C . GLN A 1 91 ? -1.628 -0.156 -17.571 1.00 0.00 91 GLN A C 20
ATOM 30964 O O . GLN A 1 91 ? -2.671 0.244 -17.056 1.00 0.00 91 GLN A O 20
ATOM 30978 N N . PRO A 1 92 ? -0.658 0.714 -17.894 1.00 0.00 92 PRO A N 20
ATOM 30979 C CA . PRO A 1 92 ? -0.947 2.126 -18.098 1.00 0.00 92 PRO A CA 20
ATOM 30980 C C . PRO A 1 92 ? -1.684 2.314 -19.429 1.00 0.00 92 PRO A C 20
ATOM 30981 O O . PRO A 1 92 ? -1.499 1.522 -20.357 1.00 0.00 92 PRO A O 20
ATOM 30992 N N . GLY A 1 93 ? -2.435 3.413 -19.555 1.00 0.00 93 GLY A N 20
ATOM 30993 C CA . GLY A 1 93 ? -3.045 3.843 -20.814 1.00 0.00 93 GLY A CA 20
ATOM 30994 C C . GLY A 1 93 ? -2.630 5.253 -21.238 1.00 0.00 93 GLY A C 20
ATOM 30995 O O . GLY A 1 93 ? -2.764 5.591 -22.413 1.00 0.00 93 GLY A O 20
ATOM 30999 N N . ALA A 1 94 ? -2.083 6.074 -20.330 1.00 0.00 94 ALA A N 20
ATOM 31000 C CA . ALA A 1 94 ? -1.172 7.138 -20.745 1.00 0.00 94 ALA A CA 20
ATOM 31001 C C . ALA A 1 94 ? 0.179 6.482 -20.994 1.00 0.00 94 ALA A C 20
ATOM 31002 O O . ALA A 1 94 ? 0.557 6.277 -22.145 1.00 0.00 94 ALA A O 20
ATOM 31009 N N . SER A 1 95 ? 0.860 6.103 -19.908 1.00 0.00 95 SER A N 20
ATOM 31010 C CA . SER A 1 95 ? 2.266 5.726 -19.879 1.00 0.00 95 SER A CA 20
ATOM 31011 C C . SER A 1 95 ? 3.131 6.953 -20.195 1.00 0.00 95 SER A C 20
ATOM 31012 O O . SER A 1 95 ? 2.766 7.804 -21.013 1.00 0.00 95 SER A O 20
ATOM 31020 N N . SER A 1 96 ? 4.265 7.090 -19.512 1.00 0.00 96 SER A N 20
ATOM 31021 C CA . SER A 1 96 ? 5.171 8.202 -19.725 1.00 0.00 96 SER A CA 20
ATOM 31022 C C . SER A 1 96 ? 6.505 7.836 -19.091 1.00 0.00 96 SER A C 20
ATOM 31023 O O . SER A 1 96 ? 6.588 7.683 -17.867 1.00 0.00 96 SER A O 20
ATOM 31031 N N . GLY A 1 97 ? 7.554 7.710 -19.897 1.00 0.00 97 GLY A N 20
ATOM 31032 C CA . GLY A 1 97 ? 8.886 7.474 -19.381 1.00 0.00 97 GLY A CA 20
ATOM 31033 C C . GLY A 1 97 ? 9.925 7.800 -20.442 1.00 0.00 97 GLY A C 20
ATOM 31034 O O . GLY A 1 97 ? 9.834 7.235 -21.541 1.00 0.00 97 GLY A O 20
ATOM 31038 N N . PRO A 1 98 ? 10.909 8.670 -20.154 1.00 0.00 98 PRO A N 20
ATOM 31039 C CA . PRO A 1 98 ? 12.029 8.890 -21.042 1.00 0.00 98 PRO A CA 20
ATOM 31040 C C . PRO A 1 98 ? 12.962 7.678 -20.946 1.00 0.00 98 PRO A C 20
ATOM 31041 O O . PRO A 1 98 ? 12.724 6.746 -20.170 1.00 0.00 98 PRO A O 20
ATOM 31052 N N . SER A 1 99 ? 14.033 7.709 -21.729 1.00 0.00 99 SER A N 20
ATOM 31053 C CA . SER A 1 99 ? 15.037 6.657 -21.803 1.00 0.00 99 SER A CA 20
ATOM 31054 C C . SER A 1 99 ? 16.438 7.272 -21.633 1.00 0.00 99 SER A C 20
ATOM 31055 O O . SER A 1 99 ? 17.448 6.613 -21.880 1.00 0.00 99 SER A O 20
ATOM 31063 N N . SER A 1 100 ? 16.520 8.535 -21.216 1.00 0.00 100 SER A N 20
ATOM 31064 C CA . SER A 1 100 ? 17.700 9.207 -20.703 1.00 0.00 100 SER A CA 20
ATOM 31065 C C . SER A 1 100 ? 17.190 10.250 -19.686 1.00 0.00 100 SER A C 20
ATOM 31066 O O . SER A 1 100 ? 15.976 10.341 -19.454 1.00 0.00 100 SER A O 20
ATOM 31074 N N . GLY A 1 101 ? 18.080 11.008 -19.048 1.00 0.00 101 GLY A N 20
ATOM 31075 C CA . GLY A 1 101 ? 17.770 11.810 -17.875 1.00 0.00 101 GLY A CA 20
ATOM 31076 C C . GLY A 1 101 ? 17.564 10.906 -16.681 1.00 0.00 101 GLY A C 20
ATOM 31077 O O . GLY A 1 101 ? 18.308 9.915 -16.527 1.00 0.00 101 GLY A O 20
#

Radius of gyration: 15.6 Å; Cα contacts (8 Å, |Δi|>4): 69; chains: 1; bounding box: 25×52×42 Å

Solvent-accessible surface area: 7755 Å² total; per-residue (Å²): 117,124,104,59,116,62,22,133,117,113,103,43,76,179,171,119,49,106,4,89,74,9,0,131,84,0,57,101,81,0,73,178,113,70,63,72,75,101,45,4,0,70,115,48,12,55,52,71,105,39,53,2,66,70,38,9,93,176,20,127,74,7,84,139,22,95,134,170,25,44,77,11,3,9,92,0,19,20,24,40,92,60,119,66,75,178,89,157,75,137,158,64,76,93,115,118,62,144,96,126,102

InterPro domains:
  IPR001356 Homeodomain [PF00046] (1169-1225)
  IPR001356 Homeodomain [PS50071] (1166-1226)
  IPR001356 Homeodomain [SM00389] (1168-1230)
  IPR001356 Homeodomain [cd00086] (1169-1227)
  IPR003350 CUT domain [PF02376] (550-622)
  IPR003350 CUT domain [PF02376] (893-963)
  IPR003350 CUT domain [PF02376] (1044-1118)
  IPR003350 CUT domain [PS51042] (544-631)
  IPR003350 CUT domain [PS51042] (887-974)
  IPR003350 CUT domain [PS51042] (1038-1125)
  IPR003350 CUT domain [SM01109] (545-631)
  IPR003350 CUT domain [SM01109] (888-976)
  IPR003350 CUT domain [SM01109] (1039-1125)
  IPR009057 Homedomain-like superfamily [SSF46689] (1169-1234)
  IPR010982 Lambda repressor-like, DNA-binding domain superfamily [G3DSA:1.10.260.40] (553-636)
  IPR010982 Lambda repressor-like, DNA-binding domain superfamily [G3DSA:1.10.260.40] (896-980)
  IPR010982 Lambda repressor-like, DNA-binding domain superfamily [G3DSA:1.10.260.40] (1036-1124)
  IPR010982 Lambda repressor-like, DNA-binding domain superfamily [SSF47413] (535-622)
  IPR010982 Lambda repressor-like, DNA-binding domain superfamily [SSF47413] (889-968)
  IPR010982 Lambda repressor-like, DNA-binding domain superfamily [SSF47413] (1026-1129)

Organism: Homo sapiens (NCBI:txid9606)

GO terms:
  GO:1990837 sequence-specific double-stranded DNA binding (F, IDA)
  GO:0005634 nucleus (C, IDA)
  GO:0043565 sequence-specific DNA binding (F, IDA)
  GO:0000122 negative regulation of transcription by RNA polymerase II (P, IDA)
  GO:0070062 extracellular exosome (C, HDA)
  GO:0050890 cognition (P, IMP)

Nearest PDB structures (foldseek):
  1wh6-assembly1_A  TM=8.329E-01  e=1.439E-13  Homo sapiens
  1x2l-assembly1_A  TM=7.936E-01  e=2.244E-06  Homo sapiens
  1wh8-assembly1_A  TM=6.505E-01  e=2.308E-07  Homo sapiens
  2d5v-assembly2_B  TM=9.434E-01  e=2.526E-04  Rattus norvegicus
  2csf-assembly1_A  TM=6.854E-01  e=1.257E-02  Homo sapiens

CATH classification: 1.10.260.40